Protein 2M0A (pdb70)

Structure (mmCIF, N/CA/C/O backbone):
data_2M0A
#
_entry.id   2M0A
#
loop_
_atom_site.group_PDB
_atom_site.id
_atom_site.type_symbol
_atom_site.label_atom_id
_atom_site.label_alt_id
_atom_site.label_comp_id
_atom_site.label_asym_id
_atom_site.label_entity_id
_atom_site.label_seq_id
_atom_site.pdbx_PDB_ins_code
_atom_site.Cartn_x
_atom_site.Cartn_y
_atom_site.Cartn_z
_atom_site.occupancy
_atom_site.B_iso_or_equiv
_atom_site.auth_seq_id
_atom_site.auth_comp_id
_atom_site.auth_asym_id
_atom_site.auth_atom_id
_atom_site.pdbx_PDB_model_num
ATOM 1 N N . GLY A 1 1 ? -3.528 -22.872 31.396 1.00 999.99 1 GLY A N 1
ATOM 2 C CA . GLY A 1 1 ? -2.188 -22.343 31.016 1.00 999.99 1 GLY A CA 1
ATOM 3 C C . GLY A 1 1 ? -1.903 -22.683 29.560 1.00 999.99 1 GLY A C 1
ATOM 4 O O . GLY A 1 1 ? -2.758 -23.239 28.873 1.00 999.99 1 GLY A O 1
ATOM 7 N N . LYS A 1 2 ? -0.694 -22.342 29.109 1.00 999.99 2 LYS A N 1
ATOM 8 C CA . LYS A 1 2 ? -0.264 -22.600 27.733 1.00 999.99 2 LYS A CA 1
ATOM 9 C C . LYS A 1 2 ? -0.632 -21.433 26.826 1.00 999.99 2 LYS A C 1
ATOM 10 O O . LYS A 1 2 ? 0.238 -20.642 26.476 1.00 999.99 2 LYS A O 1
ATOM 29 N N . LYS A 1 3 ? -1.919 -21.364 26.442 1.00 999.99 3 LYS A N 1
ATOM 30 C CA . LYS A 1 3 ? -2.448 -20.317 25.539 1.00 999.99 3 LYS A CA 1
ATOM 31 C C . LYS A 1 3 ? -3.214 -20.963 24.387 1.00 999.99 3 LYS A C 1
ATOM 32 O O . LYS A 1 3 ? -3.941 -21.925 24.611 1.00 999.99 3 LYS A O 1
ATOM 51 N N . VAL A 1 4 ? -3.017 -20.440 23.159 1.00 999.99 4 VAL A N 1
ATOM 52 C CA . VAL A 1 4 ? -3.678 -20.983 21.965 1.00 999.99 4 VAL A CA 1
ATOM 53 C C . VAL A 1 4 ? -3.400 -20.157 20.725 1.00 999.99 4 VAL A C 1
ATOM 54 O O . VAL A 1 4 ? -4.195 -20.151 19.787 1.00 999.99 4 VAL A O 1
ATOM 67 N N . GLU A 1 5 ? -2.263 -19.479 20.713 1.00 999.99 5 GLU A N 1
ATOM 68 C CA . GLU A 1 5 ? -1.894 -18.672 19.567 1.00 999.99 5 GLU A CA 1
ATOM 69 C C . GLU A 1 5 ? -0.381 -18.553 19.463 1.00 999.99 5 GLU A C 1
ATOM 70 O O . GLU A 1 5 ? 0.147 -17.614 18.864 1.00 999.99 5 GLU A O 1
ATOM 82 N N . PHE A 1 6 ? 0.299 -19.511 20.079 1.00 999.99 6 PHE A N 1
ATOM 83 C CA . PHE A 1 6 ? 1.752 -19.535 20.100 1.00 999.99 6 PHE A CA 1
ATOM 84 C C . PHE A 1 6 ? 2.344 -19.340 18.683 1.00 999.99 6 PHE A C 1
ATOM 85 O O . PHE A 1 6 ? 1.613 -19.369 17.692 1.00 999.99 6 PHE A O 1
ATOM 102 N N . ASN A 1 7 ? 3.676 -19.184 18.592 1.00 999.99 7 ASN A N 1
ATOM 103 C CA . ASN A 1 7 ? 4.367 -19.027 17.304 1.00 999.99 7 ASN A CA 1
ATOM 104 C C . ASN A 1 7 ? 5.272 -20.233 17.123 1.00 999.99 7 ASN A C 1
ATOM 105 O O . ASN A 1 7 ? 5.188 -21.160 17.928 1.00 999.99 7 ASN A O 1
ATOM 116 N N . ASP A 1 8 ? 6.114 -20.295 16.076 1.00 999.99 8 ASP A N 1
ATOM 117 C CA . ASP A 1 8 ? 6.959 -21.477 15.878 1.00 999.99 8 ASP A CA 1
ATOM 118 C C . ASP A 1 8 ? 6.054 -22.613 15.512 1.00 999.99 8 ASP A C 1
ATOM 119 O O . ASP A 1 8 ? 4.867 -22.423 15.623 1.00 999.99 8 ASP A O 1
ATOM 128 N N . LYS A 1 9 ? 6.605 -23.766 15.086 1.00 999.99 9 LYS A N 1
ATOM 129 C CA . LYS A 1 9 ? 5.776 -24.931 14.696 1.00 999.99 9 LYS A CA 1
ATOM 130 C C . LYS A 1 9 ? 4.497 -24.869 15.436 1.00 999.99 9 LYS A C 1
ATOM 131 O O . LYS A 1 9 ? 4.610 -24.445 16.591 1.00 999.99 9 LYS A O 1
ATOM 150 N N . PRO A 1 10 ? 3.329 -25.271 14.741 1.00 999.99 10 PRO A N 1
ATOM 151 C CA . PRO A 1 10 ? 1.328 -25.415 15.242 1.00 999.99 10 PRO A CA 1
ATOM 152 C C . PRO A 1 10 ? 0.686 -26.177 16.397 1.00 999.99 10 PRO A C 1
ATOM 153 O O . PRO A 1 10 ? 1.269 -26.917 17.146 1.00 999.99 10 PRO A O 1
ATOM 164 N N . LYS A 1 11 ? -0.631 -25.982 16.388 1.00 999.99 11 LYS A N 1
ATOM 165 C CA . LYS A 1 11 ? -1.514 -26.572 17.366 1.00 999.99 11 LYS A CA 1
ATOM 166 C C . LYS A 1 11 ? -0.850 -26.431 18.734 1.00 999.99 11 LYS A C 1
ATOM 167 O O . LYS A 1 11 ? -0.712 -25.315 19.244 1.00 999.99 11 LYS A O 1
ATOM 186 N N . VAL A 1 12 ? -0.378 -27.541 19.293 1.00 999.99 12 VAL A N 1
ATOM 187 C CA . VAL A 1 12 ? 0.326 -27.472 20.557 1.00 999.99 12 VAL A CA 1
ATOM 188 C C . VAL A 1 12 ? 1.355 -26.379 20.390 1.00 999.99 12 VAL A C 1
ATOM 189 O O . VAL A 1 12 ? 1.804 -25.753 21.349 1.00 999.99 12 VAL A O 1
ATOM 202 N N . ARG A 1 13 ? 1.705 -26.155 19.123 1.00 999.99 13 ARG A N 1
ATOM 203 C CA . ARG A 1 13 ? 2.642 -25.145 18.720 1.00 999.99 13 ARG A CA 1
ATOM 204 C C . ARG A 1 13 ? 2.718 -25.033 17.186 1.00 999.99 13 ARG A C 1
ATOM 205 O O . ARG A 1 13 ? 3.182 -26.037 16.637 1.00 999.99 13 ARG A O 1
ATOM 226 N N . LYS A 1 14 ? 2.273 -23.824 16.569 1.00 999.99 14 LYS A N 1
ATOM 227 C CA . LYS A 1 14 ? 2.397 -23.358 15.008 1.00 999.99 14 LYS A CA 1
ATOM 228 C C . LYS A 1 14 ? 1.820 -22.018 14.731 1.00 999.99 14 LYS A C 1
ATOM 229 O O . LYS A 1 14 ? 1.266 -21.346 15.598 1.00 999.99 14 LYS A O 1
ATOM 248 N N . ILE A 1 15 ? 1.853 -21.700 13.436 1.00 999.99 15 ILE A N 1
ATOM 249 C CA . ILE A 1 15 ? 1.226 -20.506 12.932 1.00 999.99 15 ILE A CA 1
ATOM 250 C C . ILE A 1 15 ? 0.609 -20.801 11.568 1.00 999.99 15 ILE A C 1
ATOM 251 O O . ILE A 1 15 ? 0.949 -21.804 10.932 1.00 999.99 15 ILE A O 1
ATOM 267 N N . PRO A 1 16 ? -0.278 -19.963 11.107 1.00 999.99 16 PRO A N 1
ATOM 268 C CA . PRO A 1 16 ? -0.938 -20.149 9.790 1.00 999.99 16 PRO A CA 1
ATOM 269 C C . PRO A 1 16 ? 0.040 -20.615 8.710 1.00 999.99 16 PRO A C 1
ATOM 270 O O . PRO A 1 16 ? 1.214 -20.244 8.725 1.00 999.99 16 PRO A O 1
ATOM 281 N N . SER A 1 17 ? -0.459 -21.430 7.775 1.00 999.99 17 SER A N 1
ATOM 282 C CA . SER A 1 17 ? 0.360 -21.957 6.671 1.00 999.99 17 SER A CA 1
ATOM 283 C C . SER A 1 17 ? 0.899 -20.818 5.794 1.00 999.99 17 SER A C 1
ATOM 284 O O . SER A 1 17 ? 1.323 -21.031 4.657 1.00 999.99 17 SER A O 1
ATOM 292 N N . THR A 1 18 ? 0.867 -19.616 6.352 1.00 999.99 18 THR A N 1
ATOM 293 C CA . THR A 1 18 ? 1.341 -18.432 5.658 1.00 999.99 18 THR A CA 1
ATOM 294 C C . THR A 1 18 ? 2.538 -17.830 6.382 1.00 999.99 18 THR A C 1
ATOM 295 O O . THR A 1 18 ? 2.744 -18.072 7.573 1.00 999.99 18 THR A O 1
ATOM 306 N N . ARG A 1 19 ? 3.323 -17.045 5.652 1.00 994.92 19 ARG A N 1
ATOM 307 C CA . ARG A 1 19 ? 4.502 -16.413 6.225 1.00 974.01 19 ARG A CA 1
ATOM 308 C C . ARG A 1 19 ? 4.204 -14.948 6.499 1.00 904.65 19 ARG A C 1
ATOM 309 O O . ARG A 1 19 ? 3.581 -14.269 5.692 1.00 895.56 19 ARG A O 1
ATOM 330 N N . LYS A 1 20 ? 4.651 -14.470 7.646 1.00 900.08 20 LYS A N 1
ATOM 331 C CA . LYS A 1 20 ? 4.414 -13.083 8.012 1.00 857.56 20 LYS A CA 1
ATOM 332 C C . LYS A 1 20 ? 5.602 -12.206 7.641 1.00 815.13 20 LYS A C 1
ATOM 333 O O . LYS A 1 20 ? 6.695 -12.346 8.191 1.00 869.52 20 LYS A O 1
ATOM 352 N N . ILE A 1 21 ? 5.364 -11.296 6.703 1.00 749.93 21 ILE A N 1
ATOM 353 C CA . ILE A 1 21 ? 6.393 -10.375 6.237 1.00 733.33 21 ILE A CA 1
ATOM 354 C C . ILE A 1 21 ? 6.213 -9.009 6.893 1.00 731.44 21 ILE A C 1
ATOM 355 O O . ILE A 1 21 ? 5.082 -8.585 7.171 1.00 731.93 21 ILE A O 1
ATOM 371 N N . LYS A 1 22 ? 7.338 -8.328 7.130 1.00 767.29 22 LYS A N 1
ATOM 372 C CA . LYS A 1 22 ? 7.318 -7.006 7.745 1.00 802.62 22 LYS A CA 1
ATOM 373 C C . LYS A 1 22 ? 8.252 -6.047 7.002 1.00 756.18 22 LYS A C 1
ATOM 374 O O . LYS A 1 22 ? 8.545 -4.954 7.490 1.00 945.87 22 LYS A O 1
ATOM 393 N N . ILE A 1 23 ? 8.721 -6.463 5.825 1.00 650.64 23 ILE A N 1
ATOM 394 C CA . ILE A 1 23 ? 9.626 -5.633 5.034 1.00 662.41 23 ILE A CA 1
ATOM 395 C C . ILE A 1 23 ? 8.852 -4.838 3.987 1.00 600.65 23 ILE A C 1
ATOM 396 O O . ILE A 1 23 ? 8.317 -5.402 3.032 1.00 701.55 23 ILE A O 1
ATOM 412 N N . THR A 1 24 ? 8.805 -3.523 4.179 1.00 619.81 24 THR A N 1
ATOM 413 C CA . THR A 1 24 ? 8.102 -2.641 3.253 1.00 700.63 24 THR A CA 1
ATOM 414 C C . THR A 1 24 ? 9.060 -1.601 2.683 1.00 594.61 24 THR A C 1
ATOM 415 O O . THR A 1 24 ? 9.796 -0.949 3.425 1.00 664.15 24 THR A O 1
ATOM 426 N N . PHE A 1 25 ? 9.048 -1.454 1.360 1.00 559.65 25 PHE A N 1
ATOM 427 C CA . PHE A 1 25 ? 9.929 -0.495 0.706 1.00 513.49 25 PHE A CA 1
ATOM 428 C C . PHE A 1 25 ? 9.375 0.922 0.850 1.00 590.53 25 PHE A C 1
ATOM 429 O O . PHE A 1 25 ? 8.322 1.252 0.303 1.00 619.97 25 PHE A O 1
ATOM 446 N N . ALA A 1 26 ? 10.100 1.745 1.602 1.00 700.26 26 ALA A N 1
ATOM 447 C CA . ALA A 1 26 ? 9.683 3.126 1.828 1.00 843.29 26 ALA A CA 1
ATOM 448 C C . ALA A 1 26 ? 10.344 4.062 0.821 1.00 788.29 26 ALA A C 1
ATOM 449 O O . ALA A 1 26 ? 11.541 4.340 0.902 1.00 836.59 26 ALA A O 1
ATOM 456 N N . LEU A 1 27 ? 9.543 4.553 -0.120 1.00 811.92 27 LEU A N 1
ATOM 457 C CA . LEU A 1 27 ? 10.044 5.473 -1.138 1.00 865.32 27 LEU A CA 1
ATOM 458 C C . LEU A 1 27 ? 10.418 6.804 -0.504 1.00 863.93 27 LEU A C 1
ATOM 459 O O . LEU A 1 27 ? 11.430 7.412 -0.853 1.00 999.99 27 LEU A O 1
ATOM 475 N N . ASP A 1 28 ? 9.588 7.240 0.436 1.00 818.61 28 ASP A N 1
ATOM 476 C CA . ASP A 1 28 ? 9.816 8.495 1.138 1.00 932.56 28 ASP A CA 1
ATOM 477 C C . ASP A 1 28 ? 9.158 8.448 2.510 1.00 978.37 28 ASP A C 1
ATOM 478 O O . ASP A 1 28 ? 8.396 7.527 2.808 1.00 999.99 28 ASP A O 1
ATOM 487 N N . ALA A 1 29 ? 9.453 9.444 3.340 1.00 999.99 29 ALA A N 1
ATOM 488 C CA . ALA A 1 29 ? 8.879 9.500 4.680 1.00 999.99 29 ALA A CA 1
ATOM 489 C C . ALA A 1 29 ? 7.359 9.367 4.606 1.00 999.99 29 ALA A C 1
ATOM 490 O O . ALA A 1 29 ? 6.717 8.842 5.535 1.00 999.99 29 ALA A O 1
ATOM 497 N N . THR A 1 30 ? 6.788 9.839 3.491 1.00 972.42 30 THR A N 1
ATOM 498 C CA . THR A 1 30 ? 5.346 9.771 3.308 1.00 887.22 30 THR A CA 1
ATOM 499 C C . THR A 1 30 ? 4.870 8.329 3.380 1.00 763.10 30 THR A C 1
ATOM 500 O O . THR A 1 30 ? 4.135 7.970 4.310 1.00 761.09 30 THR A O 1
ATOM 511 N N . PHE A 1 31 ? 5.283 7.475 2.435 1.00 710.73 31 PHE A N 1
ATOM 512 C CA . PHE A 1 31 ? 4.872 6.076 2.452 1.00 643.83 31 PHE A CA 1
ATOM 513 C C . PHE A 1 31 ? 5.649 5.320 3.516 1.00 616.39 31 PHE A C 1
ATOM 514 O O . PHE A 1 31 ? 5.639 4.098 3.554 1.00 571.40 31 PHE A O 1
ATOM 531 N N . ASP A 1 32 ? 6.255 6.072 4.418 1.00 700.41 32 ASP A N 1
ATOM 532 C CA . ASP A 1 32 ? 6.988 5.468 5.515 1.00 735.68 32 ASP A CA 1
ATOM 533 C C . ASP A 1 32 ? 6.034 5.236 6.664 1.00 772.55 32 ASP A C 1
ATOM 534 O O . ASP A 1 32 ? 5.731 4.091 7.019 1.00 765.18 32 ASP A O 1
ATOM 543 N N . SER A 1 33 ? 5.534 6.331 7.220 1.00 852.93 33 SER A N 1
ATOM 544 C CA . SER A 1 33 ? 4.582 6.232 8.314 1.00 943.57 33 SER A CA 1
ATOM 545 C C . SER A 1 33 ? 3.232 5.766 7.780 1.00 853.46 33 SER A C 1
ATOM 546 O O . SER A 1 33 ? 2.497 5.054 8.464 1.00 906.08 33 SER A O 1
ATOM 554 N N . VAL A 1 34 ? 2.912 6.180 6.550 1.00 767.50 34 VAL A N 1
ATOM 555 C CA . VAL A 1 34 ? 1.644 5.802 5.937 1.00 736.51 34 VAL A CA 1
ATOM 556 C C . VAL A 1 34 ? 1.623 4.322 5.565 1.00 674.12 34 VAL A C 1
ATOM 557 O O . VAL A 1 34 ? 0.671 3.614 5.898 1.00 718.24 34 VAL A O 1
ATOM 570 N N . LEU A 1 35 ? 2.662 3.850 4.863 1.00 610.93 35 LEU A N 1
ATOM 571 C CA . LEU A 1 35 ? 2.692 2.451 4.463 1.00 588.93 35 LEU A CA 1
ATOM 572 C C . LEU A 1 35 ? 2.754 1.547 5.687 1.00 670.32 35 LEU A C 1
ATOM 573 O O . LEU A 1 35 ? 2.084 0.517 5.739 1.00 715.35 35 LEU A O 1
ATOM 589 N N . SER A 1 36 ? 3.566 1.936 6.669 1.00 740.43 36 SER A N 1
ATOM 590 C CA . SER A 1 36 ? 3.702 1.142 7.887 1.00 887.13 36 SER A CA 1
ATOM 591 C C . SER A 1 36 ? 2.371 1.059 8.637 1.00 992.19 36 SER A C 1
ATOM 592 O O . SER A 1 36 ? 1.966 -0.015 9.077 1.00 999.99 36 SER A O 1
ATOM 600 N N . LYS A 1 37 ? 1.695 2.199 8.777 1.00 995.13 37 LYS A N 1
ATOM 601 C CA . LYS A 1 37 ? 0.410 2.239 9.479 1.00 999.99 37 LYS A CA 1
ATOM 602 C C . LYS A 1 37 ? -0.660 1.426 8.755 1.00 999.99 37 LYS A C 1
ATOM 603 O O . LYS A 1 37 ? -1.472 0.752 9.390 1.00 999.99 37 LYS A O 1
ATOM 622 N N . ALA A 1 38 ? -0.665 1.504 7.430 1.00 923.62 38 ALA A N 1
ATOM 623 C CA . ALA A 1 38 ? -1.654 0.784 6.632 1.00 927.96 38 ALA A CA 1
ATOM 624 C C . ALA A 1 38 ? -1.226 -0.664 6.424 1.00 937.19 38 ALA A C 1
ATOM 625 O O . ALA A 1 38 ? -2.059 -1.551 6.236 1.00 999.99 38 ALA A O 1
ATOM 632 N N . CYS A 1 39 ? 0.083 -0.884 6.453 1.00 767.52 39 CYS A N 1
ATOM 633 C CA . CYS A 1 39 ? 0.620 -2.225 6.258 1.00 808.44 39 CYS A CA 1
ATOM 634 C C . CYS A 1 39 ? 1.906 -2.447 7.052 1.00 897.76 39 CYS A C 1
ATOM 635 O O . CYS A 1 39 ? 3.010 -2.293 6.528 1.00 999.99 39 CYS A O 1
ATOM 643 N N . SER A 1 40 ? 1.749 -2.831 8.316 1.00 870.68 40 SER A N 1
ATOM 644 C CA . SER A 1 40 ? 2.899 -3.105 9.182 1.00 986.32 40 SER A CA 1
ATOM 645 C C . SER A 1 40 ? 3.190 -4.611 9.211 1.00 981.35 40 SER A C 1
ATOM 646 O O . SER A 1 40 ? 4.265 -5.045 9.621 1.00 999.99 40 SER A O 1
ATOM 654 N N . GLU A 1 41 ? 2.203 -5.384 8.766 1.00 959.86 41 GLU A N 1
ATOM 655 C CA . GLU A 1 41 ? 2.323 -6.843 8.730 1.00 964.52 41 GLU A CA 1
ATOM 656 C C . GLU A 1 41 ? 1.468 -7.460 7.633 1.00 883.22 41 GLU A C 1
ATOM 657 O O . GLU A 1 41 ? 0.366 -6.989 7.349 1.00 945.21 41 GLU A O 1
ATOM 669 N N . PHE A 1 42 ? 1.985 -8.531 7.028 1.00 789.04 42 PHE A N 1
ATOM 670 C CA . PHE A 1 42 ? 1.256 -9.228 5.972 1.00 755.91 42 PHE A CA 1
ATOM 671 C C . PHE A 1 42 ? 1.467 -10.737 6.047 1.00 756.01 42 PHE A C 1
ATOM 672 O O . PHE A 1 42 ? 2.566 -11.205 6.335 1.00 740.85 42 PHE A O 1
ATOM 689 N N . GLU A 1 43 ? 0.398 -11.488 5.771 1.00 807.99 43 GLU A N 1
ATOM 690 C CA . GLU A 1 43 ? 0.464 -12.947 5.798 1.00 830.13 43 GLU A CA 1
ATOM 691 C C . GLU A 1 43 ? 0.459 -13.510 4.376 1.00 801.99 43 GLU A C 1
ATOM 692 O O . GLU A 1 43 ? -0.498 -13.332 3.621 1.00 874.50 43 GLU A O 1
ATOM 704 N N . VAL A 1 44 ? 1.565 -14.147 4.012 1.00 770.30 44 VAL A N 1
ATOM 705 C CA . VAL A 1 44 ? 1.700 -14.685 2.657 1.00 801.16 44 VAL A CA 1
ATOM 706 C C . VAL A 1 44 ? 1.910 -16.209 2.643 1.00 832.54 44 VAL A C 1
ATOM 707 O O . VAL A 1 44 ? 2.957 -16.723 3.030 1.00 840.71 44 VAL A O 1
ATOM 720 N N . ASP A 1 45 ? 0.880 -16.897 2.130 1.00 904.35 45 ASP A N 1
ATOM 721 C CA . ASP A 1 45 ? 0.907 -18.368 1.987 1.00 963.77 45 ASP A CA 1
ATOM 722 C C . ASP A 1 45 ? 2.104 -18.725 1.126 1.00 889.48 45 ASP A C 1
ATOM 723 O O . ASP A 1 45 ? 2.719 -17.811 0.571 1.00 825.46 45 ASP A O 1
ATOM 732 N N . LYS A 1 46 ? 2.496 -19.999 0.971 1.00 970.08 46 LYS A N 1
ATOM 733 C CA . LYS A 1 46 ? 3.653 -20.308 0.145 1.00 983.32 46 LYS A CA 1
ATOM 734 C C . LYS A 1 46 ? 3.226 -20.490 -1.307 1.00 999.99 46 LYS A C 1
ATOM 735 O O . LYS A 1 46 ? 3.828 -21.267 -2.048 1.00 999.99 46 LYS A O 1
ATOM 754 N N . ASP A 1 47 ? 2.190 -19.765 -1.707 1.00 999.99 47 ASP A N 1
ATOM 755 C CA . ASP A 1 47 ? 1.694 -19.839 -3.075 1.00 999.99 47 ASP A CA 1
ATOM 756 C C . ASP A 1 47 ? 1.459 -18.434 -3.616 1.00 994.19 47 ASP A C 1
ATOM 757 O O . ASP A 1 47 ? 1.107 -18.256 -4.783 1.00 999.99 47 ASP A O 1
ATOM 766 N N . VAL A 1 48 ? 1.659 -17.438 -2.754 1.00 883.65 48 VAL A N 1
ATOM 767 C CA . VAL A 1 48 ? 1.469 -16.053 -3.143 1.00 739.91 48 VAL A CA 1
ATOM 768 C C . VAL A 1 48 ? 2.680 -15.560 -3.918 1.00 565.75 48 VAL A C 1
ATOM 769 O O . VAL A 1 48 ? 3.814 -15.662 -3.447 1.00 572.42 48 VAL A O 1
ATOM 782 N N . THR A 1 49 ? 2.430 -15.028 -5.106 1.00 478.14 49 THR A N 1
ATOM 783 C CA . THR A 1 49 ? 3.504 -14.522 -5.946 1.00 373.90 49 THR A CA 1
ATOM 784 C C . THR A 1 49 ? 3.544 -13.004 -5.888 1.00 305.60 49 THR A C 1
ATOM 785 O O . THR A 1 49 ? 2.508 -12.361 -5.754 1.00 388.23 49 THR A O 1
ATOM 796 N N . LEU A 1 50 ? 4.753 -12.452 -5.964 1.00 245.55 50 LEU A N 1
ATOM 797 C CA . LEU A 1 50 ? 4.945 -11.002 -5.909 1.00 201.23 50 LEU A CA 1
ATOM 798 C C . LEU A 1 50 ? 3.736 -10.269 -6.495 1.00 193.63 50 LEU A C 1
ATOM 799 O O . LEU A 1 50 ? 3.348 -9.208 -6.006 1.00 177.81 50 LEU A O 1
ATOM 815 N N . ASP A 1 51 ? 3.139 -10.851 -7.537 1.00 229.19 51 ASP A N 1
ATOM 816 C CA . ASP A 1 51 ? 1.971 -10.252 -8.178 1.00 262.86 51 ASP A CA 1
ATOM 817 C C . ASP A 1 51 ? 0.821 -10.113 -7.179 1.00 300.14 51 ASP A C 1
ATOM 818 O O . ASP A 1 51 ? 0.229 -9.041 -7.049 1.00 305.27 51 ASP A O 1
ATOM 827 N N . GLU A 1 52 ? 0.522 -11.198 -6.468 1.00 352.08 52 GLU A N 1
ATOM 828 C CA . GLU A 1 52 ? -0.546 -11.182 -5.475 1.00 432.40 52 GLU A CA 1
ATOM 829 C C . GLU A 1 52 ? -0.180 -10.271 -4.311 1.00 378.71 52 GLU A C 1
ATOM 830 O O . GLU A 1 52 ? -1.031 -9.556 -3.780 1.00 418.76 52 GLU A O 1
ATOM 842 N N . LEU A 1 53 ? 1.092 -10.301 -3.916 1.00 310.08 53 LEU A N 1
ATOM 843 C CA . LEU A 1 53 ? 1.551 -9.470 -2.810 1.00 282.54 53 LEU A CA 1
ATOM 844 C C . LEU A 1 53 ? 1.344 -8.000 -3.152 1.00 227.80 53 LEU A C 1
ATOM 845 O O . LEU A 1 53 ? 0.826 -7.233 -2.346 1.00 247.15 53 LEU A O 1
ATOM 861 N N . LEU A 1 54 ? 1.733 -7.625 -4.367 1.00 185.85 54 LEU A N 1
ATOM 862 C CA . LEU A 1 54 ? 1.569 -6.251 -4.825 1.00 170.67 54 LEU A CA 1
ATOM 863 C C . LEU A 1 54 ? 0.095 -5.885 -4.888 1.00 234.24 54 LEU A C 1
ATOM 864 O O . LEU A 1 54 ? -0.296 -4.777 -4.520 1.00 246.82 54 LEU A O 1
ATOM 880 N N . ASP A 1 55 ? -0.719 -6.822 -5.365 1.00 299.02 55 ASP A N 1
ATOM 881 C CA . ASP A 1 55 ? -2.149 -6.584 -5.475 1.00 404.70 55 ASP A CA 1
ATOM 882 C C . ASP A 1 55 ? -2.763 -6.296 -4.110 1.00 450.19 55 ASP A C 1
ATOM 883 O O . ASP A 1 55 ? -3.473 -5.302 -3.947 1.00 507.43 55 ASP A O 1
ATOM 892 N N . VAL A 1 56 ? -2.504 -7.165 -3.131 1.00 453.57 56 VAL A N 1
ATOM 893 C CA . VAL A 1 56 ? -3.052 -6.991 -1.794 1.00 536.71 56 VAL A CA 1
ATOM 894 C C . VAL A 1 56 ? -2.442 -5.777 -1.115 1.00 466.25 56 VAL A C 1
ATOM 895 O O . VAL A 1 56 ? -3.115 -5.069 -0.370 1.00 541.51 56 VAL A O 1
ATOM 908 N N . VAL A 1 57 ? -1.163 -5.542 -1.380 1.00 347.83 57 VAL A N 1
ATOM 909 C CA . VAL A 1 57 ? -0.472 -4.406 -0.793 1.00 302.42 57 VAL A CA 1
ATOM 910 C C . VAL A 1 57 ? -1.076 -3.098 -1.284 1.00 295.64 57 VAL A C 1
ATOM 911 O O . VAL A 1 57 ? -1.363 -2.197 -0.494 1.00 329.68 57 VAL A O 1
ATOM 924 N N . LEU A 1 58 ? -1.263 -3.001 -2.596 1.00 276.16 58 LEU A N 1
ATOM 925 C CA . LEU A 1 58 ? -1.827 -1.799 -3.186 1.00 305.50 58 LEU A CA 1
ATOM 926 C C . LEU A 1 58 ? -3.267 -1.610 -2.718 1.00 424.01 58 LEU A C 1
ATOM 927 O O . LEU A 1 58 ? -3.679 -0.501 -2.377 1.00 451.35 58 LEU A O 1
ATOM 943 N N . ASP A 1 59 ? -4.024 -2.705 -2.707 1.00 520.48 59 ASP A N 1
ATOM 944 C CA . ASP A 1 59 ? -5.418 -2.658 -2.282 1.00 687.68 59 ASP A CA 1
ATOM 945 C C . ASP A 1 59 ? -5.522 -2.278 -0.808 1.00 713.01 59 ASP A C 1
ATOM 946 O O . ASP A 1 59 ? -6.381 -1.488 -0.428 1.00 813.78 59 ASP A O 1
ATOM 955 N N . ALA A 1 60 ? -4.645 -2.850 0.013 1.00 647.87 60 ALA A N 1
ATOM 956 C CA . ALA A 1 60 ? -4.653 -2.566 1.444 1.00 701.80 60 ALA A CA 1
ATOM 957 C C . ALA A 1 60 ? -4.392 -1.090 1.704 1.00 642.23 60 ALA A C 1
ATOM 958 O O . ALA A 1 60 ? -5.144 -0.440 2.425 1.00 763.22 60 ALA A O 1
ATOM 965 N N . VAL A 1 61 ? -3.327 -0.569 1.102 1.00 487.96 61 VAL A N 1
ATOM 966 C CA . VAL A 1 61 ? -2.964 0.836 1.268 1.00 449.52 61 VAL A CA 1
ATOM 967 C C . VAL A 1 61 ? -4.072 1.741 0.741 1.00 542.59 61 VAL A C 1
ATOM 968 O O . VAL A 1 61 ? -4.393 2.763 1.348 1.00 599.86 61 VAL A O 1
ATOM 981 N N . GLU A 1 62 ? -4.646 1.356 -0.391 1.00 589.33 62 GLU A N 1
ATOM 982 C CA . GLU A 1 62 ? -5.717 2.137 -0.995 1.00 732.80 62 GLU A CA 1
ATOM 983 C C . GLU A 1 62 ? -6.959 2.116 -0.103 1.00 908.55 62 GLU A C 1
ATOM 984 O O . GLU A 1 62 ? -7.674 3.113 0.003 1.00 999.99 62 GLU A O 1
ATOM 996 N N . SER A 1 63 ? -7.211 0.970 0.529 1.00 962.43 63 SER A N 1
ATOM 997 C CA . SER A 1 63 ? -8.369 0.823 1.408 1.00 999.99 63 SER A CA 1
ATOM 998 C C . SER A 1 63 ? -8.204 1.649 2.683 1.00 999.99 63 SER A C 1
ATOM 999 O O . SER A 1 63 ? -9.152 2.285 3.144 1.00 999.99 63 SER A O 1
ATOM 1007 N N . THR A 1 64 ? -6.997 1.633 3.248 1.00 999.99 64 THR A N 1
ATOM 1008 C CA . THR A 1 64 ? -6.729 2.386 4.472 1.00 999.99 64 THR A CA 1
ATOM 1009 C C . THR A 1 64 ? -6.631 3.877 4.181 1.00 999.99 64 THR A C 1
ATOM 1010 O O . THR A 1 64 ? -7.250 4.693 4.866 1.00 999.99 64 THR A O 1
ATOM 1021 N N . LEU A 1 65 ? -5.849 4.225 3.164 1.00 882.66 65 LEU A N 1
ATOM 1022 C CA . LEU A 1 65 ? -5.673 5.624 2.794 1.00 863.36 65 LEU A CA 1
ATOM 1023 C C . LEU A 1 65 ? -6.434 5.935 1.508 1.00 852.65 65 LEU A C 1
ATOM 1024 O O . LEU A 1 65 ? -5.837 6.131 0.449 1.00 797.60 65 LEU A O 1
ATOM 1040 N N . SER A 1 66 ? -7.757 5.983 1.613 1.00 976.72 66 SER A N 1
ATOM 1041 C CA . SER A 1 66 ? -8.600 6.280 0.460 1.00 999.99 66 SER A CA 1
ATOM 1042 C C . SER A 1 66 ? -8.601 7.780 0.164 1.00 999.99 66 SER A C 1
ATOM 1043 O O . SER A 1 66 ? -8.402 8.194 -0.980 1.00 999.99 66 SER A O 1
ATOM 1051 N N . PRO A 1 67 ? -8.827 8.594 1.168 1.00 999.99 67 PRO A N 1
ATOM 1052 C CA . PRO A 1 67 ? -8.862 10.079 1.015 1.00 999.99 67 PRO A CA 1
ATOM 1053 C C . PRO A 1 67 ? -7.463 10.686 0.890 1.00 859.07 67 PRO A C 1
ATOM 1054 O O . PRO A 1 67 ? -7.035 11.471 1.739 1.00 837.52 67 PRO A O 1
ATOM 1065 N N . CYS A 1 68 ? -6.757 10.317 -0.175 1.00 801.96 68 CYS A N 1
ATOM 1066 C CA . CYS A 1 68 ? -5.409 10.830 -0.408 1.00 671.20 68 CYS A CA 1
ATOM 1067 C C . CYS A 1 68 ? -5.457 12.088 -1.273 1.00 694.73 68 CYS A C 1
ATOM 1068 O O . CYS A 1 68 ? -4.622 12.983 -1.131 1.00 678.18 68 CYS A O 1
ATOM 1076 N N . LYS A 1 69 ? -6.444 12.147 -2.162 1.00 786.15 69 LYS A N 1
ATOM 1077 C CA . LYS A 1 69 ? -6.609 13.298 -3.048 1.00 870.47 69 LYS A CA 1
ATOM 1078 C C . LYS A 1 69 ? -6.962 14.552 -2.251 1.00 966.55 69 LYS A C 1
ATOM 1079 O O . LYS A 1 69 ? -6.853 15.671 -2.756 1.00 999.99 69 LYS A O 1
ATOM 1098 N N . GLU A 1 70 ? -7.390 14.361 -1.009 1.00 992.46 70 GLU A N 1
ATOM 1099 C CA . GLU A 1 70 ? -7.768 15.486 -0.162 1.00 999.99 70 GLU A CA 1
ATOM 1100 C C . GLU A 1 70 ? -6.538 16.261 0.296 1.00 999.99 70 GLU A C 1
ATOM 1101 O O . GLU A 1 70 ? -6.555 17.492 0.345 1.00 999.99 70 GLU A O 1
ATOM 1113 N N . HIS A 1 71 ? -5.472 15.540 0.626 1.00 910.00 71 HIS A N 1
ATOM 1114 C CA . HIS A 1 71 ? -4.243 16.181 1.074 1.00 906.67 71 HIS A CA 1
ATOM 1115 C C . HIS A 1 71 ? -3.374 16.548 -0.120 1.00 848.28 71 HIS A C 1
ATOM 1116 O O . HIS A 1 71 ? -2.961 15.678 -0.877 1.00 773.55 71 HIS A O 1
ATOM 1130 N N . ASP A 1 72 ? -3.108 17.840 -0.293 1.00 951.99 72 ASP A N 1
ATOM 1131 C CA . ASP A 1 72 ? -2.288 18.303 -1.409 1.00 966.30 72 ASP A CA 1
ATOM 1132 C C . ASP A 1 72 ? -0.885 17.709 -1.338 1.00 905.95 72 ASP A C 1
ATOM 1133 O O . ASP A 1 72 ? -0.314 17.321 -2.359 1.00 846.19 72 ASP A O 1
ATOM 1142 N N . VAL A 1 73 ? -0.334 17.644 -0.131 1.00 993.31 73 VAL A N 1
ATOM 1143 C CA . VAL A 1 73 ? 1.006 17.100 0.057 1.00 999.99 73 VAL A CA 1
ATOM 1144 C C . VAL A 1 73 ? 1.055 15.644 -0.395 1.00 839.39 73 VAL A C 1
ATOM 1145 O O . VAL A 1 73 ? 1.963 15.241 -1.124 1.00 829.57 73 VAL A O 1
ATOM 1158 N N . ILE A 1 74 ? 0.072 14.863 0.039 1.00 759.17 74 ILE A N 1
ATOM 1159 C CA . ILE A 1 74 ? 0.008 13.455 -0.329 1.00 640.39 74 ILE A CA 1
ATOM 1160 C C . ILE A 1 74 ? -0.644 13.287 -1.695 1.00 513.18 74 ILE A C 1
ATOM 1161 O O . ILE A 1 74 ? -0.332 12.348 -2.409 1.00 448.21 74 ILE A O 1
ATOM 1177 N N . GLY A 1 75 ? -1.549 14.206 -2.044 1.00 579.23 75 GLY A N 1
ATOM 1178 C CA . GLY A 1 75 ? -2.254 14.153 -3.329 1.00 546.28 75 GLY A CA 1
ATOM 1179 C C . GLY A 1 75 ? -1.478 13.324 -4.338 1.00 519.41 75 GLY A C 1
ATOM 1180 O O . GLY A 1 75 ? -1.860 12.198 -4.623 1.00 655.90 75 GLY A O 1
ATOM 1184 N N . THR A 1 76 ? -0.407 13.909 -4.880 1.00 527.93 76 THR A N 1
ATOM 1185 C CA . THR A 1 76 ? 0.440 13.240 -5.880 1.00 539.79 76 THR A CA 1
ATOM 1186 C C . THR A 1 76 ? 0.365 11.714 -5.773 1.00 463.72 76 THR A C 1
ATOM 1187 O O . THR A 1 76 ? 0.405 11.015 -6.787 1.00 473.28 76 THR A O 1
ATOM 1198 N N . LYS A 1 77 ? 0.243 11.202 -4.550 1.00 421.27 77 LYS A N 1
ATOM 1199 C CA . LYS A 1 77 ? 0.148 9.761 -4.338 1.00 387.97 77 LYS A CA 1
ATOM 1200 C C . LYS A 1 77 ? -0.981 9.167 -5.179 1.00 387.45 77 LYS A C 1
ATOM 1201 O O . LYS A 1 77 ? -0.908 8.009 -5.588 1.00 380.59 77 LYS A O 1
ATOM 1220 N N . VAL A 1 78 ? -2.017 9.959 -5.440 1.00 424.27 78 VAL A N 1
ATOM 1221 C CA . VAL A 1 78 ? -3.143 9.498 -6.238 1.00 469.88 78 VAL A CA 1
ATOM 1222 C C . VAL A 1 78 ? -2.719 9.298 -7.690 1.00 494.56 78 VAL A C 1
ATOM 1223 O O . VAL A 1 78 ? -3.028 8.276 -8.301 1.00 520.74 78 VAL A O 1
ATOM 1236 N N . CYS A 1 79 ? -2.011 10.288 -8.232 1.00 517.73 79 CYS A N 1
ATOM 1237 C CA . CYS A 1 79 ? -1.552 10.216 -9.615 1.00 580.42 79 CYS A CA 1
ATOM 1238 C C . CYS A 1 79 ? -0.612 9.031 -9.797 1.00 541.96 79 CYS A C 1
ATOM 1239 O O . CYS A 1 79 ? -0.727 8.277 -10.763 1.00 582.99 79 CYS A O 1
ATOM 1247 N N . ALA A 1 80 ? 0.311 8.869 -8.852 1.00 483.48 80 ALA A N 1
ATOM 1248 C CA . ALA A 1 80 ? 1.260 7.765 -8.909 1.00 468.62 80 ALA A CA 1
ATOM 1249 C C . ALA A 1 80 ? 0.532 6.435 -8.745 1.00 439.92 80 ALA A C 1
ATOM 1250 O O . ALA A 1 80 ? 0.848 5.457 -9.422 1.00 470.01 80 ALA A O 1
ATOM 1257 N N . LEU A 1 81 ? -0.449 6.412 -7.846 1.00 407.97 81 LEU A N 1
ATOM 1258 C CA . LEU A 1 81 ? -1.223 5.201 -7.603 1.00 420.51 81 LEU A CA 1
ATOM 1259 C C . LEU A 1 81 ? -1.980 4.791 -8.860 1.00 498.91 81 LEU A C 1
ATOM 1260 O O . LEU A 1 81 ? -1.987 3.618 -9.240 1.00 527.52 81 LEU A O 1
ATOM 1276 N N . LEU A 1 82 ? -2.612 5.766 -9.506 1.00 555.88 82 LEU A N 1
ATOM 1277 C CA . LEU A 1 82 ? -3.366 5.499 -10.724 1.00 664.13 82 LEU A CA 1
ATOM 1278 C C . LEU A 1 82 ? -2.436 4.995 -11.824 1.00 686.96 82 LEU A C 1
ATOM 1279 O O . LEU A 1 82 ? -2.760 4.047 -12.541 1.00 750.82 82 LEU A O 1
ATOM 1295 N N . ASP A 1 83 ? -1.277 5.638 -11.949 1.00 660.49 83 ASP A N 1
ATOM 1296 C CA . ASP A 1 83 ? -0.303 5.249 -12.960 1.00 713.31 83 ASP A CA 1
ATOM 1297 C C . ASP A 1 83 ? 0.197 3.833 -12.700 1.00 680.53 83 ASP A C 1
ATOM 1298 O O . ASP A 1 83 ? 0.369 3.045 -13.629 1.00 760.39 83 ASP A O 1
ATOM 1307 N N . ARG A 1 84 ? 0.416 3.511 -11.429 1.00 589.92 84 ARG A N 1
ATOM 1308 C CA . ARG A 1 84 ? 0.881 2.179 -11.061 1.00 583.56 84 ARG A CA 1
ATOM 1309 C C . ARG A 1 84 ? -0.173 1.131 -11.387 1.00 630.94 84 ARG A C 1
ATOM 1310 O O . ARG A 1 84 ? 0.147 0.040 -11.860 1.00 692.12 84 ARG A O 1
ATOM 1331 N N . LEU A 1 85 ? -1.430 1.473 -11.133 1.00 627.93 85 LEU A N 1
ATOM 1332 C CA . LEU A 1 85 ? -2.533 0.560 -11.405 1.00 709.13 85 LEU A CA 1
ATOM 1333 C C . LEU A 1 85 ? -2.811 0.493 -12.907 1.00 815.80 85 LEU A C 1
ATOM 1334 O O . LEU A 1 85 ? -3.444 -0.448 -13.388 1.00 910.79 85 LEU A O 1
ATOM 1350 N N . ALA A 1 86 ? -2.342 1.501 -13.641 1.00 838.04 86 ALA A N 1
ATOM 1351 C CA . ALA A 1 86 ? -2.553 1.548 -15.085 1.00 974.10 86 ALA A CA 1
ATOM 1352 C C . ALA A 1 86 ? -1.876 0.368 -15.778 1.00 999.99 86 ALA A C 1
ATOM 1353 O O . ALA A 1 86 ? -2.471 -0.273 -16.646 1.00 999.99 86 ALA A O 1
ATOM 1360 N N . GLY A 1 87 ? -0.633 0.084 -15.393 1.00 996.07 87 GLY A N 1
ATOM 1361 C CA . GLY A 1 87 ? 0.105 -1.023 -15.995 1.00 999.99 87 GLY A CA 1
ATOM 1362 C C . GLY A 1 87 ? 1.468 -1.208 -15.339 1.00 999.99 87 GLY A C 1
ATOM 1363 O O . GLY A 1 87 ? 1.783 -2.289 -14.846 1.00 999.99 87 GLY A O 1
ATOM 1367 N N . ASP A 1 88 ? 2.272 -0.149 -15.336 1.00 899.71 88 ASP A N 1
ATOM 1368 C CA . ASP A 1 88 ? 3.604 -0.212 -14.736 1.00 838.30 88 ASP A CA 1
ATOM 1369 C C . ASP A 1 88 ? 3.521 0.034 -13.238 1.00 520.98 88 ASP A C 1
ATOM 1370 O O . ASP A 1 88 ? 3.196 1.136 -12.807 1.00 619.61 88 ASP A O 1
ATOM 1379 N N . TYR A 1 89 ? 3.819 -0.996 -12.450 1.00 422.59 89 TYR A N 1
ATOM 1380 C CA . TYR A 1 89 ? 3.768 -0.876 -10.995 1.00 364.23 89 TYR A CA 1
ATOM 1381 C C . TYR A 1 89 ? 5.180 -0.882 -10.408 1.00 294.05 89 TYR A C 1
ATOM 1382 O O . TYR A 1 89 ? 5.936 0.071 -10.600 1.00 424.42 89 TYR A O 1
ATOM 1400 N N . VAL A 1 90 ? 5.532 -1.954 -9.707 1.00 235.15 90 VAL A N 1
ATOM 1401 C CA . VAL A 1 90 ? 6.853 -2.083 -9.107 1.00 206.72 90 VAL A CA 1
ATOM 1402 C C . VAL A 1 90 ? 7.224 -3.564 -9.013 1.00 186.74 90 VAL A C 1
ATOM 1403 O O . VAL A 1 90 ? 6.578 -4.326 -8.294 1.00 199.10 90 VAL A O 1
ATOM 1416 N N . TYR A 1 91 ? 8.259 -3.965 -9.745 1.00 188.92 91 TYR A N 1
ATOM 1417 C CA . TYR A 1 91 ? 8.697 -5.364 -9.742 1.00 181.31 91 TYR A CA 1
ATOM 1418 C C . TYR A 1 91 ? 9.403 -5.665 -8.432 1.00 154.51 91 TYR A C 1
ATOM 1419 O O . TYR A 1 91 ? 9.937 -4.750 -7.807 1.00 182.52 91 TYR A O 1
ATOM 1437 N N . LEU A 1 92 ? 9.440 -6.923 -7.995 1.00 133.41 92 LEU A N 1
ATOM 1438 C CA . LEU A 1 92 ? 10.117 -7.259 -6.754 1.00 142.25 92 LEU A CA 1
ATOM 1439 C C . LEU A 1 92 ? 10.816 -8.606 -6.926 1.00 160.87 92 LEU A C 1
ATOM 1440 O O . LEU A 1 92 ? 10.231 -9.545 -7.470 1.00 157.54 92 LEU A O 1
ATOM 1456 N N . PHE A 1 93 ? 12.060 -8.699 -6.473 1.00 199.84 93 PHE A N 1
ATOM 1457 C CA . PHE A 1 93 ? 12.814 -9.951 -6.599 1.00 237.53 93 PHE A CA 1
ATOM 1458 C C . PHE A 1 93 ? 13.717 -10.168 -5.393 1.00 292.50 93 PHE A C 1
ATOM 1459 O O . PHE A 1 93 ? 13.985 -9.242 -4.631 1.00 328.03 93 PHE A O 1
ATOM 1476 N N . ASP A 1 94 ? 14.185 -11.401 -5.232 1.00 326.04 94 ASP A N 1
ATOM 1477 C CA . ASP A 1 94 ? 15.062 -11.740 -4.117 1.00 410.41 94 ASP A CA 1
ATOM 1478 C C . ASP A 1 94 ? 16.492 -11.293 -4.411 1.00 508.21 94 ASP A C 1
ATOM 1479 O O . ASP A 1 94 ? 16.755 -10.659 -5.433 1.00 524.81 94 ASP A O 1
ATOM 1488 N N . GLU A 1 95 ? 17.408 -11.625 -3.505 1.00 622.11 95 GLU A N 1
ATOM 1489 C CA . GLU A 1 95 ? 18.809 -11.252 -3.672 1.00 768.28 95 GLU A CA 1
ATOM 1490 C C . GLU A 1 95 ? 19.481 -12.134 -4.725 1.00 810.89 95 GLU A C 1
ATOM 1491 O O . GLU A 1 95 ? 20.545 -12.707 -4.484 1.00 999.99 95 GLU A O 1
ATOM 1503 N N . GLY A 1 96 ? 18.851 -12.236 -5.891 1.00 684.05 96 GLY A N 1
ATOM 1504 C CA . GLY A 1 96 ? 19.392 -13.046 -6.978 1.00 763.23 96 GLY A CA 1
ATOM 1505 C C . GLY A 1 96 ? 18.899 -12.538 -8.328 1.00 752.54 96 GLY A C 1
ATOM 1506 O O . GLY A 1 96 ? 19.697 -12.227 -9.213 1.00 951.76 96 GLY A O 1
ATOM 1510 N N . GLY A 1 97 ? 17.579 -12.457 -8.478 1.00 633.38 97 GLY A N 1
ATOM 1511 C CA . GLY A 1 97 ? 16.985 -11.985 -9.724 1.00 633.31 97 GLY A CA 1
ATOM 1512 C C . GLY A 1 97 ? 15.703 -12.746 -10.027 1.00 557.09 97 GLY A C 1
ATOM 1513 O O . GLY A 1 97 ? 14.859 -12.282 -10.794 1.00 556.63 97 GLY A O 1
ATOM 1517 N N . ASP A 1 98 ? 15.564 -13.917 -9.415 1.00 537.67 98 ASP A N 1
ATOM 1518 C CA . ASP A 1 98 ? 14.381 -14.741 -9.617 1.00 490.62 98 ASP A CA 1
ATOM 1519 C C . ASP A 1 98 ? 13.175 -14.128 -8.916 1.00 382.67 98 ASP A C 1
ATOM 1520 O O . ASP A 1 98 ? 13.275 -13.668 -7.777 1.00 357.57 98 ASP A O 1
ATOM 1529 N N . GLU A 1 99 ? 12.036 -14.128 -9.603 1.00 363.53 99 GLU A N 1
ATOM 1530 C CA . GLU A 1 99 ? 10.814 -13.570 -9.037 1.00 292.68 99 GLU A CA 1
ATOM 1531 C C . GLU A 1 99 ? 10.245 -14.509 -7.978 1.00 269.70 99 GLU A C 1
ATOM 1532 O O . GLU A 1 99 ? 9.440 -15.390 -8.280 1.00 299.83 99 GLU A O 1
ATOM 1544 N N . VAL A 1 100 ? 10.675 -14.311 -6.735 1.00 253.92 100 VAL A N 1
ATOM 1545 C CA . VAL A 1 100 ? 10.211 -15.141 -5.630 1.00 275.86 100 VAL A CA 1
ATOM 1546 C C . VAL A 1 100 ? 10.178 -14.335 -4.335 1.00 274.32 100 VAL A C 1
ATOM 1547 O O . VAL A 1 100 ? 10.962 -13.403 -4.152 1.00 282.12 100 VAL A O 1
ATOM 1560 N N . ILE A 1 101 ? 9.274 -14.713 -3.436 1.00 312.17 101 ILE A N 1
ATOM 1561 C CA . ILE A 1 101 ? 9.153 -14.033 -2.152 1.00 352.22 101 ILE A CA 1
ATOM 1562 C C . ILE A 1 101 ? 10.047 -14.702 -1.116 1.00 417.99 101 ILE A C 1
ATOM 1563 O O . ILE A 1 101 ? 9.935 -15.903 -0.866 1.00 462.67 101 ILE A O 1
ATOM 1579 N N . ALA A 1 102 ? 10.934 -13.915 -0.518 1.00 448.60 102 ALA A N 1
ATOM 1580 C CA . ALA A 1 102 ? 11.849 -14.433 0.492 1.00 546.52 102 ALA A CA 1
ATOM 1581 C C . ALA A 1 102 ? 12.031 -13.417 1.616 1.00 635.24 102 ALA A C 1
ATOM 1582 O O . ALA A 1 102 ? 11.483 -12.317 1.564 1.00 610.13 102 ALA A O 1
ATOM 1589 N N . PRO A 1 103 ? 12.789 -13.764 2.624 1.00 762.19 103 PRO A N 1
ATOM 1590 C CA . PRO A 1 103 ? 13.051 -12.862 3.784 1.00 894.07 103 PRO A CA 1
ATOM 1591 C C . PRO A 1 103 ? 13.529 -11.481 3.338 1.00 842.24 103 PRO A C 1
ATOM 1592 O O . PRO A 1 103 ? 13.179 -10.469 3.946 1.00 896.95 103 PRO A O 1
ATOM 1603 N N . ARG A 1 104 ? 14.331 -11.451 2.275 1.00 767.27 104 ARG A N 1
ATOM 1604 C CA . ARG A 1 104 ? 14.854 -10.191 1.753 1.00 751.85 104 ARG A CA 1
ATOM 1605 C C . ARG A 1 104 ? 14.474 -10.022 0.286 1.00 586.81 104 ARG A C 1
ATOM 1606 O O . ARG A 1 104 ? 15.130 -10.568 -0.603 1.00 577.48 104 ARG A O 1
ATOM 1627 N N . MET A 1 105 ? 13.410 -9.264 0.043 1.00 524.37 105 MET A N 1
ATOM 1628 C CA . MET A 1 105 ? 12.941 -9.025 -1.320 1.00 431.17 105 MET A CA 1
ATOM 1629 C C . MET A 1 105 ? 13.061 -7.545 -1.672 1.00 407.85 105 MET A C 1
ATOM 1630 O O . MET A 1 105 ? 12.685 -6.677 -0.883 1.00 464.07 105 MET A O 1
ATOM 1644 N N . TYR A 1 106 ? 13.577 -7.268 -2.865 1.00 364.44 106 TYR A N 1
ATOM 1645 C CA . TYR A 1 106 ? 13.736 -5.893 -3.325 1.00 358.43 106 TYR A CA 1
ATOM 1646 C C . TYR A 1 106 ? 12.537 -5.480 -4.168 1.00 265.95 106 TYR A C 1
ATOM 1647 O O . TYR A 1 106 ? 12.399 -5.915 -5.311 1.00 235.16 106 TYR A O 1
ATOM 1665 N N . CYS A 1 107 ? 11.676 -4.640 -3.592 1.00 251.60 107 CYS A N 1
ATOM 1666 C CA . CYS A 1 107 ? 10.484 -4.165 -4.291 1.00 194.42 107 CYS A CA 1
ATOM 1667 C C . CYS A 1 107 ? 10.722 -2.779 -4.880 1.00 222.27 107 CYS A C 1
ATOM 1668 O O . CYS A 1 107 ? 11.020 -1.829 -4.152 1.00 274.03 107 CYS A O 1
ATOM 1676 N N . SER A 1 108 ? 10.584 -2.671 -6.200 1.00 213.91 108 SER A N 1
ATOM 1677 C CA . SER A 1 108 ? 10.779 -1.396 -6.883 1.00 264.92 108 SER A CA 1
ATOM 1678 C C . SER A 1 108 ? 10.498 -1.535 -8.380 1.00 265.15 108 SER A C 1
ATOM 1679 O O . SER A 1 108 ? 10.393 -2.642 -8.909 1.00 243.03 108 SER A O 1
ATOM 1687 N N . PHE A 1 109 ? 10.384 -0.401 -9.061 1.00 316.64 109 PHE A N 1
ATOM 1688 C CA . PHE A 1 109 ? 10.124 -0.407 -10.495 1.00 353.61 109 PHE A CA 1
ATOM 1689 C C . PHE A 1 109 ? 11.438 -0.529 -11.263 1.00 431.44 109 PHE A C 1
ATOM 1690 O O . PHE A 1 109 ? 11.542 -0.095 -12.409 1.00 523.07 109 PHE A O 1
ATOM 1707 N N . SER A 1 110 ? 12.441 -1.126 -10.623 1.00 480.75 110 SER A N 1
ATOM 1708 C CA . SER A 1 110 ? 13.744 -1.300 -11.252 1.00 580.77 110 SER A CA 1
ATOM 1709 C C . SER A 1 110 ? 14.098 -2.779 -11.349 1.00 531.40 110 SER A C 1
ATOM 1710 O O . SER A 1 110 ? 14.174 -3.475 -10.336 1.00 513.47 110 SER A O 1
ATOM 1718 N N . ALA A 1 111 ? 14.319 -3.243 -12.575 1.00 581.09 111 ALA A N 1
ATOM 1719 C CA . ALA A 1 111 ? 14.672 -4.639 -12.814 1.00 562.85 111 ALA A CA 1
ATOM 1720 C C . ALA A 1 111 ? 15.878 -5.037 -11.964 1.00 604.69 111 ALA A C 1
ATOM 1721 O O . ALA A 1 111 ? 16.611 -4.176 -11.475 1.00 699.56 111 ALA A O 1
ATOM 1728 N N . PRO A 1 112 ? 16.089 -6.315 -11.773 1.00 595.19 112 PRO A N 1
ATOM 1729 C CA . PRO A 1 112 ? 17.227 -6.828 -10.953 1.00 699.81 112 PRO A CA 1
ATOM 1730 C C . PRO A 1 112 ? 18.564 -6.214 -11.367 1.00 901.13 112 PRO A C 1
ATOM 1731 O O . PRO A 1 112 ? 19.332 -5.751 -10.523 1.00 999.99 112 PRO A O 1
ATOM 1742 N N . ASP A 1 113 ? 18.826 -6.197 -12.669 1.00 972.97 113 ASP A N 1
ATOM 1743 C CA . ASP A 1 113 ? 20.066 -5.621 -13.190 1.00 999.99 113 ASP A CA 1
ATOM 1744 C C . ASP A 1 113 ? 20.026 -4.096 -13.096 1.00 999.99 113 ASP A C 1
ATOM 1745 O O . ASP A 1 113 ? 21.026 -3.442 -12.799 1.00 999.99 113 ASP A O 1
ATOM 1754 N N . ASP A 1 114 ? 18.845 -3.562 -13.363 1.00 999.99 114 ASP A N 1
ATOM 1755 C CA . ASP A 1 114 ? 18.624 -2.120 -13.323 1.00 999.99 114 ASP A CA 1
ATOM 1756 C C . ASP A 1 114 ? 19.627 -1.410 -14.237 1.00 999.99 114 ASP A C 1
ATOM 1757 O O . ASP A 1 114 ? 19.498 -0.210 -14.420 1.00 999.99 114 ASP A O 1
ATOM 1766 N N . GLY A 1 1 ? -11.761 -19.980 2.737 1.00 0.00 1 GLY A N 2
ATOM 1767 C CA . GLY A 1 1 ? -12.502 -21.273 2.756 1.00 0.00 1 GLY A CA 2
ATOM 1768 C C . GLY A 1 1 ? -13.428 -21.312 3.966 1.00 0.00 1 GLY A C 2
ATOM 1769 O O . GLY A 1 1 ? -14.013 -22.348 4.281 1.00 0.00 1 GLY A O 2
ATOM 1772 N N . LYS A 1 2 ? -13.558 -20.174 4.640 1.00 0.00 2 LYS A N 2
ATOM 1773 C CA . LYS A 1 2 ? -14.417 -20.086 5.814 1.00 0.00 2 LYS A CA 2
ATOM 1774 C C . LYS A 1 2 ? -15.885 -20.017 5.394 1.00 0.00 2 LYS A C 2
ATOM 1775 O O . LYS A 1 2 ? -16.222 -19.404 4.381 1.00 0.00 2 LYS A O 2
ATOM 1794 N N . LYS A 1 3 ? -16.753 -20.642 6.184 1.00 0.00 3 LYS A N 2
ATOM 1795 C CA . LYS A 1 3 ? -18.189 -20.642 5.897 1.00 0.00 3 LYS A CA 2
ATOM 1796 C C . LYS A 1 3 ? -18.984 -20.312 7.154 1.00 0.00 3 LYS A C 2
ATOM 1797 O O . LYS A 1 3 ? -20.208 -20.175 7.108 1.00 0.00 3 LYS A O 2
ATOM 1816 N N . VAL A 1 4 ? -18.288 -20.184 8.277 1.00 0.00 4 VAL A N 2
ATOM 1817 C CA . VAL A 1 4 ? -18.947 -19.871 9.537 1.00 0.00 4 VAL A CA 2
ATOM 1818 C C . VAL A 1 4 ? -19.313 -18.397 9.612 1.00 0.00 4 VAL A C 2
ATOM 1819 O O . VAL A 1 4 ? -20.460 -18.042 9.879 1.00 0.00 4 VAL A O 2
ATOM 1832 N N . GLU A 1 5 ? -18.328 -17.552 9.367 1.00 0.00 5 GLU A N 2
ATOM 1833 C CA . GLU A 1 5 ? -18.524 -16.104 9.405 1.00 0.00 5 GLU A CA 2
ATOM 1834 C C . GLU A 1 5 ? -17.515 -15.398 8.506 1.00 0.00 5 GLU A C 2
ATOM 1835 O O . GLU A 1 5 ? -16.402 -15.885 8.299 1.00 0.00 5 GLU A O 2
ATOM 1847 N N . PHE A 1 6 ? -17.913 -14.243 7.977 1.00 0.00 6 PHE A N 2
ATOM 1848 C CA . PHE A 1 6 ? -17.043 -13.459 7.102 1.00 0.00 6 PHE A CA 2
ATOM 1849 C C . PHE A 1 6 ? -16.445 -12.282 7.864 1.00 0.00 6 PHE A C 2
ATOM 1850 O O . PHE A 1 6 ? -17.168 -11.480 8.455 1.00 0.00 6 PHE A O 2
ATOM 1867 N N . ASN A 1 7 ? -15.120 -12.189 7.841 1.00 0.00 7 ASN A N 2
ATOM 1868 C CA . ASN A 1 7 ? -14.427 -11.110 8.530 1.00 0.00 7 ASN A CA 2
ATOM 1869 C C . ASN A 1 7 ? -12.938 -11.139 8.208 1.00 0.00 7 ASN A C 2
ATOM 1870 O O . ASN A 1 7 ? -12.098 -11.151 9.109 1.00 0.00 7 ASN A O 2
ATOM 1881 N N . ASP A 1 8 ? -12.615 -11.152 6.919 1.00 0.00 8 ASP A N 2
ATOM 1882 C CA . ASP A 1 8 ? -11.220 -11.179 6.488 1.00 0.00 8 ASP A CA 2
ATOM 1883 C C . ASP A 1 8 ? -10.427 -12.181 7.320 1.00 0.00 8 ASP A C 2
ATOM 1884 O O . ASP A 1 8 ? -11.001 -13.002 8.034 1.00 0.00 8 ASP A O 2
ATOM 1893 N N . LYS A 1 9 ? -9.108 -12.114 7.213 1.00 0.00 9 LYS A N 2
ATOM 1894 C CA . LYS A 1 9 ? -8.250 -13.030 7.950 1.00 0.00 9 LYS A CA 2
ATOM 1895 C C . LYS A 1 9 ? -8.702 -13.142 9.407 1.00 0.00 9 LYS A C 2
ATOM 1896 O O . LYS A 1 9 ? -9.366 -12.244 9.931 1.00 0.00 9 LYS A O 2
ATOM 1915 N N . PRO A 1 10 ? -8.351 -14.221 10.061 1.00 0.00 10 PRO A N 2
ATOM 1916 C CA . PRO A 1 10 ? -8.721 -14.444 11.482 1.00 0.00 10 PRO A CA 2
ATOM 1917 C C . PRO A 1 10 ? -7.966 -13.507 12.426 1.00 0.00 10 PRO A C 2
ATOM 1918 O O . PRO A 1 10 ? -6.888 -13.013 12.093 1.00 0.00 10 PRO A O 2
ATOM 1929 N N . LYS A 1 11 ? -8.541 -13.272 13.604 1.00 0.00 11 LYS A N 2
ATOM 1930 C CA . LYS A 1 11 ? -7.924 -12.398 14.602 1.00 0.00 11 LYS A CA 2
ATOM 1931 C C . LYS A 1 11 ? -7.840 -13.107 15.946 1.00 0.00 11 LYS A C 2
ATOM 1932 O O . LYS A 1 11 ? -8.725 -13.879 16.314 1.00 0.00 11 LYS A O 2
ATOM 1951 N N . VAL A 1 12 ? -6.766 -12.836 16.678 1.00 0.00 12 VAL A N 2
ATOM 1952 C CA . VAL A 1 12 ? -6.563 -13.448 17.984 1.00 0.00 12 VAL A CA 2
ATOM 1953 C C . VAL A 1 12 ? -6.561 -14.970 17.868 1.00 0.00 12 VAL A C 2
ATOM 1954 O O . VAL A 1 12 ? -7.227 -15.663 18.637 1.00 0.00 12 VAL A O 2
ATOM 1967 N N . ARG A 1 13 ? -5.809 -15.485 16.899 1.00 0.00 13 ARG A N 2
ATOM 1968 C CA . ARG A 1 13 ? -5.729 -16.928 16.691 1.00 0.00 13 ARG A CA 2
ATOM 1969 C C . ARG A 1 13 ? -4.393 -17.301 16.061 1.00 0.00 13 ARG A C 2
ATOM 1970 O O . ARG A 1 13 ? -3.798 -16.511 15.327 1.00 0.00 13 ARG A O 2
ATOM 1991 N N . LYS A 1 14 ? -3.924 -18.509 16.353 1.00 0.00 14 LYS A N 2
ATOM 1992 C CA . LYS A 1 14 ? -2.654 -18.976 15.812 1.00 0.00 14 LYS A CA 2
ATOM 1993 C C . LYS A 1 14 ? -2.679 -18.938 14.293 1.00 0.00 14 LYS A C 2
ATOM 1994 O O . LYS A 1 14 ? -3.632 -19.400 13.664 1.00 0.00 14 LYS A O 2
ATOM 2013 N N . ILE A 1 15 ? -1.631 -18.374 13.712 1.00 0.00 15 ILE A N 2
ATOM 2014 C CA . ILE A 1 15 ? -1.544 -18.269 12.263 1.00 0.00 15 ILE A CA 2
ATOM 2015 C C . ILE A 1 15 ? -1.406 -19.652 11.625 1.00 0.00 15 ILE A C 2
ATOM 2016 O O . ILE A 1 15 ? -0.908 -20.589 12.253 1.00 0.00 15 ILE A O 2
ATOM 2032 N N . PRO A 1 16 ? -1.824 -19.789 10.392 1.00 0.00 16 PRO A N 2
ATOM 2033 C CA . PRO A 1 16 ? -1.735 -21.080 9.653 1.00 0.00 16 PRO A CA 2
ATOM 2034 C C . PRO A 1 16 ? -0.285 -21.463 9.344 1.00 0.00 16 PRO A C 2
ATOM 2035 O O . PRO A 1 16 ? 0.653 -20.922 9.930 1.00 0.00 16 PRO A O 2
ATOM 2046 N N . SER A 1 17 ? -0.119 -22.404 8.422 1.00 0.00 17 SER A N 2
ATOM 2047 C CA . SER A 1 17 ? 1.208 -22.865 8.034 1.00 0.00 17 SER A CA 2
ATOM 2048 C C . SER A 1 17 ? 1.897 -21.828 7.153 1.00 0.00 17 SER A C 2
ATOM 2049 O O . SER A 1 17 ? 3.017 -22.039 6.692 1.00 0.00 17 SER A O 2
ATOM 2057 N N . THR A 1 18 ? 1.215 -20.708 6.917 1.00 0.00 18 THR A N 2
ATOM 2058 C CA . THR A 1 18 ? 1.768 -19.647 6.082 1.00 0.00 18 THR A CA 2
ATOM 2059 C C . THR A 1 18 ? 2.651 -18.729 6.911 1.00 0.00 18 THR A C 2
ATOM 2060 O O . THR A 1 18 ? 2.672 -18.822 8.138 1.00 0.00 18 THR A O 2
ATOM 2071 N N . ARG A 1 19 ? 3.389 -17.846 6.237 1.00 0.00 19 ARG A N 2
ATOM 2072 C CA . ARG A 1 19 ? 4.286 -16.918 6.928 1.00 0.00 19 ARG A CA 2
ATOM 2073 C C . ARG A 1 19 ? 3.796 -15.488 6.751 1.00 0.00 19 ARG A C 2
ATOM 2074 O O . ARG A 1 19 ? 2.875 -15.231 5.981 1.00 0.00 19 ARG A O 2
ATOM 2095 N N . LYS A 1 20 ? 4.418 -14.563 7.477 1.00 0.00 20 LYS A N 2
ATOM 2096 C CA . LYS A 1 20 ? 4.037 -13.154 7.404 1.00 0.00 20 LYS A CA 2
ATOM 2097 C C . LYS A 1 20 ? 5.149 -12.338 6.769 1.00 0.00 20 LYS A C 2
ATOM 2098 O O . LYS A 1 20 ? 6.331 -12.649 6.924 1.00 0.00 20 LYS A O 2
ATOM 2117 N N . ILE A 1 21 ? 4.763 -11.291 6.047 1.00 0.00 21 ILE A N 2
ATOM 2118 C CA . ILE A 1 21 ? 5.724 -10.420 5.375 1.00 0.00 21 ILE A CA 2
ATOM 2119 C C . ILE A 1 21 ? 5.785 -9.074 6.075 1.00 0.00 21 ILE A C 2
ATOM 2120 O O . ILE A 1 21 ? 4.745 -8.484 6.396 1.00 0.00 21 ILE A O 2
ATOM 2136 N N . LYS A 1 22 ? 7.011 -8.596 6.301 1.00 0.00 22 LYS A N 2
ATOM 2137 C CA . LYS A 1 22 ? 7.226 -7.310 6.963 1.00 0.00 22 LYS A CA 2
ATOM 2138 C C . LYS A 1 22 ? 8.342 -6.531 6.270 1.00 0.00 22 LYS A C 2
ATOM 2139 O O . LYS A 1 22 ? 8.651 -5.401 6.646 1.00 0.00 22 LYS A O 2
ATOM 2158 N N . ILE A 1 23 ? 8.952 -7.133 5.254 1.00 0.00 23 ILE A N 2
ATOM 2159 C CA . ILE A 1 23 ? 10.040 -6.480 4.526 1.00 0.00 23 ILE A CA 2
ATOM 2160 C C . ILE A 1 23 ? 9.538 -5.937 3.197 1.00 0.00 23 ILE A C 2
ATOM 2161 O O . ILE A 1 23 ? 9.013 -6.681 2.369 1.00 0.00 23 ILE A O 2
ATOM 2177 N N . THR A 1 24 ? 9.705 -4.634 3.000 1.00 0.00 24 THR A N 2
ATOM 2178 C CA . THR A 1 24 ? 9.267 -3.991 1.768 1.00 0.00 24 THR A CA 2
ATOM 2179 C C . THR A 1 24 ? 10.193 -2.833 1.413 1.00 0.00 24 THR A C 2
ATOM 2180 O O . THR A 1 24 ? 10.688 -2.133 2.296 1.00 0.00 24 THR A O 2
ATOM 2191 N N . PHE A 1 25 ? 10.421 -2.641 0.119 1.00 0.00 25 PHE A N 2
ATOM 2192 C CA . PHE A 1 25 ? 11.290 -1.565 -0.337 1.00 0.00 25 PHE A CA 2
ATOM 2193 C C . PHE A 1 25 ? 10.526 -0.247 -0.370 1.00 0.00 25 PHE A C 2
ATOM 2194 O O . PHE A 1 25 ? 9.527 -0.117 -1.080 1.00 0.00 25 PHE A O 2
ATOM 2211 N N . ALA A 1 26 ? 10.997 0.727 0.406 1.00 0.00 26 ALA A N 2
ATOM 2212 C CA . ALA A 1 26 ? 10.351 2.039 0.467 1.00 0.00 26 ALA A CA 2
ATOM 2213 C C . ALA A 1 26 ? 11.088 3.040 -0.414 1.00 0.00 26 ALA A C 2
ATOM 2214 O O . ALA A 1 26 ? 12.319 3.069 -0.447 1.00 0.00 26 ALA A O 2
ATOM 2221 N N . LEU A 1 27 ? 10.325 3.855 -1.130 1.00 0.00 27 LEU A N 2
ATOM 2222 C CA . LEU A 1 27 ? 10.909 4.855 -2.015 1.00 0.00 27 LEU A CA 2
ATOM 2223 C C . LEU A 1 27 ? 11.682 5.893 -1.213 1.00 0.00 27 LEU A C 2
ATOM 2224 O O . LEU A 1 27 ? 12.762 6.325 -1.616 1.00 0.00 27 LEU A O 2
ATOM 2240 N N . ASP A 1 28 ? 11.122 6.287 -0.078 1.00 0.00 28 ASP A N 2
ATOM 2241 C CA . ASP A 1 28 ? 11.766 7.282 0.770 1.00 0.00 28 ASP A CA 2
ATOM 2242 C C . ASP A 1 28 ? 11.284 7.141 2.210 1.00 0.00 28 ASP A C 2
ATOM 2243 O O . ASP A 1 28 ? 10.521 6.231 2.535 1.00 0.00 28 ASP A O 2
ATOM 2252 N N . ALA A 1 29 ? 11.734 8.049 3.068 1.00 0.00 29 ALA A N 2
ATOM 2253 C CA . ALA A 1 29 ? 11.343 8.016 4.471 1.00 0.00 29 ALA A CA 2
ATOM 2254 C C . ALA A 1 29 ? 9.833 8.173 4.609 1.00 0.00 29 ALA A C 2
ATOM 2255 O O . ALA A 1 29 ? 9.197 7.470 5.397 1.00 0.00 29 ALA A O 2
ATOM 2262 N N . THR A 1 30 ? 9.261 9.093 3.839 1.00 0.00 30 THR A N 2
ATOM 2263 C CA . THR A 1 30 ? 7.821 9.325 3.888 1.00 0.00 30 THR A CA 2
ATOM 2264 C C . THR A 1 30 ? 7.062 8.079 3.442 1.00 0.00 30 THR A C 2
ATOM 2265 O O . THR A 1 30 ? 6.119 7.647 4.103 1.00 0.00 30 THR A O 2
ATOM 2276 N N . PHE A 1 31 ? 7.486 7.506 2.324 1.00 0.00 31 PHE A N 2
ATOM 2277 C CA . PHE A 1 31 ? 6.844 6.306 1.800 1.00 0.00 31 PHE A CA 2
ATOM 2278 C C . PHE A 1 31 ? 7.045 5.135 2.754 1.00 0.00 31 PHE A C 2
ATOM 2279 O O . PHE A 1 31 ? 6.181 4.269 2.880 1.00 0.00 31 PHE A O 2
ATOM 2296 N N . ASP A 1 32 ? 8.195 5.114 3.421 1.00 0.00 32 ASP A N 2
ATOM 2297 C CA . ASP A 1 32 ? 8.497 4.044 4.364 1.00 0.00 32 ASP A CA 2
ATOM 2298 C C . ASP A 1 32 ? 7.544 4.085 5.554 1.00 0.00 32 ASP A C 2
ATOM 2299 O O . ASP A 1 32 ? 6.931 3.076 5.906 1.00 0.00 32 ASP A O 2
ATOM 2308 N N . SER A 1 33 ? 7.424 5.255 6.172 1.00 0.00 33 SER A N 2
ATOM 2309 C CA . SER A 1 33 ? 6.543 5.416 7.323 1.00 0.00 33 SER A CA 2
ATOM 2310 C C . SER A 1 33 ? 5.090 5.180 6.928 1.00 0.00 33 SER A C 2
ATOM 2311 O O . SER A 1 33 ? 4.349 4.493 7.628 1.00 0.00 33 SER A O 2
ATOM 2319 N N . VAL A 1 34 ? 4.688 5.758 5.800 1.00 0.00 34 VAL A N 2
ATOM 2320 C CA . VAL A 1 34 ? 3.318 5.607 5.326 1.00 0.00 34 VAL A CA 2
ATOM 2321 C C . VAL A 1 34 ? 3.017 4.147 5.021 1.00 0.00 34 VAL A C 2
ATOM 2322 O O . VAL A 1 34 ? 1.983 3.616 5.424 1.00 0.00 34 VAL A O 2
ATOM 2335 N N . LEU A 1 35 ? 3.925 3.504 4.306 1.00 0.00 35 LEU A N 2
ATOM 2336 C CA . LEU A 1 35 ? 3.742 2.107 3.953 1.00 0.00 35 LEU A CA 2
ATOM 2337 C C . LEU A 1 35 ? 3.723 1.235 5.200 1.00 0.00 35 LEU A C 2
ATOM 2338 O O . LEU A 1 35 ? 2.898 0.332 5.325 1.00 0.00 35 LEU A O 2
ATOM 2354 N N . SER A 1 36 ? 4.641 1.509 6.122 1.00 0.00 36 SER A N 2
ATOM 2355 C CA . SER A 1 36 ? 4.720 0.739 7.357 1.00 0.00 36 SER A CA 2
ATOM 2356 C C . SER A 1 36 ? 3.438 0.892 8.167 1.00 0.00 36 SER A C 2
ATOM 2357 O O . SER A 1 36 ? 2.886 -0.089 8.665 1.00 0.00 36 SER A O 2
ATOM 2365 N N . LYS A 1 37 ? 2.969 2.129 8.292 1.00 0.00 37 LYS A N 2
ATOM 2366 C CA . LYS A 1 37 ? 1.749 2.397 9.042 1.00 0.00 37 LYS A CA 2
ATOM 2367 C C . LYS A 1 37 ? 0.544 1.758 8.359 1.00 0.00 37 LYS A C 2
ATOM 2368 O O . LYS A 1 37 ? -0.299 1.145 9.015 1.00 0.00 37 LYS A O 2
ATOM 2387 N N . ALA A 1 38 ? 0.469 1.906 7.041 1.00 0.00 38 ALA A N 2
ATOM 2388 C CA . ALA A 1 38 ? -0.642 1.340 6.283 1.00 0.00 38 ALA A CA 2
ATOM 2389 C C . ALA A 1 38 ? -0.556 -0.182 6.267 1.00 0.00 38 ALA A C 2
ATOM 2390 O O . ALA A 1 38 ? -1.506 -0.867 6.643 1.00 0.00 38 ALA A O 2
ATOM 2397 N N . CYS A 1 39 ? 0.591 -0.704 5.830 1.00 0.00 39 CYS A N 2
ATOM 2398 C CA . CYS A 1 39 ? 0.804 -2.153 5.764 1.00 0.00 39 CYS A CA 2
ATOM 2399 C C . CYS A 1 39 ? 1.961 -2.565 6.664 1.00 0.00 39 CYS A C 2
ATOM 2400 O O . CYS A 1 39 ? 3.076 -2.795 6.196 1.00 0.00 39 CYS A O 2
ATOM 2408 N N . SER A 1 40 ? 1.685 -2.660 7.961 1.00 0.00 40 SER A N 2
ATOM 2409 C CA . SER A 1 40 ? 2.707 -3.052 8.922 1.00 0.00 40 SER A CA 2
ATOM 2410 C C . SER A 1 40 ? 3.167 -4.480 8.658 1.00 0.00 40 SER A C 2
ATOM 2411 O O . SER A 1 40 ? 4.347 -4.794 8.789 1.00 0.00 40 SER A O 2
ATOM 2419 N N . GLU A 1 41 ? 2.228 -5.341 8.285 1.00 0.00 41 GLU A N 2
ATOM 2420 C CA . GLU A 1 41 ? 2.553 -6.733 8.006 1.00 0.00 41 GLU A CA 2
ATOM 2421 C C . GLU A 1 41 ? 1.347 -7.459 7.428 1.00 0.00 41 GLU A C 2
ATOM 2422 O O . GLU A 1 41 ? 0.203 -7.117 7.729 1.00 0.00 41 GLU A O 2
ATOM 2434 N N . PHE A 1 42 ? 1.606 -8.467 6.596 1.00 0.00 42 PHE A N 2
ATOM 2435 C CA . PHE A 1 42 ? 0.522 -9.239 5.974 1.00 0.00 42 PHE A CA 2
ATOM 2436 C C . PHE A 1 42 ? 0.890 -10.717 5.888 1.00 0.00 42 PHE A C 2
ATOM 2437 O O . PHE A 1 42 ? 2.063 -11.080 5.903 1.00 0.00 42 PHE A O 2
ATOM 2454 N N . GLU A 1 43 ? -0.130 -11.567 5.802 1.00 0.00 43 GLU A N 2
ATOM 2455 C CA . GLU A 1 43 ? 0.097 -13.001 5.709 1.00 0.00 43 GLU A CA 2
ATOM 2456 C C . GLU A 1 43 ? 0.319 -13.400 4.255 1.00 0.00 43 GLU A C 2
ATOM 2457 O O . GLU A 1 43 ? -0.513 -13.116 3.390 1.00 0.00 43 GLU A O 2
ATOM 2469 N N . VAL A 1 44 ? 1.448 -14.057 3.988 1.00 0.00 44 VAL A N 2
ATOM 2470 C CA . VAL A 1 44 ? 1.787 -14.495 2.634 1.00 0.00 44 VAL A CA 2
ATOM 2471 C C . VAL A 1 44 ? 2.055 -15.999 2.607 1.00 0.00 44 VAL A C 2
ATOM 2472 O O . VAL A 1 44 ? 2.744 -16.543 3.484 1.00 0.00 44 VAL A O 2
ATOM 2485 N N . ASP A 1 45 ? 1.501 -16.666 1.598 1.00 0.00 45 ASP A N 2
ATOM 2486 C CA . ASP A 1 45 ? 1.677 -18.102 1.452 1.00 0.00 45 ASP A CA 2
ATOM 2487 C C . ASP A 1 45 ? 3.087 -18.411 0.959 1.00 0.00 45 ASP A C 2
ATOM 2488 O O . ASP A 1 45 ? 3.820 -17.512 0.548 1.00 0.00 45 ASP A O 2
ATOM 2497 N N . LYS A 1 46 ? 3.458 -19.686 1.007 1.00 0.00 46 LYS A N 2
ATOM 2498 C CA . LYS A 1 46 ? 4.779 -20.107 0.565 1.00 0.00 46 LYS A CA 2
ATOM 2499 C C . LYS A 1 46 ? 4.865 -20.069 -0.952 1.00 0.00 46 LYS A C 2
ATOM 2500 O O . LYS A 1 46 ? 3.844 -20.055 -1.641 1.00 0.00 46 LYS A O 2
ATOM 2519 N N . ASP A 1 47 ? 6.090 -20.050 -1.464 1.00 0.00 47 ASP A N 2
ATOM 2520 C CA . ASP A 1 47 ? 6.312 -20.015 -2.905 1.00 0.00 47 ASP A CA 2
ATOM 2521 C C . ASP A 1 47 ? 5.619 -18.809 -3.527 1.00 0.00 47 ASP A C 2
ATOM 2522 O O . ASP A 1 47 ? 5.140 -18.869 -4.660 1.00 0.00 47 ASP A O 2
ATOM 2531 N N . VAL A 1 48 ? 5.570 -17.711 -2.779 1.00 0.00 48 VAL A N 2
ATOM 2532 C CA . VAL A 1 48 ? 4.937 -16.493 -3.267 1.00 0.00 48 VAL A CA 2
ATOM 2533 C C . VAL A 1 48 ? 5.835 -15.805 -4.290 1.00 0.00 48 VAL A C 2
ATOM 2534 O O . VAL A 1 48 ? 7.053 -15.757 -4.130 1.00 0.00 48 VAL A O 2
ATOM 2547 N N . THR A 1 49 ? 5.222 -15.269 -5.338 1.00 0.00 49 THR A N 2
ATOM 2548 C CA . THR A 1 49 ? 5.974 -14.579 -6.378 1.00 0.00 49 THR A CA 2
ATOM 2549 C C . THR A 1 49 ? 6.094 -13.097 -6.063 1.00 0.00 49 THR A C 2
ATOM 2550 O O . THR A 1 49 ? 7.175 -12.631 -5.722 1.00 0.00 49 THR A O 2
ATOM 2561 N N . LEU A 1 50 ? 4.978 -12.373 -6.183 1.00 0.00 50 LEU A N 2
ATOM 2562 C CA . LEU A 1 50 ? 4.958 -10.934 -5.915 1.00 0.00 50 LEU A CA 2
ATOM 2563 C C . LEU A 1 50 ? 3.613 -10.326 -6.313 1.00 0.00 50 LEU A C 2
ATOM 2564 O O . LEU A 1 50 ? 3.216 -9.282 -5.795 1.00 0.00 50 LEU A O 2
ATOM 2580 N N . ASP A 1 51 ? 2.920 -10.979 -7.242 1.00 0.00 51 ASP A N 2
ATOM 2581 C CA . ASP A 1 51 ? 1.628 -10.488 -7.705 1.00 0.00 51 ASP A CA 2
ATOM 2582 C C . ASP A 1 51 ? 0.672 -10.312 -6.529 1.00 0.00 51 ASP A C 2
ATOM 2583 O O . ASP A 1 51 ? -0.022 -9.301 -6.424 1.00 0.00 51 ASP A O 2
ATOM 2592 N N . GLU A 1 52 ? 0.646 -11.300 -5.640 1.00 0.00 52 GLU A N 2
ATOM 2593 C CA . GLU A 1 52 ? -0.227 -11.239 -4.474 1.00 0.00 52 GLU A CA 2
ATOM 2594 C C . GLU A 1 52 ? 0.185 -10.091 -3.561 1.00 0.00 52 GLU A C 2
ATOM 2595 O O . GLU A 1 52 ? -0.660 -9.373 -3.031 1.00 0.00 52 GLU A O 2
ATOM 2607 N N . LEU A 1 53 ? 1.490 -9.919 -3.386 1.00 0.00 53 LEU A N 2
ATOM 2608 C CA . LEU A 1 53 ? 1.997 -8.849 -2.539 1.00 0.00 53 LEU A CA 2
ATOM 2609 C C . LEU A 1 53 ? 1.610 -7.491 -3.100 1.00 0.00 53 LEU A C 2
ATOM 2610 O O . LEU A 1 53 ? 1.203 -6.600 -2.364 1.00 0.00 53 LEU A O 2
ATOM 2626 N N . LEU A 1 54 ? 1.749 -7.332 -4.399 1.00 0.00 54 LEU A N 2
ATOM 2627 C CA . LEU A 1 54 ? 1.420 -6.063 -5.023 1.00 0.00 54 LEU A CA 2
ATOM 2628 C C . LEU A 1 54 ? -0.064 -5.754 -4.873 1.00 0.00 54 LEU A C 2
ATOM 2629 O O . LEU A 1 54 ? -0.451 -4.622 -4.578 1.00 0.00 54 LEU A O 2
ATOM 2645 N N . ASP A 1 55 ? -0.892 -6.770 -5.088 1.00 0.00 55 ASP A N 2
ATOM 2646 C CA . ASP A 1 55 ? -2.334 -6.597 -4.985 1.00 0.00 55 ASP A CA 2
ATOM 2647 C C . ASP A 1 55 ? -2.751 -6.331 -3.544 1.00 0.00 55 ASP A C 2
ATOM 2648 O O . ASP A 1 55 ? -3.590 -5.470 -3.281 1.00 0.00 55 ASP A O 2
ATOM 2657 N N . VAL A 1 56 ? -2.167 -7.080 -2.614 1.00 0.00 56 VAL A N 2
ATOM 2658 C CA . VAL A 1 56 ? -2.497 -6.918 -1.203 1.00 0.00 56 VAL A CA 2
ATOM 2659 C C . VAL A 1 56 ? -1.929 -5.614 -0.652 1.00 0.00 56 VAL A C 2
ATOM 2660 O O . VAL A 1 56 ? -2.632 -4.847 -0.004 1.00 0.00 56 VAL A O 2
ATOM 2673 N N . VAL A 1 57 ? -0.646 -5.393 -0.891 1.00 0.00 57 VAL A N 2
ATOM 2674 C CA . VAL A 1 57 ? 0.008 -4.200 -0.383 1.00 0.00 57 VAL A CA 2
ATOM 2675 C C . VAL A 1 57 ? -0.710 -2.961 -0.894 1.00 0.00 57 VAL A C 2
ATOM 2676 O O . VAL A 1 57 ? -1.025 -2.055 -0.123 1.00 0.00 57 VAL A O 2
ATOM 2689 N N . LEU A 1 58 ? -0.976 -2.921 -2.191 1.00 0.00 58 LEU A N 2
ATOM 2690 C CA . LEU A 1 58 ? -1.664 -1.774 -2.758 1.00 0.00 58 LEU A CA 2
ATOM 2691 C C . LEU A 1 58 ? -3.082 -1.670 -2.204 1.00 0.00 58 LEU A C 2
ATOM 2692 O O . LEU A 1 58 ? -3.472 -0.641 -1.659 1.00 0.00 58 LEU A O 2
ATOM 2708 N N . ASP A 1 59 ? -3.849 -2.740 -2.358 1.00 0.00 59 ASP A N 2
ATOM 2709 C CA . ASP A 1 59 ? -5.225 -2.754 -1.885 1.00 0.00 59 ASP A CA 2
ATOM 2710 C C . ASP A 1 59 ? -5.287 -2.319 -0.428 1.00 0.00 59 ASP A C 2
ATOM 2711 O O . ASP A 1 59 ? -6.171 -1.560 -0.030 1.00 0.00 59 ASP A O 2
ATOM 2720 N N . ALA A 1 60 ? -4.341 -2.807 0.363 1.00 0.00 60 ALA A N 2
ATOM 2721 C CA . ALA A 1 60 ? -4.288 -2.465 1.779 1.00 0.00 60 ALA A CA 2
ATOM 2722 C C . ALA A 1 60 ? -4.067 -0.967 1.961 1.00 0.00 60 ALA A C 2
ATOM 2723 O O . ALA A 1 60 ? -4.694 -0.339 2.813 1.00 0.00 60 ALA A O 2
ATOM 2730 N N . VAL A 1 61 ? -3.173 -0.399 1.158 1.00 0.00 61 VAL A N 2
ATOM 2731 C CA . VAL A 1 61 ? -2.884 1.028 1.247 1.00 0.00 61 VAL A CA 2
ATOM 2732 C C . VAL A 1 61 ? -4.118 1.852 0.888 1.00 0.00 61 VAL A C 2
ATOM 2733 O O . VAL A 1 61 ? -4.452 2.820 1.571 1.00 0.00 61 VAL A O 2
ATOM 2746 N N . GLU A 1 62 ? -4.785 1.464 -0.191 1.00 0.00 62 GLU A N 2
ATOM 2747 C CA . GLU A 1 62 ? -5.973 2.180 -0.637 1.00 0.00 62 GLU A CA 2
ATOM 2748 C C . GLU A 1 62 ? -7.110 2.006 0.362 1.00 0.00 62 GLU A C 2
ATOM 2749 O O . GLU A 1 62 ? -7.829 2.957 0.667 1.00 0.00 62 GLU A O 2
ATOM 2761 N N . SER A 1 63 ? -7.273 0.786 0.861 1.00 0.00 63 SER A N 2
ATOM 2762 C CA . SER A 1 63 ? -8.336 0.506 1.816 1.00 0.00 63 SER A CA 2
ATOM 2763 C C . SER A 1 63 ? -8.159 1.337 3.082 1.00 0.00 63 SER A C 2
ATOM 2764 O O . SER A 1 63 ? -9.072 2.050 3.500 1.00 0.00 63 SER A O 2
ATOM 2772 N N . THR A 1 64 ? -6.982 1.239 3.694 1.00 0.00 64 THR A N 2
ATOM 2773 C CA . THR A 1 64 ? -6.710 1.985 4.915 1.00 0.00 64 THR A CA 2
ATOM 2774 C C . THR A 1 64 ? -6.846 3.479 4.658 1.00 0.00 64 THR A C 2
ATOM 2775 O O . THR A 1 64 ? -7.462 4.201 5.444 1.00 0.00 64 THR A O 2
ATOM 2786 N N . LEU A 1 65 ? -6.269 3.940 3.551 1.00 0.00 65 LEU A N 2
ATOM 2787 C CA . LEU A 1 65 ? -6.330 5.357 3.185 1.00 0.00 65 LEU A CA 2
ATOM 2788 C C . LEU A 1 65 ? -7.260 5.563 1.998 1.00 0.00 65 LEU A C 2
ATOM 2789 O O . LEU A 1 65 ? -6.814 5.682 0.858 1.00 0.00 65 LEU A O 2
ATOM 2805 N N . SER A 1 66 ? -8.554 5.616 2.282 1.00 0.00 66 SER A N 2
ATOM 2806 C CA . SER A 1 66 ? -9.552 5.824 1.242 1.00 0.00 66 SER A CA 2
ATOM 2807 C C . SER A 1 66 ? -9.562 7.291 0.799 1.00 0.00 66 SER A C 2
ATOM 2808 O O . SER A 1 66 ? -9.585 7.583 -0.396 1.00 0.00 66 SER A O 2
ATOM 2816 N N . PRO A 1 67 ? -9.563 8.205 1.740 1.00 0.00 67 PRO A N 2
ATOM 2817 C CA . PRO A 1 67 ? -9.596 9.662 1.435 1.00 0.00 67 PRO A CA 2
ATOM 2818 C C . PRO A 1 67 ? -8.212 10.207 1.099 1.00 0.00 67 PRO A C 2
ATOM 2819 O O . PRO A 1 67 ? -7.371 10.375 1.982 1.00 0.00 67 PRO A O 2
ATOM 2830 N N . CYS A 1 68 ? -7.982 10.490 -0.182 1.00 0.00 68 CYS A N 2
ATOM 2831 C CA . CYS A 1 68 ? -6.696 11.027 -0.628 1.00 0.00 68 CYS A CA 2
ATOM 2832 C C . CYS A 1 68 ? -6.916 12.216 -1.563 1.00 0.00 68 CYS A C 2
ATOM 2833 O O . CYS A 1 68 ? -6.222 13.229 -1.471 1.00 0.00 68 CYS A O 2
ATOM 2841 N N . LYS A 1 69 ? -7.888 12.082 -2.458 1.00 0.00 69 LYS A N 2
ATOM 2842 C CA . LYS A 1 69 ? -8.196 13.147 -3.406 1.00 0.00 69 LYS A CA 2
ATOM 2843 C C . LYS A 1 69 ? -8.759 14.368 -2.682 1.00 0.00 69 LYS A C 2
ATOM 2844 O O . LYS A 1 69 ? -8.704 15.487 -3.196 1.00 0.00 69 LYS A O 2
ATOM 2863 N N . GLU A 1 70 ? -9.310 14.144 -1.494 1.00 0.00 70 GLU A N 2
ATOM 2864 C CA . GLU A 1 70 ? -9.892 15.232 -0.717 1.00 0.00 70 GLU A CA 2
ATOM 2865 C C . GLU A 1 70 ? -8.802 16.130 -0.146 1.00 0.00 70 GLU A C 2
ATOM 2866 O O . GLU A 1 70 ? -8.951 17.352 -0.108 1.00 0.00 70 GLU A O 2
ATOM 2878 N N . HIS A 1 71 ? -7.699 15.524 0.291 1.00 0.00 71 HIS A N 2
ATOM 2879 C CA . HIS A 1 71 ? -6.585 16.286 0.852 1.00 0.00 71 HIS A CA 2
ATOM 2880 C C . HIS A 1 71 ? -5.518 16.508 -0.211 1.00 0.00 71 HIS A C 2
ATOM 2881 O O . HIS A 1 71 ? -5.040 15.561 -0.829 1.00 0.00 71 HIS A O 2
ATOM 2895 N N . ASP A 1 72 ? -5.161 17.769 -0.425 1.00 0.00 72 ASP A N 2
ATOM 2896 C CA . ASP A 1 72 ? -4.158 18.114 -1.426 1.00 0.00 72 ASP A CA 2
ATOM 2897 C C . ASP A 1 72 ? -2.819 17.472 -1.069 1.00 0.00 72 ASP A C 2
ATOM 2898 O O . ASP A 1 72 ? -2.059 17.069 -1.950 1.00 0.00 72 ASP A O 2
ATOM 2907 N N . VAL A 1 73 ? -2.537 17.384 0.223 1.00 0.00 73 VAL A N 2
ATOM 2908 C CA . VAL A 1 73 ? -1.284 16.795 0.672 1.00 0.00 73 VAL A CA 2
ATOM 2909 C C . VAL A 1 73 ? -1.187 15.348 0.200 1.00 0.00 73 VAL A C 2
ATOM 2910 O O . VAL A 1 73 ? -0.153 14.921 -0.317 1.00 0.00 73 VAL A O 2
ATOM 2923 N N . ILE A 1 74 ? -2.272 14.597 0.374 1.00 0.00 74 ILE A N 2
ATOM 2924 C CA . ILE A 1 74 ? -2.304 13.196 -0.046 1.00 0.00 74 ILE A CA 2
ATOM 2925 C C . ILE A 1 74 ? -2.761 13.092 -1.488 1.00 0.00 74 ILE A C 2
ATOM 2926 O O . ILE A 1 74 ? -2.490 12.108 -2.152 1.00 0.00 74 ILE A O 2
ATOM 2942 N N . GLY A 1 75 ? -3.466 14.114 -1.962 1.00 0.00 75 GLY A N 2
ATOM 2943 C CA . GLY A 1 75 ? -3.965 14.117 -3.340 1.00 0.00 75 GLY A CA 2
ATOM 2944 C C . GLY A 1 75 ? -2.953 13.491 -4.301 1.00 0.00 75 GLY A C 2
ATOM 2945 O O . GLY A 1 75 ? -3.264 12.539 -5.013 1.00 0.00 75 GLY A O 2
ATOM 2949 N N . THR A 1 76 ? -1.740 14.034 -4.308 1.00 0.00 76 THR A N 2
ATOM 2950 C CA . THR A 1 76 ? -0.688 13.524 -5.184 1.00 0.00 76 THR A CA 2
ATOM 2951 C C . THR A 1 76 ? -0.619 12.000 -5.115 1.00 0.00 76 THR A C 2
ATOM 2952 O O . THR A 1 76 ? -0.083 11.351 -6.014 1.00 0.00 76 THR A O 2
ATOM 2963 N N . LYS A 1 77 ? -1.169 11.439 -4.044 1.00 0.00 77 LYS A N 2
ATOM 2964 C CA . LYS A 1 77 ? -1.169 9.991 -3.862 1.00 0.00 77 LYS A CA 2
ATOM 2965 C C . LYS A 1 77 ? -1.947 9.310 -4.982 1.00 0.00 77 LYS A C 2
ATOM 2966 O O . LYS A 1 77 ? -1.493 8.320 -5.546 1.00 0.00 77 LYS A O 2
ATOM 2985 N N . VAL A 1 78 ? -3.123 9.841 -5.292 1.00 0.00 78 VAL A N 2
ATOM 2986 C CA . VAL A 1 78 ? -3.952 9.265 -6.341 1.00 0.00 78 VAL A CA 2
ATOM 2987 C C . VAL A 1 78 ? -3.239 9.338 -7.689 1.00 0.00 78 VAL A C 2
ATOM 2988 O O . VAL A 1 78 ? -3.233 8.373 -8.451 1.00 0.00 78 VAL A O 2
ATOM 3001 N N . CYS A 1 79 ? -2.641 10.490 -7.977 1.00 0.00 79 CYS A N 2
ATOM 3002 C CA . CYS A 1 79 ? -1.936 10.671 -9.240 1.00 0.00 79 CYS A CA 2
ATOM 3003 C C . CYS A 1 79 ? -0.770 9.693 -9.352 1.00 0.00 79 CYS A C 2
ATOM 3004 O O . CYS A 1 79 ? -0.614 9.009 -10.363 1.00 0.00 79 CYS A O 2
ATOM 3012 N N . ALA A 1 80 ? 0.048 9.633 -8.306 1.00 0.00 80 ALA A N 2
ATOM 3013 C CA . ALA A 1 80 ? 1.196 8.734 -8.303 1.00 0.00 80 ALA A CA 2
ATOM 3014 C C . ALA A 1 80 ? 0.741 7.282 -8.316 1.00 0.00 80 ALA A C 2
ATOM 3015 O O . ALA A 1 80 ? 1.312 6.447 -9.017 1.00 0.00 80 ALA A O 2
ATOM 3022 N N . LEU A 1 81 ? -0.284 6.985 -7.535 1.00 0.00 81 LEU A N 2
ATOM 3023 C CA . LEU A 1 81 ? -0.803 5.631 -7.463 1.00 0.00 81 LEU A CA 2
ATOM 3024 C C . LEU A 1 81 ? -1.355 5.192 -8.810 1.00 0.00 81 LEU A C 2
ATOM 3025 O O . LEU A 1 81 ? -1.104 4.074 -9.258 1.00 0.00 81 LEU A O 2
ATOM 3041 N N . LEU A 1 82 ? -2.110 6.075 -9.448 1.00 0.00 82 LEU A N 2
ATOM 3042 C CA . LEU A 1 82 ? -2.693 5.759 -10.742 1.00 0.00 82 LEU A CA 2
ATOM 3043 C C . LEU A 1 82 ? -1.595 5.516 -11.769 1.00 0.00 82 LEU A C 2
ATOM 3044 O O . LEU A 1 82 ? -1.670 4.576 -12.566 1.00 0.00 82 LEU A O 2
ATOM 3060 N N . ASP A 1 83 ? -0.580 6.371 -11.752 1.00 0.00 83 ASP A N 2
ATOM 3061 C CA . ASP A 1 83 ? 0.524 6.245 -12.691 1.00 0.00 83 ASP A CA 2
ATOM 3062 C C . ASP A 1 83 ? 1.246 4.921 -12.485 1.00 0.00 83 ASP A C 2
ATOM 3063 O O . ASP A 1 83 ? 1.568 4.225 -13.441 1.00 0.00 83 ASP A O 2
ATOM 3072 N N . ARG A 1 84 ? 1.493 4.575 -11.231 1.00 0.00 84 ARG A N 2
ATOM 3073 C CA . ARG A 1 84 ? 2.175 3.327 -10.917 1.00 0.00 84 ARG A CA 2
ATOM 3074 C C . ARG A 1 84 ? 1.312 2.131 -11.289 1.00 0.00 84 ARG A C 2
ATOM 3075 O O . ARG A 1 84 ? 1.811 1.100 -11.735 1.00 0.00 84 ARG A O 2
ATOM 3096 N N . LEU A 1 85 ? 0.010 2.268 -11.084 1.00 0.00 85 LEU A N 2
ATOM 3097 C CA . LEU A 1 85 ? -0.907 1.185 -11.388 1.00 0.00 85 LEU A CA 2
ATOM 3098 C C . LEU A 1 85 ? -0.906 0.857 -12.874 1.00 0.00 85 LEU A C 2
ATOM 3099 O O . LEU A 1 85 ? -0.846 -0.311 -13.259 1.00 0.00 85 LEU A O 2
ATOM 3115 N N . ALA A 1 86 ? -0.980 1.892 -13.715 1.00 0.00 86 ALA A N 2
ATOM 3116 C CA . ALA A 1 86 ? -0.996 1.697 -15.167 1.00 0.00 86 ALA A CA 2
ATOM 3117 C C . ALA A 1 86 ? 0.288 2.205 -15.812 1.00 0.00 86 ALA A C 2
ATOM 3118 O O . ALA A 1 86 ? 0.919 1.503 -16.600 1.00 0.00 86 ALA A O 2
ATOM 3125 N N . GLY A 1 87 ? 0.668 3.432 -15.477 1.00 0.00 87 GLY A N 2
ATOM 3126 C CA . GLY A 1 87 ? 1.873 4.028 -16.034 1.00 0.00 87 GLY A CA 2
ATOM 3127 C C . GLY A 1 87 ? 3.128 3.342 -15.506 1.00 0.00 87 GLY A C 2
ATOM 3128 O O . GLY A 1 87 ? 3.558 2.316 -16.031 1.00 0.00 87 GLY A O 2
ATOM 3132 N N . ASP A 1 88 ? 3.709 3.922 -14.465 1.00 0.00 88 ASP A N 2
ATOM 3133 C CA . ASP A 1 88 ? 4.922 3.369 -13.869 1.00 0.00 88 ASP A CA 2
ATOM 3134 C C . ASP A 1 88 ? 4.619 2.047 -13.170 1.00 0.00 88 ASP A C 2
ATOM 3135 O O . ASP A 1 88 ? 3.516 1.516 -13.287 1.00 0.00 88 ASP A O 2
ATOM 3144 N N . TYR A 1 89 ? 5.605 1.522 -12.449 1.00 0.00 89 TYR A N 2
ATOM 3145 C CA . TYR A 1 89 ? 5.441 0.272 -11.738 1.00 0.00 89 TYR A CA 2
ATOM 3146 C C . TYR A 1 89 ? 6.770 -0.172 -11.133 1.00 0.00 89 TYR A C 2
ATOM 3147 O O . TYR A 1 89 ? 7.808 0.451 -11.353 1.00 0.00 89 TYR A O 2
ATOM 3165 N N . VAL A 1 90 ? 6.725 -1.256 -10.369 1.00 0.00 90 VAL A N 2
ATOM 3166 C CA . VAL A 1 90 ? 7.924 -1.793 -9.724 1.00 0.00 90 VAL A CA 2
ATOM 3167 C C . VAL A 1 90 ? 7.968 -3.311 -9.864 1.00 0.00 90 VAL A C 2
ATOM 3168 O O . VAL A 1 90 ? 6.950 -3.987 -9.714 1.00 0.00 90 VAL A O 2
ATOM 3181 N N . TYR A 1 91 ? 9.156 -3.843 -10.151 1.00 0.00 91 TYR A N 2
ATOM 3182 C CA . TYR A 1 91 ? 9.325 -5.286 -10.307 1.00 0.00 91 TYR A CA 2
ATOM 3183 C C . TYR A 1 91 ? 10.129 -5.842 -9.146 1.00 0.00 91 TYR A C 2
ATOM 3184 O O . TYR A 1 91 ? 10.952 -5.140 -8.556 1.00 0.00 91 TYR A O 2
ATOM 3202 N N . LEU A 1 92 ? 9.886 -7.107 -8.817 1.00 0.00 92 LEU A N 2
ATOM 3203 C CA . LEU A 1 92 ? 10.595 -7.755 -7.715 1.00 0.00 92 LEU A CA 2
ATOM 3204 C C . LEU A 1 92 ? 11.135 -9.107 -8.154 1.00 0.00 92 LEU A C 2
ATOM 3205 O O . LEU A 1 92 ? 10.390 -9.961 -8.632 1.00 0.00 92 LEU A O 2
ATOM 3221 N N . PHE A 1 93 ? 12.442 -9.294 -7.991 1.00 0.00 93 PHE A N 2
ATOM 3222 C CA . PHE A 1 93 ? 13.087 -10.552 -8.375 1.00 0.00 93 PHE A CA 2
ATOM 3223 C C . PHE A 1 93 ? 14.005 -11.049 -7.262 1.00 0.00 93 PHE A C 2
ATOM 3224 O O . PHE A 1 93 ? 14.493 -10.261 -6.453 1.00 0.00 93 PHE A O 2
ATOM 3241 N N . ASP A 1 94 ? 14.234 -12.361 -7.228 1.00 0.00 94 ASP A N 2
ATOM 3242 C CA . ASP A 1 94 ? 15.094 -12.956 -6.210 1.00 0.00 94 ASP A CA 2
ATOM 3243 C C . ASP A 1 94 ? 16.560 -12.840 -6.619 1.00 0.00 94 ASP A C 2
ATOM 3244 O O . ASP A 1 94 ? 16.876 -12.349 -7.703 1.00 0.00 94 ASP A O 2
ATOM 3253 N N . GLU A 1 95 ? 17.447 -13.300 -5.745 1.00 0.00 95 GLU A N 2
ATOM 3254 C CA . GLU A 1 95 ? 18.876 -13.248 -6.029 1.00 0.00 95 GLU A CA 2
ATOM 3255 C C . GLU A 1 95 ? 19.260 -14.341 -7.025 1.00 0.00 95 GLU A C 2
ATOM 3256 O O . GLU A 1 95 ? 20.400 -14.799 -7.053 1.00 0.00 95 GLU A O 2
ATOM 3268 N N . GLY A 1 96 ? 18.302 -14.762 -7.843 1.00 0.00 96 GLY A N 2
ATOM 3269 C CA . GLY A 1 96 ? 18.559 -15.809 -8.834 1.00 0.00 96 GLY A CA 2
ATOM 3270 C C . GLY A 1 96 ? 17.778 -15.549 -10.115 1.00 0.00 96 GLY A C 2
ATOM 3271 O O . GLY A 1 96 ? 17.923 -16.272 -11.098 1.00 0.00 96 GLY A O 2
ATOM 3275 N N . GLY A 1 97 ? 16.946 -14.510 -10.094 1.00 0.00 97 GLY A N 2
ATOM 3276 C CA . GLY A 1 97 ? 16.137 -14.157 -11.258 1.00 0.00 97 GLY A CA 2
ATOM 3277 C C . GLY A 1 97 ? 14.773 -14.838 -11.201 1.00 0.00 97 GLY A C 2
ATOM 3278 O O . GLY A 1 97 ? 13.903 -14.575 -12.031 1.00 0.00 97 GLY A O 2
ATOM 3282 N N . ASP A 1 98 ? 14.589 -15.714 -10.215 1.00 0.00 98 ASP A N 2
ATOM 3283 C CA . ASP A 1 98 ? 13.323 -16.427 -10.059 1.00 0.00 98 ASP A CA 2
ATOM 3284 C C . ASP A 1 98 ? 12.348 -15.605 -9.226 1.00 0.00 98 ASP A C 2
ATOM 3285 O O . ASP A 1 98 ? 12.605 -15.317 -8.057 1.00 0.00 98 ASP A O 2
ATOM 3294 N N . GLU A 1 99 ? 11.228 -15.220 -9.834 1.00 0.00 99 GLU A N 2
ATOM 3295 C CA . GLU A 1 99 ? 10.233 -14.423 -9.129 1.00 0.00 99 GLU A CA 2
ATOM 3296 C C . GLU A 1 99 ? 9.796 -15.124 -7.851 1.00 0.00 99 GLU A C 2
ATOM 3297 O O . GLU A 1 99 ? 8.800 -15.847 -7.840 1.00 0.00 99 GLU A O 2
ATOM 3309 N N . VAL A 1 100 ? 10.543 -14.897 -6.775 1.00 0.00 100 VAL A N 2
ATOM 3310 C CA . VAL A 1 100 ? 10.224 -15.507 -5.486 1.00 0.00 100 VAL A CA 2
ATOM 3311 C C . VAL A 1 100 ? 10.826 -14.689 -4.344 1.00 0.00 100 VAL A C 2
ATOM 3312 O O . VAL A 1 100 ? 11.989 -14.294 -4.392 1.00 0.00 100 VAL A O 2
ATOM 3325 N N . ILE A 1 101 ? 10.035 -14.444 -3.312 1.00 0.00 101 ILE A N 2
ATOM 3326 C CA . ILE A 1 101 ? 10.514 -13.675 -2.172 1.00 0.00 101 ILE A CA 2
ATOM 3327 C C . ILE A 1 101 ? 11.558 -14.474 -1.407 1.00 0.00 101 ILE A C 2
ATOM 3328 O O . ILE A 1 101 ? 11.348 -15.645 -1.090 1.00 0.00 101 ILE A O 2
ATOM 3344 N N . ALA A 1 102 ? 12.683 -13.832 -1.109 1.00 0.00 102 ALA A N 2
ATOM 3345 C CA . ALA A 1 102 ? 13.754 -14.494 -0.373 1.00 0.00 102 ALA A CA 2
ATOM 3346 C C . ALA A 1 102 ? 14.476 -13.498 0.539 1.00 0.00 102 ALA A C 2
ATOM 3347 O O . ALA A 1 102 ? 14.242 -12.288 0.465 1.00 0.00 102 ALA A O 2
ATOM 3354 N N . PRO A 1 103 ? 15.355 -13.984 1.379 1.00 0.00 103 PRO A N 2
ATOM 3355 C CA . PRO A 1 103 ? 16.143 -13.120 2.309 1.00 0.00 103 PRO A CA 2
ATOM 3356 C C . PRO A 1 103 ? 16.830 -11.969 1.571 1.00 0.00 103 PRO A C 2
ATOM 3357 O O . PRO A 1 103 ? 16.949 -10.865 2.103 1.00 0.00 103 PRO A O 2
ATOM 3368 N N . ARG A 1 104 ? 17.281 -12.235 0.343 1.00 0.00 104 ARG A N 2
ATOM 3369 C CA . ARG A 1 104 ? 17.959 -11.215 -0.467 1.00 0.00 104 ARG A CA 2
ATOM 3370 C C . ARG A 1 104 ? 17.179 -10.949 -1.746 1.00 0.00 104 ARG A C 2
ATOM 3371 O O . ARG A 1 104 ? 17.581 -11.367 -2.833 1.00 0.00 104 ARG A O 2
ATOM 3392 N N . MET A 1 105 ? 16.064 -10.246 -1.612 1.00 0.00 105 MET A N 2
ATOM 3393 C CA . MET A 1 105 ? 15.227 -9.917 -2.761 1.00 0.00 105 MET A CA 2
ATOM 3394 C C . MET A 1 105 ? 15.408 -8.456 -3.140 1.00 0.00 105 MET A C 2
ATOM 3395 O O . MET A 1 105 ? 15.664 -7.612 -2.282 1.00 0.00 105 MET A O 2
ATOM 3409 N N . TYR A 1 106 ? 15.273 -8.164 -4.430 1.00 0.00 106 TYR A N 2
ATOM 3410 C CA . TYR A 1 106 ? 15.419 -6.796 -4.927 1.00 0.00 106 TYR A CA 2
ATOM 3411 C C . TYR A 1 106 ? 14.111 -6.311 -5.530 1.00 0.00 106 TYR A C 2
ATOM 3412 O O . TYR A 1 106 ? 13.548 -6.954 -6.421 1.00 0.00 106 TYR A O 2
ATOM 3430 N N . CYS A 1 107 ? 13.623 -5.171 -5.031 1.00 0.00 107 CYS A N 2
ATOM 3431 C CA . CYS A 1 107 ? 12.367 -4.589 -5.512 1.00 0.00 107 CYS A CA 2
ATOM 3432 C C . CYS A 1 107 ? 12.589 -3.161 -6.003 1.00 0.00 107 CYS A C 2
ATOM 3433 O O . CYS A 1 107 ? 12.852 -2.252 -5.212 1.00 0.00 107 CYS A O 2
ATOM 3441 N N . SER A 1 108 ? 12.485 -2.975 -7.310 1.00 0.00 108 SER A N 2
ATOM 3442 C CA . SER A 1 108 ? 12.674 -1.653 -7.896 1.00 0.00 108 SER A CA 2
ATOM 3443 C C . SER A 1 108 ? 12.227 -1.638 -9.356 1.00 0.00 108 SER A C 2
ATOM 3444 O O . SER A 1 108 ? 11.963 -2.688 -9.948 1.00 0.00 108 SER A O 2
ATOM 3452 N N . PHE A 1 109 ? 12.144 -0.442 -9.931 1.00 0.00 109 PHE A N 2
ATOM 3453 C CA . PHE A 1 109 ? 11.738 -0.305 -11.325 1.00 0.00 109 PHE A CA 2
ATOM 3454 C C . PHE A 1 109 ? 12.740 -1.002 -12.242 1.00 0.00 109 PHE A C 2
ATOM 3455 O O . PHE A 1 109 ? 12.359 -1.746 -13.143 1.00 0.00 109 PHE A O 2
ATOM 3472 N N . SER A 1 110 ? 14.026 -0.744 -12.012 1.00 0.00 110 SER A N 2
ATOM 3473 C CA . SER A 1 110 ? 15.074 -1.347 -12.830 1.00 0.00 110 SER A CA 2
ATOM 3474 C C . SER A 1 110 ? 15.003 -2.863 -12.749 1.00 0.00 110 SER A C 2
ATOM 3475 O O . SER A 1 110 ? 14.653 -3.422 -11.710 1.00 0.00 110 SER A O 2
ATOM 3483 N N . ALA A 1 111 ? 15.331 -3.524 -13.855 1.00 0.00 111 ALA A N 2
ATOM 3484 C CA . ALA A 1 111 ? 15.292 -4.981 -13.904 1.00 0.00 111 ALA A CA 2
ATOM 3485 C C . ALA A 1 111 ? 16.555 -5.572 -13.268 1.00 0.00 111 ALA A C 2
ATOM 3486 O O . ALA A 1 111 ? 17.505 -4.848 -12.965 1.00 0.00 111 ALA A O 2
ATOM 3493 N N . PRO A 1 112 ? 16.579 -6.867 -13.072 1.00 0.00 112 PRO A N 2
ATOM 3494 C CA . PRO A 1 112 ? 17.753 -7.566 -12.473 1.00 0.00 112 PRO A CA 2
ATOM 3495 C C . PRO A 1 112 ? 19.058 -7.202 -13.187 1.00 0.00 112 PRO A C 2
ATOM 3496 O O . PRO A 1 112 ? 20.087 -6.979 -12.548 1.00 0.00 112 PRO A O 2
ATOM 3507 N N . ASP A 1 113 ? 19.006 -7.146 -14.513 1.00 0.00 113 ASP A N 2
ATOM 3508 C CA . ASP A 1 113 ? 20.189 -6.817 -15.301 1.00 0.00 113 ASP A CA 2
ATOM 3509 C C . ASP A 1 113 ? 20.657 -5.400 -15.005 1.00 0.00 113 ASP A C 2
ATOM 3510 O O . ASP A 1 113 ? 21.856 -5.138 -14.890 1.00 0.00 113 ASP A O 2
ATOM 3519 N N . ASP A 1 114 ? 19.703 -4.498 -14.884 1.00 0.00 114 ASP A N 2
ATOM 3520 C CA . ASP A 1 114 ? 20.010 -3.100 -14.601 1.00 0.00 114 ASP A CA 2
ATOM 3521 C C . ASP A 1 114 ? 21.155 -2.609 -15.481 1.00 0.00 114 ASP A C 2
ATOM 3522 O O . ASP A 1 114 ? 20.929 -2.419 -16.665 1.00 0.00 114 ASP A O 2
ATOM 3531 N N . GLY A 1 1 ? -0.715 -9.384 16.457 1.00 0.00 1 GLY A N 3
ATOM 3532 C CA . GLY A 1 1 ? -0.675 -9.225 14.976 1.00 0.00 1 GLY A CA 3
ATOM 3533 C C . GLY A 1 1 ? -2.076 -8.921 14.460 1.00 0.00 1 GLY A C 3
ATOM 3534 O O . GLY A 1 1 ? -2.294 -7.924 13.768 1.00 0.00 1 GLY A O 3
ATOM 3537 N N . LYS A 1 2 ? -3.026 -9.788 14.799 1.00 0.00 2 LYS A N 3
ATOM 3538 C CA . LYS A 1 2 ? -4.410 -9.607 14.367 1.00 0.00 2 LYS A CA 3
ATOM 3539 C C . LYS A 1 2 ? -5.141 -8.638 15.296 1.00 0.00 2 LYS A C 3
ATOM 3540 O O . LYS A 1 2 ? -4.722 -8.420 16.433 1.00 0.00 2 LYS A O 3
ATOM 3559 N N . LYS A 1 3 ? -6.234 -8.065 14.804 1.00 0.00 3 LYS A N 3
ATOM 3560 C CA . LYS A 1 3 ? -7.013 -7.123 15.601 1.00 0.00 3 LYS A CA 3
ATOM 3561 C C . LYS A 1 3 ? -7.179 -7.635 17.029 1.00 0.00 3 LYS A C 3
ATOM 3562 O O . LYS A 1 3 ? -7.008 -6.885 17.990 1.00 0.00 3 LYS A O 3
ATOM 3581 N N . VAL A 1 4 ? -7.508 -8.918 17.162 1.00 0.00 4 VAL A N 3
ATOM 3582 C CA . VAL A 1 4 ? -7.690 -9.525 18.481 1.00 0.00 4 VAL A CA 3
ATOM 3583 C C . VAL A 1 4 ? -6.420 -10.254 18.909 1.00 0.00 4 VAL A C 3
ATOM 3584 O O . VAL A 1 4 ? -5.902 -11.097 18.179 1.00 0.00 4 VAL A O 3
ATOM 3597 N N . GLU A 1 5 ? -5.924 -9.919 20.094 1.00 0.00 5 GLU A N 3
ATOM 3598 C CA . GLU A 1 5 ? -4.715 -10.548 20.609 1.00 0.00 5 GLU A CA 3
ATOM 3599 C C . GLU A 1 5 ? -4.864 -12.066 20.611 1.00 0.00 5 GLU A C 3
ATOM 3600 O O . GLU A 1 5 ? -5.906 -12.598 20.224 1.00 0.00 5 GLU A O 3
ATOM 3612 N N . PHE A 1 6 ? -3.818 -12.756 21.047 1.00 0.00 6 PHE A N 3
ATOM 3613 C CA . PHE A 1 6 ? -3.835 -14.217 21.098 1.00 0.00 6 PHE A CA 3
ATOM 3614 C C . PHE A 1 6 ? -2.794 -14.727 22.084 1.00 0.00 6 PHE A C 3
ATOM 3615 O O . PHE A 1 6 ? -1.883 -15.464 21.702 1.00 0.00 6 PHE A O 3
ATOM 3632 N N . ASN A 1 7 ? -2.938 -14.338 23.354 1.00 0.00 7 ASN A N 3
ATOM 3633 C CA . ASN A 1 7 ? -2.008 -14.764 24.401 1.00 0.00 7 ASN A CA 3
ATOM 3634 C C . ASN A 1 7 ? -0.595 -14.931 23.846 1.00 0.00 7 ASN A C 3
ATOM 3635 O O . ASN A 1 7 ? 0.186 -13.979 23.809 1.00 0.00 7 ASN A O 3
ATOM 3646 N N . ASP A 1 8 ? -0.282 -16.147 23.396 1.00 0.00 8 ASP A N 3
ATOM 3647 C CA . ASP A 1 8 ? 1.031 -16.436 22.829 1.00 0.00 8 ASP A CA 3
ATOM 3648 C C . ASP A 1 8 ? 0.915 -17.421 21.677 1.00 0.00 8 ASP A C 3
ATOM 3649 O O . ASP A 1 8 ? -0.186 -17.732 21.220 1.00 0.00 8 ASP A O 3
ATOM 3658 N N . LYS A 1 9 ? 2.059 -17.903 21.205 1.00 0.00 9 LYS A N 3
ATOM 3659 C CA . LYS A 1 9 ? 2.068 -18.848 20.091 1.00 0.00 9 LYS A CA 3
ATOM 3660 C C . LYS A 1 9 ? 1.766 -20.269 20.584 1.00 0.00 9 LYS A C 3
ATOM 3661 O O . LYS A 1 9 ? 2.121 -20.627 21.707 1.00 0.00 9 LYS A O 3
ATOM 3680 N N . PRO A 1 10 ? 1.128 -21.079 19.772 1.00 0.00 10 PRO A N 3
ATOM 3681 C CA . PRO A 1 10 ? 0.785 -22.486 20.147 1.00 0.00 10 PRO A CA 3
ATOM 3682 C C . PRO A 1 10 ? 2.022 -23.384 20.229 1.00 0.00 10 PRO A C 3
ATOM 3683 O O . PRO A 1 10 ? 2.283 -24.183 19.331 1.00 0.00 10 PRO A O 3
ATOM 3694 N N . LYS A 1 11 ? 2.777 -23.247 21.313 1.00 0.00 11 LYS A N 3
ATOM 3695 C CA . LYS A 1 11 ? 3.975 -24.051 21.497 1.00 0.00 11 LYS A CA 3
ATOM 3696 C C . LYS A 1 11 ? 3.617 -25.533 21.539 1.00 0.00 11 LYS A C 3
ATOM 3697 O O . LYS A 1 11 ? 4.336 -26.371 20.997 1.00 0.00 11 LYS A O 3
ATOM 3716 N N . VAL A 1 12 ? 2.502 -25.846 22.189 1.00 0.00 12 VAL A N 3
ATOM 3717 C CA . VAL A 1 12 ? 2.063 -27.231 22.296 1.00 0.00 12 VAL A CA 3
ATOM 3718 C C . VAL A 1 12 ? 1.553 -27.735 20.950 1.00 0.00 12 VAL A C 3
ATOM 3719 O O . VAL A 1 12 ? 2.212 -28.534 20.284 1.00 0.00 12 VAL A O 3
ATOM 3732 N N . ARG A 1 13 ? 0.374 -27.266 20.558 1.00 0.00 13 ARG A N 3
ATOM 3733 C CA . ARG A 1 13 ? -0.223 -27.677 19.294 1.00 0.00 13 ARG A CA 3
ATOM 3734 C C . ARG A 1 13 ? 0.720 -27.382 18.138 1.00 0.00 13 ARG A C 3
ATOM 3735 O O . ARG A 1 13 ? 1.755 -26.736 18.314 1.00 0.00 13 ARG A O 3
ATOM 3756 N N . LYS A 1 14 ? 0.359 -27.869 16.956 1.00 0.00 14 LYS A N 3
ATOM 3757 C CA . LYS A 1 14 ? 1.182 -27.663 15.772 1.00 0.00 14 LYS A CA 3
ATOM 3758 C C . LYS A 1 14 ? 1.358 -26.181 15.500 1.00 0.00 14 LYS A C 3
ATOM 3759 O O . LYS A 1 14 ? 0.425 -25.394 15.650 1.00 0.00 14 LYS A O 3
ATOM 3778 N N . ILE A 1 15 ? 2.566 -25.806 15.111 1.00 0.00 15 ILE A N 3
ATOM 3779 C CA . ILE A 1 15 ? 2.857 -24.408 14.840 1.00 0.00 15 ILE A CA 3
ATOM 3780 C C . ILE A 1 15 ? 2.090 -23.926 13.604 1.00 0.00 15 ILE A C 3
ATOM 3781 O O . ILE A 1 15 ? 1.644 -24.737 12.790 1.00 0.00 15 ILE A O 3
ATOM 3797 N N . PRO A 1 16 ? 1.946 -22.629 13.439 1.00 0.00 16 PRO A N 3
ATOM 3798 C CA . PRO A 1 16 ? 1.241 -22.048 12.258 1.00 0.00 16 PRO A CA 3
ATOM 3799 C C . PRO A 1 16 ? 1.837 -22.535 10.935 1.00 0.00 16 PRO A C 3
ATOM 3800 O O . PRO A 1 16 ? 3.046 -22.736 10.821 1.00 0.00 16 PRO A O 3
ATOM 3811 N N . SER A 1 17 ? 0.974 -22.720 9.937 1.00 0.00 17 SER A N 3
ATOM 3812 C CA . SER A 1 17 ? 1.409 -23.179 8.617 1.00 0.00 17 SER A CA 3
ATOM 3813 C C . SER A 1 17 ? 1.476 -22.009 7.637 1.00 0.00 17 SER A C 3
ATOM 3814 O O . SER A 1 17 ? 1.658 -22.204 6.435 1.00 0.00 17 SER A O 3
ATOM 3822 N N . THR A 1 18 ? 1.325 -20.792 8.161 1.00 0.00 18 THR A N 3
ATOM 3823 C CA . THR A 1 18 ? 1.369 -19.585 7.332 1.00 0.00 18 THR A CA 3
ATOM 3824 C C . THR A 1 18 ? 2.622 -18.775 7.638 1.00 0.00 18 THR A C 3
ATOM 3825 O O . THR A 1 18 ? 3.436 -19.162 8.475 1.00 0.00 18 THR A O 3
ATOM 3836 N N . ARG A 1 19 ? 2.773 -17.649 6.944 1.00 0.00 19 ARG A N 3
ATOM 3837 C CA . ARG A 1 19 ? 3.932 -16.781 7.134 1.00 0.00 19 ARG A CA 3
ATOM 3838 C C . ARG A 1 19 ? 3.507 -15.317 7.115 1.00 0.00 19 ARG A C 3
ATOM 3839 O O . ARG A 1 19 ? 2.384 -14.986 6.722 1.00 0.00 19 ARG A O 3
ATOM 3860 N N . LYS A 1 20 ? 4.416 -14.442 7.538 1.00 0.00 20 LYS A N 3
ATOM 3861 C CA . LYS A 1 20 ? 4.147 -13.005 7.574 1.00 0.00 20 LYS A CA 3
ATOM 3862 C C . LYS A 1 20 ? 5.073 -12.265 6.619 1.00 0.00 20 LYS A C 3
ATOM 3863 O O . LYS A 1 20 ? 6.223 -12.657 6.418 1.00 0.00 20 LYS A O 3
ATOM 3882 N N . ILE A 1 21 ? 4.560 -11.184 6.033 1.00 0.00 21 ILE A N 3
ATOM 3883 C CA . ILE A 1 21 ? 5.335 -10.376 5.094 1.00 0.00 21 ILE A CA 3
ATOM 3884 C C . ILE A 1 21 ? 5.251 -8.900 5.469 1.00 0.00 21 ILE A C 3
ATOM 3885 O O . ILE A 1 21 ? 4.162 -8.329 5.555 1.00 0.00 21 ILE A O 3
ATOM 3901 N N . LYS A 1 22 ? 6.408 -8.287 5.701 1.00 0.00 22 LYS A N 3
ATOM 3902 C CA . LYS A 1 22 ? 6.461 -6.876 6.073 1.00 0.00 22 LYS A CA 3
ATOM 3903 C C . LYS A 1 22 ? 6.797 -6.033 4.857 1.00 0.00 22 LYS A C 3
ATOM 3904 O O . LYS A 1 22 ? 7.832 -6.231 4.221 1.00 0.00 22 LYS A O 3
ATOM 3923 N N . ILE A 1 23 ? 5.909 -5.096 4.524 1.00 0.00 23 ILE A N 3
ATOM 3924 C CA . ILE A 1 23 ? 6.117 -4.234 3.360 1.00 0.00 23 ILE A CA 3
ATOM 3925 C C . ILE A 1 23 ? 6.697 -2.896 3.795 1.00 0.00 23 ILE A C 3
ATOM 3926 O O . ILE A 1 23 ? 6.046 -2.123 4.498 1.00 0.00 23 ILE A O 3
ATOM 3942 N N . THR A 1 24 ? 7.925 -2.625 3.367 1.00 0.00 24 THR A N 3
ATOM 3943 C CA . THR A 1 24 ? 8.589 -1.376 3.713 1.00 0.00 24 THR A CA 3
ATOM 3944 C C . THR A 1 24 ? 9.635 -1.021 2.665 1.00 0.00 24 THR A C 3
ATOM 3945 O O . THR A 1 24 ? 10.601 -1.760 2.463 1.00 0.00 24 THR A O 3
ATOM 3956 N N . PHE A 1 25 ? 9.441 0.115 1.999 1.00 0.00 25 PHE A N 3
ATOM 3957 C CA . PHE A 1 25 ? 10.379 0.570 0.971 1.00 0.00 25 PHE A CA 3
ATOM 3958 C C . PHE A 1 25 ? 10.693 2.051 1.155 1.00 0.00 25 PHE A C 3
ATOM 3959 O O . PHE A 1 25 ? 9.808 2.854 1.446 1.00 0.00 25 PHE A O 3
ATOM 3976 N N . ALA A 1 26 ? 11.964 2.403 0.983 1.00 0.00 26 ALA A N 3
ATOM 3977 C CA . ALA A 1 26 ? 12.389 3.790 1.134 1.00 0.00 26 ALA A CA 3
ATOM 3978 C C . ALA A 1 26 ? 11.710 4.666 0.094 1.00 0.00 26 ALA A C 3
ATOM 3979 O O . ALA A 1 26 ? 11.503 4.246 -1.045 1.00 0.00 26 ALA A O 3
ATOM 3986 N N . LEU A 1 27 ? 11.360 5.886 0.494 1.00 0.00 27 LEU A N 3
ATOM 3987 C CA . LEU A 1 27 ? 10.693 6.828 -0.407 1.00 0.00 27 LEU A CA 3
ATOM 3988 C C . LEU A 1 27 ? 11.237 8.239 -0.209 1.00 0.00 27 LEU A C 3
ATOM 3989 O O . LEU A 1 27 ? 12.068 8.710 -0.986 1.00 0.00 27 LEU A O 3
ATOM 4005 N N . ASP A 1 28 ? 10.761 8.912 0.833 1.00 0.00 28 ASP A N 3
ATOM 4006 C CA . ASP A 1 28 ? 11.207 10.269 1.120 1.00 0.00 28 ASP A CA 3
ATOM 4007 C C . ASP A 1 28 ? 10.991 10.604 2.590 1.00 0.00 28 ASP A C 3
ATOM 4008 O O . ASP A 1 28 ? 11.945 10.872 3.322 1.00 0.00 28 ASP A O 3
ATOM 4017 N N . ALA A 1 29 ? 9.733 10.587 3.019 1.00 0.00 29 ALA A N 3
ATOM 4018 C CA . ALA A 1 29 ? 9.406 10.893 4.406 1.00 0.00 29 ALA A CA 3
ATOM 4019 C C . ALA A 1 29 ? 7.904 10.758 4.647 1.00 0.00 29 ALA A C 3
ATOM 4020 O O . ALA A 1 29 ? 7.454 9.864 5.362 1.00 0.00 29 ALA A O 3
ATOM 4027 N N . THR A 1 30 ? 7.135 11.658 4.047 1.00 0.00 30 THR A N 3
ATOM 4028 C CA . THR A 1 30 ? 5.686 11.637 4.210 1.00 0.00 30 THR A CA 3
ATOM 4029 C C . THR A 1 30 ? 5.104 10.338 3.665 1.00 0.00 30 THR A C 3
ATOM 4030 O O . THR A 1 30 ? 4.345 9.648 4.345 1.00 0.00 30 THR A O 3
ATOM 4041 N N . PHE A 1 31 ? 5.467 10.008 2.432 1.00 0.00 31 PHE A N 3
ATOM 4042 C CA . PHE A 1 31 ? 4.969 8.796 1.805 1.00 0.00 31 PHE A CA 3
ATOM 4043 C C . PHE A 1 31 ? 5.572 7.566 2.475 1.00 0.00 31 PHE A C 3
ATOM 4044 O O . PHE A 1 31 ? 5.033 6.462 2.378 1.00 0.00 31 PHE A O 3
ATOM 4061 N N . ASP A 1 32 ? 6.700 7.764 3.155 1.00 0.00 32 ASP A N 3
ATOM 4062 C CA . ASP A 1 32 ? 7.370 6.667 3.841 1.00 0.00 32 ASP A CA 3
ATOM 4063 C C . ASP A 1 32 ? 6.570 6.225 5.062 1.00 0.00 32 ASP A C 3
ATOM 4064 O O . ASP A 1 32 ? 6.257 5.043 5.217 1.00 0.00 32 ASP A O 3
ATOM 4073 N N . SER A 1 33 ? 6.240 7.181 5.923 1.00 0.00 33 SER A N 3
ATOM 4074 C CA . SER A 1 33 ? 5.472 6.876 7.127 1.00 0.00 33 SER A CA 3
ATOM 4075 C C . SER A 1 33 ? 4.048 6.469 6.767 1.00 0.00 33 SER A C 3
ATOM 4076 O O . SER A 1 33 ? 3.496 5.530 7.340 1.00 0.00 33 SER A O 3
ATOM 4084 N N . VAL A 1 34 ? 3.459 7.177 5.809 1.00 0.00 34 VAL A N 3
ATOM 4085 C CA . VAL A 1 34 ? 2.099 6.875 5.382 1.00 0.00 34 VAL A CA 3
ATOM 4086 C C . VAL A 1 34 ? 2.033 5.478 4.783 1.00 0.00 34 VAL A C 3
ATOM 4087 O O . VAL A 1 34 ? 1.129 4.700 5.089 1.00 0.00 34 VAL A O 3
ATOM 4100 N N . LEU A 1 35 ? 2.993 5.166 3.923 1.00 0.00 35 LEU A N 3
ATOM 4101 C CA . LEU A 1 35 ? 3.029 3.857 3.288 1.00 0.00 35 LEU A CA 3
ATOM 4102 C C . LEU A 1 35 ? 3.210 2.762 4.331 1.00 0.00 35 LEU A C 3
ATOM 4103 O O . LEU A 1 35 ? 2.565 1.716 4.263 1.00 0.00 35 LEU A O 3
ATOM 4119 N N . SER A 1 36 ? 4.095 3.003 5.289 1.00 0.00 36 SER A N 3
ATOM 4120 C CA . SER A 1 36 ? 4.357 2.020 6.332 1.00 0.00 36 SER A CA 3
ATOM 4121 C C . SER A 1 36 ? 3.084 1.722 7.114 1.00 0.00 36 SER A C 3
ATOM 4122 O O . SER A 1 36 ? 2.775 0.565 7.395 1.00 0.00 36 SER A O 3
ATOM 4130 N N . LYS A 1 37 ? 2.347 2.772 7.458 1.00 0.00 37 LYS A N 3
ATOM 4131 C CA . LYS A 1 37 ? 1.102 2.607 8.203 1.00 0.00 37 LYS A CA 3
ATOM 4132 C C . LYS A 1 37 ? 0.073 1.849 7.371 1.00 0.00 37 LYS A C 3
ATOM 4133 O O . LYS A 1 37 ? -0.645 0.990 7.884 1.00 0.00 37 LYS A O 3
ATOM 4152 N N . ALA A 1 38 ? 0.004 2.179 6.086 1.00 0.00 38 ALA A N 3
ATOM 4153 C CA . ALA A 1 38 ? -0.944 1.528 5.189 1.00 0.00 38 ALA A CA 3
ATOM 4154 C C . ALA A 1 38 ? -0.697 0.023 5.146 1.00 0.00 38 ALA A C 3
ATOM 4155 O O . ALA A 1 38 ? -1.600 -0.755 4.836 1.00 0.00 38 ALA A O 3
ATOM 4162 N N . CYS A 1 39 ? 0.530 -0.382 5.461 1.00 0.00 39 CYS A N 3
ATOM 4163 C CA . CYS A 1 39 ? 0.884 -1.798 5.461 1.00 0.00 39 CYS A CA 3
ATOM 4164 C C . CYS A 1 39 ? 2.169 -2.030 6.254 1.00 0.00 39 CYS A C 3
ATOM 4165 O O . CYS A 1 39 ? 3.181 -2.459 5.702 1.00 0.00 39 CYS A O 3
ATOM 4173 N N . SER A 1 40 ? 2.120 -1.742 7.552 1.00 0.00 40 SER A N 3
ATOM 4174 C CA . SER A 1 40 ? 3.290 -1.923 8.403 1.00 0.00 40 SER A CA 3
ATOM 4175 C C . SER A 1 40 ? 3.609 -3.403 8.564 1.00 0.00 40 SER A C 3
ATOM 4176 O O . SER A 1 40 ? 4.720 -3.771 8.943 1.00 0.00 40 SER A O 3
ATOM 4184 N N . GLU A 1 41 ? 2.626 -4.250 8.276 1.00 0.00 41 GLU A N 3
ATOM 4185 C CA . GLU A 1 41 ? 2.810 -5.691 8.390 1.00 0.00 41 GLU A CA 3
ATOM 4186 C C . GLU A 1 41 ? 1.582 -6.429 7.873 1.00 0.00 41 GLU A C 3
ATOM 4187 O O . GLU A 1 41 ? 0.448 -6.016 8.126 1.00 0.00 41 GLU A O 3
ATOM 4199 N N . PHE A 1 42 ? 1.810 -7.523 7.153 1.00 0.00 42 PHE A 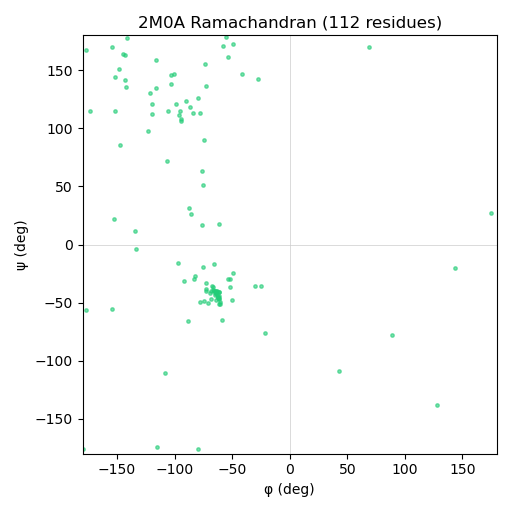N 3
ATOM 4200 C CA . PHE A 1 42 ? 0.713 -8.324 6.601 1.00 0.00 42 PHE A CA 3
ATOM 4201 C C . PHE A 1 42 ? 0.932 -9.802 6.912 1.00 0.00 42 PHE A C 3
ATOM 4202 O O . PHE A 1 42 ? 2.060 -10.246 7.127 1.00 0.00 42 PHE A O 3
ATOM 4219 N N . GLU A 1 43 ? -0.164 -10.557 6.922 1.00 0.00 43 GLU A N 3
ATOM 4220 C CA . GLU A 1 43 ? -0.107 -11.989 7.194 1.00 0.00 43 GLU A CA 3
ATOM 4221 C C . GLU A 1 43 ? -0.643 -12.768 5.998 1.00 0.00 43 GLU A C 3
ATOM 4222 O O . GLU A 1 43 ? -1.828 -12.680 5.668 1.00 0.00 43 GLU A O 3
ATOM 4234 N N . VAL A 1 44 ? 0.239 -13.525 5.344 1.00 0.00 44 VAL A N 3
ATOM 4235 C CA . VAL A 1 44 ? -0.143 -14.315 4.171 1.00 0.00 44 VAL A CA 3
ATOM 4236 C C . VAL A 1 44 ? 0.173 -15.787 4.401 1.00 0.00 44 VAL A C 3
ATOM 4237 O O . VAL A 1 44 ? 1.257 -16.138 4.870 1.00 0.00 44 VAL A O 3
ATOM 4250 N N . ASP A 1 45 ? -0.788 -16.646 4.070 1.00 0.00 45 ASP A N 3
ATOM 4251 C CA . ASP A 1 45 ? -0.617 -18.089 4.240 1.00 0.00 45 ASP A CA 3
ATOM 4252 C C . ASP A 1 45 ? -0.097 -18.716 2.951 1.00 0.00 45 ASP A C 3
ATOM 4253 O O . ASP A 1 45 ? -0.506 -18.333 1.855 1.00 0.00 45 ASP A O 3
ATOM 4262 N N . LYS A 1 46 ? 0.807 -19.683 3.090 1.00 0.00 46 LYS A N 3
ATOM 4263 C CA . LYS A 1 46 ? 1.374 -20.357 1.925 1.00 0.00 46 LYS A CA 3
ATOM 4264 C C . LYS A 1 46 ? 0.264 -20.763 0.970 1.00 0.00 46 LYS A C 3
ATOM 4265 O O . LYS A 1 46 ? -0.408 -21.768 1.195 1.00 0.00 46 LYS A O 3
ATOM 4284 N N . ASP A 1 47 ? 0.088 -19.979 -0.091 1.00 0.00 47 ASP A N 3
ATOM 4285 C CA . ASP A 1 47 ? -0.943 -20.250 -1.099 1.00 0.00 47 ASP A CA 3
ATOM 4286 C C . ASP A 1 47 ? -1.192 -19.002 -1.954 1.00 0.00 47 ASP A C 3
ATOM 4287 O O . ASP A 1 47 ? -2.303 -18.785 -2.439 1.00 0.00 47 ASP A O 3
ATOM 4296 N N . VAL A 1 48 ? -0.161 -18.174 -2.129 1.00 0.00 48 VAL A N 3
ATOM 4297 C CA . VAL A 1 48 ? -0.296 -16.952 -2.917 1.00 0.00 48 VAL A CA 3
ATOM 4298 C C . VAL A 1 48 ? 0.942 -16.732 -3.773 1.00 0.00 48 VAL A C 3
ATOM 4299 O O . VAL A 1 48 ? 2.069 -16.904 -3.310 1.00 0.00 48 VAL A O 3
ATOM 4312 N N . THR A 1 49 ? 0.727 -16.343 -5.027 1.00 0.00 49 THR A N 3
ATOM 4313 C CA . THR A 1 49 ? 1.836 -16.094 -5.940 1.00 0.00 49 THR A CA 3
ATOM 4314 C C . THR A 1 49 ? 2.231 -14.624 -5.893 1.00 0.00 49 THR A C 3
ATOM 4315 O O . THR A 1 49 ? 1.426 -13.764 -5.539 1.00 0.00 49 THR A O 3
ATOM 4326 N N . LEU A 1 50 ? 3.475 -14.340 -6.246 1.00 0.00 50 LEU A N 3
ATOM 4327 C CA . LEU A 1 50 ? 3.970 -12.969 -6.239 1.00 0.00 50 LEU A CA 3
ATOM 4328 C C . LEU A 1 50 ? 2.926 -12.020 -6.825 1.00 0.00 50 LEU A C 3
ATOM 4329 O O . LEU A 1 50 ? 2.752 -10.895 -6.349 1.00 0.00 50 LEU A O 3
ATOM 4345 N N . ASP A 1 51 ? 2.227 -12.478 -7.851 1.00 0.00 51 ASP A N 3
ATOM 4346 C CA . ASP A 1 51 ? 1.209 -11.656 -8.488 1.00 0.00 51 ASP A CA 3
ATOM 4347 C C . ASP A 1 51 ? 0.125 -11.281 -7.478 1.00 0.00 51 ASP A C 3
ATOM 4348 O O . ASP A 1 51 ? -0.316 -10.129 -7.415 1.00 0.00 51 ASP A O 3
ATOM 4357 N N . GLU A 1 52 ? -0.291 -12.259 -6.680 1.00 0.00 52 GLU A N 3
ATOM 4358 C CA . GLU A 1 52 ? -1.315 -12.020 -5.675 1.00 0.00 52 GLU A CA 3
ATOM 4359 C C . GLU A 1 52 ? -0.803 -11.056 -4.613 1.00 0.00 52 GLU A C 3
ATOM 4360 O O . GLU A 1 52 ? -1.559 -10.233 -4.094 1.00 0.00 52 GLU A O 3
ATOM 4372 N N . LEU A 1 53 ? 0.485 -11.154 -4.295 1.00 0.00 53 LEU A N 3
ATOM 4373 C CA . LEU A 1 53 ? 1.075 -10.275 -3.296 1.00 0.00 53 LEU A CA 3
ATOM 4374 C C . LEU A 1 53 ? 0.973 -8.823 -3.739 1.00 0.00 53 LEU A C 3
ATOM 4375 O O . LEU A 1 53 ? 0.562 -7.959 -2.968 1.00 0.00 53 LEU A O 3
ATOM 4391 N N . LEU A 1 54 ? 1.327 -8.557 -4.983 1.00 0.00 54 LEU A N 3
ATOM 4392 C CA . LEU A 1 54 ? 1.250 -7.197 -5.490 1.00 0.00 54 LEU A CA 3
ATOM 4393 C C . LEU A 1 54 ? -0.194 -6.713 -5.498 1.00 0.00 54 LEU A C 3
ATOM 4394 O O . LEU A 1 54 ? -0.481 -5.569 -5.145 1.00 0.00 54 LEU A O 3
ATOM 4410 N N . ASP A 1 55 ? -1.097 -7.588 -5.904 1.00 0.00 55 ASP A N 3
ATOM 4411 C CA . ASP A 1 55 ? -2.503 -7.230 -5.952 1.00 0.00 55 ASP A CA 3
ATOM 4412 C C . ASP A 1 55 ? -3.026 -6.912 -4.555 1.00 0.00 55 ASP A C 3
ATOM 4413 O O . ASP A 1 55 ? -3.763 -5.946 -4.363 1.00 0.00 55 ASP A O 3
ATOM 4422 N N . VAL A 1 56 ? -2.642 -7.735 -3.578 1.00 0.00 56 VAL A N 3
ATOM 4423 C CA . VAL A 1 56 ? -3.079 -7.531 -2.204 1.00 0.00 56 VAL A CA 3
ATOM 4424 C C . VAL A 1 56 ? -2.426 -6.294 -1.603 1.00 0.00 56 VAL A C 3
ATOM 4425 O O . VAL A 1 56 ? -3.082 -5.489 -0.946 1.00 0.00 56 VAL A O 3
ATOM 4438 N N . VAL A 1 57 ? -1.122 -6.166 -1.808 1.00 0.00 57 VAL A N 3
ATOM 4439 C CA . VAL A 1 57 ? -0.392 -5.039 -1.253 1.00 0.00 57 VAL A CA 3
ATOM 4440 C C . VAL A 1 57 ? -0.994 -3.733 -1.756 1.00 0.00 57 VAL A C 3
ATOM 4441 O O . VAL A 1 57 ? -1.274 -2.819 -0.972 1.00 0.00 57 VAL A O 3
ATOM 4454 N N . LEU A 1 58 ? -1.209 -3.650 -3.057 1.00 0.00 58 LEU A N 3
ATOM 4455 C CA . LEU A 1 58 ? -1.789 -2.446 -3.620 1.00 0.00 58 LEU A CA 3
ATOM 4456 C C . LEU A 1 58 ? -3.200 -2.246 -3.080 1.00 0.00 58 LEU A C 3
ATOM 4457 O O . LEU A 1 58 ? -3.529 -1.185 -2.551 1.00 0.00 58 LEU A O 3
ATOM 4473 N N . ASP A 1 59 ? -4.027 -3.271 -3.223 1.00 0.00 59 ASP A N 3
ATOM 4474 C CA . ASP A 1 59 ? -5.404 -3.195 -2.760 1.00 0.00 59 ASP A CA 3
ATOM 4475 C C . ASP A 1 59 ? -5.439 -2.689 -1.323 1.00 0.00 59 ASP A C 3
ATOM 4476 O O . ASP A 1 59 ? -6.263 -1.843 -0.963 1.00 0.00 59 ASP A O 3
ATOM 4485 N N . ALA A 1 60 ? -4.525 -3.204 -0.511 1.00 0.00 60 ALA A N 3
ATOM 4486 C CA . ALA A 1 60 ? -4.439 -2.789 0.880 1.00 0.00 60 ALA A CA 3
ATOM 4487 C C . ALA A 1 60 ? -4.244 -1.280 0.961 1.00 0.00 60 ALA A C 3
ATOM 4488 O O . ALA A 1 60 ? -4.954 -0.583 1.694 1.00 0.00 60 ALA A O 3
ATOM 4495 N N . VAL A 1 61 ? -3.278 -0.772 0.198 1.00 0.00 61 VAL A N 3
ATOM 4496 C CA . VAL A 1 61 ? -3.012 0.661 0.201 1.00 0.00 61 VAL A CA 3
ATOM 4497 C C . VAL A 1 61 ? -4.241 1.428 -0.285 1.00 0.00 61 VAL A C 3
ATOM 4498 O O . VAL A 1 61 ? -4.671 2.398 0.345 1.00 0.00 61 VAL A O 3
ATOM 4511 N N . GLU A 1 62 ? -4.807 0.979 -1.403 1.00 0.00 62 GLU A N 3
ATOM 4512 C CA . GLU A 1 62 ? -5.987 1.632 -1.962 1.00 0.00 62 GLU A CA 3
ATOM 4513 C C . GLU A 1 62 ? -7.003 1.923 -0.865 1.00 0.00 62 GLU A C 3
ATOM 4514 O O . GLU A 1 62 ? -7.449 3.055 -0.689 1.00 0.00 62 GLU A O 3
ATOM 4526 N N . SER A 1 63 ? -7.359 0.897 -0.113 1.00 0.00 63 SER A N 3
ATOM 4527 C CA . SER A 1 63 ? -8.318 1.071 0.966 1.00 0.00 63 SER A CA 3
ATOM 4528 C C . SER A 1 63 ? -7.805 2.078 1.989 1.00 0.00 63 SER A C 3
ATOM 4529 O O . SER A 1 63 ? -8.553 2.935 2.458 1.00 0.00 63 SER A O 3
ATOM 4537 N N . THR A 1 64 ? -6.525 1.967 2.336 1.00 0.00 64 THR A N 3
ATOM 4538 C CA . THR A 1 64 ? -5.930 2.872 3.317 1.00 0.00 64 THR A CA 3
ATOM 4539 C C . THR A 1 64 ? -5.433 4.150 2.654 1.00 0.00 64 THR A C 3
ATOM 4540 O O . THR A 1 64 ? -4.672 4.910 3.253 1.00 0.00 64 THR A O 3
ATOM 4551 N N . LEU A 1 65 ? -5.864 4.376 1.416 1.00 0.00 65 LEU A N 3
ATOM 4552 C CA . LEU A 1 65 ? -5.478 5.575 0.671 1.00 0.00 65 LEU A CA 3
ATOM 4553 C C . LEU A 1 65 ? -6.452 6.722 0.971 1.00 0.00 65 LEU A C 3
ATOM 4554 O O . LEU A 1 65 ? -6.118 7.897 0.813 1.00 0.00 65 LEU A O 3
ATOM 4570 N N . SER A 1 66 ? -7.670 6.363 1.386 1.00 0.00 66 SER A N 3
ATOM 4571 C CA . SER A 1 66 ? -8.697 7.361 1.675 1.00 0.00 66 SER A CA 3
ATOM 4572 C C . SER A 1 66 ? -8.094 8.553 2.417 1.00 0.00 66 SER A C 3
ATOM 4573 O O . SER A 1 66 ? -8.305 9.702 2.032 1.00 0.00 66 SER A O 3
ATOM 4581 N N . PRO A 1 67 ? -7.352 8.299 3.466 1.00 0.00 67 PRO A N 3
ATOM 4582 C CA . PRO A 1 67 ? -6.715 9.382 4.268 1.00 0.00 67 PRO A CA 3
ATOM 4583 C C . PRO A 1 67 ? -5.891 10.337 3.400 1.00 0.00 67 PRO A C 3
ATOM 4584 O O . PRO A 1 67 ? -5.902 11.550 3.614 1.00 0.00 67 PRO A O 3
ATOM 4595 N N . CYS A 1 68 ? -5.179 9.780 2.422 1.00 0.00 68 CYS A N 3
ATOM 4596 C CA . CYS A 1 68 ? -4.350 10.589 1.536 1.00 0.00 68 CYS A CA 3
ATOM 4597 C C . CYS A 1 68 ? -5.218 11.470 0.646 1.00 0.00 68 CYS A C 3
ATOM 4598 O O . CYS A 1 68 ? -4.845 12.596 0.315 1.00 0.00 68 CYS A O 3
ATOM 4606 N N . LYS A 1 69 ? -6.380 10.950 0.266 1.00 0.00 69 LYS A N 3
ATOM 4607 C CA . LYS A 1 69 ? -7.299 11.693 -0.586 1.00 0.00 69 LYS A CA 3
ATOM 4608 C C . LYS A 1 69 ? -7.739 12.982 0.099 1.00 0.00 69 LYS A C 3
ATOM 4609 O O . LYS A 1 69 ? -8.025 13.979 -0.561 1.00 0.00 69 LYS A O 3
ATOM 4628 N N . GLU A 1 70 ? -7.794 12.952 1.427 1.00 0.00 70 GLU A N 3
ATOM 4629 C CA . GLU A 1 70 ? -8.206 14.123 2.189 1.00 0.00 70 GLU A CA 3
ATOM 4630 C C . GLU A 1 70 ? -7.111 15.186 2.168 1.00 0.00 70 GLU A C 3
ATOM 4631 O O . GLU A 1 70 ? -7.398 16.383 2.168 1.00 0.00 70 GLU A O 3
ATOM 4643 N N . HIS A 1 71 ? -5.856 14.742 2.146 1.00 0.00 71 HIS A N 3
ATOM 4644 C CA . HIS A 1 71 ? -4.722 15.666 2.117 1.00 0.00 71 HIS A CA 3
ATOM 4645 C C . HIS A 1 71 ? -4.231 15.853 0.687 1.00 0.00 71 HIS A C 3
ATOM 4646 O O . HIS A 1 71 ? -3.803 14.900 0.040 1.00 0.00 71 HIS A O 3
ATOM 4660 N N . ASP A 1 72 ? -4.300 17.089 0.202 1.00 0.00 72 ASP A N 3
ATOM 4661 C CA . ASP A 1 72 ? -3.858 17.392 -1.154 1.00 0.00 72 ASP A CA 3
ATOM 4662 C C . ASP A 1 72 ? -2.345 17.249 -1.275 1.00 0.00 72 ASP A C 3
ATOM 4663 O O . ASP A 1 72 ? -1.831 16.828 -2.312 1.00 0.00 72 ASP A O 3
ATOM 4672 N N . VAL A 1 73 ? -1.633 17.607 -0.210 1.00 0.00 73 VAL A N 3
ATOM 4673 C CA . VAL A 1 73 ? -0.177 17.519 -0.218 1.00 0.00 73 VAL A CA 3
ATOM 4674 C C . VAL A 1 73 ? 0.273 16.075 -0.417 1.00 0.00 73 VAL A C 3
ATOM 4675 O O . VAL A 1 73 ? 1.142 15.796 -1.243 1.00 0.00 73 VAL A O 3
ATOM 4688 N N . ILE A 1 74 ? -0.320 15.162 0.347 1.00 0.00 74 ILE A N 3
ATOM 4689 C CA . ILE A 1 74 ? 0.031 13.748 0.248 1.00 0.00 74 ILE A CA 3
ATOM 4690 C C . ILE A 1 74 ? -0.822 13.062 -0.813 1.00 0.00 74 ILE A C 3
ATOM 4691 O O . ILE A 1 74 ? -0.366 12.143 -1.489 1.00 0.00 74 ILE A O 3
ATOM 4707 N N . GLY A 1 75 ? -2.068 13.509 -0.942 1.00 0.00 75 GLY A N 3
ATOM 4708 C CA . GLY A 1 75 ? -2.988 12.927 -1.919 1.00 0.00 75 GLY A CA 3
ATOM 4709 C C . GLY A 1 75 ? -2.273 12.617 -3.232 1.00 0.00 75 GLY A C 3
ATOM 4710 O O . GLY A 1 75 ? -2.730 11.787 -4.018 1.00 0.00 75 GLY A O 3
ATOM 4714 N N . THR A 1 76 ? -1.150 13.289 -3.457 1.00 0.00 76 THR A N 3
ATOM 4715 C CA . THR A 1 76 ? -0.373 13.084 -4.677 1.00 0.00 76 THR A CA 3
ATOM 4716 C C . THR A 1 76 ? -0.028 11.607 -4.849 1.00 0.00 76 THR A C 3
ATOM 4717 O O . THR A 1 76 ? 0.111 11.111 -5.971 1.00 0.00 76 THR A O 3
ATOM 4728 N N . LYS A 1 77 ? 0.103 10.907 -3.735 1.00 0.00 77 LYS A N 3
ATOM 4729 C CA . LYS A 1 77 ? 0.424 9.494 -3.774 1.00 0.00 77 LYS A CA 3
ATOM 4730 C C . LYS A 1 77 ? -0.614 8.731 -4.591 1.00 0.00 77 LYS A C 3
ATOM 4731 O O . LYS A 1 77 ? -0.295 7.741 -5.246 1.00 0.00 77 LYS A O 3
ATOM 4750 N N . VAL A 1 78 ? -1.859 9.197 -4.543 1.00 0.00 78 VAL A N 3
ATOM 4751 C CA . VAL A 1 78 ? -2.933 8.548 -5.283 1.00 0.00 78 VAL A CA 3
ATOM 4752 C C . VAL A 1 78 ? -2.653 8.598 -6.781 1.00 0.00 78 VAL A C 3
ATOM 4753 O O . VAL A 1 78 ? -2.787 7.596 -7.484 1.00 0.00 78 VAL A O 3
ATOM 4766 N N . CYS A 1 79 ? -2.257 9.771 -7.259 1.00 0.00 79 CYS A N 3
ATOM 4767 C CA . CYS A 1 79 ? -1.956 9.941 -8.672 1.00 0.00 79 CYS A CA 3
ATOM 4768 C C . CYS A 1 79 ? -0.769 9.071 -9.064 1.00 0.00 79 CYS A C 3
ATOM 4769 O O . CYS A 1 79 ? -0.746 8.482 -10.146 1.00 0.00 79 CYS A O 3
ATOM 4777 N N . ALA A 1 80 ? 0.219 8.990 -8.178 1.00 0.00 80 ALA A N 3
ATOM 4778 C CA . ALA A 1 80 ? 1.402 8.180 -8.449 1.00 0.00 80 ALA A CA 3
ATOM 4779 C C . ALA A 1 80 ? 1.026 6.707 -8.591 1.00 0.00 80 ALA A C 3
ATOM 4780 O O . ALA A 1 80 ? 1.497 6.016 -9.497 1.00 0.00 80 ALA A O 3
ATOM 4787 N N . LEU A 1 81 ? 0.171 6.232 -7.693 1.00 0.00 81 LEU A N 3
ATOM 4788 C CA . LEU A 1 81 ? -0.264 4.842 -7.726 1.00 0.00 81 LEU A CA 3
ATOM 4789 C C . LEU A 1 81 ? -1.019 4.553 -9.015 1.00 0.00 81 LEU A C 3
ATOM 4790 O O . LEU A 1 81 ? -0.835 3.504 -9.631 1.00 0.00 81 LEU A O 3
ATOM 4806 N N . LEU A 1 82 ? -1.865 5.490 -9.419 1.00 0.00 82 LEU A N 3
ATOM 4807 C CA . LEU A 1 82 ? -2.635 5.320 -10.644 1.00 0.00 82 LEU A CA 3
ATOM 4808 C C . LEU A 1 82 ? -1.709 5.225 -11.849 1.00 0.00 82 LEU A C 3
ATOM 4809 O O . LEU A 1 82 ? -1.918 4.402 -12.743 1.00 0.00 82 LEU A O 3
ATOM 4825 N N . ASP A 1 83 ? -0.685 6.067 -11.868 1.00 0.00 83 ASP A N 3
ATOM 4826 C CA . ASP A 1 83 ? 0.263 6.064 -12.972 1.00 0.00 83 ASP A CA 3
ATOM 4827 C C . ASP A 1 83 ? 0.981 4.720 -13.058 1.00 0.00 83 ASP A C 3
ATOM 4828 O O . ASP A 1 83 ? 1.158 4.174 -14.140 1.00 0.00 83 ASP A O 3
ATOM 4837 N N . ARG A 1 84 ? 1.387 4.195 -11.907 1.00 0.00 84 ARG A N 3
ATOM 4838 C CA . ARG A 1 84 ? 2.078 2.910 -11.858 1.00 0.00 84 ARG A CA 3
ATOM 4839 C C . ARG A 1 84 ? 1.125 1.779 -12.208 1.00 0.00 84 ARG A C 3
ATOM 4840 O O . ARG A 1 84 ? 1.505 0.813 -12.872 1.00 0.00 84 ARG A O 3
ATOM 4861 N N . LEU A 1 85 ? -0.113 1.900 -11.757 1.00 0.00 85 LEU A N 3
ATOM 4862 C CA . LEU A 1 85 ? -1.101 0.870 -12.030 1.00 0.00 85 LEU A CA 3
ATOM 4863 C C . LEU A 1 85 ? -1.325 0.731 -13.531 1.00 0.00 85 LEU A C 3
ATOM 4864 O O . LEU A 1 85 ? -1.419 -0.379 -14.052 1.00 0.00 85 LEU A O 3
ATOM 4880 N N . ALA A 1 86 ? -1.420 1.866 -14.221 1.00 0.00 86 ALA A N 3
ATOM 4881 C CA . ALA A 1 86 ? -1.643 1.860 -15.666 1.00 0.00 86 ALA A CA 3
ATOM 4882 C C . ALA A 1 86 ? -0.328 2.034 -16.410 1.00 0.00 86 ALA A C 3
ATOM 4883 O O . ALA A 1 86 ? -0.260 1.841 -17.626 1.00 0.00 86 ALA A O 3
ATOM 4890 N N . GLY A 1 87 ? 0.717 2.406 -15.673 1.00 0.00 87 GLY A N 3
ATOM 4891 C CA . GLY A 1 87 ? 2.041 2.619 -16.258 1.00 0.00 87 GLY A CA 3
ATOM 4892 C C . GLY A 1 87 ? 3.066 1.685 -15.640 1.00 0.00 87 GLY A C 3
ATOM 4893 O O . GLY A 1 87 ? 4.075 2.135 -15.097 1.00 0.00 87 GLY A O 3
ATOM 4897 N N . ASP A 1 88 ? 2.798 0.389 -15.729 1.00 0.00 88 ASP A N 3
ATOM 4898 C CA . ASP A 1 88 ? 3.702 -0.622 -15.188 1.00 0.00 88 ASP A CA 3
ATOM 4899 C C . ASP A 1 88 ? 3.814 -0.483 -13.677 1.00 0.00 88 ASP A C 3
ATOM 4900 O O . ASP A 1 88 ? 4.557 0.358 -13.169 1.00 0.00 88 ASP A O 3
ATOM 4909 N N . TYR A 1 89 ? 3.065 -1.314 -12.967 1.00 0.00 89 TYR A N 3
ATOM 4910 C CA . TYR A 1 89 ? 3.070 -1.288 -11.510 1.00 0.00 89 TYR A CA 3
ATOM 4911 C C . TYR A 1 89 ? 4.496 -1.453 -10.981 1.00 0.00 89 TYR A C 3
ATOM 4912 O O . TYR A 1 89 ? 5.274 -0.499 -10.954 1.00 0.00 89 TYR A O 3
ATOM 4930 N N . VAL A 1 90 ? 4.825 -2.668 -10.563 1.00 0.00 90 VAL A N 3
ATOM 4931 C CA . VAL A 1 90 ? 6.149 -2.965 -10.035 1.00 0.00 90 VAL A CA 3
ATOM 4932 C C . VAL A 1 90 ? 6.515 -4.420 -10.320 1.00 0.00 90 VAL A C 3
ATOM 4933 O O . VAL A 1 90 ? 5.649 -5.244 -10.605 1.00 0.00 90 VAL A O 3
ATOM 4946 N N . TYR A 1 91 ? 7.807 -4.728 -10.231 1.00 0.00 91 TYR A N 3
ATOM 4947 C CA . TYR A 1 91 ? 8.284 -6.088 -10.472 1.00 0.00 91 TYR A CA 3
ATOM 4948 C C . TYR A 1 91 ? 8.895 -6.653 -9.202 1.00 0.00 91 TYR A C 3
ATOM 4949 O O . TYR A 1 91 ? 9.593 -5.949 -8.471 1.00 0.00 91 TYR A O 3
ATOM 4967 N N . LEU A 1 92 ? 8.622 -7.929 -8.946 1.00 0.00 92 LEU A N 3
ATOM 4968 C CA . LEU A 1 92 ? 9.140 -8.600 -7.753 1.00 0.00 92 LEU A CA 3
ATOM 4969 C C . LEU A 1 92 ? 10.087 -9.723 -8.136 1.00 0.00 92 LEU A C 3
ATOM 4970 O O . LEU A 1 92 ? 9.782 -10.541 -9.004 1.00 0.00 92 LEU A O 3
ATOM 4986 N N . PHE A 1 93 ? 11.242 -9.759 -7.476 1.00 0.00 93 PHE A N 3
ATOM 4987 C CA . PHE A 1 93 ? 12.241 -10.793 -7.745 1.00 0.00 93 PHE A CA 3
ATOM 4988 C C . PHE A 1 93 ? 12.900 -11.255 -6.448 1.00 0.00 93 PHE A C 3
ATOM 4989 O O . PHE A 1 93 ? 12.947 -10.515 -5.465 1.00 0.00 93 PHE A O 3
ATOM 5006 N N . ASP A 1 94 ? 13.408 -12.484 -6.457 1.00 0.00 94 ASP A N 3
ATOM 5007 C CA . ASP A 1 94 ? 14.067 -13.042 -5.279 1.00 0.00 94 ASP A CA 3
ATOM 5008 C C . ASP A 1 94 ? 15.532 -12.626 -5.238 1.00 0.00 94 ASP A C 3
ATOM 5009 O O . ASP A 1 94 ? 15.937 -11.680 -5.916 1.00 0.00 94 ASP A O 3
ATOM 5018 N N . GLU A 1 95 ? 16.323 -13.336 -4.441 1.00 0.00 95 GLU A N 3
ATOM 5019 C CA . GLU A 1 95 ? 17.742 -13.029 -4.322 1.00 0.00 95 GLU A CA 3
ATOM 5020 C C . GLU A 1 95 ? 18.490 -13.457 -5.580 1.00 0.00 95 GLU A C 3
ATOM 5021 O O . GLU A 1 95 ? 19.500 -14.157 -5.503 1.00 0.00 95 GLU A O 3
ATOM 5033 N N . GLY A 1 96 ? 17.991 -13.032 -6.737 1.00 0.00 96 GLY A N 3
ATOM 5034 C CA . GLY A 1 96 ? 18.624 -13.376 -8.002 1.00 0.00 96 GLY A CA 3
ATOM 5035 C C . GLY A 1 96 ? 17.900 -12.718 -9.172 1.00 0.00 96 GLY A C 3
ATOM 5036 O O . GLY A 1 96 ? 18.226 -11.600 -9.569 1.00 0.00 96 GLY A O 3
ATOM 5040 N N . GLY A 1 97 ? 16.916 -13.423 -9.715 1.00 0.00 97 GLY A N 3
ATOM 5041 C CA . GLY A 1 97 ? 16.146 -12.904 -10.842 1.00 0.00 97 GLY A CA 3
ATOM 5042 C C . GLY A 1 97 ? 14.832 -13.664 -11.013 1.00 0.00 97 GLY A C 3
ATOM 5043 O O . GLY A 1 97 ? 13.846 -13.111 -11.497 1.00 0.00 97 GLY A O 3
ATOM 5047 N N . ASP A 1 98 ? 14.827 -14.933 -10.615 1.00 0.00 98 ASP A N 3
ATOM 5048 C CA . ASP A 1 98 ? 13.631 -15.755 -10.733 1.00 0.00 98 ASP A CA 3
ATOM 5049 C C . ASP A 1 98 ? 12.505 -15.175 -9.884 1.00 0.00 98 ASP A C 3
ATOM 5050 O O . ASP A 1 98 ? 12.733 -14.707 -8.769 1.00 0.00 98 ASP A O 3
ATOM 5059 N N . GLU A 1 99 ? 11.292 -15.208 -10.424 1.00 0.00 99 GLU A N 3
ATOM 5060 C CA . GLU A 1 99 ? 10.135 -14.682 -9.709 1.00 0.00 99 GLU A CA 3
ATOM 5061 C C . GLU A 1 99 ? 9.620 -15.702 -8.698 1.00 0.00 99 GLU A C 3
ATOM 5062 O O . GLU A 1 99 ? 8.771 -16.534 -9.016 1.00 0.00 99 GLU A O 3
ATOM 5074 N N . VAL A 1 100 ? 10.144 -15.629 -7.475 1.00 0.00 100 VAL A N 3
ATOM 5075 C CA . VAL A 1 100 ? 9.733 -16.550 -6.414 1.00 0.00 100 VAL A CA 3
ATOM 5076 C C . VAL A 1 100 ? 9.768 -15.853 -5.058 1.00 0.00 100 VAL A C 3
ATOM 5077 O O . VAL A 1 100 ? 10.689 -15.092 -4.763 1.00 0.00 100 VAL A O 3
ATOM 5090 N N . ILE A 1 101 ? 8.755 -16.112 -4.236 1.00 0.00 101 ILE A N 3
ATOM 5091 C CA . ILE A 1 101 ? 8.684 -15.502 -2.916 1.00 0.00 101 ILE A CA 3
ATOM 5092 C C . ILE A 1 101 ? 9.731 -16.103 -2.001 1.00 0.00 101 ILE A C 3
ATOM 5093 O O . ILE A 1 101 ? 9.868 -17.322 -1.917 1.00 0.00 101 ILE A O 3
ATOM 5109 N N . ALA A 1 102 ? 10.475 -15.242 -1.314 1.00 0.00 102 ALA A N 3
ATOM 5110 C CA . ALA A 1 102 ? 11.515 -15.710 -0.403 1.00 0.00 102 ALA A CA 3
ATOM 5111 C C . ALA A 1 102 ? 11.632 -14.778 0.807 1.00 0.00 102 ALA A C 3
ATOM 5112 O O . ALA A 1 102 ? 11.012 -13.714 0.844 1.00 0.00 102 ALA A O 3
ATOM 5119 N N . PRO A 1 103 ? 12.422 -15.155 1.783 1.00 0.00 103 PRO A N 3
ATOM 5120 C CA . PRO A 1 103 ? 12.640 -14.326 3.007 1.00 0.00 103 PRO A CA 3
ATOM 5121 C C . PRO A 1 103 ? 13.021 -12.884 2.667 1.00 0.00 103 PRO A C 3
ATOM 5122 O O . PRO A 1 103 ? 12.628 -11.946 3.360 1.00 0.00 103 PRO A O 3
ATOM 5133 N N . ARG A 1 104 ? 13.798 -12.716 1.597 1.00 0.00 104 ARG A N 3
ATOM 5134 C CA . ARG A 1 104 ? 14.239 -11.386 1.169 1.00 0.00 104 ARG A CA 3
ATOM 5135 C C . ARG A 1 104 ? 14.030 -11.215 -0.330 1.00 0.00 104 ARG A C 3
ATOM 5136 O O . ARG A 1 104 ? 14.799 -11.735 -1.140 1.00 0.00 104 ARG A O 3
ATOM 5157 N N . MET A 1 105 ? 12.982 -10.481 -0.691 1.00 0.00 105 MET A N 3
ATOM 5158 C CA . MET A 1 105 ? 12.655 -10.235 -2.094 1.00 0.00 105 MET A CA 3
ATOM 5159 C C . MET A 1 105 ? 12.618 -8.738 -2.371 1.00 0.00 105 MET A C 3
ATOM 5160 O O . MET A 1 105 ? 12.270 -7.944 -1.498 1.00 0.00 105 MET A O 3
ATOM 5174 N N . TYR A 1 106 ? 12.979 -8.357 -3.595 1.00 0.00 106 TYR A N 3
ATOM 5175 C CA . TYR A 1 106 ? 12.983 -6.951 -3.985 1.00 0.00 106 TYR A CA 3
ATOM 5176 C C . TYR A 1 106 ? 11.749 -6.637 -4.819 1.00 0.00 106 TYR A C 3
ATOM 5177 O O . TYR A 1 106 ? 11.542 -7.220 -5.884 1.00 0.00 106 TYR A O 3
ATOM 5195 N N . CYS A 1 107 ? 10.929 -5.706 -4.325 1.00 0.00 107 CYS A N 3
ATOM 5196 C CA . CYS A 1 107 ? 9.704 -5.306 -5.020 1.00 0.00 107 CYS A CA 3
ATOM 5197 C C . CYS A 1 107 ? 9.750 -3.824 -5.371 1.00 0.00 107 CYS A C 3
ATOM 5198 O O . CYS A 1 107 ? 9.719 -2.968 -4.488 1.00 0.00 107 CYS A O 3
ATOM 5206 N N . SER A 1 108 ? 9.814 -3.537 -6.663 1.00 0.00 108 SER A N 3
ATOM 5207 C CA . SER A 1 108 ? 9.857 -2.152 -7.132 1.00 0.00 108 SER A CA 3
ATOM 5208 C C . SER A 1 108 ? 9.862 -2.095 -8.655 1.00 0.00 108 SER A C 3
ATOM 5209 O O . SER A 1 108 ? 10.046 -3.113 -9.324 1.00 0.00 108 SER A O 3
ATOM 5217 N N . PHE A 1 109 ? 9.667 -0.897 -9.196 1.00 0.00 109 PHE A N 3
ATOM 5218 C CA . PHE A 1 109 ? 9.664 -0.713 -10.642 1.00 0.00 109 PHE A CA 3
ATOM 5219 C C . PHE A 1 109 ? 11.019 -1.080 -11.237 1.00 0.00 109 PHE A C 3
ATOM 5220 O O . PHE A 1 109 ? 11.095 -1.770 -12.253 1.00 0.00 109 PHE A O 3
ATOM 5237 N N . SER A 1 110 ? 12.087 -0.608 -10.601 1.00 0.00 110 SER A N 3
ATOM 5238 C CA . SER A 1 110 ? 13.435 -0.889 -11.081 1.00 0.00 110 SER A CA 3
ATOM 5239 C C . SER A 1 110 ? 13.679 -2.388 -11.118 1.00 0.00 110 SER A C 3
ATOM 5240 O O . SER A 1 110 ? 13.152 -3.132 -10.293 1.00 0.00 110 SER A O 3
ATOM 5248 N N . ALA A 1 111 ? 14.480 -2.829 -12.085 1.00 0.00 111 ALA A N 3
ATOM 5249 C CA . ALA A 1 111 ? 14.781 -4.252 -12.228 1.00 0.00 111 ALA A CA 3
ATOM 5250 C C . ALA A 1 111 ? 15.988 -4.634 -11.363 1.00 0.00 111 ALA A C 3
ATOM 5251 O O . ALA A 1 111 ? 16.679 -3.766 -10.829 1.00 0.00 111 ALA A O 3
ATOM 5258 N N . PRO A 1 112 ? 16.256 -5.910 -11.230 1.00 0.00 112 PRO A N 3
ATOM 5259 C CA . PRO A 1 112 ? 17.413 -6.405 -10.428 1.00 0.00 112 PRO A CA 3
ATOM 5260 C C . PRO A 1 112 ? 18.717 -5.696 -10.807 1.00 0.00 112 PRO A C 3
ATOM 5261 O O . PRO A 1 112 ? 19.495 -5.302 -9.940 1.00 0.00 112 PRO A O 3
ATOM 5272 N N . ASP A 1 113 ? 18.946 -5.535 -12.110 1.00 0.00 113 ASP A N 3
ATOM 5273 C CA . ASP A 1 113 ? 20.159 -4.873 -12.593 1.00 0.00 113 ASP A CA 3
ATOM 5274 C C . ASP A 1 113 ? 19.938 -3.376 -12.736 1.00 0.00 113 ASP A C 3
ATOM 5275 O O . ASP A 1 113 ? 20.825 -2.574 -12.444 1.00 0.00 113 ASP A O 3
ATOM 5284 N N . ASP A 1 114 ? 18.748 -3.013 -13.181 1.00 0.00 114 ASP A N 3
ATOM 5285 C CA . ASP A 1 114 ? 18.406 -1.607 -13.360 1.00 0.00 114 ASP A CA 3
ATOM 5286 C C . ASP A 1 114 ? 18.095 -0.957 -12.017 1.00 0.00 114 ASP A C 3
ATOM 5287 O O . ASP A 1 114 ? 18.967 -0.963 -11.161 1.00 0.00 114 ASP A O 3
ATOM 5296 N N . GLY A 1 1 ? 2.165 -9.151 33.101 1.00 0.00 1 GLY A N 4
ATOM 5297 C CA . GLY A 1 1 ? 2.627 -8.428 31.885 1.00 0.00 1 GLY A CA 4
ATOM 5298 C C . GLY A 1 1 ? 3.885 -9.097 31.341 1.00 0.00 1 GLY A C 4
ATOM 5299 O O . GLY A 1 1 ? 4.949 -9.032 31.957 1.00 0.00 1 GLY A O 4
ATOM 5302 N N . LYS A 1 2 ? 3.755 -9.735 30.182 1.00 0.00 2 LYS A N 4
ATOM 5303 C CA . LYS A 1 2 ? 4.890 -10.410 29.563 1.00 0.00 2 LYS A CA 4
ATOM 5304 C C . LYS A 1 2 ? 5.958 -9.400 29.157 1.00 0.00 2 LYS A C 4
ATOM 5305 O O . LYS A 1 2 ? 6.989 -9.272 29.819 1.00 0.00 2 LYS A O 4
ATOM 5324 N N . LYS A 1 3 ? 5.707 -8.694 28.062 1.00 0.00 3 LYS A N 4
ATOM 5325 C CA . LYS A 1 3 ? 6.651 -7.702 27.566 1.00 0.00 3 LYS A CA 4
ATOM 5326 C C . LYS A 1 3 ? 7.941 -8.373 27.103 1.00 0.00 3 LYS A C 4
ATOM 5327 O O . LYS A 1 3 ? 8.814 -7.729 26.521 1.00 0.00 3 LYS A O 4
ATOM 5346 N N . VAL A 1 4 ? 8.059 -9.671 27.368 1.00 0.00 4 VAL A N 4
ATOM 5347 C CA . VAL A 1 4 ? 9.249 -10.419 26.978 1.00 0.00 4 VAL A CA 4
ATOM 5348 C C . VAL A 1 4 ? 9.097 -10.934 25.553 1.00 0.00 4 VAL A C 4
ATOM 5349 O O . VAL A 1 4 ? 8.252 -10.456 24.799 1.00 0.00 4 VAL A O 4
ATOM 5362 N N . GLU A 1 5 ? 9.928 -11.907 25.186 1.00 0.00 5 GLU A N 4
ATOM 5363 C CA . GLU A 1 5 ? 9.891 -12.488 23.845 1.00 0.00 5 GLU A CA 4
ATOM 5364 C C . GLU A 1 5 ? 9.358 -13.915 23.888 1.00 0.00 5 GLU A C 4
ATOM 5365 O O . GLU A 1 5 ? 9.519 -14.623 24.882 1.00 0.00 5 GLU A O 4
ATOM 5377 N N . PHE A 1 6 ? 8.726 -14.332 22.796 1.00 0.00 6 PHE A N 4
ATOM 5378 C CA . PHE A 1 6 ? 8.172 -15.676 22.703 1.00 0.00 6 PHE A CA 4
ATOM 5379 C C . PHE A 1 6 ? 8.039 -16.098 21.246 1.00 0.00 6 PHE A C 4
ATOM 5380 O O . PHE A 1 6 ? 6.959 -16.022 20.662 1.00 0.00 6 PHE A O 4
ATOM 5397 N N . ASN A 1 7 ? 9.148 -16.548 20.665 1.00 0.00 7 ASN A N 4
ATOM 5398 C CA . ASN A 1 7 ? 9.147 -16.986 19.272 1.00 0.00 7 ASN A CA 4
ATOM 5399 C C . ASN A 1 7 ? 10.175 -18.090 19.050 1.00 0.00 7 ASN A C 4
ATOM 5400 O O . ASN A 1 7 ? 11.306 -17.826 18.644 1.00 0.00 7 ASN A O 4
ATOM 5411 N N . ASP A 1 8 ? 9.775 -19.327 19.320 1.00 0.00 8 ASP A N 4
ATOM 5412 C CA . ASP A 1 8 ? 10.670 -20.463 19.143 1.00 0.00 8 ASP A CA 4
ATOM 5413 C C . ASP A 1 8 ? 10.956 -20.677 17.667 1.00 0.00 8 ASP A C 4
ATOM 5414 O O . ASP A 1 8 ? 10.412 -19.975 16.814 1.00 0.00 8 ASP A O 4
ATOM 5423 N N . LYS A 1 9 ? 11.818 -21.649 17.364 1.00 0.00 9 LYS A N 4
ATOM 5424 C CA . LYS A 1 9 ? 12.175 -21.942 15.975 1.00 0.00 9 LYS A CA 4
ATOM 5425 C C . LYS A 1 9 ? 11.478 -23.217 15.499 1.00 0.00 9 LYS A C 4
ATOM 5426 O O . LYS A 1 9 ? 11.164 -24.099 16.301 1.00 0.00 9 LYS A O 4
ATOM 5445 N N . PRO A 1 10 ? 11.247 -23.332 14.216 1.00 0.00 10 PRO A N 4
ATOM 5446 C CA . PRO A 1 10 ? 10.586 -24.527 13.622 1.00 0.00 10 PRO A CA 4
ATOM 5447 C C . PRO A 1 10 ? 11.463 -25.771 13.717 1.00 0.00 10 PRO A C 4
ATOM 5448 O O . PRO A 1 10 ? 11.437 -26.485 14.718 1.00 0.00 10 PRO A O 4
ATOM 5459 N N . LYS A 1 11 ? 12.226 -26.019 12.666 1.00 0.00 11 LYS A N 4
ATOM 5460 C CA . LYS A 1 11 ? 13.107 -27.181 12.613 1.00 0.00 11 LYS A CA 4
ATOM 5461 C C . LYS A 1 11 ? 12.407 -28.415 13.174 1.00 0.00 11 LYS A C 4
ATOM 5462 O O . LYS A 1 11 ? 11.770 -29.170 12.439 1.00 0.00 11 LYS A O 4
ATOM 5481 N N . VAL A 1 12 ? 12.523 -28.609 14.483 1.00 0.00 12 VAL A N 4
ATOM 5482 C CA . VAL A 1 12 ? 11.896 -29.747 15.138 1.00 0.00 12 VAL A CA 4
ATOM 5483 C C . VAL A 1 12 ? 10.379 -29.571 15.182 1.00 0.00 12 VAL A C 4
ATOM 5484 O O . VAL A 1 12 ? 9.700 -30.186 16.002 1.00 0.00 12 VAL A O 4
ATOM 5497 N N . ARG A 1 13 ? 9.853 -28.731 14.294 1.00 0.00 13 ARG A N 4
ATOM 5498 C CA . ARG A 1 13 ? 8.416 -28.487 14.242 1.00 0.00 13 ARG A CA 4
ATOM 5499 C C . ARG A 1 13 ? 8.005 -28.014 12.849 1.00 0.00 13 ARG A C 4
ATOM 5500 O O . ARG A 1 13 ? 8.825 -27.480 12.098 1.00 0.00 13 ARG A O 4
ATOM 5521 N N . LYS A 1 14 ? 6.736 -28.210 12.514 1.00 0.00 14 LYS A N 4
ATOM 5522 C CA . LYS A 1 14 ? 6.223 -27.799 11.213 1.00 0.00 14 LYS A CA 4
ATOM 5523 C C . LYS A 1 14 ? 6.273 -26.288 11.075 1.00 0.00 14 LYS A C 4
ATOM 5524 O O . LYS A 1 14 ? 5.999 -25.552 12.027 1.00 0.00 14 LYS A O 4
ATOM 5543 N N . ILE A 1 15 ? 6.647 -25.831 9.891 1.00 0.00 15 ILE A N 4
ATOM 5544 C CA . ILE A 1 15 ? 6.761 -24.404 9.639 1.00 0.00 15 ILE A CA 4
ATOM 5545 C C . ILE A 1 15 ? 5.375 -23.775 9.494 1.00 0.00 15 ILE A C 4
ATOM 5546 O O . ILE A 1 15 ? 4.395 -24.470 9.216 1.00 0.00 15 ILE A O 4
ATOM 5562 N N . PRO A 1 16 ? 5.285 -22.478 9.656 1.00 0.00 16 PRO A N 4
ATOM 5563 C CA . PRO A 1 16 ? 3.990 -21.749 9.519 1.00 0.00 16 PRO A CA 4
ATOM 5564 C C . PRO A 1 16 ? 3.301 -22.040 8.182 1.00 0.00 16 PRO A C 4
ATOM 5565 O O . PRO A 1 16 ? 3.956 -22.159 7.145 1.00 0.00 16 PRO A O 4
ATOM 5576 N N . SER A 1 17 ? 1.978 -22.143 8.219 1.00 0.00 17 SER A N 4
ATOM 5577 C CA . SER A 1 17 ? 1.203 -22.410 7.014 1.00 0.00 17 SER A CA 4
ATOM 5578 C C . SER A 1 17 ? 1.044 -21.136 6.189 1.00 0.00 17 SER A C 4
ATOM 5579 O O . SER A 1 17 ? 0.350 -21.124 5.173 1.00 0.00 17 SER A O 4
ATOM 5587 N N . THR A 1 18 ? 1.690 -20.064 6.634 1.00 0.00 18 THR A N 4
ATOM 5588 C CA . THR A 1 18 ? 1.620 -18.791 5.928 1.00 0.00 18 THR A CA 4
ATOM 5589 C C . THR A 1 18 ? 2.757 -17.876 6.363 1.00 0.00 18 THR A C 4
ATOM 5590 O O . THR A 1 18 ? 3.266 -17.991 7.475 1.00 0.00 18 THR A O 4
ATOM 5601 N N . ARG A 1 19 ? 3.149 -16.959 5.478 1.00 0.00 19 ARG A N 4
ATOM 5602 C CA . ARG A 1 19 ? 4.230 -16.020 5.780 1.00 0.00 19 ARG A CA 4
ATOM 5603 C C . ARG A 1 19 ? 3.663 -14.636 6.065 1.00 0.00 19 ARG A C 4
ATOM 5604 O O . ARG A 1 19 ? 2.713 -14.196 5.419 1.00 0.00 19 ARG A O 4
ATOM 5625 N N . LYS A 1 20 ? 4.247 -13.955 7.042 1.00 0.00 20 LYS A N 4
ATOM 5626 C CA . LYS A 1 20 ? 3.793 -12.614 7.416 1.00 0.00 20 LYS A CA 4
ATOM 5627 C C . LYS A 1 20 ? 4.775 -11.571 6.914 1.00 0.00 20 LYS A C 4
ATOM 5628 O O . LYS A 1 20 ? 5.973 -11.826 6.826 1.00 0.00 20 LYS A O 4
ATOM 5647 N N . ILE A 1 21 ? 4.255 -10.387 6.587 1.00 0.00 21 ILE A N 4
ATOM 5648 C CA . ILE A 1 21 ? 5.090 -9.295 6.093 1.00 0.00 21 ILE A CA 4
ATOM 5649 C C . ILE A 1 21 ? 4.841 -8.031 6.904 1.00 0.00 21 ILE A C 4
ATOM 5650 O O . ILE A 1 21 ? 3.693 -7.675 7.191 1.00 0.00 21 ILE A O 4
ATOM 5666 N N . LYS A 1 22 ? 5.933 -7.357 7.278 1.00 0.00 22 LYS A N 4
ATOM 5667 C CA . LYS A 1 22 ? 5.832 -6.126 8.063 1.00 0.00 22 LYS A CA 4
ATOM 5668 C C . LYS A 1 22 ? 6.810 -5.071 7.547 1.00 0.00 22 LYS A C 4
ATOM 5669 O O . LYS A 1 22 ? 6.514 -3.880 7.556 1.00 0.00 22 LYS A O 4
ATOM 5688 N N . ILE A 1 23 ? 7.976 -5.521 7.096 1.00 0.00 23 ILE A N 4
ATOM 5689 C CA . ILE A 1 23 ? 9.004 -4.615 6.584 1.00 0.00 23 ILE A CA 4
ATOM 5690 C C . ILE A 1 23 ? 8.783 -4.351 5.101 1.00 0.00 23 ILE A C 4
ATOM 5691 O O . ILE A 1 23 ? 8.426 -5.250 4.344 1.00 0.00 23 ILE A O 4
ATOM 5707 N N . THR A 1 24 ? 9.001 -3.103 4.699 1.00 0.00 24 THR A N 4
ATOM 5708 C CA . THR A 1 24 ? 8.826 -2.719 3.307 1.00 0.00 24 THR A CA 4
ATOM 5709 C C . THR A 1 24 ? 9.678 -1.497 2.983 1.00 0.00 24 THR A C 4
ATOM 5710 O O . THR A 1 24 ? 9.856 -0.611 3.820 1.00 0.00 24 THR A O 4
ATOM 5721 N N . PHE A 1 25 ? 10.200 -1.454 1.763 1.00 0.00 25 PHE A N 4
ATOM 5722 C CA . PHE A 1 25 ? 11.033 -0.337 1.336 1.00 0.00 25 PHE A CA 4
ATOM 5723 C C . PHE A 1 25 ? 10.271 0.978 1.473 1.00 0.00 25 PHE A C 4
ATOM 5724 O O . PHE A 1 25 ? 9.087 1.059 1.138 1.00 0.00 25 PHE A O 4
ATOM 5741 N N . ALA A 1 26 ? 10.955 2.004 1.967 1.00 0.00 26 ALA A N 4
ATOM 5742 C CA . ALA A 1 26 ? 10.333 3.312 2.147 1.00 0.00 26 ALA A CA 4
ATOM 5743 C C . ALA A 1 26 ? 10.377 4.110 0.848 1.00 0.00 26 ALA A C 4
ATOM 5744 O O . ALA A 1 26 ? 11.453 4.445 0.348 1.00 0.00 26 ALA A O 4
ATOM 5751 N N . LEU A 1 27 ? 9.203 4.405 0.301 1.00 0.00 27 LEU A N 4
ATOM 5752 C CA . LEU A 1 27 ? 9.119 5.157 -0.947 1.00 0.00 27 LEU A CA 4
ATOM 5753 C C . LEU A 1 27 ? 9.723 6.545 -0.774 1.00 0.00 27 LEU A C 4
ATOM 5754 O O . LEU A 1 27 ? 10.454 7.024 -1.637 1.00 0.00 27 LEU A O 4
ATOM 5770 N N . ASP A 1 28 ? 9.414 7.183 0.348 1.00 0.00 28 ASP A N 4
ATOM 5771 C CA . ASP A 1 28 ? 9.936 8.517 0.624 1.00 0.00 28 ASP A CA 4
ATOM 5772 C C . ASP A 1 28 ? 9.891 8.811 2.116 1.00 0.00 28 ASP A C 4
ATOM 5773 O O . ASP A 1 28 ? 9.917 9.970 2.526 1.00 0.00 28 ASP A O 4
ATOM 5782 N N . ALA A 1 29 ? 9.826 7.758 2.922 1.00 0.00 29 ALA A N 4
ATOM 5783 C CA . ALA A 1 29 ? 9.777 7.915 4.371 1.00 0.00 29 ALA A CA 4
ATOM 5784 C C . ALA A 1 29 ? 8.403 8.415 4.819 1.00 0.00 29 ALA A C 4
ATOM 5785 O O . ALA A 1 29 ? 7.778 7.834 5.708 1.00 0.00 29 ALA A O 4
ATOM 5792 N N . THR A 1 30 ? 7.944 9.501 4.205 1.00 0.00 30 THR A N 4
ATOM 5793 C CA . THR A 1 30 ? 6.654 10.072 4.569 1.00 0.00 30 THR A CA 4
ATOM 5794 C C . THR A 1 30 ? 5.526 9.067 4.315 1.00 0.00 30 THR A C 4
ATOM 5795 O O . THR A 1 30 ? 4.739 8.739 5.218 1.00 0.00 30 THR A O 4
ATOM 5806 N N . PHE A 1 31 ? 5.469 8.552 3.096 1.00 0.00 31 PHE A N 4
ATOM 5807 C CA . PHE A 1 31 ? 4.448 7.578 2.743 1.00 0.00 31 PHE A CA 4
ATOM 5808 C C . PHE A 1 31 ? 4.738 6.250 3.430 1.00 0.00 31 PHE A C 4
ATOM 5809 O O . PHE A 1 31 ? 3.827 5.473 3.706 1.00 0.00 31 PHE A O 4
ATOM 5826 N N . ASP A 1 32 ? 6.010 5.999 3.711 1.00 0.00 32 ASP A N 4
ATOM 5827 C CA . ASP A 1 32 ? 6.402 4.759 4.366 1.00 0.00 32 ASP A CA 4
ATOM 5828 C C . ASP A 1 32 ? 5.740 4.653 5.734 1.00 0.00 32 ASP A C 4
ATOM 5829 O O . ASP A 1 32 ? 5.218 3.601 6.103 1.00 0.00 32 ASP A O 4
ATOM 5838 N N . SER A 1 33 ? 5.759 5.754 6.481 1.00 0.00 33 SER A N 4
ATOM 5839 C CA . SER A 1 33 ? 5.146 5.771 7.802 1.00 0.00 33 SER A CA 4
ATOM 5840 C C . SER A 1 33 ? 3.627 5.708 7.681 1.00 0.00 33 SER A C 4
ATOM 5841 O O . SER A 1 33 ? 2.965 4.990 8.430 1.00 0.00 33 SER A O 4
ATOM 5849 N N . VAL A 1 34 ? 3.076 6.461 6.727 1.00 0.00 34 VAL A N 4
ATOM 5850 C CA . VAL A 1 34 ? 1.626 6.472 6.539 1.00 0.00 34 VAL A CA 4
ATOM 5851 C C . VAL A 1 34 ? 1.126 5.074 6.168 1.00 0.00 34 VAL A C 4
ATOM 5852 O O . VAL A 1 34 ? 0.171 4.559 6.761 1.00 0.00 34 VAL A O 4
ATOM 5865 N N . LEU A 1 35 ? 1.781 4.457 5.195 1.00 0.00 35 LEU A N 4
ATOM 5866 C CA . LEU A 1 35 ? 1.401 3.118 4.766 1.00 0.00 35 LEU A CA 4
ATOM 5867 C C . LEU A 1 35 ? 1.616 2.118 5.890 1.00 0.00 35 LEU A C 4
ATOM 5868 O O . LEU A 1 35 ? 0.795 1.229 6.102 1.00 0.00 35 LEU A O 4
ATOM 5884 N N . SER A 1 36 ? 2.719 2.271 6.603 1.00 0.00 36 SER A N 4
ATOM 5885 C CA . SER A 1 36 ? 3.027 1.365 7.698 1.00 0.00 36 SER A CA 4
ATOM 5886 C C . SER A 1 36 ? 1.883 1.349 8.703 1.00 0.00 36 SER A C 4
ATOM 5887 O O . SER A 1 36 ? 1.478 0.292 9.177 1.00 0.00 36 SER A O 4
ATOM 5895 N N . LYS A 1 37 ? 1.360 2.529 9.015 1.00 0.00 37 LYS A N 4
ATOM 5896 C CA . LYS A 1 37 ? 0.246 2.634 9.954 1.00 0.00 37 LYS A CA 4
ATOM 5897 C C . LYS A 1 37 ? -1.008 1.989 9.370 1.00 0.00 37 LYS A C 4
ATOM 5898 O O . LYS A 1 37 ? -1.767 1.326 10.079 1.00 0.00 37 LYS A O 4
ATOM 5917 N N . ALA A 1 38 ? -1.225 2.201 8.076 1.00 0.00 38 ALA A N 4
ATOM 5918 C CA . ALA A 1 38 ? -2.398 1.644 7.404 1.00 0.00 38 ALA A CA 4
ATOM 5919 C C . ALA A 1 38 ? -2.194 0.166 7.092 1.00 0.00 38 ALA A C 4
ATOM 5920 O O . ALA A 1 38 ? -3.058 -0.469 6.484 1.00 0.00 38 ALA A O 4
ATOM 5927 N N . CYS A 1 39 ? -1.054 -0.377 7.513 1.00 0.00 39 CYS A N 4
ATOM 5928 C CA . CYS A 1 39 ? -0.748 -1.784 7.273 1.00 0.00 39 CYS A CA 4
ATOM 5929 C C . CYS A 1 39 ? 0.554 -2.172 7.979 1.00 0.00 39 CYS A C 4
ATOM 5930 O O . CYS A 1 39 ? 1.485 -2.684 7.359 1.00 0.00 39 CYS A O 4
ATOM 5938 N N . SER A 1 40 ? 0.615 -1.923 9.283 1.00 0.00 40 SER A N 4
ATOM 5939 C CA . SER A 1 40 ? 1.813 -2.240 10.052 1.00 0.00 40 SER A CA 4
ATOM 5940 C C . SER A 1 40 ? 2.118 -3.727 9.985 1.00 0.00 40 SER A C 4
ATOM 5941 O O . SER A 1 40 ? 3.278 -4.131 9.925 1.00 0.00 40 SER A O 4
ATOM 5949 N N . GLU A 1 41 ? 1.068 -4.543 9.989 1.00 0.00 41 GLU A N 4
ATOM 5950 C CA . GLU A 1 41 ? 1.232 -5.994 9.921 1.00 0.00 41 GLU A CA 4
ATOM 5951 C C . GLU A 1 41 ? 0.230 -6.596 8.954 1.00 0.00 41 GLU A C 4
ATOM 5952 O O . GLU A 1 41 ? -0.974 -6.372 9.080 1.00 0.00 41 GLU A O 4
ATOM 5964 N N . PHE A 1 42 ? 0.731 -7.361 7.981 1.00 0.00 42 PHE A N 4
ATOM 5965 C CA . PHE A 1 42 ? -0.139 -7.993 6.989 1.00 0.00 42 PHE A CA 4
ATOM 5966 C C . PHE A 1 42 ? 0.180 -9.477 6.869 1.00 0.00 42 PHE A C 4
ATOM 5967 O O . PHE A 1 42 ? 1.340 -9.866 6.750 1.00 0.00 42 PHE A O 4
ATOM 5984 N N . GLU A 1 43 ? -0.856 -10.307 6.910 1.00 0.00 43 GLU A N 4
ATOM 5985 C CA . GLU A 1 43 ? -0.674 -11.750 6.804 1.00 0.00 43 GLU A CA 4
ATOM 5986 C C . GLU A 1 43 ? -0.772 -12.185 5.350 1.00 0.00 43 GLU A C 4
ATOM 5987 O O . GLU A 1 43 ? -1.751 -11.875 4.669 1.00 0.00 43 GLU A O 4
ATOM 5999 N N . VAL A 1 44 ? 0.244 -12.905 4.874 1.00 0.00 44 VAL A N 4
ATOM 6000 C CA . VAL A 1 44 ? 0.264 -13.381 3.488 1.00 0.00 44 VAL A CA 4
ATOM 6001 C C . VAL A 1 44 ? 0.393 -14.902 3.457 1.00 0.00 44 VAL A C 4
ATOM 6002 O O . VAL A 1 44 ? 1.303 -15.475 4.054 1.00 0.00 44 VAL A O 4
ATOM 6015 N N . ASP A 1 45 ? -0.529 -15.548 2.755 1.00 0.00 45 ASP A N 4
ATOM 6016 C CA . ASP A 1 45 ? -0.517 -17.003 2.658 1.00 0.00 45 ASP A CA 4
ATOM 6017 C C . ASP A 1 45 ? 0.879 -17.497 2.290 1.00 0.00 45 ASP A C 4
ATOM 6018 O O . ASP A 1 45 ? 1.709 -16.736 1.794 1.00 0.00 45 ASP A O 4
ATOM 6027 N N . LYS A 1 46 ? 1.133 -18.773 2.549 1.00 0.00 46 LYS A N 4
ATOM 6028 C CA . LYS A 1 46 ? 2.434 -19.358 2.249 1.00 0.00 46 LYS A CA 4
ATOM 6029 C C . LYS A 1 46 ? 2.752 -19.252 0.761 1.00 0.00 46 LYS A C 4
ATOM 6030 O O . LYS A 1 46 ? 3.833 -18.806 0.380 1.00 0.00 46 LYS A O 4
ATOM 6049 N N . ASP A 1 47 ? 1.808 -19.671 -0.076 1.00 0.00 47 ASP A N 4
ATOM 6050 C CA . ASP A 1 47 ? 1.996 -19.635 -1.521 1.00 0.00 47 ASP A CA 4
ATOM 6051 C C . ASP A 1 47 ? 1.482 -18.329 -2.098 1.00 0.00 47 ASP A C 4
ATOM 6052 O O . ASP A 1 47 ? 0.313 -18.219 -2.469 1.00 0.00 47 ASP A O 4
ATOM 6061 N N . VAL A 1 48 ? 2.362 -17.343 -2.173 1.00 0.00 48 VAL A N 4
ATOM 6062 C CA . VAL A 1 48 ? 1.995 -16.038 -2.721 1.00 0.00 48 VAL A CA 4
ATOM 6063 C C . VAL A 1 48 ? 3.189 -15.405 -3.420 1.00 0.00 48 VAL A C 4
ATOM 6064 O O . VAL A 1 48 ? 4.268 -15.292 -2.841 1.00 0.00 48 VAL A O 4
ATOM 6077 N N . THR A 1 49 ? 2.988 -14.980 -4.663 1.00 0.00 49 THR A N 4
ATOM 6078 C CA . THR A 1 49 ? 4.059 -14.346 -5.431 1.00 0.00 49 THR A CA 4
ATOM 6079 C C . THR A 1 49 ? 4.040 -12.834 -5.215 1.00 0.00 49 THR A C 4
ATOM 6080 O O . THR A 1 49 ? 2.991 -12.247 -4.944 1.00 0.00 49 THR A O 4
ATOM 6091 N N . LEU A 1 50 ? 5.206 -12.213 -5.334 1.00 0.00 50 LEU A N 4
ATOM 6092 C CA . LEU A 1 50 ? 5.308 -10.773 -5.145 1.00 0.00 50 LEU A CA 4
ATOM 6093 C C . LEU A 1 50 ? 4.231 -10.054 -5.951 1.00 0.00 50 LEU A C 4
ATOM 6094 O O . LEU A 1 50 ? 3.737 -9.011 -5.538 1.00 0.00 50 LEU A O 4
ATOM 6110 N N . ASP A 1 51 ? 3.877 -10.615 -7.102 1.00 0.00 51 ASP A N 4
ATOM 6111 C CA . ASP A 1 51 ? 2.856 -10.000 -7.947 1.00 0.00 51 ASP A CA 4
ATOM 6112 C C . ASP A 1 51 ? 1.531 -9.896 -7.188 1.00 0.00 51 ASP A C 4
ATOM 6113 O O . ASP A 1 51 ? 0.923 -8.820 -7.103 1.00 0.00 51 ASP A O 4
ATOM 6122 N N . GLU A 1 52 ? 1.101 -11.015 -6.614 1.00 0.00 52 GLU A N 4
ATOM 6123 C CA . GLU A 1 52 ? -0.138 -11.032 -5.862 1.00 0.00 52 GLU A CA 4
ATOM 6124 C C . GLU A 1 52 ? -0.000 -10.144 -4.649 1.00 0.00 52 GLU A C 4
ATOM 6125 O O . GLU A 1 52 ? -0.917 -9.406 -4.298 1.00 0.00 52 GLU A O 4
ATOM 6137 N N . LEU A 1 53 ? 1.148 -10.221 -3.997 1.00 0.00 53 LEU A N 4
ATOM 6138 C CA . LEU A 1 53 ? 1.344 -9.420 -2.817 1.00 0.00 53 LEU A CA 4
ATOM 6139 C C . LEU A 1 53 ? 1.260 -7.935 -3.163 1.00 0.00 53 LEU A C 4
ATOM 6140 O O . LEU A 1 53 ? 0.529 -7.181 -2.533 1.00 0.00 53 LEU A O 4
ATOM 6156 N N . LEU A 1 54 ? 2.009 -7.529 -4.176 1.00 0.00 54 LEU A N 4
ATOM 6157 C CA . LEU A 1 54 ? 2.021 -6.135 -4.587 1.00 0.00 54 LEU A CA 4
ATOM 6158 C C . LEU A 1 54 ? 0.590 -5.646 -4.775 1.00 0.00 54 LEU A C 4
ATOM 6159 O O . LEU A 1 54 ? 0.242 -4.523 -4.393 1.00 0.00 54 LEU A O 4
ATOM 6175 N N . ASP A 1 55 ? -0.233 -6.486 -5.377 1.00 0.00 55 ASP A N 4
ATOM 6176 C CA . ASP A 1 55 ? -1.625 -6.124 -5.608 1.00 0.00 55 ASP A CA 4
ATOM 6177 C C . ASP A 1 55 ? -2.407 -6.109 -4.294 1.00 0.00 55 ASP A C 4
ATOM 6178 O O . ASP A 1 55 ? -3.307 -5.290 -4.102 1.00 0.00 55 ASP A O 4
ATOM 6187 N N . VAL A 1 56 ? -2.066 -7.030 -3.399 1.00 0.00 56 VAL A N 4
ATOM 6188 C CA . VAL A 1 56 ? -2.750 -7.120 -2.113 1.00 0.00 56 VAL A CA 4
ATOM 6189 C C . VAL A 1 56 ? -2.408 -5.927 -1.222 1.00 0.00 56 VAL A C 4
ATOM 6190 O O . VAL A 1 56 ? -3.299 -5.264 -0.690 1.00 0.00 56 VAL A O 4
ATOM 6203 N N . VAL A 1 57 ? -1.117 -5.669 -1.056 1.00 0.00 57 VAL A N 4
ATOM 6204 C CA . VAL A 1 57 ? -0.677 -4.569 -0.218 1.00 0.00 57 VAL A CA 4
ATOM 6205 C C . VAL A 1 57 ? -1.198 -3.253 -0.775 1.00 0.00 57 VAL A C 4
ATOM 6206 O O . VAL A 1 57 ? -1.663 -2.393 -0.025 1.00 0.00 57 VAL A O 4
ATOM 6219 N N . LEU A 1 58 ? -1.124 -3.097 -2.096 1.00 0.00 58 LEU A N 4
ATOM 6220 C CA . LEU A 1 58 ? -1.596 -1.868 -2.709 1.00 0.00 58 LEU A CA 4
ATOM 6221 C C . LEU A 1 58 ? -3.082 -1.668 -2.418 1.00 0.00 58 LEU A C 4
ATOM 6222 O O . LEU A 1 58 ? -3.487 -0.627 -1.903 1.00 0.00 58 LEU A O 4
ATOM 6238 N N . ASP A 1 59 ? -3.884 -2.671 -2.754 1.00 0.00 59 ASP A N 4
ATOM 6239 C CA . ASP A 1 59 ? -5.321 -2.587 -2.531 1.00 0.00 59 ASP A CA 4
ATOM 6240 C C . ASP A 1 59 ? -5.600 -2.246 -1.072 1.00 0.00 59 ASP A C 4
ATOM 6241 O O . ASP A 1 59 ? -6.472 -1.433 -0.769 1.00 0.00 59 ASP A O 4
ATOM 6250 N N . ALA A 1 60 ? -4.848 -2.873 -0.175 1.00 0.00 60 ALA A N 4
ATOM 6251 C CA . ALA A 1 60 ? -5.017 -2.628 1.254 1.00 0.00 60 ALA A CA 4
ATOM 6252 C C . ALA A 1 60 ? -4.835 -1.148 1.568 1.00 0.00 60 ALA A C 4
ATOM 6253 O O . ALA A 1 60 ? -5.637 -0.552 2.286 1.00 0.00 60 ALA A O 4
ATOM 6260 N N . VAL A 1 61 ? -3.779 -0.556 1.020 1.00 0.00 61 VAL A N 4
ATOM 6261 C CA . VAL A 1 61 ? -3.506 0.856 1.249 1.00 0.00 61 VAL A CA 4
ATOM 6262 C C . VAL A 1 61 ? -4.625 1.717 0.666 1.00 0.00 61 VAL A C 4
ATOM 6263 O O . VAL A 1 61 ? -5.079 2.671 1.296 1.00 0.00 61 VAL A O 4
ATOM 6276 N N . GLU A 1 62 ? -5.059 1.376 -0.541 1.00 0.00 62 GLU A N 4
ATOM 6277 C CA . GLU A 1 62 ? -6.119 2.130 -1.198 1.00 0.00 62 GLU A CA 4
ATOM 6278 C C . GLU A 1 62 ? -7.411 2.050 -0.393 1.00 0.00 62 GLU A C 4
ATOM 6279 O O . GLU A 1 62 ? -8.106 3.050 -0.211 1.00 0.00 62 GLU A O 4
ATOM 6291 N N . SER A 1 63 ? -7.727 0.853 0.089 1.00 0.00 63 SER A N 4
ATOM 6292 C CA . SER A 1 63 ? -8.935 0.651 0.881 1.00 0.00 63 SER A CA 4
ATOM 6293 C C . SER A 1 63 ? -8.881 1.465 2.169 1.00 0.00 63 SER A C 4
ATOM 6294 O O . SER A 1 63 ? -9.864 2.100 2.555 1.00 0.00 63 SER A O 4
ATOM 6302 N N . THR A 1 64 ? -7.729 1.441 2.830 1.00 0.00 64 THR A N 4
ATOM 6303 C CA . THR A 1 64 ? -7.560 2.178 4.077 1.00 0.00 64 THR A CA 4
ATOM 6304 C C . THR A 1 64 ? -7.576 3.680 3.822 1.00 0.00 64 THR A C 4
ATOM 6305 O O . THR A 1 64 ? -8.475 4.385 4.276 1.00 0.00 64 THR A O 4
ATOM 6316 N N . LEU A 1 65 ? -6.574 4.161 3.088 1.00 0.00 65 LEU A N 4
ATOM 6317 C CA . LEU A 1 65 ? -6.475 5.587 2.769 1.00 0.00 65 LEU A CA 4
ATOM 6318 C C . LEU A 1 65 ? -6.952 5.849 1.349 1.00 0.00 65 LEU A C 4
ATOM 6319 O O . LEU A 1 65 ? -6.151 5.943 0.419 1.00 0.00 65 LEU A O 4
ATOM 6335 N N . SER A 1 66 ? -8.261 5.980 1.194 1.00 0.00 66 SER A N 4
ATOM 6336 C CA . SER A 1 66 ? -8.852 6.252 -0.112 1.00 0.00 66 SER A CA 4
ATOM 6337 C C . SER A 1 66 ? -8.617 7.716 -0.509 1.00 0.00 66 SER A C 4
ATOM 6338 O O . SER A 1 66 ? -8.245 8.009 -1.647 1.00 0.00 66 SER A O 4
ATOM 6346 N N . PRO A 1 67 ? -8.845 8.632 0.406 1.00 0.00 67 PRO A N 4
ATOM 6347 C CA . PRO A 1 67 ? -8.677 10.083 0.144 1.00 0.00 67 PRO A CA 4
ATOM 6348 C C . PRO A 1 67 ? -7.228 10.527 0.301 1.00 0.00 67 PRO A C 4
ATOM 6349 O O . PRO A 1 67 ? -6.677 10.491 1.398 1.00 0.00 67 PRO A O 4
ATOM 6360 N N . CYS A 1 68 ? -6.619 10.948 -0.803 1.00 0.00 68 CYS A N 4
ATOM 6361 C CA . CYS A 1 68 ? -5.225 11.405 -0.787 1.00 0.00 68 CYS A CA 4
ATOM 6362 C C . CYS A 1 68 ? -5.097 12.726 -1.542 1.00 0.00 68 CYS A C 4
ATOM 6363 O O . CYS A 1 68 ? -4.126 13.462 -1.361 1.00 0.00 68 CYS A O 4
ATOM 6371 N N . LYS A 1 69 ? -6.078 13.021 -2.383 1.00 0.00 69 LYS A N 4
ATOM 6372 C CA . LYS A 1 69 ? -6.058 14.256 -3.157 1.00 0.00 69 LYS A CA 4
ATOM 6373 C C . LYS A 1 69 ? -6.232 15.467 -2.247 1.00 0.00 69 LYS A C 4
ATOM 6374 O O . LYS A 1 69 ? -6.076 16.609 -2.681 1.00 0.00 69 LYS A O 4
ATOM 6393 N N . GLU A 1 70 ? -6.569 15.210 -0.988 1.00 0.00 70 GLU A N 4
ATOM 6394 C CA . GLU A 1 70 ? -6.773 16.289 -0.028 1.00 0.00 70 GLU A CA 4
ATOM 6395 C C . GLU A 1 70 ? -5.443 16.906 0.385 1.00 0.00 70 GLU A C 4
ATOM 6396 O O . GLU A 1 70 ? -5.340 18.120 0.553 1.00 0.00 70 GLU A O 4
ATOM 6408 N N . HIS A 1 71 ? -4.426 16.063 0.542 1.00 0.00 71 HIS A N 4
ATOM 6409 C CA . HIS A 1 71 ? -3.097 16.536 0.935 1.00 0.00 71 HIS A CA 4
ATOM 6410 C C . HIS A 1 71 ? -2.167 16.561 -0.271 1.00 0.00 71 HIS A C 4
ATOM 6411 O O . HIS A 1 71 ? -1.989 15.551 -0.952 1.00 0.00 71 HIS A O 4
ATOM 6425 N N . ASP A 1 72 ? -1.580 17.724 -0.533 1.00 0.00 72 ASP A N 4
ATOM 6426 C CA . ASP A 1 72 ? -0.672 17.870 -1.664 1.00 0.00 72 ASP A CA 4
ATOM 6427 C C . ASP A 1 72 ? 0.516 16.930 -1.514 1.00 0.00 72 ASP A C 4
ATOM 6428 O O . ASP A 1 72 ? 1.023 16.395 -2.500 1.00 0.00 72 ASP A O 4
ATOM 6437 N N . VAL A 1 73 ? 0.954 16.722 -0.277 1.00 0.00 73 VAL A N 4
ATOM 6438 C CA . VAL A 1 73 ? 2.084 15.838 -0.022 1.00 0.00 73 VAL A CA 4
ATOM 6439 C C . VAL A 1 73 ? 1.752 14.414 -0.466 1.00 0.00 73 VAL A C 4
ATOM 6440 O O . VAL A 1 73 ? 2.538 13.771 -1.164 1.00 0.00 73 VAL A O 4
ATOM 6453 N N . ILE A 1 74 ? 0.578 13.935 -0.066 1.00 0.00 74 ILE A N 4
ATOM 6454 C CA . ILE A 1 74 ? 0.141 12.592 -0.433 1.00 0.00 74 ILE A CA 4
ATOM 6455 C C . ILE A 1 74 ? -0.462 12.605 -1.822 1.00 0.00 74 ILE A C 4
ATOM 6456 O O . ILE A 1 74 ? -0.504 11.584 -2.483 1.00 0.00 74 ILE A O 4
ATOM 6472 N N . GLY A 1 75 ? -0.937 13.776 -2.258 1.00 0.00 75 GLY A N 4
ATOM 6473 C CA . GLY A 1 75 ? -1.546 13.913 -3.585 1.00 0.00 75 GLY A CA 4
ATOM 6474 C C . GLY A 1 75 ? -0.859 13.010 -4.605 1.00 0.00 75 GLY A C 4
ATOM 6475 O O . GLY A 1 75 ? -1.485 12.124 -5.187 1.00 0.00 75 GLY A O 4
ATOM 6479 N N . THR A 1 76 ? 0.437 13.238 -4.816 1.00 0.00 76 THR A N 4
ATOM 6480 C CA . THR A 1 76 ? 1.209 12.437 -5.765 1.00 0.00 76 THR A CA 4
ATOM 6481 C C . THR A 1 76 ? 0.815 10.963 -5.677 1.00 0.00 76 THR A C 4
ATOM 6482 O O . THR A 1 76 ? 0.979 10.206 -6.633 1.00 0.00 76 THR A O 4
ATOM 6493 N N . LYS A 1 77 ? 0.291 10.568 -4.522 1.00 0.00 77 LYS A N 4
ATOM 6494 C CA . LYS A 1 77 ? -0.131 9.185 -4.312 1.00 0.00 77 LYS A CA 4
ATOM 6495 C C . LYS A 1 77 ? -1.186 8.795 -5.339 1.00 0.00 77 LYS A C 4
ATOM 6496 O O . LYS A 1 77 ? -1.124 7.718 -5.921 1.00 0.00 77 LYS A O 4
ATOM 6515 N N . VAL A 1 78 ? -2.159 9.673 -5.547 1.00 0.00 78 VAL A N 4
ATOM 6516 C CA . VAL A 1 78 ? -3.228 9.394 -6.499 1.00 0.00 78 VAL A CA 4
ATOM 6517 C C . VAL A 1 78 ? -2.641 9.122 -7.881 1.00 0.00 78 VAL A C 4
ATOM 6518 O O . VAL A 1 78 ? -3.052 8.187 -8.567 1.00 0.00 78 VAL A O 4
ATOM 6531 N N . CYS A 1 79 ? -1.676 9.940 -8.285 1.00 0.00 79 CYS A N 4
ATOM 6532 C CA . CYS A 1 79 ? -1.045 9.767 -9.588 1.00 0.00 79 CYS A CA 4
ATOM 6533 C C . CYS A 1 79 ? -0.335 8.413 -9.667 1.00 0.00 79 CYS A C 4
ATOM 6534 O O . CYS A 1 79 ? -0.483 7.671 -10.645 1.00 0.00 79 CYS A O 4
ATOM 6542 N N . ALA A 1 80 ? 0.426 8.090 -8.624 1.00 0.00 80 ALA A N 4
ATOM 6543 C CA . ALA A 1 80 ? 1.149 6.826 -8.586 1.00 0.00 80 ALA A CA 4
ATOM 6544 C C . ALA A 1 80 ? 0.171 5.660 -8.579 1.00 0.00 80 ALA A C 4
ATOM 6545 O O . ALA A 1 80 ? 0.408 4.634 -9.219 1.00 0.00 80 ALA A O 4
ATOM 6552 N N . LEU A 1 81 ? -0.931 5.825 -7.860 1.00 0.00 81 LEU A N 4
ATOM 6553 C CA . LEU A 1 81 ? -1.933 4.782 -7.785 1.00 0.00 81 LEU A CA 4
ATOM 6554 C C . LEU A 1 81 ? -2.513 4.513 -9.161 1.00 0.00 81 LEU A C 4
ATOM 6555 O O . LEU A 1 81 ? -2.732 3.365 -9.540 1.00 0.00 81 LEU A O 4
ATOM 6571 N N . LEU A 1 82 ? -2.784 5.576 -9.899 1.00 0.00 82 LEU A N 4
ATOM 6572 C CA . LEU A 1 82 ? -3.364 5.423 -11.220 1.00 0.00 82 LEU A CA 4
ATOM 6573 C C . LEU A 1 82 ? -2.406 4.652 -12.128 1.00 0.00 82 LEU A C 4
ATOM 6574 O O . LEU A 1 82 ? -2.803 3.731 -12.843 1.00 0.00 82 LEU A O 4
ATOM 6590 N N . ASP A 1 83 ? -1.143 5.036 -12.092 1.00 0.00 83 ASP A N 4
ATOM 6591 C CA . ASP A 1 83 ? -0.150 4.377 -12.927 1.00 0.00 83 ASP A CA 4
ATOM 6592 C C . ASP A 1 83 ? -0.054 2.897 -12.575 1.00 0.00 83 ASP A C 4
ATOM 6593 O O . ASP A 1 83 ? -0.032 2.038 -13.458 1.00 0.00 83 ASP A O 4
ATOM 6602 N N . ARG A 1 84 ? -0.006 2.604 -11.282 1.00 0.00 84 ARG A N 4
ATOM 6603 C CA . ARG A 1 84 ? 0.083 1.224 -10.825 1.00 0.00 84 ARG A CA 4
ATOM 6604 C C . ARG A 1 84 ? -1.186 0.458 -11.172 1.00 0.00 84 ARG A C 4
ATOM 6605 O O . ARG A 1 84 ? -1.138 -0.708 -11.555 1.00 0.00 84 ARG A O 4
ATOM 6626 N N . LEU A 1 85 ? -2.320 1.124 -11.028 1.00 0.00 85 LEU A N 4
ATOM 6627 C CA . LEU A 1 85 ? -3.600 0.508 -11.322 1.00 0.00 85 LEU A CA 4
ATOM 6628 C C . LEU A 1 85 ? -3.724 0.194 -12.807 1.00 0.00 85 LEU A C 4
ATOM 6629 O O . LEU A 1 85 ? -4.422 -0.743 -13.197 1.00 0.00 85 LEU A O 4
ATOM 6645 N N . ALA A 1 86 ? -3.054 0.990 -13.632 1.00 0.00 86 ALA A N 4
ATOM 6646 C CA . ALA A 1 86 ? -3.103 0.796 -15.074 1.00 0.00 86 ALA A CA 4
ATOM 6647 C C . ALA A 1 86 ? -2.608 -0.597 -15.442 1.00 0.00 86 ALA A C 4
ATOM 6648 O O . ALA A 1 86 ? -2.948 -1.127 -16.499 1.00 0.00 86 ALA A O 4
ATOM 6655 N N . GLY A 1 87 ? -1.804 -1.181 -14.562 1.00 0.00 87 GLY A N 4
ATOM 6656 C CA . GLY A 1 87 ? -1.270 -2.515 -14.804 1.00 0.00 87 GLY A CA 4
ATOM 6657 C C . GLY A 1 87 ? -0.170 -2.851 -13.807 1.00 0.00 87 GLY A C 4
ATOM 6658 O O . GLY A 1 87 ? -0.319 -3.755 -12.986 1.00 0.00 87 GLY A O 4
ATOM 6662 N N . ASP A 1 88 ? 0.934 -2.117 -13.884 1.00 0.00 88 ASP A N 4
ATOM 6663 C CA . ASP A 1 88 ? 2.060 -2.349 -12.985 1.00 0.00 88 ASP A CA 4
ATOM 6664 C C . ASP A 1 88 ? 3.127 -1.285 -13.181 1.00 0.00 88 ASP A C 4
ATOM 6665 O O . ASP A 1 88 ? 3.013 -0.432 -14.062 1.00 0.00 88 ASP A O 4
ATOM 6674 N N . TYR A 1 89 ? 4.172 -1.343 -12.355 1.00 0.00 89 TYR A N 4
ATOM 6675 C CA . TYR A 1 89 ? 5.261 -0.377 -12.454 1.00 0.00 89 TYR A CA 4
ATOM 6676 C C . TYR A 1 89 ? 6.383 -0.731 -11.481 1.00 0.00 89 TYR A C 4
ATOM 6677 O O . TYR A 1 89 ? 7.480 -1.111 -11.891 1.00 0.00 89 TYR A O 4
ATOM 6695 N N . VAL A 1 90 ? 6.103 -0.590 -10.189 1.00 0.00 90 VAL A N 4
ATOM 6696 C CA . VAL A 1 90 ? 7.095 -0.883 -9.167 1.00 0.00 90 VAL A CA 4
ATOM 6697 C C . VAL A 1 90 ? 7.424 -2.368 -9.161 1.00 0.00 90 VAL A C 4
ATOM 6698 O O . VAL A 1 90 ? 6.528 -3.209 -9.184 1.00 0.00 90 VAL A O 4
ATOM 6711 N N . TYR A 1 91 ? 8.718 -2.685 -9.128 1.00 0.00 91 TYR A N 4
ATOM 6712 C CA . TYR A 1 91 ? 9.163 -4.077 -9.121 1.00 0.00 91 TYR A CA 4
ATOM 6713 C C . TYR A 1 91 ? 9.900 -4.374 -7.829 1.00 0.00 91 TYR A C 4
ATOM 6714 O O . TYR A 1 91 ? 10.580 -3.503 -7.270 1.00 0.00 91 TYR A O 4
ATOM 6732 N N . LEU A 1 92 ? 9.752 -5.607 -7.343 1.00 0.00 92 LEU A N 4
ATOM 6733 C CA . LEU A 1 92 ? 10.402 -6.027 -6.104 1.00 0.00 92 LEU A CA 4
ATOM 6734 C C . LEU A 1 92 ? 11.386 -7.146 -6.374 1.00 0.00 92 LEU A C 4
ATOM 6735 O O . LEU A 1 92 ? 11.030 -8.171 -6.957 1.00 0.00 92 LEU A O 4
ATOM 6751 N N . PHE A 1 93 ? 12.633 -6.942 -5.944 1.00 0.00 93 PHE A N 4
ATOM 6752 C CA . PHE A 1 93 ? 13.691 -7.943 -6.148 1.00 0.00 93 PHE A CA 4
ATOM 6753 C C . PHE A 1 93 ? 14.360 -8.285 -4.818 1.00 0.00 93 PHE A C 4
ATOM 6754 O O . PHE A 1 93 ? 14.401 -7.462 -3.904 1.00 0.00 93 PHE A O 4
ATOM 6771 N N . ASP A 1 94 ? 14.885 -9.502 -4.726 1.00 0.00 94 ASP A N 4
ATOM 6772 C CA . ASP A 1 94 ? 15.552 -9.942 -3.510 1.00 0.00 94 ASP A CA 4
ATOM 6773 C C . ASP A 1 94 ? 16.922 -9.281 -3.393 1.00 0.00 94 ASP A C 4
ATOM 6774 O O . ASP A 1 94 ? 17.328 -8.502 -4.258 1.00 0.00 94 ASP A O 4
ATOM 6783 N N . GLU A 1 95 ? 17.630 -9.588 -2.311 1.00 0.00 95 GLU A N 4
ATOM 6784 C CA . GLU A 1 95 ? 18.951 -9.016 -2.081 1.00 0.00 95 GLU A CA 4
ATOM 6785 C C . GLU A 1 95 ? 19.939 -9.500 -3.136 1.00 0.00 95 GLU A C 4
ATOM 6786 O O . GLU A 1 95 ? 20.800 -8.747 -3.584 1.00 0.00 95 GLU A O 4
ATOM 6798 N N . GLY A 1 96 ? 19.807 -10.763 -3.528 1.00 0.00 96 GLY A N 4
ATOM 6799 C CA . GLY A 1 96 ? 20.695 -11.338 -4.530 1.00 0.00 96 GLY A CA 4
ATOM 6800 C C . GLY A 1 96 ? 20.286 -10.904 -5.933 1.00 0.00 96 GLY A C 4
ATOM 6801 O O . GLY A 1 96 ? 20.953 -11.237 -6.914 1.00 0.00 96 GLY A O 4
ATOM 6805 N N . GLY A 1 97 ? 19.187 -10.162 -6.023 1.00 0.00 97 GLY A N 4
ATOM 6806 C CA . GLY A 1 97 ? 18.692 -9.685 -7.312 1.00 0.00 97 GLY A CA 4
ATOM 6807 C C . GLY A 1 97 ? 17.732 -10.694 -7.928 1.00 0.00 97 GLY A C 4
ATOM 6808 O O . GLY A 1 97 ? 17.210 -10.479 -9.021 1.00 0.00 97 GLY A O 4
ATOM 6812 N N . ASP A 1 98 ? 17.496 -11.796 -7.220 1.00 0.00 98 ASP A N 4
ATOM 6813 C CA . ASP A 1 98 ? 16.592 -12.835 -7.711 1.00 0.00 98 ASP A CA 4
ATOM 6814 C C . ASP A 1 98 ? 15.164 -12.540 -7.274 1.00 0.00 98 ASP A C 4
ATOM 6815 O O . ASP A 1 98 ? 14.842 -12.620 -6.089 1.00 0.00 98 ASP A O 4
ATOM 6824 N N . GLU A 1 99 ? 14.312 -12.197 -8.238 1.00 0.00 99 GLU A N 4
ATOM 6825 C CA . GLU A 1 99 ? 12.920 -11.887 -7.931 1.00 0.00 99 GLU A CA 4
ATOM 6826 C C . GLU A 1 99 ? 12.307 -12.993 -7.083 1.00 0.00 99 GLU A C 4
ATOM 6827 O O . GLU A 1 99 ? 11.696 -13.923 -7.607 1.00 0.00 99 GLU A O 4
ATOM 6839 N N . VAL A 1 100 ? 12.469 -12.879 -5.767 1.00 0.00 100 VAL A N 4
ATOM 6840 C CA . VAL A 1 100 ? 11.923 -13.873 -4.850 1.00 0.00 100 VAL A CA 4
ATOM 6841 C C . VAL A 1 100 ? 11.637 -13.244 -3.486 1.00 0.00 100 VAL A C 4
ATOM 6842 O O . VAL A 1 100 ? 12.489 -12.561 -2.914 1.00 0.00 100 VAL A O 4
ATOM 6855 N N . ILE A 1 101 ? 10.438 -13.482 -2.975 1.00 0.00 101 ILE A N 4
ATOM 6856 C CA . ILE A 1 101 ? 10.049 -12.932 -1.682 1.00 0.00 101 ILE A CA 4
ATOM 6857 C C . ILE A 1 101 ? 10.966 -13.465 -0.592 1.00 0.00 101 ILE A C 4
ATOM 6858 O O . ILE A 1 101 ? 11.248 -14.661 -0.536 1.00 0.00 101 ILE A O 4
ATOM 6874 N N . ALA A 1 102 ? 11.431 -12.569 0.273 1.00 0.00 102 ALA A N 4
ATOM 6875 C CA . ALA A 1 102 ? 12.321 -12.969 1.358 1.00 0.00 102 ALA A CA 4
ATOM 6876 C C . ALA A 1 102 ? 12.237 -11.972 2.519 1.00 0.00 102 ALA A C 4
ATOM 6877 O O . ALA A 1 102 ? 11.623 -10.911 2.396 1.00 0.00 102 ALA A O 4
ATOM 6884 N N . PRO A 1 103 ? 12.859 -12.294 3.629 1.00 0.00 103 PRO A N 4
ATOM 6885 C CA . PRO A 1 103 ? 12.875 -11.402 4.824 1.00 0.00 103 PRO A CA 4
ATOM 6886 C C . PRO A 1 103 ? 13.299 -9.977 4.469 1.00 0.00 103 PRO A C 4
ATOM 6887 O O . PRO A 1 103 ? 12.769 -9.011 5.013 1.00 0.00 103 PRO A O 4
ATOM 6898 N N . ARG A 1 104 ? 14.261 -9.855 3.555 1.00 0.00 104 ARG A N 4
ATOM 6899 C CA . ARG A 1 104 ? 14.752 -8.542 3.128 1.00 0.00 104 ARG A CA 4
ATOM 6900 C C . ARG A 1 104 ? 14.783 -8.458 1.609 1.00 0.00 104 ARG A C 4
ATOM 6901 O O . ARG A 1 104 ? 15.279 -9.362 0.938 1.00 0.00 104 ARG A O 4
ATOM 6922 N N . MET A 1 105 ? 14.240 -7.371 1.074 1.00 0.00 105 MET A N 4
ATOM 6923 C CA . MET A 1 105 ? 14.196 -7.180 -0.372 1.00 0.00 105 MET A CA 4
ATOM 6924 C C . MET A 1 105 ? 14.160 -5.692 -0.701 1.00 0.00 105 MET A C 4
ATOM 6925 O O . MET A 1 105 ? 14.050 -4.853 0.191 1.00 0.00 105 MET A O 4
ATOM 6939 N N . TYR A 1 106 ? 14.246 -5.378 -1.993 1.00 0.00 106 TYR A N 4
ATOM 6940 C CA . TYR A 1 106 ? 14.211 -3.992 -2.448 1.00 0.00 106 TYR A CA 4
ATOM 6941 C C . TYR A 1 106 ? 13.003 -3.760 -3.347 1.00 0.00 106 TYR A C 4
ATOM 6942 O O . TYR A 1 106 ? 12.949 -4.253 -4.477 1.00 0.00 106 TYR A O 4
ATOM 6960 N N . CYS A 1 107 ? 12.030 -3.003 -2.836 1.00 0.00 107 CYS A N 4
ATOM 6961 C CA . CYS A 1 107 ? 10.817 -2.698 -3.597 1.00 0.00 107 CYS A CA 4
ATOM 6962 C C . CYS A 1 107 ? 10.823 -1.247 -4.051 1.00 0.00 107 CYS A C 4
ATOM 6963 O O . CYS A 1 107 ? 10.794 -0.328 -3.230 1.00 0.00 107 CYS A O 4
ATOM 6971 N N . SER A 1 108 ? 10.864 -1.045 -5.364 1.00 0.00 108 SER A N 4
ATOM 6972 C CA . SER A 1 108 ? 10.874 0.308 -5.913 1.00 0.00 108 SER A CA 4
ATOM 6973 C C . SER A 1 108 ? 10.739 0.270 -7.429 1.00 0.00 108 SER A C 4
ATOM 6974 O O . SER A 1 108 ? 10.695 -0.802 -8.032 1.00 0.00 108 SER A O 4
ATOM 6982 N N . PHE A 1 109 ? 10.680 1.449 -8.045 1.00 0.00 109 PHE A N 4
ATOM 6983 C CA . PHE A 1 109 ? 10.559 1.543 -9.497 1.00 0.00 109 PHE A CA 4
ATOM 6984 C C . PHE A 1 109 ? 11.934 1.580 -10.148 1.00 0.00 109 PHE A C 4
ATOM 6985 O O . PHE A 1 109 ? 12.161 2.329 -11.095 1.00 0.00 109 PHE A O 4
ATOM 7002 N N . SER A 1 110 ? 12.851 0.760 -9.635 1.00 0.00 110 SER A N 4
ATOM 7003 C CA . SER A 1 110 ? 14.213 0.701 -10.177 1.00 0.00 110 SER A CA 4
ATOM 7004 C C . SER A 1 110 ? 14.678 -0.742 -10.289 1.00 0.00 110 SER A C 4
ATOM 7005 O O . SER A 1 110 ? 14.811 -1.444 -9.287 1.00 0.00 110 SER A O 4
ATOM 7013 N N . ALA A 1 111 ? 14.917 -1.177 -11.518 1.00 0.00 111 ALA A N 4
ATOM 7014 C CA . ALA A 1 111 ? 15.354 -2.541 -11.759 1.00 0.00 111 ALA A CA 4
ATOM 7015 C C . ALA A 1 111 ? 16.703 -2.801 -11.081 1.00 0.00 111 ALA A C 4
ATOM 7016 O O . ALA A 1 111 ? 17.356 -1.870 -10.602 1.00 0.00 111 ALA A O 4
ATOM 7023 N N . PRO A 1 112 ? 17.133 -4.039 -11.046 1.00 0.00 112 PRO A N 4
ATOM 7024 C CA . PRO A 1 112 ? 18.440 -4.416 -10.428 1.00 0.00 112 PRO A CA 4
ATOM 7025 C C . PRO A 1 112 ? 19.610 -3.619 -11.013 1.00 0.00 112 PRO A C 4
ATOM 7026 O O . PRO A 1 112 ? 20.490 -3.164 -10.284 1.00 0.00 112 PRO A O 4
ATOM 7037 N N . ASP A 1 113 ? 19.611 -3.464 -12.337 1.00 0.00 113 ASP A N 4
ATOM 7038 C CA . ASP A 1 113 ? 20.676 -2.730 -13.020 1.00 0.00 113 ASP A CA 4
ATOM 7039 C C . ASP A 1 113 ? 20.283 -1.272 -13.212 1.00 0.00 113 ASP A C 4
ATOM 7040 O O . ASP A 1 113 ? 20.927 -0.539 -13.966 1.00 0.00 113 ASP A O 4
ATOM 7049 N N . ASP A 1 114 ? 19.222 -0.855 -12.529 1.00 0.00 114 ASP A N 4
ATOM 7050 C CA . ASP A 1 114 ? 18.751 0.520 -12.633 1.00 0.00 114 ASP A CA 4
ATOM 7051 C C . ASP A 1 114 ? 18.619 0.931 -14.096 1.00 0.00 114 ASP A C 4
ATOM 7052 O O . ASP A 1 114 ? 19.233 1.915 -14.472 1.00 0.00 114 ASP A O 4
ATOM 7061 N N . GLY A 1 1 ? -12.572 -6.364 27.603 1.00 0.00 1 GLY A N 5
ATOM 7062 C CA . GLY A 1 1 ? -11.589 -5.908 26.581 1.00 0.00 1 GLY A CA 5
ATOM 7063 C C . GLY A 1 1 ? -10.205 -6.433 26.940 1.00 0.00 1 GLY A C 5
ATOM 7064 O O . GLY A 1 1 ? -9.581 -5.967 27.891 1.00 0.00 1 GLY A O 5
ATOM 7067 N N . LYS A 1 2 ? -9.734 -7.413 26.175 1.00 0.00 2 LYS A N 5
ATOM 7068 C CA . LYS A 1 2 ? -8.425 -7.999 26.430 1.00 0.00 2 LYS A CA 5
ATOM 7069 C C . LYS A 1 2 ? -7.325 -6.994 26.103 1.00 0.00 2 LYS A C 5
ATOM 7070 O O . LYS A 1 2 ? -7.420 -6.243 25.130 1.00 0.00 2 LYS A O 5
ATOM 7089 N N . LYS A 1 3 ? -6.286 -6.978 26.930 1.00 0.00 3 LYS A N 5
ATOM 7090 C CA . LYS A 1 3 ? -5.164 -6.062 26.735 1.00 0.00 3 LYS A CA 5
ATOM 7091 C C . LYS A 1 3 ? -3.891 -6.831 26.411 1.00 0.00 3 LYS A C 5
ATOM 7092 O O . LYS A 1 3 ? -2.897 -6.246 25.981 1.00 0.00 3 LYS A O 5
ATOM 7111 N N . VAL A 1 4 ? -3.923 -8.147 26.616 1.00 0.00 4 VAL A N 5
ATOM 7112 C CA . VAL A 1 4 ? -2.757 -8.990 26.340 1.00 0.00 4 VAL A CA 5
ATOM 7113 C C . VAL A 1 4 ? -3.050 -9.963 25.206 1.00 0.00 4 VAL A C 5
ATOM 7114 O O . VAL A 1 4 ? -2.135 -10.567 24.649 1.00 0.00 4 VAL A O 5
ATOM 7127 N N . GLU A 1 5 ? -4.325 -10.106 24.871 1.00 0.00 5 GLU A N 5
ATOM 7128 C CA . GLU A 1 5 ? -4.729 -11.008 23.797 1.00 0.00 5 GLU A CA 5
ATOM 7129 C C . GLU A 1 5 ? -3.977 -12.332 23.892 1.00 0.00 5 GLU A C 5
ATOM 7130 O O . GLU A 1 5 ? -2.839 -12.446 23.435 1.00 0.00 5 GLU A O 5
ATOM 7142 N N . PHE A 1 6 ? -4.620 -13.334 24.481 1.00 0.00 6 PHE A N 5
ATOM 7143 C CA . PHE A 1 6 ? -3.999 -14.646 24.625 1.00 0.00 6 PHE A CA 5
ATOM 7144 C C . PHE A 1 6 ? -4.160 -15.453 23.343 1.00 0.00 6 PHE A C 5
ATOM 7145 O O . PHE A 1 6 ? -5.222 -15.452 22.725 1.00 0.00 6 PHE A O 5
ATOM 7162 N N . ASN A 1 7 ? -3.093 -16.148 22.953 1.00 0.00 7 ASN A N 5
ATOM 7163 C CA . ASN A 1 7 ? -3.113 -16.966 21.742 1.00 0.00 7 ASN A CA 5
ATOM 7164 C C . ASN A 1 7 ? -3.438 -18.416 22.087 1.00 0.00 7 ASN A C 5
ATOM 7165 O O . ASN A 1 7 ? -3.258 -19.316 21.267 1.00 0.00 7 ASN A O 5
ATOM 7176 N N . ASP A 1 8 ? -3.919 -18.633 23.309 1.00 0.00 8 ASP A N 5
ATOM 7177 C CA . ASP A 1 8 ? -4.269 -19.978 23.755 1.00 0.00 8 ASP A CA 5
ATOM 7178 C C . ASP A 1 8 ? -3.126 -20.937 23.481 1.00 0.00 8 ASP A C 5
ATOM 7179 O O . ASP A 1 8 ? -2.033 -20.517 23.105 1.00 0.00 8 ASP A O 5
ATOM 7188 N N . LYS A 1 9 ? -3.378 -22.232 23.668 1.00 0.00 9 LYS A N 5
ATOM 7189 C CA . LYS A 1 9 ? -2.349 -23.248 23.428 1.00 0.00 9 LYS A CA 5
ATOM 7190 C C . LYS A 1 9 ? -2.686 -24.074 22.168 1.00 0.00 9 LYS A C 5
ATOM 7191 O O . LYS A 1 9 ? -3.723 -24.739 22.124 1.00 0.00 9 LYS A O 5
ATOM 7210 N N . PRO A 1 10 ? -1.846 -24.053 21.152 1.00 0.00 10 PRO A N 5
ATOM 7211 C CA . PRO A 1 10 ? -2.090 -24.821 19.897 1.00 0.00 10 PRO A CA 5
ATOM 7212 C C . PRO A 1 10 ? -1.781 -26.312 20.063 1.00 0.00 10 PRO A C 5
ATOM 7213 O O . PRO A 1 10 ? -0.863 -26.838 19.438 1.00 0.00 10 PRO A O 5
ATOM 7224 N N . LYS A 1 11 ? -2.555 -26.987 20.912 1.00 0.00 11 LYS A N 5
ATOM 7225 C CA . LYS A 1 11 ? -2.347 -28.416 21.151 1.00 0.00 11 LYS A CA 5
ATOM 7226 C C . LYS A 1 11 ? -3.393 -29.235 20.402 1.00 0.00 11 LYS A C 5
ATOM 7227 O O . LYS A 1 11 ? -4.198 -29.942 21.010 1.00 0.00 11 LYS A O 5
ATOM 7246 N N . VAL A 1 12 ? -3.377 -29.136 19.078 1.00 0.00 12 VAL A N 5
ATOM 7247 C CA . VAL A 1 12 ? -4.327 -29.874 18.254 1.00 0.00 12 VAL A CA 5
ATOM 7248 C C . VAL A 1 12 ? -3.925 -29.821 16.783 1.00 0.00 12 VAL A C 5
ATOM 7249 O O . VAL A 1 12 ? -4.263 -30.711 16.007 1.00 0.00 12 VAL A O 5
ATOM 7262 N N . ARG A 1 13 ? -3.201 -28.768 16.409 1.00 0.00 13 ARG A N 5
ATOM 7263 C CA . ARG A 1 13 ? -2.753 -28.599 15.028 1.00 0.00 13 ARG A CA 5
ATOM 7264 C C . ARG A 1 13 ? -1.398 -27.904 14.986 1.00 0.00 13 ARG A C 5
ATOM 7265 O O . ARG A 1 13 ? -1.052 -27.138 15.885 1.00 0.00 13 ARG A O 5
ATOM 7286 N N . LYS A 1 14 ? -0.632 -28.182 13.937 1.00 0.00 14 LYS A N 5
ATOM 7287 C CA . LYS A 1 14 ? 0.687 -27.588 13.784 1.00 0.00 14 LYS A CA 5
ATOM 7288 C C . LYS A 1 14 ? 0.566 -26.094 13.539 1.00 0.00 14 LYS A C 5
ATOM 7289 O O . LYS A 1 14 ? -0.295 -25.645 12.783 1.00 0.00 14 LYS A O 5
ATOM 7308 N N . ILE A 1 15 ? 1.426 -25.330 14.194 1.00 0.00 15 ILE A N 5
ATOM 7309 C CA . ILE A 1 15 ? 1.406 -23.882 14.053 1.00 0.00 15 ILE A CA 5
ATOM 7310 C C . ILE A 1 15 ? 1.261 -23.488 12.582 1.00 0.00 15 ILE A C 5
ATOM 7311 O O . ILE A 1 15 ? 1.605 -24.262 11.686 1.00 0.00 15 ILE A O 5
ATOM 7327 N N . PRO A 1 16 ? 0.776 -22.298 12.316 1.00 0.00 16 PRO A N 5
ATOM 7328 C CA . PRO A 1 16 ? 0.608 -21.799 10.926 1.00 0.00 16 PRO A CA 5
ATOM 7329 C C . PRO A 1 16 ? 1.810 -22.147 10.041 1.00 0.00 16 PRO A C 5
ATOM 7330 O O . PRO A 1 16 ? 2.957 -21.890 10.403 1.00 0.00 16 PRO A O 5
ATOM 7341 N N . SER A 1 17 ? 1.528 -22.729 8.877 1.00 0.00 17 SER A N 5
ATOM 7342 C CA . SER A 1 17 ? 2.579 -23.104 7.937 1.00 0.00 17 SER A CA 5
ATOM 7343 C C . SER A 1 17 ? 2.899 -21.945 7.001 1.00 0.00 17 SER A C 5
ATOM 7344 O O . SER A 1 17 ? 3.817 -22.030 6.183 1.00 0.00 17 SER A O 5
ATOM 7352 N N . THR A 1 18 ? 2.137 -20.861 7.121 1.00 0.00 18 THR A N 5
ATOM 7353 C CA . THR A 1 18 ? 2.347 -19.692 6.274 1.00 0.00 18 THR A CA 5
ATOM 7354 C C . THR A 1 18 ? 3.408 -18.786 6.890 1.00 0.00 18 THR A C 5
ATOM 7355 O O . THR A 1 18 ? 3.788 -18.955 8.047 1.00 0.00 18 THR A O 5
ATOM 7366 N N . ARG A 1 19 ? 3.889 -17.828 6.102 1.00 0.00 19 ARG A N 5
ATOM 7367 C CA . ARG A 1 19 ? 4.919 -16.896 6.566 1.00 0.00 19 ARG A CA 5
ATOM 7368 C C . ARG A 1 19 ? 4.339 -15.499 6.722 1.00 0.00 19 ARG A C 5
ATOM 7369 O O . ARG A 1 19 ? 3.390 -15.137 6.036 1.00 0.00 19 ARG A O 5
ATOM 7390 N N . LYS A 1 20 ? 4.917 -14.719 7.632 1.00 0.00 20 LYS A N 5
ATOM 7391 C CA . LYS A 1 20 ? 4.453 -13.352 7.876 1.00 0.00 20 LYS A CA 5
ATOM 7392 C C . LYS A 1 20 ? 5.507 -12.357 7.429 1.00 0.00 20 LYS A C 5
ATOM 7393 O O . LYS A 1 20 ? 6.706 -12.612 7.554 1.00 0.00 20 LYS A O 5
ATOM 7412 N N . ILE A 1 21 ? 5.055 -11.217 6.909 1.00 0.00 21 ILE A N 5
ATOM 7413 C CA . ILE A 1 21 ? 5.967 -10.174 6.440 1.00 0.00 21 ILE A CA 5
ATOM 7414 C C . ILE A 1 21 ? 5.742 -8.888 7.223 1.00 0.00 21 ILE A C 5
ATOM 7415 O O . ILE A 1 21 ? 4.603 -8.544 7.564 1.00 0.00 21 ILE A O 5
ATOM 7431 N N . LYS A 1 22 ? 6.832 -8.177 7.505 1.00 0.00 22 LYS A N 5
ATOM 7432 C CA . LYS A 1 22 ? 6.761 -6.924 8.254 1.00 0.00 22 LYS A CA 5
ATOM 7433 C C . LYS A 1 22 ? 7.543 -5.823 7.541 1.00 0.00 22 LYS A C 5
ATOM 7434 O O . LYS A 1 22 ? 7.384 -4.639 7.847 1.00 0.00 22 LYS A O 5
ATOM 7453 N N . ILE A 1 23 ? 8.388 -6.215 6.588 1.00 0.00 23 ILE A N 5
ATOM 7454 C CA . ILE A 1 23 ? 9.198 -5.252 5.838 1.00 0.00 23 ILE A CA 5
ATOM 7455 C C . ILE A 1 23 ? 8.632 -5.051 4.442 1.00 0.00 23 ILE A C 5
ATOM 7456 O O . ILE A 1 23 ? 8.428 -6.009 3.696 1.00 0.00 23 ILE A O 5
ATOM 7472 N N . THR A 1 24 ? 8.378 -3.791 4.099 1.00 0.00 24 THR A N 5
ATOM 7473 C CA . THR A 1 24 ? 7.835 -3.451 2.786 1.00 0.00 24 THR A CA 5
ATOM 7474 C C . THR A 1 24 ? 8.527 -2.213 2.230 1.00 0.00 24 THR A C 5
ATOM 7475 O O . THR A 1 24 ? 8.763 -1.243 2.950 1.00 0.00 24 THR A O 5
ATOM 7486 N N . PHE A 1 25 ? 8.848 -2.252 0.942 1.00 0.00 25 PHE A N 5
ATOM 7487 C CA . PHE A 1 25 ? 9.514 -1.129 0.299 1.00 0.00 25 PHE A CA 5
ATOM 7488 C C . PHE A 1 25 ? 8.651 0.124 0.401 1.00 0.00 25 PHE A C 5
ATOM 7489 O O . PHE A 1 25 ? 7.456 0.090 0.104 1.00 0.00 25 PHE A O 5
ATOM 7506 N N . ALA A 1 26 ? 9.264 1.226 0.828 1.00 0.00 26 ALA A N 5
ATOM 7507 C CA . ALA A 1 26 ? 8.550 2.497 0.976 1.00 0.00 26 ALA A CA 5
ATOM 7508 C C . ALA A 1 26 ? 8.907 3.453 -0.154 1.00 0.00 26 ALA A C 5
ATOM 7509 O O . ALA A 1 26 ? 10.072 3.576 -0.535 1.00 0.00 26 ALA A O 5
ATOM 7516 N N . LEU A 1 27 ? 7.895 4.125 -0.685 1.00 0.00 27 LEU A N 5
ATOM 7517 C CA . LEU A 1 27 ? 8.104 5.069 -1.772 1.00 0.00 27 LEU A CA 5
ATOM 7518 C C . LEU A 1 27 ? 8.974 6.229 -1.306 1.00 0.00 27 LEU A C 5
ATOM 7519 O O . LEU A 1 27 ? 9.862 6.683 -2.025 1.00 0.00 27 LEU A O 5
ATOM 7535 N N . ASP A 1 28 ? 8.712 6.700 -0.096 1.00 0.00 28 ASP A N 5
ATOM 7536 C CA . ASP A 1 28 ? 9.476 7.807 0.462 1.00 0.00 28 ASP A CA 5
ATOM 7537 C C . ASP A 1 28 ? 9.346 7.829 1.978 1.00 0.00 28 ASP A C 5
ATOM 7538 O O . ASP A 1 28 ? 8.653 6.996 2.564 1.00 0.00 28 ASP A O 5
ATOM 7547 N N . ALA A 1 29 ? 10.016 8.786 2.611 1.00 0.00 29 ALA A N 5
ATOM 7548 C CA . ALA A 1 29 ? 9.968 8.903 4.062 1.00 0.00 29 ALA A CA 5
ATOM 7549 C C . ALA A 1 29 ? 8.526 9.088 4.537 1.00 0.00 29 ALA A C 5
ATOM 7550 O O . ALA A 1 29 ? 8.109 8.508 5.544 1.00 0.00 29 ALA A O 5
ATOM 7557 N N . THR A 1 30 ? 7.767 9.895 3.805 1.00 0.00 30 THR A N 5
ATOM 7558 C CA . THR A 1 30 ? 6.376 10.143 4.164 1.00 0.00 30 THR A CA 5
ATOM 7559 C C . THR A 1 30 ? 5.566 8.853 4.087 1.00 0.00 30 THR A C 5
ATOM 7560 O O . THR A 1 30 ? 4.863 8.486 5.035 1.00 0.00 30 THR A O 5
ATOM 7571 N N . PHE A 1 31 ? 5.675 8.159 2.959 1.00 0.00 31 PHE A N 5
ATOM 7572 C CA . PHE A 1 31 ? 4.959 6.906 2.774 1.00 0.00 31 PHE A CA 5
ATOM 7573 C C . PHE A 1 31 ? 5.551 5.822 3.659 1.00 0.00 31 PHE A C 5
ATOM 7574 O O . PHE A 1 31 ? 4.886 4.842 3.982 1.00 0.00 31 PHE A O 5
ATOM 7591 N N . ASP A 1 32 ? 6.805 6.000 4.054 1.00 0.00 32 ASP A N 5
ATOM 7592 C CA . ASP A 1 32 ? 7.464 5.022 4.908 1.00 0.00 32 ASP A CA 5
ATOM 7593 C C . ASP A 1 32 ? 6.792 4.974 6.275 1.00 0.00 32 ASP A C 5
ATOM 7594 O O . ASP A 1 32 ? 6.404 3.907 6.751 1.00 0.00 32 ASP A O 5
ATOM 7603 N N . SER A 1 33 ? 6.656 6.139 6.904 1.00 0.00 33 SER A N 5
ATOM 7604 C CA . SER A 1 33 ? 6.021 6.213 8.216 1.00 0.00 33 SER A CA 5
ATOM 7605 C C . SER A 1 33 ? 4.535 5.884 8.119 1.00 0.00 33 SER A C 5
ATOM 7606 O O . SER A 1 33 ? 3.997 5.139 8.940 1.00 0.00 33 SER A O 5
ATOM 7614 N N . VAL A 1 34 ? 3.873 6.452 7.115 1.00 0.00 34 VAL A N 5
ATOM 7615 C CA . VAL A 1 34 ? 2.446 6.216 6.930 1.00 0.00 34 VAL A CA 5
ATOM 7616 C C . VAL A 1 34 ? 2.170 4.746 6.635 1.00 0.00 34 VAL A C 5
ATOM 7617 O O . VAL A 1 34 ? 1.266 4.143 7.215 1.00 0.00 34 VAL A O 5
ATOM 7630 N N . LEU A 1 35 ? 2.952 4.176 5.727 1.00 0.00 35 LEU A N 5
ATOM 7631 C CA . LEU A 1 35 ? 2.774 2.779 5.356 1.00 0.00 35 LEU A CA 5
ATOM 7632 C C . LEU A 1 35 ? 3.033 1.870 6.551 1.00 0.00 35 LEU A C 5
ATOM 7633 O O . LEU A 1 35 ? 2.291 0.919 6.790 1.00 0.00 35 LEU A O 5
ATOM 7649 N N . SER A 1 36 ? 4.095 2.167 7.293 1.00 0.00 36 SER A N 5
ATOM 7650 C CA . SER A 1 36 ? 4.446 1.360 8.451 1.00 0.00 36 SER A CA 5
ATOM 7651 C C . SER A 1 36 ? 3.316 1.377 9.471 1.00 0.00 36 SER A C 5
ATOM 7652 O O . SER A 1 36 ? 2.971 0.345 10.046 1.00 0.00 36 SER A O 5
ATOM 7660 N N . LYS A 1 37 ? 2.744 2.555 9.690 1.00 0.00 37 LYS A N 5
ATOM 7661 C CA . LYS A 1 37 ? 1.651 2.695 10.645 1.00 0.00 37 LYS A CA 5
ATOM 7662 C C . LYS A 1 37 ? 0.437 1.888 10.192 1.00 0.00 37 LYS A C 5
ATOM 7663 O O . LYS A 1 37 ? -0.194 1.198 10.993 1.00 0.00 37 LYS A O 5
ATOM 7682 N N . ALA A 1 38 ? 0.112 1.983 8.907 1.00 0.00 38 ALA A N 5
ATOM 7683 C CA . ALA A 1 38 ? -1.036 1.261 8.366 1.00 0.00 38 ALA A CA 5
ATOM 7684 C C . ALA A 1 38 ? -0.729 -0.228 8.233 1.00 0.00 38 ALA A C 5
ATOM 7685 O O . ALA A 1 38 ? -1.152 -1.034 9.062 1.00 0.00 38 ALA A O 5
ATOM 7692 N N . CYS A 1 39 ? 0.009 -0.585 7.186 1.00 0.00 39 CYS A N 5
ATOM 7693 C CA . CYS A 1 39 ? 0.365 -1.984 6.952 1.00 0.00 39 CYS A CA 5
ATOM 7694 C C . CYS A 1 39 ? 1.646 -2.343 7.703 1.00 0.00 39 CYS A C 5
ATOM 7695 O O . CYS A 1 39 ? 2.667 -2.665 7.093 1.00 0.00 39 CYS A O 5
ATOM 7703 N N . SER A 1 40 ? 1.579 -2.289 9.028 1.00 0.00 40 SER A N 5
ATOM 7704 C CA . SER A 1 40 ? 2.733 -2.615 9.856 1.00 0.00 40 SER A CA 5
ATOM 7705 C C . SER A 1 40 ? 3.150 -4.066 9.646 1.00 0.00 40 SER A C 5
ATOM 7706 O O . SER A 1 40 ? 4.339 -4.373 9.564 1.00 0.00 40 SER A O 5
ATOM 7714 N N . GLU A 1 41 ? 2.166 -4.952 9.557 1.00 0.00 41 GLU A N 5
ATOM 7715 C CA . GLU A 1 41 ? 2.441 -6.373 9.359 1.00 0.00 41 GLU A CA 5
ATOM 7716 C C . GLU A 1 41 ? 1.264 -7.057 8.679 1.00 0.00 41 GLU A C 5
ATOM 7717 O O . GLU A 1 41 ? 0.112 -6.676 8.880 1.00 0.00 41 GLU A O 5
ATOM 7729 N N . PHE A 1 42 ? 1.559 -8.077 7.875 1.00 0.00 42 PHE A N 5
ATOM 7730 C CA . PHE A 1 42 ? 0.507 -8.809 7.171 1.00 0.00 42 PHE A CA 5
ATOM 7731 C C . PHE A 1 42 ? 0.921 -10.259 6.944 1.00 0.00 42 PHE A C 5
ATOM 7732 O O . PHE A 1 42 ? 2.106 -10.566 6.809 1.00 0.00 42 PHE A O 5
ATOM 7749 N N . GLU A 1 43 ? -0.063 -11.152 6.903 1.00 0.00 43 GLU A N 5
ATOM 7750 C CA . GLU A 1 43 ? 0.213 -12.565 6.687 1.00 0.00 43 GLU A CA 5
ATOM 7751 C C . GLU A 1 43 ? 0.485 -12.830 5.208 1.00 0.00 43 GLU A C 5
ATOM 7752 O O . GLU A 1 43 ? -0.185 -12.278 4.335 1.00 0.00 43 GLU A O 5
ATOM 7764 N N . VAL A 1 44 ? 1.475 -13.679 4.936 1.00 0.00 44 VAL A N 5
ATOM 7765 C CA . VAL A 1 44 ? 1.842 -14.023 3.563 1.00 0.00 44 VAL A CA 5
ATOM 7766 C C . VAL A 1 44 ? 1.876 -15.540 3.383 1.00 0.00 44 VAL A C 5
ATOM 7767 O O . VAL A 1 44 ? 2.449 -16.266 4.199 1.00 0.00 44 VAL A O 5
ATOM 7780 N N . ASP A 1 45 ? 1.262 -16.009 2.304 1.00 0.00 45 ASP A N 5
ATOM 7781 C CA . ASP A 1 45 ? 1.228 -17.434 2.009 1.00 0.00 45 ASP A CA 5
ATOM 7782 C C . ASP A 1 45 ? 2.533 -17.867 1.346 1.00 0.00 45 ASP A C 5
ATOM 7783 O O . ASP A 1 45 ? 3.354 -17.033 0.973 1.00 0.00 45 ASP A O 5
ATOM 7792 N N . LYS A 1 46 ? 2.718 -19.178 1.209 1.00 0.00 46 LYS A N 5
ATOM 7793 C CA . LYS A 1 46 ? 3.925 -19.713 0.589 1.00 0.00 46 LYS A CA 5
ATOM 7794 C C . LYS A 1 46 ? 3.713 -19.880 -0.911 1.00 0.00 46 LYS A C 5
ATOM 7795 O O . LYS A 1 46 ? 2.586 -20.076 -1.367 1.00 0.00 46 LYS A O 5
ATOM 7814 N N . ASP A 1 47 ? 4.797 -19.798 -1.672 1.00 0.00 47 ASP A N 5
ATOM 7815 C CA . ASP A 1 47 ? 4.720 -19.939 -3.122 1.00 0.00 47 ASP A CA 5
ATOM 7816 C C . ASP A 1 47 ? 3.859 -18.834 -3.723 1.00 0.00 47 ASP A C 5
ATOM 7817 O O . ASP A 1 47 ? 3.060 -19.080 -4.628 1.00 0.00 47 ASP A O 5
ATOM 7826 N N . VAL A 1 48 ? 4.030 -17.617 -3.217 1.00 0.00 48 VAL A N 5
ATOM 7827 C CA . VAL A 1 48 ? 3.266 -16.476 -3.714 1.00 0.00 48 VAL A CA 5
ATOM 7828 C C . VAL A 1 48 ? 4.002 -15.819 -4.874 1.00 0.00 48 VAL A C 5
ATOM 7829 O O . VAL A 1 48 ? 5.177 -16.098 -5.114 1.00 0.00 48 VAL A O 5
ATOM 7842 N N . THR A 1 49 ? 3.302 -14.947 -5.590 1.00 0.00 49 THR A N 5
ATOM 7843 C CA . THR A 1 49 ? 3.887 -14.242 -6.728 1.00 0.00 49 THR A CA 5
ATOM 7844 C C . THR A 1 49 ? 3.806 -12.737 -6.514 1.00 0.00 49 THR A C 5
ATOM 7845 O O . THR A 1 49 ? 2.741 -12.200 -6.206 1.00 0.00 49 THR A O 5
ATOM 7856 N N . LEU A 1 50 ? 4.938 -12.064 -6.685 1.00 0.00 50 LEU A N 5
ATOM 7857 C CA . LEU A 1 50 ? 5.006 -10.613 -6.521 1.00 0.00 50 LEU A CA 5
ATOM 7858 C C . LEU A 1 50 ? 3.739 -9.950 -7.054 1.00 0.00 50 LEU A C 5
ATOM 7859 O O . LEU A 1 50 ? 3.348 -8.878 -6.596 1.00 0.00 50 LEU A O 5
ATOM 7875 N N . ASP A 1 51 ? 3.108 -10.598 -8.026 1.00 0.00 51 ASP A N 5
ATOM 7876 C CA . ASP A 1 51 ? 1.886 -10.066 -8.615 1.00 0.00 51 ASP A CA 5
ATOM 7877 C C . ASP A 1 51 ? 0.809 -9.921 -7.544 1.00 0.00 51 ASP A C 5
ATOM 7878 O O . ASP A 1 51 ? 0.149 -8.884 -7.447 1.00 0.00 51 ASP A O 5
ATOM 7887 N N . GLU A 1 52 ? 0.638 -10.964 -6.737 1.00 0.00 52 GLU A N 5
ATOM 7888 C CA . GLU A 1 52 ? -0.359 -10.937 -5.675 1.00 0.00 52 GLU A CA 5
ATOM 7889 C C . GLU A 1 52 ? -0.002 -9.884 -4.642 1.00 0.00 52 GLU A C 5
ATOM 7890 O O . GLU A 1 52 ? -0.866 -9.150 -4.169 1.00 0.00 52 GLU A O 5
ATOM 7902 N N . LEU A 1 53 ? 1.274 -9.808 -4.302 1.00 0.00 53 LEU A N 5
ATOM 7903 C CA . LEU A 1 53 ? 1.719 -8.832 -3.325 1.00 0.00 53 LEU A CA 5
ATOM 7904 C C . LEU A 1 53 ? 1.461 -7.425 -3.834 1.00 0.00 53 LEU A C 5
ATOM 7905 O O . LEU A 1 53 ? 1.052 -6.553 -3.079 1.00 0.00 53 LEU A O 5
ATOM 7921 N N . LEU A 1 54 ? 1.726 -7.211 -5.114 1.00 0.00 54 LEU A N 5
ATOM 7922 C CA . LEU A 1 54 ? 1.538 -5.891 -5.705 1.00 0.00 54 LEU A CA 5
ATOM 7923 C C . LEU A 1 54 ? 0.063 -5.484 -5.642 1.00 0.00 54 LEU A C 5
ATOM 7924 O O . LEU A 1 54 ? -0.284 -4.349 -5.301 1.00 0.00 54 LEU A O 5
ATOM 7940 N N . ASP A 1 55 ? -0.805 -6.413 -5.984 1.00 0.00 55 ASP A N 5
ATOM 7941 C CA . ASP A 1 55 ? -2.229 -6.127 -5.974 1.00 0.00 55 ASP A CA 5
ATOM 7942 C C . ASP A 1 55 ? -2.741 -6.002 -4.539 1.00 0.00 55 ASP A C 5
ATOM 7943 O O . ASP A 1 55 ? -3.541 -5.118 -4.227 1.00 0.00 55 ASP A O 5
ATOM 7952 N N . VAL A 1 56 ? -2.284 -6.902 -3.678 1.00 0.00 56 VAL A N 5
ATOM 7953 C CA . VAL A 1 56 ? -2.717 -6.897 -2.286 1.00 0.00 56 VAL A CA 5
ATOM 7954 C C . VAL A 1 56 ? -2.215 -5.653 -1.560 1.00 0.00 56 VAL A C 5
ATOM 7955 O O . VAL A 1 56 ? -2.988 -4.959 -0.905 1.00 0.00 56 VAL A O 5
ATOM 7968 N N . VAL A 1 57 ? -0.920 -5.393 -1.661 1.00 0.00 57 VAL A N 5
ATOM 7969 C CA . VAL A 1 57 ? -0.338 -4.244 -0.988 1.00 0.00 57 VAL A CA 5
ATOM 7970 C C . VAL A 1 57 ? -1.022 -2.971 -1.455 1.00 0.00 57 VAL A C 5
ATOM 7971 O O . VAL A 1 57 ? -1.350 -2.105 -0.646 1.00 0.00 57 VAL A O 5
ATOM 7984 N N . LEU A 1 58 ? -1.239 -2.861 -2.764 1.00 0.00 58 LEU A N 5
ATOM 7985 C CA . LEU A 1 58 ? -1.885 -1.673 -3.306 1.00 0.00 58 LEU A CA 5
ATOM 7986 C C . LEU A 1 58 ? -3.278 -1.509 -2.706 1.00 0.00 58 LEU A C 5
ATOM 7987 O O . LEU A 1 58 ? -3.631 -0.443 -2.202 1.00 0.00 58 LEU A O 5
ATOM 8003 N N . ASP A 1 59 ? -4.068 -2.565 -2.782 1.00 0.00 59 ASP A N 5
ATOM 8004 C CA . ASP A 1 59 ? -5.420 -2.525 -2.250 1.00 0.00 59 ASP A CA 5
ATOM 8005 C C . ASP A 1 59 ? -5.381 -2.270 -0.751 1.00 0.00 59 ASP A C 5
ATOM 8006 O O . ASP A 1 59 ? -6.290 -1.664 -0.190 1.00 0.00 59 ASP A O 5
ATOM 8015 N N . ALA A 1 60 ? -4.328 -2.754 -0.101 1.00 0.00 60 ALA A N 5
ATOM 8016 C CA . ALA A 1 60 ? -4.184 -2.582 1.340 1.00 0.00 60 ALA A CA 5
ATOM 8017 C C . ALA A 1 60 ? -4.091 -1.103 1.712 1.00 0.00 60 ALA A C 5
ATOM 8018 O O . ALA A 1 60 ? -4.862 -0.607 2.538 1.00 0.00 60 ALA A O 5
ATOM 8025 N N . VAL A 1 61 ? -3.147 -0.399 1.093 1.00 0.00 61 VAL A N 5
ATOM 8026 C CA . VAL A 1 61 ? -2.965 1.022 1.371 1.00 0.00 61 VAL A CA 5
ATOM 8027 C C . VAL A 1 61 ? -4.153 1.829 0.857 1.00 0.00 61 VAL A C 5
ATOM 8028 O O . VAL A 1 61 ? -4.588 2.786 1.494 1.00 0.00 61 VAL A O 5
ATOM 8041 N N . GLU A 1 62 ? -4.666 1.438 -0.305 1.00 0.00 62 GLU A N 5
ATOM 8042 C CA . GLU A 1 62 ? -5.799 2.136 -0.899 1.00 0.00 62 GLU A CA 5
ATOM 8043 C C . GLU A 1 62 ? -7.049 1.957 -0.049 1.00 0.00 62 GLU A C 5
ATOM 8044 O O . GLU A 1 62 ? -7.785 2.915 0.205 1.00 0.00 62 GLU A O 5
ATOM 8056 N N . SER A 1 63 ? -7.289 0.728 0.392 1.00 0.00 63 SER A N 5
ATOM 8057 C CA . SER A 1 63 ? -8.453 0.432 1.215 1.00 0.00 63 SER A CA 5
ATOM 8058 C C . SER A 1 63 ? -8.389 1.206 2.524 1.00 0.00 63 SER A C 5
ATOM 8059 O O . SER A 1 63 ? -9.382 1.783 2.962 1.00 0.00 63 SER A O 5
ATOM 8067 N N . THR A 1 64 ? -7.213 1.211 3.148 1.00 0.00 64 THR A N 5
ATOM 8068 C CA . THR A 1 64 ? -7.043 1.922 4.409 1.00 0.00 64 THR A CA 5
ATOM 8069 C C . THR A 1 64 ? -7.312 3.409 4.224 1.00 0.00 64 THR A C 5
ATOM 8070 O O . THR A 1 64 ? -8.067 4.012 4.986 1.00 0.00 64 THR A O 5
ATOM 8081 N N . LEU A 1 65 ? -6.691 3.997 3.202 1.00 0.00 65 LEU A N 5
ATOM 8082 C CA . LEU A 1 65 ? -6.868 5.422 2.918 1.00 0.00 65 LEU A CA 5
ATOM 8083 C C . LEU A 1 65 ? -7.846 5.613 1.760 1.00 0.00 65 LEU A C 5
ATOM 8084 O O . LEU A 1 65 ? -7.526 5.321 0.607 1.00 0.00 65 LEU A O 5
ATOM 8100 N N . SER A 1 66 ? -9.031 6.120 2.081 1.00 0.00 66 SER A N 5
ATOM 8101 C CA . SER A 1 66 ? -10.048 6.371 1.074 1.00 0.00 66 SER A CA 5
ATOM 8102 C C . SER A 1 66 ? -9.707 7.634 0.287 1.00 0.00 66 SER A C 5
ATOM 8103 O O . SER A 1 66 ? -9.755 7.641 -0.946 1.00 0.00 66 SER A O 5
ATOM 8111 N N . PRO A 1 67 ? -9.375 8.706 0.970 1.00 0.00 67 PRO A N 5
ATOM 8112 C CA . PRO A 1 67 ? -9.040 9.997 0.320 1.00 0.00 67 PRO A CA 5
ATOM 8113 C C . PRO A 1 67 ? -7.606 10.019 -0.193 1.00 0.00 67 PRO A C 5
ATOM 8114 O O . PRO A 1 67 ? -6.688 9.554 0.483 1.00 0.00 67 PRO A O 5
ATOM 8125 N N . CYS A 1 68 ? -7.419 10.566 -1.393 1.00 0.00 68 CYS A N 5
ATOM 8126 C CA . CYS A 1 68 ? -6.090 10.654 -1.992 1.00 0.00 68 CYS A CA 5
ATOM 8127 C C . CYS A 1 68 ? -5.825 12.067 -2.505 1.00 0.00 68 CYS A C 5
ATOM 8128 O O . CYS A 1 68 ? -5.118 12.845 -1.868 1.00 0.00 68 CYS A O 5
ATOM 8136 N N . LYS A 1 69 ? -6.398 12.391 -3.658 1.00 0.00 69 LYS A N 5
ATOM 8137 C CA . LYS A 1 69 ? -6.211 13.714 -4.243 1.00 0.00 69 LYS A CA 5
ATOM 8138 C C . LYS A 1 69 ? -6.838 14.783 -3.355 1.00 0.00 69 LYS A C 5
ATOM 8139 O O . LYS A 1 69 ? -6.699 15.981 -3.602 1.00 0.00 69 LYS A O 5
ATOM 8158 N N . GLU A 1 70 ? -7.523 14.348 -2.312 1.00 0.00 70 GLU A N 5
ATOM 8159 C CA . GLU A 1 70 ? -8.164 15.288 -1.407 1.00 0.00 70 GLU A CA 5
ATOM 8160 C C . GLU A 1 70 ? -7.119 16.001 -0.556 1.00 0.00 70 GLU A C 5
ATOM 8161 O O . GLU A 1 70 ? -7.455 16.836 0.284 1.00 0.00 70 GLU A O 5
ATOM 8173 N N . HIS A 1 71 ? -5.847 15.673 -0.788 1.00 0.00 71 HIS A N 5
ATOM 8174 C CA . HIS A 1 71 ? -4.748 16.293 -0.047 1.00 0.00 71 HIS A CA 5
ATOM 8175 C C . HIS A 1 71 ? -3.679 16.795 -1.010 1.00 0.00 71 HIS A C 5
ATOM 8176 O O . HIS A 1 71 ? -2.884 16.015 -1.539 1.00 0.00 71 HIS A O 5
ATOM 8190 N N . ASP A 1 72 ? -3.667 18.106 -1.232 1.00 0.00 72 ASP A N 5
ATOM 8191 C CA . ASP A 1 72 ? -2.693 18.711 -2.131 1.00 0.00 72 ASP A CA 5
ATOM 8192 C C . ASP A 1 72 ? -1.285 18.576 -1.565 1.00 0.00 72 ASP A C 5
ATOM 8193 O O . ASP A 1 72 ? -0.332 18.327 -2.303 1.00 0.00 72 ASP A O 5
ATOM 8202 N N . VAL A 1 73 ? -1.159 18.749 -0.253 1.00 0.00 73 VAL A N 5
ATOM 8203 C CA . VAL A 1 73 ? 0.143 18.649 0.394 1.00 0.00 73 VAL A CA 5
ATOM 8204 C C . VAL A 1 73 ? 0.714 17.244 0.243 1.00 0.00 73 VAL A C 5
ATOM 8205 O O . VAL A 1 73 ? 1.877 17.075 -0.120 1.00 0.00 73 VAL A O 5
ATOM 8218 N N . ILE A 1 74 ? -0.109 16.239 0.523 1.00 0.00 74 ILE A N 5
ATOM 8219 C CA . ILE A 1 74 ? 0.339 14.859 0.414 1.00 0.00 74 ILE A CA 5
ATOM 8220 C C . ILE A 1 74 ? 0.607 14.489 -1.034 1.00 0.00 74 ILE A C 5
ATOM 8221 O O . ILE A 1 74 ? 1.711 14.063 -1.368 1.00 0.00 74 ILE A O 5
ATOM 8237 N N . GLY A 1 75 ? -0.413 14.665 -1.891 1.00 0.00 75 GLY A N 5
ATOM 8238 C CA . GLY A 1 75 ? -0.292 14.340 -3.317 1.00 0.00 75 GLY A CA 5
ATOM 8239 C C . GLY A 1 75 ? 0.661 13.160 -3.531 1.00 0.00 75 GLY A C 5
ATOM 8240 O O . GLY A 1 75 ? 0.875 12.354 -2.629 1.00 0.00 75 GLY A O 5
ATOM 8244 N N . THR A 1 76 ? 1.238 13.073 -4.718 1.00 0.00 76 THR A N 5
ATOM 8245 C CA . THR A 1 76 ? 2.178 12.001 -5.029 1.00 0.00 76 THR A CA 5
ATOM 8246 C C . THR A 1 76 ? 1.442 10.676 -5.174 1.00 0.00 76 THR A C 5
ATOM 8247 O O . THR A 1 76 ? 1.611 9.958 -6.161 1.00 0.00 76 THR A O 5
ATOM 8258 N N . LYS A 1 77 ? 0.621 10.360 -4.184 1.00 0.00 77 LYS A N 5
ATOM 8259 C CA . LYS A 1 77 ? -0.136 9.124 -4.207 1.00 0.00 77 LYS A CA 5
ATOM 8260 C C . LYS A 1 77 ? -1.109 9.122 -5.375 1.00 0.00 77 LYS A C 5
ATOM 8261 O O . LYS A 1 77 ? -1.498 8.063 -5.864 1.00 0.00 77 LYS A O 5
ATOM 8280 N N . VAL A 1 78 ? -1.497 10.309 -5.820 1.00 0.00 78 VAL A N 5
ATOM 8281 C CA . VAL A 1 78 ? -2.424 10.418 -6.938 1.00 0.00 78 VAL A CA 5
ATOM 8282 C C . VAL A 1 78 ? -1.804 9.834 -8.205 1.00 0.00 78 VAL A C 5
ATOM 8283 O O . VAL A 1 78 ? -2.409 9.008 -8.887 1.00 0.00 78 VAL A O 5
ATOM 8296 N N . CYS A 1 79 ? -0.585 10.264 -8.511 1.00 0.00 79 CYS A N 5
ATOM 8297 C CA . CYS A 1 79 ? 0.104 9.772 -9.698 1.00 0.00 79 CYS A CA 5
ATOM 8298 C C . CYS A 1 79 ? 0.490 8.311 -9.521 1.00 0.00 79 CYS A C 5
ATOM 8299 O O . CYS A 1 79 ? 0.436 7.528 -10.466 1.00 0.00 79 CYS A O 5
ATOM 8307 N N . ALA A 1 80 ? 0.890 7.954 -8.305 1.00 0.00 80 ALA A N 5
ATOM 8308 C CA . ALA A 1 80 ? 1.289 6.580 -8.021 1.00 0.00 80 ALA A CA 5
ATOM 8309 C C . ALA A 1 80 ? 0.106 5.630 -8.157 1.00 0.00 80 ALA A C 5
ATOM 8310 O O . ALA A 1 80 ? 0.202 4.598 -8.815 1.00 0.00 80 ALA A O 5
ATOM 8317 N N . LEU A 1 81 ? -1.005 5.975 -7.523 1.00 0.00 81 LEU A N 5
ATOM 8318 C CA . LEU A 1 81 ? -2.183 5.122 -7.579 1.00 0.00 81 LEU A CA 5
ATOM 8319 C C . LEU A 1 81 ? -2.688 4.987 -9.010 1.00 0.00 81 LEU A C 5
ATOM 8320 O O . LEU A 1 81 ? -2.962 3.883 -9.478 1.00 0.00 81 LEU A O 5
ATOM 8336 N N . LEU A 1 82 ? -2.797 6.113 -9.703 1.00 0.00 82 LEU A N 5
ATOM 8337 C CA . LEU A 1 82 ? -3.265 6.096 -11.080 1.00 0.00 82 LEU A CA 5
ATOM 8338 C C . LEU A 1 82 ? -2.288 5.334 -11.964 1.00 0.00 82 LEU A C 5
ATOM 8339 O O . LEU A 1 82 ? -2.688 4.576 -12.849 1.00 0.00 82 LEU A O 5
ATOM 8355 N N . ASP A 1 83 ? -1.007 5.538 -11.719 1.00 0.00 83 ASP A N 5
ATOM 8356 C CA . ASP A 1 83 ? 0.012 4.870 -12.498 1.00 0.00 83 ASP A CA 5
ATOM 8357 C C . ASP A 1 83 ? -0.109 3.359 -12.332 1.00 0.00 83 ASP A C 5
ATOM 8358 O O . ASP A 1 83 ? -0.074 2.611 -13.310 1.00 0.00 83 ASP A O 5
ATOM 8367 N N . ARG A 1 84 ? -0.262 2.917 -11.087 1.00 0.00 84 ARG A N 5
ATOM 8368 C CA . ARG A 1 84 ? -0.384 1.494 -10.809 1.00 0.00 84 ARG A CA 5
ATOM 8369 C C . ARG A 1 84 ? -1.683 0.943 -11.381 1.00 0.00 84 ARG A C 5
ATOM 8370 O O . ARG A 1 84 ? -1.724 -0.176 -11.891 1.00 0.00 84 ARG A O 5
ATOM 8391 N N . LEU A 1 85 ? -2.744 1.735 -11.288 1.00 0.00 85 LEU A N 5
ATOM 8392 C CA . LEU A 1 85 ? -4.041 1.309 -11.790 1.00 0.00 85 LEU A CA 5
ATOM 8393 C C . LEU A 1 85 ? -3.963 1.034 -13.287 1.00 0.00 85 LEU A C 5
ATOM 8394 O O . LEU A 1 85 ? -4.509 0.043 -13.774 1.00 0.00 85 LEU A O 5
ATOM 8410 N N . ALA A 1 86 ? -3.289 1.916 -14.011 1.00 0.00 86 ALA A N 5
ATOM 8411 C CA . ALA A 1 86 ? -3.155 1.759 -15.453 1.00 0.00 86 ALA A CA 5
ATOM 8412 C C . ALA A 1 86 ? -2.447 0.450 -15.784 1.00 0.00 86 ALA A C 5
ATOM 8413 O O . ALA A 1 86 ? -2.609 -0.095 -16.876 1.00 0.00 86 ALA A O 5
ATOM 8420 N N . GLY A 1 87 ? -1.657 -0.047 -14.833 1.00 0.00 87 GLY A N 5
ATOM 8421 C CA . GLY A 1 87 ? -0.915 -1.297 -15.022 1.00 0.00 87 GLY A CA 5
ATOM 8422 C C . GLY A 1 87 ? 0.582 -1.029 -15.090 1.00 0.00 87 GLY A C 5
ATOM 8423 O O . GLY A 1 87 ? 1.316 -1.722 -15.795 1.00 0.00 87 GLY A O 5
ATOM 8427 N N . ASP A 1 88 ? 1.032 -0.019 -14.354 1.00 0.00 88 ASP A N 5
ATOM 8428 C CA . ASP A 1 88 ? 2.447 0.325 -14.340 1.00 0.00 88 ASP A CA 5
ATOM 8429 C C . ASP A 1 88 ? 3.227 -0.625 -13.442 1.00 0.00 88 ASP A C 5
ATOM 8430 O O . ASP A 1 88 ? 4.209 -1.229 -13.876 1.00 0.00 88 ASP A O 5
ATOM 8439 N N . TYR A 1 89 ? 2.775 -0.755 -12.192 1.00 0.00 89 TYR A N 5
ATOM 8440 C CA . TYR A 1 89 ? 3.428 -1.629 -11.226 1.00 0.00 89 TYR A CA 5
ATOM 8441 C C . TYR A 1 89 ? 4.946 -1.490 -11.314 1.00 0.00 89 TYR A C 5
ATOM 8442 O O . TYR A 1 89 ? 5.463 -0.654 -12.051 1.00 0.00 89 TYR A O 5
ATOM 8460 N N . VAL A 1 90 ? 5.658 -2.301 -10.541 1.00 0.00 90 VAL A N 5
ATOM 8461 C CA . VAL A 1 90 ? 7.120 -2.253 -10.538 1.00 0.00 90 VAL A CA 5
ATOM 8462 C C . VAL A 1 90 ? 7.690 -3.657 -10.416 1.00 0.00 90 VAL A C 5
ATOM 8463 O O . VAL A 1 90 ? 6.964 -4.606 -10.121 1.00 0.00 90 VAL A O 5
ATOM 8476 N N . TYR A 1 91 ? 8.996 -3.788 -10.645 1.00 0.00 91 TYR A N 5
ATOM 8477 C CA . TYR A 1 91 ? 9.652 -5.089 -10.561 1.00 0.00 91 TYR A CA 5
ATOM 8478 C C . TYR A 1 91 ? 10.371 -5.224 -9.232 1.00 0.00 91 TYR A C 5
ATOM 8479 O O . TYR A 1 91 ? 11.014 -4.284 -8.768 1.00 0.00 91 TYR A O 5
ATOM 8497 N N . LEU A 1 92 ? 10.254 -6.400 -8.623 1.00 0.00 92 LEU A N 5
ATOM 8498 C CA . LEU A 1 92 ? 10.895 -6.655 -7.337 1.00 0.00 92 LEU A CA 5
ATOM 8499 C C . LEU A 1 92 ? 11.590 -8.006 -7.344 1.00 0.00 92 LEU A C 5
ATOM 8500 O O . LEU A 1 92 ? 11.066 -8.983 -7.880 1.00 0.00 92 LEU A O 5
ATOM 8516 N N . PHE A 1 93 ? 12.773 -8.057 -6.739 1.00 0.00 93 PHE A N 5
ATOM 8517 C CA . PHE A 1 93 ? 13.535 -9.303 -6.676 1.00 0.00 93 PHE A CA 5
ATOM 8518 C C . PHE A 1 93 ? 14.427 -9.331 -5.439 1.00 0.00 93 PHE A C 5
ATOM 8519 O O . PHE A 1 93 ? 14.669 -8.300 -4.812 1.00 0.00 93 PHE A O 5
ATOM 8536 N N . ASP A 1 94 ? 14.911 -10.519 -5.097 1.00 0.00 94 ASP A N 5
ATOM 8537 C CA . ASP A 1 94 ? 15.773 -10.674 -3.932 1.00 0.00 94 ASP A CA 5
ATOM 8538 C C . ASP A 1 94 ? 17.179 -10.179 -4.246 1.00 0.00 94 ASP A C 5
ATOM 8539 O O . ASP A 1 94 ? 17.463 -9.760 -5.369 1.00 0.00 94 ASP A O 5
ATOM 8548 N N . GLU A 1 95 ? 18.055 -10.228 -3.249 1.00 0.00 95 GLU A N 5
ATOM 8549 C CA . GLU A 1 95 ? 19.431 -9.780 -3.432 1.00 0.00 95 GLU A CA 5
ATOM 8550 C C . GLU A 1 95 ? 20.211 -10.757 -4.309 1.00 0.00 95 GLU A C 5
ATOM 8551 O O . GLU A 1 95 ? 21.433 -10.856 -4.205 1.00 0.00 95 GLU A O 5
ATOM 8563 N N . GLY A 1 96 ? 19.494 -11.480 -5.172 1.00 0.00 96 GLY A N 5
ATOM 8564 C CA . GLY A 1 96 ? 20.118 -12.455 -6.071 1.00 0.00 96 GLY A CA 5
ATOM 8565 C C . GLY A 1 96 ? 19.875 -12.073 -7.527 1.00 0.00 96 GLY A C 5
ATOM 8566 O O . GLY A 1 96 ? 20.800 -11.674 -8.236 1.00 0.00 96 GLY A O 5
ATOM 8570 N N . GLY A 1 97 ? 18.627 -12.202 -7.971 1.00 0.00 97 GLY A N 5
ATOM 8571 C CA . GLY A 1 97 ? 18.282 -11.869 -9.345 1.00 0.00 97 GLY A CA 5
ATOM 8572 C C . GLY A 1 97 ? 16.954 -12.501 -9.742 1.00 0.00 97 GLY A C 5
ATOM 8573 O O . GLY A 1 97 ? 16.265 -12.013 -10.637 1.00 0.00 97 GLY A O 5
ATOM 8577 N N . ASP A 1 98 ? 16.602 -13.591 -9.067 1.00 0.00 98 ASP A N 5
ATOM 8578 C CA . ASP A 1 98 ? 15.354 -14.285 -9.356 1.00 0.00 98 ASP A CA 5
ATOM 8579 C C . ASP A 1 98 ? 14.184 -13.584 -8.671 1.00 0.00 98 ASP A C 5
ATOM 8580 O O . ASP A 1 98 ? 14.180 -13.404 -7.452 1.00 0.00 98 ASP A O 5
ATOM 8589 N N . GLU A 1 99 ? 13.196 -13.189 -9.466 1.00 0.00 99 GLU A N 5
ATOM 8590 C CA . GLU A 1 99 ? 12.024 -12.506 -8.929 1.00 0.00 99 GLU A CA 5
ATOM 8591 C C . GLU A 1 99 ? 11.235 -13.438 -8.017 1.00 0.00 99 GLU A C 5
ATOM 8592 O O . GLU A 1 99 ? 10.364 -14.178 -8.475 1.00 0.00 99 GLU A O 5
ATOM 8604 N N . VAL A 1 100 ? 11.545 -13.396 -6.723 1.00 0.00 100 VAL A N 5
ATOM 8605 C CA . VAL A 1 100 ? 10.860 -14.239 -5.744 1.00 0.00 100 VAL A CA 5
ATOM 8606 C C . VAL A 1 100 ? 10.638 -13.478 -4.440 1.00 0.00 100 VAL A C 5
ATOM 8607 O O . VAL A 1 100 ? 11.532 -12.790 -3.949 1.00 0.00 100 VAL A O 5
ATOM 8620 N N . ILE A 1 101 ? 9.437 -13.604 -3.889 1.00 0.00 101 ILE A N 5
ATOM 8621 C CA . ILE A 1 101 ? 9.106 -12.920 -2.647 1.00 0.00 101 ILE A CA 5
ATOM 8622 C C . ILE A 1 101 ? 9.893 -13.515 -1.490 1.00 0.00 101 ILE A C 5
ATOM 8623 O O . ILE A 1 101 ? 9.957 -14.734 -1.334 1.00 0.00 101 ILE A O 5
ATOM 8639 N N . ALA A 1 102 ? 10.489 -12.651 -0.680 1.00 0.00 102 ALA A N 5
ATOM 8640 C CA . ALA A 1 102 ? 11.270 -13.116 0.463 1.00 0.00 102 ALA A CA 5
ATOM 8641 C C . ALA A 1 102 ? 11.460 -11.989 1.482 1.00 0.00 102 ALA A C 5
ATOM 8642 O O . ALA A 1 102 ? 11.125 -10.833 1.212 1.00 0.00 102 ALA A O 5
ATOM 8649 N N . PRO A 1 103 ? 12.003 -12.299 2.634 1.00 0.00 103 PRO A N 5
ATOM 8650 C CA . PRO A 1 103 ? 12.258 -11.286 3.702 1.00 0.00 103 PRO A CA 5
ATOM 8651 C C . PRO A 1 103 ? 13.043 -10.081 3.168 1.00 0.00 103 PRO A C 5
ATOM 8652 O O . PRO A 1 103 ? 12.727 -8.934 3.482 1.00 0.00 103 PRO A O 5
ATOM 8663 N N . ARG A 1 104 ? 14.065 -10.351 2.353 1.00 0.00 104 ARG A N 5
ATOM 8664 C CA . ARG A 1 104 ? 14.883 -9.285 1.778 1.00 0.00 104 ARG A CA 5
ATOM 8665 C C . ARG A 1 104 ? 14.544 -9.104 0.308 1.00 0.00 104 ARG A C 5
ATOM 8666 O O . ARG A 1 104 ? 15.271 -9.564 -0.573 1.00 0.00 104 ARG A O 5
ATOM 8687 N N . MET A 1 105 ? 13.428 -8.429 0.050 1.00 0.00 105 MET A N 5
ATOM 8688 C CA . MET A 1 105 ? 12.981 -8.186 -1.318 1.00 0.00 105 MET A CA 5
ATOM 8689 C C . MET A 1 105 ? 13.217 -6.733 -1.703 1.00 0.00 105 MET A C 5
ATOM 8690 O O . MET A 1 105 ? 12.909 -5.816 -0.942 1.00 0.00 105 MET A O 5
ATOM 8704 N N . TYR A 1 106 ? 13.762 -6.529 -2.899 1.00 0.00 106 TYR A N 5
ATOM 8705 C CA . TYR A 1 106 ? 14.030 -5.183 -3.395 1.00 0.00 106 TYR A CA 5
ATOM 8706 C C . TYR A 1 106 ? 12.993 -4.804 -4.441 1.00 0.00 106 TYR A C 5
ATOM 8707 O O . TYR A 1 106 ? 13.123 -5.175 -5.608 1.00 0.00 106 TYR A O 5
ATOM 8725 N N . CYS A 1 107 ? 11.966 -4.063 -4.012 1.00 0.00 107 CYS A N 5
ATOM 8726 C CA . CYS A 1 107 ? 10.901 -3.623 -4.915 1.00 0.00 107 CYS A CA 5
ATOM 8727 C C . CYS A 1 107 ? 11.182 -2.223 -5.430 1.00 0.00 107 CYS A C 5
ATOM 8728 O O . CYS A 1 107 ? 11.371 -1.287 -4.651 1.00 0.00 107 CYS A O 5
ATOM 8736 N N . SER A 1 108 ? 11.209 -2.097 -6.748 1.00 0.00 108 SER A N 5
ATOM 8737 C CA . SER A 1 108 ? 11.468 -0.801 -7.374 1.00 0.00 108 SER A CA 5
ATOM 8738 C C . SER A 1 108 ? 11.183 -0.845 -8.874 1.00 0.00 108 SER A C 5
ATOM 8739 O O . SER A 1 108 ? 10.961 -1.916 -9.449 1.00 0.00 108 SER A O 5
ATOM 8747 N N . PHE A 1 109 ? 11.191 0.328 -9.504 1.00 0.00 109 PHE A N 5
ATOM 8748 C CA . PHE A 1 109 ? 10.933 0.413 -10.939 1.00 0.00 109 PHE A CA 5
ATOM 8749 C C . PHE A 1 109 ? 12.223 0.159 -11.717 1.00 0.00 109 PHE A C 5
ATOM 8750 O O . PHE A 1 109 ? 12.576 0.913 -12.622 1.00 0.00 109 PHE A O 5
ATOM 8767 N N . SER A 1 110 ? 12.929 -0.908 -11.359 1.00 0.00 110 SER A N 5
ATOM 8768 C CA . SER A 1 110 ? 14.177 -1.241 -12.032 1.00 0.00 110 SER A CA 5
ATOM 8769 C C . SER A 1 110 ? 14.284 -2.740 -12.219 1.00 0.00 110 SER A C 5
ATOM 8770 O O . SER A 1 110 ? 13.502 -3.501 -11.655 1.00 0.00 110 SER A O 5
ATOM 8778 N N . ALA A 1 111 ? 15.254 -3.163 -13.023 1.00 0.00 111 ALA A N 5
ATOM 8779 C CA . ALA A 1 111 ? 15.451 -4.586 -13.296 1.00 0.00 111 ALA A CA 5
ATOM 8780 C C . ALA A 1 111 ? 16.610 -5.139 -12.456 1.00 0.00 111 ALA A C 5
ATOM 8781 O O . ALA A 1 111 ? 17.349 -4.381 -11.828 1.00 0.00 111 ALA A O 5
ATOM 8788 N N . PRO A 1 112 ? 16.779 -6.437 -12.449 1.00 0.00 112 PRO A N 5
ATOM 8789 C CA . PRO A 1 112 ? 17.878 -7.101 -11.686 1.00 0.00 112 PRO A CA 5
ATOM 8790 C C . PRO A 1 112 ? 19.245 -6.486 -12.004 1.00 0.00 112 PRO A C 5
ATOM 8791 O O . PRO A 1 112 ? 20.083 -6.320 -11.118 1.00 0.00 112 PRO A O 5
ATOM 8802 N N . ASP A 1 113 ? 19.461 -6.154 -13.275 1.00 0.00 113 ASP A N 5
ATOM 8803 C CA . ASP A 1 113 ? 20.728 -5.565 -13.697 1.00 0.00 113 ASP A CA 5
ATOM 8804 C C . ASP A 1 113 ? 20.745 -4.071 -13.403 1.00 0.00 113 ASP A C 5
ATOM 8805 O O . ASP A 1 113 ? 21.228 -3.277 -14.210 1.00 0.00 113 ASP A O 5
ATOM 8814 N N . ASP A 1 114 ? 20.210 -3.695 -12.243 1.00 0.00 114 ASP A N 5
ATOM 8815 C CA . ASP A 1 114 ? 20.163 -2.289 -11.847 1.00 0.00 114 ASP A CA 5
ATOM 8816 C C . ASP A 1 114 ? 21.449 -1.565 -12.245 1.00 0.00 114 ASP A C 5
ATOM 8817 O O . ASP A 1 114 ? 21.350 -0.522 -12.870 1.00 0.00 114 ASP A O 5
ATOM 8826 N N . GLY A 1 1 ? 20.723 -42.971 1.930 1.00 0.00 1 GLY A N 6
ATOM 8827 C CA . GLY A 1 1 ? 19.639 -43.513 1.062 1.00 0.00 1 GLY A CA 6
ATOM 8828 C C . GLY A 1 1 ? 18.563 -44.148 1.933 1.00 0.00 1 GLY A C 6
ATOM 8829 O O . GLY A 1 1 ? 18.600 -45.347 2.204 1.00 0.00 1 GLY A O 6
ATOM 8832 N N . LYS A 1 2 ? 17.609 -43.335 2.369 1.00 0.00 2 LYS A N 6
ATOM 8833 C CA . LYS A 1 2 ? 16.531 -43.830 3.214 1.00 0.00 2 LYS A CA 6
ATOM 8834 C C . LYS A 1 2 ? 15.508 -44.596 2.376 1.00 0.00 2 LYS A C 6
ATOM 8835 O O . LYS A 1 2 ? 15.505 -44.502 1.147 1.00 0.00 2 LYS A O 6
ATOM 8854 N N . LYS A 1 3 ? 14.637 -45.348 3.047 1.00 0.00 3 LYS A N 6
ATOM 8855 C CA . LYS A 1 3 ? 13.604 -46.125 2.361 1.00 0.00 3 LYS A CA 6
ATOM 8856 C C . LYS A 1 3 ? 12.248 -45.930 3.035 1.00 0.00 3 LYS A C 6
ATOM 8857 O O . LYS A 1 3 ? 11.209 -45.946 2.374 1.00 0.00 3 LYS A O 6
ATOM 8876 N N . VAL A 1 4 ? 12.265 -45.743 4.350 1.00 0.00 4 VAL A N 6
ATOM 8877 C CA . VAL A 1 4 ? 11.027 -45.546 5.097 1.00 0.00 4 VAL A CA 6
ATOM 8878 C C . VAL A 1 4 ? 10.382 -44.220 4.707 1.00 0.00 4 VAL A C 6
ATOM 8879 O O . VAL A 1 4 ? 10.819 -43.558 3.769 1.00 0.00 4 VAL A O 6
ATOM 8892 N N . GLU A 1 5 ? 9.334 -43.846 5.436 1.00 0.00 5 GLU A N 6
ATOM 8893 C CA . GLU A 1 5 ? 8.609 -42.600 5.173 1.00 0.00 5 GLU A CA 6
ATOM 8894 C C . GLU A 1 5 ? 8.732 -41.656 6.364 1.00 0.00 5 GLU A C 6
ATOM 8895 O O . GLU A 1 5 ? 8.618 -42.071 7.516 1.00 0.00 5 GLU A O 6
ATOM 8907 N N . PHE A 1 6 ? 8.966 -40.381 6.073 1.00 0.00 6 PHE A N 6
ATOM 8908 C CA . PHE A 1 6 ? 9.099 -39.367 7.117 1.00 0.00 6 PHE A CA 6
ATOM 8909 C C . PHE A 1 6 ? 7.833 -38.523 7.191 1.00 0.00 6 PHE A C 6
ATOM 8910 O O . PHE A 1 6 ? 6.842 -38.808 6.519 1.00 0.00 6 PHE A O 6
ATOM 8927 N N . ASN A 1 7 ? 7.879 -37.480 8.015 1.00 0.00 7 ASN A N 6
ATOM 8928 C CA . ASN A 1 7 ? 6.736 -36.584 8.185 1.00 0.00 7 ASN A CA 6
ATOM 8929 C C . ASN A 1 7 ? 7.183 -35.134 8.049 1.00 0.00 7 ASN A C 6
ATOM 8930 O O . ASN A 1 7 ? 8.149 -34.707 8.684 1.00 0.00 7 ASN A O 6
ATOM 8941 N N . ASP A 1 8 ? 6.471 -34.381 7.218 1.00 0.00 8 ASP A N 6
ATOM 8942 C CA . ASP A 1 8 ? 6.802 -32.980 7.004 1.00 0.00 8 ASP A CA 6
ATOM 8943 C C . ASP A 1 8 ? 6.234 -32.134 8.124 1.00 0.00 8 ASP A C 6
ATOM 8944 O O . ASP A 1 8 ? 5.156 -31.555 7.989 1.00 0.00 8 ASP A O 6
ATOM 8953 N N . LYS A 1 9 ? 6.968 -32.053 9.234 1.00 0.00 9 LYS A N 6
ATOM 8954 C CA . LYS A 1 9 ? 6.526 -31.253 10.371 1.00 0.00 9 LYS A CA 6
ATOM 8955 C C . LYS A 1 9 ? 7.684 -30.414 10.932 1.00 0.00 9 LYS A C 6
ATOM 8956 O O . LYS A 1 9 ? 8.832 -30.860 10.931 1.00 0.00 9 LYS A O 6
ATOM 8975 N N . PRO A 1 10 ? 7.409 -29.231 11.435 1.00 0.00 10 PRO A N 6
ATOM 8976 C CA . PRO A 1 10 ? 8.461 -28.355 12.028 1.00 0.00 10 PRO A CA 6
ATOM 8977 C C . PRO A 1 10 ? 9.383 -29.124 12.983 1.00 0.00 10 PRO A C 6
ATOM 8978 O O . PRO A 1 10 ? 8.917 -29.828 13.879 1.00 0.00 10 PRO A O 6
ATOM 8989 N N . LYS A 1 11 ? 10.685 -28.976 12.781 1.00 0.00 11 LYS A N 6
ATOM 8990 C CA . LYS A 1 11 ? 11.663 -29.656 13.623 1.00 0.00 11 LYS A CA 6
ATOM 8991 C C . LYS A 1 11 ? 11.520 -29.212 15.074 1.00 0.00 11 LYS A C 6
ATOM 8992 O O . LYS A 1 11 ? 11.240 -30.023 15.956 1.00 0.00 11 LYS A O 6
ATOM 9011 N N . VAL A 1 12 ? 11.716 -27.920 15.316 1.00 0.00 12 VAL A N 6
ATOM 9012 C CA . VAL A 1 12 ? 11.608 -27.380 16.668 1.00 0.00 12 VAL A CA 6
ATOM 9013 C C . VAL A 1 12 ? 10.145 -27.097 17.012 1.00 0.00 12 VAL A C 6
ATOM 9014 O O . VAL A 1 12 ? 9.281 -27.953 16.825 1.00 0.00 12 VAL A O 6
ATOM 9027 N N . ARG A 1 13 ? 9.877 -25.889 17.503 1.00 0.00 13 ARG A N 6
ATOM 9028 C CA . ARG A 1 13 ? 8.524 -25.491 17.858 1.00 0.00 13 ARG A CA 6
ATOM 9029 C C . ARG A 1 13 ? 7.578 -25.748 16.696 1.00 0.00 13 ARG A C 6
ATOM 9030 O O . ARG A 1 13 ? 7.963 -26.349 15.697 1.00 0.00 13 ARG A O 6
ATOM 9051 N N . LYS A 1 14 ? 6.343 -25.278 16.828 1.00 0.00 14 LYS A N 6
ATOM 9052 C CA . LYS A 1 14 ? 5.343 -25.456 15.777 1.00 0.00 14 LYS A CA 6
ATOM 9053 C C . LYS A 1 14 ? 4.991 -24.121 15.162 1.00 0.00 14 LYS A C 6
ATOM 9054 O O . LYS A 1 14 ? 4.609 -23.186 15.867 1.00 0.00 14 LYS A O 6
ATOM 9073 N N . ILE A 1 15 ? 5.121 -24.033 13.835 1.00 0.00 15 ILE A N 6
ATOM 9074 C CA . ILE A 1 15 ? 4.812 -22.791 13.129 1.00 0.00 15 ILE A CA 6
ATOM 9075 C C . ILE A 1 15 ? 3.535 -22.938 12.301 1.00 0.00 15 ILE A C 6
ATOM 9076 O O . ILE A 1 15 ? 3.162 -24.049 11.920 1.00 0.00 15 ILE A O 6
ATOM 9092 N N . PRO A 1 16 ? 2.876 -21.843 11.996 1.00 0.00 16 PRO A N 6
ATOM 9093 C CA . PRO A 1 16 ? 1.629 -21.859 11.176 1.00 0.00 16 PRO A CA 6
ATOM 9094 C C . PRO A 1 16 ? 1.864 -22.425 9.772 1.00 0.00 16 PRO A C 6
ATOM 9095 O O . PRO A 1 16 ? 2.967 -22.338 9.231 1.00 0.00 16 PRO A O 6
ATOM 9106 N N . SER A 1 17 ? 0.816 -23.002 9.191 1.00 0.00 17 SER A N 6
ATOM 9107 C CA . SER A 1 17 ? 0.915 -23.571 7.850 1.00 0.00 17 SER A CA 6
ATOM 9108 C C . SER A 1 17 ? 1.013 -22.459 6.809 1.00 0.00 17 SER A C 6
ATOM 9109 O O . SER A 1 17 ? 1.411 -22.697 5.669 1.00 0.00 17 SER A O 6
ATOM 9117 N N . THR A 1 18 ? 0.649 -21.242 7.208 1.00 0.00 18 THR A N 6
ATOM 9118 C CA . THR A 1 18 ? 0.702 -20.095 6.303 1.00 0.00 18 THR A CA 6
ATOM 9119 C C . THR A 1 18 ? 2.063 -19.418 6.386 1.00 0.00 18 THR A C 6
ATOM 9120 O O . THR A 1 18 ? 2.967 -19.905 7.065 1.00 0.00 18 THR A O 6
ATOM 9131 N N . ARG A 1 19 ? 2.202 -18.289 5.692 1.00 0.00 19 ARG A N 6
ATOM 9132 C CA . ARG A 1 19 ? 3.460 -17.540 5.690 1.00 0.00 19 ARG A CA 6
ATOM 9133 C C . ARG A 1 19 ? 3.205 -16.082 6.045 1.00 0.00 19 ARG A C 6
ATOM 9134 O O . ARG A 1 19 ? 2.142 -15.534 5.746 1.00 0.00 19 ARG A O 6
ATOM 9155 N N . LYS A 1 20 ? 4.189 -15.454 6.684 1.00 0.00 20 LYS A N 6
ATOM 9156 C CA . LYS A 1 20 ? 4.076 -14.050 7.081 1.00 0.00 20 LYS A CA 6
ATOM 9157 C C . LYS A 1 20 ? 5.325 -13.283 6.676 1.00 0.00 20 LYS A C 6
ATOM 9158 O O . LYS A 1 20 ? 6.447 -13.755 6.868 1.00 0.00 20 LYS A O 6
ATOM 9177 N N . ILE A 1 21 ? 5.123 -12.095 6.115 1.00 0.00 21 ILE A N 6
ATOM 9178 C CA . ILE A 1 21 ? 6.235 -11.256 5.676 1.00 0.00 21 ILE A CA 6
ATOM 9179 C C . ILE A 1 21 ? 5.966 -9.789 5.998 1.00 0.00 21 ILE A C 6
ATOM 9180 O O . ILE A 1 21 ? 4.846 -9.295 5.828 1.00 0.00 21 ILE A O 6
ATOM 9196 N N . LYS A 1 22 ? 7.000 -9.098 6.467 1.00 0.00 22 LYS A N 6
ATOM 9197 C CA . LYS A 1 22 ? 6.873 -7.685 6.806 1.00 0.00 22 LYS A CA 6
ATOM 9198 C C . LYS A 1 22 ? 7.323 -6.830 5.628 1.00 0.00 22 LYS A C 6
ATOM 9199 O O . LYS A 1 22 ? 8.494 -6.850 5.248 1.00 0.00 22 LYS A O 6
ATOM 9218 N N . ILE A 1 23 ? 6.389 -6.074 5.055 1.00 0.00 23 ILE A N 6
ATOM 9219 C CA . ILE A 1 23 ? 6.706 -5.212 3.919 1.00 0.00 23 ILE A CA 6
ATOM 9220 C C . ILE A 1 23 ? 7.025 -3.802 4.394 1.00 0.00 23 ILE A C 6
ATOM 9221 O O . ILE A 1 23 ? 6.137 -3.067 4.827 1.00 0.00 23 ILE A O 6
ATOM 9237 N N . THR A 1 24 ? 8.298 -3.430 4.309 1.00 0.00 24 THR A N 6
ATOM 9238 C CA . THR A 1 24 ? 8.735 -2.099 4.730 1.00 0.00 24 THR A CA 6
ATOM 9239 C C . THR A 1 24 ? 9.719 -1.517 3.723 1.00 0.00 24 THR A C 6
ATOM 9240 O O . THR A 1 24 ? 10.896 -1.879 3.713 1.00 0.00 24 THR A O 6
ATOM 9251 N N . PHE A 1 25 ? 9.233 -0.612 2.885 1.00 0.00 25 PHE A N 6
ATOM 9252 C CA . PHE A 1 25 ? 10.081 0.019 1.884 1.00 0.00 25 PHE A CA 6
ATOM 9253 C C . PHE A 1 25 ? 9.441 1.308 1.385 1.00 0.00 25 PHE A C 6
ATOM 9254 O O . PHE A 1 25 ? 8.462 1.278 0.638 1.00 0.00 25 PHE A O 6
ATOM 9271 N N . ALA A 1 26 ? 10.003 2.441 1.798 1.00 0.00 26 ALA A N 6
ATOM 9272 C CA . ALA A 1 26 ? 9.484 3.748 1.388 1.00 0.00 26 ALA A CA 6
ATOM 9273 C C . ALA A 1 26 ? 10.633 4.673 1.005 1.00 0.00 26 ALA A C 6
ATOM 9274 O O . ALA A 1 26 ? 11.745 4.544 1.517 1.00 0.00 26 ALA A O 6
ATOM 9281 N N . LEU A 1 27 ? 10.354 5.607 0.095 1.00 0.00 27 LEU A N 6
ATOM 9282 C CA . LEU A 1 27 ? 11.365 6.560 -0.365 1.00 0.00 27 LEU A CA 6
ATOM 9283 C C . LEU A 1 27 ? 10.950 7.983 -0.027 1.00 0.00 27 LEU A C 6
ATOM 9284 O O . LEU A 1 27 ? 11.329 8.931 -0.718 1.00 0.00 27 LEU A O 6
ATOM 9300 N N . ASP A 1 28 ? 10.168 8.136 1.039 1.00 0.00 28 ASP A N 6
ATOM 9301 C CA . ASP A 1 28 ? 9.708 9.459 1.455 1.00 0.00 28 ASP A CA 6
ATOM 9302 C C . ASP A 1 28 ? 9.599 9.528 2.977 1.00 0.00 28 ASP A C 6
ATOM 9303 O O . ASP A 1 28 ? 10.416 8.950 3.693 1.00 0.00 28 ASP A O 6
ATOM 9312 N N . ALA A 1 29 ? 8.583 10.239 3.464 1.00 0.00 29 ALA A N 6
ATOM 9313 C CA . ALA A 1 29 ? 8.365 10.384 4.905 1.00 0.00 29 ALA A CA 6
ATOM 9314 C C . ALA A 1 29 ? 6.909 10.098 5.257 1.00 0.00 29 ALA A C 6
ATOM 9315 O O . ALA A 1 29 ? 6.611 9.134 5.964 1.00 0.00 29 ALA A O 6
ATOM 9322 N N . THR A 1 30 ? 6.005 10.935 4.763 1.00 0.00 30 THR A N 6
ATOM 9323 C CA . THR A 1 30 ? 4.583 10.757 5.034 1.00 0.00 30 THR A CA 6
ATOM 9324 C C . THR A 1 30 ? 4.118 9.382 4.557 1.00 0.00 30 THR A C 6
ATOM 9325 O O . THR A 1 30 ? 3.369 8.676 5.251 1.00 0.00 30 THR A O 6
ATOM 9336 N N . PHE A 1 31 ? 4.579 8.996 3.372 1.00 0.00 31 PHE A N 6
ATOM 9337 C CA . PHE A 1 31 ? 4.219 7.705 2.812 1.00 0.00 31 PHE A CA 6
ATOM 9338 C C . PHE A 1 31 ? 4.846 6.576 3.625 1.00 0.00 31 PHE A C 6
ATOM 9339 O O . PHE A 1 31 ? 4.358 5.450 3.619 1.00 0.00 31 PHE A O 6
ATOM 9356 N N . ASP A 1 32 ? 5.920 6.890 4.334 1.00 0.00 32 ASP A N 6
ATOM 9357 C CA . ASP A 1 32 ? 6.599 5.896 5.156 1.00 0.00 32 ASP A CA 6
ATOM 9358 C C . ASP A 1 32 ? 5.824 5.624 6.444 1.00 0.00 32 ASP A C 6
ATOM 9359 O O . ASP A 1 32 ? 5.660 4.474 6.855 1.00 0.00 32 ASP A O 6
ATOM 9368 N N . SER A 1 33 ? 5.362 6.695 7.079 1.00 0.00 33 SER A N 6
ATOM 9369 C CA . SER A 1 33 ? 4.615 6.569 8.327 1.00 0.00 33 SER A CA 6
ATOM 9370 C C . SER A 1 33 ? 3.316 5.808 8.106 1.00 0.00 33 SER A C 6
ATOM 9371 O O . SER A 1 33 ? 2.972 4.917 8.879 1.00 0.00 33 SER A O 6
ATOM 9379 N N . VAL A 1 34 ? 2.596 6.165 7.048 1.00 0.00 34 VAL A N 6
ATOM 9380 C CA . VAL A 1 34 ? 1.336 5.497 6.753 1.00 0.00 34 VAL A CA 6
ATOM 9381 C C . VAL A 1 34 ? 1.579 4.039 6.403 1.00 0.00 34 VAL A C 6
ATOM 9382 O O . VAL A 1 34 ? 0.811 3.172 6.796 1.00 0.00 34 VAL A O 6
ATOM 9395 N N . LEU A 1 35 ? 2.637 3.770 5.645 1.00 0.00 35 LEU A N 6
ATOM 9396 C CA . LEU A 1 35 ? 2.915 2.394 5.255 1.00 0.00 35 LEU A CA 6
ATOM 9397 C C . LEU A 1 35 ? 3.174 1.522 6.484 1.00 0.00 35 LEU A C 6
ATOM 9398 O O . LEU A 1 35 ? 2.587 0.454 6.646 1.00 0.00 35 LEU A O 6
ATOM 9414 N N . SER A 1 36 ? 4.069 1.979 7.344 1.00 0.00 36 SER A N 6
ATOM 9415 C CA . SER A 1 36 ? 4.412 1.215 8.533 1.00 0.00 36 SER A CA 6
ATOM 9416 C C . SER A 1 36 ? 3.203 1.048 9.443 1.00 0.00 36 SER A C 6
ATOM 9417 O O . SER A 1 36 ? 2.939 -0.042 9.945 1.00 0.00 36 SER A O 6
ATOM 9425 N N . LYS A 1 37 ? 2.476 2.137 9.653 1.00 0.00 37 LYS A N 6
ATOM 9426 C CA . LYS A 1 37 ? 1.298 2.106 10.511 1.00 0.00 37 LYS A CA 6
ATOM 9427 C C . LYS A 1 37 ? 0.200 1.235 9.907 1.00 0.00 37 LYS A C 6
ATOM 9428 O O . LYS A 1 37 ? -0.428 0.439 10.605 1.00 0.00 37 LYS A O 6
ATOM 9447 N N . ALA A 1 38 ? -0.029 1.400 8.612 1.00 0.00 38 ALA A N 6
ATOM 9448 C CA . ALA A 1 38 ? -1.057 0.635 7.923 1.00 0.00 38 ALA A CA 6
ATOM 9449 C C . ALA A 1 38 ? -0.685 -0.842 7.859 1.00 0.00 38 ALA A C 6
ATOM 9450 O O . ALA A 1 38 ? -1.096 -1.631 8.709 1.00 0.00 38 ALA A O 6
ATOM 9457 N N . CYS A 1 39 ? 0.092 -1.208 6.845 1.00 0.00 39 CYS A N 6
ATOM 9458 C CA . CYS A 1 39 ? 0.512 -2.598 6.676 1.00 0.00 39 CYS A CA 6
ATOM 9459 C C . CYS A 1 39 ? 1.816 -2.855 7.426 1.00 0.00 39 CYS A C 6
ATOM 9460 O O . CYS A 1 39 ? 2.893 -2.876 6.830 1.00 0.00 39 CYS A O 6
ATOM 9468 N N . SER A 1 40 ? 1.710 -3.052 8.735 1.00 0.00 40 SER A N 6
ATOM 9469 C CA . SER A 1 40 ? 2.888 -3.309 9.556 1.00 0.00 40 SER A CA 6
ATOM 9470 C C . SER A 1 40 ? 3.279 -4.780 9.475 1.00 0.00 40 SER A C 6
ATOM 9471 O O . SER A 1 40 ? 4.335 -5.174 9.959 1.00 0.00 40 SER A O 6
ATOM 9479 N N . GLU A 1 41 ? 2.420 -5.584 8.862 1.00 0.00 41 GLU A N 6
ATOM 9480 C CA . GLU A 1 41 ? 2.693 -7.009 8.722 1.00 0.00 41 GLU A CA 6
ATOM 9481 C C . GLU A 1 41 ? 1.646 -7.657 7.833 1.00 0.00 41 GLU A C 6
ATOM 9482 O O . GLU A 1 41 ? 0.445 -7.496 8.061 1.00 0.00 41 GLU A O 6
ATOM 9494 N N . PHE A 1 42 ? 2.098 -8.385 6.811 1.00 0.00 42 PHE A N 6
ATOM 9495 C CA . PHE A 1 42 ? 1.177 -9.046 5.882 1.00 0.00 42 PHE A CA 6
ATOM 9496 C C . PHE A 1 42 ? 1.229 -10.557 6.070 1.00 0.00 42 PHE A C 6
ATOM 9497 O O . PHE A 1 42 ? 2.301 -11.133 6.264 1.00 0.00 42 PHE A O 6
ATOM 9514 N N . GLU A 1 43 ? 0.063 -11.196 6.008 1.00 0.00 43 GLU A N 6
ATOM 9515 C CA . GLU A 1 43 ? -0.027 -12.644 6.161 1.00 0.00 43 GLU A CA 6
ATOM 9516 C C . GLU A 1 43 ? -0.616 -13.271 4.906 1.00 0.00 43 GLU A C 6
ATOM 9517 O O . GLU A 1 43 ? -1.773 -13.027 4.562 1.00 0.00 43 GLU A O 6
ATOM 9529 N N . VAL A 1 44 ? 0.185 -14.089 4.230 1.00 0.00 44 VAL A N 6
ATOM 9530 C CA . VAL A 1 44 ? -0.263 -14.762 3.008 1.00 0.00 44 VAL A CA 6
ATOM 9531 C C . VAL A 1 44 ? 0.234 -16.202 2.971 1.00 0.00 44 VAL A C 6
ATOM 9532 O O . VAL A 1 44 ? 1.229 -16.545 3.610 1.00 0.00 44 VAL A O 6
ATOM 9545 N N . ASP A 1 45 ? -0.471 -17.043 2.218 1.00 0.00 45 ASP A N 6
ATOM 9546 C CA . ASP A 1 45 ? -0.104 -18.450 2.086 1.00 0.00 45 ASP A CA 6
ATOM 9547 C C . ASP A 1 45 ? 0.897 -18.629 0.949 1.00 0.00 45 ASP A C 6
ATOM 9548 O O . ASP A 1 45 ? 1.165 -17.695 0.198 1.00 0.00 45 ASP A O 6
ATOM 9557 N N . LYS A 1 46 ? 1.446 -19.833 0.828 1.00 0.00 46 LYS A N 6
ATOM 9558 C CA . LYS A 1 46 ? 2.419 -20.111 -0.225 1.00 0.00 46 LYS A CA 6
ATOM 9559 C C . LYS A 1 46 ? 1.796 -19.903 -1.600 1.00 0.00 46 LYS A C 6
ATOM 9560 O O . LYS A 1 46 ? 2.279 -19.087 -2.385 1.00 0.00 46 LYS A O 6
ATOM 9579 N N . ASP A 1 47 ? 0.727 -20.656 -1.889 1.00 0.00 47 ASP A N 6
ATOM 9580 C CA . ASP A 1 47 ? 0.041 -20.563 -3.184 1.00 0.00 47 ASP A CA 6
ATOM 9581 C C . ASP A 1 47 ? 0.076 -19.133 -3.713 1.00 0.00 47 ASP A C 6
ATOM 9582 O O . ASP A 1 47 ? 0.176 -18.907 -4.918 1.00 0.00 47 ASP A O 6
ATOM 9591 N N . VAL A 1 48 ? 0.003 -18.174 -2.797 1.00 0.00 48 VAL A N 6
ATOM 9592 C CA . VAL A 1 48 ? 0.037 -16.769 -3.177 1.00 0.00 48 VAL A CA 6
ATOM 9593 C C . VAL A 1 48 ? 1.335 -16.462 -3.909 1.00 0.00 48 VAL A C 6
ATOM 9594 O O . VAL A 1 48 ? 2.417 -16.853 -3.468 1.00 0.00 48 VAL A O 6
ATOM 9607 N N . THR A 1 49 ? 1.221 -15.762 -5.033 1.00 0.00 49 THR A N 6
ATOM 9608 C CA . THR A 1 49 ? 2.392 -15.404 -5.830 1.00 0.00 49 THR A CA 6
ATOM 9609 C C . THR A 1 49 ? 2.700 -13.920 -5.677 1.00 0.00 49 THR A C 6
ATOM 9610 O O . THR A 1 49 ? 1.796 -13.103 -5.501 1.00 0.00 49 THR A O 6
ATOM 9621 N N . LEU A 1 50 ? 3.984 -13.585 -5.740 1.00 0.00 50 LEU A N 6
ATOM 9622 C CA . LEU A 1 50 ? 4.419 -12.196 -5.603 1.00 0.00 50 LEU A CA 6
ATOM 9623 C C . LEU A 1 50 ? 3.447 -11.257 -6.315 1.00 0.00 50 LEU A C 6
ATOM 9624 O O . LEU A 1 50 ? 3.202 -10.141 -5.860 1.00 0.00 50 LEU A O 6
ATOM 9640 N N . ASP A 1 51 ? 2.899 -11.720 -7.434 1.00 0.00 51 ASP A N 6
ATOM 9641 C CA . ASP A 1 51 ? 1.955 -10.917 -8.198 1.00 0.00 51 ASP A CA 6
ATOM 9642 C C . ASP A 1 51 ? 0.737 -10.577 -7.339 1.00 0.00 51 ASP A C 6
ATOM 9643 O O . ASP A 1 51 ? 0.354 -9.408 -7.207 1.00 0.00 51 ASP A O 6
ATOM 9652 N N . GLU A 1 52 ? 0.141 -11.603 -6.743 1.00 0.00 52 GLU A N 6
ATOM 9653 C CA . GLU A 1 52 ? -1.024 -11.399 -5.896 1.00 0.00 52 GLU A CA 6
ATOM 9654 C C . GLU A 1 52 ? -0.649 -10.558 -4.689 1.00 0.00 52 GLU A C 6
ATOM 9655 O O . GLU A 1 52 ? -1.448 -9.754 -4.220 1.00 0.00 52 GLU A O 6
ATOM 9667 N N . LEU A 1 53 ? 0.573 -10.751 -4.199 1.00 0.00 53 LEU A N 6
ATOM 9668 C CA . LEU A 1 53 ? 1.047 -10.003 -3.040 1.00 0.00 53 LEU A CA 6
ATOM 9669 C C . LEU A 1 53 ? 1.096 -8.514 -3.352 1.00 0.00 53 LEU A C 6
ATOM 9670 O O . LEU A 1 53 ? 0.769 -7.679 -2.512 1.00 0.00 53 LEU A O 6
ATOM 9686 N N . LEU A 1 54 ? 1.530 -8.188 -4.559 1.00 0.00 54 LEU A N 6
ATOM 9687 C CA . LEU A 1 54 ? 1.628 -6.797 -4.969 1.00 0.00 54 LEU A CA 6
ATOM 9688 C C . LEU A 1 54 ? 0.244 -6.173 -5.129 1.00 0.00 54 LEU A C 6
ATOM 9689 O O . LEU A 1 54 ? 0.025 -5.004 -4.794 1.00 0.00 54 LEU A O 6
ATOM 9705 N N . ASP A 1 55 ? -0.683 -6.954 -5.663 1.00 0.00 55 ASP A N 6
ATOM 9706 C CA . ASP A 1 55 ? -2.040 -6.463 -5.883 1.00 0.00 55 ASP A CA 6
ATOM 9707 C C . ASP A 1 55 ? -2.784 -6.246 -4.562 1.00 0.00 55 ASP A C 6
ATOM 9708 O O . ASP A 1 55 ? -3.432 -5.217 -4.360 1.00 0.00 55 ASP A O 6
ATOM 9717 N N . VAL A 1 56 ? -2.697 -7.231 -3.676 1.00 0.00 56 VAL A N 6
ATOM 9718 C CA . VAL A 1 56 ? -3.378 -7.149 -2.386 1.00 0.00 56 VAL A CA 6
ATOM 9719 C C . VAL A 1 56 ? -2.734 -6.101 -1.481 1.00 0.00 56 VAL A C 6
ATOM 9720 O O . VAL A 1 56 ? -3.425 -5.263 -0.906 1.00 0.00 56 VAL A O 6
ATOM 9733 N N . VAL A 1 57 ? -1.415 -6.165 -1.345 1.00 0.00 57 VAL A N 6
ATOM 9734 C CA . VAL A 1 57 ? -0.711 -5.230 -0.487 1.00 0.00 57 VAL A CA 6
ATOM 9735 C C . VAL A 1 57 ? -0.997 -3.803 -0.933 1.00 0.00 57 VAL A C 6
ATOM 9736 O O . VAL A 1 57 ? -1.279 -2.933 -0.108 1.00 0.00 57 VAL A O 6
ATOM 9749 N N . LEU A 1 58 ? -0.923 -3.561 -2.239 1.00 0.00 58 LEU A N 6
ATOM 9750 C CA . LEU A 1 58 ? -1.176 -2.224 -2.744 1.00 0.00 58 LEU A CA 6
ATOM 9751 C C . LEU A 1 58 ? -2.596 -1.793 -2.398 1.00 0.00 58 LEU A C 6
ATOM 9752 O O . LEU A 1 58 ? -2.810 -0.730 -1.811 1.00 0.00 58 LEU A O 6
ATOM 9768 N N . ASP A 1 59 ? -3.561 -2.621 -2.771 1.00 0.00 59 ASP A N 6
ATOM 9769 C CA . ASP A 1 59 ? -4.958 -2.310 -2.511 1.00 0.00 59 ASP A CA 6
ATOM 9770 C C . ASP A 1 59 ? -5.144 -2.011 -1.028 1.00 0.00 59 ASP A C 6
ATOM 9771 O O . ASP A 1 59 ? -5.883 -1.099 -0.653 1.00 0.00 59 ASP A O 6
ATOM 9780 N N . ALA A 1 60 ? -4.461 -2.780 -0.189 1.00 0.00 60 ALA A N 6
ATOM 9781 C CA . ALA A 1 60 ? -4.557 -2.586 1.253 1.00 0.00 60 ALA A CA 6
ATOM 9782 C C . ALA A 1 60 ? -4.134 -1.169 1.631 1.00 0.00 60 ALA A C 6
ATOM 9783 O O . ALA A 1 60 ? -4.858 -0.458 2.331 1.00 0.00 60 ALA A O 6
ATOM 9790 N N . VAL A 1 61 ? -2.955 -0.766 1.168 1.00 0.00 61 VAL A N 6
ATOM 9791 C CA . VAL A 1 61 ? -2.447 0.566 1.472 1.00 0.00 61 VAL A CA 6
ATOM 9792 C C . VAL A 1 61 ? -3.341 1.637 0.858 1.00 0.00 61 VAL A C 6
ATOM 9793 O O . VAL A 1 61 ? -3.715 2.607 1.524 1.00 0.00 61 VAL A O 6
ATOM 9806 N N . GLU A 1 62 ? -3.683 1.455 -0.416 1.00 0.00 62 GLU A N 6
ATOM 9807 C CA . GLU A 1 62 ? -4.531 2.413 -1.116 1.00 0.00 62 GLU A CA 6
ATOM 9808 C C . GLU A 1 62 ? -5.836 2.617 -0.359 1.00 0.00 62 GLU A C 6
ATOM 9809 O O . GLU A 1 62 ? -6.290 3.747 -0.178 1.00 0.00 62 GLU A O 6
ATOM 9821 N N . SER A 1 63 ? -6.440 1.519 0.079 1.00 0.00 63 SER A N 6
ATOM 9822 C CA . SER A 1 63 ? -7.697 1.597 0.811 1.00 0.00 63 SER A CA 6
ATOM 9823 C C . SER A 1 63 ? -7.515 2.365 2.114 1.00 0.00 63 SER A C 6
ATOM 9824 O O . SER A 1 63 ? -8.331 3.220 2.461 1.00 0.00 63 SER A O 6
ATOM 9832 N N . THR A 1 64 ? -6.449 2.047 2.842 1.00 0.00 64 THR A N 6
ATOM 9833 C CA . THR A 1 64 ? -6.194 2.707 4.119 1.00 0.00 64 THR A CA 6
ATOM 9834 C C . THR A 1 64 ? -6.199 4.220 3.950 1.00 0.00 64 THR A C 6
ATOM 9835 O O . THR A 1 64 ? -6.897 4.932 4.674 1.00 0.00 64 THR A O 6
ATOM 9846 N N . LEU A 1 65 ? -5.417 4.707 2.992 1.00 0.00 65 LEU A N 6
ATOM 9847 C CA . LEU A 1 65 ? -5.325 6.147 2.727 1.00 0.00 65 LEU A CA 6
ATOM 9848 C C . LEU A 1 65 ? -6.025 6.492 1.411 1.00 0.00 65 LEU A C 6
ATOM 9849 O O . LEU A 1 65 ? -5.381 6.872 0.434 1.00 0.00 65 LEU A O 6
ATOM 9865 N N . SER A 1 66 ? -7.340 6.364 1.400 1.00 0.00 66 SER A N 6
ATOM 9866 C CA . SER A 1 66 ? -8.113 6.673 0.206 1.00 0.00 66 SER A CA 6
ATOM 9867 C C . SER A 1 66 ? -8.256 8.190 0.040 1.00 0.00 66 SER A C 6
ATOM 9868 O O . SER A 1 66 ? -8.071 8.722 -1.054 1.00 0.00 66 SER A O 6
ATOM 9876 N N . PRO A 1 67 ? -8.608 8.881 1.099 1.00 0.00 67 PRO A N 6
ATOM 9877 C CA . PRO A 1 67 ? -8.810 10.353 1.063 1.00 0.00 67 PRO A CA 6
ATOM 9878 C C . PRO A 1 67 ? -7.497 11.120 1.157 1.00 0.00 67 PRO A C 6
ATOM 9879 O O . PRO A 1 67 ? -7.086 11.536 2.241 1.00 0.00 67 PRO A O 6
ATOM 9890 N N . CYS A 1 68 ? -6.845 11.311 0.013 1.00 0.00 68 CYS A N 6
ATOM 9891 C CA . CYS A 1 68 ? -5.578 12.040 -0.031 1.00 0.00 68 CYS A CA 6
ATOM 9892 C C . CYS A 1 68 ? -5.585 13.057 -1.162 1.00 0.00 68 CYS A C 6
ATOM 9893 O O . CYS A 1 68 ? -4.694 13.895 -1.252 1.00 0.00 68 CYS A O 6
ATOM 9901 N N . LYS A 1 69 ? -6.600 12.976 -2.019 1.00 0.00 69 LYS A N 6
ATOM 9902 C CA . LYS A 1 69 ? -6.715 13.892 -3.149 1.00 0.00 69 LYS A CA 6
ATOM 9903 C C . LYS A 1 69 ? -6.835 15.335 -2.670 1.00 0.00 69 LYS A C 6
ATOM 9904 O O . LYS A 1 69 ? -6.463 16.268 -3.384 1.00 0.00 69 LYS A O 6
ATOM 9923 N N . GLU A 1 70 ? -7.363 15.514 -1.467 1.00 0.00 70 GLU A N 6
ATOM 9924 C CA . GLU A 1 70 ? -7.537 16.852 -0.912 1.00 0.00 70 GLU A CA 6
ATOM 9925 C C . GLU A 1 70 ? -6.186 17.450 -0.517 1.00 0.00 70 GLU A C 6
ATOM 9926 O O . GLU A 1 70 ? -5.960 18.649 -0.675 1.00 0.00 70 GLU A O 6
ATOM 9938 N N . HIS A 1 71 ? -5.294 16.608 -0.008 1.00 0.00 71 HIS A N 6
ATOM 9939 C CA . HIS A 1 71 ? -3.968 17.069 0.399 1.00 0.00 71 HIS A CA 6
ATOM 9940 C C . HIS A 1 71 ? -3.078 17.286 -0.807 1.00 0.00 71 HIS A C 6
ATOM 9941 O O . HIS A 1 71 ? -2.913 16.399 -1.629 1.00 0.00 71 HIS A O 6
ATOM 9955 N N . ASP A 1 72 ? -2.508 18.483 -0.910 1.00 0.00 72 ASP A N 6
ATOM 9956 C CA . ASP A 1 72 ? -1.630 18.804 -2.029 1.00 0.00 72 ASP A CA 6
ATOM 9957 C C . ASP A 1 72 ? -0.380 17.928 -1.990 1.00 0.00 72 ASP A C 6
ATOM 9958 O O . ASP A 1 72 ? 0.051 17.399 -3.014 1.00 0.00 72 ASP A O 6
ATOM 9967 N N . VAL A 1 73 ? 0.191 17.778 -0.799 1.00 0.00 73 VAL A N 6
ATOM 9968 C CA . VAL A 1 73 ? 1.389 16.962 -0.639 1.00 0.00 73 VAL A CA 6
ATOM 9969 C C . VAL A 1 73 ? 1.087 15.513 -0.984 1.00 0.00 73 VAL A C 6
ATOM 9970 O O . VAL A 1 73 ? 1.861 14.855 -1.680 1.00 0.00 73 VAL A O 6
ATOM 9983 N N . ILE A 1 74 ? -0.045 15.013 -0.486 1.00 0.00 74 ILE A N 6
ATOM 9984 C CA . ILE A 1 74 ? -0.450 13.629 -0.744 1.00 0.00 74 ILE A CA 6
ATOM 9985 C C . ILE A 1 74 ? -1.550 13.584 -1.802 1.00 0.00 74 ILE A C 6
ATOM 9986 O O . ILE A 1 74 ? -2.251 12.586 -1.945 1.00 0.00 74 ILE A O 6
ATOM 10002 N N . GLY A 1 75 ? -1.690 14.672 -2.547 1.00 0.00 75 GLY A N 6
ATOM 10003 C CA . GLY A 1 75 ? -2.698 14.736 -3.602 1.00 0.00 75 GLY A CA 6
ATOM 10004 C C . GLY A 1 75 ? -2.277 13.909 -4.811 1.00 0.00 75 GLY A C 6
ATOM 10005 O O . GLY A 1 75 ? -2.947 12.945 -5.183 1.00 0.00 75 GLY A O 6
ATOM 10009 N N . THR A 1 76 ? -1.165 14.294 -5.419 1.00 0.00 76 THR A N 6
ATOM 10010 C CA . THR A 1 76 ? -0.660 13.589 -6.591 1.00 0.00 76 THR A CA 6
ATOM 10011 C C . THR A 1 76 ? -0.438 12.119 -6.261 1.00 0.00 76 THR A C 6
ATOM 10012 O O . THR A 1 76 ? -0.173 11.304 -7.146 1.00 0.00 76 THR A O 6
ATOM 10023 N N . LYS A 1 77 ? -0.542 11.782 -4.980 1.00 0.00 77 LYS A N 6
ATOM 10024 C CA . LYS A 1 77 ? -0.336 10.407 -4.561 1.00 0.00 77 LYS A CA 6
ATOM 10025 C C . LYS A 1 77 ? -1.334 9.482 -5.246 1.00 0.00 77 LYS A C 6
ATOM 10026 O O . LYS A 1 77 ? -0.954 8.473 -5.839 1.00 0.00 77 LYS A O 6
ATOM 10045 N N . VAL A 1 78 ? -2.614 9.826 -5.157 1.00 0.00 78 VAL A N 6
ATOM 10046 C CA . VAL A 1 78 ? -3.650 8.997 -5.754 1.00 0.00 78 VAL A CA 6
ATOM 10047 C C . VAL A 1 78 ? -3.391 8.832 -7.246 1.00 0.00 78 VAL A C 6
ATOM 10048 O O . VAL A 1 78 ? -3.406 7.719 -7.776 1.00 0.00 78 VAL A O 6
ATOM 10061 N N . CYS A 1 79 ? -3.133 9.943 -7.921 1.00 0.00 79 CYS A N 6
ATOM 10062 C CA . CYS A 1 79 ? -2.862 9.902 -9.351 1.00 0.00 79 CYS A CA 6
ATOM 10063 C C . CYS A 1 79 ? -1.681 8.982 -9.634 1.00 0.00 79 CYS A C 6
ATOM 10064 O O . CYS A 1 79 ? -1.640 8.301 -10.659 1.00 0.00 79 CYS A O 6
ATOM 10072 N N . ALA A 1 80 ? -0.718 8.965 -8.715 1.00 0.00 80 ALA A N 6
ATOM 10073 C CA . ALA A 1 80 ? 0.458 8.120 -8.876 1.00 0.00 80 ALA A CA 6
ATOM 10074 C C . ALA A 1 80 ? 0.066 6.645 -8.835 1.00 0.00 80 ALA A C 6
ATOM 10075 O O . ALA A 1 80 ? 0.562 5.842 -9.619 1.00 0.00 80 ALA A O 6
ATOM 10082 N N . LEU A 1 81 ? -0.829 6.297 -7.918 1.00 0.00 81 LEU A N 6
ATOM 10083 C CA . LEU A 1 81 ? -1.263 4.910 -7.798 1.00 0.00 81 LEU A CA 6
ATOM 10084 C C . LEU A 1 81 ? -1.945 4.449 -9.080 1.00 0.00 81 LEU A C 6
ATOM 10085 O O . LEU A 1 81 ? -1.676 3.358 -9.572 1.00 0.00 81 LEU A O 6
ATOM 10101 N N . LEU A 1 82 ? -2.819 5.281 -9.616 1.00 0.00 82 LEU A N 6
ATOM 10102 C CA . LEU A 1 82 ? -3.517 4.926 -10.845 1.00 0.00 82 LEU A CA 6
ATOM 10103 C C . LEU A 1 82 ? -2.533 4.784 -12.000 1.00 0.00 82 LEU A C 6
ATOM 10104 O O . LEU A 1 82 ? -2.599 3.831 -12.782 1.00 0.00 82 LEU A O 6
ATOM 10120 N N . ASP A 1 83 ? -1.617 5.730 -12.097 1.00 0.00 83 ASP A N 6
ATOM 10121 C CA . ASP A 1 83 ? -0.631 5.698 -13.159 1.00 0.00 83 ASP A CA 6
ATOM 10122 C C . ASP A 1 83 ? 0.236 4.456 -13.040 1.00 0.00 83 ASP A C 6
ATOM 10123 O O . ASP A 1 83 ? 0.519 3.787 -14.035 1.00 0.00 83 ASP A O 6
ATOM 10132 N N . ARG A 1 84 ? 0.658 4.152 -11.817 1.00 0.00 84 ARG A N 6
ATOM 10133 C CA . ARG A 1 84 ? 1.494 2.984 -11.584 1.00 0.00 84 ARG A CA 6
ATOM 10134 C C . ARG A 1 84 ? 0.709 1.699 -11.831 1.00 0.00 84 ARG A C 6
ATOM 10135 O O . ARG A 1 84 ? 1.218 0.746 -12.420 1.00 0.00 84 ARG A O 6
ATOM 10156 N N . LEU A 1 85 ? -0.535 1.682 -11.371 1.00 0.00 85 LEU A N 6
ATOM 10157 C CA . LEU A 1 85 ? -1.383 0.512 -11.539 1.00 0.00 85 LEU A CA 6
ATOM 10158 C C . LEU A 1 85 ? -1.704 0.295 -13.013 1.00 0.00 85 LEU A C 6
ATOM 10159 O O . LEU A 1 85 ? -2.080 -0.802 -13.427 1.00 0.00 85 LEU A O 6
ATOM 10175 N N . ALA A 1 86 ? -1.565 1.351 -13.805 1.00 0.00 86 ALA A N 6
ATOM 10176 C CA . ALA A 1 86 ? -1.866 1.259 -15.227 1.00 0.00 86 ALA A CA 6
ATOM 10177 C C . ALA A 1 86 ? -1.026 0.173 -15.886 1.00 0.00 86 ALA A C 6
ATOM 10178 O O . ALA A 1 86 ? -1.490 -0.516 -16.793 1.00 0.00 86 ALA A O 6
ATOM 10185 N N . GLY A 1 87 ? 0.207 0.024 -15.422 1.00 0.00 87 GLY A N 6
ATOM 10186 C CA . GLY A 1 87 ? 1.095 -0.991 -15.976 1.00 0.00 87 GLY A CA 6
ATOM 10187 C C . GLY A 1 87 ? 2.355 -1.140 -15.132 1.00 0.00 87 GLY A C 6
ATOM 10188 O O . GLY A 1 87 ? 2.605 -2.198 -14.556 1.00 0.00 87 GLY A O 6
ATOM 10192 N N . ASP A 1 88 ? 3.143 -0.073 -15.068 1.00 0.00 88 ASP A N 6
ATOM 10193 C CA . ASP A 1 88 ? 4.384 -0.097 -14.295 1.00 0.00 88 ASP A CA 6
ATOM 10194 C C . ASP A 1 88 ? 4.090 0.086 -12.812 1.00 0.00 88 ASP A C 6
ATOM 10195 O O . ASP A 1 88 ? 3.534 1.099 -12.406 1.00 0.00 88 ASP A O 6
ATOM 10204 N N . TYR A 1 89 ? 4.462 -0.906 -12.010 1.00 0.00 89 TYR A N 6
ATOM 10205 C CA . TYR A 1 89 ? 4.227 -0.863 -10.560 1.00 0.00 89 TYR A CA 6
ATOM 10206 C C . TYR A 1 89 ? 5.548 -0.957 -9.794 1.00 0.00 89 TYR A C 6
ATOM 10207 O O . TYR A 1 89 ? 6.264 0.034 -9.656 1.00 0.00 89 TYR A O 6
ATOM 10225 N N . VAL A 1 90 ? 5.858 -2.148 -9.296 1.00 0.00 90 VAL A N 6
ATOM 10226 C CA . VAL A 1 90 ? 7.080 -2.372 -8.542 1.00 0.00 90 VAL A CA 6
ATOM 10227 C C . VAL A 1 90 ? 7.640 -3.759 -8.833 1.00 0.00 90 VAL A C 6
ATOM 10228 O O . VAL A 1 90 ? 6.891 -4.726 -8.978 1.00 0.00 90 VAL A O 6
ATOM 10241 N N . TYR A 1 91 ? 8.961 -3.850 -8.914 1.00 0.00 91 TYR A N 6
ATOM 10242 C CA . TYR A 1 91 ? 9.625 -5.124 -9.182 1.00 0.00 91 TYR A CA 6
ATOM 10243 C C . TYR A 1 91 ? 10.007 -5.795 -7.874 1.00 0.00 91 TYR A C 6
ATOM 10244 O O . TYR A 1 91 ? 10.573 -5.158 -6.983 1.00 0.00 91 TYR A O 6
ATOM 10262 N N . LEU A 1 92 ? 9.695 -7.085 -7.762 1.00 0.00 92 LEU A N 6
ATOM 10263 C CA . LEU A 1 92 ? 10.012 -7.840 -6.549 1.00 0.00 92 LEU A CA 6
ATOM 10264 C C . LEU A 1 92 ? 10.917 -9.014 -6.878 1.00 0.00 92 LEU A C 6
ATOM 10265 O O . LEU A 1 92 ? 10.569 -9.877 -7.685 1.00 0.00 92 LEU A O 6
ATOM 10281 N N . PHE A 1 93 ? 12.088 -9.041 -6.245 1.00 0.00 93 PHE A N 6
ATOM 10282 C CA . PHE A 1 93 ? 13.043 -10.124 -6.476 1.00 0.00 93 PHE A CA 6
ATOM 10283 C C . PHE A 1 93 ? 13.957 -10.301 -5.271 1.00 0.00 93 PHE A C 6
ATOM 10284 O O . PHE A 1 93 ? 14.253 -9.346 -4.559 1.00 0.00 93 PHE A O 6
ATOM 10301 N N . ASP A 1 94 ? 14.405 -11.537 -5.048 1.00 0.00 94 ASP A N 6
ATOM 10302 C CA . ASP A 1 94 ? 15.293 -11.834 -3.922 1.00 0.00 94 ASP A CA 6
ATOM 10303 C C . ASP A 1 94 ? 16.752 -11.768 -4.360 1.00 0.00 94 ASP A C 6
ATOM 10304 O O . ASP A 1 94 ? 17.049 -11.433 -5.504 1.00 0.00 94 ASP A O 6
ATOM 10313 N N . GLU A 1 95 ? 17.652 -12.089 -3.440 1.00 0.00 95 GLU A N 6
ATOM 10314 C CA . GLU A 1 95 ? 19.078 -12.061 -3.743 1.00 0.00 95 GLU A CA 6
ATOM 10315 C C . GLU A 1 95 ? 19.454 -13.212 -4.670 1.00 0.00 95 GLU A C 6
ATOM 10316 O O . GLU A 1 95 ? 20.478 -13.868 -4.475 1.00 0.00 95 GLU A O 6
ATOM 10328 N N . GLY A 1 96 ? 18.618 -13.458 -5.676 1.00 0.00 96 GLY A N 6
ATOM 10329 C CA . GLY A 1 96 ? 18.866 -14.538 -6.634 1.00 0.00 96 GLY A CA 6
ATOM 10330 C C . GLY A 1 96 ? 18.510 -14.102 -8.051 1.00 0.00 96 GLY A C 6
ATOM 10331 O O . GLY A 1 96 ? 18.919 -14.733 -9.026 1.00 0.00 96 GLY A O 6
ATOM 10335 N N . GLY A 1 97 ? 17.749 -13.017 -8.156 1.00 0.00 97 GLY A N 6
ATOM 10336 C CA . GLY A 1 97 ? 17.340 -12.500 -9.460 1.00 0.00 97 GLY A CA 6
ATOM 10337 C C . GLY A 1 97 ? 16.066 -13.180 -9.941 1.00 0.00 97 GLY A C 6
ATOM 10338 O O . GLY A 1 97 ? 15.482 -12.783 -10.950 1.00 0.00 97 GLY A O 6
ATOM 10342 N N . ASP A 1 98 ? 15.635 -14.209 -9.213 1.00 0.00 98 ASP A N 6
ATOM 10343 C CA . ASP A 1 98 ? 14.423 -14.944 -9.574 1.00 0.00 98 ASP A CA 6
ATOM 10344 C C . ASP A 1 98 ? 13.228 -14.430 -8.776 1.00 0.00 98 ASP A C 6
ATOM 10345 O O . ASP A 1 98 ? 13.145 -14.627 -7.565 1.00 0.00 98 ASP A O 6
ATOM 10354 N N . GLU A 1 99 ? 12.302 -13.771 -9.467 1.00 0.00 99 GLU A N 6
ATOM 10355 C CA . GLU A 1 99 ? 11.117 -13.235 -8.812 1.00 0.00 99 GLU A CA 6
ATOM 10356 C C . GLU A 1 99 ? 10.406 -14.332 -8.030 1.00 0.00 99 GLU A C 6
ATOM 10357 O O . GLU A 1 99 ? 9.520 -15.008 -8.553 1.00 0.00 99 GLU A O 6
ATOM 10369 N N . VAL A 1 100 ? 10.805 -14.506 -6.771 1.00 0.00 100 VAL A N 6
ATOM 10370 C CA . VAL A 1 100 ? 10.207 -15.530 -5.915 1.00 0.00 100 VAL A CA 6
ATOM 10371 C C . VAL A 1 100 ? 10.166 -15.066 -4.464 1.00 0.00 100 VAL A C 6
ATOM 10372 O O . VAL A 1 100 ? 10.985 -14.251 -4.039 1.00 0.00 100 VAL A O 6
ATOM 10385 N N . ILE A 1 101 ? 9.216 -15.596 -3.703 1.00 0.00 101 ILE A N 6
ATOM 10386 C CA . ILE A 1 101 ? 9.088 -15.231 -2.300 1.00 0.00 101 ILE A CA 6
ATOM 10387 C C . ILE A 1 101 ? 10.142 -15.946 -1.470 1.00 0.00 101 ILE A C 6
ATOM 10388 O O . ILE A 1 101 ? 10.303 -17.162 -1.563 1.00 0.00 101 ILE A O 6
ATOM 10404 N N . ALA A 1 102 ? 10.857 -15.179 -0.655 1.00 0.00 102 ALA A N 6
ATOM 10405 C CA . ALA A 1 102 ? 11.897 -15.758 0.193 1.00 0.00 102 ALA A CA 6
ATOM 10406 C C . ALA A 1 102 ? 12.097 -14.916 1.458 1.00 0.00 102 ALA A C 6
ATOM 10407 O O . ALA A 1 102 ? 11.529 -13.832 1.589 1.00 0.00 102 ALA A O 6
ATOM 10414 N N . PRO A 1 103 ? 12.911 -15.387 2.376 1.00 0.00 103 PRO A N 6
ATOM 10415 C CA . PRO A 1 103 ? 13.203 -14.651 3.640 1.00 0.00 103 PRO A CA 6
ATOM 10416 C C . PRO A 1 103 ? 13.606 -13.197 3.372 1.00 0.00 103 PRO A C 6
ATOM 10417 O O . PRO A 1 103 ? 13.226 -12.292 4.113 1.00 0.00 103 PRO A O 6
ATOM 10428 N N . ARG A 1 104 ? 14.371 -12.981 2.302 1.00 0.00 104 ARG A N 6
ATOM 10429 C CA . ARG A 1 104 ? 14.811 -11.635 1.940 1.00 0.00 104 ARG A CA 6
ATOM 10430 C C . ARG A 1 104 ? 13.985 -11.118 0.781 1.00 0.00 104 ARG A C 6
ATOM 10431 O O . ARG A 1 104 ? 14.192 -11.507 -0.369 1.00 0.00 104 ARG A O 6
ATOM 10452 N N . MET A 1 105 ? 13.033 -10.244 1.089 1.00 0.00 105 MET A N 6
ATOM 10453 C CA . MET A 1 105 ? 12.158 -9.681 0.064 1.00 0.00 105 MET A CA 6
ATOM 10454 C C . MET A 1 105 ? 12.580 -8.259 -0.274 1.00 0.00 105 MET A C 6
ATOM 10455 O O . MET A 1 105 ? 12.898 -7.467 0.611 1.00 0.00 105 MET A O 6
ATOM 10469 N N . TYR A 1 106 ? 12.577 -7.943 -1.565 1.00 0.00 106 TYR A N 6
ATOM 10470 C CA . TYR A 1 106 ? 12.956 -6.609 -2.029 1.00 0.00 106 TYR A CA 6
ATOM 10471 C C . TYR A 1 106 ? 12.008 -6.154 -3.126 1.00 0.00 106 TYR A C 6
ATOM 10472 O O . TYR A 1 106 ? 12.107 -6.607 -4.274 1.00 0.00 106 TYR A O 6
ATOM 10490 N N . CYS A 1 107 ? 11.093 -5.250 -2.766 1.00 0.00 107 CYS A N 6
ATOM 10491 C CA . CYS A 1 107 ? 10.116 -4.713 -3.717 1.00 0.00 107 CYS A CA 6
ATOM 10492 C C . CYS A 1 107 ? 10.398 -3.244 -3.997 1.00 0.00 107 CYS A C 6
ATOM 10493 O O . CYS A 1 107 ? 10.221 -2.386 -3.130 1.00 0.00 107 CYS A O 6
ATOM 10501 N N . SER A 1 108 ? 10.843 -2.966 -5.214 1.00 0.00 108 SER A N 6
ATOM 10502 C CA . SER A 1 108 ? 11.157 -1.595 -5.611 1.00 0.00 108 SER A CA 6
ATOM 10503 C C . SER A 1 108 ? 11.139 -1.452 -7.131 1.00 0.00 108 SER A C 6
ATOM 10504 O O . SER A 1 108 ? 11.149 -2.444 -7.856 1.00 0.00 108 SER A O 6
ATOM 10512 N N . PHE A 1 109 ? 11.115 -0.211 -7.604 1.00 0.00 109 PHE A N 6
ATOM 10513 C CA . PHE A 1 109 ? 11.099 0.055 -9.036 1.00 0.00 109 PHE A CA 6
ATOM 10514 C C . PHE A 1 109 ? 12.353 -0.506 -9.697 1.00 0.00 109 PHE A C 6
ATOM 10515 O O . PHE A 1 109 ? 12.331 -0.893 -10.866 1.00 0.00 109 PHE A O 6
ATOM 10532 N N . SER A 1 110 ? 13.445 -0.541 -8.940 1.00 0.00 110 SER A N 6
ATOM 10533 C CA . SER A 1 110 ? 14.706 -1.054 -9.464 1.00 0.00 110 SER A CA 6
ATOM 10534 C C . SER A 1 110 ? 14.570 -2.525 -9.815 1.00 0.00 110 SER A C 6
ATOM 10535 O O . SER A 1 110 ? 13.752 -3.239 -9.235 1.00 0.00 110 SER A O 6
ATOM 10543 N N . ALA A 1 111 ? 15.379 -2.976 -10.779 1.00 0.00 111 ALA A N 6
ATOM 10544 C CA . ALA A 1 111 ? 15.343 -4.373 -11.216 1.00 0.00 111 ALA A CA 6
ATOM 10545 C C . ALA A 1 111 ? 16.596 -5.115 -10.741 1.00 0.00 111 ALA A C 6
ATOM 10546 O O . ALA A 1 111 ? 17.544 -4.499 -10.249 1.00 0.00 111 ALA A O 6
ATOM 10553 N N . PRO A 1 112 ? 16.617 -6.414 -10.893 1.00 0.00 112 PRO A N 6
ATOM 10554 C CA . PRO A 1 112 ? 17.780 -7.253 -10.483 1.00 0.00 112 PRO A CA 6
ATOM 10555 C C . PRO A 1 112 ? 19.096 -6.731 -11.062 1.00 0.00 112 PRO A C 6
ATOM 10556 O O . PRO A 1 112 ? 20.122 -6.716 -10.383 1.00 0.00 112 PRO A O 6
ATOM 10567 N N . ASP A 1 113 ? 19.058 -6.305 -12.326 1.00 0.00 113 ASP A N 6
ATOM 10568 C CA . ASP A 1 113 ? 20.254 -5.786 -12.990 1.00 0.00 113 ASP A CA 6
ATOM 10569 C C . ASP A 1 113 ? 20.281 -4.264 -12.923 1.00 0.00 113 ASP A C 6
ATOM 10570 O O . ASP A 1 113 ? 20.552 -3.594 -13.920 1.00 0.00 113 ASP A O 6
ATOM 10579 N N . ASP A 1 114 ? 19.999 -3.726 -11.744 1.00 0.00 114 ASP A N 6
ATOM 10580 C CA . ASP A 1 114 ? 19.993 -2.280 -11.556 1.00 0.00 114 ASP A CA 6
ATOM 10581 C C . ASP A 1 114 ? 21.365 -1.693 -11.885 1.00 0.00 114 ASP A C 6
ATOM 10582 O O . ASP A 1 114 ? 22.267 -2.468 -12.161 1.00 0.00 114 ASP A O 6
ATOM 10591 N N . GLY A 1 1 ? 23.074 -13.266 13.901 1.00 0.00 1 GLY A N 7
ATOM 10592 C CA . GLY A 1 1 ? 22.618 -12.591 12.654 1.00 0.00 1 GLY A CA 7
ATOM 10593 C C . GLY A 1 1 ? 21.567 -13.452 11.963 1.00 0.00 1 GLY A C 7
ATOM 10594 O O . GLY A 1 1 ? 21.458 -13.455 10.737 1.00 0.00 1 GLY A O 7
ATOM 10597 N N . LYS A 1 2 ? 20.792 -14.183 12.758 1.00 0.00 2 LYS A N 7
ATOM 10598 C CA . LYS A 1 2 ? 19.752 -15.047 12.214 1.00 0.00 2 LYS A CA 7
ATOM 10599 C C . LYS A 1 2 ? 18.473 -14.270 11.985 1.00 0.00 2 LYS A C 7
ATOM 10600 O O . LYS A 1 2 ? 17.520 -14.805 11.424 1.00 0.00 2 LYS A O 7
ATOM 10619 N N . LYS A 1 3 ? 18.457 -13.017 12.432 1.00 0.00 3 LYS A N 7
ATOM 10620 C CA . LYS A 1 3 ? 17.284 -12.166 12.274 1.00 0.00 3 LYS A CA 7
ATOM 10621 C C . LYS A 1 3 ? 16.121 -12.704 13.091 1.00 0.00 3 LYS A C 7
ATOM 10622 O O . LYS A 1 3 ? 15.320 -11.941 13.632 1.00 0.00 3 LYS A O 7
ATOM 10641 N N . VAL A 1 4 ? 16.018 -14.030 13.175 1.00 0.00 4 VAL A N 7
ATOM 10642 C CA . VAL A 1 4 ? 14.943 -14.662 13.926 1.00 0.00 4 VAL A CA 7
ATOM 10643 C C . VAL A 1 4 ? 15.457 -15.181 15.264 1.00 0.00 4 VAL A C 7
ATOM 10644 O O . VAL A 1 4 ? 14.781 -15.946 15.949 1.00 0.00 4 VAL A O 7
ATOM 10657 N N . GLU A 1 5 ? 16.657 -14.756 15.633 1.00 0.00 5 GLU A N 7
ATOM 10658 C CA . GLU A 1 5 ? 17.254 -15.184 16.893 1.00 0.00 5 GLU A CA 7
ATOM 10659 C C . GLU A 1 5 ? 17.184 -16.703 17.025 1.00 0.00 5 GLU A C 7
ATOM 10660 O O . GLU A 1 5 ? 17.856 -17.430 16.291 1.00 0.00 5 GLU A O 7
ATOM 10672 N N . PHE A 1 6 ? 16.372 -17.176 17.963 1.00 0.00 6 PHE A N 7
ATOM 10673 C CA . PHE A 1 6 ? 16.223 -18.611 18.181 1.00 0.00 6 PHE A CA 7
ATOM 10674 C C . PHE A 1 6 ? 14.907 -18.912 18.893 1.00 0.00 6 PHE A C 7
ATOM 10675 O O . PHE A 1 6 ? 13.843 -18.905 18.279 1.00 0.00 6 PHE A O 7
ATOM 10692 N N . ASN A 1 7 ? 14.991 -19.174 20.193 1.00 0.00 7 ASN A N 7
ATOM 10693 C CA . ASN A 1 7 ? 13.804 -19.475 20.983 1.00 0.00 7 ASN A CA 7
ATOM 10694 C C . ASN A 1 7 ? 12.965 -20.541 20.297 1.00 0.00 7 ASN A C 7
ATOM 10695 O O . ASN A 1 7 ? 11.741 -20.561 20.433 1.00 0.00 7 ASN A O 7
ATOM 10706 N N . ASP A 1 8 ? 13.627 -21.428 19.553 1.00 0.00 8 ASP A N 7
ATOM 10707 C CA . ASP A 1 8 ? 12.930 -22.499 18.841 1.00 0.00 8 ASP A CA 7
ATOM 10708 C C . ASP A 1 8 ? 11.594 -22.000 18.297 1.00 0.00 8 ASP A C 7
ATOM 10709 O O . ASP A 1 8 ? 11.548 -21.236 17.336 1.00 0.00 8 ASP A O 7
ATOM 10718 N N . LYS A 1 9 ? 10.506 -22.430 18.934 1.00 0.00 9 LYS A N 7
ATOM 10719 C CA . LYS A 1 9 ? 9.181 -22.017 18.510 1.00 0.00 9 LYS A CA 7
ATOM 10720 C C . LYS A 1 9 ? 8.722 -20.790 19.297 1.00 0.00 9 LYS A C 7
ATOM 10721 O O . LYS A 1 9 ? 9.136 -20.586 20.439 1.00 0.00 9 LYS A O 7
ATOM 10740 N N . PRO A 1 10 ? 7.867 -19.987 18.717 1.00 0.00 10 PRO A N 7
ATOM 10741 C CA . PRO A 1 10 ? 7.325 -18.776 19.379 1.00 0.00 10 PRO A CA 7
ATOM 10742 C C . PRO A 1 10 ? 7.023 -19.004 20.852 1.00 0.00 10 PRO A C 7
ATOM 10743 O O . PRO A 1 10 ? 6.897 -18.053 21.619 1.00 0.00 10 PRO A O 7
ATOM 10754 N N . LYS A 1 11 ? 6.901 -20.266 21.230 1.00 0.00 11 LYS A N 7
ATOM 10755 C CA . LYS A 1 11 ? 6.606 -20.622 22.615 1.00 0.00 11 LYS A CA 7
ATOM 10756 C C . LYS A 1 11 ? 5.170 -20.261 22.973 1.00 0.00 11 LYS A C 7
ATOM 10757 O O . LYS A 1 11 ? 4.431 -21.082 23.516 1.00 0.00 11 LYS A O 7
ATOM 10776 N N . VAL A 1 12 ? 4.782 -19.022 22.676 1.00 0.00 12 VAL A N 7
ATOM 10777 C CA . VAL A 1 12 ? 3.433 -18.564 22.974 1.00 0.00 12 VAL A CA 7
ATOM 10778 C C . VAL A 1 12 ? 2.409 -19.354 22.173 1.00 0.00 12 VAL A C 7
ATOM 10779 O O . VAL A 1 12 ? 1.397 -19.803 22.709 1.00 0.00 12 VAL A O 7
ATOM 10792 N N . ARG A 1 13 ? 2.675 -19.521 20.879 1.00 0.00 13 ARG A N 7
ATOM 10793 C CA . ARG A 1 13 ? 1.765 -20.255 20.005 1.00 0.00 13 ARG A CA 7
ATOM 10794 C C . ARG A 1 13 ? 2.546 -21.045 18.961 1.00 0.00 13 ARG A C 7
ATOM 10795 O O . ARG A 1 13 ? 3.675 -20.694 18.620 1.00 0.00 13 ARG A O 7
ATOM 10816 N N . LYS A 1 14 ? 1.941 -22.112 18.459 1.00 0.00 14 LYS A N 7
ATOM 10817 C CA . LYS A 1 14 ? 2.591 -22.946 17.452 1.00 0.00 14 LYS A CA 7
ATOM 10818 C C . LYS A 1 14 ? 2.928 -22.125 16.217 1.00 0.00 14 LYS A C 7
ATOM 10819 O O . LYS A 1 14 ? 2.196 -21.204 15.853 1.00 0.00 14 LYS A O 7
ATOM 10838 N N . ILE A 1 15 ? 4.044 -22.459 15.580 1.00 0.00 15 ILE A N 7
ATOM 10839 C CA . ILE A 1 15 ? 4.475 -21.742 14.392 1.00 0.00 15 ILE A CA 7
ATOM 10840 C C . ILE A 1 15 ? 3.298 -21.514 13.441 1.00 0.00 15 ILE A C 7
ATOM 10841 O O . ILE A 1 15 ? 2.369 -22.322 13.390 1.00 0.00 15 ILE A O 7
ATOM 10857 N N . PRO A 1 16 ? 3.335 -20.446 12.687 1.00 0.00 16 PRO A N 7
ATOM 10858 C CA . PRO A 1 16 ? 2.263 -20.114 11.712 1.00 0.00 16 PRO A CA 7
ATOM 10859 C C . PRO A 1 16 ? 2.239 -21.076 10.526 1.00 0.00 16 PRO A C 7
ATOM 10860 O O . PRO A 1 16 ? 3.286 -21.546 10.079 1.00 0.00 16 PRO A O 7
ATOM 10871 N N . SER A 1 17 ? 1.044 -21.352 10.017 1.00 0.00 17 SER A N 7
ATOM 10872 C CA . SER A 1 17 ? 0.901 -22.247 8.877 1.00 0.00 17 SER A CA 7
ATOM 10873 C C . SER A 1 17 ? 1.470 -21.610 7.618 1.00 0.00 17 SER A C 7
ATOM 10874 O O . SER A 1 17 ? 2.103 -22.276 6.801 1.00 0.00 17 SER A O 7
ATOM 10882 N N . THR A 1 18 ? 1.238 -20.307 7.461 1.00 0.00 18 THR A N 7
ATOM 10883 C CA . THR A 1 18 ? 1.728 -19.581 6.290 1.00 0.00 18 THR A CA 7
ATOM 10884 C C . THR A 1 18 ? 2.912 -18.704 6.670 1.00 0.00 18 THR A C 7
ATOM 10885 O O . THR A 1 18 ? 3.379 -18.731 7.808 1.00 0.00 18 THR A O 7
ATOM 10896 N N . ARG A 1 19 ? 3.397 -17.919 5.705 1.00 0.00 19 ARG A N 7
ATOM 10897 C CA . ARG A 1 19 ? 4.533 -17.033 5.948 1.00 0.00 19 ARG A CA 7
ATOM 10898 C C . ARG A 1 19 ? 4.061 -15.589 6.047 1.00 0.00 19 ARG A C 7
ATOM 10899 O O . ARG A 1 19 ? 3.145 -15.172 5.337 1.00 0.00 19 ARG A O 7
ATOM 10920 N N . LYS A 1 20 ? 4.692 -14.824 6.934 1.00 0.00 20 LYS A N 7
ATOM 10921 C CA . LYS A 1 20 ? 4.329 -13.420 7.122 1.00 0.00 20 LYS A CA 7
ATOM 10922 C C . LYS A 1 20 ? 5.397 -12.508 6.551 1.00 0.00 20 LYS A C 7
ATOM 10923 O O . LYS A 1 20 ? 6.585 -12.827 6.588 1.00 0.00 20 LYS A O 7
ATOM 10942 N N . ILE A 1 21 ? 4.972 -11.363 6.029 1.00 0.00 21 ILE A N 7
ATOM 10943 C CA . ILE A 1 21 ? 5.898 -10.395 5.463 1.00 0.00 21 ILE A CA 7
ATOM 10944 C C . ILE A 1 21 ? 5.844 -9.085 6.237 1.00 0.00 21 ILE A C 7
ATOM 10945 O O . ILE A 1 21 ? 4.767 -8.598 6.578 1.00 0.00 21 ILE A O 7
ATOM 10961 N N . LYS A 1 22 ? 7.020 -8.503 6.477 1.00 0.00 22 LYS A N 7
ATOM 10962 C CA . LYS A 1 22 ? 7.098 -7.233 7.185 1.00 0.00 22 LYS A CA 7
ATOM 10963 C C . LYS A 1 22 ? 8.106 -6.305 6.525 1.00 0.00 22 LYS A C 7
ATOM 10964 O O . LYS A 1 22 ? 8.280 -5.159 6.941 1.00 0.00 22 LYS A O 7
ATOM 10983 N N . ILE A 1 23 ? 8.777 -6.802 5.490 1.00 0.00 23 ILE A N 7
ATOM 10984 C CA . ILE A 1 23 ? 9.774 -6.008 4.773 1.00 0.00 23 ILE A CA 7
ATOM 10985 C C . ILE A 1 23 ? 9.259 -5.617 3.402 1.00 0.00 23 ILE A C 7
ATOM 10986 O O . ILE A 1 23 ? 8.839 -6.467 2.626 1.00 0.00 23 ILE A O 7
ATOM 11002 N N . THR A 1 24 ? 9.297 -4.320 3.110 1.00 0.00 24 THR A N 7
ATOM 11003 C CA . THR A 1 24 ? 8.829 -3.823 1.819 1.00 0.00 24 THR A CA 7
ATOM 11004 C C . THR A 1 24 ? 9.604 -2.576 1.410 1.00 0.00 24 THR A C 7
ATOM 11005 O O . THR A 1 24 ? 9.998 -1.773 2.259 1.00 0.00 24 THR A O 7
ATOM 11016 N N . PHE A 1 25 ? 9.822 -2.416 0.108 1.00 0.00 25 PHE A N 7
ATOM 11017 C CA . PHE A 1 25 ? 10.555 -1.259 -0.396 1.00 0.00 25 PHE A CA 7
ATOM 11018 C C . PHE A 1 25 ? 9.808 0.027 -0.054 1.00 0.00 25 PHE A C 7
ATOM 11019 O O . PHE A 1 25 ? 8.688 0.252 -0.515 1.00 0.00 25 PHE A O 7
ATOM 11036 N N . ALA A 1 26 ? 10.436 0.870 0.759 1.00 0.00 26 ALA A N 7
ATOM 11037 C CA . ALA A 1 26 ? 9.822 2.129 1.161 1.00 0.00 26 ALA A CA 7
ATOM 11038 C C . ALA A 1 26 ? 9.941 3.176 0.059 1.00 0.00 26 ALA A C 7
ATOM 11039 O O . ALA A 1 26 ? 11.039 3.628 -0.262 1.00 0.00 26 ALA A O 7
ATOM 11046 N N . LEU A 1 27 ? 8.805 3.545 -0.523 1.00 0.00 27 LEU A N 7
ATOM 11047 C CA . LEU A 1 27 ? 8.795 4.540 -1.588 1.00 0.00 27 LEU A CA 7
ATOM 11048 C C . LEU A 1 27 ? 9.196 5.907 -1.046 1.00 0.00 27 LEU A C 7
ATOM 11049 O O . LEU A 1 27 ? 9.962 6.635 -1.674 1.00 0.00 27 LEU A O 7
ATOM 11065 N N . ASP A 1 28 ? 8.669 6.250 0.127 1.00 0.00 28 ASP A N 7
ATOM 11066 C CA . ASP A 1 28 ? 8.971 7.537 0.747 1.00 0.00 28 ASP A CA 7
ATOM 11067 C C . ASP A 1 28 ? 8.867 7.437 2.263 1.00 0.00 28 ASP A C 7
ATOM 11068 O O . ASP A 1 28 ? 8.102 6.630 2.789 1.00 0.00 28 ASP A O 7
ATOM 11077 N N . ALA A 1 29 ? 9.641 8.262 2.961 1.00 0.00 29 ALA A N 7
ATOM 11078 C CA . ALA A 1 29 ? 9.626 8.254 4.421 1.00 0.00 29 ALA A CA 7
ATOM 11079 C C . ALA A 1 29 ? 8.208 8.456 4.945 1.00 0.00 29 ALA A C 7
ATOM 11080 O O . ALA A 1 29 ? 7.723 7.677 5.772 1.00 0.00 29 ALA A O 7
ATOM 11087 N N . THR A 1 30 ? 7.543 9.496 4.454 1.00 0.00 30 THR A N 7
ATOM 11088 C CA . THR A 1 30 ? 6.178 9.781 4.881 1.00 0.00 30 THR A CA 7
ATOM 11089 C C . THR A 1 30 ? 5.246 8.626 4.519 1.00 0.00 30 THR A C 7
ATOM 11090 O O . THR A 1 30 ? 4.481 8.141 5.358 1.00 0.00 30 THR A O 7
ATOM 11101 N N . PHE A 1 31 ? 5.322 8.180 3.266 1.00 0.00 31 PHE A N 7
ATOM 11102 C CA . PHE A 1 31 ? 4.486 7.081 2.807 1.00 0.00 31 PHE A CA 7
ATOM 11103 C C . PHE A 1 31 ? 4.843 5.795 3.543 1.00 0.00 31 PHE A C 7
ATOM 11104 O O . PHE A 1 31 ? 3.993 4.932 3.746 1.00 0.00 31 PHE A O 7
ATOM 11121 N N . ASP A 1 32 ? 6.107 5.668 3.929 1.00 0.00 32 ASP A N 7
ATOM 11122 C CA . ASP A 1 32 ? 6.565 4.479 4.636 1.00 0.00 32 ASP A CA 7
ATOM 11123 C C . ASP A 1 32 ? 5.877 4.365 5.992 1.00 0.00 32 ASP A C 7
ATOM 11124 O O . ASP A 1 32 ? 5.332 3.316 6.337 1.00 0.00 32 ASP A O 7
ATOM 11133 N N . SER A 1 33 ? 5.902 5.452 6.759 1.00 0.00 33 SER A N 7
ATOM 11134 C CA . SER A 1 33 ? 5.275 5.461 8.076 1.00 0.00 33 SER A CA 7
ATOM 11135 C C . SER A 1 33 ? 3.772 5.228 7.955 1.00 0.00 33 SER A C 7
ATOM 11136 O O . SER A 1 33 ? 3.193 4.446 8.711 1.00 0.00 33 SER A O 7
ATOM 11144 N N . VAL A 1 34 ? 3.149 5.910 7.001 1.00 0.00 34 VAL A N 7
ATOM 11145 C CA . VAL A 1 34 ? 1.713 5.766 6.793 1.00 0.00 34 VAL A CA 7
ATOM 11146 C C . VAL A 1 34 ? 1.376 4.351 6.330 1.00 0.00 34 VAL A C 7
ATOM 11147 O O . VAL A 1 34 ? 0.425 3.739 6.814 1.00 0.00 34 VAL A O 7
ATOM 11160 N N . LEU A 1 35 ? 2.156 3.843 5.383 1.00 0.00 35 LEU A N 7
ATOM 11161 C CA . LEU A 1 35 ? 1.924 2.509 4.858 1.00 0.00 35 LEU A CA 7
ATOM 11162 C C . LEU A 1 35 ? 2.089 1.462 5.954 1.00 0.00 35 LEU A C 7
ATOM 11163 O O . LEU A 1 35 ? 1.276 0.545 6.077 1.00 0.00 35 LEU A O 7
ATOM 11179 N N . SER A 1 36 ? 3.150 1.599 6.738 1.00 0.00 36 SER A N 7
ATOM 11180 C CA . SER A 1 36 ? 3.415 0.655 7.814 1.00 0.00 36 SER A CA 7
ATOM 11181 C C . SER A 1 36 ? 2.283 0.671 8.833 1.00 0.00 36 SER A C 7
ATOM 11182 O O . SER A 1 36 ? 1.821 -0.379 9.275 1.00 0.00 36 SER A O 7
ATOM 11190 N N . LYS A 1 37 ? 1.838 1.866 9.194 1.00 0.00 37 LYS A N 7
ATOM 11191 C CA . LYS A 1 37 ? 0.754 2.009 10.158 1.00 0.00 37 LYS A CA 7
ATOM 11192 C C . LYS A 1 37 ? -0.546 1.445 9.594 1.00 0.00 37 LYS A C 7
ATOM 11193 O O . LYS A 1 37 ? -1.361 0.885 10.326 1.00 0.00 37 LYS A O 7
ATOM 11212 N N . ALA A 1 38 ? -0.738 1.612 8.292 1.00 0.00 38 ALA A N 7
ATOM 11213 C CA . ALA A 1 38 ? -1.949 1.128 7.642 1.00 0.00 38 ALA A CA 7
ATOM 11214 C C . ALA A 1 38 ? -2.073 -0.375 7.787 1.00 0.00 38 ALA A C 7
ATOM 11215 O O . ALA A 1 38 ? -3.169 -0.903 7.992 1.00 0.00 38 ALA A O 7
ATOM 11222 N N . CYS A 1 39 ? -0.944 -1.077 7.680 1.00 0.00 39 CYS A N 7
ATOM 11223 C CA . CYS A 1 39 ? -0.938 -2.535 7.804 1.00 0.00 39 CYS A CA 7
ATOM 11224 C C . CYS A 1 39 ? 0.022 -2.982 8.897 1.00 0.00 39 CYS A C 7
ATOM 11225 O O . CYS A 1 39 ? -0.391 -3.574 9.893 1.00 0.00 39 CYS A O 7
ATOM 11233 N N . SER A 1 40 ? 1.307 -2.696 8.703 1.00 0.00 40 SER A N 7
ATOM 11234 C CA . SER A 1 40 ? 2.321 -3.079 9.677 1.00 0.00 40 SER A CA 7
ATOM 11235 C C . SER A 1 40 ? 2.564 -4.587 9.631 1.00 0.00 40 SER A C 7
ATOM 11236 O O . SER A 1 40 ? 3.364 -5.120 10.400 1.00 0.00 40 SER A O 7
ATOM 11244 N N . GLU A 1 41 ? 1.868 -5.265 8.726 1.00 0.00 41 GLU A N 7
ATOM 11245 C CA . GLU A 1 41 ? 2.021 -6.708 8.588 1.00 0.00 41 GLU A CA 7
ATOM 11246 C C . GLU A 1 41 ? 1.299 -7.204 7.346 1.00 0.00 41 GLU A C 7
ATOM 11247 O O . GLU A 1 41 ? 0.254 -6.669 6.964 1.00 0.00 41 GLU A O 7
ATOM 11259 N N . PHE A 1 42 ? 1.853 -8.234 6.713 1.00 0.00 42 PHE A N 7
ATOM 11260 C CA . PHE A 1 42 ? 1.246 -8.795 5.510 1.00 0.00 42 PHE A CA 7
ATOM 11261 C C . PHE A 1 42 ? 1.334 -10.318 5.513 1.00 0.00 42 PHE A C 7
ATOM 11262 O O . PHE A 1 42 ? 2.373 -10.890 5.184 1.00 0.00 42 PHE A O 7
ATOM 11279 N N . GLU A 1 43 ? 0.234 -10.967 5.880 1.00 0.00 43 GLU A N 7
ATOM 11280 C CA . GLU A 1 43 ? 0.196 -12.428 5.915 1.00 0.00 43 GLU A CA 7
ATOM 11281 C C . GLU A 1 43 ? 0.048 -12.964 4.500 1.00 0.00 43 GLU A C 7
ATOM 11282 O O . GLU A 1 43 ? -0.953 -12.704 3.823 1.00 0.00 43 GLU A O 7
ATOM 11294 N N . VAL A 1 44 ? 1.046 -13.724 4.047 1.00 0.00 44 VAL A N 7
ATOM 11295 C CA . VAL A 1 44 ? 1.013 -14.292 2.704 1.00 0.00 44 VAL A CA 7
ATOM 11296 C C . VAL A 1 44 ? 1.247 -15.804 2.742 1.00 0.00 44 VAL A C 7
ATOM 11297 O O . VAL A 1 44 ? 2.178 -16.282 3.390 1.00 0.00 44 VAL A O 7
ATOM 11310 N N . ASP A 1 45 ? 0.400 -16.536 2.031 1.00 0.00 45 ASP A N 7
ATOM 11311 C CA . ASP A 1 45 ? 0.523 -17.984 1.968 1.00 0.00 45 ASP A CA 7
ATOM 11312 C C . ASP A 1 45 ? 1.893 -18.375 1.419 1.00 0.00 45 ASP A C 7
ATOM 11313 O O . ASP A 1 45 ? 2.664 -17.529 0.979 1.00 0.00 45 ASP A O 7
ATOM 11322 N N . LYS A 1 46 ? 2.196 -19.667 1.458 1.00 0.00 46 LYS A N 7
ATOM 11323 C CA . LYS A 1 46 ? 3.479 -20.161 0.962 1.00 0.00 46 LYS A CA 7
ATOM 11324 C C . LYS A 1 46 ? 3.385 -20.500 -0.521 1.00 0.00 46 LYS A C 7
ATOM 11325 O O . LYS A 1 46 ? 4.202 -21.254 -1.051 1.00 0.00 46 LYS A O 7
ATOM 11344 N N . ASP A 1 47 ? 2.384 -19.941 -1.192 1.00 0.00 47 ASP A N 7
ATOM 11345 C CA . ASP A 1 47 ? 2.193 -20.195 -2.622 1.00 0.00 47 ASP A CA 7
ATOM 11346 C C . ASP A 1 47 ? 1.593 -18.975 -3.302 1.00 0.00 47 ASP A C 7
ATOM 11347 O O . ASP A 1 47 ? 0.550 -19.065 -3.953 1.00 0.00 47 ASP A O 7
ATOM 11356 N N . VAL A 1 48 ? 2.248 -17.828 -3.143 1.00 0.00 48 VAL A N 7
ATOM 11357 C CA . VAL A 1 48 ? 1.764 -16.583 -3.742 1.00 0.00 48 VAL A CA 7
ATOM 11358 C C . VAL A 1 48 ? 2.884 -15.881 -4.490 1.00 0.00 48 VAL A C 7
ATOM 11359 O O . VAL A 1 48 ? 4.043 -15.912 -4.070 1.00 0.00 48 VAL A O 7
ATOM 11372 N N . THR A 1 49 ? 2.537 -15.246 -5.607 1.00 0.00 49 THR A N 7
ATOM 11373 C CA . THR A 1 49 ? 3.534 -14.537 -6.405 1.00 0.00 49 THR A CA 7
ATOM 11374 C C . THR A 1 49 ? 3.548 -13.055 -6.059 1.00 0.00 49 THR A C 7
ATOM 11375 O O . THR A 1 49 ? 2.514 -12.470 -5.738 1.00 0.00 49 THR A O 7
ATOM 11386 N N . LEU A 1 50 ? 4.726 -12.449 -6.129 1.00 0.00 50 LEU A N 7
ATOM 11387 C CA . LEU A 1 50 ? 4.865 -11.030 -5.813 1.00 0.00 50 LEU A CA 7
ATOM 11388 C C . LEU A 1 50 ? 3.722 -10.232 -6.434 1.00 0.00 50 LEU A C 7
ATOM 11389 O O . LEU A 1 50 ? 3.266 -9.245 -5.872 1.00 0.00 50 LEU A O 7
ATOM 11405 N N . ASP A 1 51 ? 3.268 -10.667 -7.605 1.00 0.00 51 ASP A N 7
ATOM 11406 C CA . ASP A 1 51 ? 2.187 -9.973 -8.294 1.00 0.00 51 ASP A CA 7
ATOM 11407 C C . ASP A 1 51 ? 1.026 -9.701 -7.343 1.00 0.00 51 ASP A C 7
ATOM 11408 O O . ASP A 1 51 ? 0.502 -8.576 -7.280 1.00 0.00 51 ASP A O 7
ATOM 11417 N N . GLU A 1 52 ? 0.629 -10.723 -6.597 1.00 0.00 52 GLU A N 7
ATOM 11418 C CA . GLU A 1 52 ? -0.470 -10.578 -5.651 1.00 0.00 52 GLU A CA 7
ATOM 11419 C C . GLU A 1 52 ? -0.105 -9.582 -4.555 1.00 0.00 52 GLU A C 7
ATOM 11420 O O . GLU A 1 52 ? -0.952 -8.835 -4.086 1.00 0.00 52 GLU A O 7
ATOM 11432 N N . LEU A 1 53 ? 1.161 -9.587 -4.150 1.00 0.00 53 LEU A N 7
ATOM 11433 C CA . LEU A 1 53 ? 1.617 -8.684 -3.103 1.00 0.00 53 LEU A CA 7
ATOM 11434 C C . LEU A 1 53 ? 1.420 -7.235 -3.531 1.00 0.00 53 LEU A C 7
ATOM 11435 O O . LEU A 1 53 ? 0.959 -6.409 -2.755 1.00 0.00 53 LEU A O 7
ATOM 11451 N N . LEU A 1 54 ? 1.772 -6.934 -4.777 1.00 0.00 54 LEU A N 7
ATOM 11452 C CA . LEU A 1 54 ? 1.613 -5.576 -5.291 1.00 0.00 54 LEU A CA 7
ATOM 11453 C C . LEU A 1 54 ? 0.143 -5.176 -5.293 1.00 0.00 54 LEU A C 7
ATOM 11454 O O . LEU A 1 54 ? -0.207 -4.057 -4.893 1.00 0.00 54 LEU A O 7
ATOM 11470 N N . ASP A 1 55 ? -0.711 -6.091 -5.741 1.00 0.00 55 ASP A N 7
ATOM 11471 C CA . ASP A 1 55 ? -2.142 -5.819 -5.779 1.00 0.00 55 ASP A CA 7
ATOM 11472 C C . ASP A 1 55 ? -2.710 -5.730 -4.361 1.00 0.00 55 ASP A C 7
ATOM 11473 O O . ASP A 1 55 ? -3.630 -4.952 -4.093 1.00 0.00 55 ASP A O 7
ATOM 11482 N N . VAL A 1 56 ? -2.156 -6.535 -3.456 1.00 0.00 56 VAL A N 7
ATOM 11483 C CA . VAL A 1 56 ? -2.619 -6.545 -2.076 1.00 0.00 56 VAL A CA 7
ATOM 11484 C C . VAL A 1 56 ? -2.164 -5.286 -1.348 1.00 0.00 56 VAL A C 7
ATOM 11485 O O . VAL A 1 56 ? -2.966 -4.604 -0.734 1.00 0.00 56 VAL A O 7
ATOM 11498 N N . VAL A 1 57 ? -0.873 -4.998 -1.423 1.00 0.00 57 VAL A N 7
ATOM 11499 C CA . VAL A 1 57 ? -0.325 -3.830 -0.748 1.00 0.00 57 VAL A CA 7
ATOM 11500 C C . VAL A 1 57 ? -1.071 -2.580 -1.195 1.00 0.00 57 VAL A C 7
ATOM 11501 O O . VAL A 1 57 ? -1.452 -1.751 -0.363 1.00 0.00 57 VAL A O 7
ATOM 11514 N N . LEU A 1 58 ? -1.280 -2.447 -2.508 1.00 0.00 58 LEU A N 7
ATOM 11515 C CA . LEU A 1 58 ? -1.991 -1.283 -3.030 1.00 0.00 58 LEU A CA 7
ATOM 11516 C C . LEU A 1 58 ? -3.417 -1.239 -2.475 1.00 0.00 58 LEU A C 7
ATOM 11517 O O . LEU A 1 58 ? -3.840 -0.251 -1.887 1.00 0.00 58 LEU A O 7
ATOM 11533 N N . ASP A 1 59 ? -4.157 -2.325 -2.668 1.00 0.00 59 ASP A N 7
ATOM 11534 C CA . ASP A 1 59 ? -5.525 -2.394 -2.182 1.00 0.00 59 ASP A CA 7
ATOM 11535 C C . ASP A 1 59 ? -5.548 -2.159 -0.676 1.00 0.00 59 ASP A C 7
ATOM 11536 O O . ASP A 1 59 ? -6.527 -1.646 -0.129 1.00 0.00 59 ASP A O 7
ATOM 11545 N N . ALA A 1 60 ? -4.479 -2.559 -0.001 1.00 0.00 60 ALA A N 7
ATOM 11546 C CA . ALA A 1 60 ? -4.402 -2.404 1.450 1.00 0.00 60 ALA A CA 7
ATOM 11547 C C . ALA A 1 60 ? -4.405 -0.933 1.852 1.00 0.00 60 ALA A C 7
ATOM 11548 O O . ALA A 1 60 ? -5.252 -0.495 2.633 1.00 0.00 60 ALA A O 7
ATOM 11555 N N . VAL A 1 61 ? -3.461 -0.175 1.298 1.00 0.00 61 VAL A N 7
ATOM 11556 C CA . VAL A 1 61 ? -3.373 1.248 1.599 1.00 0.00 61 VAL A CA 7
ATOM 11557 C C . VAL A 1 61 ? -4.611 1.985 1.102 1.00 0.00 61 VAL A C 7
ATOM 11558 O O . VAL A 1 61 ? -5.117 2.879 1.774 1.00 0.00 61 VAL A O 7
ATOM 11571 N N . GLU A 1 62 ? -5.078 1.612 -0.080 1.00 0.00 62 GLU A N 7
ATOM 11572 C CA . GLU A 1 62 ? -6.246 2.250 -0.664 1.00 0.00 62 GLU A CA 7
ATOM 11573 C C . GLU A 1 62 ? -7.463 2.015 0.220 1.00 0.00 62 GLU A C 7
ATOM 11574 O O . GLU A 1 62 ? -8.268 2.920 0.441 1.00 0.00 62 GLU A O 7
ATOM 11586 N N . SER A 1 63 ? -7.601 0.789 0.723 1.00 0.00 63 SER A N 7
ATOM 11587 C CA . SER A 1 63 ? -8.733 0.450 1.581 1.00 0.00 63 SER A CA 7
ATOM 11588 C C . SER A 1 63 ? -8.703 1.283 2.858 1.00 0.00 63 SER A C 7
ATOM 11589 O O . SER A 1 63 ? -9.712 1.873 3.248 1.00 0.00 63 SER A O 7
ATOM 11597 N N . THR A 1 64 ? -7.539 1.333 3.503 1.00 0.00 64 THR A N 7
ATOM 11598 C CA . THR A 1 64 ? -7.393 2.104 4.733 1.00 0.00 64 THR A CA 7
ATOM 11599 C C . THR A 1 64 ? -7.524 3.590 4.449 1.00 0.00 64 THR A C 7
ATOM 11600 O O . THR A 1 64 ? -8.526 4.218 4.797 1.00 0.00 64 THR A O 7
ATOM 11611 N N . LEU A 1 65 ? -6.507 4.161 3.806 1.00 0.00 65 LEU A N 7
ATOM 11612 C CA . LEU A 1 65 ? -6.523 5.584 3.472 1.00 0.00 65 LEU A CA 7
ATOM 11613 C C . LEU A 1 65 ? -6.894 5.767 2.002 1.00 0.00 65 LEU A C 7
ATOM 11614 O O . LEU A 1 65 ? -6.024 5.939 1.150 1.00 0.00 65 LEU A O 7
ATOM 11630 N N . SER A 1 66 ? -8.188 5.752 1.717 1.00 0.00 66 SER A N 7
ATOM 11631 C CA . SER A 1 66 ? -8.658 5.935 0.352 1.00 0.00 66 SER A CA 7
ATOM 11632 C C . SER A 1 66 ? -8.494 7.392 -0.091 1.00 0.00 66 SER A C 7
ATOM 11633 O O . SER A 1 66 ? -8.043 7.659 -1.204 1.00 0.00 66 SER A O 7
ATOM 11641 N N . PRO A 1 67 ? -8.884 8.318 0.743 1.00 0.00 67 PRO A N 7
ATOM 11642 C CA . PRO A 1 67 ? -8.810 9.762 0.424 1.00 0.00 67 PRO A CA 7
ATOM 11643 C C . PRO A 1 67 ? -7.415 10.325 0.661 1.00 0.00 67 PRO A C 7
ATOM 11644 O O . PRO A 1 67 ? -7.015 10.566 1.801 1.00 0.00 67 PRO A O 7
ATOM 11655 N N . CYS A 1 68 ? -6.683 10.551 -0.425 1.00 0.00 68 CYS A N 7
ATOM 11656 C CA . CYS A 1 68 ? -5.333 11.105 -0.330 1.00 0.00 68 CYS A CA 7
ATOM 11657 C C . CYS A 1 68 ? -5.143 12.235 -1.339 1.00 0.00 68 CYS A C 7
ATOM 11658 O O . CYS A 1 68 ? -4.282 13.093 -1.166 1.00 0.00 68 CYS A O 7
ATOM 11666 N N . LYS A 1 69 ? -5.948 12.217 -2.393 1.00 0.00 69 LYS A N 7
ATOM 11667 C CA . LYS A 1 69 ? -5.858 13.236 -3.431 1.00 0.00 69 LYS A CA 7
ATOM 11668 C C . LYS A 1 69 ? -6.228 14.603 -2.867 1.00 0.00 69 LYS A C 7
ATOM 11669 O O . LYS A 1 69 ? -5.736 15.632 -3.332 1.00 0.00 69 LYS A O 7
ATOM 11688 N N . GLU A 1 70 ? -7.114 14.608 -1.875 1.00 0.00 70 GLU A N 7
ATOM 11689 C CA . GLU A 1 70 ? -7.557 15.859 -1.270 1.00 0.00 70 GLU A CA 7
ATOM 11690 C C . GLU A 1 70 ? -6.447 16.463 -0.420 1.00 0.00 70 GLU A C 7
ATOM 11691 O O . GLU A 1 70 ? -6.276 17.683 -0.386 1.00 0.00 70 GLU A O 7
ATOM 11703 N N . HIS A 1 71 ? -5.693 15.607 0.260 1.00 0.00 71 HIS A N 7
ATOM 11704 C CA . HIS A 1 71 ? -4.598 16.074 1.101 1.00 0.00 71 HIS A CA 7
ATOM 11705 C C . HIS A 1 71 ? -3.380 16.417 0.250 1.00 0.00 71 HIS A C 7
ATOM 11706 O O . HIS A 1 71 ? -2.797 15.550 -0.383 1.00 0.00 71 HIS A O 7
ATOM 11720 N N . ASP A 1 72 ? -3.004 17.690 0.249 1.00 0.00 72 ASP A N 7
ATOM 11721 C CA . ASP A 1 72 ? -1.853 18.138 -0.528 1.00 0.00 72 ASP A CA 7
ATOM 11722 C C . ASP A 1 72 ? -0.588 17.423 -0.067 1.00 0.00 72 ASP A C 7
ATOM 11723 O O . ASP A 1 72 ? 0.334 17.205 -0.853 1.00 0.00 72 ASP A O 7
ATOM 11732 N N . VAL A 1 73 ? -0.551 17.062 1.209 1.00 0.00 73 VAL A N 7
ATOM 11733 C CA . VAL A 1 73 ? 0.610 16.377 1.763 1.00 0.00 73 VAL A CA 7
ATOM 11734 C C . VAL A 1 73 ? 0.830 15.053 1.049 1.00 0.00 73 VAL A C 7
ATOM 11735 O O . VAL A 1 73 ? 1.960 14.711 0.689 1.00 0.00 73 VAL A O 7
ATOM 11748 N N . ILE A 1 74 ? -0.246 14.297 0.855 1.00 0.00 74 ILE A N 7
ATOM 11749 C CA . ILE A 1 74 ? -0.152 12.999 0.188 1.00 0.00 74 ILE A CA 7
ATOM 11750 C C . ILE A 1 74 ? -0.736 13.082 -1.218 1.00 0.00 74 ILE A C 7
ATOM 11751 O O . ILE A 1 74 ? -0.734 12.108 -1.965 1.00 0.00 74 ILE A O 7
ATOM 11767 N N . GLY A 1 75 ? -1.244 14.257 -1.575 1.00 0.00 75 GLY A N 7
ATOM 11768 C CA . GLY A 1 75 ? -1.836 14.457 -2.894 1.00 0.00 75 GLY A CA 7
ATOM 11769 C C . GLY A 1 75 ? -0.883 14.006 -3.989 1.00 0.00 75 GLY A C 7
ATOM 11770 O O . GLY A 1 75 ? 0.278 13.705 -3.720 1.00 0.00 75 GLY A O 7
ATOM 11774 N N . THR A 1 76 ? -1.386 13.943 -5.218 1.00 0.00 76 THR A N 7
ATOM 11775 C CA . THR A 1 76 ? -0.570 13.512 -6.348 1.00 0.00 76 THR A CA 7
ATOM 11776 C C . THR A 1 76 ? -0.281 12.016 -6.258 1.00 0.00 76 THR A C 7
ATOM 11777 O O . THR A 1 76 ? 0.014 11.367 -7.264 1.00 0.00 76 THR A O 7
ATOM 11788 N N . LYS A 1 77 ? -0.371 11.472 -5.046 1.00 0.00 77 LYS A N 7
ATOM 11789 C CA . LYS A 1 77 ? -0.122 10.058 -4.839 1.00 0.00 77 LYS A CA 7
ATOM 11790 C C . LYS A 1 77 ? -1.156 9.220 -5.585 1.00 0.00 77 LYS A C 7
ATOM 11791 O O . LYS A 1 77 ? -0.815 8.243 -6.251 1.00 0.00 77 LYS A O 7
ATOM 11810 N N . VAL A 1 78 ? -2.419 9.602 -5.462 1.00 0.00 78 VAL A N 7
ATOM 11811 C CA . VAL A 1 78 ? -3.495 8.865 -6.115 1.00 0.00 78 VAL A CA 7
ATOM 11812 C C . VAL A 1 78 ? -3.249 8.799 -7.617 1.00 0.00 78 VAL A C 7
ATOM 11813 O O . VAL A 1 78 ? -3.387 7.742 -8.227 1.00 0.00 78 VAL A O 7
ATOM 11826 N N . CYS A 1 79 ? -2.873 9.928 -8.205 1.00 0.00 79 CYS A N 7
ATOM 11827 C CA . CYS A 1 79 ? -2.602 9.974 -9.638 1.00 0.00 79 CYS A CA 7
ATOM 11828 C C . CYS A 1 79 ? -1.419 9.078 -9.993 1.00 0.00 79 CYS A C 7
ATOM 11829 O O . CYS A 1 79 ? -1.443 8.373 -11.003 1.00 0.00 79 CYS A O 7
ATOM 11837 N N . ALA A 1 80 ? -0.389 9.106 -9.155 1.00 0.00 80 ALA A N 7
ATOM 11838 C CA . ALA A 1 80 ? 0.797 8.290 -9.392 1.00 0.00 80 ALA A CA 7
ATOM 11839 C C . ALA A 1 80 ? 0.451 6.805 -9.305 1.00 0.00 80 ALA A C 7
ATOM 11840 O O . ALA A 1 80 ? 0.921 6.001 -10.107 1.00 0.00 80 ALA A O 7
ATOM 11847 N N . LEU A 1 81 ? -0.373 6.452 -8.324 1.00 0.00 81 LEU A N 7
ATOM 11848 C CA . LEU A 1 81 ? -0.774 5.064 -8.143 1.00 0.00 81 LEU A CA 7
ATOM 11849 C C . LEU A 1 81 ? -1.580 4.573 -9.339 1.00 0.00 81 LEU A C 7
ATOM 11850 O O . LEU A 1 81 ? -1.392 3.457 -9.808 1.00 0.00 81 LEU A O 7
ATOM 11866 N N . LEU A 1 82 ? -2.480 5.420 -9.821 1.00 0.00 82 LEU A N 7
ATOM 11867 C CA . LEU A 1 82 ? -3.311 5.064 -10.965 1.00 0.00 82 LEU A CA 7
ATOM 11868 C C . LEU A 1 82 ? -2.456 4.852 -12.207 1.00 0.00 82 LEU A C 7
ATOM 11869 O O . LEU A 1 82 ? -2.668 3.903 -12.966 1.00 0.00 82 LEU A O 7
ATOM 11885 N N . ASP A 1 83 ? -1.488 5.739 -12.409 1.00 0.00 83 ASP A N 7
ATOM 11886 C CA . ASP A 1 83 ? -0.604 5.637 -13.562 1.00 0.00 83 ASP A CA 7
ATOM 11887 C C . ASP A 1 83 ? 0.231 4.361 -13.492 1.00 0.00 83 ASP A C 7
ATOM 11888 O O . ASP A 1 83 ? 0.406 3.667 -14.494 1.00 0.00 83 ASP A O 7
ATOM 11897 N N . ARG A 1 84 ? 0.741 4.061 -12.304 1.00 0.00 84 ARG A N 7
ATOM 11898 C CA . ARG A 1 84 ? 1.555 2.868 -12.114 1.00 0.00 84 ARG A CA 7
ATOM 11899 C C . ARG A 1 84 ? 0.697 1.611 -12.212 1.00 0.00 84 ARG A C 7
ATOM 11900 O O . ARG A 1 84 ? 1.120 0.594 -12.757 1.00 0.00 84 ARG A O 7
ATOM 11921 N N . LEU A 1 85 ? -0.510 1.684 -11.668 1.00 0.00 85 LEU A N 7
ATOM 11922 C CA . LEU A 1 85 ? -1.411 0.544 -11.688 1.00 0.00 85 LEU A CA 7
ATOM 11923 C C . LEU A 1 85 ? -1.753 0.155 -13.118 1.00 0.00 85 LEU A C 7
ATOM 11924 O O . LEU A 1 85 ? -1.758 -1.027 -13.468 1.00 0.00 85 LEU A O 7
ATOM 11940 N N . ALA A 1 86 ? -2.049 1.152 -13.942 1.00 0.00 86 ALA A N 7
ATOM 11941 C CA . ALA A 1 86 ? -2.398 0.902 -15.336 1.00 0.00 86 ALA A CA 7
ATOM 11942 C C . ALA A 1 86 ? -1.146 0.872 -16.205 1.00 0.00 86 ALA A C 7
ATOM 11943 O O . ALA A 1 86 ? -0.985 -0.011 -17.049 1.00 0.00 86 ALA A O 7
ATOM 11950 N N . GLY A 1 87 ? -0.265 1.843 -15.997 1.00 0.00 87 GLY A N 7
ATOM 11951 C CA . GLY A 1 87 ? 0.966 1.920 -16.774 1.00 0.00 87 GLY A CA 7
ATOM 11952 C C . GLY A 1 87 ? 1.885 0.746 -16.469 1.00 0.00 87 GLY A C 7
ATOM 11953 O O . GLY A 1 87 ? 2.021 -0.173 -17.275 1.00 0.00 87 GLY A O 7
ATOM 11957 N N . ASP A 1 88 ? 2.514 0.786 -15.301 1.00 0.00 88 ASP A N 7
ATOM 11958 C CA . ASP A 1 88 ? 3.424 -0.283 -14.900 1.00 0.00 88 ASP A CA 7
ATOM 11959 C C . ASP A 1 88 ? 3.708 -0.209 -13.409 1.00 0.00 88 ASP A C 7
ATOM 11960 O O . ASP A 1 88 ? 3.437 0.800 -12.760 1.00 0.00 88 ASP A O 7
ATOM 11969 N N . TYR A 1 89 ? 4.269 -1.285 -12.858 1.00 0.00 89 TYR A N 7
ATOM 11970 C CA . TYR A 1 89 ? 4.592 -1.326 -11.432 1.00 0.00 89 TYR A CA 7
ATOM 11971 C C . TYR A 1 89 ? 6.008 -1.849 -11.220 1.00 0.00 89 TYR A C 7
ATOM 11972 O O . TYR A 1 89 ? 6.483 -2.706 -11.964 1.00 0.00 89 TYR A O 7
ATOM 11990 N N . VAL A 1 90 ? 6.672 -1.337 -10.194 1.00 0.00 90 VAL A N 7
ATOM 11991 C CA . VAL A 1 90 ? 8.034 -1.754 -9.889 1.00 0.00 90 VAL A CA 7
ATOM 11992 C C . VAL A 1 90 ? 8.114 -3.270 -9.760 1.00 0.00 90 VAL A C 7
ATOM 11993 O O . VAL A 1 90 ? 7.302 -3.891 -9.076 1.00 0.00 90 VAL A O 7
ATOM 12006 N N . TYR A 1 91 ? 9.101 -3.865 -10.422 1.00 0.00 91 TYR A N 7
ATOM 12007 C CA . TYR A 1 91 ? 9.275 -5.313 -10.379 1.00 0.00 91 TYR A CA 7
ATOM 12008 C C . TYR A 1 91 ? 10.104 -5.704 -9.167 1.00 0.00 91 TYR A C 7
ATOM 12009 O O . TYR A 1 91 ? 11.027 -4.988 -8.771 1.00 0.00 91 TYR A O 7
ATOM 12027 N N . LEU A 1 92 ? 9.775 -6.848 -8.571 1.00 0.00 92 LEU A N 7
ATOM 12028 C CA . LEU A 1 92 ? 10.492 -7.329 -7.404 1.00 0.00 92 LEU A CA 7
ATOM 12029 C C . LEU A 1 92 ? 11.173 -8.660 -7.703 1.00 0.00 92 LEU A C 7
ATOM 12030 O O . LEU A 1 92 ? 10.573 -9.558 -8.289 1.00 0.00 92 LEU A O 7
ATOM 12046 N N . PHE A 1 93 ? 12.424 -8.786 -7.257 1.00 0.00 93 PHE A N 7
ATOM 12047 C CA . PHE A 1 93 ? 13.174 -10.029 -7.463 1.00 0.00 93 PHE A CA 7
ATOM 12048 C C . PHE A 1 93 ? 14.259 -10.186 -6.407 1.00 0.00 93 PHE A C 7
ATOM 12049 O O . PHE A 1 93 ? 14.576 -9.240 -5.686 1.00 0.00 93 PHE A O 7
ATOM 12066 N N . ASP A 1 94 ? 14.818 -11.387 -6.314 1.00 0.00 94 ASP A N 7
ATOM 12067 C CA . ASP A 1 94 ? 15.862 -11.654 -5.330 1.00 0.00 94 ASP A CA 7
ATOM 12068 C C . ASP A 1 94 ? 17.172 -10.989 -5.736 1.00 0.00 94 ASP A C 7
ATOM 12069 O O . ASP A 1 94 ? 17.176 -10.017 -6.485 1.00 0.00 94 ASP A O 7
ATOM 12078 N N . GLU A 1 95 ? 18.280 -11.517 -5.230 1.00 0.00 95 GLU A N 7
ATOM 12079 C CA . GLU A 1 95 ? 19.589 -10.959 -5.548 1.00 0.00 95 GLU A CA 7
ATOM 12080 C C . GLU A 1 95 ? 19.917 -11.167 -7.022 1.00 0.00 95 GLU A C 7
ATOM 12081 O O . GLU A 1 95 ? 20.250 -10.217 -7.732 1.00 0.00 95 GLU A O 7
ATOM 12093 N N . GLY A 1 96 ? 19.820 -12.413 -7.476 1.00 0.00 96 GLY A N 7
ATOM 12094 C CA . GLY A 1 96 ? 20.109 -12.731 -8.870 1.00 0.00 96 GLY A CA 7
ATOM 12095 C C . GLY A 1 96 ? 19.122 -12.043 -9.803 1.00 0.00 96 GLY A C 7
ATOM 12096 O O . GLY A 1 96 ? 19.280 -10.866 -10.130 1.00 0.00 96 GLY A O 7
ATOM 12100 N N . GLY A 1 97 ? 18.105 -12.784 -10.230 1.00 0.00 97 GLY A N 7
ATOM 12101 C CA . GLY A 1 97 ? 17.099 -12.232 -11.127 1.00 0.00 97 GLY A CA 7
ATOM 12102 C C . GLY A 1 97 ? 15.851 -13.104 -11.147 1.00 0.00 97 GLY A C 7
ATOM 12103 O O . GLY A 1 97 ? 15.074 -13.076 -12.104 1.00 0.00 97 GLY A O 7
ATOM 12107 N N . ASP A 1 98 ? 15.663 -13.886 -10.089 1.00 0.00 98 ASP A N 7
ATOM 12108 C CA . ASP A 1 98 ? 14.506 -14.771 -9.998 1.00 0.00 98 ASP A CA 7
ATOM 12109 C C . ASP A 1 98 ? 13.329 -14.051 -9.346 1.00 0.00 98 ASP A C 7
ATOM 12110 O O . ASP A 1 98 ? 13.378 -13.703 -8.166 1.00 0.00 98 ASP A O 7
ATOM 12119 N N . GLU A 1 99 ? 12.274 -13.831 -10.122 1.00 0.00 99 GLU A N 7
ATOM 12120 C CA . GLU A 1 99 ? 11.092 -13.149 -9.607 1.00 0.00 99 GLU A CA 7
ATOM 12121 C C . GLU A 1 99 ? 10.311 -14.068 -8.674 1.00 0.00 99 GLU A C 7
ATOM 12122 O O . GLU A 1 99 ? 9.417 -14.795 -9.106 1.00 0.00 99 GLU A O 7
ATOM 12134 N N . VAL A 1 100 ? 10.655 -14.027 -7.392 1.00 0.00 100 VAL A N 7
ATOM 12135 C CA . VAL A 1 100 ? 9.982 -14.856 -6.402 1.00 0.00 100 VAL A CA 7
ATOM 12136 C C . VAL A 1 100 ? 10.278 -14.370 -4.983 1.00 0.00 100 VAL A C 7
ATOM 12137 O O . VAL A 1 100 ? 11.391 -13.925 -4.697 1.00 0.00 100 VAL A O 7
ATOM 12150 N N . ILE A 1 101 ? 9.280 -14.442 -4.117 1.00 0.00 101 ILE A N 7
ATOM 12151 C CA . ILE A 1 101 ? 9.449 -13.997 -2.735 1.00 0.00 101 ILE A CA 7
ATOM 12152 C C . ILE A 1 101 ? 10.564 -14.786 -2.067 1.00 0.00 101 ILE A C 7
ATOM 12153 O O . ILE A 1 101 ? 10.607 -16.013 -2.145 1.00 0.00 101 ILE A O 7
ATOM 12169 N N . ALA A 1 102 ? 11.468 -14.068 -1.406 1.00 0.00 102 ALA A N 7
ATOM 12170 C CA . ALA A 1 102 ? 12.584 -14.707 -0.724 1.00 0.00 102 ALA A CA 7
ATOM 12171 C C . ALA A 1 102 ? 13.092 -13.831 0.419 1.00 0.00 102 ALA A C 7
ATOM 12172 O O . ALA A 1 102 ? 12.664 -12.691 0.579 1.00 0.00 102 ALA A O 7
ATOM 12179 N N . PRO A 1 103 ? 14.015 -14.345 1.195 1.00 0.00 103 PRO A N 7
ATOM 12180 C CA . PRO A 1 103 ? 14.603 -13.600 2.344 1.00 0.00 103 PRO A CA 7
ATOM 12181 C C . PRO A 1 103 ? 15.052 -12.198 1.951 1.00 0.00 103 PRO A C 7
ATOM 12182 O O . PRO A 1 103 ? 14.908 -11.254 2.724 1.00 0.00 103 PRO A O 7
ATOM 12193 N N . ARG A 1 104 ? 15.599 -12.070 0.748 1.00 0.00 104 ARG A N 7
ATOM 12194 C CA . ARG A 1 104 ? 16.067 -10.775 0.260 1.00 0.00 104 ARG A CA 7
ATOM 12195 C C . ARG A 1 104 ? 14.967 -10.084 -0.518 1.00 0.00 104 ARG A C 7
ATOM 12196 O O . ARG A 1 104 ? 14.459 -10.612 -1.505 1.00 0.00 104 ARG A O 7
ATOM 12217 N N . MET A 1 105 ? 14.594 -8.889 -0.067 1.00 0.00 105 MET A N 7
ATOM 12218 C CA . MET A 1 105 ? 13.538 -8.121 -0.728 1.00 0.00 105 MET A CA 7
ATOM 12219 C C . MET A 1 105 ? 14.126 -6.984 -1.548 1.00 0.00 105 MET A C 7
ATOM 12220 O O . MET A 1 105 ? 15.067 -6.320 -1.119 1.00 0.00 105 MET A O 7
ATOM 12234 N N . TYR A 1 106 ? 13.562 -6.763 -2.730 1.00 0.00 106 TYR A N 7
ATOM 12235 C CA . TYR A 1 106 ? 14.038 -5.697 -3.601 1.00 0.00 106 TYR A CA 7
ATOM 12236 C C . TYR A 1 106 ? 12.987 -5.354 -4.641 1.00 0.00 106 TYR A C 7
ATOM 12237 O O . TYR A 1 106 ? 12.890 -6.024 -5.682 1.00 0.00 106 TYR A O 7
ATOM 12255 N N . CYS A 1 107 ? 12.198 -4.312 -4.364 1.00 0.00 107 CYS A N 7
ATOM 12256 C CA . CYS A 1 107 ? 11.151 -3.880 -5.288 1.00 0.00 107 CYS A CA 7
ATOM 12257 C C . CYS A 1 107 ? 11.503 -2.527 -5.902 1.00 0.00 107 CYS A C 7
ATOM 12258 O O . CYS A 1 107 ? 11.643 -1.534 -5.191 1.00 0.00 107 CYS A O 7
ATOM 12266 N N . SER A 1 108 ? 11.640 -2.501 -7.220 1.00 0.00 108 SER A N 7
ATOM 12267 C CA . SER A 1 108 ? 11.971 -1.264 -7.919 1.00 0.00 108 SER A CA 7
ATOM 12268 C C . SER A 1 108 ? 11.710 -1.404 -9.416 1.00 0.00 108 SER A C 7
ATOM 12269 O O . SER A 1 108 ? 11.428 -2.500 -9.908 1.00 0.00 108 SER A O 7
ATOM 12277 N N . PHE A 1 109 ? 11.806 -0.289 -10.136 1.00 0.00 109 PHE A N 7
ATOM 12278 C CA . PHE A 1 109 ? 11.583 -0.300 -11.579 1.00 0.00 109 PHE A CA 7
ATOM 12279 C C . PHE A 1 109 ? 12.599 -1.203 -12.263 1.00 0.00 109 PHE A C 7
ATOM 12280 O O . PHE A 1 109 ? 12.248 -1.993 -13.141 1.00 0.00 109 PHE A O 7
ATOM 12297 N N . SER A 1 110 ? 13.866 -1.081 -11.860 1.00 0.00 110 SER A N 7
ATOM 12298 C CA . SER A 1 110 ? 14.934 -1.894 -12.437 1.00 0.00 110 SER A CA 7
ATOM 12299 C C . SER A 1 110 ? 14.437 -3.309 -12.711 1.00 0.00 110 SER A C 7
ATOM 12300 O O . SER A 1 110 ? 13.438 -3.748 -12.136 1.00 0.00 110 SER A O 7
ATOM 12308 N N . ALA A 1 111 ? 15.126 -4.014 -13.594 1.00 0.00 111 ALA A N 7
ATOM 12309 C CA . ALA A 1 111 ? 14.737 -5.376 -13.947 1.00 0.00 111 ALA A CA 7
ATOM 12310 C C . ALA A 1 111 ? 15.733 -6.384 -13.382 1.00 0.00 111 ALA A C 7
ATOM 12311 O O . ALA A 1 111 ? 16.800 -6.011 -12.900 1.00 0.00 111 ALA A O 7
ATOM 12318 N N . PRO A 1 112 ? 15.404 -7.649 -13.454 1.00 0.00 112 PRO A N 7
ATOM 12319 C CA . PRO A 1 112 ? 16.287 -8.736 -12.951 1.00 0.00 112 PRO A CA 7
ATOM 12320 C C . PRO A 1 112 ? 17.721 -8.586 -13.444 1.00 0.00 112 PRO A C 7
ATOM 12321 O O . PRO A 1 112 ? 18.671 -8.767 -12.684 1.00 0.00 112 PRO A O 7
ATOM 12332 N N . ASP A 1 113 ? 17.872 -8.248 -14.723 1.00 0.00 113 ASP A N 7
ATOM 12333 C CA . ASP A 1 113 ? 19.200 -8.061 -15.305 1.00 0.00 113 ASP A CA 7
ATOM 12334 C C . ASP A 1 113 ? 19.579 -6.580 -15.307 1.00 0.00 113 ASP A C 7
ATOM 12335 O O . ASP A 1 113 ? 20.751 -6.232 -15.180 1.00 0.00 113 ASP A O 7
ATOM 12344 N N . ASP A 1 114 ? 18.579 -5.726 -15.459 1.00 0.00 114 ASP A N 7
ATOM 12345 C CA . ASP A 1 114 ? 18.811 -4.282 -15.482 1.00 0.00 114 ASP A CA 7
ATOM 12346 C C . ASP A 1 114 ? 19.888 -3.935 -16.506 1.00 0.00 114 ASP A C 7
ATOM 12347 O O . ASP A 1 114 ? 19.567 -3.253 -17.465 1.00 0.00 114 ASP A O 7
ATOM 12356 N N . GLY A 1 1 ? 29.087 -31.467 29.908 1.00 0.00 1 GLY A N 8
ATOM 12357 C CA . GLY A 1 1 ? 27.624 -31.744 29.827 1.00 0.00 1 GLY A CA 8
ATOM 12358 C C . GLY A 1 1 ? 27.221 -31.921 28.370 1.00 0.00 1 GLY A C 8
ATOM 12359 O O . GLY A 1 1 ? 27.937 -31.503 27.461 1.00 0.00 1 GLY A O 8
ATOM 12362 N N . LYS A 1 2 ? 26.069 -32.546 28.151 1.00 0.00 2 LYS A N 8
ATOM 12363 C CA . LYS A 1 2 ? 25.593 -32.774 26.795 1.00 0.00 2 LYS A CA 8
ATOM 12364 C C . LYS A 1 2 ? 25.171 -31.452 26.160 1.00 0.00 2 LYS A C 8
ATOM 12365 O O . LYS A 1 2 ? 24.267 -30.779 26.654 1.00 0.00 2 LYS A O 8
ATOM 12384 N N . LYS A 1 3 ? 25.824 -31.097 25.058 1.00 0.00 3 LYS A N 8
ATOM 12385 C CA . LYS A 1 3 ? 25.505 -29.862 24.354 1.00 0.00 3 LYS A CA 8
ATOM 12386 C C . LYS A 1 3 ? 24.000 -29.681 24.255 1.00 0.00 3 LYS A C 8
ATOM 12387 O O . LYS A 1 3 ? 23.244 -30.604 24.548 1.00 0.00 3 LYS A O 8
ATOM 12406 N N . VAL A 1 4 ? 23.574 -28.489 23.835 1.00 0.00 4 VAL A N 8
ATOM 12407 C CA . VAL A 1 4 ? 22.150 -28.192 23.693 1.00 0.00 4 VAL A CA 8
ATOM 12408 C C . VAL A 1 4 ? 21.348 -28.877 24.799 1.00 0.00 4 VAL A C 8
ATOM 12409 O O . VAL A 1 4 ? 21.865 -29.123 25.884 1.00 0.00 4 VAL A O 8
ATOM 12422 N N . GLU A 1 5 ? 20.086 -29.191 24.508 1.00 0.00 5 GLU A N 8
ATOM 12423 C CA . GLU A 1 5 ? 19.229 -29.860 25.481 1.00 0.00 5 GLU A CA 8
ATOM 12424 C C . GLU A 1 5 ? 18.364 -30.912 24.797 1.00 0.00 5 GLU A C 8
ATOM 12425 O O . GLU A 1 5 ? 17.853 -30.694 23.699 1.00 0.00 5 GLU A O 8
ATOM 12437 N N . PHE A 1 6 ? 18.208 -32.054 25.457 1.00 0.00 6 PHE A N 8
ATOM 12438 C CA . PHE A 1 6 ? 17.403 -33.137 24.905 1.00 0.00 6 PHE A CA 8
ATOM 12439 C C . PHE A 1 6 ? 16.029 -32.619 24.497 1.00 0.00 6 PHE A C 8
ATOM 12440 O O . PHE A 1 6 ? 15.442 -31.788 25.188 1.00 0.00 6 PHE A O 8
ATOM 12457 N N . ASN A 1 7 ? 15.528 -33.112 23.369 1.00 0.00 7 ASN A N 8
ATOM 12458 C CA . ASN A 1 7 ? 14.222 -32.691 22.874 1.00 0.00 7 ASN A CA 8
ATOM 12459 C C . ASN A 1 7 ? 14.210 -31.194 22.600 1.00 0.00 7 ASN A C 8
ATOM 12460 O O . ASN A 1 7 ? 13.768 -30.408 23.433 1.00 0.00 7 ASN A O 8
ATOM 12471 N N . ASP A 1 8 ? 14.697 -30.809 21.425 1.00 0.00 8 ASP A N 8
ATOM 12472 C CA . ASP A 1 8 ? 14.741 -29.396 21.038 1.00 0.00 8 ASP A CA 8
ATOM 12473 C C . ASP A 1 8 ? 13.884 -29.155 19.813 1.00 0.00 8 ASP A C 8
ATOM 12474 O O . ASP A 1 8 ? 14.226 -28.331 18.962 1.00 0.00 8 ASP A O 8
ATOM 12483 N N . LYS A 1 9 ? 12.761 -29.873 19.725 1.00 0.00 9 LYS A N 8
ATOM 12484 C CA . LYS A 1 9 ? 11.856 -29.716 18.593 1.00 0.00 9 LYS A CA 8
ATOM 12485 C C . LYS A 1 9 ? 10.410 -29.576 19.060 1.00 0.00 9 LYS A C 8
ATOM 12486 O O . LYS A 1 9 ? 10.065 -29.985 20.167 1.00 0.00 9 LYS A O 8
ATOM 12505 N N . PRO A 1 10 ? 9.568 -29.016 18.223 1.00 0.00 10 PRO A N 8
ATOM 12506 C CA . PRO A 1 10 ? 8.129 -28.830 18.542 1.00 0.00 10 PRO A CA 8
ATOM 12507 C C . PRO A 1 10 ? 7.344 -30.135 18.475 1.00 0.00 10 PRO A C 8
ATOM 12508 O O . PRO A 1 10 ? 7.160 -30.813 19.485 1.00 0.00 10 PRO A O 8
ATOM 12519 N N . LYS A 1 11 ? 6.887 -30.468 17.281 1.00 0.00 11 LYS A N 8
ATOM 12520 C CA . LYS A 1 11 ? 6.118 -31.689 17.070 1.00 0.00 11 LYS A CA 8
ATOM 12521 C C . LYS A 1 11 ? 4.794 -31.619 17.827 1.00 0.00 11 LYS A C 8
ATOM 12522 O O . LYS A 1 11 ? 3.727 -31.498 17.224 1.00 0.00 11 LYS A O 8
ATOM 12541 N N . VAL A 1 12 ? 4.870 -31.701 19.150 1.00 0.00 12 VAL A N 8
ATOM 12542 C CA . VAL A 1 12 ? 3.674 -31.644 19.980 1.00 0.00 12 VAL A CA 8
ATOM 12543 C C . VAL A 1 12 ? 2.998 -30.282 19.842 1.00 0.00 12 VAL A C 8
ATOM 12544 O O . VAL A 1 12 ? 1.770 -30.180 19.862 1.00 0.00 12 VAL A O 8
ATOM 12557 N N . ARG A 1 13 ? 3.809 -29.239 19.698 1.00 0.00 13 ARG A N 8
ATOM 12558 C CA . ARG A 1 13 ? 3.284 -27.887 19.549 1.00 0.00 13 ARG A CA 8
ATOM 12559 C C . ARG A 1 13 ? 2.746 -27.674 18.138 1.00 0.00 13 ARG A C 8
ATOM 12560 O O . ARG A 1 13 ? 3.056 -28.441 17.226 1.00 0.00 13 ARG A O 8
ATOM 12581 N N . LYS A 1 14 ? 1.940 -26.632 17.967 1.00 0.00 14 LYS A N 8
ATOM 12582 C CA . LYS A 1 14 ? 1.363 -26.333 16.661 1.00 0.00 14 LYS A CA 8
ATOM 12583 C C . LYS A 1 14 ? 2.464 -26.169 15.625 1.00 0.00 14 LYS A C 8
ATOM 12584 O O . LYS A 1 14 ? 3.512 -25.603 15.919 1.00 0.00 14 LYS A O 8
ATOM 12603 N N . ILE A 1 15 ? 2.214 -26.671 14.412 1.00 0.00 15 ILE A N 8
ATOM 12604 C CA . ILE A 1 15 ? 3.191 -26.579 13.320 1.00 0.00 15 ILE A CA 8
ATOM 12605 C C . ILE A 1 15 ? 2.619 -25.758 12.168 1.00 0.00 15 ILE A C 8
ATOM 12606 O O . ILE A 1 15 ? 2.045 -26.309 11.228 1.00 0.00 15 ILE A O 8
ATOM 12622 N N . PRO A 1 16 ? 2.770 -24.457 12.223 1.00 0.00 16 PRO A N 8
ATOM 12623 C CA . PRO A 1 16 ? 2.262 -23.541 11.162 1.00 0.00 16 PRO A CA 8
ATOM 12624 C C . PRO A 1 16 ? 2.819 -23.901 9.791 1.00 0.00 16 PRO A C 8
ATOM 12625 O O . PRO A 1 16 ? 3.967 -24.319 9.666 1.00 0.00 16 PRO A O 8
ATOM 12636 N N . SER A 1 17 ? 1.997 -23.727 8.763 1.00 0.00 17 SER A N 8
ATOM 12637 C CA . SER A 1 17 ? 2.402 -24.026 7.389 1.00 0.00 17 SER A CA 8
ATOM 12638 C C . SER A 1 17 ? 2.443 -22.754 6.557 1.00 0.00 17 SER A C 8
ATOM 12639 O O . SER A 1 17 ? 2.451 -22.812 5.330 1.00 0.00 17 SER A O 8
ATOM 12647 N N . THR A 1 18 ? 2.456 -21.605 7.228 1.00 0.00 18 THR A N 8
ATOM 12648 C CA . THR A 1 18 ? 2.480 -20.316 6.531 1.00 0.00 18 THR A CA 8
ATOM 12649 C C . THR A 1 18 ? 3.590 -19.436 7.083 1.00 0.00 18 THR A C 8
ATOM 12650 O O . THR A 1 18 ? 4.165 -19.726 8.131 1.00 0.00 18 THR A O 8
ATOM 12661 N N . ARG A 1 19 ? 3.890 -18.355 6.369 1.00 0.00 19 ARG A N 8
ATOM 12662 C CA . ARG A 1 19 ? 4.939 -17.423 6.791 1.00 0.00 19 ARG A CA 8
ATOM 12663 C C . ARG A 1 19 ? 4.428 -15.994 6.729 1.00 0.00 19 ARG A C 8
ATOM 12664 O O . ARG A 1 19 ? 3.396 -15.726 6.123 1.00 0.00 19 ARG A O 8
ATOM 12685 N N . LYS A 1 20 ? 5.152 -15.079 7.364 1.00 0.00 20 LYS A N 8
ATOM 12686 C CA . LYS A 1 20 ? 4.762 -13.669 7.379 1.00 0.00 20 LYS A CA 8
ATOM 12687 C C . LYS A 1 20 ? 5.959 -12.790 7.057 1.00 0.00 20 LYS A C 8
ATOM 12688 O O . LYS A 1 20 ? 7.084 -13.097 7.444 1.00 0.00 20 LYS A O 8
ATOM 12707 N N . ILE A 1 21 ? 5.709 -11.694 6.345 1.00 0.00 21 ILE A N 8
ATOM 12708 C CA . ILE A 1 21 ? 6.780 -10.769 5.975 1.00 0.00 21 ILE A CA 8
ATOM 12709 C C . ILE A 1 21 ? 6.470 -9.375 6.504 1.00 0.00 21 ILE A C 8
ATOM 12710 O O . ILE A 1 21 ? 5.324 -8.925 6.478 1.00 0.00 21 ILE A O 8
ATOM 12726 N N . LYS A 1 22 ? 7.506 -8.691 6.985 1.00 0.00 22 LYS A N 8
ATOM 12727 C CA . LYS A 1 22 ? 7.345 -7.340 7.520 1.00 0.00 22 LYS A CA 8
ATOM 12728 C C . LYS A 1 22 ? 8.457 -6.429 7.017 1.00 0.00 22 LYS A C 8
ATOM 12729 O O . LYS A 1 22 ? 8.820 -5.454 7.674 1.00 0.00 22 LYS A O 8
ATOM 12748 N N . ILE A 1 23 ? 9.004 -6.750 5.850 1.00 0.00 23 ILE A N 8
ATOM 12749 C CA . ILE A 1 23 ? 10.082 -5.947 5.274 1.00 0.00 23 ILE A CA 8
ATOM 12750 C C . ILE A 1 23 ? 9.528 -4.977 4.244 1.00 0.00 23 ILE A C 8
ATOM 12751 O O . ILE A 1 23 ? 8.949 -5.385 3.243 1.00 0.00 23 ILE A O 8
ATOM 12767 N N . THR A 1 24 ? 9.707 -3.686 4.501 1.00 0.00 24 THR A N 8
ATOM 12768 C CA . THR A 1 24 ? 9.221 -2.655 3.584 1.00 0.00 24 THR A CA 8
ATOM 12769 C C . THR A 1 24 ? 10.218 -1.508 3.501 1.00 0.00 24 THR A C 8
ATOM 12770 O O . THR A 1 24 ? 10.882 -1.177 4.481 1.00 0.00 24 THR A O 8
ATOM 12781 N N . PHE A 1 25 ? 10.316 -0.904 2.320 1.00 0.00 25 PHE A N 8
ATOM 12782 C CA . PHE A 1 25 ? 11.236 0.214 2.118 1.00 0.00 25 PHE A CA 8
ATOM 12783 C C . PHE A 1 25 ? 10.532 1.535 2.391 1.00 0.00 25 PHE A C 8
ATOM 12784 O O . PHE A 1 25 ? 9.450 1.789 1.863 1.00 0.00 25 PHE A O 8
ATOM 12801 N N . ALA A 1 26 ? 11.151 2.369 3.219 1.00 0.00 26 ALA A N 8
ATOM 12802 C CA . ALA A 1 26 ? 10.581 3.674 3.562 1.00 0.00 26 ALA A CA 8
ATOM 12803 C C . ALA A 1 26 ? 11.426 4.793 2.966 1.00 0.00 26 ALA A C 8
ATOM 12804 O O . ALA A 1 26 ? 12.572 4.998 3.360 1.00 0.00 26 ALA A O 8
ATOM 12811 N N . LEU A 1 27 ? 10.846 5.517 2.014 1.00 0.00 27 LEU A N 8
ATOM 12812 C CA . LEU A 1 27 ? 11.554 6.620 1.371 1.00 0.00 27 LEU A CA 8
ATOM 12813 C C . LEU A 1 27 ? 10.578 7.703 0.943 1.00 0.00 27 LEU A C 8
ATOM 12814 O O . LEU A 1 27 ? 10.096 7.696 -0.185 1.00 0.00 27 LEU A O 8
ATOM 12830 N N . ASP A 1 28 ? 10.299 8.634 1.850 1.00 0.00 28 ASP A N 8
ATOM 12831 C CA . ASP A 1 28 ? 9.379 9.730 1.560 1.00 0.00 28 ASP A CA 8
ATOM 12832 C C . ASP A 1 28 ? 8.957 10.430 2.846 1.00 0.00 28 ASP A C 8
ATOM 12833 O O . ASP A 1 28 ? 8.503 11.574 2.817 1.00 0.00 28 ASP A O 8
ATOM 12842 N N . ALA A 1 29 ? 9.100 9.736 3.968 1.00 0.00 29 ALA A N 8
ATOM 12843 C CA . ALA A 1 29 ? 8.722 10.302 5.258 1.00 0.00 29 ALA A CA 8
ATOM 12844 C C . ALA A 1 29 ? 7.206 10.266 5.435 1.00 0.00 29 ALA A C 8
ATOM 12845 O O . ALA A 1 29 ? 6.683 9.491 6.239 1.00 0.00 29 ALA A O 8
ATOM 12852 N N . THR A 1 30 ? 6.509 11.111 4.686 1.00 0.00 30 THR A N 8
ATOM 12853 C CA . THR A 1 30 ? 5.056 11.170 4.776 1.00 0.00 30 THR A CA 8
ATOM 12854 C C . THR A 1 30 ? 4.444 9.827 4.383 1.00 0.00 30 THR A C 8
ATOM 12855 O O . THR A 1 30 ? 3.606 9.274 5.102 1.00 0.00 30 THR A O 8
ATOM 12866 N N . PHE A 1 31 ? 4.868 9.304 3.238 1.00 0.00 31 PHE A N 8
ATOM 12867 C CA . PHE A 1 31 ? 4.356 8.028 2.759 1.00 0.00 31 PHE A CA 8
ATOM 12868 C C . PHE A 1 31 ? 4.916 6.885 3.594 1.00 0.00 31 PHE A C 8
ATOM 12869 O O . PHE A 1 31 ? 4.329 5.808 3.658 1.00 0.00 31 PHE A O 8
ATOM 12886 N N . ASP A 1 32 ? 6.059 7.126 4.229 1.00 0.00 32 ASP A N 8
ATOM 12887 C CA . ASP A 1 32 ? 6.685 6.104 5.059 1.00 0.00 32 ASP A CA 8
ATOM 12888 C C . ASP A 1 32 ? 5.833 5.829 6.297 1.00 0.00 32 ASP A C 8
ATOM 12889 O O . ASP A 1 32 ? 5.500 4.682 6.589 1.00 0.00 32 ASP A O 8
ATOM 12898 N N . SER A 1 33 ? 5.471 6.894 7.005 1.00 0.00 33 SER A N 8
ATOM 12899 C CA . SER A 1 33 ? 4.643 6.758 8.200 1.00 0.00 33 SER A CA 8
ATOM 12900 C C . SER A 1 33 ? 3.256 6.234 7.830 1.00 0.00 33 SER A C 8
ATOM 12901 O O . SER A 1 33 ? 2.724 5.328 8.485 1.00 0.00 33 SER A O 8
ATOM 12909 N N . VAL A 1 34 ? 2.678 6.810 6.777 1.00 0.00 34 VAL A N 8
ATOM 12910 C CA . VAL A 1 34 ? 1.353 6.394 6.332 1.00 0.00 34 VAL A CA 8
ATOM 12911 C C . VAL A 1 34 ? 1.371 4.931 5.909 1.00 0.00 34 VAL A C 8
ATOM 12912 O O . VAL A 1 34 ? 0.486 4.158 6.274 1.00 0.00 34 VAL A O 8
ATOM 12925 N N . LEU A 1 35 ? 2.383 4.557 5.140 1.00 0.00 35 LEU A N 8
ATOM 12926 C CA . LEU A 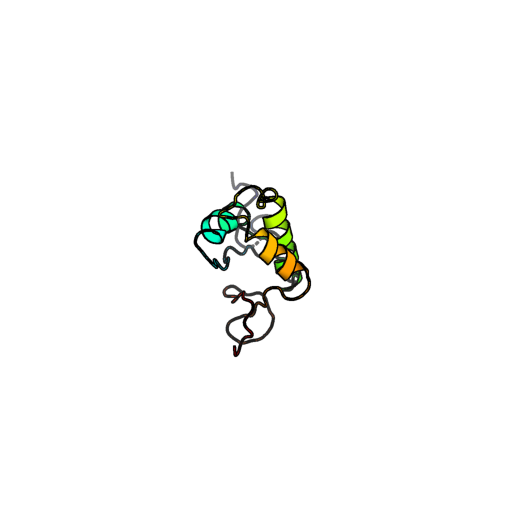1 35 ? 2.505 3.183 4.676 1.00 0.00 35 LEU A CA 8
ATOM 12927 C C . LEU A 1 35 ? 2.674 2.238 5.862 1.00 0.00 35 LEU A C 8
ATOM 12928 O O . LEU A 1 35 ? 2.103 1.146 5.883 1.00 0.00 35 LEU A O 8
ATOM 12944 N N . SER A 1 36 ? 3.471 2.657 6.838 1.00 0.00 36 SER A N 8
ATOM 12945 C CA . SER A 1 36 ? 3.720 1.835 8.012 1.00 0.00 36 SER A CA 8
ATOM 12946 C C . SER A 1 36 ? 2.405 1.518 8.720 1.00 0.00 36 SER A C 8
ATOM 12947 O O . SER A 1 36 ? 2.177 0.388 9.156 1.00 0.00 36 SER A O 8
ATOM 12955 N N . LYS A 1 37 ? 1.545 2.521 8.832 1.00 0.00 37 LYS A N 8
ATOM 12956 C CA . LYS A 1 37 ? 0.255 2.326 9.487 1.00 0.00 37 LYS A CA 8
ATOM 12957 C C . LYS A 1 37 ? -0.738 1.662 8.538 1.00 0.00 37 LYS A C 8
ATOM 12958 O O . LYS A 1 37 ? -1.729 1.074 8.973 1.00 0.00 37 LYS A O 8
ATOM 12977 N N . ALA A 1 38 ? -0.470 1.767 7.241 1.00 0.00 38 ALA A N 8
ATOM 12978 C CA . ALA A 1 38 ? -1.349 1.177 6.237 1.00 0.00 38 ALA A CA 8
ATOM 12979 C C . ALA A 1 38 ? -1.214 -0.341 6.220 1.00 0.00 38 ALA A C 8
ATOM 12980 O O . ALA A 1 38 ? -2.192 -1.063 6.025 1.00 0.00 38 ALA A O 8
ATOM 12987 N N . CYS A 1 39 ? 0.008 -0.818 6.416 1.00 0.00 39 CYS A N 8
ATOM 12988 C CA . CYS A 1 39 ? 0.269 -2.255 6.410 1.00 0.00 39 CYS A CA 8
ATOM 12989 C C . CYS A 1 39 ? 1.619 -2.562 7.047 1.00 0.00 39 CYS A C 8
ATOM 12990 O O . CYS A 1 39 ? 1.701 -2.887 8.231 1.00 0.00 39 CYS A O 8
ATOM 12998 N N . SER A 1 40 ? 2.678 -2.463 6.248 1.00 0.00 40 SER A N 8
ATOM 12999 C CA . SER A 1 40 ? 4.028 -2.741 6.734 1.00 0.00 40 SER A CA 8
ATOM 13000 C C . SER A 1 40 ? 4.178 -4.223 7.057 1.00 0.00 40 SER A C 8
ATOM 13001 O O . SER A 1 40 ? 5.281 -4.695 7.327 1.00 0.00 40 SER A O 8
ATOM 13009 N N . GLU A 1 41 ? 3.066 -4.949 7.032 1.00 0.00 41 GLU A N 8
ATOM 13010 C CA . GLU A 1 41 ? 3.088 -6.377 7.330 1.00 0.00 41 GLU A CA 8
ATOM 13011 C C . GLU A 1 41 ? 2.034 -7.107 6.513 1.00 0.00 41 GLU A C 8
ATOM 13012 O O . GLU A 1 41 ? 0.896 -6.656 6.409 1.00 0.00 41 GLU A O 8
ATOM 13024 N N . PHE A 1 42 ? 2.419 -8.245 5.942 1.00 0.00 42 PHE A N 8
ATOM 13025 C CA . PHE A 1 42 ? 1.492 -9.036 5.134 1.00 0.00 42 PHE A CA 8
ATOM 13026 C C . PHE A 1 42 ? 1.719 -10.524 5.365 1.00 0.00 42 PHE A C 8
ATOM 13027 O O . PHE A 1 42 ? 2.846 -10.966 5.600 1.00 0.00 42 PHE A O 8
ATOM 13044 N N . GLU A 1 43 ? 0.637 -11.295 5.295 1.00 0.00 43 GLU A N 8
ATOM 13045 C CA . GLU A 1 43 ? 0.722 -12.738 5.495 1.00 0.00 43 GLU A CA 8
ATOM 13046 C C . GLU A 1 43 ? 1.058 -13.434 4.187 1.00 0.00 43 GLU A C 8
ATOM 13047 O O . GLU A 1 43 ? 0.722 -12.946 3.115 1.00 0.00 43 GLU A O 8
ATOM 13059 N N . VAL A 1 44 ? 1.732 -14.577 4.286 1.00 0.00 44 VAL A N 8
ATOM 13060 C CA . VAL A 1 44 ? 2.117 -15.338 3.096 1.00 0.00 44 VAL A CA 8
ATOM 13061 C C . VAL A 1 44 ? 1.681 -16.792 3.226 1.00 0.00 44 VAL A C 8
ATOM 13062 O O . VAL A 1 44 ? 2.032 -17.476 4.186 1.00 0.00 44 VAL A O 8
ATOM 13075 N N . ASP A 1 45 ? 0.918 -17.257 2.244 1.00 0.00 45 ASP A N 8
ATOM 13076 C CA . ASP A 1 45 ? 0.439 -18.639 2.240 1.00 0.00 45 ASP A CA 8
ATOM 13077 C C . ASP A 1 45 ? 0.452 -19.203 0.824 1.00 0.00 45 ASP A C 8
ATOM 13078 O O . ASP A 1 45 ? 0.102 -18.512 -0.131 1.00 0.00 45 ASP A O 8
ATOM 13087 N N . LYS A 1 46 ? 0.860 -20.460 0.698 1.00 0.00 46 LYS A N 8
ATOM 13088 C CA . LYS A 1 46 ? 0.917 -21.107 -0.608 1.00 0.00 46 LYS A CA 8
ATOM 13089 C C . LYS A 1 46 ? -0.402 -20.941 -1.339 1.00 0.00 46 LYS A C 8
ATOM 13090 O O . LYS A 1 46 ? -1.267 -21.811 -1.274 1.00 0.00 46 LYS A O 8
ATOM 13109 N N . ASP A 1 47 ? -0.544 -19.818 -2.040 1.00 0.00 47 ASP A N 8
ATOM 13110 C CA . ASP A 1 47 ? -1.763 -19.538 -2.791 1.00 0.00 47 ASP A CA 8
ATOM 13111 C C . ASP A 1 47 ? -1.718 -18.129 -3.370 1.00 0.00 47 ASP A C 8
ATOM 13112 O O . ASP A 1 47 ? -2.290 -17.872 -4.427 1.00 0.00 47 ASP A O 8
ATOM 13121 N N . VAL A 1 48 ? -1.051 -17.220 -2.666 1.00 0.00 48 VAL A N 8
ATOM 13122 C CA . VAL A 1 48 ? -0.950 -15.832 -3.121 1.00 0.00 48 VAL A CA 8
ATOM 13123 C C . VAL A 1 48 ? 0.448 -15.550 -3.652 1.00 0.00 48 VAL A C 8
ATOM 13124 O O . VAL A 1 48 ? 1.419 -15.522 -2.897 1.00 0.00 48 VAL A O 8
ATOM 13137 N N . THR A 1 49 ? 0.544 -15.337 -4.956 1.00 0.00 49 THR A N 8
ATOM 13138 C CA . THR A 1 49 ? 1.830 -15.053 -5.584 1.00 0.00 49 THR A CA 8
ATOM 13139 C C . THR A 1 49 ? 2.131 -13.560 -5.517 1.00 0.00 49 THR A C 8
ATOM 13140 O O . THR A 1 49 ? 1.256 -12.753 -5.203 1.00 0.00 49 THR A O 8
ATOM 13151 N N . LEU A 1 50 ? 3.377 -13.197 -5.814 1.00 0.00 50 LEU A N 8
ATOM 13152 C CA . LEU A 1 50 ? 3.784 -11.795 -5.784 1.00 0.00 50 LEU A CA 8
ATOM 13153 C C . LEU A 1 50 ? 2.693 -10.907 -6.383 1.00 0.00 50 LEU A C 8
ATOM 13154 O O . LEU A 1 50 ? 2.477 -9.779 -5.930 1.00 0.00 50 LEU A O 8
ATOM 13170 N N . ASP A 1 51 ? 2.005 -11.424 -7.399 1.00 0.00 51 ASP A N 8
ATOM 13171 C CA . ASP A 1 51 ? 0.937 -10.665 -8.045 1.00 0.00 51 ASP A CA 8
ATOM 13172 C C . ASP A 1 51 ? -0.148 -10.304 -7.032 1.00 0.00 51 ASP A C 8
ATOM 13173 O O . ASP A 1 51 ? -0.564 -9.146 -6.929 1.00 0.00 51 ASP A O 8
ATOM 13182 N N . GLU A 1 52 ? -0.585 -11.295 -6.269 1.00 0.00 52 GLU A N 8
ATOM 13183 C CA . GLU A 1 52 ? -1.606 -11.071 -5.257 1.00 0.00 52 GLU A CA 8
ATOM 13184 C C . GLU A 1 52 ? -1.078 -10.150 -4.175 1.00 0.00 52 GLU A C 8
ATOM 13185 O O . GLU A 1 52 ? -1.823 -9.354 -3.621 1.00 0.00 52 GLU A O 8
ATOM 13197 N N . LEU A 1 53 ? 0.210 -10.264 -3.879 1.00 0.00 53 LEU A N 8
ATOM 13198 C CA . LEU A 1 53 ? 0.823 -9.431 -2.852 1.00 0.00 53 LEU A CA 8
ATOM 13199 C C . LEU A 1 53 ? 0.703 -7.953 -3.231 1.00 0.00 53 LEU A C 8
ATOM 13200 O O . LEU A 1 53 ? 0.442 -7.096 -2.388 1.00 0.00 53 LEU A O 8
ATOM 13216 N N . LEU A 1 54 ? 0.908 -7.665 -4.505 1.00 0.00 54 LEU A N 8
ATOM 13217 C CA . LEU A 1 54 ? 0.819 -6.289 -4.989 1.00 0.00 54 LEU A CA 8
ATOM 13218 C C . LEU A 1 54 ? -0.631 -5.815 -4.991 1.00 0.00 54 LEU A C 8
ATOM 13219 O O . LEU A 1 54 ? -0.920 -4.641 -4.743 1.00 0.00 54 LEU A O 8
ATOM 13235 N N . ASP A 1 55 ? -1.538 -6.736 -5.306 1.00 0.00 55 ASP A N 8
ATOM 13236 C CA . ASP A 1 55 ? -2.954 -6.399 -5.362 1.00 0.00 55 ASP A CA 8
ATOM 13237 C C . ASP A 1 55 ? -3.532 -6.165 -3.969 1.00 0.00 55 ASP A C 8
ATOM 13238 O O . ASP A 1 55 ? -4.264 -5.204 -3.741 1.00 0.00 55 ASP A O 8
ATOM 13247 N N . VAL A 1 56 ? -3.212 -7.067 -3.051 1.00 0.00 56 VAL A N 8
ATOM 13248 C CA . VAL A 1 56 ? -3.724 -6.966 -1.686 1.00 0.00 56 VAL A CA 8
ATOM 13249 C C . VAL A 1 56 ? -3.118 -5.775 -0.958 1.00 0.00 56 VAL A C 8
ATOM 13250 O O . VAL A 1 56 ? -3.833 -4.979 -0.353 1.00 0.00 56 VAL A O 8
ATOM 13263 N N . VAL A 1 57 ? -1.796 -5.658 -1.015 1.00 0.00 57 VAL A N 8
ATOM 13264 C CA . VAL A 1 57 ? -1.113 -4.562 -0.341 1.00 0.00 57 VAL A CA 8
ATOM 13265 C C . VAL A 1 57 ? -1.606 -3.224 -0.879 1.00 0.00 57 VAL A C 8
ATOM 13266 O O . VAL A 1 57 ? -1.908 -2.307 -0.107 1.00 0.00 57 VAL A O 8
ATOM 13279 N N . LEU A 1 58 ? -1.684 -3.112 -2.208 1.00 0.00 58 LEU A N 8
ATOM 13280 C CA . LEU A 1 58 ? -2.136 -1.871 -2.810 1.00 0.00 58 LEU A CA 8
ATOM 13281 C C . LEU A 1 58 ? -3.580 -1.582 -2.410 1.00 0.00 58 LEU A C 8
ATOM 13282 O O . LEU A 1 58 ? -3.878 -0.529 -1.844 1.00 0.00 58 LEU A O 8
ATOM 13298 N N . ASP A 1 59 ? -4.468 -2.521 -2.710 1.00 0.00 59 ASP A N 8
ATOM 13299 C CA . ASP A 1 59 ? -5.878 -2.355 -2.379 1.00 0.00 59 ASP A CA 8
ATOM 13300 C C . ASP A 1 59 ? -6.020 -1.986 -0.907 1.00 0.00 59 ASP A C 8
ATOM 13301 O O . ASP A 1 59 ? -6.858 -1.165 -0.545 1.00 0.00 59 ASP A O 8
ATOM 13310 N N . ALA A 1 60 ? -5.191 -2.593 -0.066 1.00 0.00 60 ALA A N 8
ATOM 13311 C CA . ALA A 1 60 ? -5.229 -2.312 1.364 1.00 0.00 60 ALA A CA 8
ATOM 13312 C C . ALA A 1 60 ? -4.960 -0.834 1.628 1.00 0.00 60 ALA A C 8
ATOM 13313 O O . ALA A 1 60 ? -5.698 -0.178 2.366 1.00 0.00 60 ALA A O 8
ATOM 13320 N N . VAL A 1 61 ? -3.897 -0.313 1.017 1.00 0.00 61 VAL A N 8
ATOM 13321 C CA . VAL A 1 61 ? -3.542 1.091 1.200 1.00 0.00 61 VAL A CA 8
ATOM 13322 C C . VAL A 1 61 ? -4.663 1.997 0.696 1.00 0.00 61 VAL A C 8
ATOM 13323 O O . VAL A 1 61 ? -5.054 2.956 1.369 1.00 0.00 61 VAL A O 8
ATOM 13336 N N . GLU A 1 62 ? -5.174 1.693 -0.493 1.00 0.00 62 GLU A N 8
ATOM 13337 C CA . GLU A 1 62 ? -6.241 2.491 -1.082 1.00 0.00 62 GLU A CA 8
ATOM 13338 C C . GLU A 1 62 ? -7.489 2.434 -0.207 1.00 0.00 62 GLU A C 8
ATOM 13339 O O . GLU A 1 62 ? -8.177 3.439 -0.024 1.00 0.00 62 GLU A O 8
ATOM 13351 N N . SER A 1 63 ? -7.781 1.252 0.330 1.00 0.00 63 SER A N 8
ATOM 13352 C CA . SER A 1 63 ? -8.953 1.082 1.180 1.00 0.00 63 SER A CA 8
ATOM 13353 C C . SER A 1 63 ? -8.868 1.994 2.396 1.00 0.00 63 SER A C 8
ATOM 13354 O O . SER A 1 63 ? -9.812 2.723 2.703 1.00 0.00 63 SER A O 8
ATOM 13362 N N . THR A 1 64 ? -7.731 1.953 3.087 1.00 0.00 64 THR A N 8
ATOM 13363 C CA . THR A 1 64 ? -7.541 2.787 4.270 1.00 0.00 64 THR A CA 8
ATOM 13364 C C . THR A 1 64 ? -7.685 4.258 3.909 1.00 0.00 64 THR A C 8
ATOM 13365 O O . THR A 1 64 ? -8.621 4.924 4.354 1.00 0.00 64 THR A O 8
ATOM 13376 N N . LEU A 1 65 ? -6.759 4.762 3.092 1.00 0.00 65 LEU A N 8
ATOM 13377 C CA . LEU A 1 65 ? -6.795 6.161 2.668 1.00 0.00 65 LEU A CA 8
ATOM 13378 C C . LEU A 1 65 ? -7.201 6.262 1.207 1.00 0.00 65 LEU A C 8
ATOM 13379 O O . LEU A 1 65 ? -6.358 6.431 0.329 1.00 0.00 65 LEU A O 8
ATOM 13395 N N . SER A 1 66 ? -8.500 6.176 0.956 1.00 0.00 66 SER A N 8
ATOM 13396 C CA . SER A 1 66 ? -9.014 6.276 -0.407 1.00 0.00 66 SER A CA 8
ATOM 13397 C C . SER A 1 66 ? -8.898 7.716 -0.918 1.00 0.00 66 SER A C 8
ATOM 13398 O O . SER A 1 66 ? -8.471 7.948 -2.051 1.00 0.00 66 SER A O 8
ATOM 13406 N N . PRO A 1 67 ? -9.286 8.668 -0.112 1.00 0.00 67 PRO A N 8
ATOM 13407 C CA . PRO A 1 67 ? -9.247 10.107 -0.488 1.00 0.00 67 PRO A CA 8
ATOM 13408 C C . PRO A 1 67 ? -7.871 10.717 -0.256 1.00 0.00 67 PRO A C 8
ATOM 13409 O O . PRO A 1 67 ? -7.626 11.319 0.785 1.00 0.00 67 PRO A O 8
ATOM 13420 N N . CYS A 1 68 ? -6.984 10.560 -1.230 1.00 0.00 68 CYS A N 8
ATOM 13421 C CA . CYS A 1 68 ? -5.634 11.107 -1.122 1.00 0.00 68 CYS A CA 8
ATOM 13422 C C . CYS A 1 68 ? -5.598 12.551 -1.616 1.00 0.00 68 CYS A C 8
ATOM 13423 O O . CYS A 1 68 ? -4.664 13.295 -1.319 1.00 0.00 68 CYS A O 8
ATOM 13431 N N . LYS A 1 69 ? -6.620 12.936 -2.370 1.00 0.00 69 LYS A N 8
ATOM 13432 C CA . LYS A 1 69 ? -6.696 14.291 -2.907 1.00 0.00 69 LYS A CA 8
ATOM 13433 C C . LYS A 1 69 ? -6.907 15.302 -1.785 1.00 0.00 69 LYS A C 8
ATOM 13434 O O . LYS A 1 69 ? -6.908 16.511 -2.018 1.00 0.00 69 LYS A O 8
ATOM 13453 N N . GLU A 1 70 ? -7.096 14.800 -0.569 1.00 0.00 70 GLU A N 8
ATOM 13454 C CA . GLU A 1 70 ? -7.321 15.672 0.578 1.00 0.00 70 GLU A CA 8
ATOM 13455 C C . GLU A 1 70 ? -6.031 16.382 0.966 1.00 0.00 70 GLU A C 8
ATOM 13456 O O . GLU A 1 70 ? -6.049 17.556 1.332 1.00 0.00 70 GLU A O 8
ATOM 13468 N N . HIS A 1 71 ? -4.910 15.667 0.882 1.00 0.00 71 HIS A N 8
ATOM 13469 C CA . HIS A 1 71 ? -3.610 16.244 1.226 1.00 0.00 71 HIS A CA 8
ATOM 13470 C C . HIS A 1 71 ? -2.766 16.423 -0.024 1.00 0.00 71 HIS A C 8
ATOM 13471 O O . HIS A 1 71 ? -2.561 15.481 -0.789 1.00 0.00 71 HIS A O 8
ATOM 13485 N N . ASP A 1 72 ? -2.273 17.640 -0.230 1.00 0.00 72 ASP A N 8
ATOM 13486 C CA . ASP A 1 72 ? -1.443 17.932 -1.389 1.00 0.00 72 ASP A CA 8
ATOM 13487 C C . ASP A 1 72 ? -0.162 17.107 -1.352 1.00 0.00 72 ASP A C 8
ATOM 13488 O O . ASP A 1 72 ? 0.314 16.639 -2.385 1.00 0.00 72 ASP A O 8
ATOM 13497 N N . VAL A 1 73 ? 0.399 16.945 -0.157 1.00 0.00 73 VAL A N 8
ATOM 13498 C CA . VAL A 1 73 ? 1.635 16.182 -0.007 1.00 0.00 73 VAL A CA 8
ATOM 13499 C C . VAL A 1 73 ? 1.436 14.752 -0.494 1.00 0.00 73 VAL A C 8
ATOM 13500 O O . VAL A 1 73 ? 2.240 14.234 -1.271 1.00 0.00 73 VAL A O 8
ATOM 13513 N N . ILE A 1 74 ? 0.356 14.121 -0.049 1.00 0.00 74 ILE A N 8
ATOM 13514 C CA . ILE A 1 74 ? 0.052 12.755 -0.458 1.00 0.00 74 ILE A CA 8
ATOM 13515 C C . ILE A 1 74 ? -0.600 12.752 -1.831 1.00 0.00 74 ILE A C 8
ATOM 13516 O O . ILE A 1 74 ? -0.443 11.802 -2.582 1.00 0.00 74 ILE A O 8
ATOM 13532 N N . GLY A 1 75 ? -1.342 13.815 -2.136 1.00 0.00 75 GLY A N 8
ATOM 13533 C CA . GLY A 1 75 ? -2.023 13.929 -3.426 1.00 0.00 75 GLY A CA 8
ATOM 13534 C C . GLY A 1 75 ? -1.197 13.297 -4.539 1.00 0.00 75 GLY A C 8
ATOM 13535 O O . GLY A 1 75 ? -1.663 12.391 -5.221 1.00 0.00 75 GLY A O 8
ATOM 13539 N N . THR A 1 76 ? 0.032 13.776 -4.709 1.00 0.00 76 THR A N 8
ATOM 13540 C CA . THR A 1 76 ? 0.919 13.242 -5.741 1.00 0.00 76 THR A CA 8
ATOM 13541 C C . THR A 1 76 ? 0.784 11.721 -5.845 1.00 0.00 76 THR A C 8
ATOM 13542 O O . THR A 1 76 ? 1.000 11.124 -6.910 1.00 0.00 76 THR A O 8
ATOM 13553 N N . LYS A 1 77 ? 0.426 11.097 -4.731 1.00 0.00 77 LYS A N 8
ATOM 13554 C CA . LYS A 1 77 ? 0.266 9.658 -4.696 1.00 0.00 77 LYS A CA 8
ATOM 13555 C C . LYS A 1 77 ? -0.820 9.222 -5.669 1.00 0.00 77 LYS A C 8
ATOM 13556 O O . LYS A 1 77 ? -0.684 8.204 -6.344 1.00 0.00 77 LYS A O 8
ATOM 13575 N N . VAL A 1 78 ? -1.897 9.984 -5.732 1.00 0.00 78 VAL A N 8
ATOM 13576 C CA . VAL A 1 78 ? -2.997 9.653 -6.624 1.00 0.00 78 VAL A CA 8
ATOM 13577 C C . VAL A 1 78 ? -2.494 9.527 -8.064 1.00 0.00 78 VAL A C 8
ATOM 13578 O O . VAL A 1 78 ? -2.931 8.649 -8.810 1.00 0.00 78 VAL A O 8
ATOM 13591 N N . CYS A 1 79 ? -1.583 10.414 -8.442 1.00 0.00 79 CYS A N 8
ATOM 13592 C CA . CYS A 1 79 ? -1.033 10.399 -9.790 1.00 0.00 79 CYS A CA 8
ATOM 13593 C C . CYS A 1 79 ? -0.213 9.132 -10.011 1.00 0.00 79 CYS A C 8
ATOM 13594 O O . CYS A 1 79 ? -0.384 8.429 -11.012 1.00 0.00 79 CYS A O 8
ATOM 13602 N N . ALA A 1 80 ? 0.672 8.845 -9.060 1.00 0.00 80 ALA A N 8
ATOM 13603 C CA . ALA A 1 80 ? 1.511 7.657 -9.155 1.00 0.00 80 ALA A CA 8
ATOM 13604 C C . ALA A 1 80 ? 0.651 6.398 -9.117 1.00 0.00 80 ALA A C 8
ATOM 13605 O O . ALA A 1 80 ? 0.934 5.417 -9.804 1.00 0.00 80 ALA A O 8
ATOM 13612 N N . LEU A 1 81 ? -0.400 6.432 -8.306 1.00 0.00 81 LEU A N 8
ATOM 13613 C CA . LEU A 1 81 ? -1.289 5.291 -8.183 1.00 0.00 81 LEU A CA 8
ATOM 13614 C C . LEU A 1 81 ? -1.949 4.986 -9.521 1.00 0.00 81 LEU A C 8
ATOM 13615 O O . LEU A 1 81 ? -2.027 3.830 -9.937 1.00 0.00 81 LEU A O 8
ATOM 13631 N N . LEU A 1 82 ? -2.433 6.027 -10.187 1.00 0.00 82 LEU A N 8
ATOM 13632 C CA . LEU A 1 82 ? -3.092 5.853 -11.478 1.00 0.00 82 LEU A CA 8
ATOM 13633 C C . LEU A 1 82 ? -2.116 5.280 -12.497 1.00 0.00 82 LEU A C 8
ATOM 13634 O O . LEU A 1 82 ? -2.462 4.378 -13.262 1.00 0.00 82 LEU A O 8
ATOM 13650 N N . ASP A 1 83 ? -0.897 5.806 -12.497 1.00 0.00 83 ASP A N 8
ATOM 13651 C CA . ASP A 1 83 ? 0.120 5.332 -13.426 1.00 0.00 83 ASP A CA 8
ATOM 13652 C C . ASP A 1 83 ? 0.422 3.856 -13.178 1.00 0.00 83 ASP A C 8
ATOM 13653 O O . ASP A 1 83 ? 0.551 3.074 -14.120 1.00 0.00 83 ASP A O 8
ATOM 13662 N N . ARG A 1 84 ? 0.537 3.486 -11.906 1.00 0.00 84 ARG A N 8
ATOM 13663 C CA . ARG A 1 84 ? 0.826 2.104 -11.549 1.00 0.00 84 ARG A CA 8
ATOM 13664 C C . ARG A 1 84 ? -0.358 1.202 -11.882 1.00 0.00 84 ARG A C 8
ATOM 13665 O O . ARG A 1 84 ? -0.190 0.102 -12.410 1.00 0.00 84 ARG A O 8
ATOM 13686 N N . LEU A 1 85 ? -1.557 1.679 -11.571 1.00 0.00 85 LEU A N 8
ATOM 13687 C CA . LEU A 1 85 ? -2.761 0.910 -11.839 1.00 0.00 85 LEU A CA 8
ATOM 13688 C C . LEU A 1 85 ? -3.001 0.801 -13.344 1.00 0.00 85 LEU A C 8
ATOM 13689 O O . LEU A 1 85 ? -3.736 -0.073 -13.805 1.00 0.00 85 LEU A O 8
ATOM 13705 N N . ALA A 1 86 ? -2.396 1.706 -14.105 1.00 0.00 86 ALA A N 8
ATOM 13706 C CA . ALA A 1 86 ? -2.580 1.713 -15.549 1.00 0.00 86 ALA A CA 8
ATOM 13707 C C . ALA A 1 86 ? -2.176 0.372 -16.146 1.00 0.00 86 ALA A C 8
ATOM 13708 O O . ALA A 1 86 ? -2.901 -0.196 -16.963 1.00 0.00 86 ALA A O 8
ATOM 13715 N N . GLY A 1 87 ? -1.023 -0.134 -15.731 1.00 0.00 87 GLY A N 8
ATOM 13716 C CA . GLY A 1 87 ? -0.540 -1.416 -16.231 1.00 0.00 87 GLY A CA 8
ATOM 13717 C C . GLY A 1 87 ? 0.808 -1.770 -15.618 1.00 0.00 87 GLY A C 8
ATOM 13718 O O . GLY A 1 87 ? 0.976 -2.843 -15.039 1.00 0.00 87 GLY A O 8
ATOM 13722 N N . ASP A 1 88 ? 1.767 -0.859 -15.745 1.00 0.00 88 ASP A N 8
ATOM 13723 C CA . ASP A 1 88 ? 3.101 -1.089 -15.201 1.00 0.00 88 ASP A CA 8
ATOM 13724 C C . ASP A 1 88 ? 3.068 -1.046 -13.682 1.00 0.00 88 ASP A C 8
ATOM 13725 O O . ASP A 1 88 ? 2.735 -0.027 -13.096 1.00 0.00 88 ASP A O 8
ATOM 13734 N N . TYR A 1 89 ? 3.417 -2.167 -13.051 1.00 0.00 89 TYR A N 8
ATOM 13735 C CA . TYR A 1 89 ? 3.421 -2.249 -11.587 1.00 0.00 89 TYR A CA 8
ATOM 13736 C C . TYR A 1 89 ? 4.796 -2.666 -11.078 1.00 0.00 89 TYR A C 8
ATOM 13737 O O . TYR A 1 89 ? 5.476 -3.487 -11.691 1.00 0.00 89 TYR A O 8
ATOM 13755 N N . VAL A 1 90 ? 5.204 -2.078 -9.961 1.00 0.00 90 VAL A N 8
ATOM 13756 C CA . VAL A 1 90 ? 6.509 -2.379 -9.380 1.00 0.00 90 VAL A CA 8
ATOM 13757 C C . VAL A 1 90 ? 6.689 -3.884 -9.245 1.00 0.00 90 VAL A C 8
ATOM 13758 O O . VAL A 1 90 ? 5.865 -4.565 -8.637 1.00 0.00 90 VAL A O 8
ATOM 13771 N N . TYR A 1 91 ? 7.774 -4.397 -9.819 1.00 0.00 91 TYR A N 8
ATOM 13772 C CA . TYR A 1 91 ? 8.048 -5.830 -9.768 1.00 0.00 91 TYR A CA 8
ATOM 13773 C C . TYR A 1 91 ? 8.712 -6.192 -8.453 1.00 0.00 91 TYR A C 8
ATOM 13774 O O . TYR A 1 91 ? 9.373 -5.360 -7.838 1.00 0.00 91 TYR A O 8
ATOM 13792 N N . LEU A 1 92 ? 8.538 -7.439 -8.034 1.00 0.00 92 LEU A N 8
ATOM 13793 C CA . LEU A 1 92 ? 9.132 -7.915 -6.790 1.00 0.00 92 LEU A CA 8
ATOM 13794 C C . LEU A 1 92 ? 9.906 -9.201 -7.026 1.00 0.00 92 LEU A C 8
ATOM 13795 O O . LEU A 1 92 ? 9.392 -10.137 -7.633 1.00 0.00 92 LEU A O 8
ATOM 13811 N N . PHE A 1 93 ? 11.147 -9.241 -6.541 1.00 0.00 93 PHE A N 8
ATOM 13812 C CA . PHE A 1 93 ? 11.994 -10.425 -6.704 1.00 0.00 93 PHE A CA 8
ATOM 13813 C C . PHE A 1 93 ? 12.538 -10.886 -5.356 1.00 0.00 93 PHE A C 8
ATOM 13814 O O . PHE A 1 93 ? 12.642 -10.102 -4.415 1.00 0.00 93 PHE A O 8
ATOM 13831 N N . ASP A 1 94 ? 12.882 -12.167 -5.272 1.00 0.00 94 ASP A N 8
ATOM 13832 C CA . ASP A 1 94 ? 13.409 -12.728 -4.034 1.00 0.00 94 ASP A CA 8
ATOM 13833 C C . ASP A 1 94 ? 14.837 -12.247 -3.799 1.00 0.00 94 ASP A C 8
ATOM 13834 O O . ASP A 1 94 ? 15.375 -11.459 -4.580 1.00 0.00 94 ASP A O 8
ATOM 13843 N N . GLU A 1 95 ? 15.442 -12.713 -2.712 1.00 0.00 95 GLU A N 8
ATOM 13844 C CA . GLU A 1 95 ? 16.803 -12.312 -2.379 1.00 0.00 95 GLU A CA 8
ATOM 13845 C C . GLU A 1 95 ? 17.805 -13.010 -3.295 1.00 0.00 95 GLU A C 8
ATOM 13846 O O . GLU A 1 95 ? 18.883 -13.415 -2.862 1.00 0.00 95 GLU A O 8
ATOM 13858 N N . GLY A 1 96 ? 17.442 -13.150 -4.562 1.00 0.00 96 GLY A N 8
ATOM 13859 C CA . GLY A 1 96 ? 18.319 -13.802 -5.529 1.00 0.00 96 GLY A CA 8
ATOM 13860 C C . GLY A 1 96 ? 17.992 -13.353 -6.947 1.00 0.00 96 GLY A C 8
ATOM 13861 O O . GLY A 1 96 ? 18.845 -12.806 -7.647 1.00 0.00 96 GLY A O 8
ATOM 13865 N N . GLY A 1 97 ? 16.752 -13.586 -7.368 1.00 0.00 97 GLY A N 8
ATOM 13866 C CA . GLY A 1 97 ? 16.326 -13.199 -8.708 1.00 0.00 97 GLY A CA 8
ATOM 13867 C C . GLY A 1 97 ? 15.032 -13.907 -9.092 1.00 0.00 97 GLY A C 8
ATOM 13868 O O . GLY A 1 97 ? 14.230 -13.379 -9.861 1.00 0.00 97 GLY A O 8
ATOM 13872 N N . ASP A 1 98 ? 14.834 -15.103 -8.548 1.00 0.00 98 ASP A N 8
ATOM 13873 C CA . ASP A 1 98 ? 13.630 -15.873 -8.840 1.00 0.00 98 ASP A CA 8
ATOM 13874 C C . ASP A 1 98 ? 12.395 -15.167 -8.292 1.00 0.00 98 ASP A C 8
ATOM 13875 O O . ASP A 1 98 ? 12.428 -14.596 -7.203 1.00 0.00 98 ASP A O 8
ATOM 13884 N N . GLU A 1 99 ? 11.307 -15.206 -9.058 1.00 0.00 99 GLU A N 8
ATOM 13885 C CA . GLU A 1 99 ? 10.073 -14.557 -8.634 1.00 0.00 99 GLU A CA 8
ATOM 13886 C C . GLU A 1 99 ? 9.353 -15.405 -7.595 1.00 0.00 99 GLU A C 8
ATOM 13887 O O . GLU A 1 99 ? 8.502 -16.228 -7.931 1.00 0.00 99 GLU A O 8
ATOM 13899 N N . VAL A 1 100 ? 9.693 -15.193 -6.326 1.00 0.00 100 VAL A N 8
ATOM 13900 C CA . VAL A 1 100 ? 9.069 -15.936 -5.237 1.00 0.00 100 VAL A CA 8
ATOM 13901 C C . VAL A 1 100 ? 9.027 -15.097 -3.966 1.00 0.00 100 VAL A C 8
ATOM 13902 O O . VAL A 1 100 ? 10.020 -14.469 -3.595 1.00 0.00 100 VAL A O 8
ATOM 13915 N N . ILE A 1 101 ? 7.877 -15.089 -3.301 1.00 0.00 101 ILE A N 8
ATOM 13916 C CA . ILE A 1 101 ? 7.723 -14.322 -2.072 1.00 0.00 101 ILE A CA 8
ATOM 13917 C C . ILE A 1 101 ? 8.522 -14.964 -0.944 1.00 0.00 101 ILE A C 8
ATOM 13918 O O . ILE A 1 101 ? 8.461 -16.176 -0.737 1.00 0.00 101 ILE A O 8
ATOM 13934 N N . ALA A 1 102 ? 9.277 -14.141 -0.222 1.00 0.00 102 ALA A N 8
ATOM 13935 C CA . ALA A 1 102 ? 10.087 -14.642 0.882 1.00 0.00 102 ALA A CA 8
ATOM 13936 C C . ALA A 1 102 ? 10.305 -13.548 1.929 1.00 0.00 102 ALA A C 8
ATOM 13937 O O . ALA A 1 102 ? 9.991 -12.378 1.698 1.00 0.00 102 ALA A O 8
ATOM 13944 N N . PRO A 1 103 ? 10.857 -13.910 3.060 1.00 0.00 103 PRO A N 8
ATOM 13945 C CA . PRO A 1 103 ? 11.143 -12.941 4.155 1.00 0.00 103 PRO A CA 8
ATOM 13946 C C . PRO A 1 103 ? 11.880 -11.704 3.655 1.00 0.00 103 PRO A C 8
ATOM 13947 O O . PRO A 1 103 ? 11.613 -10.593 4.108 1.00 0.00 103 PRO A O 8
ATOM 13958 N N . ARG A 1 104 ? 12.813 -11.905 2.725 1.00 0.00 104 ARG A N 8
ATOM 13959 C CA . ARG A 1 104 ? 13.591 -10.791 2.174 1.00 0.00 104 ARG A CA 8
ATOM 13960 C C . ARG A 1 104 ? 13.478 -10.768 0.654 1.00 0.00 104 ARG A C 8
ATOM 13961 O O . ARG A 1 104 ? 13.733 -11.770 -0.013 1.00 0.00 104 ARG A O 8
ATOM 13982 N N . MET A 1 105 ? 13.088 -9.620 0.114 1.00 0.00 105 MET A N 8
ATOM 13983 C CA . MET A 1 105 ? 12.939 -9.472 -1.332 1.00 0.00 105 MET A CA 8
ATOM 13984 C C . MET A 1 105 ? 13.198 -8.031 -1.742 1.00 0.00 105 MET A C 8
ATOM 13985 O O . MET A 1 105 ? 13.228 -7.132 -0.901 1.00 0.00 105 MET A O 8
ATOM 13999 N N . TYR A 1 106 ? 13.377 -7.814 -3.043 1.00 0.00 106 TYR A N 8
ATOM 14000 C CA . TYR A 1 106 ? 13.625 -6.474 -3.567 1.00 0.00 106 TYR A CA 8
ATOM 14001 C C . TYR A 1 106 ? 12.453 -6.013 -4.425 1.00 0.00 106 TYR A C 8
ATOM 14002 O O . TYR A 1 106 ? 12.139 -6.624 -5.444 1.00 0.00 106 TYR A O 8
ATOM 14020 N N . CYS A 1 107 ? 11.813 -4.923 -4.003 1.00 0.00 107 CYS A N 8
ATOM 14021 C CA . CYS A 1 107 ? 10.676 -4.369 -4.734 1.00 0.00 107 CYS A CA 8
ATOM 14022 C C . CYS A 1 107 ? 11.082 -3.106 -5.486 1.00 0.00 107 CYS A C 8
ATOM 14023 O O . CYS A 1 107 ? 11.569 -2.145 -4.891 1.00 0.00 107 CYS A O 8
ATOM 14031 N N . SER A 1 108 ? 10.879 -3.118 -6.796 1.00 0.00 108 SER A N 8
ATOM 14032 C CA . SER A 1 108 ? 11.221 -1.962 -7.618 1.00 0.00 108 SER A CA 8
ATOM 14033 C C . SER A 1 108 ? 10.713 -2.147 -9.047 1.00 0.00 108 SER A C 8
ATOM 14034 O O . SER A 1 108 ? 10.323 -3.248 -9.442 1.00 0.00 108 SER A O 8
ATOM 14042 N N . PHE A 1 109 ? 10.720 -1.065 -9.816 1.00 0.00 109 PHE A N 8
ATOM 14043 C CA . PHE A 1 109 ? 10.259 -1.122 -11.198 1.00 0.00 109 PHE A CA 8
ATOM 14044 C C . PHE A 1 109 ? 11.280 -1.840 -12.073 1.00 0.00 109 PHE A C 8
ATOM 14045 O O . PHE A 1 109 ? 10.932 -2.413 -13.103 1.00 0.00 109 PHE A O 8
ATOM 14062 N N . SER A 1 110 ? 12.540 -1.803 -11.655 1.00 0.00 110 SER A N 8
ATOM 14063 C CA . SER A 1 110 ? 13.613 -2.456 -12.405 1.00 0.00 110 SER A CA 8
ATOM 14064 C C . SER A 1 110 ? 13.880 -3.846 -11.850 1.00 0.00 110 SER A C 8
ATOM 14065 O O . SER A 1 110 ? 13.378 -4.211 -10.788 1.00 0.00 110 SER A O 8
ATOM 14073 N N . ALA A 1 111 ? 14.683 -4.622 -12.571 1.00 0.00 111 ALA A N 8
ATOM 14074 C CA . ALA A 1 111 ? 15.017 -5.976 -12.138 1.00 0.00 111 ALA A CA 8
ATOM 14075 C C . ALA A 1 111 ? 16.388 -5.991 -11.451 1.00 0.00 111 ALA A C 8
ATOM 14076 O O . ALA A 1 111 ? 17.187 -5.066 -11.610 1.00 0.00 111 ALA A O 8
ATOM 14083 N N . PRO A 1 112 ? 16.663 -7.028 -10.707 1.00 0.00 112 PRO A N 8
ATOM 14084 C CA . PRO A 1 112 ? 17.964 -7.185 -9.991 1.00 0.00 112 PRO A CA 8
ATOM 14085 C C . PRO A 1 112 ? 19.127 -7.388 -10.955 1.00 0.00 112 PRO A C 8
ATOM 14086 O O . PRO A 1 112 ? 20.281 -7.153 -10.606 1.00 0.00 112 PRO A O 8
ATOM 14097 N N . ASP A 1 113 ? 18.816 -7.835 -12.170 1.00 0.00 113 ASP A N 8
ATOM 14098 C CA . ASP A 1 113 ? 19.845 -8.070 -13.177 1.00 0.00 113 ASP A CA 8
ATOM 14099 C C . ASP A 1 113 ? 19.287 -7.831 -14.572 1.00 0.00 113 ASP A C 8
ATOM 14100 O O . ASP A 1 113 ? 19.182 -8.758 -15.376 1.00 0.00 113 ASP A O 8
ATOM 14109 N N . ASP A 1 114 ? 18.928 -6.583 -14.853 1.00 0.00 114 ASP A N 8
ATOM 14110 C CA . ASP A 1 114 ? 18.380 -6.229 -16.161 1.00 0.00 114 ASP A CA 8
ATOM 14111 C C . ASP A 1 114 ? 19.136 -6.946 -17.280 1.00 0.00 114 ASP A C 8
ATOM 14112 O O . ASP A 1 114 ? 19.907 -6.294 -17.968 1.00 0.00 114 ASP A O 8
ATOM 14121 N N . GLY A 1 1 ? -7.144 -20.989 27.171 1.00 0.00 1 GLY A N 9
ATOM 14122 C CA . GLY A 1 1 ? -7.555 -20.233 28.387 1.00 0.00 1 GLY A CA 9
ATOM 14123 C C . GLY A 1 1 ? -7.517 -18.738 28.091 1.00 0.00 1 GLY A C 9
ATOM 14124 O O . GLY A 1 1 ? -8.521 -18.042 28.240 1.00 0.00 1 GLY A O 9
ATOM 14127 N N . LYS A 1 2 ? -6.358 -18.251 27.673 1.00 0.00 2 LYS A N 9
ATOM 14128 C CA . LYS A 1 2 ? -6.206 -16.835 27.358 1.00 0.00 2 LYS A CA 9
ATOM 14129 C C . LYS A 1 2 ? -6.974 -16.476 26.097 1.00 0.00 2 LYS A C 9
ATOM 14130 O O . LYS A 1 2 ? -6.913 -17.185 25.096 1.00 0.00 2 LYS A O 9
ATOM 14149 N N . LYS A 1 3 ? -7.697 -15.362 26.155 1.00 0.00 3 LYS A N 9
ATOM 14150 C CA . LYS A 1 3 ? -8.473 -14.896 25.009 1.00 0.00 3 LYS A CA 9
ATOM 14151 C C . LYS A 1 3 ? -7.761 -13.738 24.317 1.00 0.00 3 LYS A C 9
ATOM 14152 O O . LYS A 1 3 ? -7.920 -13.531 23.114 1.00 0.00 3 LYS A O 9
ATOM 14171 N N . VAL A 1 4 ? -6.981 -12.983 25.087 1.00 0.00 4 VAL A N 9
ATOM 14172 C CA . VAL A 1 4 ? -6.259 -11.843 24.545 1.00 0.00 4 VAL A CA 9
ATOM 14173 C C . VAL A 1 4 ? -5.318 -12.287 23.442 1.00 0.00 4 VAL A C 9
ATOM 14174 O O . VAL A 1 4 ? -5.205 -11.626 22.410 1.00 0.00 4 VAL A O 9
ATOM 14187 N N . GLU A 1 5 ? -4.644 -13.400 23.676 1.00 0.00 5 GLU A N 9
ATOM 14188 C CA . GLU A 1 5 ? -3.704 -13.944 22.701 1.00 0.00 5 GLU A CA 9
ATOM 14189 C C . GLU A 1 5 ? -2.626 -12.935 22.396 1.00 0.00 5 GLU A C 9
ATOM 14190 O O . GLU A 1 5 ? -2.582 -12.420 21.281 1.00 0.00 5 GLU A O 9
ATOM 14202 N N . PHE A 1 6 ? -1.767 -12.653 23.396 1.00 0.00 6 PHE A N 9
ATOM 14203 C CA . PHE A 1 6 ? -0.669 -11.685 23.240 1.00 0.00 6 PHE A CA 9
ATOM 14204 C C . PHE A 1 6 ? -0.368 -11.445 21.766 1.00 0.00 6 PHE A C 9
ATOM 14205 O O . PHE A 1 6 ? 0.142 -12.334 21.085 1.00 0.00 6 PHE A O 9
ATOM 14222 N N . ASN A 1 7 ? -0.710 -10.250 21.278 1.00 0.00 7 ASN A N 9
ATOM 14223 C CA . ASN A 1 7 ? -0.501 -9.921 19.875 1.00 0.00 7 ASN A CA 9
ATOM 14224 C C . ASN A 1 7 ? 0.818 -10.507 19.379 1.00 0.00 7 ASN A C 9
ATOM 14225 O O . ASN A 1 7 ? 0.858 -11.181 18.351 1.00 0.00 7 ASN A O 9
ATOM 14236 N N . ASP A 1 8 ? 1.887 -10.251 20.125 1.00 0.00 8 ASP A N 9
ATOM 14237 C CA . ASP A 1 8 ? 3.200 -10.762 19.754 1.00 0.00 8 ASP A CA 9
ATOM 14238 C C . ASP A 1 8 ? 3.150 -12.276 19.601 1.00 0.00 8 ASP A C 9
ATOM 14239 O O . ASP A 1 8 ? 2.849 -12.998 20.558 1.00 0.00 8 ASP A O 9
ATOM 14248 N N . LYS A 1 9 ? 3.440 -12.751 18.395 1.00 0.00 9 LYS A N 9
ATOM 14249 C CA . LYS A 1 9 ? 3.413 -14.178 18.131 1.00 0.00 9 LYS A CA 9
ATOM 14250 C C . LYS A 1 9 ? 4.503 -14.903 18.925 1.00 0.00 9 LYS A C 9
ATOM 14251 O O . LYS A 1 9 ? 5.599 -14.371 19.112 1.00 0.00 9 LYS A O 9
ATOM 14270 N N . PRO A 1 10 ? 4.236 -16.101 19.388 1.00 0.00 10 PRO A N 9
ATOM 14271 C CA . PRO A 1 10 ? 5.225 -16.903 20.168 1.00 0.00 10 PRO A CA 9
ATOM 14272 C C . PRO A 1 10 ? 6.368 -17.418 19.298 1.00 0.00 10 PRO A C 9
ATOM 14273 O O . PRO A 1 10 ? 6.166 -17.760 18.134 1.00 0.00 10 PRO A O 9
ATOM 14284 N N . LYS A 1 11 ? 7.565 -17.484 19.875 1.00 0.00 11 LYS A N 9
ATOM 14285 C CA . LYS A 1 11 ? 8.733 -17.977 19.149 1.00 0.00 11 LYS A CA 9
ATOM 14286 C C . LYS A 1 11 ? 8.928 -19.464 19.412 1.00 0.00 11 LYS A C 9
ATOM 14287 O O . LYS A 1 11 ? 9.067 -20.254 18.479 1.00 0.00 11 LYS A O 9
ATOM 14306 N N . VAL A 1 12 ? 8.932 -19.842 20.685 1.00 0.00 12 VAL A N 9
ATOM 14307 C CA . VAL A 1 12 ? 9.106 -21.242 21.054 1.00 0.00 12 VAL A CA 9
ATOM 14308 C C . VAL A 1 12 ? 7.846 -22.041 20.740 1.00 0.00 12 VAL A C 9
ATOM 14309 O O . VAL A 1 12 ? 7.401 -22.861 21.538 1.00 0.00 12 VAL A O 9
ATOM 14322 N N . ARG A 1 13 ? 7.272 -21.799 19.571 1.00 0.00 13 ARG A N 9
ATOM 14323 C CA . ARG A 1 13 ? 6.061 -22.507 19.171 1.00 0.00 13 ARG A CA 9
ATOM 14324 C C . ARG A 1 13 ? 5.913 -22.493 17.656 1.00 0.00 13 ARG A C 9
ATOM 14325 O O . ARG A 1 13 ? 6.481 -21.639 16.976 1.00 0.00 13 ARG A O 9
ATOM 14346 N N . LYS A 1 14 ? 5.145 -23.443 17.131 1.00 0.00 14 LYS A N 9
ATOM 14347 C CA . LYS A 1 14 ? 4.928 -23.525 15.692 1.00 0.00 14 LYS A CA 9
ATOM 14348 C C . LYS A 1 14 ? 4.039 -22.389 15.220 1.00 0.00 14 LYS A C 9
ATOM 14349 O O . LYS A 1 14 ? 3.014 -22.086 15.836 1.00 0.00 14 LYS A O 9
ATOM 14368 N N . ILE A 1 15 ? 4.441 -21.752 14.127 1.00 0.00 15 ILE A N 9
ATOM 14369 C CA . ILE A 1 15 ? 3.676 -20.637 13.587 1.00 0.00 15 ILE A CA 9
ATOM 14370 C C . ILE A 1 15 ? 2.516 -21.144 12.730 1.00 0.00 15 ILE A C 9
ATOM 14371 O O . ILE A 1 15 ? 2.563 -22.256 12.199 1.00 0.00 15 ILE A O 9
ATOM 14387 N N . PRO A 1 16 ? 1.487 -20.344 12.568 1.00 0.00 16 PRO A N 9
ATOM 14388 C CA . PRO A 1 16 ? 0.308 -20.718 11.742 1.00 0.00 16 PRO A CA 9
ATOM 14389 C C . PRO A 1 16 ? 0.710 -21.362 10.414 1.00 0.00 16 PRO A C 9
ATOM 14390 O O . PRO A 1 16 ? 1.856 -21.243 9.973 1.00 0.00 16 PRO A O 9
ATOM 14401 N N . SER A 1 17 ? -0.239 -22.044 9.786 1.00 0.00 17 SER A N 9
ATOM 14402 C CA . SER A 1 17 ? 0.020 -22.704 8.513 1.00 0.00 17 SER A CA 9
ATOM 14403 C C . SER A 1 17 ? 0.376 -21.682 7.440 1.00 0.00 17 SER A C 9
ATOM 14404 O O . SER A 1 17 ? 0.773 -22.045 6.336 1.00 0.00 17 SER A O 9
ATOM 14412 N N . THR A 1 18 ? 0.235 -20.402 7.777 1.00 0.00 18 THR A N 9
ATOM 14413 C CA . THR A 1 18 ? 0.549 -19.322 6.837 1.00 0.00 18 THR A CA 9
ATOM 14414 C C . THR A 1 18 ? 1.841 -18.625 7.244 1.00 0.00 18 THR A C 9
ATOM 14415 O O . THR A 1 18 ? 2.350 -18.836 8.341 1.00 0.00 18 THR A O 9
ATOM 14426 N N . ARG A 1 19 ? 2.362 -17.790 6.350 1.00 0.00 19 ARG A N 9
ATOM 14427 C CA . ARG A 1 19 ? 3.595 -17.054 6.616 1.00 0.00 19 ARG A CA 9
ATOM 14428 C C . ARG A 1 19 ? 3.280 -15.597 6.916 1.00 0.00 19 ARG A C 9
ATOM 14429 O O . ARG A 1 19 ? 2.176 -15.121 6.648 1.00 0.00 19 ARG A O 9
ATOM 14450 N N . LYS A 1 20 ? 4.264 -14.890 7.470 1.00 0.00 20 LYS A N 9
ATOM 14451 C CA . LYS A 1 20 ? 4.095 -13.477 7.810 1.00 0.00 20 LYS A CA 9
ATOM 14452 C C . LYS A 1 20 ? 5.262 -12.664 7.276 1.00 0.00 20 LYS A C 9
ATOM 14453 O O . LYS A 1 20 ? 6.415 -13.062 7.408 1.00 0.00 20 LYS A O 9
ATOM 14472 N N . ILE A 1 21 ? 4.949 -11.523 6.673 1.00 0.00 21 ILE A N 9
ATOM 14473 C CA . ILE A 1 21 ? 5.972 -10.644 6.115 1.00 0.00 21 ILE A CA 9
ATOM 14474 C C . ILE A 1 21 ? 5.797 -9.226 6.642 1.00 0.00 21 ILE A C 9
ATOM 14475 O O . ILE A 1 21 ? 4.686 -8.689 6.660 1.00 0.00 21 ILE A O 9
ATOM 14491 N N . LYS A 1 22 ? 6.905 -8.627 7.080 1.00 0.00 22 LYS A N 9
ATOM 14492 C CA . LYS A 1 22 ? 6.886 -7.266 7.612 1.00 0.00 22 LYS A CA 9
ATOM 14493 C C . LYS A 1 22 ? 7.784 -6.358 6.776 1.00 0.00 22 LYS A C 9
ATOM 14494 O O . LYS A 1 22 ? 8.245 -5.320 7.249 1.00 0.00 22 LYS A O 9
ATOM 14513 N N . ILE A 1 23 ? 8.038 -6.761 5.537 1.00 0.00 23 ILE A N 9
ATOM 14514 C CA . ILE A 1 23 ? 8.888 -5.979 4.645 1.00 0.00 23 ILE A CA 9
ATOM 14515 C C . ILE A 1 23 ? 8.076 -4.900 3.947 1.00 0.00 23 ILE A C 9
ATOM 14516 O O . ILE A 1 23 ? 6.964 -5.146 3.487 1.00 0.00 23 ILE A O 9
ATOM 14532 N N . THR A 1 24 ? 8.643 -3.700 3.869 1.00 0.00 24 THR A N 9
ATOM 14533 C CA . THR A 1 24 ? 7.968 -2.579 3.213 1.00 0.00 24 THR A CA 9
ATOM 14534 C C . THR A 1 24 ? 8.943 -1.823 2.320 1.00 0.00 24 THR A C 9
ATOM 14535 O O . THR A 1 24 ? 10.053 -1.499 2.739 1.00 0.00 24 THR A O 9
ATOM 14546 N N . PHE A 1 25 ? 8.520 -1.544 1.090 1.00 0.00 25 PHE A N 9
ATOM 14547 C CA . PHE A 1 25 ? 9.362 -0.816 0.138 1.00 0.00 25 PHE A CA 9
ATOM 14548 C C . PHE A 1 25 ? 8.804 0.579 -0.097 1.00 0.00 25 PHE A C 9
ATOM 14549 O O . PHE A 1 25 ? 7.713 0.739 -0.641 1.00 0.00 25 PHE A O 9
ATOM 14566 N N . ALA A 1 26 ? 9.563 1.591 0.316 1.00 0.00 26 ALA A N 9
ATOM 14567 C CA . ALA A 1 26 ? 9.144 2.984 0.147 1.00 0.00 26 ALA A CA 9
ATOM 14568 C C . ALA A 1 26 ? 10.302 3.830 -0.355 1.00 0.00 26 ALA A C 9
ATOM 14569 O O . ALA A 1 26 ? 11.461 3.570 -0.033 1.00 0.00 26 ALA A O 9
ATOM 14576 N N . LEU A 1 27 ? 9.983 4.848 -1.150 1.00 0.00 27 LEU A N 9
ATOM 14577 C CA . LEU A 1 27 ? 11.008 5.737 -1.699 1.00 0.00 27 LEU A CA 9
ATOM 14578 C C . LEU A 1 27 ? 11.116 7.006 -0.864 1.00 0.00 27 LEU A C 9
ATOM 14579 O O . LEU A 1 27 ? 12.156 7.280 -0.269 1.00 0.00 27 LEU A O 9
ATOM 14595 N N . ASP A 1 28 ? 10.035 7.780 -0.829 1.00 0.00 28 ASP A N 9
ATOM 14596 C CA . ASP A 1 28 ? 10.021 9.023 -0.065 1.00 0.00 28 ASP A CA 9
ATOM 14597 C C . ASP A 1 28 ? 9.672 8.755 1.396 1.00 0.00 28 ASP A C 9
ATOM 14598 O O . ASP A 1 28 ? 9.332 7.632 1.768 1.00 0.00 28 ASP A O 9
ATOM 14607 N N . ALA A 1 29 ? 9.756 9.796 2.216 1.00 0.00 29 ALA A N 9
ATOM 14608 C CA . ALA A 1 29 ? 9.443 9.663 3.634 1.00 0.00 29 ALA A CA 9
ATOM 14609 C C . ALA A 1 29 ? 7.965 9.337 3.830 1.00 0.00 29 ALA A C 9
ATOM 14610 O O . ALA A 1 29 ? 7.597 8.581 4.730 1.00 0.00 29 ALA A O 9
ATOM 14617 N N . THR A 1 30 ? 7.119 9.922 2.993 1.00 0.00 30 THR A N 9
ATOM 14618 C CA . THR A 1 30 ? 5.683 9.690 3.095 1.00 0.00 30 THR A CA 9
ATOM 14619 C C . THR A 1 30 ? 5.358 8.219 2.867 1.00 0.00 30 THR A C 9
ATOM 14620 O O . THR A 1 30 ? 4.714 7.578 3.695 1.00 0.00 30 THR A O 9
ATOM 14631 N N . PHE A 1 31 ? 5.812 7.688 1.741 1.00 0.00 31 PHE A N 9
ATOM 14632 C CA . PHE A 1 31 ? 5.558 6.291 1.420 1.00 0.00 31 PHE A CA 9
ATOM 14633 C C . PHE A 1 31 ? 6.158 5.379 2.486 1.00 0.00 31 PHE A C 9
ATOM 14634 O O . PHE A 1 31 ? 5.759 4.225 2.630 1.00 0.00 31 PHE A O 9
ATOM 14651 N N . ASP A 1 32 ? 7.111 5.909 3.242 1.00 0.00 32 ASP A N 9
ATOM 14652 C CA . ASP A 1 32 ? 7.754 5.132 4.295 1.00 0.00 32 ASP A CA 9
ATOM 14653 C C . ASP A 1 32 ? 6.848 5.013 5.518 1.00 0.00 32 ASP A C 9
ATOM 14654 O O . ASP A 1 32 ? 6.636 3.920 6.045 1.00 0.00 32 ASP A O 9
ATOM 14663 N N . SER A 1 33 ? 6.311 6.147 5.960 1.00 0.00 33 SER A N 9
ATOM 14664 C CA . SER A 1 33 ? 5.424 6.158 7.116 1.00 0.00 33 SER A CA 9
ATOM 14665 C C . SER A 1 33 ? 4.064 5.572 6.756 1.00 0.00 33 SER A C 9
ATOM 14666 O O . SER A 1 33 ? 3.422 4.919 7.578 1.00 0.00 33 SER A O 9
ATOM 14674 N N . VAL A 1 34 ? 3.623 5.821 5.528 1.00 0.00 34 VAL A N 9
ATOM 14675 C CA . VAL A 1 34 ? 2.331 5.319 5.082 1.00 0.00 34 VAL A CA 9
ATOM 14676 C C . VAL A 1 34 ? 2.331 3.798 5.048 1.00 0.00 34 VAL A C 9
ATOM 14677 O O . VAL A 1 34 ? 1.450 3.158 5.623 1.00 0.00 34 VAL A O 9
ATOM 14690 N N . LEU A 1 35 ? 3.328 3.216 4.382 1.00 0.00 35 LEU A N 9
ATOM 14691 C CA . LEU A 1 35 ? 3.420 1.759 4.303 1.00 0.00 35 LEU A CA 9
ATOM 14692 C C . LEU A 1 35 ? 3.727 1.163 5.670 1.00 0.00 35 LEU A C 9
ATOM 14693 O O . LEU A 1 35 ? 3.165 0.136 6.049 1.00 0.00 35 LEU A O 9
ATOM 14709 N N . SER A 1 36 ? 4.632 1.805 6.396 1.00 0.00 36 SER A N 9
ATOM 14710 C CA . SER A 1 36 ? 5.018 1.317 7.712 1.00 0.00 36 SER A CA 9
ATOM 14711 C C . SER A 1 36 ? 3.824 1.304 8.657 1.00 0.00 36 SER A C 9
ATOM 14712 O O . SER A 1 36 ? 3.604 0.333 9.375 1.00 0.00 36 SER A O 9
ATOM 14720 N N . LYS A 1 37 ? 3.062 2.390 8.648 1.00 0.00 37 LYS A N 9
ATOM 14721 C CA . LYS A 1 37 ? 1.887 2.496 9.509 1.00 0.00 37 LYS A CA 9
ATOM 14722 C C . LYS A 1 37 ? 0.757 1.605 9.003 1.00 0.00 37 LYS A C 9
ATOM 14723 O O . LYS A 1 37 ? 0.118 0.897 9.779 1.00 0.00 37 LYS A O 9
ATOM 14742 N N . ALA A 1 38 ? 0.510 1.658 7.699 1.00 0.00 38 ALA A N 9
ATOM 14743 C CA . ALA A 1 38 ? -0.553 0.862 7.100 1.00 0.00 38 ALA A CA 9
ATOM 14744 C C . ALA A 1 38 ? -0.156 -0.608 7.028 1.00 0.00 38 ALA A C 9
ATOM 14745 O O . ALA A 1 38 ? -0.437 -1.382 7.942 1.00 0.00 38 ALA A O 9
ATOM 14752 N N . CYS A 1 39 ? 0.496 -0.985 5.934 1.00 0.00 39 CYS A N 9
ATOM 14753 C CA . CYS A 1 39 ? 0.923 -2.366 5.750 1.00 0.00 39 CYS A CA 9
ATOM 14754 C C . CYS A 1 39 ? 2.076 -2.701 6.691 1.00 0.00 39 CYS A C 9
ATOM 14755 O O . CYS A 1 39 ? 3.069 -3.308 6.286 1.00 0.00 39 CYS A O 9
ATOM 14763 N N . SER A 1 40 ? 1.941 -2.299 7.950 1.00 0.00 40 SER A N 9
ATOM 14764 C CA . SER A 1 40 ? 2.980 -2.557 8.939 1.00 0.00 40 SER A CA 9
ATOM 14765 C C . SER A 1 40 ? 3.226 -4.053 9.071 1.00 0.00 40 SER A C 9
ATOM 14766 O O . SER A 1 40 ? 4.328 -4.479 9.406 1.00 0.00 40 SER A O 9
ATOM 14774 N N . GLU A 1 41 ? 2.192 -4.845 8.808 1.00 0.00 41 GLU A N 9
ATOM 14775 C CA . GLU A 1 41 ? 2.309 -6.299 8.901 1.00 0.00 41 GLU A CA 9
ATOM 14776 C C . GLU A 1 41 ? 1.319 -6.976 7.969 1.00 0.00 41 GLU A C 9
ATOM 14777 O O . GLU A 1 41 ? 0.177 -6.535 7.840 1.00 0.00 41 GLU A O 9
ATOM 14789 N N . PHE A 1 42 ? 1.762 -8.056 7.323 1.00 0.00 42 PHE A N 9
ATOM 14790 C CA . PHE A 1 42 ? 0.897 -8.797 6.403 1.00 0.00 42 PHE A CA 9
ATOM 14791 C C . PHE A 1 42 ? 1.045 -10.293 6.625 1.00 0.00 42 PHE A C 9
ATOM 14792 O O . PHE A 1 42 ? 2.152 -10.793 6.807 1.00 0.00 42 PHE A O 9
ATOM 14809 N N . GLU A 1 43 ? -0.083 -11.000 6.610 1.00 0.00 43 GLU A N 9
ATOM 14810 C CA . GLU A 1 43 ? -0.085 -12.452 6.807 1.00 0.00 43 GLU A CA 9
ATOM 14811 C C . GLU A 1 43 ? -0.778 -13.142 5.639 1.00 0.00 43 GLU A C 9
ATOM 14812 O O . GLU A 1 43 ? -1.953 -12.900 5.368 1.00 0.00 43 GLU A O 9
ATOM 14824 N N . VAL A 1 44 ? -0.042 -14.004 4.953 1.00 0.00 44 VAL A N 9
ATOM 14825 C CA . VAL A 1 44 ? -0.601 -14.735 3.816 1.00 0.00 44 VAL A CA 9
ATOM 14826 C C . VAL A 1 44 ? -0.026 -16.143 3.757 1.00 0.00 44 VAL A C 9
ATOM 14827 O O . VAL A 1 44 ? 1.001 -16.425 4.368 1.00 0.00 44 VAL A O 9
ATOM 14840 N N . ASP A 1 45 ? -0.693 -17.021 3.017 1.00 0.00 45 ASP A N 9
ATOM 14841 C CA . ASP A 1 45 ? -0.239 -18.403 2.873 1.00 0.00 45 ASP A CA 9
ATOM 14842 C C . ASP A 1 45 ? 0.706 -18.537 1.683 1.00 0.00 45 ASP A C 9
ATOM 14843 O O . ASP A 1 45 ? 0.860 -17.607 0.890 1.00 0.00 45 ASP A O 9
ATOM 14852 N N . LYS A 1 46 ? 1.340 -19.698 1.565 1.00 0.00 46 LYS A N 9
ATOM 14853 C CA . LYS A 1 46 ? 2.267 -19.942 0.469 1.00 0.00 46 LYS A CA 9
ATOM 14854 C C . LYS A 1 46 ? 1.507 -20.268 -0.811 1.00 0.00 46 LYS A C 9
ATOM 14855 O O . LYS A 1 46 ? 1.924 -21.130 -1.580 1.00 0.00 46 LYS A O 9
ATOM 14874 N N . ASP A 1 47 ? 0.395 -19.569 -1.031 1.00 0.00 47 ASP A N 9
ATOM 14875 C CA . ASP A 1 47 ? -0.426 -19.785 -2.227 1.00 0.00 47 ASP A CA 9
ATOM 14876 C C . ASP A 1 47 ? -0.486 -18.516 -3.071 1.00 0.00 47 ASP A C 9
ATOM 14877 O O . ASP A 1 47 ? -0.689 -18.572 -4.283 1.00 0.00 47 ASP A O 9
ATOM 14886 N N . VAL A 1 48 ? -0.308 -17.369 -2.426 1.00 0.00 48 VAL A N 9
ATOM 14887 C CA . VAL A 1 48 ? -0.348 -16.094 -3.136 1.00 0.00 48 VAL A CA 9
ATOM 14888 C C . VAL A 1 48 ? 0.969 -15.839 -3.861 1.00 0.00 48 VAL A C 9
ATOM 14889 O O . VAL A 1 48 ? 2.046 -15.918 -3.272 1.00 0.00 48 VAL A O 9
ATOM 14902 N N . THR A 1 49 ? 0.877 -15.526 -5.148 1.00 0.00 49 THR A N 9
ATOM 14903 C CA . THR A 1 49 ? 2.069 -15.253 -5.938 1.00 0.00 49 THR A CA 9
ATOM 14904 C C . THR A 1 49 ? 2.486 -13.793 -5.784 1.00 0.00 49 THR A C 9
ATOM 14905 O O . THR A 1 49 ? 1.678 -12.941 -5.419 1.00 0.00 49 THR A O 9
ATOM 14916 N N . LEU A 1 50 ? 3.750 -13.513 -6.064 1.00 0.00 50 LEU A N 9
ATOM 14917 C CA . LEU A 1 50 ? 4.266 -12.155 -5.949 1.00 0.00 50 LEU A CA 9
ATOM 14918 C C . LEU A 1 50 ? 3.311 -11.169 -6.616 1.00 0.00 50 LEU A C 9
ATOM 14919 O O . LEU A 1 50 ? 3.099 -10.065 -6.114 1.00 0.00 50 LEU A O 9
ATOM 14935 N N . ASP A 1 51 ? 2.734 -11.571 -7.744 1.00 0.00 51 ASP A N 9
ATOM 14936 C CA . ASP A 1 51 ? 1.802 -10.707 -8.459 1.00 0.00 51 ASP A CA 9
ATOM 14937 C C . ASP A 1 51 ? 0.595 -10.385 -7.578 1.00 0.00 51 ASP A C 9
ATOM 14938 O O . ASP A 1 51 ? 0.185 -9.228 -7.460 1.00 0.00 51 ASP A O 9
ATOM 14947 N N . GLU A 1 52 ? 0.042 -11.420 -6.949 1.00 0.00 52 GLU A N 9
ATOM 14948 C CA . GLU A 1 52 ? -1.103 -11.238 -6.072 1.00 0.00 52 GLU A CA 9
ATOM 14949 C C . GLU A 1 52 ? -0.697 -10.467 -4.828 1.00 0.00 52 GLU A C 9
ATOM 14950 O O . GLU A 1 52 ? -1.470 -9.672 -4.300 1.00 0.00 52 GLU A O 9
ATOM 14962 N N . LEU A 1 53 ? 0.522 -10.705 -4.361 1.00 0.00 53 LEU A N 9
ATOM 14963 C CA . LEU A 1 53 ? 1.011 -10.020 -3.174 1.00 0.00 53 LEU A CA 9
ATOM 14964 C C . LEU A 1 53 ? 1.100 -8.519 -3.422 1.00 0.00 53 LEU A C 9
ATOM 14965 O O . LEU A 1 53 ? 0.713 -7.717 -2.575 1.00 0.00 53 LEU A O 9
ATOM 14981 N N . LEU A 1 54 ? 1.620 -8.150 -4.586 1.00 0.00 54 LEU A N 9
ATOM 14982 C CA . LEU A 1 54 ? 1.764 -6.742 -4.943 1.00 0.00 54 LEU A CA 9
ATOM 14983 C C . LEU A 1 54 ? 0.395 -6.093 -5.121 1.00 0.00 54 LEU A C 9
ATOM 14984 O O . LEU A 1 54 ? 0.179 -4.941 -4.737 1.00 0.00 54 LEU A O 9
ATOM 15000 N N . ASP A 1 55 ? -0.521 -6.839 -5.720 1.00 0.00 55 ASP A N 9
ATOM 15001 C CA . ASP A 1 55 ? -1.863 -6.322 -5.948 1.00 0.00 55 ASP A CA 9
ATOM 15002 C C . ASP A 1 55 ? -2.635 -6.222 -4.635 1.00 0.00 55 ASP A C 9
ATOM 15003 O O . ASP A 1 55 ? -3.327 -5.236 -4.382 1.00 0.00 55 ASP A O 9
ATOM 15012 N N . VAL A 1 56 ? -2.523 -7.255 -3.810 1.00 0.00 56 VAL A N 9
ATOM 15013 C CA . VAL A 1 56 ? -3.226 -7.279 -2.532 1.00 0.00 56 VAL A CA 9
ATOM 15014 C C . VAL A 1 56 ? -2.677 -6.221 -1.586 1.00 0.00 56 VAL A C 9
ATOM 15015 O O . VAL A 1 56 ? -3.432 -5.437 -1.018 1.00 0.00 56 VAL A O 9
ATOM 15028 N N . VAL A 1 57 ? -1.360 -6.211 -1.407 1.00 0.00 57 VAL A N 9
ATOM 15029 C CA . VAL A 1 57 ? -0.736 -5.254 -0.504 1.00 0.00 57 VAL A CA 9
ATOM 15030 C C . VAL A 1 57 ? -1.063 -3.834 -0.942 1.00 0.00 57 VAL A C 9
ATOM 15031 O O . VAL A 1 57 ? -1.407 -2.981 -0.117 1.00 0.00 57 VAL A O 9
ATOM 15044 N N . LEU A 1 58 ? -0.957 -3.578 -2.246 1.00 0.00 58 LEU A N 9
ATOM 15045 C CA . LEU A 1 58 ? -1.244 -2.250 -2.754 1.00 0.00 58 LEU A CA 9
ATOM 15046 C C . LEU A 1 58 ? -2.695 -1.874 -2.463 1.00 0.00 58 LEU A C 9
ATOM 15047 O O . LEU A 1 58 ? -2.971 -0.841 -1.851 1.00 0.00 58 LEU A O 9
ATOM 15063 N N . ASP A 1 59 ? -3.615 -2.716 -2.915 1.00 0.00 59 ASP A N 9
ATOM 15064 C CA . ASP A 1 59 ? -5.033 -2.460 -2.705 1.00 0.00 59 ASP A CA 9
ATOM 15065 C C . ASP A 1 59 ? -5.315 -2.300 -1.218 1.00 0.00 59 ASP A C 9
ATOM 15066 O O . ASP A 1 59 ? -6.186 -1.531 -0.823 1.00 0.00 59 ASP A O 9
ATOM 15075 N N . ALA A 1 60 ? -4.572 -3.035 -0.399 1.00 0.00 60 ALA A N 9
ATOM 15076 C CA . ALA A 1 60 ? -4.746 -2.966 1.046 1.00 0.00 60 ALA A CA 9
ATOM 15077 C C . ALA A 1 60 ? -4.471 -1.554 1.554 1.00 0.00 60 ALA A C 9
ATOM 15078 O O . ALA A 1 60 ? -5.283 -0.977 2.279 1.00 0.00 60 ALA A O 9
ATOM 15085 N N . VAL A 1 61 ? -3.325 -1.007 1.167 1.00 0.00 61 VAL A N 9
ATOM 15086 C CA . VAL A 1 61 ? -2.954 0.340 1.592 1.00 0.00 61 VAL A CA 9
ATOM 15087 C C . VAL A 1 61 ? -3.906 1.374 1.002 1.00 0.00 61 VAL A C 9
ATOM 15088 O O . VAL A 1 61 ? -4.340 2.300 1.689 1.00 0.00 61 VAL A O 9
ATOM 15101 N N . GLU A 1 62 ? -4.228 1.209 -0.273 1.00 0.00 62 GLU A N 9
ATOM 15102 C CA . GLU A 1 62 ? -5.127 2.138 -0.948 1.00 0.00 62 GLU A CA 9
ATOM 15103 C C . GLU A 1 62 ? -6.508 2.114 -0.302 1.00 0.00 62 GLU A C 9
ATOM 15104 O O . GLU A 1 62 ? -7.093 3.164 -0.034 1.00 0.00 62 GLU A O 9
ATOM 15116 N N . SER A 1 63 ? -7.028 0.918 -0.064 1.00 0.00 63 SER A N 9
ATOM 15117 C CA . SER A 1 63 ? -8.345 0.778 0.542 1.00 0.00 63 SER A CA 9
ATOM 15118 C C . SER A 1 63 ? -8.374 1.431 1.919 1.00 0.00 63 SER A C 9
ATOM 15119 O O . SER A 1 63 ? -9.279 2.208 2.227 1.00 0.00 63 SER A O 9
ATOM 15127 N N . THR A 1 64 ? -7.385 1.108 2.744 1.00 0.00 64 THR A N 9
ATOM 15128 C CA . THR A 1 64 ? -7.314 1.665 4.088 1.00 0.00 64 THR A CA 9
ATOM 15129 C C . THR A 1 64 ? -7.250 3.186 4.024 1.00 0.00 64 THR A C 9
ATOM 15130 O O . THR A 1 64 ? -7.955 3.874 4.757 1.00 0.00 64 THR A O 9
ATOM 15141 N N . LEU A 1 65 ? -6.400 3.704 3.137 1.00 0.00 65 LEU A N 9
ATOM 15142 C CA . LEU A 1 65 ? -6.252 5.152 2.975 1.00 0.00 65 LEU A CA 9
ATOM 15143 C C . LEU A 1 65 ? -6.907 5.610 1.684 1.00 0.00 65 LEU A C 9
ATOM 15144 O O . LEU A 1 65 ? -6.231 5.898 0.699 1.00 0.00 65 LEU A O 9
ATOM 15160 N N . SER A 1 66 ? -8.231 5.687 1.702 1.00 0.00 66 SER A N 9
ATOM 15161 C CA . SER A 1 66 ? -8.982 6.129 0.526 1.00 0.00 66 SER A CA 9
ATOM 15162 C C . SER A 1 66 ? -8.782 7.632 0.308 1.00 0.00 66 SER A C 9
ATOM 15163 O O . SER A 1 66 ? -8.582 8.082 -0.822 1.00 0.00 66 SER A O 9
ATOM 15171 N N . PRO A 1 67 ? -8.842 8.403 1.365 1.00 0.00 67 PRO A N 9
ATOM 15172 C CA . PRO A 1 67 ? -8.670 9.882 1.286 1.00 0.00 67 PRO A CA 9
ATOM 15173 C C . PRO A 1 67 ? -7.305 10.265 0.725 1.00 0.00 67 PRO A C 9
ATOM 15174 O O . PRO A 1 67 ? -6.286 10.077 1.381 1.00 0.00 67 PRO A O 9
ATOM 15185 N N . CYS A 1 68 ? -7.299 10.804 -0.488 1.00 0.00 68 CYS A N 9
ATOM 15186 C CA . CYS A 1 68 ? -6.051 11.216 -1.131 1.00 0.00 68 CYS A CA 9
ATOM 15187 C C . CYS A 1 68 ? -6.198 12.604 -1.745 1.00 0.00 68 CYS A C 9
ATOM 15188 O O . CYS A 1 68 ? -5.461 13.531 -1.399 1.00 0.00 68 CYS A O 9
ATOM 15196 N N . LYS A 1 69 ? -7.149 12.738 -2.659 1.00 0.00 69 LYS A N 9
ATOM 15197 C CA . LYS A 1 69 ? -7.389 14.012 -3.322 1.00 0.00 69 LYS A CA 9
ATOM 15198 C C . LYS A 1 69 ? -7.958 15.031 -2.337 1.00 0.00 69 LYS A C 9
ATOM 15199 O O . LYS A 1 69 ? -8.085 16.214 -2.659 1.00 0.00 69 LYS A O 9
ATOM 15218 N N . GLU A 1 70 ? -8.314 14.560 -1.147 1.00 0.00 70 GLU A N 9
ATOM 15219 C CA . GLU A 1 70 ? -8.884 15.437 -0.132 1.00 0.00 70 GLU A CA 9
ATOM 15220 C C . GLU A 1 70 ? -7.812 16.334 0.469 1.00 0.00 70 GLU A C 9
ATOM 15221 O O . GLU A 1 70 ? -8.034 17.529 0.673 1.00 0.00 70 GLU A O 9
ATOM 15233 N N . HIS A 1 71 ? -6.646 15.756 0.750 1.00 0.00 71 HIS A N 9
ATOM 15234 C CA . HIS A 1 71 ? -5.537 16.513 1.328 1.00 0.00 71 HIS A CA 9
ATOM 15235 C C . HIS A 1 71 ? -4.456 16.755 0.282 1.00 0.00 71 HIS A C 9
ATOM 15236 O O . HIS A 1 71 ? -4.080 15.845 -0.454 1.00 0.00 71 HIS A O 9
ATOM 15250 N N . ASP A 1 72 ? -3.965 17.986 0.223 1.00 0.00 72 ASP A N 9
ATOM 15251 C CA . ASP A 1 72 ? -2.928 18.336 -0.740 1.00 0.00 72 ASP A CA 9
ATOM 15252 C C . ASP A 1 72 ? -1.667 17.518 -0.489 1.00 0.00 72 ASP A C 9
ATOM 15253 O O . ASP A 1 72 ? -0.965 17.139 -1.426 1.00 0.00 72 ASP A O 9
ATOM 15262 N N . VAL A 1 73 ? -1.379 17.247 0.782 1.00 0.00 73 VAL A N 9
ATOM 15263 C CA . VAL A 1 73 ? -0.194 16.475 1.130 1.00 0.00 73 VAL A CA 9
ATOM 15264 C C . VAL A 1 73 ? -0.256 15.088 0.496 1.00 0.00 73 VAL A C 9
ATOM 15265 O O . VAL A 1 73 ? 0.707 14.635 -0.125 1.00 0.00 73 VAL A O 9
ATOM 15278 N N . ILE A 1 74 ? -1.399 14.425 0.645 1.00 0.00 74 ILE A N 9
ATOM 15279 C CA . ILE A 1 74 ? -1.580 13.097 0.075 1.00 0.00 74 ILE A CA 9
ATOM 15280 C C . ILE A 1 74 ? -1.963 13.210 -1.386 1.00 0.00 74 ILE A C 9
ATOM 15281 O O . ILE A 1 74 ? -1.706 12.302 -2.151 1.00 0.00 74 ILE A O 9
ATOM 15297 N N . GLY A 1 75 ? -2.595 14.327 -1.753 1.00 0.00 75 GLY A N 9
ATOM 15298 C CA . GLY A 1 75 ? -3.021 14.547 -3.138 1.00 0.00 75 GLY A CA 9
ATOM 15299 C C . GLY A 1 75 ? -2.032 13.922 -4.126 1.00 0.00 75 GLY A C 9
ATOM 15300 O O . GLY A 1 75 ? -2.399 13.057 -4.918 1.00 0.00 75 GLY A O 9
ATOM 15304 N N . THR A 1 76 ? -0.780 14.359 -4.062 1.00 0.00 76 THR A N 9
ATOM 15305 C CA . THR A 1 76 ? 0.257 13.833 -4.949 1.00 0.00 76 THR A CA 9
ATOM 15306 C C . THR A 1 76 ? 0.146 12.310 -5.079 1.00 0.00 76 THR A C 9
ATOM 15307 O O . THR A 1 76 ? 0.598 11.715 -6.064 1.00 0.00 76 THR A O 9
ATOM 15318 N N . LYS A 1 77 ? -0.460 11.690 -4.079 1.00 0.00 77 LYS A N 9
ATOM 15319 C CA . LYS A 1 77 ? -0.636 10.243 -4.075 1.00 0.00 77 LYS A CA 9
ATOM 15320 C C . LYS A 1 77 ? -1.433 9.810 -5.295 1.00 0.00 77 LYS A C 9
ATOM 15321 O O . LYS A 1 77 ? -1.107 8.816 -5.929 1.00 0.00 77 LYS A O 9
ATOM 15340 N N . VAL A 1 78 ? -2.485 10.553 -5.616 1.00 0.00 78 VAL A N 9
ATOM 15341 C CA . VAL A 1 78 ? -3.317 10.211 -6.765 1.00 0.00 78 VAL A CA 9
ATOM 15342 C C . VAL A 1 78 ? -2.463 10.094 -8.026 1.00 0.00 78 VAL A C 9
ATOM 15343 O O . VAL A 1 78 ? -2.711 9.241 -8.879 1.00 0.00 78 VAL A O 9
ATOM 15356 N N . CYS A 1 79 ? -1.468 10.964 -8.142 1.00 0.00 79 CYS A N 9
ATOM 15357 C CA . CYS A 1 79 ? -0.590 10.952 -9.306 1.00 0.00 79 CYS A CA 9
ATOM 15358 C C . CYS A 1 79 ? 0.305 9.719 -9.292 1.00 0.00 79 CYS A C 9
ATOM 15359 O O . CYS A 1 79 ? 0.403 8.995 -10.286 1.00 0.00 79 CYS A O 9
ATOM 15367 N N . ALA A 1 80 ? 0.959 9.485 -8.157 1.00 0.00 80 ALA A N 9
ATOM 15368 C CA . ALA A 1 80 ? 1.849 8.331 -8.029 1.00 0.00 80 ALA A CA 9
ATOM 15369 C C . ALA A 1 80 ? 1.069 7.028 -8.145 1.00 0.00 80 ALA A C 9
ATOM 15370 O O . ALA A 1 80 ? 1.473 6.106 -8.859 1.00 0.00 80 ALA A O 9
ATOM 15377 N N . LEU A 1 81 ? -0.050 6.953 -7.439 1.00 0.00 81 LEU A N 9
ATOM 15378 C CA . LEU A 1 81 ? -0.880 5.763 -7.465 1.00 0.00 81 LEU A CA 9
ATOM 15379 C C . LEU A 1 81 ? -1.398 5.511 -8.870 1.00 0.00 81 LEU A C 9
ATOM 15380 O O . LEU A 1 81 ? -1.427 4.376 -9.335 1.00 0.00 81 LEU A O 9
ATOM 15396 N N . LEU A 1 82 ? -1.821 6.574 -9.536 1.00 0.00 82 LEU A N 9
ATOM 15397 C CA . LEU A 1 82 ? -2.350 6.441 -10.882 1.00 0.00 82 LEU A CA 9
ATOM 15398 C C . LEU A 1 82 ? -1.297 5.860 -11.818 1.00 0.00 82 LEU A C 9
ATOM 15399 O O . LEU A 1 82 ? -1.584 4.961 -12.609 1.00 0.00 82 LEU A O 9
ATOM 15415 N N . ASP A 1 83 ? -0.077 6.374 -11.717 1.00 0.00 83 ASP A N 9
ATOM 15416 C CA . ASP A 1 83 ? 1.010 5.890 -12.559 1.00 0.00 83 ASP A CA 9
ATOM 15417 C C . ASP A 1 83 ? 1.287 4.417 -12.278 1.00 0.00 83 ASP A C 9
ATOM 15418 O O . ASP A 1 83 ? 1.474 3.624 -13.200 1.00 0.00 83 ASP A O 9
ATOM 15427 N N . ARG A 1 84 ? 1.312 4.058 -10.998 1.00 0.00 84 ARG A N 9
ATOM 15428 C CA . ARG A 1 84 ? 1.567 2.677 -10.610 1.00 0.00 84 ARG A CA 9
ATOM 15429 C C . ARG A 1 84 ? 0.435 1.771 -11.075 1.00 0.00 84 ARG A C 9
ATOM 15430 O O . ARG A 1 84 ? 0.668 0.668 -11.568 1.00 0.00 84 ARG A O 9
ATOM 15451 N N . LEU A 1 85 ? -0.797 2.238 -10.905 1.00 0.00 85 LEU A N 9
ATOM 15452 C CA . LEU A 1 85 ? -1.959 1.456 -11.302 1.00 0.00 85 LEU A CA 9
ATOM 15453 C C . LEU A 1 85 ? -2.145 1.503 -12.817 1.00 0.00 85 LEU A C 9
ATOM 15454 O O . LEU A 1 85 ? -2.939 0.751 -13.381 1.00 0.00 85 LEU A O 9
ATOM 15470 N N . ALA A 1 86 ? -1.419 2.403 -13.464 1.00 0.00 86 ALA A N 9
ATOM 15471 C CA . ALA A 1 86 ? -1.523 2.550 -14.907 1.00 0.00 86 ALA A CA 9
ATOM 15472 C C . ALA A 1 86 ? -1.158 1.243 -15.602 1.00 0.00 86 ALA A C 9
ATOM 15473 O O . ALA A 1 86 ? -1.762 0.875 -16.610 1.00 0.00 86 ALA A O 9
ATOM 15480 N N . GLY A 1 87 ? -0.170 0.542 -15.056 1.00 0.00 87 GLY A N 9
ATOM 15481 C CA . GLY A 1 87 ? 0.263 -0.727 -15.630 1.00 0.00 87 GLY A CA 9
ATOM 15482 C C . GLY A 1 87 ? 1.695 -1.048 -15.222 1.00 0.00 87 GLY A C 9
ATOM 15483 O O . GLY A 1 87 ? 2.047 -2.211 -15.024 1.00 0.00 87 GLY A O 9
ATOM 15487 N N . ASP A 1 88 ? 2.517 -0.012 -15.095 1.00 0.00 88 ASP A N 9
ATOM 15488 C CA . ASP A 1 88 ? 3.912 -0.194 -14.704 1.00 0.00 88 ASP A CA 9
ATOM 15489 C C . ASP A 1 88 ? 4.041 -0.209 -13.187 1.00 0.00 88 ASP A C 9
ATOM 15490 O O . ASP A 1 88 ? 3.772 0.788 -12.523 1.00 0.00 88 ASP A O 9
ATOM 15499 N N . TYR A 1 89 ? 4.456 -1.354 -12.645 1.00 0.00 89 TYR A N 9
ATOM 15500 C CA . TYR A 1 89 ? 4.620 -1.496 -11.195 1.00 0.00 89 TYR A CA 9
ATOM 15501 C C . TYR A 1 89 ? 5.960 -2.146 -10.873 1.00 0.00 89 TYR A C 9
ATOM 15502 O O . TYR A 1 89 ? 6.455 -2.986 -11.627 1.00 0.00 89 TYR A O 9
ATOM 15520 N N . VAL A 1 90 ? 6.547 -1.743 -9.756 1.00 0.00 90 VAL A N 9
ATOM 15521 C CA . VAL A 1 90 ? 7.839 -2.274 -9.346 1.00 0.00 90 VAL A CA 9
ATOM 15522 C C . VAL A 1 90 ? 7.814 -3.793 -9.383 1.00 0.00 90 VAL A C 9
ATOM 15523 O O . VAL A 1 90 ? 6.776 -4.411 -9.159 1.00 0.00 90 VAL A O 9
ATOM 15536 N N . TYR A 1 91 ? 8.964 -4.394 -9.674 1.00 0.00 91 TYR A N 9
ATOM 15537 C CA . TYR A 1 91 ? 9.067 -5.851 -9.748 1.00 0.00 91 TYR A CA 9
ATOM 15538 C C . TYR A 1 91 ? 9.595 -6.409 -8.439 1.00 0.00 91 TYR A C 9
ATOM 15539 O O . TYR A 1 91 ? 10.133 -5.670 -7.615 1.00 0.00 91 TYR A O 9
ATOM 15557 N N . LEU A 1 92 ? 9.434 -7.714 -8.251 1.00 0.00 92 LEU A N 9
ATOM 15558 C CA . LEU A 1 92 ? 9.897 -8.371 -7.033 1.00 0.00 92 LEU A CA 9
ATOM 15559 C C . LEU A 1 92 ? 10.695 -9.623 -7.361 1.00 0.00 92 LEU A C 9
ATOM 15560 O O . LEU A 1 92 ? 10.238 -10.477 -8.118 1.00 0.00 92 LEU A O 9
ATOM 15576 N N . PHE A 1 93 ? 11.892 -9.726 -6.784 1.00 0.00 93 PHE A N 9
ATOM 15577 C CA . PHE A 1 93 ? 12.749 -10.888 -7.020 1.00 0.00 93 PHE A CA 9
ATOM 15578 C C . PHE A 1 93 ? 13.495 -11.269 -5.744 1.00 0.00 93 PHE A C 9
ATOM 15579 O O . PHE A 1 93 ? 13.771 -10.419 -4.896 1.00 0.00 93 PHE A O 9
ATOM 15596 N N . ASP A 1 94 ? 13.822 -12.551 -5.617 1.00 0.00 94 ASP A N 9
ATOM 15597 C CA . ASP A 1 94 ? 14.538 -13.036 -4.446 1.00 0.00 94 ASP A CA 9
ATOM 15598 C C . ASP A 1 94 ? 16.019 -12.681 -4.546 1.00 0.00 94 ASP A C 9
ATOM 15599 O O . ASP A 1 94 ? 16.400 -11.777 -5.288 1.00 0.00 94 ASP A O 9
ATOM 15608 N N . GLU A 1 95 ? 16.848 -13.402 -3.797 1.00 0.00 95 GLU A N 9
ATOM 15609 C CA . GLU A 1 95 ? 18.284 -13.158 -3.812 1.00 0.00 95 GLU A CA 9
ATOM 15610 C C . GLU A 1 95 ? 18.895 -13.636 -5.125 1.00 0.00 95 GLU A C 9
ATOM 15611 O O . GLU A 1 95 ? 19.869 -14.390 -5.129 1.00 0.00 95 GLU A O 9
ATOM 15623 N N . GLY A 1 96 ? 18.319 -13.193 -6.236 1.00 0.00 96 GLY A N 9
ATOM 15624 C CA . GLY A 1 96 ? 18.815 -13.583 -7.550 1.00 0.00 96 GLY A CA 9
ATOM 15625 C C . GLY A 1 96 ? 17.920 -13.026 -8.651 1.00 0.00 96 GLY A C 9
ATOM 15626 O O . GLY A 1 96 ? 17.773 -11.815 -8.788 1.00 0.00 96 GLY A O 9
ATOM 15630 N N . GLY A 1 97 ? 17.324 -13.922 -9.432 1.00 0.00 97 GLY A N 9
ATOM 15631 C CA . GLY A 1 97 ? 16.439 -13.514 -10.526 1.00 0.00 97 GLY A CA 9
ATOM 15632 C C . GLY A 1 97 ? 15.242 -14.449 -10.635 1.00 0.00 97 GLY A C 9
ATOM 15633 O O . GLY A 1 97 ? 14.428 -14.321 -11.548 1.00 0.00 97 GLY A O 9
ATOM 15637 N N . ASP A 1 98 ? 15.140 -15.392 -9.699 1.00 0.00 98 ASP A N 9
ATOM 15638 C CA . ASP A 1 98 ? 14.032 -16.346 -9.701 1.00 0.00 98 ASP A CA 9
ATOM 15639 C C . ASP A 1 98 ? 12.862 -15.803 -8.888 1.00 0.00 98 ASP A C 9
ATOM 15640 O O . ASP A 1 98 ? 12.975 -15.603 -7.679 1.00 0.00 98 ASP A O 9
ATOM 15649 N N . GLU A 1 99 ? 11.740 -15.572 -9.560 1.00 0.00 99 GLU A N 9
ATOM 15650 C CA . GLU A 1 99 ? 10.556 -15.054 -8.886 1.00 0.00 99 GLU A CA 9
ATOM 15651 C C . GLU A 1 99 ? 10.051 -16.046 -7.846 1.00 0.00 99 GLU A C 9
ATOM 15652 O O . GLU A 1 99 ? 9.218 -16.900 -8.146 1.00 0.00 99 GLU A O 9
ATOM 15664 N N . VAL A 1 100 ? 10.559 -15.924 -6.621 1.00 0.00 100 VAL A N 9
ATOM 15665 C CA . VAL A 1 100 ? 10.146 -16.815 -5.535 1.00 0.00 100 VAL A CA 9
ATOM 15666 C C . VAL A 1 100 ? 9.894 -16.018 -4.258 1.00 0.00 100 VAL A C 9
ATOM 15667 O O . VAL A 1 100 ? 10.703 -15.170 -3.877 1.00 0.00 100 VAL A O 9
ATOM 15680 N N . ILE A 1 101 ? 8.774 -16.296 -3.602 1.00 0.00 101 ILE A N 9
ATOM 15681 C CA . ILE A 1 101 ? 8.433 -15.593 -2.375 1.00 0.00 101 ILE A CA 9
ATOM 15682 C C . ILE A 1 101 ? 9.346 -16.044 -1.251 1.00 0.00 101 ILE A C 9
ATOM 15683 O O . ILE A 1 101 ? 9.482 -17.239 -0.984 1.00 0.00 101 ILE A O 9
ATOM 15699 N N . ALA A 1 102 ? 9.964 -15.078 -0.579 1.00 0.00 102 ALA A N 9
ATOM 15700 C CA . ALA A 1 102 ? 10.850 -15.397 0.523 1.00 0.00 102 ALA A CA 9
ATOM 15701 C C . ALA A 1 102 ? 11.056 -14.172 1.423 1.00 0.00 102 ALA A C 9
ATOM 15702 O O . ALA A 1 102 ? 10.982 -13.031 0.959 1.00 0.00 102 ALA A O 9
ATOM 15709 N N . PRO A 1 103 ? 11.336 -14.381 2.687 1.00 0.00 103 PRO A N 9
ATOM 15710 C CA . PRO A 1 103 ? 11.577 -13.265 3.650 1.00 0.00 103 PRO A CA 9
ATOM 15711 C C . PRO A 1 103 ? 12.541 -12.215 3.093 1.00 0.00 103 PRO A C 9
ATOM 15712 O O . PRO A 1 103 ? 12.346 -11.018 3.289 1.00 0.00 103 PRO A O 9
ATOM 15723 N N . ARG A 1 104 ? 13.580 -12.672 2.401 1.00 0.00 104 ARG A N 9
ATOM 15724 C CA . ARG A 1 104 ? 14.568 -11.760 1.822 1.00 0.00 104 ARG A CA 9
ATOM 15725 C C . ARG A 1 104 ? 14.232 -11.474 0.366 1.00 0.00 104 ARG A C 9
ATOM 15726 O O . ARG A 1 104 ? 14.983 -11.841 -0.533 1.00 0.00 104 ARG A O 9
ATOM 15747 N N . MET A 1 105 ? 13.099 -10.817 0.141 1.00 0.00 105 MET A N 9
ATOM 15748 C CA . MET A 1 105 ? 12.668 -10.482 -1.214 1.00 0.00 105 MET A CA 9
ATOM 15749 C C . MET A 1 105 ? 12.923 -9.008 -1.497 1.00 0.00 105 MET A C 9
ATOM 15750 O O . MET A 1 105 ? 12.644 -8.150 -0.664 1.00 0.00 105 MET A O 9
ATOM 15764 N N . TYR A 1 106 ? 13.455 -8.722 -2.682 1.00 0.00 106 TYR A N 9
ATOM 15765 C CA . TYR A 1 106 ? 13.744 -7.343 -3.072 1.00 0.00 106 TYR A CA 9
ATOM 15766 C C . TYR A 1 106 ? 12.643 -6.814 -3.979 1.00 0.00 106 TYR A C 9
ATOM 15767 O O . TYR A 1 106 ? 12.404 -7.359 -5.054 1.00 0.00 106 TYR A O 9
ATOM 15785 N N . CYS A 1 107 ? 11.976 -5.749 -3.535 1.00 0.00 107 CYS A N 9
ATOM 15786 C CA . CYS A 1 107 ? 10.890 -5.143 -4.311 1.00 0.00 107 CYS A CA 9
ATOM 15787 C C . CYS A 1 107 ? 11.283 -3.748 -4.782 1.00 0.00 107 CYS A C 9
ATOM 15788 O O . CYS A 1 107 ? 11.480 -2.842 -3.976 1.00 0.00 107 CYS A O 9
ATOM 15796 N N . SER A 1 108 ? 11.389 -3.585 -6.096 1.00 0.00 108 SER A N 9
ATOM 15797 C CA . SER A 1 108 ? 11.754 -2.292 -6.667 1.00 0.00 108 SER A CA 9
ATOM 15798 C C . SER A 1 108 ? 11.651 -2.330 -8.191 1.00 0.00 108 SER A C 9
ATOM 15799 O O . SER A 1 108 ? 11.497 -3.397 -8.785 1.00 0.00 108 SER A O 9
ATOM 15807 N N . PHE A 1 109 ? 11.747 -1.161 -8.813 1.00 0.00 109 PHE A N 9
ATOM 15808 C CA . PHE A 1 109 ? 11.674 -1.072 -10.267 1.00 0.00 109 PHE A CA 9
ATOM 15809 C C . PHE A 1 109 ? 12.923 -1.672 -10.903 1.00 0.00 109 PHE A C 9
ATOM 15810 O O . PHE A 1 109 ? 12.896 -2.110 -12.054 1.00 0.00 109 PHE A O 9
ATOM 15827 N N . SER A 1 110 ? 14.014 -1.693 -10.147 1.00 0.00 110 SER A N 9
ATOM 15828 C CA . SER A 1 110 ? 15.271 -2.241 -10.648 1.00 0.00 110 SER A CA 9
ATOM 15829 C C . SER A 1 110 ? 15.147 -3.741 -10.861 1.00 0.00 110 SER A C 9
ATOM 15830 O O . SER A 1 110 ? 14.484 -4.435 -10.089 1.00 0.00 110 SER A O 9
ATOM 15838 N N . ALA A 1 111 ? 15.789 -4.238 -11.917 1.00 0.00 111 ALA A N 9
ATOM 15839 C CA . ALA A 1 111 ? 15.740 -5.665 -12.231 1.00 0.00 111 ALA A CA 9
ATOM 15840 C C . ALA A 1 111 ? 17.020 -6.360 -11.753 1.00 0.00 111 ALA A C 9
ATOM 15841 O O . ALA A 1 111 ? 17.990 -5.705 -11.368 1.00 0.00 111 ALA A O 9
ATOM 15848 N N . PRO A 1 112 ? 17.036 -7.668 -11.794 1.00 0.00 112 PRO A N 9
ATOM 15849 C CA . PRO A 1 112 ? 18.222 -8.471 -11.376 1.00 0.00 112 PRO A CA 9
ATOM 15850 C C . PRO A 1 112 ? 19.501 -8.003 -12.073 1.00 0.00 112 PRO A C 9
ATOM 15851 O O . PRO A 1 112 ? 20.564 -7.934 -11.457 1.00 0.00 112 PRO A O 9
ATOM 15862 N N . ASP A 1 113 ? 19.389 -7.679 -13.359 1.00 0.00 113 ASP A N 9
ATOM 15863 C CA . ASP A 1 113 ? 20.541 -7.219 -14.126 1.00 0.00 113 ASP A CA 9
ATOM 15864 C C . ASP A 1 113 ? 20.769 -5.732 -13.891 1.00 0.00 113 ASP A C 9
ATOM 15865 O O . ASP A 1 113 ? 21.004 -4.975 -14.831 1.00 0.00 113 ASP A O 9
ATOM 15874 N N . ASP A 1 114 ? 20.702 -5.326 -12.629 1.00 0.00 114 ASP A N 9
ATOM 15875 C CA . ASP A 1 114 ? 20.905 -3.921 -12.274 1.00 0.00 114 ASP A CA 9
ATOM 15876 C C . ASP A 1 114 ? 22.077 -3.330 -13.057 1.00 0.00 114 ASP A C 9
ATOM 15877 O O . ASP A 1 114 ? 22.942 -2.733 -12.433 1.00 0.00 114 ASP A O 9
ATOM 15886 N N . GLY A 1 1 ? 21.037 -20.612 18.287 1.00 0.00 1 GLY A N 10
ATOM 15887 C CA . GLY A 1 1 ? 21.421 -22.029 18.546 1.00 0.00 1 GLY A CA 10
ATOM 15888 C C . GLY A 1 1 ? 22.243 -22.104 19.826 1.00 0.00 1 GLY A C 10
ATOM 15889 O O . GLY A 1 1 ? 23.284 -22.760 19.870 1.00 0.00 1 GLY A O 10
ATOM 15892 N N . LYS A 1 2 ? 21.770 -21.429 20.869 1.00 0.00 2 LYS A N 10
ATOM 15893 C CA . LYS A 1 2 ? 22.473 -21.429 22.144 1.00 0.00 2 LYS A CA 10
ATOM 15894 C C . LYS A 1 2 ? 22.143 -22.679 22.916 1.00 0.00 2 LYS A C 10
ATOM 15895 O O . LYS A 1 2 ? 20.976 -22.908 23.200 1.00 0.00 2 LYS A O 10
ATOM 15914 N N . LYS A 1 3 ? 23.175 -23.478 23.244 1.00 0.00 3 LYS A N 10
ATOM 15915 C CA . LYS A 1 3 ? 22.996 -24.734 23.995 1.00 0.00 3 LYS A CA 10
ATOM 15916 C C . LYS A 1 3 ? 21.563 -24.874 24.505 1.00 0.00 3 LYS A C 10
ATOM 15917 O O . LYS A 1 3 ? 20.744 -25.546 23.876 1.00 0.00 3 LYS A O 10
ATOM 15936 N N . VAL A 1 4 ? 21.271 -24.226 25.633 1.00 0.00 4 VAL A N 10
ATOM 15937 C CA . VAL A 1 4 ? 19.930 -24.263 26.204 1.00 0.00 4 VAL A CA 10
ATOM 15938 C C . VAL A 1 4 ? 18.867 -24.225 25.105 1.00 0.00 4 VAL A C 10
ATOM 15939 O O . VAL A 1 4 ? 18.941 -23.424 24.173 1.00 0.00 4 VAL A O 10
ATOM 15952 N N . GLU A 1 5 ? 17.879 -25.091 25.225 1.00 0.00 5 GLU A N 10
ATOM 15953 C CA . GLU A 1 5 ? 16.808 -25.153 24.237 1.00 0.00 5 GLU A CA 10
ATOM 15954 C C . GLU A 1 5 ? 15.780 -24.059 24.481 1.00 0.00 5 GLU A C 10
ATOM 15955 O O . GLU A 1 5 ? 14.943 -23.778 23.624 1.00 0.00 5 GLU A O 10
ATOM 15967 N N . PHE A 1 6 ? 15.850 -23.446 25.653 1.00 0.00 6 PHE A N 10
ATOM 15968 C CA . PHE A 1 6 ? 14.917 -22.384 26.008 1.00 0.00 6 PHE A CA 10
ATOM 15969 C C . PHE A 1 6 ? 13.501 -22.938 26.158 1.00 0.00 6 PHE A C 10
ATOM 15970 O O . PHE A 1 6 ? 12.623 -22.263 26.691 1.00 0.00 6 PHE A O 10
ATOM 15987 N N . ASN A 1 7 ? 13.292 -24.155 25.678 1.00 0.00 7 ASN A N 10
ATOM 15988 C CA . ASN A 1 7 ? 11.984 -24.787 25.754 1.00 0.00 7 ASN A CA 10
ATOM 15989 C C . ASN A 1 7 ? 10.958 -24.001 24.945 1.00 0.00 7 ASN A C 10
ATOM 15990 O O . ASN A 1 7 ? 9.824 -23.813 25.379 1.00 0.00 7 ASN A O 10
ATOM 16001 N N . ASP A 1 8 ? 11.363 -23.549 23.759 1.00 0.00 8 ASP A N 10
ATOM 16002 C CA . ASP A 1 8 ? 10.464 -22.789 22.892 1.00 0.00 8 ASP A CA 10
ATOM 16003 C C . ASP A 1 8 ? 9.645 -23.728 22.029 1.00 0.00 8 ASP A C 10
ATOM 16004 O O . ASP A 1 8 ? 8.810 -23.282 21.238 1.00 0.00 8 ASP A O 10
ATOM 16013 N N . LYS A 1 9 ? 9.902 -25.030 22.174 1.00 0.00 9 LYS A N 10
ATOM 16014 C CA . LYS A 1 9 ? 9.202 -26.029 21.390 1.00 0.00 9 LYS A CA 10
ATOM 16015 C C . LYS A 1 9 ? 7.728 -25.633 21.193 1.00 0.00 9 LYS A C 10
ATOM 16016 O O . LYS A 1 9 ? 7.035 -25.328 22.165 1.00 0.00 9 LYS A O 10
ATOM 16035 N N . PRO A 1 10 ? 7.238 -25.629 19.973 1.00 0.00 10 PRO A N 10
ATOM 16036 C CA . PRO A 1 10 ? 5.817 -25.266 19.677 1.00 0.00 10 PRO A CA 10
ATOM 16037 C C . PRO A 1 10 ? 4.835 -25.971 20.614 1.00 0.00 10 PRO A C 10
ATOM 16038 O O . PRO A 1 10 ? 5.238 -26.632 21.569 1.00 0.00 10 PRO A O 10
ATOM 16049 N N . LYS A 1 11 ? 3.546 -25.833 20.326 1.00 0.00 11 LYS A N 10
ATOM 16050 C CA . LYS A 1 11 ? 2.506 -26.463 21.141 1.00 0.00 11 LYS A CA 10
ATOM 16051 C C . LYS A 1 11 ? 1.755 -27.514 20.329 1.00 0.00 11 LYS A C 10
ATOM 16052 O O . LYS A 1 11 ? 2.366 -28.381 19.703 1.00 0.00 11 LYS A O 10
ATOM 16071 N N . VAL A 1 12 ? 0.429 -27.428 20.341 1.00 0.00 12 VAL A N 10
ATOM 16072 C CA . VAL A 1 12 ? -0.395 -28.373 19.602 1.00 0.00 12 VAL A CA 10
ATOM 16073 C C . VAL A 1 12 ? -0.231 -28.173 18.101 1.00 0.00 12 VAL A C 10
ATOM 16074 O O . VAL A 1 12 ? -0.140 -29.138 17.342 1.00 0.00 12 VAL A O 10
ATOM 16087 N N . ARG A 1 13 ? -0.193 -26.910 17.679 1.00 0.00 13 ARG A N 10
ATOM 16088 C CA . ARG A 1 13 ? -0.042 -26.589 16.263 1.00 0.00 13 ARG A CA 10
ATOM 16089 C C . ARG A 1 13 ? 1.429 -26.615 15.868 1.00 0.00 13 ARG A C 10
ATOM 16090 O O . ARG A 1 13 ? 2.298 -26.252 16.660 1.00 0.00 13 ARG A O 10
ATOM 16111 N N . LYS A 1 14 ? 1.702 -27.043 14.638 1.00 0.00 14 LYS A N 10
ATOM 16112 C CA . LYS A 1 14 ? 3.077 -27.115 14.146 1.00 0.00 14 LYS A CA 10
ATOM 16113 C C . LYS A 1 14 ? 3.428 -25.858 13.363 1.00 0.00 14 LYS A C 10
ATOM 16114 O O . LYS A 1 14 ? 2.554 -25.235 12.754 1.00 0.00 14 LYS A O 10
ATOM 16133 N N . ILE A 1 15 ? 4.712 -25.489 13.393 1.00 0.00 15 ILE A N 10
ATOM 16134 C CA . ILE A 1 15 ? 5.170 -24.297 12.695 1.00 0.00 15 ILE A CA 10
ATOM 16135 C C . ILE A 1 15 ? 4.528 -24.210 11.301 1.00 0.00 15 ILE A C 10
ATOM 16136 O O . ILE A 1 15 ? 4.897 -24.960 10.394 1.00 0.00 15 ILE A O 10
ATOM 16152 N N . PRO A 1 16 ? 3.584 -23.318 11.112 1.00 0.00 16 PRO A N 10
ATOM 16153 C CA . PRO A 1 16 ? 2.893 -23.144 9.796 1.00 0.00 16 PRO A CA 10
ATOM 16154 C C . PRO A 1 16 ? 3.884 -22.927 8.652 1.00 0.00 16 PRO A C 10
ATOM 16155 O O . PRO A 1 16 ? 4.946 -22.331 8.839 1.00 0.00 16 PRO A O 10
ATOM 16166 N N . SER A 1 17 ? 3.526 -23.415 7.470 1.00 0.00 17 SER A N 10
ATOM 16167 C CA . SER A 1 17 ? 4.384 -23.268 6.301 1.00 0.00 17 SER A CA 10
ATOM 16168 C C . SER A 1 17 ? 4.251 -21.869 5.712 1.00 0.00 17 SER A C 10
ATOM 16169 O O . SER A 1 17 ? 4.996 -21.494 4.807 1.00 0.00 17 SER A O 10
ATOM 16177 N N . THR A 1 18 ? 3.296 -21.099 6.227 1.00 0.00 18 THR A N 10
ATOM 16178 C CA . THR A 1 18 ? 3.074 -19.741 5.737 1.00 0.00 18 THR A CA 10
ATOM 16179 C C . THR A 1 18 ? 4.001 -18.772 6.455 1.00 0.00 18 THR A C 10
ATOM 16180 O O . THR A 1 18 ? 4.584 -19.109 7.482 1.00 0.00 18 THR A O 10
ATOM 16191 N N . ARG A 1 19 ? 4.140 -17.572 5.899 1.00 0.00 19 ARG A N 10
ATOM 16192 C CA . ARG A 1 19 ? 5.014 -16.548 6.483 1.00 0.00 19 ARG A CA 10
ATOM 16193 C C . ARG A 1 19 ? 4.243 -15.262 6.707 1.00 0.00 19 ARG A C 10
ATOM 16194 O O . ARG A 1 19 ? 3.068 -15.166 6.368 1.00 0.00 19 ARG A O 10
ATOM 16215 N N . LYS A 1 20 ? 4.911 -14.275 7.291 1.00 0.00 20 LYS A N 10
ATOM 16216 C CA . LYS A 1 20 ? 4.277 -12.985 7.568 1.00 0.00 20 LYS A CA 10
ATOM 16217 C C . LYS A 1 20 ? 5.209 -11.849 7.186 1.00 0.00 20 LYS A C 10
ATOM 16218 O O . LYS A 1 20 ? 6.412 -11.917 7.420 1.00 0.00 20 LYS A O 10
ATOM 16237 N N . ILE A 1 21 ? 4.639 -10.801 6.595 1.00 0.00 21 ILE A N 10
ATOM 16238 C CA . ILE A 1 21 ? 5.420 -9.637 6.182 1.00 0.00 21 ILE A CA 10
ATOM 16239 C C . ILE A 1 21 ? 5.072 -8.434 7.043 1.00 0.00 21 ILE A C 10
ATOM 16240 O O . ILE A 1 21 ? 3.901 -8.161 7.305 1.00 0.00 21 ILE A O 10
ATOM 16256 N N . LYS A 1 22 ? 6.108 -7.707 7.460 1.00 0.00 22 LYS A N 10
ATOM 16257 C CA . LYS A 1 22 ? 5.918 -6.509 8.274 1.00 0.00 22 LYS A CA 10
ATOM 16258 C C . LYS A 1 22 ? 6.628 -5.313 7.642 1.00 0.00 22 LYS A C 10
ATOM 16259 O O . LYS A 1 22 ? 6.472 -4.186 8.102 1.00 0.00 22 LYS A O 10
ATOM 16278 N N . ILE A 1 23 ? 7.404 -5.566 6.585 1.00 0.00 23 ILE A N 10
ATOM 16279 C CA . ILE A 1 23 ? 8.138 -4.499 5.897 1.00 0.00 23 ILE A CA 10
ATOM 16280 C C . ILE A 1 23 ? 7.680 -4.384 4.457 1.00 0.00 23 ILE A C 10
ATOM 16281 O O . ILE A 1 23 ? 7.651 -5.370 3.725 1.00 0.00 23 ILE A O 10
ATOM 16297 N N . THR A 1 24 ? 7.321 -3.169 4.054 1.00 0.00 24 THR A N 10
ATOM 16298 C CA . THR A 1 24 ? 6.861 -2.921 2.688 1.00 0.00 24 THR A CA 10
ATOM 16299 C C . THR A 1 24 ? 7.564 -1.704 2.100 1.00 0.00 24 THR A C 10
ATOM 16300 O O . THR A 1 24 ? 7.886 -0.752 2.812 1.00 0.00 24 THR A O 10
ATOM 16311 N N . PHE A 1 25 ? 7.803 -1.745 0.794 1.00 0.00 25 PHE A N 10
ATOM 16312 C CA . PHE A 1 25 ? 8.473 -0.642 0.114 1.00 0.00 25 PHE A CA 10
ATOM 16313 C C . PHE A 1 25 ? 7.651 0.632 0.245 1.00 0.00 25 PHE A C 10
ATOM 16314 O O . PHE A 1 25 ? 6.441 0.622 0.032 1.00 0.00 25 PHE A O 10
ATOM 16331 N N . ALA A 1 26 ? 8.319 1.728 0.606 1.00 0.00 26 ALA A N 10
ATOM 16332 C CA . ALA A 1 26 ? 7.645 3.017 0.770 1.00 0.00 26 ALA A CA 10
ATOM 16333 C C . ALA A 1 26 ? 8.153 4.026 -0.252 1.00 0.00 26 ALA A C 10
ATOM 16334 O O . ALA A 1 26 ? 9.342 4.065 -0.568 1.00 0.00 26 ALA A O 10
ATOM 16341 N N . LEU A 1 27 ? 7.238 4.839 -0.771 1.00 0.00 27 LEU A N 10
ATOM 16342 C CA . LEU A 1 27 ? 7.598 5.848 -1.758 1.00 0.00 27 LEU A CA 10
ATOM 16343 C C . LEU A 1 27 ? 8.532 6.883 -1.142 1.00 0.00 27 LEU A C 10
ATOM 16344 O O . LEU A 1 27 ? 9.492 7.321 -1.776 1.00 0.00 27 LEU A O 10
ATOM 16360 N N . ASP A 1 28 ? 8.238 7.276 0.096 1.00 0.00 28 ASP A N 10
ATOM 16361 C CA . ASP A 1 28 ? 9.054 8.270 0.789 1.00 0.00 28 ASP A CA 10
ATOM 16362 C C . ASP A 1 28 ? 9.049 8.016 2.291 1.00 0.00 28 ASP A C 10
ATOM 16363 O O . ASP A 1 28 ? 8.266 7.209 2.791 1.00 0.00 28 ASP A O 10
ATOM 16372 N N . ALA A 1 29 ? 9.932 8.706 3.005 1.00 0.00 29 ALA A N 10
ATOM 16373 C CA . ALA A 1 29 ? 10.023 8.543 4.454 1.00 0.00 29 ALA A CA 10
ATOM 16374 C C . ALA A 1 29 ? 8.682 8.861 5.111 1.00 0.00 29 ALA A C 10
ATOM 16375 O O . ALA A 1 29 ? 8.191 8.095 5.944 1.00 0.00 29 ALA A O 10
ATOM 16382 N N . THR A 1 30 ? 8.094 9.988 4.729 1.00 0.00 30 THR A N 10
ATOM 16383 C CA . THR A 1 30 ? 6.808 10.388 5.292 1.00 0.00 30 THR A CA 10
ATOM 16384 C C . THR A 1 30 ? 5.744 9.327 5.007 1.00 0.00 30 THR A C 10
ATOM 16385 O O . THR A 1 30 ? 4.991 8.919 5.903 1.00 0.00 30 THR A O 10
ATOM 16396 N N . PHE A 1 31 ? 5.693 8.874 3.760 1.00 0.00 31 PHE A N 10
ATOM 16397 C CA . PHE A 1 31 ? 4.729 7.859 3.372 1.00 0.00 31 PHE A CA 10
ATOM 16398 C C . PHE A 1 31 ? 5.053 6.532 4.044 1.00 0.00 31 PHE A C 10
ATOM 16399 O O . PHE A 1 31 ? 4.165 5.723 4.296 1.00 0.00 31 PHE A O 10
ATOM 16416 N N . ASP A 1 32 ? 6.331 6.314 4.333 1.00 0.00 32 ASP A N 10
ATOM 16417 C CA . ASP A 1 32 ? 6.757 5.080 4.982 1.00 0.00 32 ASP A CA 10
ATOM 16418 C C . ASP A 1 32 ? 6.171 4.987 6.386 1.00 0.00 32 ASP A C 10
ATOM 16419 O O . ASP A 1 32 ? 5.609 3.961 6.768 1.00 0.00 32 ASP A O 10
ATOM 16428 N N . SER A 1 33 ? 6.302 6.071 7.148 1.00 0.00 33 SER A N 10
ATOM 16429 C CA . SER A 1 33 ? 5.773 6.101 8.506 1.00 0.00 33 SER A CA 10
ATOM 16430 C C . SER A 1 33 ? 4.258 5.939 8.492 1.00 0.00 33 SER A C 10
ATOM 16431 O O . SER A 1 33 ? 3.696 5.176 9.282 1.00 0.00 33 SER A O 10
ATOM 16439 N N . VAL A 1 34 ? 3.601 6.663 7.587 1.00 0.00 34 VAL A N 10
ATOM 16440 C CA . VAL A 1 34 ? 2.146 6.586 7.486 1.00 0.00 34 VAL A CA 10
ATOM 16441 C C . VAL A 1 34 ? 1.710 5.196 7.031 1.00 0.00 34 VAL A C 10
ATOM 16442 O O . VAL A 1 34 ? 0.779 4.609 7.585 1.00 0.00 34 VAL A O 10
ATOM 16455 N N . LEU A 1 35 ? 2.382 4.679 6.009 1.00 0.00 35 LEU A N 10
ATOM 16456 C CA . LEU A 1 35 ? 2.051 3.366 5.483 1.00 0.00 35 LEU A CA 10
ATOM 16457 C C . LEU A 1 35 ? 2.280 2.291 6.540 1.00 0.00 35 LEU A C 10
ATOM 16458 O O . LEU A 1 35 ? 1.458 1.392 6.713 1.00 0.00 35 LEU A O 10
ATOM 16474 N N . SER A 1 36 ? 3.411 2.380 7.230 1.00 0.00 36 SER A N 10
ATOM 16475 C CA . SER A 1 36 ? 3.745 1.402 8.256 1.00 0.00 36 SER A CA 10
ATOM 16476 C C . SER A 1 36 ? 2.684 1.397 9.347 1.00 0.00 36 SER A C 10
ATOM 16477 O O . SER A 1 36 ? 2.239 0.340 9.786 1.00 0.00 36 SER A O 10
ATOM 16485 N N . LYS A 1 37 ? 2.276 2.586 9.777 1.00 0.00 37 LYS A N 10
ATOM 16486 C CA . LYS A 1 37 ? 1.260 2.706 10.814 1.00 0.00 37 LYS A CA 10
ATOM 16487 C C . LYS A 1 37 ? -0.076 2.162 10.319 1.00 0.00 37 LYS A C 10
ATOM 16488 O O . LYS A 1 37 ? -0.842 1.576 11.087 1.00 0.00 37 LYS A O 10
ATOM 16507 N N . ALA A 1 38 ? -0.357 2.372 9.037 1.00 0.00 38 ALA A N 10
ATOM 16508 C CA . ALA A 1 38 ? -1.612 1.907 8.455 1.00 0.00 38 ALA A CA 10
ATOM 16509 C C . ALA A 1 38 ? -1.608 0.390 8.289 1.00 0.00 38 ALA A C 10
ATOM 16510 O O . ALA A 1 38 ? -2.251 -0.331 9.051 1.00 0.00 38 ALA A O 10
ATOM 16517 N N . CYS A 1 39 ? -0.888 -0.084 7.278 1.00 0.00 39 CYS A N 10
ATOM 16518 C CA . CYS A 1 39 ? -0.819 -1.517 7.012 1.00 0.00 39 CYS A CA 10
ATOM 16519 C C . CYS A 1 39 ? -0.416 -2.280 8.265 1.00 0.00 39 CYS A C 10
ATOM 16520 O O . CYS A 1 39 ? -0.998 -3.315 8.583 1.00 0.00 39 CYS A O 10
ATOM 16528 N N . SER A 1 40 ? 0.578 -1.761 8.977 1.00 0.00 40 SER A N 10
ATOM 16529 C CA . SER A 1 40 ? 1.053 -2.402 10.200 1.00 0.00 40 SER A CA 10
ATOM 16530 C C . SER A 1 40 ? 1.731 -3.730 9.880 1.00 0.00 40 SER A C 10
ATOM 16531 O O . SER A 1 40 ? 2.929 -3.899 10.115 1.00 0.00 40 SER A O 10
ATOM 16539 N N . GLU A 1 41 ? 0.960 -4.663 9.343 1.00 0.00 41 GLU A N 10
ATOM 16540 C CA . GLU A 1 41 ? 1.494 -5.975 8.994 1.00 0.00 41 GLU A CA 10
ATOM 16541 C C . GLU A 1 41 ? 0.448 -6.803 8.259 1.00 0.00 41 GLU A C 10
ATOM 16542 O O . GLU A 1 41 ? -0.752 -6.589 8.422 1.00 0.00 41 GLU A O 10
ATOM 16554 N N . PHE A 1 42 ? 0.912 -7.752 7.447 1.00 0.00 42 PHE A N 10
ATOM 16555 C CA . PHE A 1 42 ? 0.004 -8.614 6.690 1.00 0.00 42 PHE A CA 10
ATOM 16556 C C . PHE A 1 42 ? 0.570 -10.025 6.586 1.00 0.00 42 PHE A C 10
ATOM 16557 O O . PHE A 1 42 ? 1.787 -10.220 6.551 1.00 0.00 42 PHE A O 10
ATOM 16574 N N . GLU A 1 43 ? -0.323 -11.007 6.533 1.00 0.00 43 GLU A N 10
ATOM 16575 C CA . GLU A 1 43 ? 0.092 -12.396 6.424 1.00 0.00 43 GLU A CA 10
ATOM 16576 C C . GLU A 1 43 ? 0.527 -12.711 5.000 1.00 0.00 43 GLU A C 10
ATOM 16577 O O . GLU A 1 43 ? 0.212 -11.971 4.068 1.00 0.00 43 GLU A O 10
ATOM 16589 N N . VAL A 1 44 ? 1.261 -13.806 4.836 1.00 0.00 44 VAL A N 10
ATOM 16590 C CA . VAL A 1 44 ? 1.745 -14.215 3.515 1.00 0.00 44 VAL A CA 10
ATOM 16591 C C . VAL A 1 44 ? 1.592 -15.719 3.330 1.00 0.00 44 VAL A C 10
ATOM 16592 O O . VAL A 1 44 ? 1.922 -16.502 4.221 1.00 0.00 44 VAL A O 10
ATOM 16605 N N . ASP A 1 45 ? 1.096 -16.116 2.164 1.00 0.00 45 ASP A N 10
ATOM 16606 C CA . ASP A 1 45 ? 0.907 -17.534 1.860 1.00 0.00 45 ASP A CA 10
ATOM 16607 C C . ASP A 1 45 ? 2.202 -18.151 1.342 1.00 0.00 45 ASP A C 10
ATOM 16608 O O . ASP A 1 45 ? 3.144 -17.439 0.993 1.00 0.00 45 ASP A O 10
ATOM 16617 N N . LYS A 1 46 ? 2.245 -19.480 1.299 1.00 0.00 46 LYS A N 10
ATOM 16618 C CA . LYS A 1 46 ? 3.434 -20.179 0.825 1.00 0.00 46 LYS A CA 10
ATOM 16619 C C . LYS A 1 46 ? 3.648 -19.928 -0.663 1.00 0.00 46 LYS A C 10
ATOM 16620 O O . LYS A 1 46 ? 4.666 -19.364 -1.065 1.00 0.00 46 LYS A O 10
ATOM 16639 N N . ASP A 1 47 ? 2.682 -20.342 -1.479 1.00 0.00 47 ASP A N 10
ATOM 16640 C CA . ASP A 1 47 ? 2.780 -20.154 -2.924 1.00 0.00 47 ASP A CA 10
ATOM 16641 C C . ASP A 1 47 ? 2.195 -18.807 -3.324 1.00 0.00 47 ASP A C 10
ATOM 16642 O O . ASP A 1 47 ? 1.032 -18.714 -3.715 1.00 0.00 47 ASP A O 10
ATOM 16651 N N . VAL A 1 48 ? 3.011 -17.761 -3.225 1.00 0.00 48 VAL A N 10
ATOM 16652 C CA . VAL A 1 48 ? 2.572 -16.417 -3.582 1.00 0.00 48 VAL A CA 10
ATOM 16653 C C . VAL A 1 48 ? 3.739 -15.607 -4.123 1.00 0.00 48 VAL A C 10
ATOM 16654 O O . VAL A 1 48 ? 4.834 -15.633 -3.569 1.00 0.00 48 VAL A O 10
ATOM 16667 N N . THR A 1 49 ? 3.497 -14.874 -5.200 1.00 0.00 49 THR A N 10
ATOM 16668 C CA . THR A 1 49 ? 4.530 -14.042 -5.796 1.00 0.00 49 THR A CA 10
ATOM 16669 C C . THR A 1 49 ? 4.225 -12.572 -5.528 1.00 0.00 49 THR A C 10
ATOM 16670 O O . THR A 1 49 ? 3.078 -12.181 -5.343 1.00 0.00 49 THR A O 10
ATOM 16681 N N . LEU A 1 50 ? 5.270 -11.767 -5.524 1.00 0.00 50 LEU A N 10
ATOM 16682 C CA . LEU A 1 50 ? 5.153 -10.327 -5.306 1.00 0.00 50 LEU A CA 10
ATOM 16683 C C . LEU A 1 50 ? 3.981 -9.760 -6.119 1.00 0.00 50 LEU A C 10
ATOM 16684 O O . LEU A 1 50 ? 3.578 -8.609 -5.923 1.00 0.00 50 LEU A O 10
ATOM 16700 N N . ASP A 1 51 ? 3.457 -10.557 -7.052 1.00 0.00 51 ASP A N 10
ATOM 16701 C CA . ASP A 1 51 ? 2.359 -10.113 -7.892 1.00 0.00 51 ASP A CA 10
ATOM 16702 C C . ASP A 1 51 ? 1.084 -9.948 -7.059 1.00 0.00 51 ASP A C 10
ATOM 16703 O O . ASP A 1 51 ? 0.451 -8.881 -7.055 1.00 0.00 51 ASP A O 10
ATOM 16712 N N . GLU A 1 52 ? 0.726 -11.008 -6.338 1.00 0.00 52 GLU A N 10
ATOM 16713 C CA . GLU A 1 52 ? -0.463 -10.971 -5.502 1.00 0.00 52 GLU A CA 10
ATOM 16714 C C . GLU A 1 52 ? -0.289 -9.961 -4.382 1.00 0.00 52 GLU A C 10
ATOM 16715 O O . GLU A 1 52 ? -1.219 -9.236 -4.036 1.00 0.00 52 GLU A O 10
ATOM 16727 N N . LEU A 1 53 ? 0.914 -9.902 -3.827 1.00 0.00 53 LEU A N 10
ATOM 16728 C CA . LEU A 1 53 ? 1.201 -8.962 -2.753 1.00 0.00 53 LEU A CA 10
ATOM 16729 C C . LEU A 1 53 ? 1.014 -7.542 -3.243 1.00 0.00 53 LEU A C 10
ATOM 16730 O O . LEU A 1 53 ? 0.510 -6.696 -2.517 1.00 0.00 53 LEU A O 10
ATOM 16746 N N . LEU A 1 54 ? 1.439 -7.283 -4.469 1.00 0.00 54 LEU A N 10
ATOM 16747 C CA . LEU A 1 54 ? 1.319 -5.946 -5.021 1.00 0.00 54 LEU A CA 10
ATOM 16748 C C . LEU A 1 54 ? -0.153 -5.532 -5.085 1.00 0.00 54 LEU A C 10
ATOM 16749 O O . LEU A 1 54 ? -0.514 -4.410 -4.718 1.00 0.00 54 LEU A O 10
ATOM 16765 N N . ASP A 1 55 ? -0.997 -6.437 -5.557 1.00 0.00 55 ASP A N 10
ATOM 16766 C CA . ASP A 1 55 ? -2.428 -6.140 -5.656 1.00 0.00 55 ASP A CA 10
ATOM 16767 C C . ASP A 1 55 ? -3.070 -6.096 -4.267 1.00 0.00 55 ASP A C 10
ATOM 16768 O O . ASP A 1 55 ? -4.002 -5.327 -4.019 1.00 0.00 55 ASP A O 10
ATOM 16777 N N . VAL A 1 56 ? -2.570 -6.942 -3.371 1.00 0.00 56 VAL A N 10
ATOM 16778 C CA . VAL A 1 56 ? -3.113 -7.006 -2.017 1.00 0.00 56 VAL A CA 10
ATOM 16779 C C . VAL A 1 56 ? -2.714 -5.772 -1.208 1.00 0.00 56 VAL A C 10
ATOM 16780 O O . VAL A 1 56 ? -3.563 -5.095 -0.634 1.00 0.00 56 VAL A O 10
ATOM 16793 N N . VAL A 1 57 ? -1.419 -5.498 -1.162 1.00 0.00 57 VAL A N 10
ATOM 16794 C CA . VAL A 1 57 ? -0.921 -4.360 -0.411 1.00 0.00 57 VAL A CA 10
ATOM 16795 C C . VAL A 1 57 ? -1.517 -3.076 -0.966 1.00 0.00 57 VAL A C 10
ATOM 16796 O O . VAL A 1 57 ? -1.938 -2.200 -0.209 1.00 0.00 57 VAL A O 10
ATOM 16809 N N . LEU A 1 58 ? -1.548 -2.962 -2.294 1.00 0.00 58 LEU A N 10
ATOM 16810 C CA . LEU A 1 58 ? -2.088 -1.764 -2.913 1.00 0.00 58 LEU A CA 10
ATOM 16811 C C . LEU A 1 58 ? -3.545 -1.578 -2.512 1.00 0.00 58 LEU A C 10
ATOM 16812 O O . LEU A 1 58 ? -3.923 -0.535 -1.971 1.00 0.00 58 LEU A O 10
ATOM 16828 N N . ASP A 1 59 ? -4.364 -2.588 -2.781 1.00 0.00 59 ASP A N 10
ATOM 16829 C CA . ASP A 1 59 ? -5.779 -2.515 -2.443 1.00 0.00 59 ASP A CA 10
ATOM 16830 C C . ASP A 1 59 ? -5.940 -2.131 -0.975 1.00 0.00 59 ASP A C 10
ATOM 16831 O O . ASP A 1 59 ? -6.801 -1.327 -0.625 1.00 0.00 59 ASP A O 10
ATOM 16840 N N . ALA A 1 60 ? -5.098 -2.711 -0.125 1.00 0.00 60 ALA A N 10
ATOM 16841 C CA . ALA A 1 60 ? -5.151 -2.420 1.302 1.00 0.00 60 ALA A CA 10
ATOM 16842 C C . ALA A 1 60 ? -4.967 -0.926 1.550 1.00 0.00 60 ALA A C 10
ATOM 16843 O O . ALA A 1 60 ? -5.723 -0.312 2.306 1.00 0.00 60 ALA A O 10
ATOM 16850 N N . VAL A 1 61 ? -3.957 -0.343 0.908 1.00 0.00 61 VAL A N 10
ATOM 16851 C CA . VAL A 1 61 ? -3.688 1.081 1.070 1.00 0.00 61 VAL A CA 10
ATOM 16852 C C . VAL A 1 61 ? -4.857 1.909 0.549 1.00 0.00 61 VAL A C 10
ATOM 16853 O O . VAL A 1 61 ? -5.298 2.857 1.199 1.00 0.00 61 VAL A O 10
ATOM 16866 N N . GLU A 1 62 ? -5.351 1.553 -0.631 1.00 0.00 62 GLU A N 10
ATOM 16867 C CA . GLU A 1 62 ? -6.463 2.280 -1.232 1.00 0.00 62 GLU A CA 10
ATOM 16868 C C . GLU A 1 62 ? -7.678 2.245 -0.313 1.00 0.00 62 GLU A C 10
ATOM 16869 O O . GLU A 1 62 ? -8.345 3.261 -0.112 1.00 0.00 62 GLU A O 10
ATOM 16881 N N . SER A 1 63 ? -7.962 1.071 0.241 1.00 0.00 63 SER A N 10
ATOM 16882 C CA . SER A 1 63 ? -9.098 0.919 1.140 1.00 0.00 63 SER A CA 10
ATOM 16883 C C . SER A 1 63 ? -8.934 1.800 2.371 1.00 0.00 63 SER A C 10
ATOM 16884 O O . SER A 1 63 ? -9.883 2.443 2.819 1.00 0.00 63 SER A O 10
ATOM 16892 N N . THR A 1 64 ? -7.720 1.825 2.916 1.00 0.00 64 THR A N 10
ATOM 16893 C CA . THR A 1 64 ? -7.444 2.635 4.097 1.00 0.00 64 THR A CA 10
ATOM 16894 C C . THR A 1 64 ? -7.525 4.117 3.763 1.00 0.00 64 THR A C 10
ATOM 16895 O O . THR A 1 64 ? -8.456 4.807 4.176 1.00 0.00 64 THR A O 10
ATOM 16906 N N . LEU A 1 65 ? -6.541 4.603 3.009 1.00 0.00 65 LEU A N 10
ATOM 16907 C CA . LEU A 1 65 ? -6.512 6.009 2.622 1.00 0.00 65 LEU A CA 10
ATOM 16908 C C . LEU A 1 65 ? -7.042 6.180 1.205 1.00 0.00 65 LEU A C 10
ATOM 16909 O O . LEU A 1 65 ? -6.278 6.177 0.241 1.00 0.00 65 LEU A O 10
ATOM 16925 N N . SER A 1 66 ? -8.353 6.350 1.085 1.00 0.00 66 SER A N 10
ATOM 16926 C CA . SER A 1 66 ? -8.977 6.545 -0.219 1.00 0.00 66 SER A CA 10
ATOM 16927 C C . SER A 1 66 ? -8.763 7.980 -0.709 1.00 0.00 66 SER A C 10
ATOM 16928 O O . SER A 1 66 ? -8.382 8.199 -1.861 1.00 0.00 66 SER A O 10
ATOM 16936 N N . PRO A 1 67 ? -9.014 8.953 0.137 1.00 0.00 67 PRO A N 10
ATOM 16937 C CA . PRO A 1 67 ? -8.862 10.389 -0.222 1.00 0.00 67 PRO A CA 10
ATOM 16938 C C . PRO A 1 67 ? -7.408 10.851 -0.144 1.00 0.00 67 PRO A C 10
ATOM 16939 O O . PRO A 1 67 ? -7.043 11.645 0.720 1.00 0.00 67 PRO A O 10
ATOM 16950 N N . CYS A 1 68 ? -6.584 10.347 -1.052 1.00 0.00 68 CYS A N 10
ATOM 16951 C CA . CYS A 1 68 ? -5.173 10.716 -1.075 1.00 0.00 68 CYS A CA 10
ATOM 16952 C C . CYS A 1 68 ? -4.992 12.089 -1.718 1.00 0.00 68 CYS A C 10
ATOM 16953 O O . CYS A 1 68 ? -4.087 12.840 -1.357 1.00 0.00 68 CYS A O 10
ATOM 16961 N N . LYS A 1 69 ? -5.857 12.406 -2.674 1.00 0.00 69 LYS A N 10
ATOM 16962 C CA . LYS A 1 69 ? -5.788 13.688 -3.365 1.00 0.00 69 LYS A CA 10
ATOM 16963 C C . LYS A 1 69 ? -6.129 14.831 -2.416 1.00 0.00 69 LYS A C 10
ATOM 16964 O O . LYS A 1 69 ? -6.040 16.003 -2.784 1.00 0.00 69 LYS A O 10
ATOM 16983 N N . GLU A 1 70 ? -6.536 14.482 -1.201 1.00 0.00 70 GLU A N 10
ATOM 16984 C CA . GLU A 1 70 ? -6.903 15.489 -0.214 1.00 0.00 70 GLU A CA 10
ATOM 16985 C C . GLU A 1 70 ? -5.665 16.209 0.303 1.00 0.00 70 GLU A C 10
ATOM 16986 O O . GLU A 1 70 ? -5.691 17.419 0.519 1.00 0.00 70 GLU A O 10
ATOM 16998 N N . HIS A 1 71 ? -4.581 15.462 0.491 1.00 0.00 71 HIS A N 10
ATOM 16999 C CA . HIS A 1 71 ? -3.331 16.045 0.981 1.00 0.00 71 HIS A CA 10
ATOM 17000 C C . HIS A 1 71 ? -2.338 16.197 -0.162 1.00 0.00 71 HIS A C 10
ATOM 17001 O O . HIS A 1 71 ? -1.971 15.222 -0.807 1.00 0.00 71 HIS A O 10
ATOM 17015 N N . ASP A 1 72 ? -1.909 17.433 -0.406 1.00 0.00 72 ASP A N 10
ATOM 17016 C CA . ASP A 1 72 ? -0.959 17.707 -1.478 1.00 0.00 72 ASP A CA 10
ATOM 17017 C C . ASP A 1 72 ? 0.327 16.913 -1.275 1.00 0.00 72 ASP A C 10
ATOM 17018 O O . ASP A 1 72 ? 0.875 16.345 -2.221 1.00 0.00 72 ASP A O 10
ATOM 17027 N N . VAL A 1 73 ? 0.800 16.862 -0.034 1.00 0.00 73 VAL A N 10
ATOM 17028 C CA . VAL A 1 73 ? 2.019 16.124 0.277 1.00 0.00 73 VAL A CA 10
ATOM 17029 C C . VAL A 1 73 ? 1.900 14.677 -0.194 1.00 0.00 73 VAL A C 10
ATOM 17030 O O . VAL A 1 73 ? 2.898 14.051 -0.543 1.00 0.00 73 VAL A O 10
ATOM 17043 N N . ILE A 1 74 ? 0.673 14.160 -0.220 1.00 0.00 74 ILE A N 10
ATOM 17044 C CA . ILE A 1 74 ? 0.426 12.788 -0.674 1.00 0.00 74 ILE A CA 10
ATOM 17045 C C . ILE A 1 74 ? -0.263 12.811 -2.019 1.00 0.00 74 ILE A C 10
ATOM 17046 O O . ILE A 1 74 ? -0.341 11.796 -2.687 1.00 0.00 74 ILE A O 10
ATOM 17062 N N . GLY A 1 75 ? -0.750 13.980 -2.422 1.00 0.00 75 GLY A N 10
ATOM 17063 C CA . GLY A 1 75 ? -1.426 14.109 -3.710 1.00 0.00 75 GLY A CA 10
ATOM 17064 C C . GLY A 1 75 ? -0.748 13.264 -4.779 1.00 0.00 75 GLY A C 10
ATOM 17065 O O . GLY A 1 75 ? -1.359 12.347 -5.318 1.00 0.00 75 GLY A O 10
ATOM 17069 N N . THR A 1 76 ? 0.511 13.581 -5.082 1.00 0.00 76 THR A N 10
ATOM 17070 C CA . THR A 1 76 ? 1.269 12.840 -6.091 1.00 0.00 76 THR A CA 10
ATOM 17071 C C . THR A 1 76 ? 0.935 11.350 -6.042 1.00 0.00 76 THR A C 10
ATOM 17072 O O . THR A 1 76 ? 1.072 10.631 -7.039 1.00 0.00 76 THR A O 10
ATOM 17083 N N . LYS A 1 77 ? 0.489 10.888 -4.877 1.00 0.00 77 LYS A N 10
ATOM 17084 C CA . LYS A 1 77 ? 0.133 9.485 -4.704 1.00 0.00 77 LYS A CA 10
ATOM 17085 C C . LYS A 1 77 ? -0.951 9.091 -5.703 1.00 0.00 77 LYS A C 10
ATOM 17086 O O . LYS A 1 77 ? -0.893 8.021 -6.304 1.00 0.00 77 LYS A O 10
ATOM 17105 N N . VAL A 1 78 ? -1.941 9.962 -5.878 1.00 0.00 78 VAL A N 10
ATOM 17106 C CA . VAL A 1 78 ? -3.028 9.684 -6.807 1.00 0.00 78 VAL A CA 10
ATOM 17107 C C . VAL A 1 78 ? -2.474 9.411 -8.206 1.00 0.00 78 VAL A C 10
ATOM 17108 O O . VAL A 1 78 ? -2.922 8.496 -8.900 1.00 0.00 78 VAL A O 10
ATOM 17121 N N . CYS A 1 79 ? -1.494 10.216 -8.613 1.00 0.00 79 CYS A N 10
ATOM 17122 C CA . CYS A 1 79 ? -0.889 10.054 -9.930 1.00 0.00 79 CYS A CA 10
ATOM 17123 C C . CYS A 1 79 ? -0.205 8.693 -10.031 1.00 0.00 79 CYS A C 10
ATOM 17124 O O . CYS A 1 79 ? -0.416 7.944 -10.994 1.00 0.00 79 CYS A O 10
ATOM 17132 N N . ALA A 1 80 ? 0.598 8.367 -9.023 1.00 0.00 80 ALA A N 10
ATOM 17133 C CA . ALA A 1 80 ? 1.293 7.089 -9.004 1.00 0.00 80 ALA A CA 10
ATOM 17134 C C . ALA A 1 80 ? 0.282 5.948 -9.020 1.00 0.00 80 ALA A C 10
ATOM 17135 O O . ALA A 1 80 ? 0.398 5.015 -9.805 1.00 0.00 80 ALA A O 10
ATOM 17142 N N . LEU A 1 81 ? -0.714 6.031 -8.157 1.00 0.00 81 LEU A N 10
ATOM 17143 C CA . LEU A 1 81 ? -1.732 5.001 -8.086 1.00 0.00 81 LEU A CA 10
ATOM 17144 C C . LEU A 1 81 ? -2.330 4.765 -9.466 1.00 0.00 81 LEU A C 10
ATOM 17145 O O . LEU A 1 81 ? -2.565 3.625 -9.863 1.00 0.00 81 LEU A O 10
ATOM 17161 N N . LEU A 1 82 ? -2.587 5.841 -10.193 1.00 0.00 82 LEU A N 10
ATOM 17162 C CA . LEU A 1 82 ? -3.170 5.715 -11.518 1.00 0.00 82 LEU A CA 10
ATOM 17163 C C . LEU A 1 82 ? -2.239 4.907 -12.427 1.00 0.00 82 LEU A C 10
ATOM 17164 O O . LEU A 1 82 ? -2.673 3.988 -13.126 1.00 0.00 82 LEU A O 10
ATOM 17180 N N . ASP A 1 83 ? -0.957 5.244 -12.399 1.00 0.00 83 ASP A N 10
ATOM 17181 C CA . ASP A 1 83 ? 0.015 4.535 -13.222 1.00 0.00 83 ASP A CA 10
ATOM 17182 C C . ASP A 1 83 ? 0.072 3.059 -12.832 1.00 0.00 83 ASP A C 10
ATOM 17183 O O . ASP A 1 83 ? 0.152 2.183 -13.691 1.00 0.00 83 ASP A O 10
ATOM 17192 N N . ARG A 1 84 ? 0.036 2.795 -11.532 1.00 0.00 84 ARG A N 10
ATOM 17193 C CA . ARG A 1 84 ? 0.084 1.418 -11.042 1.00 0.00 84 ARG A CA 10
ATOM 17194 C C . ARG A 1 84 ? -1.134 0.642 -11.506 1.00 0.00 84 ARG A C 10
ATOM 17195 O O . ARG A 1 84 ? -1.019 -0.493 -11.971 1.00 0.00 84 ARG A O 10
ATOM 17216 N N . LEU A 1 85 ? -2.295 1.254 -11.379 1.00 0.00 85 LEU A N 10
ATOM 17217 C CA . LEU A 1 85 ? -3.531 0.612 -11.796 1.00 0.00 85 LEU A CA 10
ATOM 17218 C C . LEU A 1 85 ? -3.570 0.448 -13.303 1.00 0.00 85 LEU A C 10
ATOM 17219 O O . LEU A 1 85 ? -4.257 -0.429 -13.822 1.00 0.00 85 LEU A O 10
ATOM 17235 N N . ALA A 1 86 ? -2.844 1.307 -13.998 1.00 0.00 86 ALA A N 10
ATOM 17236 C CA . ALA A 1 86 ? -2.821 1.258 -15.448 1.00 0.00 86 ALA A CA 10
ATOM 17237 C C . ALA A 1 86 ? -2.330 -0.104 -15.925 1.00 0.00 86 ALA A C 10
ATOM 17238 O O . ALA A 1 86 ? -2.906 -0.693 -16.839 1.00 0.00 86 ALA A O 10
ATOM 17245 N N . GLY A 1 87 ? -1.271 -0.603 -15.297 1.00 0.00 87 GLY A N 10
ATOM 17246 C CA . GLY A 1 87 ? -0.719 -1.903 -15.663 1.00 0.00 87 GLY A CA 10
ATOM 17247 C C . GLY A 1 87 ? 0.759 -1.988 -15.306 1.00 0.00 87 GLY A C 10
ATOM 17248 O O . GLY A 1 87 ? 1.232 -3.027 -14.852 1.00 0.00 87 GLY A O 10
ATOM 17252 N N . ASP A 1 88 ? 1.481 -0.889 -15.516 1.00 0.00 88 ASP A N 10
ATOM 17253 C CA . ASP A 1 88 ? 2.910 -0.854 -15.219 1.00 0.00 88 ASP A CA 10
ATOM 17254 C C . ASP A 1 88 ? 3.135 -0.549 -13.743 1.00 0.00 88 ASP A C 10
ATOM 17255 O O . ASP A 1 88 ? 2.601 0.422 -13.213 1.00 0.00 88 ASP A O 10
ATOM 17264 N N . TYR A 1 89 ? 3.916 -1.397 -13.082 1.00 0.00 89 TYR A N 10
ATOM 17265 C CA . TYR A 1 89 ? 4.201 -1.233 -11.657 1.00 0.00 89 TYR A CA 10
ATOM 17266 C C . TYR A 1 89 ? 5.696 -1.356 -11.391 1.00 0.00 89 TYR A C 10
ATOM 17267 O O . TYR A 1 89 ? 6.499 -0.680 -12.027 1.00 0.00 89 TYR A O 10
ATOM 17285 N N . VAL A 1 90 ? 6.063 -2.221 -10.448 1.00 0.00 90 VAL A N 10
ATOM 17286 C CA . VAL A 1 90 ? 7.466 -2.423 -10.094 1.00 0.00 90 VAL A CA 10
ATOM 17287 C C . VAL A 1 90 ? 7.793 -3.906 -9.981 1.00 0.00 90 VAL A C 10
ATOM 17288 O O . VAL A 1 90 ? 6.906 -4.744 -9.900 1.00 0.00 90 VAL A O 10
ATOM 17301 N N . TYR A 1 91 ? 9.077 -4.224 -9.970 1.00 0.00 91 TYR A N 10
ATOM 17302 C CA . TYR A 1 91 ? 9.509 -5.619 -9.864 1.00 0.00 91 TYR A CA 10
ATOM 17303 C C . TYR A 1 91 ? 10.228 -5.834 -8.550 1.00 0.00 91 TYR A C 10
ATOM 17304 O O . TYR A 1 91 ? 10.925 -4.942 -8.053 1.00 0.00 91 TYR A O 10
ATOM 17322 N N . LEU A 1 92 ? 10.041 -7.019 -7.979 1.00 0.00 92 LEU A N 10
ATOM 17323 C CA . LEU A 1 92 ? 10.669 -7.360 -6.712 1.00 0.00 92 LEU A CA 10
ATOM 17324 C C . LEU A 1 92 ? 11.352 -8.719 -6.790 1.00 0.00 92 LEU A C 10
ATOM 17325 O O . LEU A 1 92 ? 10.847 -9.645 -7.422 1.00 0.00 92 LEU A O 10
ATOM 17341 N N . PHE A 1 93 ? 12.497 -8.832 -6.122 1.00 0.00 93 PHE A N 10
ATOM 17342 C CA . PHE A 1 93 ? 13.239 -10.095 -6.107 1.00 0.00 93 PHE A CA 10
ATOM 17343 C C . PHE A 1 93 ? 14.024 -10.244 -4.804 1.00 0.00 93 PHE A C 10
ATOM 17344 O O . PHE A 1 93 ? 14.236 -9.269 -4.080 1.00 0.00 93 PHE A O 10
ATOM 17361 N N . ASP A 1 94 ? 14.453 -11.469 -4.514 1.00 0.00 94 ASP A N 10
ATOM 17362 C CA . ASP A 1 94 ? 15.214 -11.733 -3.300 1.00 0.00 94 ASP A CA 10
ATOM 17363 C C . ASP A 1 94 ? 16.640 -11.212 -3.439 1.00 0.00 94 ASP A C 10
ATOM 17364 O O . ASP A 1 94 ? 17.031 -10.718 -4.497 1.00 0.00 94 ASP A O 10
ATOM 17373 N N . GLU A 1 95 ? 17.409 -11.319 -2.363 1.00 0.00 95 GLU A N 10
ATOM 17374 C CA . GLU A 1 95 ? 18.789 -10.849 -2.372 1.00 0.00 95 GLU A CA 10
ATOM 17375 C C . GLU A 1 95 ? 19.675 -11.783 -3.189 1.00 0.00 95 GLU A C 10
ATOM 17376 O O . GLU A 1 95 ? 20.876 -11.874 -2.948 1.00 0.00 95 GLU A O 10
ATOM 17388 N N . GLY A 1 96 ? 19.073 -12.476 -4.153 1.00 0.00 96 GLY A N 10
ATOM 17389 C CA . GLY A 1 96 ? 19.814 -13.407 -5.005 1.00 0.00 96 GLY A CA 10
ATOM 17390 C C . GLY A 1 96 ? 19.449 -13.204 -6.471 1.00 0.00 96 GLY A C 10
ATOM 17391 O O . GLY A 1 96 ? 20.256 -12.702 -7.253 1.00 0.00 96 GLY A O 10
ATOM 17395 N N . GLY A 1 97 ? 18.229 -13.595 -6.834 1.00 0.00 97 GLY A N 10
ATOM 17396 C CA . GLY A 1 97 ? 17.770 -13.447 -8.209 1.00 0.00 97 GLY A CA 10
ATOM 17397 C C . GLY A 1 97 ? 16.387 -14.055 -8.389 1.00 0.00 97 GLY A C 10
ATOM 17398 O O . GLY A 1 97 ? 15.561 -13.530 -9.138 1.00 0.00 97 GLY A O 10
ATOM 17402 N N . ASP A 1 98 ? 16.135 -15.157 -7.693 1.00 0.00 98 ASP A N 10
ATOM 17403 C CA . ASP A 1 98 ? 14.843 -15.824 -7.780 1.00 0.00 98 ASP A CA 10
ATOM 17404 C C . ASP A 1 98 ? 13.751 -14.946 -7.183 1.00 0.00 98 ASP A C 10
ATOM 17405 O O . ASP A 1 98 ? 13.958 -14.290 -6.164 1.00 0.00 98 ASP A O 10
ATOM 17414 N N . GLU A 1 99 ? 12.586 -14.938 -7.825 1.00 0.00 99 GLU A N 10
ATOM 17415 C CA . GLU A 1 99 ? 11.469 -14.130 -7.343 1.00 0.00 99 GLU A CA 10
ATOM 17416 C C . GLU A 1 99 ? 10.664 -14.899 -6.310 1.00 0.00 99 GLU A C 10
ATOM 17417 O O . GLU A 1 99 ? 9.690 -15.571 -6.640 1.00 0.00 99 GLU A O 10
ATOM 17429 N N . VAL A 1 100 ? 11.068 -14.781 -5.045 1.00 0.00 100 VAL A N 10
ATOM 17430 C CA . VAL A 1 100 ? 10.366 -15.458 -3.958 1.00 0.00 100 VAL A CA 10
ATOM 17431 C C . VAL A 1 100 ? 10.291 -14.558 -2.729 1.00 0.00 100 VAL A C 10
ATOM 17432 O O . VAL A 1 100 ? 11.296 -13.993 -2.296 1.00 0.00 100 VAL A O 10
ATOM 17445 N N . ILE A 1 101 ? 9.097 -14.429 -2.171 1.00 0.00 101 ILE A N 10
ATOM 17446 C CA . ILE A 1 101 ? 8.901 -13.589 -0.997 1.00 0.00 101 ILE A CA 10
ATOM 17447 C C . ILE A 1 101 ? 9.724 -14.116 0.164 1.00 0.00 101 ILE A C 10
ATOM 17448 O O . ILE A 1 101 ? 9.705 -15.314 0.460 1.00 0.00 101 ILE A O 10
ATOM 17464 N N . ALA A 1 102 ? 10.454 -13.217 0.819 1.00 0.00 102 ALA A N 10
ATOM 17465 C CA . ALA A 1 102 ? 11.286 -13.608 1.950 1.00 0.00 102 ALA A CA 10
ATOM 17466 C C . ALA A 1 102 ? 11.403 -12.461 2.955 1.00 0.00 102 ALA A C 10
ATOM 17467 O O . ALA A 1 102 ? 11.002 -11.329 2.673 1.00 0.00 102 ALA A O 10
ATOM 17474 N N . PRO A 1 103 ? 11.962 -12.733 4.107 1.00 0.00 103 PRO A N 10
ATOM 17475 C CA . PRO A 1 103 ? 12.152 -11.704 5.168 1.00 0.00 103 PRO A CA 10
ATOM 17476 C C . PRO A 1 103 ? 12.837 -10.446 4.635 1.00 0.00 103 PRO A C 10
ATOM 17477 O O . PRO A 1 103 ? 12.473 -9.334 5.004 1.00 0.00 103 PRO A O 10
ATOM 17488 N N . ARG A 1 104 ? 13.832 -10.635 3.766 1.00 0.00 104 ARG A N 10
ATOM 17489 C CA . ARG A 1 104 ? 14.568 -9.508 3.185 1.00 0.00 104 ARG A CA 10
ATOM 17490 C C . ARG A 1 104 ? 14.374 -9.472 1.681 1.00 0.00 104 ARG A C 10
ATOM 17491 O O . ARG A 1 104 ? 15.056 -10.183 0.947 1.00 0.00 104 ARG A O 10
ATOM 17512 N N . MET A 1 105 ? 13.440 -8.645 1.232 1.00 0.00 105 MET A N 10
ATOM 17513 C CA . MET A 1 105 ? 13.151 -8.515 -0.196 1.00 0.00 105 MET A CA 10
ATOM 17514 C C . MET A 1 105 ? 13.399 -7.084 -0.653 1.00 0.00 105 MET A C 10
ATOM 17515 O O . MET A 1 105 ? 13.622 -6.189 0.161 1.00 0.00 105 MET A O 10
ATOM 17529 N N . TYR A 1 106 ? 13.358 -6.880 -1.962 1.00 0.00 106 TYR A N 10
ATOM 17530 C CA . TYR A 1 106 ? 13.577 -5.556 -2.536 1.00 0.00 106 TYR A CA 10
ATOM 17531 C C . TYR A 1 106 ? 12.612 -5.319 -3.682 1.00 0.00 106 TYR A C 10
ATOM 17532 O O . TYR A 1 106 ? 12.598 -6.081 -4.648 1.00 0.00 106 TYR A O 10
ATOM 17550 N N . CYS A 1 107 ? 11.815 -4.248 -3.567 1.00 0.00 107 CYS A N 10
ATOM 17551 C CA . CYS A 1 107 ? 10.842 -3.888 -4.603 1.00 0.00 107 CYS A CA 10
ATOM 17552 C C . CYS A 1 107 ? 11.095 -2.472 -5.103 1.00 0.00 107 CYS A C 10
ATOM 17553 O O . CYS A 1 107 ? 11.179 -1.527 -4.318 1.00 0.00 107 CYS A O 10
ATOM 17561 N N . SER A 1 108 ? 11.213 -2.337 -6.418 1.00 0.00 108 SER A N 10
ATOM 17562 C CA . SER A 1 108 ? 11.457 -1.026 -7.021 1.00 0.00 108 SER A CA 10
ATOM 17563 C C . SER A 1 108 ? 11.375 -1.110 -8.541 1.00 0.00 108 SER A C 10
ATOM 17564 O O . SER A 1 108 ? 11.044 -2.159 -9.098 1.00 0.00 108 SER A O 10
ATOM 17572 N N . PHE A 1 109 ? 11.684 0.001 -9.210 1.00 0.00 109 PHE A N 10
ATOM 17573 C CA . PHE A 1 10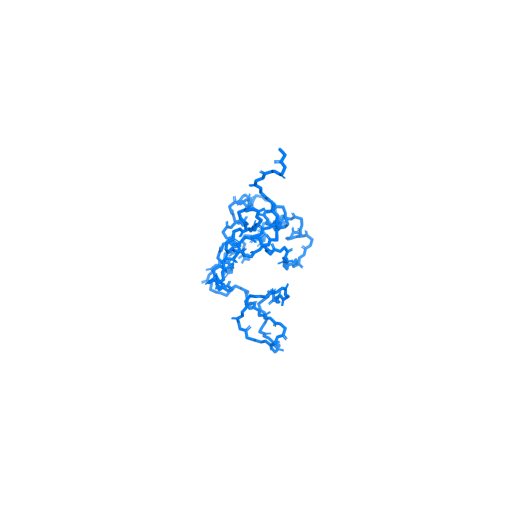9 ? 11.647 0.040 -10.670 1.00 0.00 109 PHE A CA 10
ATOM 17574 C C . PHE A 1 109 ? 12.985 -0.414 -11.241 1.00 0.00 109 PHE A C 10
ATOM 17575 O O . PHE A 1 109 ? 13.598 0.289 -12.042 1.00 0.00 109 PHE A O 10
ATOM 17592 N N . SER A 1 110 ? 13.433 -1.595 -10.824 1.00 0.00 110 SER A N 10
ATOM 17593 C CA . SER A 1 110 ? 14.705 -2.135 -11.300 1.00 0.00 110 SER A CA 10
ATOM 17594 C C . SER A 1 110 ? 14.633 -3.649 -11.386 1.00 0.00 110 SER A C 10
ATOM 17595 O O . SER A 1 110 ? 13.656 -4.258 -10.950 1.00 0.00 110 SER A O 10
ATOM 17603 N N . ALA A 1 111 ? 15.673 -4.253 -11.961 1.00 0.00 111 ALA A N 10
ATOM 17604 C CA . ALA A 1 111 ? 15.722 -5.707 -12.116 1.00 0.00 111 ALA A CA 10
ATOM 17605 C C . ALA A 1 111 ? 16.743 -6.311 -11.154 1.00 0.00 111 ALA A C 10
ATOM 17606 O O . ALA A 1 111 ? 17.528 -5.592 -10.534 1.00 0.00 111 ALA A O 10
ATOM 17613 N N . PRO A 1 112 ? 16.752 -7.614 -11.037 1.00 0.00 112 PRO A N 10
ATOM 17614 C CA . PRO A 1 112 ? 17.703 -8.330 -10.139 1.00 0.00 112 PRO A CA 10
ATOM 17615 C C . PRO A 1 112 ? 19.147 -7.866 -10.344 1.00 0.00 112 PRO A C 10
ATOM 17616 O O . PRO A 1 112 ? 19.913 -7.749 -9.387 1.00 0.00 112 PRO A O 10
ATOM 17627 N N . ASP A 1 113 ? 19.510 -7.609 -11.594 1.00 0.00 113 ASP A N 10
ATOM 17628 C CA . ASP A 1 113 ? 20.861 -7.163 -11.909 1.00 0.00 113 ASP A CA 10
ATOM 17629 C C . ASP A 1 113 ? 21.130 -5.790 -11.311 1.00 0.00 113 ASP A C 10
ATOM 17630 O O . ASP A 1 113 ? 22.263 -5.463 -10.960 1.00 0.00 113 ASP A O 10
ATOM 17639 N N . ASP A 1 114 ? 20.083 -4.992 -11.202 1.00 0.00 114 ASP A N 10
ATOM 17640 C CA . ASP A 1 114 ? 20.207 -3.649 -10.648 1.00 0.00 114 ASP A CA 10
ATOM 17641 C C . ASP A 1 114 ? 21.307 -2.874 -11.369 1.00 0.00 114 ASP A C 10
ATOM 17642 O O . ASP A 1 114 ? 21.004 -1.830 -11.921 1.00 0.00 114 ASP A O 10
ATOM 17651 N N . GLY A 1 1 ? -19.093 -15.765 26.327 1.00 0.00 1 GLY A N 11
ATOM 17652 C CA . GLY A 1 1 ? -19.537 -15.152 25.043 1.00 0.00 1 GLY A CA 11
ATOM 17653 C C . GLY A 1 1 ? -19.618 -16.228 23.961 1.00 0.00 1 GLY A C 11
ATOM 17654 O O . GLY A 1 1 ? -20.468 -17.117 24.019 1.00 0.00 1 GLY A O 11
ATOM 17657 N N . LYS A 1 2 ? -18.720 -16.143 22.979 1.00 0.00 2 LYS A N 11
ATOM 17658 C CA . LYS A 1 2 ? -18.685 -17.117 21.885 1.00 0.00 2 LYS A CA 11
ATOM 17659 C C . LYS A 1 2 ? -18.264 -18.486 22.403 1.00 0.00 2 LYS A C 11
ATOM 17660 O O . LYS A 1 2 ? -19.076 -19.224 22.957 1.00 0.00 2 LYS A O 11
ATOM 17679 N N . LYS A 1 3 ? -16.993 -18.821 22.222 1.00 0.00 3 LYS A N 11
ATOM 17680 C CA . LYS A 1 3 ? -16.483 -20.104 22.680 1.00 0.00 3 LYS A CA 11
ATOM 17681 C C . LYS A 1 3 ? -14.976 -20.148 22.482 1.00 0.00 3 LYS A C 11
ATOM 17682 O O . LYS A 1 3 ? -14.389 -19.185 21.981 1.00 0.00 3 LYS A O 11
ATOM 17701 N N . VAL A 1 4 ? -14.365 -21.279 22.865 1.00 0.00 4 VAL A N 11
ATOM 17702 C CA . VAL A 1 4 ? -12.918 -21.473 22.726 1.00 0.00 4 VAL A CA 11
ATOM 17703 C C . VAL A 1 4 ? -12.188 -20.133 22.824 1.00 0.00 4 VAL A C 11
ATOM 17704 O O . VAL A 1 4 ? -12.558 -19.280 23.631 1.00 0.00 4 VAL A O 11
ATOM 17717 N N . GLU A 1 5 ? -11.169 -19.947 21.992 1.00 0.00 5 GLU A N 11
ATOM 17718 C CA . GLU A 1 5 ? -10.412 -18.697 21.985 1.00 0.00 5 GLU A CA 11
ATOM 17719 C C . GLU A 1 5 ? -10.116 -18.257 20.553 1.00 0.00 5 GLU A C 11
ATOM 17720 O O . GLU A 1 5 ? -9.712 -17.119 20.313 1.00 0.00 5 GLU A O 11
ATOM 17732 N N . PHE A 1 6 ? -10.323 -19.165 19.609 1.00 0.00 6 PHE A N 11
ATOM 17733 C CA . PHE A 1 6 ? -10.078 -18.862 18.208 1.00 0.00 6 PHE A CA 11
ATOM 17734 C C . PHE A 1 6 ? -8.576 -18.774 17.933 1.00 0.00 6 PHE A C 11
ATOM 17735 O O . PHE A 1 6 ? -8.071 -17.730 17.523 1.00 0.00 6 PHE A O 11
ATOM 17752 N N . ASN A 1 7 ? -7.868 -19.873 18.156 1.00 0.00 7 ASN A N 11
ATOM 17753 C CA . ASN A 1 7 ? -6.430 -19.895 17.922 1.00 0.00 7 ASN A CA 11
ATOM 17754 C C . ASN A 1 7 ? -5.715 -18.944 18.876 1.00 0.00 7 ASN A C 11
ATOM 17755 O O . ASN A 1 7 ? -5.700 -17.731 18.663 1.00 0.00 7 ASN A O 11
ATOM 17766 N N . ASP A 1 8 ? -5.127 -19.503 19.928 1.00 0.00 8 ASP A N 11
ATOM 17767 C CA . ASP A 1 8 ? -4.412 -18.699 20.915 1.00 0.00 8 ASP A CA 11
ATOM 17768 C C . ASP A 1 8 ? -3.095 -18.200 20.348 1.00 0.00 8 ASP A C 11
ATOM 17769 O O . ASP A 1 8 ? -2.442 -18.889 19.564 1.00 0.00 8 ASP A O 11
ATOM 17778 N N . LYS A 1 9 ? -2.715 -16.988 20.738 1.00 0.00 9 LYS A N 11
ATOM 17779 C CA . LYS A 1 9 ? -1.479 -16.402 20.241 1.00 0.00 9 LYS A CA 11
ATOM 17780 C C . LYS A 1 9 ? -0.347 -17.451 20.221 1.00 0.00 9 LYS A C 11
ATOM 17781 O O . LYS A 1 9 ? 0.022 -17.968 21.275 1.00 0.00 9 LYS A O 11
ATOM 17800 N N . PRO A 1 10 ? 0.201 -17.768 19.071 1.00 0.00 10 PRO A N 11
ATOM 17801 C CA . PRO A 1 10 ? 1.306 -18.769 18.960 1.00 0.00 10 PRO A CA 11
ATOM 17802 C C . PRO A 1 10 ? 2.393 -18.566 20.021 1.00 0.00 10 PRO A C 11
ATOM 17803 O O . PRO A 1 10 ? 2.315 -17.657 20.845 1.00 0.00 10 PRO A O 11
ATOM 17814 N N . LYS A 1 11 ? 3.409 -19.418 19.980 1.00 0.00 11 LYS A N 11
ATOM 17815 C CA . LYS A 1 11 ? 4.507 -19.319 20.929 1.00 0.00 11 LYS A CA 11
ATOM 17816 C C . LYS A 1 11 ? 5.644 -20.252 20.521 1.00 0.00 11 LYS A C 11
ATOM 17817 O O . LYS A 1 11 ? 6.569 -19.845 19.814 1.00 0.00 11 LYS A O 11
ATOM 17836 N N . VAL A 1 12 ? 5.570 -21.508 20.965 1.00 0.00 12 VAL A N 11
ATOM 17837 C CA . VAL A 1 12 ? 6.594 -22.507 20.648 1.00 0.00 12 VAL A CA 11
ATOM 17838 C C . VAL A 1 12 ? 5.980 -23.663 19.864 1.00 0.00 12 VAL A C 11
ATOM 17839 O O . VAL A 1 12 ? 6.259 -24.833 20.138 1.00 0.00 12 VAL A O 11
ATOM 17852 N N . ARG A 1 13 ? 5.142 -23.330 18.886 1.00 0.00 13 ARG A N 11
ATOM 17853 C CA . ARG A 1 13 ? 4.486 -24.342 18.057 1.00 0.00 13 ARG A CA 11
ATOM 17854 C C . ARG A 1 13 ? 4.712 -24.047 16.580 1.00 0.00 13 ARG A C 11
ATOM 17855 O O . ARG A 1 13 ? 5.141 -22.952 16.216 1.00 0.00 13 ARG A O 11
ATOM 17876 N N . LYS A 1 14 ? 4.427 -25.035 15.737 1.00 0.00 14 LYS A N 11
ATOM 17877 C CA . LYS A 1 14 ? 4.608 -24.875 14.299 1.00 0.00 14 LYS A CA 11
ATOM 17878 C C . LYS A 1 14 ? 3.702 -23.776 13.776 1.00 0.00 14 LYS A C 11
ATOM 17879 O O . LYS A 1 14 ? 2.510 -23.736 14.077 1.00 0.00 14 LYS A O 11
ATOM 17898 N N . ILE A 1 15 ? 4.284 -22.871 12.999 1.00 0.00 15 ILE A N 11
ATOM 17899 C CA . ILE A 1 15 ? 3.531 -21.756 12.448 1.00 0.00 15 ILE A CA 11
ATOM 17900 C C . ILE A 1 15 ? 2.655 -22.226 11.283 1.00 0.00 15 ILE A C 11
ATOM 17901 O O . ILE A 1 15 ? 2.942 -23.249 10.656 1.00 0.00 15 ILE A O 11
ATOM 17917 N N . PRO A 1 16 ? 1.619 -21.490 10.973 1.00 0.00 16 PRO A N 11
ATOM 17918 C CA . PRO A 1 16 ? 0.712 -21.831 9.845 1.00 0.00 16 PRO A CA 11
ATOM 17919 C C . PRO A 1 16 ? 1.476 -22.258 8.590 1.00 0.00 16 PRO A C 11
ATOM 17920 O O . PRO A 1 16 ? 2.635 -21.890 8.399 1.00 0.00 16 PRO A O 11
ATOM 17931 N N . SER A 1 17 ? 0.812 -23.038 7.745 1.00 0.00 17 SER A N 11
ATOM 17932 C CA . SER A 1 17 ? 1.429 -23.513 6.512 1.00 0.00 17 SER A CA 11
ATOM 17933 C C . SER A 1 17 ? 1.736 -22.343 5.585 1.00 0.00 17 SER A C 11
ATOM 17934 O O . SER A 1 17 ? 2.532 -22.470 4.656 1.00 0.00 17 SER A O 11
ATOM 17942 N N . THR A 1 18 ? 1.101 -21.203 5.843 1.00 0.00 18 THR A N 11
ATOM 17943 C CA . THR A 1 18 ? 1.315 -20.016 5.019 1.00 0.00 18 THR A CA 11
ATOM 17944 C C . THR A 1 18 ? 2.509 -19.227 5.540 1.00 0.00 18 THR A C 11
ATOM 17945 O O . THR A 1 18 ? 2.981 -19.461 6.653 1.00 0.00 18 THR A O 11
ATOM 17956 N N . ARG A 1 19 ? 2.999 -18.292 4.727 1.00 0.00 19 ARG A N 11
ATOM 17957 C CA . ARG A 1 19 ? 4.151 -17.472 5.108 1.00 0.00 19 ARG A CA 11
ATOM 17958 C C . ARG A 1 19 ? 3.708 -16.052 5.417 1.00 0.00 19 ARG A C 11
ATOM 17959 O O . ARG A 1 19 ? 2.785 -15.532 4.794 1.00 0.00 19 ARG A O 11
ATOM 17980 N N . LYS A 1 20 ? 4.372 -15.424 6.385 1.00 0.00 20 LYS A N 11
ATOM 17981 C CA . LYS A 1 20 ? 4.041 -14.055 6.772 1.00 0.00 20 LYS A CA 11
ATOM 17982 C C . LYS A 1 20 ? 5.021 -13.078 6.146 1.00 0.00 20 LYS A C 11
ATOM 17983 O O . LYS A 1 20 ? 6.226 -13.323 6.121 1.00 0.00 20 LYS A O 11
ATOM 18002 N N . ILE A 1 21 ? 4.496 -11.965 5.635 1.00 0.00 21 ILE A N 11
ATOM 18003 C CA . ILE A 1 21 ? 5.336 -10.948 5.002 1.00 0.00 21 ILE A CA 11
ATOM 18004 C C . ILE A 1 21 ? 5.534 -9.772 5.938 1.00 0.00 21 ILE A C 11
ATOM 18005 O O . ILE A 1 21 ? 4.614 -9.387 6.661 1.00 0.00 21 ILE A O 11
ATOM 18021 N N . LYS A 1 22 ? 6.739 -9.202 5.914 1.00 0.00 22 LYS A N 11
ATOM 18022 C CA . LYS A 1 22 ? 7.057 -8.055 6.760 1.00 0.00 22 LYS A CA 11
ATOM 18023 C C . LYS A 1 22 ? 7.881 -7.035 5.984 1.00 0.00 22 LYS A C 11
ATOM 18024 O O . LYS A 1 22 ? 9.038 -7.285 5.644 1.00 0.00 22 LYS A O 11
ATOM 18043 N N . ILE A 1 23 ? 7.280 -5.877 5.703 1.00 0.00 23 ILE A N 11
ATOM 18044 C CA . ILE A 1 23 ? 7.969 -4.824 4.960 1.00 0.00 23 ILE A CA 11
ATOM 18045 C C . ILE A 1 23 ? 8.498 -3.763 5.912 1.00 0.00 23 ILE A C 11
ATOM 18046 O O . ILE A 1 23 ? 7.747 -3.199 6.708 1.00 0.00 23 ILE A O 11
ATOM 18062 N N . THR A 1 24 ? 9.792 -3.493 5.824 1.00 0.00 24 THR A N 11
ATOM 18063 C CA . THR A 1 24 ? 10.412 -2.494 6.682 1.00 0.00 24 THR A CA 11
ATOM 18064 C C . THR A 1 24 ? 11.814 -2.165 6.192 1.00 0.00 24 THR A C 11
ATOM 18065 O O . THR A 1 24 ? 12.774 -2.871 6.508 1.00 0.00 24 THR A O 11
ATOM 18076 N N . PHE A 1 25 ? 11.932 -1.088 5.420 1.00 0.00 25 PHE A N 11
ATOM 18077 C CA . PHE A 1 25 ? 13.230 -0.676 4.895 1.00 0.00 25 PHE A CA 11
ATOM 18078 C C . PHE A 1 25 ? 13.259 0.835 4.688 1.00 0.00 25 PHE A C 11
ATOM 18079 O O . PHE A 1 25 ? 12.320 1.414 4.144 1.00 0.00 25 PHE A O 11
ATOM 18096 N N . ALA A 1 26 ? 14.339 1.466 5.133 1.00 0.00 26 ALA A N 11
ATOM 18097 C CA . ALA A 1 26 ? 14.473 2.911 4.997 1.00 0.00 26 ALA A CA 11
ATOM 18098 C C . ALA A 1 26 ? 14.412 3.322 3.536 1.00 0.00 26 ALA A C 11
ATOM 18099 O O . ALA A 1 26 ? 15.334 3.049 2.764 1.00 0.00 26 ALA A O 11
ATOM 18106 N N . LEU A 1 27 ? 13.317 3.984 3.157 1.00 0.00 27 LEU A N 11
ATOM 18107 C CA . LEU A 1 27 ? 13.132 4.436 1.775 1.00 0.00 27 LEU A CA 11
ATOM 18108 C C . LEU A 1 27 ? 12.787 5.920 1.744 1.00 0.00 27 LEU A C 11
ATOM 18109 O O . LEU A 1 27 ? 13.570 6.738 1.266 1.00 0.00 27 LEU A O 11
ATOM 18125 N N . ASP A 1 28 ? 11.612 6.256 2.254 1.00 0.00 28 ASP A N 11
ATOM 18126 C CA . ASP A 1 28 ? 11.165 7.642 2.274 1.00 0.00 28 ASP A CA 11
ATOM 18127 C C . ASP A 1 28 ? 10.237 7.883 3.453 1.00 0.00 28 ASP A C 11
ATOM 18128 O O . ASP A 1 28 ? 9.726 6.943 4.060 1.00 0.00 28 ASP A O 11
ATOM 18137 N N . ALA A 1 29 ? 10.031 9.153 3.781 1.00 0.00 29 ALA A N 11
ATOM 18138 C CA . ALA A 1 29 ? 9.168 9.509 4.899 1.00 0.00 29 ALA A CA 11
ATOM 18139 C C . ALA A 1 29 ? 7.759 8.959 4.697 1.00 0.00 29 ALA A C 11
ATOM 18140 O O . ALA A 1 29 ? 7.281 8.135 5.482 1.00 0.00 29 ALA A O 11
ATOM 18147 N N . THR A 1 30 ? 7.095 9.419 3.641 1.00 0.00 30 THR A N 11
ATOM 18148 C CA . THR A 1 30 ? 5.739 8.964 3.360 1.00 0.00 30 THR A CA 11
ATOM 18149 C C . THR A 1 30 ? 5.714 7.459 3.132 1.00 0.00 30 THR A C 11
ATOM 18150 O O . THR A 1 30 ? 5.013 6.733 3.826 1.00 0.00 30 THR A O 11
ATOM 18161 N N . PHE A 1 31 ? 6.472 6.996 2.142 1.00 0.00 31 PHE A N 11
ATOM 18162 C CA . PHE A 1 31 ? 6.503 5.573 1.825 1.00 0.00 31 PHE A CA 11
ATOM 18163 C C . PHE A 1 31 ? 6.567 4.745 3.104 1.00 0.00 31 PHE A C 11
ATOM 18164 O O . PHE A 1 31 ? 5.848 3.754 3.251 1.00 0.00 31 PHE A O 11
ATOM 18181 N N . ASP A 1 32 ? 7.419 5.161 4.033 1.00 0.00 32 ASP A N 11
ATOM 18182 C CA . ASP A 1 32 ? 7.559 4.456 5.299 1.00 0.00 32 ASP A CA 11
ATOM 18183 C C . ASP A 1 32 ? 6.237 4.483 6.066 1.00 0.00 32 ASP A C 11
ATOM 18184 O O . ASP A 1 32 ? 5.768 3.452 6.555 1.00 0.00 32 ASP A O 11
ATOM 18193 N N . SER A 1 33 ? 5.638 5.668 6.163 1.00 0.00 33 SER A N 11
ATOM 18194 C CA . SER A 1 33 ? 4.371 5.817 6.870 1.00 0.00 33 SER A CA 11
ATOM 18195 C C . SER A 1 33 ? 3.282 4.982 6.204 1.00 0.00 33 SER A C 11
ATOM 18196 O O . SER A 1 33 ? 2.454 4.367 6.877 1.00 0.00 33 SER A O 11
ATOM 18204 N N . VAL A 1 34 ? 3.291 4.965 4.876 1.00 0.00 34 VAL A N 11
ATOM 18205 C CA . VAL A 1 34 ? 2.300 4.207 4.122 1.00 0.00 34 VAL A CA 11
ATOM 18206 C C . VAL A 1 34 ? 2.393 2.729 4.471 1.00 0.00 34 VAL A C 11
ATOM 18207 O O . VAL A 1 34 ? 1.380 2.078 4.689 1.00 0.00 34 VAL A O 11
ATOM 18220 N N . LEU A 1 35 ? 3.613 2.206 4.519 1.00 0.00 35 LEU A N 11
ATOM 18221 C CA . LEU A 1 35 ? 3.816 0.798 4.847 1.00 0.00 35 LEU A CA 11
ATOM 18222 C C . LEU A 1 35 ? 3.334 0.497 6.256 1.00 0.00 35 LEU A C 11
ATOM 18223 O O . LEU A 1 35 ? 2.692 -0.522 6.499 1.00 0.00 35 LEU A O 11
ATOM 18239 N N . SER A 1 36 ? 3.652 1.389 7.183 1.00 0.00 36 SER A N 11
ATOM 18240 C CA . SER A 1 36 ? 3.242 1.206 8.570 1.00 0.00 36 SER A CA 11
ATOM 18241 C C . SER A 1 36 ? 1.722 1.183 8.688 1.00 0.00 36 SER A C 11
ATOM 18242 O O . SER A 1 36 ? 1.161 0.397 9.451 1.00 0.00 36 SER A O 11
ATOM 18250 N N . LYS A 1 37 ? 1.061 2.056 7.938 1.00 0.00 37 LYS A N 11
ATOM 18251 C CA . LYS A 1 37 ? -0.397 2.135 7.970 1.00 0.00 37 LYS A CA 11
ATOM 18252 C C . LYS A 1 37 ? -1.020 1.122 7.021 1.00 0.00 37 LYS A C 11
ATOM 18253 O O . LYS A 1 37 ? -2.211 0.830 7.108 1.00 0.00 37 LYS A O 11
ATOM 18272 N N . ALA A 1 38 ? -0.211 0.594 6.108 1.00 0.00 38 ALA A N 11
ATOM 18273 C CA . ALA A 1 38 ? -0.694 -0.384 5.133 1.00 0.00 38 ALA A CA 11
ATOM 18274 C C . ALA A 1 38 ? -0.465 -1.798 5.636 1.00 0.00 38 ALA A C 11
ATOM 18275 O O . ALA A 1 38 ? -0.389 -2.739 4.847 1.00 0.00 38 ALA A O 11
ATOM 18282 N N . CYS A 1 39 ? -0.360 -1.938 6.949 1.00 0.00 39 CYS A N 11
ATOM 18283 C CA . CYS A 1 39 ? -0.151 -3.247 7.561 1.00 0.00 39 CYS A CA 11
ATOM 18284 C C . CYS A 1 39 ? 1.289 -3.709 7.372 1.00 0.00 39 CYS A C 11
ATOM 18285 O O . CYS A 1 39 ? 1.663 -4.188 6.301 1.00 0.00 39 CYS A O 11
ATOM 18293 N N . SER A 1 40 ? 2.095 -3.565 8.418 1.00 0.00 40 SER A N 11
ATOM 18294 C CA . SER A 1 40 ? 3.492 -3.976 8.350 1.00 0.00 40 SER A CA 11
ATOM 18295 C C . SER A 1 40 ? 3.599 -5.479 8.156 1.00 0.00 40 SER A C 11
ATOM 18296 O O . SER A 1 40 ? 4.508 -5.959 7.479 1.00 0.00 40 SER A O 11
ATOM 18304 N N . GLU A 1 41 ? 2.669 -6.223 8.758 1.00 0.00 41 GLU A N 11
ATOM 18305 C CA . GLU A 1 41 ? 2.672 -7.684 8.650 1.00 0.00 41 GLU A CA 11
ATOM 18306 C C . GLU A 1 41 ? 1.387 -8.177 8.009 1.00 0.00 41 GLU A C 11
ATOM 18307 O O . GLU A 1 41 ? 0.292 -7.776 8.407 1.00 0.00 41 GLU A O 11
ATOM 18319 N N . PHE A 1 42 ? 1.522 -9.053 7.009 1.00 0.00 42 PHE A N 11
ATOM 18320 C CA . PHE A 1 42 ? 0.338 -9.588 6.326 1.00 0.00 42 PHE A CA 11
ATOM 18321 C C . PHE A 1 42 ? 0.560 -11.047 5.908 1.00 0.00 42 PHE A C 11
ATOM 18322 O O . PHE A 1 42 ? 1.517 -11.376 5.207 1.00 0.00 42 PHE A O 11
ATOM 18339 N N . GLU A 1 43 ? -0.333 -11.920 6.339 1.00 0.00 43 GLU A N 11
ATOM 18340 C CA . GLU A 1 43 ? -0.219 -13.328 5.992 1.00 0.00 43 GLU A CA 11
ATOM 18341 C C . GLU A 1 43 ? -0.357 -13.520 4.483 1.00 0.00 43 GLU A C 11
ATOM 18342 O O . GLU A 1 43 ? -1.240 -12.945 3.850 1.00 0.00 43 GLU A O 11
ATOM 18354 N N . VAL A 1 44 ? 0.509 -14.348 3.912 1.00 0.00 44 VAL A N 11
ATOM 18355 C CA . VAL A 1 44 ? 0.462 -14.618 2.475 1.00 0.00 44 VAL A CA 11
ATOM 18356 C C . VAL A 1 44 ? 0.779 -16.084 2.194 1.00 0.00 44 VAL A C 11
ATOM 18357 O O . VAL A 1 44 ? 1.724 -16.644 2.750 1.00 0.00 44 VAL A O 11
ATOM 18370 N N . ASP A 1 45 ? -0.023 -16.699 1.331 1.00 0.00 45 ASP A N 11
ATOM 18371 C CA . ASP A 1 45 ? 0.181 -18.098 0.984 1.00 0.00 45 ASP A CA 11
ATOM 18372 C C . ASP A 1 45 ? 1.555 -18.291 0.349 1.00 0.00 45 ASP A C 11
ATOM 18373 O O . ASP A 1 45 ? 2.197 -17.328 -0.066 1.00 0.00 45 ASP A O 11
ATOM 18382 N N . LYS A 1 46 ? 1.992 -19.540 0.271 1.00 0.00 46 LYS A N 11
ATOM 18383 C CA . LYS A 1 46 ? 3.289 -19.862 -0.334 1.00 0.00 46 LYS A CA 11
ATOM 18384 C C . LYS A 1 46 ? 3.134 -20.221 -1.807 1.00 0.00 46 LYS A C 11
ATOM 18385 O O . LYS A 1 46 ? 4.121 -20.325 -2.536 1.00 0.00 46 LYS A O 11
ATOM 18404 N N . ASP A 1 47 ? 1.892 -20.420 -2.244 1.00 0.00 47 ASP A N 11
ATOM 18405 C CA . ASP A 1 47 ? 1.624 -20.786 -3.633 1.00 0.00 47 ASP A CA 11
ATOM 18406 C C . ASP A 1 47 ? 1.431 -19.547 -4.494 1.00 0.00 47 ASP A C 11
ATOM 18407 O O . ASP A 1 47 ? 0.985 -19.639 -5.639 1.00 0.00 47 ASP A O 11
ATOM 18416 N N . VAL A 1 48 ? 1.768 -18.384 -3.942 1.00 0.00 48 VAL A N 11
ATOM 18417 C CA . VAL A 1 48 ? 1.628 -17.125 -4.672 1.00 0.00 48 VAL A CA 11
ATOM 18418 C C . VAL A 1 48 ? 2.932 -16.340 -4.617 1.00 0.00 48 VAL A C 11
ATOM 18419 O O . VAL A 1 48 ? 3.715 -16.483 -3.677 1.00 0.00 48 VAL A O 11
ATOM 18432 N N . THR A 1 49 ? 3.158 -15.508 -5.629 1.00 0.00 49 THR A N 11
ATOM 18433 C CA . THR A 1 49 ? 4.371 -14.697 -5.697 1.00 0.00 49 THR A CA 11
ATOM 18434 C C . THR A 1 49 ? 4.082 -13.280 -5.215 1.00 0.00 49 THR A C 11
ATOM 18435 O O . THR A 1 49 ? 3.092 -13.037 -4.526 1.00 0.00 49 THR A O 11
ATOM 18446 N N . LEU A 1 50 ? 4.946 -12.353 -5.594 1.00 0.00 50 LEU A N 11
ATOM 18447 C CA . LEU A 1 50 ? 4.779 -10.959 -5.209 1.00 0.00 50 LEU A CA 11
ATOM 18448 C C . LEU A 1 50 ? 3.491 -10.390 -5.800 1.00 0.00 50 LEU A C 11
ATOM 18449 O O . LEU A 1 50 ? 3.023 -9.333 -5.384 1.00 0.00 50 LEU A O 11
ATOM 18465 N N . ASP A 1 51 ? 2.932 -11.088 -6.784 1.00 0.00 51 ASP A N 11
ATOM 18466 C CA . ASP A 1 51 ? 1.708 -10.624 -7.433 1.00 0.00 51 ASP A CA 11
ATOM 18467 C C . ASP A 1 51 ? 0.573 -10.505 -6.417 1.00 0.00 51 ASP A C 11
ATOM 18468 O O . ASP A 1 51 ? -0.073 -9.453 -6.291 1.00 0.00 51 ASP A O 11
ATOM 18477 N N . GLU A 1 52 ? 0.342 -11.585 -5.687 1.00 0.00 52 GLU A N 11
ATOM 18478 C CA . GLU A 1 52 ? -0.709 -11.591 -4.685 1.00 0.00 52 GLU A CA 11
ATOM 18479 C C . GLU A 1 52 ? -0.392 -10.587 -3.591 1.00 0.00 52 GLU A C 11
ATOM 18480 O O . GLU A 1 52 ? -1.278 -9.884 -3.108 1.00 0.00 52 GLU A O 11
ATOM 18492 N N . LEU A 1 53 ? 0.874 -10.521 -3.209 1.00 0.00 53 LEU A N 11
ATOM 18493 C CA . LEU A 1 53 ? 1.278 -9.593 -2.168 1.00 0.00 53 LEU A CA 11
ATOM 18494 C C . LEU A 1 53 ? 0.994 -8.163 -2.603 1.00 0.00 53 LEU A C 11
ATOM 18495 O O . LEU A 1 53 ? 0.475 -7.361 -1.836 1.00 0.00 53 LEU A O 11
ATOM 18511 N N . LEU A 1 54 ? 1.359 -7.845 -3.832 1.00 0.00 54 LEU A N 11
ATOM 18512 C CA . LEU A 1 54 ? 1.164 -6.495 -4.336 1.00 0.00 54 LEU A CA 11
ATOM 18513 C C . LEU A 1 54 ? -0.307 -6.123 -4.214 1.00 0.00 54 LEU A C 11
ATOM 18514 O O . LEU A 1 54 ? -0.652 -5.020 -3.790 1.00 0.00 54 LEU A O 11
ATOM 18530 N N . ASP A 1 55 ? -1.177 -7.053 -4.580 1.00 0.00 55 ASP A N 11
ATOM 18531 C CA . ASP A 1 55 ? -2.608 -6.791 -4.495 1.00 0.00 55 ASP A CA 11
ATOM 18532 C C . ASP A 1 55 ? -3.027 -6.514 -3.051 1.00 0.00 55 ASP A C 11
ATOM 18533 O O . ASP A 1 55 ? -3.732 -5.542 -2.776 1.00 0.00 55 ASP A O 11
ATOM 18542 N N . VAL A 1 56 ? -2.602 -7.381 -2.139 1.00 0.00 56 VAL A N 11
ATOM 18543 C CA . VAL A 1 56 ? -2.954 -7.234 -0.732 1.00 0.00 56 VAL A CA 11
ATOM 18544 C C . VAL A 1 56 ? -2.393 -5.930 -0.178 1.00 0.00 56 VAL A C 11
ATOM 18545 O O . VAL A 1 56 ? -3.076 -5.202 0.547 1.00 0.00 56 VAL A O 11
ATOM 18558 N N . VAL A 1 57 ? -1.151 -5.639 -0.528 1.00 0.00 57 VAL A N 11
ATOM 18559 C CA . VAL A 1 57 ? -0.512 -4.417 -0.064 1.00 0.00 57 VAL A CA 11
ATOM 18560 C C . VAL A 1 57 ? -1.238 -3.194 -0.611 1.00 0.00 57 VAL A C 11
ATOM 18561 O O . VAL A 1 57 ? -1.534 -2.254 0.126 1.00 0.00 57 VAL A O 11
ATOM 18574 N N . LEU A 1 58 ? -1.525 -3.212 -1.903 1.00 0.00 58 LEU A N 11
ATOM 18575 C CA . LEU A 1 58 ? -2.210 -2.094 -2.532 1.00 0.00 58 LEU A CA 11
ATOM 18576 C C . LEU A 1 58 ? -3.602 -1.922 -1.936 1.00 0.00 58 LEU A C 11
ATOM 18577 O O . LEU A 1 58 ? -4.053 -0.800 -1.692 1.00 0.00 58 LEU A O 11
ATOM 18593 N N . ASP A 1 59 ? -4.276 -3.041 -1.710 1.00 0.00 59 ASP A N 11
ATOM 18594 C CA . ASP A 1 59 ? -5.620 -3.008 -1.151 1.00 0.00 59 ASP A CA 11
ATOM 18595 C C . ASP A 1 59 ? -5.607 -2.335 0.216 1.00 0.00 59 ASP A C 11
ATOM 18596 O O . ASP A 1 59 ? -6.465 -1.505 0.517 1.00 0.00 59 ASP A O 11
ATOM 18605 N N . ALA A 1 60 ? -4.625 -2.695 1.037 1.00 0.00 60 ALA A N 11
ATOM 18606 C CA . ALA A 1 60 ? -4.505 -2.110 2.370 1.00 0.00 60 ALA A CA 11
ATOM 18607 C C . ALA A 1 60 ? -4.219 -0.618 2.273 1.00 0.00 60 ALA A C 11
ATOM 18608 O O . ALA A 1 60 ? -4.714 0.171 3.072 1.00 0.00 60 ALA A O 11
ATOM 18615 N N . VAL A 1 61 ? -3.418 -0.235 1.283 1.00 0.00 61 VAL A N 11
ATOM 18616 C CA . VAL A 1 61 ? -3.076 1.173 1.095 1.00 0.00 61 VAL A CA 11
ATOM 18617 C C . VAL A 1 61 ? -4.322 1.993 0.768 1.00 0.00 61 VAL A C 11
ATOM 18618 O O . VAL A 1 61 ? -4.518 3.074 1.312 1.00 0.00 61 VAL A O 11
ATOM 18631 N N . GLU A 1 62 ? -5.151 1.475 -0.125 1.00 0.00 62 GLU A N 11
ATOM 18632 C CA . GLU A 1 62 ? -6.368 2.178 -0.519 1.00 0.00 62 GLU A CA 11
ATOM 18633 C C . GLU A 1 62 ? -7.409 2.121 0.594 1.00 0.00 62 GLU A C 11
ATOM 18634 O O . GLU A 1 62 ? -8.057 3.120 0.905 1.00 0.00 62 GLU A O 11
ATOM 18646 N N . SER A 1 63 ? -7.572 0.943 1.180 1.00 0.00 63 SER A N 11
ATOM 18647 C CA . SER A 1 63 ? -8.544 0.754 2.249 1.00 0.00 63 SER A CA 11
ATOM 18648 C C . SER A 1 63 ? -8.206 1.629 3.451 1.00 0.00 63 SER A C 11
ATOM 18649 O O . SER A 1 63 ? -9.096 2.101 4.157 1.00 0.00 63 SER A O 11
ATOM 18657 N N . THR A 1 64 ? -6.914 1.838 3.678 1.00 0.00 64 THR A N 11
ATOM 18658 C CA . THR A 1 64 ? -6.463 2.658 4.798 1.00 0.00 64 THR A CA 11
ATOM 18659 C C . THR A 1 64 ? -6.413 4.127 4.404 1.00 0.00 64 THR A C 11
ATOM 18660 O O . THR A 1 64 ? -6.978 4.982 5.085 1.00 0.00 64 THR A O 11
ATOM 18671 N N . LEU A 1 65 ? -5.732 4.415 3.299 1.00 0.00 65 LEU A N 11
ATOM 18672 C CA . LEU A 1 65 ? -5.612 5.791 2.823 1.00 0.00 65 LEU A CA 11
ATOM 18673 C C . LEU A 1 65 ? -6.682 6.089 1.781 1.00 0.00 65 LEU A C 11
ATOM 18674 O O . LEU A 1 65 ? -6.413 6.093 0.583 1.00 0.00 65 LEU A O 11
ATOM 18690 N N . SER A 1 66 ? -7.894 6.351 2.252 1.00 0.00 66 SER A N 11
ATOM 18691 C CA . SER A 1 66 ? -9.005 6.670 1.365 1.00 0.00 66 SER A CA 11
ATOM 18692 C C . SER A 1 66 ? -8.909 8.123 0.878 1.00 0.00 66 SER A C 11
ATOM 18693 O O . SER A 1 66 ? -9.091 8.399 -0.306 1.00 0.00 66 SER A O 11
ATOM 18701 N N . PRO A 1 67 ? -8.659 9.046 1.776 1.00 0.00 67 PRO A N 11
ATOM 18702 C CA . PRO A 1 67 ? -8.576 10.492 1.432 1.00 0.00 67 PRO A CA 11
ATOM 18703 C C . PRO A 1 67 ? -7.224 10.869 0.841 1.00 0.00 67 PRO A C 11
ATOM 18704 O O . PRO A 1 67 ? -6.211 10.885 1.541 1.00 0.00 67 PRO A O 11
ATOM 18715 N N . CYS A 1 68 ? -7.215 11.178 -0.453 1.00 0.00 68 CYS A N 11
ATOM 18716 C CA . CYS A 1 68 ? -5.980 11.564 -1.140 1.00 0.00 68 CYS A CA 11
ATOM 18717 C C . CYS A 1 68 ? -6.220 12.789 -2.021 1.00 0.00 68 CYS A C 11
ATOM 18718 O O . CYS A 1 68 ? -5.434 13.736 -2.011 1.00 0.00 68 CYS A O 11
ATOM 18726 N N . LYS A 1 69 ? -7.308 12.756 -2.782 1.00 0.00 69 LYS A N 11
ATOM 18727 C CA . LYS A 1 69 ? -7.644 13.860 -3.674 1.00 0.00 69 LYS A CA 11
ATOM 18728 C C . LYS A 1 69 ? -8.024 15.103 -2.875 1.00 0.00 69 LYS A C 11
ATOM 18729 O O . LYS A 1 69 ? -8.231 16.175 -3.440 1.00 0.00 69 LYS A O 11
ATOM 18748 N N . GLU A 1 70 ? -8.118 14.946 -1.559 1.00 0.00 70 GLU A N 11
ATOM 18749 C CA . GLU A 1 70 ? -8.482 16.061 -0.694 1.00 0.00 70 GLU A CA 11
ATOM 18750 C C . GLU A 1 70 ? -7.328 17.045 -0.576 1.00 0.00 70 GLU A C 11
ATOM 18751 O O . GLU A 1 70 ? -7.526 18.215 -0.245 1.00 0.00 70 GLU A O 11
ATOM 18763 N N . HIS A 1 71 ? -6.115 16.572 -0.855 1.00 0.00 71 HIS A N 11
ATOM 18764 C CA . HIS A 1 71 ? -4.927 17.425 -0.781 1.00 0.00 71 HIS A CA 11
ATOM 18765 C C . HIS A 1 71 ? -4.476 17.839 -2.171 1.00 0.00 71 HIS A C 11
ATOM 18766 O O . HIS A 1 71 ? -3.791 17.087 -2.861 1.00 0.00 71 HIS A O 11
ATOM 18780 N N . ASP A 1 72 ? -4.864 19.046 -2.582 1.00 0.00 72 ASP A N 11
ATOM 18781 C CA . ASP A 1 72 ? -4.488 19.549 -3.895 1.00 0.00 72 ASP A CA 11
ATOM 18782 C C . ASP A 1 72 ? -2.975 19.683 -3.999 1.00 0.00 72 ASP A C 11
ATOM 18783 O O . ASP A 1 72 ? -2.373 19.290 -4.997 1.00 0.00 72 ASP A O 11
ATOM 18792 N N . VAL A 1 73 ? -2.363 20.235 -2.955 1.00 0.00 73 VAL A N 11
ATOM 18793 C CA . VAL A 1 73 ? -0.916 20.410 -2.938 1.00 0.00 73 VAL A CA 11
ATOM 18794 C C . VAL A 1 73 ? -0.220 19.054 -2.956 1.00 0.00 73 VAL A C 11
ATOM 18795 O O . VAL A 1 73 ? 0.740 18.847 -3.699 1.00 0.00 73 VAL A O 11
ATOM 18808 N N . ILE A 1 74 ? -0.712 18.130 -2.133 1.00 0.00 74 ILE A N 11
ATOM 18809 C CA . ILE A 1 74 ? -0.131 16.790 -2.055 1.00 0.00 74 ILE A CA 11
ATOM 18810 C C . ILE A 1 74 ? -0.871 15.845 -2.995 1.00 0.00 74 ILE A C 11
ATOM 18811 O O . ILE A 1 74 ? -0.662 14.633 -2.968 1.00 0.00 74 ILE A O 11
ATOM 18827 N N . GLY A 1 75 ? -1.734 16.407 -3.831 1.00 0.00 75 GLY A N 11
ATOM 18828 C CA . GLY A 1 75 ? -2.489 15.597 -4.779 1.00 0.00 75 GLY A CA 11
ATOM 18829 C C . GLY A 1 75 ? -1.554 14.759 -5.652 1.00 0.00 75 GLY A C 11
ATOM 18830 O O . GLY A 1 75 ? -2.007 13.986 -6.496 1.00 0.00 75 GLY A O 11
ATOM 18834 N N . THR A 1 76 ? -0.247 14.910 -5.442 1.00 0.00 76 THR A N 11
ATOM 18835 C CA . THR A 1 76 ? 0.738 14.156 -6.209 1.00 0.00 76 THR A CA 11
ATOM 18836 C C . THR A 1 76 ? 0.632 12.663 -5.896 1.00 0.00 76 THR A C 11
ATOM 18837 O O . THR A 1 76 ? 0.887 11.809 -6.754 1.00 0.00 76 THR A O 11
ATOM 18848 N N . LYS A 1 77 ? 0.250 12.354 -4.665 1.00 0.00 77 LYS A N 11
ATOM 18849 C CA . LYS A 1 77 ? 0.110 10.966 -4.246 1.00 0.00 77 LYS A CA 11
ATOM 18850 C C . LYS A 1 77 ? -0.899 10.248 -5.133 1.00 0.00 77 LYS A C 11
ATOM 18851 O O . LYS A 1 77 ? -0.723 9.080 -5.472 1.00 0.00 77 LYS A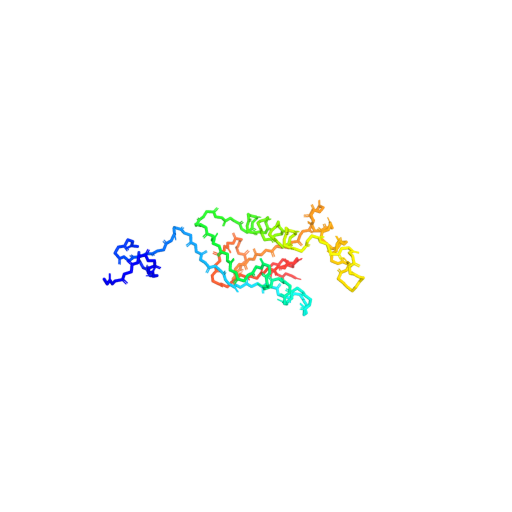 O 11
ATOM 18870 N N . VAL A 1 78 ? -1.954 10.956 -5.512 1.00 0.00 78 VAL A N 11
ATOM 18871 C CA . VAL A 1 78 ? -2.981 10.370 -6.360 1.00 0.00 78 VAL A CA 11
ATOM 18872 C C . VAL A 1 78 ? -2.376 9.912 -7.683 1.00 0.00 78 VAL A C 11
ATOM 18873 O O . VAL A 1 78 ? -2.668 8.816 -8.166 1.00 0.00 78 VAL A O 11
ATOM 18886 N N . CYS A 1 79 ? -1.527 10.755 -8.265 1.00 0.00 79 CYS A N 11
ATOM 18887 C CA . CYS A 1 79 ? -0.882 10.425 -9.529 1.00 0.00 79 CYS A CA 11
ATOM 18888 C C . CYS A 1 79 ? 0.014 9.204 -9.361 1.00 0.00 79 CYS A C 11
ATOM 18889 O O . CYS A 1 79 ? 0.080 8.350 -10.245 1.00 0.00 79 CYS A O 11
ATOM 18897 N N . ALA A 1 80 ? 0.702 9.121 -8.226 1.00 0.00 80 ALA A N 11
ATOM 18898 C CA . ALA A 1 80 ? 1.587 7.987 -7.971 1.00 0.00 80 ALA A CA 11
ATOM 18899 C C . ALA A 1 80 ? 0.805 6.673 -8.005 1.00 0.00 80 ALA A C 11
ATOM 18900 O O . ALA A 1 80 ? 1.147 5.747 -8.747 1.00 0.00 80 ALA A O 11
ATOM 18907 N N . LEU A 1 81 ? -0.254 6.605 -7.208 1.00 0.00 81 LEU A N 11
ATOM 18908 C CA . LEU A 1 81 ? -1.084 5.406 -7.157 1.00 0.00 81 LEU A CA 11
ATOM 18909 C C . LEU A 1 81 ? -1.737 5.159 -8.506 1.00 0.00 81 LEU A C 11
ATOM 18910 O O . LEU A 1 81 ? -1.837 4.021 -8.962 1.00 0.00 81 LEU A O 11
ATOM 18926 N N . LEU A 1 82 ? -2.184 6.227 -9.140 1.00 0.00 82 LEU A N 11
ATOM 18927 C CA . LEU A 1 82 ? -2.831 6.099 -10.429 1.00 0.00 82 LEU A CA 11
ATOM 18928 C C . LEU A 1 82 ? -1.865 5.508 -11.447 1.00 0.00 82 LEU A C 11
ATOM 18929 O O . LEU A 1 82 ? -2.237 4.636 -12.239 1.00 0.00 82 LEU A O 11
ATOM 18945 N N . ASP A 1 83 ? -0.626 5.984 -11.426 1.00 0.00 83 ASP A N 11
ATOM 18946 C CA . ASP A 1 83 ? 0.382 5.502 -12.358 1.00 0.00 83 ASP A CA 11
ATOM 18947 C C . ASP A 1 83 ? 0.625 4.013 -12.147 1.00 0.00 83 ASP A C 11
ATOM 18948 O O . ASP A 1 83 ? 0.722 3.248 -13.104 1.00 0.00 83 ASP A O 11
ATOM 18957 N N . ARG A 1 84 ? 0.716 3.610 -10.883 1.00 0.00 84 ARG A N 11
ATOM 18958 C CA . ARG A 1 84 ? 0.945 2.204 -10.560 1.00 0.00 84 ARG A CA 11
ATOM 18959 C C . ARG A 1 84 ? -0.231 1.351 -11.026 1.00 0.00 84 ARG A C 11
ATOM 18960 O O . ARG A 1 84 ? -0.048 0.249 -11.539 1.00 0.00 84 ARG A O 11
ATOM 18981 N N . LEU A 1 85 ? -1.435 1.875 -10.845 1.00 0.00 85 LEU A N 11
ATOM 18982 C CA . LEU A 1 85 ? -2.645 1.164 -11.249 1.00 0.00 85 LEU A CA 11
ATOM 18983 C C . LEU A 1 85 ? -2.672 0.972 -12.760 1.00 0.00 85 LEU A C 11
ATOM 18984 O O . LEU A 1 85 ? -3.113 -0.062 -13.257 1.00 0.00 85 LEU A O 11
ATOM 19000 N N . ALA A 1 86 ? -2.207 1.980 -13.484 1.00 0.00 86 ALA A N 11
ATOM 19001 C CA . ALA A 1 86 ? -2.199 1.914 -14.938 1.00 0.00 86 ALA A CA 11
ATOM 19002 C C . ALA A 1 86 ? -1.389 0.713 -15.411 1.00 0.00 86 ALA A C 11
ATOM 19003 O O . ALA A 1 86 ? -1.771 0.035 -16.367 1.00 0.00 86 ALA A O 11
ATOM 19010 N N . GLY A 1 87 ? -0.274 0.447 -14.737 1.00 0.00 87 GLY A N 11
ATOM 19011 C CA . GLY A 1 87 ? 0.576 -0.684 -15.099 1.00 0.00 87 GLY A CA 11
ATOM 19012 C C . GLY A 1 87 ? 2.014 -0.446 -14.658 1.00 0.00 87 GLY A C 11
ATOM 19013 O O . GLY A 1 87 ? 2.805 -1.384 -14.559 1.00 0.00 87 GLY A O 11
ATOM 19017 N N . ASP A 1 88 ? 2.347 0.812 -14.397 1.00 0.00 88 ASP A N 11
ATOM 19018 C CA . ASP A 1 88 ? 3.696 1.160 -13.966 1.00 0.00 88 ASP A CA 11
ATOM 19019 C C . ASP A 1 88 ? 3.884 0.831 -12.490 1.00 0.00 88 ASP A C 11
ATOM 19020 O O . ASP A 1 88 ? 4.232 1.700 -11.690 1.00 0.00 88 ASP A O 11
ATOM 19029 N N . TYR A 1 89 ? 3.655 -0.427 -12.135 1.00 0.00 89 TYR A N 11
ATOM 19030 C CA . TYR A 1 89 ? 3.806 -0.860 -10.752 1.00 0.00 89 TYR A CA 11
ATOM 19031 C C . TYR A 1 89 ? 5.275 -0.829 -10.346 1.00 0.00 89 TYR A C 11
ATOM 19032 O O . TYR A 1 89 ? 6.113 -0.277 -11.061 1.00 0.00 89 TYR A O 11
ATOM 19050 N N . VAL A 1 90 ? 5.579 -1.420 -9.191 1.00 0.00 90 VAL A N 11
ATOM 19051 C CA . VAL A 1 90 ? 6.954 -1.459 -8.682 1.00 0.00 90 VAL A CA 11
ATOM 19052 C C . VAL A 1 90 ? 7.473 -2.891 -8.656 1.00 0.00 90 VAL A C 11
ATOM 19053 O O . VAL A 1 90 ? 6.796 -3.801 -8.171 1.00 0.00 90 VAL A O 11
ATOM 19066 N N . TYR A 1 91 ? 8.677 -3.084 -9.179 1.00 0.00 91 TYR A N 11
ATOM 19067 C CA . TYR A 1 91 ? 9.281 -4.407 -9.218 1.00 0.00 91 TYR A CA 11
ATOM 19068 C C . TYR A 1 91 ? 9.772 -4.800 -7.838 1.00 0.00 91 TYR A C 11
ATOM 19069 O O . TYR A 1 91 ? 10.096 -3.942 -7.017 1.00 0.00 91 TYR A O 11
ATOM 19087 N N . LEU A 1 92 ? 9.829 -6.103 -7.582 1.00 0.00 92 LEU A N 11
ATOM 19088 C CA . LEU A 1 92 ? 10.289 -6.597 -6.287 1.00 0.00 92 LEU A CA 11
ATOM 19089 C C . LEU A 1 92 ? 11.113 -7.864 -6.463 1.00 0.00 92 LEU A C 11
ATOM 19090 O O . LEU A 1 92 ? 10.639 -8.855 -7.017 1.00 0.00 92 LEU A O 11
ATOM 19106 N N . PHE A 1 93 ? 12.355 -7.830 -5.980 1.00 0.00 93 PHE A N 11
ATOM 19107 C CA . PHE A 1 93 ? 13.243 -8.990 -6.079 1.00 0.00 93 PHE A CA 11
ATOM 19108 C C . PHE A 1 93 ? 14.159 -9.074 -4.863 1.00 0.00 93 PHE A C 11
ATOM 19109 O O . PHE A 1 93 ? 14.495 -8.057 -4.257 1.00 0.00 93 PHE A O 11
ATOM 19126 N N . ASP A 1 94 ? 14.558 -10.293 -4.512 1.00 0.00 94 ASP A N 11
ATOM 19127 C CA . ASP A 1 94 ? 15.432 -10.504 -3.364 1.00 0.00 94 ASP A CA 11
ATOM 19128 C C . ASP A 1 94 ? 16.881 -10.232 -3.740 1.00 0.00 94 ASP A C 11
ATOM 19129 O O . ASP A 1 94 ? 17.183 -9.967 -4.898 1.00 0.00 94 ASP A O 11
ATOM 19138 N N . GLU A 1 95 ? 17.766 -10.293 -2.750 1.00 0.00 95 GLU A N 11
ATOM 19139 C CA . GLU A 1 95 ? 19.184 -10.047 -2.987 1.00 0.00 95 GLU A CA 11
ATOM 19140 C C . GLU A 1 95 ? 19.752 -11.085 -3.950 1.00 0.00 95 GLU A C 11
ATOM 19141 O O . GLU A 1 95 ? 20.562 -11.925 -3.568 1.00 0.00 95 GLU A O 11
ATOM 19153 N N . GLY A 1 96 ? 19.316 -11.017 -5.204 1.00 0.00 96 GLY A N 11
ATOM 19154 C CA . GLY A 1 96 ? 19.781 -11.955 -6.219 1.00 0.00 96 GLY A CA 11
ATOM 19155 C C . GLY A 1 96 ? 19.437 -11.455 -7.616 1.00 0.00 96 GLY A C 11
ATOM 19156 O O . GLY A 1 96 ? 20.285 -10.901 -8.314 1.00 0.00 96 GLY A O 11
ATOM 19160 N N . GLY A 1 97 ? 18.185 -11.652 -8.021 1.00 0.00 97 GLY A N 11
ATOM 19161 C CA . GLY A 1 97 ? 17.736 -11.216 -9.343 1.00 0.00 97 GLY A CA 11
ATOM 19162 C C . GLY A 1 97 ? 16.633 -12.126 -9.872 1.00 0.00 97 GLY A C 11
ATOM 19163 O O . GLY A 1 97 ? 16.613 -12.466 -11.055 1.00 0.00 97 GLY A O 11
ATOM 19167 N N . ASP A 1 98 ? 15.718 -12.519 -8.989 1.00 0.00 98 ASP A N 11
ATOM 19168 C CA . ASP A 1 98 ? 14.612 -13.397 -9.371 1.00 0.00 98 ASP A CA 11
ATOM 19169 C C . ASP A 1 98 ? 13.364 -13.069 -8.559 1.00 0.00 98 ASP A C 11
ATOM 19170 O O . ASP A 1 98 ? 13.419 -12.305 -7.594 1.00 0.00 98 ASP A O 11
ATOM 19179 N N . GLU A 1 99 ? 12.238 -13.650 -8.961 1.00 0.00 99 GLU A N 11
ATOM 19180 C CA . GLU A 1 99 ? 10.977 -13.412 -8.271 1.00 0.00 99 GLU A CA 11
ATOM 19181 C C . GLU A 1 99 ? 10.888 -14.282 -7.026 1.00 0.00 99 GLU A C 11
ATOM 19182 O O . GLU A 1 99 ? 10.423 -15.420 -7.084 1.00 0.00 99 GLU A O 11
ATOM 19194 N N . VAL A 1 100 ? 11.338 -13.737 -5.901 1.00 0.00 100 VAL A N 11
ATOM 19195 C CA . VAL A 1 100 ? 11.312 -14.463 -4.632 1.00 0.00 100 VAL A CA 11
ATOM 19196 C C . VAL A 1 100 ? 10.959 -13.522 -3.488 1.00 0.00 100 VAL A C 11
ATOM 19197 O O . VAL A 1 100 ? 11.048 -12.301 -3.627 1.00 0.00 100 VAL A O 11
ATOM 19210 N N . ILE A 1 101 ? 10.557 -14.096 -2.355 1.00 0.00 101 ILE A N 11
ATOM 19211 C CA . ILE A 1 101 ? 10.187 -13.308 -1.180 1.00 0.00 101 ILE A CA 11
ATOM 19212 C C . ILE A 1 101 ? 11.008 -13.729 0.023 1.00 0.00 101 ILE A C 11
ATOM 19213 O O . ILE A 1 101 ? 11.103 -14.915 0.343 1.00 0.00 101 ILE A O 11
ATOM 19229 N N . ALA A 1 102 ? 11.606 -12.748 0.688 1.00 0.00 102 ALA A N 11
ATOM 19230 C CA . ALA A 1 102 ? 12.425 -13.031 1.863 1.00 0.00 102 ALA A CA 11
ATOM 19231 C C . ALA A 1 102 ? 12.459 -11.817 2.797 1.00 0.00 102 ALA A C 11
ATOM 19232 O O . ALA A 1 102 ? 12.046 -10.720 2.420 1.00 0.00 102 ALA A O 11
ATOM 19239 N N . PRO A 1 103 ? 12.967 -11.995 3.991 1.00 0.00 103 PRO A N 11
ATOM 19240 C CA . PRO A 1 103 ? 13.083 -10.891 4.984 1.00 0.00 103 PRO A CA 11
ATOM 19241 C C . PRO A 1 103 ? 13.664 -9.617 4.367 1.00 0.00 103 PRO A C 11
ATOM 19242 O O . PRO A 1 103 ? 13.216 -8.511 4.669 1.00 0.00 103 PRO A O 11
ATOM 19253 N N . ARG A 1 104 ? 14.664 -9.781 3.502 1.00 0.00 104 ARG A N 11
ATOM 19254 C CA . ARG A 1 104 ? 15.307 -8.640 2.844 1.00 0.00 104 ARG A CA 11
ATOM 19255 C C . ARG A 1 104 ? 15.018 -8.658 1.351 1.00 0.00 104 ARG A C 11
ATOM 19256 O O . ARG A 1 104 ? 15.560 -9.485 0.616 1.00 0.00 104 ARG A O 11
ATOM 19277 N N . MET A 1 105 ? 14.159 -7.744 0.906 1.00 0.00 105 MET A N 11
ATOM 19278 C CA . MET A 1 105 ? 13.800 -7.662 -0.508 1.00 0.00 105 MET A CA 11
ATOM 19279 C C . MET A 1 105 ? 13.716 -6.209 -0.945 1.00 0.00 105 MET A C 11
ATOM 19280 O O . MET A 1 105 ? 13.268 -5.346 -0.189 1.00 0.00 105 MET A O 11
ATOM 19294 N N . TYR A 1 106 ? 14.150 -5.939 -2.175 1.00 0.00 106 TYR A N 11
ATOM 19295 C CA . TYR A 1 106 ? 14.119 -4.585 -2.710 1.00 0.00 106 TYR A CA 11
ATOM 19296 C C . TYR A 1 106 ? 12.875 -4.389 -3.560 1.00 0.00 106 TYR A C 11
ATOM 19297 O O . TYR A 1 106 ? 12.688 -5.079 -4.567 1.00 0.00 106 TYR A O 11
ATOM 19315 N N . CYS A 1 107 ? 12.026 -3.444 -3.147 1.00 0.00 107 CYS A N 11
ATOM 19316 C CA . CYS A 1 107 ? 10.784 -3.139 -3.864 1.00 0.00 107 CYS A CA 11
ATOM 19317 C C . CYS A 1 107 ? 10.765 -1.679 -4.297 1.00 0.00 107 CYS A C 11
ATOM 19318 O O . CYS A 1 107 ? 10.766 -0.772 -3.465 1.00 0.00 107 CYS A O 11
ATOM 19326 N N . SER A 1 108 ? 10.744 -1.464 -5.606 1.00 0.00 108 SER A N 11
ATOM 19327 C CA . SER A 1 108 ? 10.724 -0.108 -6.152 1.00 0.00 108 SER A CA 11
ATOM 19328 C C . SER A 1 108 ? 10.532 -0.139 -7.665 1.00 0.00 108 SER A C 11
ATOM 19329 O O . SER A 1 108 ? 10.456 -1.206 -8.274 1.00 0.00 108 SER A O 11
ATOM 19337 N N . PHE A 1 109 ? 10.458 1.044 -8.269 1.00 0.00 109 PHE A N 11
ATOM 19338 C CA . PHE A 1 109 ? 10.280 1.143 -9.715 1.00 0.00 109 PHE A CA 11
ATOM 19339 C C . PHE A 1 109 ? 11.442 0.477 -10.443 1.00 0.00 109 PHE A C 11
ATOM 19340 O O . PHE A 1 109 ? 11.239 -0.260 -11.408 1.00 0.00 109 PHE A O 11
ATOM 19357 N N . SER A 1 110 ? 12.659 0.747 -9.981 1.00 0.00 110 SER A N 11
ATOM 19358 C CA . SER A 1 110 ? 13.846 0.173 -10.603 1.00 0.00 110 SER A CA 11
ATOM 19359 C C . SER A 1 110 ? 13.738 -1.341 -10.631 1.00 0.00 110 SER A C 11
ATOM 19360 O O . SER A 1 110 ? 13.167 -1.950 -9.727 1.00 0.00 110 SER A O 11
ATOM 19368 N N . ALA A 1 111 ? 14.287 -1.947 -11.685 1.00 0.00 111 ALA A N 11
ATOM 19369 C CA . ALA A 1 111 ? 14.246 -3.404 -11.843 1.00 0.00 111 ALA A CA 11
ATOM 19370 C C . ALA A 1 111 ? 15.615 -4.019 -11.536 1.00 0.00 111 ALA A C 11
ATOM 19371 O O . ALA A 1 111 ? 16.611 -3.310 -11.393 1.00 0.00 111 ALA A O 11
ATOM 19378 N N . PRO A 1 112 ? 15.678 -5.322 -11.448 1.00 0.00 112 PRO A N 11
ATOM 19379 C CA . PRO A 1 112 ? 16.955 -6.042 -11.170 1.00 0.00 112 PRO A CA 11
ATOM 19380 C C . PRO A 1 112 ? 18.076 -5.611 -12.120 1.00 0.00 112 PRO A C 11
ATOM 19381 O O . PRO A 1 112 ? 19.222 -5.441 -11.704 1.00 0.00 112 PRO A O 11
ATOM 19392 N N . ASP A 1 113 ? 17.738 -5.442 -13.397 1.00 0.00 113 ASP A N 11
ATOM 19393 C CA . ASP A 1 113 ? 18.727 -5.042 -14.392 1.00 0.00 113 ASP A CA 11
ATOM 19394 C C . ASP A 1 113 ? 18.879 -3.524 -14.416 1.00 0.00 113 ASP A C 11
ATOM 19395 O O . ASP A 1 113 ? 19.786 -2.990 -15.056 1.00 0.00 113 ASP A O 11
ATOM 19404 N N . ASP A 1 114 ? 17.983 -2.836 -13.720 1.00 0.00 114 ASP A N 11
ATOM 19405 C CA . ASP A 1 114 ? 18.024 -1.379 -13.670 1.00 0.00 114 ASP A CA 11
ATOM 19406 C C . ASP A 1 114 ? 19.116 -0.906 -12.716 1.00 0.00 114 ASP A C 11
ATOM 19407 O O . ASP A 1 114 ? 18.885 -0.938 -11.518 1.00 0.00 114 ASP A O 11
ATOM 19416 N N . GLY A 1 1 ? 17.907 -4.728 14.841 1.00 0.00 1 GLY A N 12
ATOM 19417 C CA . GLY A 1 1 ? 18.572 -5.849 14.116 1.00 0.00 1 GLY A CA 12
ATOM 19418 C C . GLY A 1 1 ? 19.042 -6.899 15.117 1.00 0.00 1 GLY A C 12
ATOM 19419 O O . GLY A 1 1 ? 20.188 -6.874 15.565 1.00 0.00 1 GLY A O 12
ATOM 19422 N N . LYS A 1 2 ? 18.151 -7.821 15.462 1.00 0.00 2 LYS A N 12
ATOM 19423 C CA . LYS A 1 2 ? 18.492 -8.872 16.411 1.00 0.00 2 LYS A CA 12
ATOM 19424 C C . LYS A 1 2 ? 19.538 -9.806 15.826 1.00 0.00 2 LYS A C 12
ATOM 19425 O O . LYS A 1 2 ? 20.715 -9.730 16.181 1.00 0.00 2 LYS A O 12
ATOM 19444 N N . LYS A 1 3 ? 19.102 -10.689 14.937 1.00 0.00 3 LYS A N 12
ATOM 19445 C CA . LYS A 1 3 ? 20.007 -11.642 14.310 1.00 0.00 3 LYS A CA 12
ATOM 19446 C C . LYS A 1 3 ? 20.561 -12.621 15.340 1.00 0.00 3 LYS A C 12
ATOM 19447 O O . LYS A 1 3 ? 21.241 -13.585 14.991 1.00 0.00 3 LYS A O 12
ATOM 19466 N N . VAL A 1 4 ? 20.262 -12.370 16.608 1.00 0.00 4 VAL A N 12
ATOM 19467 C CA . VAL A 1 4 ? 20.735 -13.233 17.686 1.00 0.00 4 VAL A CA 12
ATOM 19468 C C . VAL A 1 4 ? 19.799 -14.424 17.863 1.00 0.00 4 VAL A C 12
ATOM 19469 O O . VAL A 1 4 ? 18.608 -14.340 17.561 1.00 0.00 4 VAL A O 12
ATOM 19482 N N . GLU A 1 5 ? 20.348 -15.528 18.354 1.00 0.00 5 GLU A N 12
ATOM 19483 C CA . GLU A 1 5 ? 19.555 -16.731 18.565 1.00 0.00 5 GLU A CA 12
ATOM 19484 C C . GLU A 1 5 ? 18.695 -16.593 19.813 1.00 0.00 5 GLU A C 12
ATOM 19485 O O . GLU A 1 5 ? 19.209 -16.462 20.922 1.00 0.00 5 GLU A O 12
ATOM 19497 N N . PHE A 1 6 ? 17.378 -16.625 19.623 1.00 0.00 6 PHE A N 12
ATOM 19498 C CA . PHE A 1 6 ? 16.435 -16.507 20.742 1.00 0.00 6 PHE A CA 12
ATOM 19499 C C . PHE A 1 6 ? 15.330 -17.550 20.622 1.00 0.00 6 PHE A C 12
ATOM 19500 O O . PHE A 1 6 ? 15.017 -18.019 19.527 1.00 0.00 6 PHE A O 12
ATOM 19517 N N . ASN A 1 7 ? 14.746 -17.903 21.761 1.00 0.00 7 ASN A N 12
ATOM 19518 C CA . ASN A 1 7 ? 13.677 -18.886 21.783 1.00 0.00 7 ASN A CA 12
ATOM 19519 C C . ASN A 1 7 ? 12.543 -18.456 20.867 1.00 0.00 7 ASN A C 12
ATOM 19520 O O . ASN A 1 7 ? 11.803 -17.523 21.175 1.00 0.00 7 ASN A O 12
ATOM 19531 N N . ASP A 1 8 ? 12.416 -19.140 19.734 1.00 0.00 8 ASP A N 12
ATOM 19532 C CA . ASP A 1 8 ? 11.364 -18.832 18.761 1.00 0.00 8 ASP A CA 12
ATOM 19533 C C . ASP A 1 8 ? 10.435 -20.026 18.585 1.00 0.00 8 ASP A C 12
ATOM 19534 O O . ASP A 1 8 ? 9.262 -19.867 18.240 1.00 0.00 8 ASP A O 12
ATOM 19543 N N . LYS A 1 9 ? 10.965 -21.223 18.821 1.00 0.00 9 LYS A N 12
ATOM 19544 C CA . LYS A 1 9 ? 10.169 -22.432 18.675 1.00 0.00 9 LYS A CA 12
ATOM 19545 C C . LYS A 1 9 ? 9.219 -22.597 19.869 1.00 0.00 9 LYS A C 12
ATOM 19546 O O . LYS A 1 9 ? 9.509 -22.133 20.972 1.00 0.00 9 LYS A O 12
ATOM 19565 N N . PRO A 1 10 ? 8.106 -23.258 19.665 1.00 0.00 10 PRO A N 12
ATOM 19566 C CA . PRO A 1 10 ? 7.104 -23.499 20.744 1.00 0.00 10 PRO A CA 12
ATOM 19567 C C . PRO A 1 10 ? 7.643 -24.424 21.833 1.00 0.00 10 PRO A C 12
ATOM 19568 O O . PRO A 1 10 ? 8.501 -25.271 21.578 1.00 0.00 10 PRO A O 12
ATOM 19579 N N . LYS A 1 11 ? 7.135 -24.251 23.047 1.00 0.00 11 LYS A N 12
ATOM 19580 C CA . LYS A 1 11 ? 7.584 -25.072 24.161 1.00 0.00 11 LYS A CA 12
ATOM 19581 C C . LYS A 1 11 ? 7.457 -26.552 23.814 1.00 0.00 11 LYS A C 12
ATOM 19582 O O . LYS A 1 11 ? 8.420 -27.308 23.946 1.00 0.00 11 LYS A O 12
ATOM 19601 N N . VAL A 1 12 ? 6.275 -26.957 23.366 1.00 0.00 12 VAL A N 12
ATOM 19602 C CA . VAL A 1 12 ? 6.047 -28.350 22.998 1.00 0.00 12 VAL A CA 12
ATOM 19603 C C . VAL A 1 12 ? 4.821 -28.468 22.097 1.00 0.00 12 VAL A C 12
ATOM 19604 O O . VAL A 1 12 ? 3.782 -28.980 22.505 1.00 0.00 12 VAL A O 12
ATOM 19617 N N . ARG A 1 13 ? 4.944 -27.985 20.871 1.00 0.00 13 ARG A N 12
ATOM 19618 C CA . ARG A 1 13 ? 3.835 -28.042 19.926 1.00 0.00 13 ARG A CA 12
ATOM 19619 C C . ARG A 1 13 ? 4.356 -28.034 18.495 1.00 0.00 13 ARG A C 12
ATOM 19620 O O . ARG A 1 13 ? 5.458 -27.555 18.229 1.00 0.00 13 ARG A O 12
ATOM 19641 N N . LYS A 1 14 ? 3.556 -28.569 17.577 1.00 0.00 14 LYS A N 12
ATOM 19642 C CA . LYS A 1 14 ? 3.945 -28.618 16.172 1.00 0.00 14 LYS A CA 12
ATOM 19643 C C . LYS A 1 14 ? 3.713 -27.271 15.508 1.00 0.00 14 LYS A C 12
ATOM 19644 O O . LYS A 1 14 ? 2.718 -26.596 15.777 1.00 0.00 14 LYS A O 12
ATOM 19663 N N . ILE A 1 15 ? 4.642 -26.876 14.643 1.00 0.00 15 ILE A N 12
ATOM 19664 C CA . ILE A 1 15 ? 4.527 -25.598 13.954 1.00 0.00 15 ILE A CA 12
ATOM 19665 C C . ILE A 1 15 ? 3.631 -25.731 12.720 1.00 0.00 15 ILE A C 12
ATOM 19666 O O . ILE A 1 15 ? 3.540 -26.802 12.117 1.00 0.00 15 ILE A O 12
ATOM 19682 N N . PRO A 1 16 ? 2.982 -24.661 12.329 1.00 0.00 16 PRO A N 12
ATOM 19683 C CA . PRO A 1 16 ? 2.091 -24.651 11.137 1.00 0.00 16 PRO A CA 12
ATOM 19684 C C . PRO A 1 16 ? 2.873 -24.776 9.829 1.00 0.00 16 PRO A C 12
ATOM 19685 O O . PRO A 1 16 ? 4.059 -24.447 9.768 1.00 0.00 16 PRO A O 12
ATOM 19696 N N . SER A 1 17 ? 2.195 -25.240 8.786 1.00 0.00 17 SER A N 12
ATOM 19697 C CA . SER A 1 17 ? 2.826 -25.397 7.482 1.00 0.00 17 SER A CA 12
ATOM 19698 C C . SER A 1 17 ? 2.996 -24.039 6.807 1.00 0.00 17 SER A C 12
ATOM 19699 O O . SER A 1 17 ? 3.265 -23.964 5.611 1.00 0.00 17 SER A O 12
ATOM 19707 N N . THR A 1 18 ? 2.831 -22.971 7.582 1.00 0.00 18 THR A N 12
ATOM 19708 C CA . THR A 1 18 ? 2.966 -21.610 7.053 1.00 0.00 18 THR A CA 12
ATOM 19709 C C . THR A 1 18 ? 3.877 -20.777 7.939 1.00 0.00 18 THR A C 12
ATOM 19710 O O . THR A 1 18 ? 4.135 -21.133 9.089 1.00 0.00 18 THR A O 12
ATOM 19721 N N . ARG A 1 19 ? 4.369 -19.663 7.397 1.00 0.00 19 ARG A N 12
ATOM 19722 C CA . ARG A 1 19 ? 5.258 -18.782 8.151 1.00 0.00 19 ARG A CA 12
ATOM 19723 C C . ARG A 1 19 ? 4.892 -17.329 7.899 1.00 0.00 19 ARG A C 12
ATOM 19724 O O . ARG A 1 19 ? 4.294 -17.003 6.877 1.00 0.00 19 ARG A O 12
ATOM 19745 N N . LYS A 1 20 ? 5.249 -16.462 8.841 1.00 0.00 20 LYS A N 12
ATOM 19746 C CA . LYS A 1 20 ? 4.955 -15.033 8.716 1.00 0.00 20 LYS A CA 12
ATOM 19747 C C . LYS A 1 20 ? 6.234 -14.256 8.434 1.00 0.00 20 LYS A C 12
ATOM 19748 O O . LYS A 1 20 ? 7.299 -14.588 8.951 1.00 0.00 20 LYS A O 12
ATOM 19767 N N . ILE A 1 21 ? 6.120 -13.220 7.608 1.00 0.00 21 ILE A N 12
ATOM 19768 C CA . ILE A 1 21 ? 7.268 -12.388 7.252 1.00 0.00 21 ILE A CA 12
ATOM 19769 C C . ILE A 1 21 ? 6.904 -10.913 7.364 1.00 0.00 21 ILE A C 12
ATOM 19770 O O . ILE A 1 21 ? 5.792 -10.504 7.007 1.00 0.00 21 ILE A O 12
ATOM 19786 N N . LYS A 1 22 ? 7.845 -10.116 7.868 1.00 0.00 22 LYS A N 12
ATOM 19787 C CA . LYS A 1 22 ? 7.624 -8.679 8.029 1.00 0.00 22 LYS A CA 12
ATOM 19788 C C . LYS A 1 22 ? 8.735 -7.892 7.346 1.00 0.00 22 LYS A C 12
ATOM 19789 O O . LYS A 1 22 ? 8.860 -6.686 7.545 1.00 0.00 22 LYS A O 12
ATOM 19808 N N . ILE A 1 23 ? 9.542 -8.582 6.543 1.00 0.00 23 ILE A N 12
ATOM 19809 C CA . ILE A 1 23 ? 10.642 -7.929 5.838 1.00 0.00 23 ILE A CA 12
ATOM 19810 C C . ILE A 1 23 ? 10.173 -7.383 4.497 1.00 0.00 23 ILE A C 12
ATOM 19811 O O . ILE A 1 23 ? 10.036 -8.122 3.528 1.00 0.00 23 ILE A O 12
ATOM 19827 N N . THR A 1 24 ? 9.935 -6.078 4.450 1.00 0.00 24 THR A N 12
ATOM 19828 C CA . THR A 1 24 ? 9.492 -5.430 3.217 1.00 0.00 24 THR A CA 12
ATOM 19829 C C . THR A 1 24 ? 10.156 -4.068 3.065 1.00 0.00 24 THR A C 12
ATOM 19830 O O . THR A 1 24 ? 10.404 -3.375 4.050 1.00 0.00 24 THR A O 12
ATOM 19841 N N . PHE A 1 25 ? 10.437 -3.689 1.823 1.00 0.00 25 PHE A N 12
ATOM 19842 C CA . PHE A 1 25 ? 11.070 -2.402 1.547 1.00 0.00 25 PHE A CA 12
ATOM 19843 C C . PHE A 1 25 ? 10.012 -1.349 1.249 1.00 0.00 25 PHE A C 12
ATOM 19844 O O . PHE A 1 25 ? 9.039 -1.620 0.550 1.00 0.00 25 PHE A O 12
ATOM 19861 N N . ALA A 1 26 ? 10.215 -0.147 1.780 1.00 0.00 26 ALA A N 12
ATOM 19862 C CA . ALA A 1 26 ? 9.272 0.954 1.568 1.00 0.00 26 ALA A CA 12
ATOM 19863 C C . ALA A 1 26 ? 9.836 1.952 0.562 1.00 0.00 26 ALA A C 12
ATOM 19864 O O . ALA A 1 26 ? 11.022 2.282 0.598 1.00 0.00 26 ALA A O 12
ATOM 19871 N N . LEU A 1 27 ? 8.978 2.423 -0.335 1.00 0.00 27 LEU A N 12
ATOM 19872 C CA . LEU A 1 27 ? 9.401 3.380 -1.351 1.00 0.00 27 LEU A CA 12
ATOM 19873 C C . LEU A 1 27 ? 9.861 4.677 -0.699 1.00 0.00 27 LEU A C 12
ATOM 19874 O O . LEU A 1 27 ? 10.844 5.279 -1.125 1.00 0.00 27 LEU A O 12
ATOM 19890 N N . ASP A 1 28 ? 9.143 5.100 0.337 1.00 0.00 28 ASP A N 12
ATOM 19891 C CA . ASP A 1 28 ? 9.488 6.331 1.045 1.00 0.00 28 ASP A CA 12
ATOM 19892 C C . ASP A 1 28 ? 9.033 6.256 2.499 1.00 0.00 28 ASP A C 12
ATOM 19893 O O . ASP A 1 28 ? 8.413 5.278 2.916 1.00 0.00 28 ASP A O 12
ATOM 19902 N N . ALA A 1 29 ? 9.347 7.295 3.263 1.00 0.00 29 ALA A N 12
ATOM 19903 C CA . ALA A 1 29 ? 8.968 7.339 4.671 1.00 0.00 29 ALA A CA 12
ATOM 19904 C C . ALA A 1 29 ? 7.450 7.340 4.816 1.00 0.00 29 ALA A C 12
ATOM 19905 O O . ALA A 1 29 ? 6.906 6.756 5.751 1.00 0.00 29 ALA A O 12
ATOM 19912 N N . THR A 1 30 ? 6.772 8.005 3.884 1.00 0.00 30 THR A N 12
ATOM 19913 C CA . THR A 1 30 ? 5.314 8.076 3.922 1.00 0.00 30 THR A CA 12
ATOM 19914 C C . THR A 1 30 ? 4.706 6.681 3.813 1.00 0.00 30 THR A C 12
ATOM 19915 O O . THR A 1 30 ? 3.825 6.313 4.590 1.00 0.00 30 THR A O 12
ATOM 19926 N N . PHE A 1 31 ? 5.189 5.906 2.850 1.00 0.00 31 PHE A N 12
ATOM 19927 C CA . PHE A 1 31 ? 4.690 4.550 2.652 1.00 0.00 31 PHE A CA 12
ATOM 19928 C C . PHE A 1 31 ? 5.105 3.652 3.813 1.00 0.00 31 PHE A C 12
ATOM 19929 O O . PHE A 1 31 ? 4.438 2.662 4.115 1.00 0.00 31 PHE A O 12
ATOM 19946 N N . ASP A 1 32 ? 6.209 4.004 4.460 1.00 0.00 32 ASP A N 12
ATOM 19947 C CA . ASP A 1 32 ? 6.703 3.221 5.589 1.00 0.00 32 ASP A CA 12
ATOM 19948 C C . ASP A 1 32 ? 5.785 3.376 6.799 1.00 0.00 32 ASP A C 12
ATOM 19949 O O . ASP A 1 32 ? 5.395 2.390 7.425 1.00 0.00 32 ASP A O 12
ATOM 19958 N N . SER A 1 33 ? 5.448 4.619 7.123 1.00 0.00 33 SER A N 12
ATOM 19959 C CA . SER A 1 33 ? 4.576 4.893 8.256 1.00 0.00 33 SER A CA 12
ATOM 19960 C C . SER A 1 33 ? 3.169 4.371 7.989 1.00 0.00 33 SER A C 12
ATOM 19961 O O . SER A 1 33 ? 2.527 3.801 8.873 1.00 0.00 33 SER A O 12
ATOM 19969 N N . VAL A 1 34 ? 2.689 4.576 6.766 1.00 0.00 34 VAL A N 12
ATOM 19970 C CA . VAL A 1 34 ? 1.350 4.126 6.400 1.00 0.00 34 VAL A CA 12
ATOM 19971 C C . VAL A 1 34 ? 1.250 2.610 6.504 1.00 0.00 34 VAL A C 12
ATOM 19972 O O . VAL A 1 34 ? 0.302 2.080 7.081 1.00 0.00 34 VAL A O 12
ATOM 19985 N N . LEU A 1 35 ? 2.235 1.917 5.947 1.00 0.00 35 LEU A N 12
ATOM 19986 C CA . LEU A 1 35 ? 2.245 0.461 5.991 1.00 0.00 35 LEU A CA 12
ATOM 19987 C C . LEU A 1 35 ? 2.348 -0.036 7.424 1.00 0.00 35 LEU A C 12
ATOM 19988 O O . LEU A 1 35 ? 1.670 -0.987 7.806 1.00 0.00 35 LEU A O 12
ATOM 20004 N N . SER A 1 36 ? 3.202 0.610 8.205 1.00 0.00 36 SER A N 12
ATOM 20005 C CA . SER A 1 36 ? 3.392 0.222 9.596 1.00 0.00 36 SER A CA 12
ATOM 20006 C C . SER A 1 36 ? 2.097 0.398 10.385 1.00 0.00 36 SER A C 12
ATOM 20007 O O . SER A 1 36 ? 1.794 -0.382 11.288 1.00 0.00 36 SER A O 12
ATOM 20015 N N . LYS A 1 37 ? 1.340 1.432 10.041 1.00 0.00 37 LYS A N 12
ATOM 20016 C CA . LYS A 1 37 ? 0.077 1.704 10.717 1.00 0.00 37 LYS A CA 12
ATOM 20017 C C . LYS A 1 37 ? -1.024 0.784 10.204 1.00 0.00 37 LYS A C 12
ATOM 20018 O O . LYS A 1 37 ? -1.917 0.391 10.952 1.00 0.00 37 LYS A O 12
ATOM 20037 N N . ALA A 1 38 ? -0.964 0.459 8.916 1.00 0.00 38 ALA A N 12
ATOM 20038 C CA . ALA A 1 38 ? -1.969 -0.402 8.301 1.00 0.00 38 ALA A CA 12
ATOM 20039 C C . ALA A 1 38 ? -1.547 -1.862 8.376 1.00 0.00 38 ALA A C 12
ATOM 20040 O O . ALA A 1 38 ? -1.818 -2.547 9.363 1.00 0.00 38 ALA A O 12
ATOM 20047 N N . CYS A 1 39 ? -0.884 -2.334 7.326 1.00 0.00 39 CYS A N 12
ATOM 20048 C CA . CYS A 1 39 ? -0.434 -3.722 7.283 1.00 0.00 39 CYS A CA 12
ATOM 20049 C C . CYS A 1 39 ? 0.620 -3.980 8.352 1.00 0.00 39 CYS A C 12
ATOM 20050 O O . CYS A 1 39 ? 0.295 -4.234 9.512 1.00 0.00 39 CYS A O 12
ATOM 20058 N N . SER A 1 40 ? 1.885 -3.914 7.951 1.00 0.00 40 SER A N 12
ATOM 20059 C CA . SER A 1 40 ? 2.988 -4.144 8.878 1.00 0.00 40 SER A CA 12
ATOM 20060 C C . SER A 1 40 ? 3.171 -5.636 9.135 1.00 0.00 40 SER A C 12
ATOM 20061 O O . SER A 1 40 ? 4.088 -6.043 9.844 1.00 0.00 40 SER A O 12
ATOM 20069 N N . GLU A 1 41 ? 2.286 -6.447 8.564 1.00 0.00 41 GLU A N 12
ATOM 20070 C CA . GLU A 1 41 ? 2.358 -7.894 8.749 1.00 0.00 41 GLU A CA 12
ATOM 20071 C C . GLU A 1 41 ? 2.026 -8.607 7.447 1.00 0.00 41 GLU A C 12
ATOM 20072 O O . GLU A 1 41 ? 0.904 -8.508 6.951 1.00 0.00 41 GLU A O 12
ATOM 20084 N N . PHE A 1 42 ? 3.008 -9.325 6.897 1.00 0.00 42 PHE A N 12
ATOM 20085 C CA . PHE A 1 42 ? 2.808 -10.059 5.646 1.00 0.00 42 PHE A CA 12
ATOM 20086 C C . PHE A 1 42 ? 2.994 -11.549 5.877 1.00 0.00 42 PHE A C 12
ATOM 20087 O O . PHE A 1 42 ? 3.992 -11.974 6.450 1.00 0.00 42 PHE A O 12
ATOM 20104 N N . GLU A 1 43 ? 2.022 -12.337 5.432 1.00 0.00 43 GLU A N 12
ATOM 20105 C CA . GLU A 1 43 ? 2.083 -13.787 5.593 1.00 0.00 43 GLU A CA 12
ATOM 20106 C C . GLU A 1 43 ? 2.734 -14.428 4.380 1.00 0.00 43 GLU A C 12
ATOM 20107 O O . GLU A 1 43 ? 2.521 -13.994 3.248 1.00 0.00 43 GLU A O 12
ATOM 20119 N N . VAL A 1 44 ? 3.531 -15.464 4.622 1.00 0.00 44 VAL A N 12
ATOM 20120 C CA . VAL A 1 44 ? 4.218 -16.177 3.542 1.00 0.00 44 VAL A CA 12
ATOM 20121 C C . VAL A 1 44 ? 3.935 -17.680 3.626 1.00 0.00 44 VAL A C 12
ATOM 20122 O O . VAL A 1 44 ? 4.233 -18.336 4.628 1.00 0.00 44 VAL A O 12
ATOM 20135 N N . ASP A 1 45 ? 3.362 -18.212 2.556 1.00 0.00 45 ASP A N 12
ATOM 20136 C CA . ASP A 1 45 ? 3.042 -19.632 2.498 1.00 0.00 45 ASP A CA 12
ATOM 20137 C C . ASP A 1 45 ? 2.962 -20.110 1.053 1.00 0.00 45 ASP A C 12
ATOM 20138 O O . ASP A 1 45 ? 3.001 -19.312 0.119 1.00 0.00 45 ASP A O 12
ATOM 20147 N N . LYS A 1 46 ? 2.854 -21.421 0.878 1.00 0.00 46 LYS A N 12
ATOM 20148 C CA . LYS A 1 46 ? 2.769 -21.994 -0.459 1.00 0.00 46 LYS A CA 12
ATOM 20149 C C . LYS A 1 46 ? 1.393 -21.742 -1.063 1.00 0.00 46 LYS A C 12
ATOM 20150 O O . LYS A 1 46 ? 1.042 -22.323 -2.088 1.00 0.00 46 LYS A O 12
ATOM 20169 N N . ASP A 1 47 ? 0.619 -20.869 -0.421 1.00 0.00 47 ASP A N 12
ATOM 20170 C CA . ASP A 1 47 ? -0.725 -20.537 -0.902 1.00 0.00 47 ASP A CA 12
ATOM 20171 C C . ASP A 1 47 ? -0.751 -19.137 -1.501 1.00 0.00 47 ASP A C 12
ATOM 20172 O O . ASP A 1 47 ? -1.791 -18.667 -1.956 1.00 0.00 47 ASP A O 12
ATOM 20181 N N . VAL A 1 48 ? 0.401 -18.469 -1.496 1.00 0.00 48 VAL A N 12
ATOM 20182 C CA . VAL A 1 48 ? 0.498 -17.115 -2.041 1.00 0.00 48 VAL A CA 12
ATOM 20183 C C . VAL A 1 48 ? 1.813 -16.933 -2.784 1.00 0.00 48 VAL A C 12
ATOM 20184 O O . VAL A 1 48 ? 2.760 -17.688 -2.576 1.00 0.00 48 VAL A O 12
ATOM 20197 N N . THR A 1 49 ? 1.863 -15.926 -3.650 1.00 0.00 49 THR A N 12
ATOM 20198 C CA . THR A 1 49 ? 3.073 -15.640 -4.427 1.00 0.00 49 THR A CA 12
ATOM 20199 C C . THR A 1 49 ? 3.445 -14.163 -4.320 1.00 0.00 49 THR A C 12
ATOM 20200 O O . THR A 1 49 ? 4.443 -13.801 -3.703 1.00 0.00 49 THR A O 12
ATOM 20211 N N . LEU A 1 50 ? 2.641 -13.313 -4.935 1.00 0.00 50 LEU A N 12
ATOM 20212 C CA . LEU A 1 50 ? 2.897 -11.880 -4.901 1.00 0.00 50 LEU A CA 12
ATOM 20213 C C . LEU A 1 50 ? 1.646 -11.102 -5.307 1.00 0.00 50 LEU A C 12
ATOM 20214 O O . LEU A 1 50 ? 1.400 -10.003 -4.812 1.00 0.00 50 LEU A O 12
ATOM 20230 N N . ASP A 1 51 ? 0.859 -11.679 -6.212 1.00 0.00 51 ASP A N 12
ATOM 20231 C CA . ASP A 1 51 ? -0.355 -11.021 -6.680 1.00 0.00 51 ASP A CA 12
ATOM 20232 C C . ASP A 1 51 ? -1.195 -10.553 -5.495 1.00 0.00 51 ASP A C 12
ATOM 20233 O O . ASP A 1 51 ? -1.710 -9.433 -5.491 1.00 0.00 51 ASP A O 12
ATOM 20242 N N . GLU A 1 52 ? -1.327 -11.413 -4.494 1.00 0.00 52 GLU A N 12
ATOM 20243 C CA . GLU A 1 52 ? -2.107 -11.073 -3.311 1.00 0.00 52 GLU A CA 12
ATOM 20244 C C . GLU A 1 52 ? -1.416 -9.978 -2.509 1.00 0.00 52 GLU A C 12
ATOM 20245 O O . GLU A 1 52 ? -2.068 -9.068 -2.003 1.00 0.00 52 GLU A O 12
ATOM 20257 N N . LEU A 1 53 ? -0.096 -10.077 -2.392 1.00 0.00 53 LEU A N 12
ATOM 20258 C CA . LEU A 1 53 ? 0.668 -9.084 -1.641 1.00 0.00 53 LEU A CA 12
ATOM 20259 C C . LEU A 1 53 ? 0.528 -7.711 -2.275 1.00 0.00 53 LEU A C 12
ATOM 20260 O O . LEU A 1 53 ? 0.295 -6.722 -1.593 1.00 0.00 53 LEU A O 12
ATOM 20276 N N . LEU A 1 54 ? 0.671 -7.651 -3.580 1.00 0.00 54 LEU A N 12
ATOM 20277 C CA . LEU A 1 54 ? 0.557 -6.383 -4.281 1.00 0.00 54 LEU A CA 12
ATOM 20278 C C . LEU A 1 54 ? -0.870 -5.855 -4.198 1.00 0.00 54 LEU A C 12
ATOM 20279 O O . LEU A 1 54 ? -1.093 -4.644 -4.131 1.00 0.00 54 LEU A O 12
ATOM 20295 N N . ASP A 1 55 ? -1.832 -6.766 -4.249 1.00 0.00 55 ASP A N 12
ATOM 20296 C CA . ASP A 1 55 ? -3.233 -6.374 -4.210 1.00 0.00 55 ASP A CA 12
ATOM 20297 C C . ASP A 1 55 ? -3.576 -5.684 -2.893 1.00 0.00 55 ASP A C 12
ATOM 20298 O O . ASP A 1 55 ? -4.129 -4.583 -2.887 1.00 0.00 55 ASP A O 12
ATOM 20307 N N . VAL A 1 56 ? -3.242 -6.333 -1.782 1.00 0.00 56 VAL A N 12
ATOM 20308 C CA . VAL A 1 56 ? -3.527 -5.776 -0.470 1.00 0.00 56 VAL A CA 12
ATOM 20309 C C . VAL A 1 56 ? -2.649 -4.565 -0.203 1.00 0.00 56 VAL A C 12
ATOM 20310 O O . VAL A 1 56 ? -3.092 -3.599 0.393 1.00 0.00 56 VAL A O 12
ATOM 20323 N N . VAL A 1 57 ? -1.396 -4.632 -0.632 1.00 0.00 57 VAL A N 12
ATOM 20324 C CA . VAL A 1 57 ? -0.475 -3.526 -0.403 1.00 0.00 57 VAL A CA 12
ATOM 20325 C C . VAL A 1 57 ? -1.009 -2.252 -1.047 1.00 0.00 57 VAL A C 12
ATOM 20326 O O . VAL A 1 57 ? -1.086 -1.204 -0.400 1.00 0.00 57 VAL A O 12
ATOM 20339 N N . LEU A 1 58 ? -1.378 -2.349 -2.320 1.00 0.00 58 LEU A N 12
ATOM 20340 C CA . LEU A 1 58 ? -1.897 -1.196 -3.031 1.00 0.00 58 LEU A CA 12
ATOM 20341 C C . LEU A 1 58 ? -3.277 -0.815 -2.501 1.00 0.00 58 LEU A C 12
ATOM 20342 O O . LEU A 1 58 ? -3.538 0.339 -2.183 1.00 0.00 58 LEU A O 12
ATOM 20358 N N . ASP A 1 59 ? -4.157 -1.798 -2.422 1.00 0.00 59 ASP A N 12
ATOM 20359 C CA . ASP A 1 59 ? -5.511 -1.554 -1.942 1.00 0.00 59 ASP A CA 12
ATOM 20360 C C . ASP A 1 59 ? -5.471 -0.993 -0.524 1.00 0.00 59 ASP A C 12
ATOM 20361 O O . ASP A 1 59 ? -6.342 -0.218 -0.131 1.00 0.00 59 ASP A O 12
ATOM 20370 N N . ALA A 1 60 ? -4.474 -1.407 0.242 1.00 0.00 60 ALA A N 12
ATOM 20371 C CA . ALA A 1 60 ? -4.346 -0.954 1.621 1.00 0.00 60 ALA A CA 12
ATOM 20372 C C . ALA A 1 60 ? -3.964 0.521 1.685 1.00 0.00 60 ALA A C 12
ATOM 20373 O O . ALA A 1 60 ? -4.667 1.328 2.302 1.00 0.00 60 ALA A O 12
ATOM 20380 N N . VAL A 1 61 ? -2.853 0.871 1.042 1.00 0.00 61 VAL A N 12
ATOM 20381 C CA . VAL A 1 61 ? -2.397 2.259 1.042 1.00 0.00 61 VAL A CA 12
ATOM 20382 C C . VAL A 1 61 ? -3.358 3.146 0.263 1.00 0.00 61 VAL A C 12
ATOM 20383 O O . VAL A 1 61 ? -3.700 4.241 0.702 1.00 0.00 61 VAL A O 12
ATOM 20396 N N . GLU A 1 62 ? -3.788 2.668 -0.896 1.00 0.00 62 GLU A N 12
ATOM 20397 C CA . GLU A 1 62 ? -4.701 3.431 -1.730 1.00 0.00 62 GLU A CA 12
ATOM 20398 C C . GLU A 1 62 ? -5.990 3.727 -0.977 1.00 0.00 62 GLU A C 12
ATOM 20399 O O . GLU A 1 62 ? -6.484 4.856 -0.998 1.00 0.00 62 GLU A O 12
ATOM 20411 N N . SER A 1 63 ? -6.540 2.707 -0.327 1.00 0.00 63 SER A N 12
ATOM 20412 C CA . SER A 1 63 ? -7.782 2.877 0.417 1.00 0.00 63 SER A CA 12
ATOM 20413 C C . SER A 1 63 ? -7.604 3.890 1.541 1.00 0.00 63 SER A C 12
ATOM 20414 O O . SER A 1 63 ? -8.384 4.836 1.665 1.00 0.00 63 SER A O 12
ATOM 20422 N N . THR A 1 64 ? -6.577 3.688 2.357 1.00 0.00 64 THR A N 12
ATOM 20423 C CA . THR A 1 64 ? -6.317 4.592 3.471 1.00 0.00 64 THR A CA 12
ATOM 20424 C C . THR A 1 64 ? -6.061 6.005 2.962 1.00 0.00 64 THR A C 12
ATOM 20425 O O . THR A 1 64 ? -6.612 6.970 3.490 1.00 0.00 64 THR A O 12
ATOM 20436 N N . LEU A 1 65 ? -5.221 6.122 1.939 1.00 0.00 65 LEU A N 12
ATOM 20437 C CA . LEU A 1 65 ? -4.895 7.428 1.368 1.00 0.00 65 LEU A CA 12
ATOM 20438 C C . LEU A 1 65 ? -5.800 7.729 0.180 1.00 0.00 65 LEU A C 12
ATOM 20439 O O . LEU A 1 65 ? -5.324 7.971 -0.929 1.00 0.00 65 LEU A O 12
ATOM 20455 N N . SER A 1 66 ? -7.104 7.724 0.421 1.00 0.00 66 SER A N 12
ATOM 20456 C CA . SER A 1 66 ? -8.070 8.013 -0.636 1.00 0.00 66 SER A CA 12
ATOM 20457 C C . SER A 1 66 ? -8.126 9.519 -0.904 1.00 0.00 66 SER A C 12
ATOM 20458 O O . SER A 1 66 ? -8.154 9.953 -2.058 1.00 0.00 66 SER A O 12
ATOM 20466 N N . PRO A 1 67 ? -8.153 10.308 0.142 1.00 0.00 67 PRO A N 12
ATOM 20467 C CA . PRO A 1 67 ? -8.216 11.792 0.024 1.00 0.00 67 PRO A CA 12
ATOM 20468 C C . PRO A 1 67 ? -6.968 12.362 -0.640 1.00 0.00 67 PRO A C 12
ATOM 20469 O O . PRO A 1 67 ? -5.900 12.398 -0.036 1.00 0.00 67 PRO A O 12
ATOM 20480 N N . CYS A 1 68 ? -7.115 12.813 -1.882 1.00 0.00 68 CYS A N 12
ATOM 20481 C CA . CYS A 1 68 ? -5.992 13.391 -2.618 1.00 0.00 68 CYS A CA 12
ATOM 20482 C C . CYS A 1 68 ? -6.400 14.687 -3.301 1.00 0.00 68 CYS A C 12
ATOM 20483 O O . CYS A 1 68 ? -6.124 15.776 -2.797 1.00 0.00 68 CYS A O 12
ATOM 20491 N N . LYS A 1 69 ? -7.052 14.563 -4.450 1.00 0.00 69 LYS A N 12
ATOM 20492 C CA . LYS A 1 69 ? -7.488 15.732 -5.201 1.00 0.00 69 LYS A CA 12
ATOM 20493 C C . LYS A 1 69 ? -8.207 16.719 -4.283 1.00 0.00 69 LYS A C 12
ATOM 20494 O O . LYS A 1 69 ? -8.475 17.860 -4.663 1.00 0.00 69 LYS A O 12
ATOM 20513 N N . GLU A 1 70 ? -8.519 16.274 -3.070 1.00 0.00 70 GLU A N 12
ATOM 20514 C CA . GLU A 1 70 ? -9.211 17.124 -2.112 1.00 0.00 70 GLU A CA 12
ATOM 20515 C C . GLU A 1 70 ? -8.264 18.179 -1.548 1.00 0.00 70 GLU A C 12
ATOM 20516 O O . GLU A 1 70 ? -8.663 19.313 -1.304 1.00 0.00 70 GLU A O 12
ATOM 20528 N N . HIS A 1 71 ? -7.004 17.791 -1.339 1.00 0.00 71 HIS A N 12
ATOM 20529 C CA . HIS A 1 71 ? -6.001 18.707 -0.795 1.00 0.00 71 HIS A CA 12
ATOM 20530 C C . HIS A 1 71 ? -4.715 18.648 -1.604 1.00 0.00 71 HIS A C 12
ATOM 20531 O O . HIS A 1 71 ? -4.275 17.574 -2.010 1.00 0.00 71 HIS A O 12
ATOM 20545 N N . ASP A 1 72 ? -4.119 19.812 -1.839 1.00 0.00 72 ASP A N 12
ATOM 20546 C CA . ASP A 1 72 ? -2.881 19.885 -2.605 1.00 0.00 72 ASP A CA 12
ATOM 20547 C C . ASP A 1 72 ? -1.764 19.137 -1.883 1.00 0.00 72 ASP A C 12
ATOM 20548 O O . ASP A 1 72 ? -1.011 18.384 -2.500 1.00 0.00 72 ASP A O 12
ATOM 20557 N N . VAL A 1 73 ? -1.669 19.336 -0.571 1.00 0.00 73 VAL A N 12
ATOM 20558 C CA . VAL A 1 73 ? -0.640 18.666 0.216 1.00 0.00 73 VAL A CA 12
ATOM 20559 C C . VAL A 1 73 ? -0.564 17.189 -0.159 1.00 0.00 73 VAL A C 12
ATOM 20560 O O . VAL A 1 73 ? 0.509 16.592 -0.137 1.00 0.00 73 VAL A O 12
ATOM 20573 N N . ILE A 1 74 ? -1.707 16.616 -0.534 1.00 0.00 74 ILE A N 12
ATOM 20574 C CA . ILE A 1 74 ? -1.763 15.208 -0.946 1.00 0.00 74 ILE A CA 12
ATOM 20575 C C . ILE A 1 74 ? -1.988 15.126 -2.443 1.00 0.00 74 ILE A C 12
ATOM 20576 O O . ILE A 1 74 ? -1.784 14.072 -3.040 1.00 0.00 74 ILE A O 12
ATOM 20592 N N . GLY A 1 75 ? -2.398 16.245 -3.041 1.00 0.00 75 GLY A N 12
ATOM 20593 C CA . GLY A 1 75 ? -2.630 16.284 -4.482 1.00 0.00 75 GLY A CA 12
ATOM 20594 C C . GLY A 1 75 ? -1.474 15.639 -5.239 1.00 0.00 75 GLY A C 12
ATOM 20595 O O . GLY A 1 75 ? -0.529 15.139 -4.633 1.00 0.00 75 GLY A O 12
ATOM 20599 N N . THR A 1 76 ? -1.552 15.652 -6.567 1.00 0.00 76 THR A N 12
ATOM 20600 C CA . THR A 1 76 ? -0.504 15.059 -7.394 1.00 0.00 76 THR A CA 12
ATOM 20601 C C . THR A 1 76 ? -0.467 13.547 -7.206 1.00 0.00 76 THR A C 12
ATOM 20602 O O . THR A 1 76 ? -0.129 12.804 -8.128 1.00 0.00 76 THR A O 12
ATOM 20613 N N . LYS A 1 77 ? -0.813 13.093 -6.005 1.00 0.00 77 LYS A N 12
ATOM 20614 C CA . LYS A 1 77 ? -0.816 11.676 -5.711 1.00 0.00 77 LYS A CA 12
ATOM 20615 C C . LYS A 1 77 ? -1.833 10.950 -6.578 1.00 0.00 77 LYS A C 12
ATOM 20616 O O . LYS A 1 77 ? -1.589 9.839 -7.043 1.00 0.00 77 LYS A O 12
ATOM 20635 N N . VAL A 1 78 ? -2.981 11.581 -6.785 1.00 0.00 78 VAL A N 12
ATOM 20636 C CA . VAL A 1 78 ? -4.034 10.980 -7.594 1.00 0.00 78 VAL A CA 12
ATOM 20637 C C . VAL A 1 78 ? -3.526 10.714 -9.008 1.00 0.00 78 VAL A C 12
ATOM 20638 O O . VAL A 1 78 ? -3.745 9.634 -9.568 1.00 0.00 78 VAL A O 12
ATOM 20651 N N . CYS A 1 79 ? -2.838 11.699 -9.579 1.00 0.00 79 CYS A N 12
ATOM 20652 C CA . CYS A 1 79 ? -2.302 11.556 -10.927 1.00 0.00 79 CYS A CA 12
ATOM 20653 C C . CYS A 1 79 ? -1.249 10.451 -10.965 1.00 0.00 79 CYS A C 12
ATOM 20654 O O . CYS A 1 79 ? -1.279 9.579 -11.838 1.00 0.00 79 CYS A O 12
ATOM 20662 N N . ALA A 1 80 ? -0.325 10.487 -10.008 1.00 0.00 80 ALA A N 12
ATOM 20663 C CA . ALA A 1 80 ? 0.726 9.481 -9.946 1.00 0.00 80 ALA A CA 12
ATOM 20664 C C . ALA A 1 80 ? 0.120 8.094 -9.773 1.00 0.00 80 ALA A C 12
ATOM 20665 O O . ALA A 1 80 ? 0.407 7.180 -10.538 1.00 0.00 80 ALA A O 12
ATOM 20672 N N . LEU A 1 81 ? -0.735 7.949 -8.772 1.00 0.00 81 LEU A N 12
ATOM 20673 C CA . LEU A 1 81 ? -1.371 6.668 -8.514 1.00 0.00 81 LEU A CA 12
ATOM 20674 C C . LEU A 1 81 ? -2.002 6.130 -9.789 1.00 0.00 81 LEU A C 12
ATOM 20675 O O . LEU A 1 81 ? -1.926 4.935 -10.071 1.00 0.00 81 LEU A O 12
ATOM 20691 N N . LEU A 1 82 ? -2.628 7.014 -10.553 1.00 0.00 82 LEU A N 12
ATOM 20692 C CA . LEU A 1 82 ? -3.267 6.595 -11.790 1.00 0.00 82 LEU A CA 12
ATOM 20693 C C . LEU A 1 82 ? -2.227 6.025 -12.755 1.00 0.00 82 LEU A C 12
ATOM 20694 O O . LEU A 1 82 ? -2.412 4.947 -13.327 1.00 0.00 82 LEU A O 12
ATOM 20710 N N . ASP A 1 83 ? -1.128 6.752 -12.927 1.00 0.00 83 ASP A N 12
ATOM 20711 C CA . ASP A 1 83 ? -0.064 6.306 -13.817 1.00 0.00 83 ASP A CA 12
ATOM 20712 C C . ASP A 1 83 ? 0.558 5.016 -13.295 1.00 0.00 83 ASP A C 12
ATOM 20713 O O . ASP A 1 83 ? 0.856 4.104 -14.061 1.00 0.00 83 ASP A O 12
ATOM 20722 N N . ARG A 1 84 ? 0.749 4.950 -11.985 1.00 0.00 84 ARG A N 12
ATOM 20723 C CA . ARG A 1 84 ? 1.339 3.768 -11.369 1.00 0.00 84 ARG A CA 12
ATOM 20724 C C . ARG A 1 84 ? 0.440 2.561 -11.581 1.00 0.00 84 ARG A C 12
ATOM 20725 O O . ARG A 1 84 ? 0.917 1.460 -11.847 1.00 0.00 84 ARG A O 12
ATOM 20746 N N . LEU A 1 85 ? -0.858 2.775 -11.454 1.00 0.00 85 LEU A N 12
ATOM 20747 C CA . LEU A 1 85 ? -1.812 1.699 -11.632 1.00 0.00 85 LEU A CA 12
ATOM 20748 C C . LEU A 1 85 ? -1.987 1.377 -13.111 1.00 0.00 85 LEU A C 12
ATOM 20749 O O . LEU A 1 85 ? -2.459 0.298 -13.469 1.00 0.00 85 LEU A O 12
ATOM 20765 N N . ALA A 1 86 ? -1.618 2.323 -13.966 1.00 0.00 86 ALA A N 12
ATOM 20766 C CA . ALA A 1 86 ? -1.750 2.135 -15.404 1.00 0.00 86 ALA A CA 12
ATOM 20767 C C . ALA A 1 86 ? -0.946 0.923 -15.862 1.00 0.00 86 ALA A C 12
ATOM 20768 O O . ALA A 1 86 ? -1.368 0.186 -16.753 1.00 0.00 86 ALA A O 12
ATOM 20775 N N . GLY A 1 87 ? 0.211 0.719 -15.245 1.00 0.00 87 GLY A N 12
ATOM 20776 C CA . GLY A 1 87 ? 1.063 -0.411 -15.596 1.00 0.00 87 GLY A CA 12
ATOM 20777 C C . GLY A 1 87 ? 2.497 -0.179 -15.133 1.00 0.00 87 GLY A C 12
ATOM 20778 O O . GLY A 1 87 ? 3.442 -0.614 -15.787 1.00 0.00 87 GLY A O 12
ATOM 20782 N N . ASP A 1 88 ? 2.649 0.508 -14.002 1.00 0.00 88 ASP A N 12
ATOM 20783 C CA . ASP A 1 88 ? 3.973 0.795 -13.458 1.00 0.00 88 ASP A CA 12
ATOM 20784 C C . ASP A 1 88 ? 3.921 0.869 -11.939 1.00 0.00 88 ASP A C 12
ATOM 20785 O O . ASP A 1 88 ? 3.924 1.953 -11.362 1.00 0.00 88 ASP A O 12
ATOM 20794 N N . TYR A 1 89 ? 3.880 -0.295 -11.295 1.00 0.00 89 TYR A N 12
ATOM 20795 C CA . TYR A 1 89 ? 3.832 -0.360 -9.829 1.00 0.00 89 TYR A CA 12
ATOM 20796 C C . TYR A 1 89 ? 5.151 -0.901 -9.285 1.00 0.00 89 TYR A C 12
ATOM 20797 O O . TYR A 1 89 ? 6.188 -0.252 -9.403 1.00 0.00 89 TYR A O 12
ATOM 20815 N N . VAL A 1 90 ? 5.102 -2.087 -8.694 1.00 0.00 90 VAL A N 12
ATOM 20816 C CA . VAL A 1 90 ? 6.290 -2.719 -8.129 1.00 0.00 90 VAL A CA 12
ATOM 20817 C C . VAL A 1 90 ? 6.400 -4.157 -8.607 1.00 0.00 90 VAL A C 12
ATOM 20818 O O . VAL A 1 90 ? 5.414 -4.758 -9.030 1.00 0.00 90 VAL A O 12
ATOM 20831 N N . TYR A 1 91 ? 7.611 -4.702 -8.542 1.00 0.00 91 TYR A N 12
ATOM 20832 C CA . TYR A 1 91 ? 7.857 -6.077 -8.979 1.00 0.00 91 TYR A CA 12
ATOM 20833 C C . TYR A 1 91 ? 8.543 -6.862 -7.879 1.00 0.00 91 TYR A C 12
ATOM 20834 O O . TYR A 1 91 ? 9.184 -6.287 -6.999 1.00 0.00 91 TYR A O 12
ATOM 20852 N N . LEU A 1 92 ? 8.404 -8.182 -7.935 1.00 0.00 92 LEU A N 12
ATOM 20853 C CA . LEU A 1 92 ? 9.020 -9.047 -6.939 1.00 0.00 92 LEU A CA 12
ATOM 20854 C C . LEU A 1 92 ? 9.671 -10.251 -7.598 1.00 0.00 92 LEU A C 12
ATOM 20855 O O . LEU A 1 92 ? 9.021 -10.989 -8.335 1.00 0.00 92 LEU A O 12
ATOM 20871 N N . PHE A 1 93 ? 10.959 -10.449 -7.323 1.00 0.00 93 PHE A N 12
ATOM 20872 C CA . PHE A 1 93 ? 11.692 -11.581 -7.896 1.00 0.00 93 PHE A CA 12
ATOM 20873 C C . PHE A 1 93 ? 12.532 -12.271 -6.829 1.00 0.00 93 PHE A C 12
ATOM 20874 O O . PHE A 1 93 ? 12.940 -11.652 -5.847 1.00 0.00 93 PHE A O 12
ATOM 20891 N N . ASP A 1 94 ? 12.791 -13.560 -7.032 1.00 0.00 94 ASP A N 12
ATOM 20892 C CA . ASP A 1 94 ? 13.588 -14.336 -6.083 1.00 0.00 94 ASP A CA 12
ATOM 20893 C C . ASP A 1 94 ? 15.069 -14.247 -6.434 1.00 0.00 94 ASP A C 12
ATOM 20894 O O . ASP A 1 94 ? 15.476 -13.421 -7.250 1.00 0.00 94 ASP A O 12
ATOM 20903 N N . GLU A 1 95 ? 15.871 -15.094 -5.801 1.00 0.00 95 GLU A N 12
ATOM 20904 C CA . GLU A 1 95 ? 17.309 -15.098 -6.045 1.00 0.00 95 GLU A CA 12
ATOM 20905 C C . GLU A 1 95 ? 17.620 -15.698 -7.410 1.00 0.00 95 GLU A C 12
ATOM 20906 O O . GLU A 1 95 ? 18.215 -16.770 -7.507 1.00 0.00 95 GLU A O 12
ATOM 20918 N N . GLY A 1 96 ? 17.214 -14.997 -8.462 1.00 0.00 96 GLY A N 12
ATOM 20919 C CA . GLY A 1 96 ? 17.457 -15.470 -9.821 1.00 0.00 96 GLY A CA 12
ATOM 20920 C C . GLY A 1 96 ? 16.657 -14.657 -10.832 1.00 0.00 96 GLY A C 12
ATOM 20921 O O . GLY A 1 96 ? 17.225 -14.037 -11.731 1.00 0.00 96 GLY A O 12
ATOM 20925 N N . GLY A 1 97 ? 15.336 -14.666 -10.681 1.00 0.00 97 GLY A N 12
ATOM 20926 C CA . GLY A 1 97 ? 14.468 -13.927 -11.590 1.00 0.00 97 GLY A CA 12
ATOM 20927 C C . GLY A 1 97 ? 13.051 -14.491 -11.567 1.00 0.00 97 GLY A C 12
ATOM 20928 O O . GLY A 1 97 ? 12.102 -13.825 -11.978 1.00 0.00 97 GLY A O 12
ATOM 20932 N N . ASP A 1 98 ? 12.918 -15.722 -11.082 1.00 0.00 98 ASP A N 12
ATOM 20933 C CA . ASP A 1 98 ? 11.611 -16.363 -11.006 1.00 0.00 98 ASP A CA 12
ATOM 20934 C C . ASP A 1 98 ? 10.741 -15.677 -9.960 1.00 0.00 98 ASP A C 12
ATOM 20935 O O . ASP A 1 98 ? 11.221 -15.307 -8.889 1.00 0.00 98 ASP A O 12
ATOM 20944 N N . GLU A 1 99 ? 9.462 -15.509 -10.275 1.00 0.00 99 GLU A N 12
ATOM 20945 C CA . GLU A 1 99 ? 8.536 -14.861 -9.352 1.00 0.00 99 GLU A CA 12
ATOM 20946 C C . GLU A 1 99 ? 8.038 -15.853 -8.307 1.00 0.00 99 GLU A C 12
ATOM 20947 O O . GLU A 1 99 ? 7.028 -16.526 -8.507 1.00 0.00 99 GLU A O 12
ATOM 20959 N N . VAL A 1 100 ? 8.753 -15.933 -7.186 1.00 0.00 100 VAL A N 12
ATOM 20960 C CA . VAL A 1 100 ? 8.371 -16.842 -6.110 1.00 0.00 100 VAL A CA 12
ATOM 20961 C C . VAL A 1 100 ? 8.910 -16.348 -4.774 1.00 0.00 100 VAL A C 12
ATOM 20962 O O . VAL A 1 100 ? 10.066 -15.932 -4.676 1.00 0.00 100 VAL A O 12
ATOM 20975 N N . ILE A 1 101 ? 8.070 -16.398 -3.747 1.00 0.00 101 ILE A N 12
ATOM 20976 C CA . ILE A 1 101 ? 8.475 -15.947 -2.422 1.00 0.00 101 ILE A CA 12
ATOM 20977 C C . ILE A 1 101 ? 9.560 -16.854 -1.866 1.00 0.00 101 ILE A C 12
ATOM 20978 O O . ILE A 1 101 ? 9.443 -18.078 -1.911 1.00 0.00 101 ILE A O 12
ATOM 20994 N N . ALA A 1 102 ? 10.625 -16.245 -1.345 1.00 0.00 102 ALA A N 12
ATOM 20995 C CA . ALA A 1 102 ? 11.730 -17.015 -0.789 1.00 0.00 102 ALA A CA 12
ATOM 20996 C C . ALA A 1 102 ? 12.401 -16.248 0.355 1.00 0.00 102 ALA A C 12
ATOM 20997 O O . ALA A 1 102 ? 12.080 -15.083 0.608 1.00 0.00 102 ALA A O 12
ATOM 21004 N N . PRO A 1 103 ? 13.331 -16.877 1.035 1.00 0.00 103 PRO A N 12
ATOM 21005 C CA . PRO A 1 103 ? 14.067 -16.240 2.162 1.00 0.00 103 PRO A CA 12
ATOM 21006 C C . PRO A 1 103 ? 14.636 -14.876 1.771 1.00 0.00 103 PRO A C 12
ATOM 21007 O O . PRO A 1 103 ? 14.583 -13.931 2.556 1.00 0.00 103 PRO A O 12
ATOM 21018 N N . ARG A 1 104 ? 15.167 -14.777 0.552 1.00 0.00 104 ARG A N 12
ATOM 21019 C CA . ARG A 1 104 ? 15.734 -13.517 0.062 1.00 0.00 104 ARG A CA 12
ATOM 21020 C C . ARG A 1 104 ? 14.968 -13.048 -1.160 1.00 0.00 104 ARG A C 12
ATOM 21021 O O . ARG A 1 104 ? 15.309 -13.397 -2.287 1.00 0.00 104 ARG A O 12
ATOM 21042 N N . MET A 1 105 ? 13.928 -12.256 -0.926 1.00 0.00 105 MET A N 12
ATOM 21043 C CA . MET A 1 105 ? 13.106 -11.740 -2.018 1.00 0.00 105 MET A CA 12
ATOM 21044 C C . MET A 1 105 ? 13.451 -10.284 -2.291 1.00 0.00 105 MET A C 12
ATOM 21045 O O . MET A 1 105 ? 13.766 -9.530 -1.373 1.00 0.00 105 MET A O 12
ATOM 21059 N N . TYR A 1 106 ? 13.387 -9.895 -3.562 1.00 0.00 106 TYR A N 12
ATOM 21060 C CA . TYR A 1 106 ? 13.690 -8.520 -3.958 1.00 0.00 106 TYR A CA 12
ATOM 21061 C C . TYR A 1 106 ? 12.433 -7.834 -4.473 1.00 0.00 106 TYR A C 12
ATOM 21062 O O . TYR A 1 106 ? 11.931 -8.168 -5.548 1.00 0.00 106 TYR A O 12
ATOM 21080 N N . CYS A 1 107 ? 11.932 -6.872 -3.696 1.00 0.00 107 CYS A N 12
ATOM 21081 C CA . CYS A 1 107 ? 10.727 -6.129 -4.071 1.00 0.00 107 CYS A CA 12
ATOM 21082 C C . CYS A 1 107 ? 11.076 -4.684 -4.408 1.00 0.00 107 CYS A C 12
ATOM 21083 O O . CYS A 1 107 ? 11.491 -3.912 -3.541 1.00 0.00 107 CYS A O 12
ATOM 21091 N N . SER A 1 108 ? 10.910 -4.328 -5.673 1.00 0.00 108 SER A N 12
ATOM 21092 C CA . SER A 1 108 ? 11.212 -2.971 -6.121 1.00 0.00 108 SER A CA 12
ATOM 21093 C C . SER A 1 108 ? 10.661 -2.729 -7.525 1.00 0.00 108 SER A C 12
ATOM 21094 O O . SER A 1 108 ? 10.313 -3.673 -8.234 1.00 0.00 108 SER A O 12
ATOM 21102 N N . PHE A 1 109 ? 10.594 -1.463 -7.918 1.00 0.00 109 PHE A N 12
ATOM 21103 C CA . PHE A 1 109 ? 10.094 -1.108 -9.242 1.00 0.00 109 PHE A CA 12
ATOM 21104 C C . PHE A 1 109 ? 11.109 -1.481 -10.318 1.00 0.00 109 PHE A C 12
ATOM 21105 O O . PHE A 1 109 ? 10.745 -1.729 -11.467 1.00 0.00 109 PHE A O 12
ATOM 21122 N N . SER A 1 110 ? 12.381 -1.511 -9.937 1.00 0.00 110 SER A N 12
ATOM 21123 C CA . SER A 1 110 ? 13.439 -1.851 -10.882 1.00 0.00 110 SER A CA 12
ATOM 21124 C C . SER A 1 110 ? 13.415 -3.338 -11.196 1.00 0.00 110 SER A C 12
ATOM 21125 O O . SER A 1 110 ? 12.937 -4.143 -10.398 1.00 0.00 110 SER A O 12
ATOM 21133 N N . ALA A 1 111 ? 13.928 -3.699 -12.370 1.00 0.00 111 ALA A N 12
ATOM 21134 C CA . ALA A 1 111 ? 13.950 -5.096 -12.784 1.00 0.00 111 ALA A CA 12
ATOM 21135 C C . ALA A 1 111 ? 15.246 -5.773 -12.332 1.00 0.00 111 ALA A C 12
ATOM 21136 O O . ALA A 1 111 ? 16.181 -5.110 -11.888 1.00 0.00 111 ALA A O 12
ATOM 21143 N N . PRO A 1 112 ? 15.318 -7.071 -12.459 1.00 0.00 112 PRO A N 12
ATOM 21144 C CA . PRO A 1 112 ? 16.535 -7.848 -12.075 1.00 0.00 112 PRO A CA 12
ATOM 21145 C C . PRO A 1 112 ? 17.806 -7.277 -12.706 1.00 0.00 112 PRO A C 12
ATOM 21146 O O . PRO A 1 112 ? 18.878 -7.305 -12.103 1.00 0.00 112 PRO A O 12
ATOM 21157 N N . ASP A 1 113 ? 17.677 -6.769 -13.928 1.00 0.00 113 ASP A N 12
ATOM 21158 C CA . ASP A 1 113 ? 18.822 -6.204 -14.635 1.00 0.00 113 ASP A CA 12
ATOM 21159 C C . ASP A 1 113 ? 19.118 -4.799 -14.132 1.00 0.00 113 ASP A C 12
ATOM 21160 O O . ASP A 1 113 ? 19.852 -4.044 -14.769 1.00 0.00 113 ASP A O 12
ATOM 21169 N N . ASP A 1 114 ? 18.538 -4.449 -12.987 1.00 0.00 114 ASP A N 12
ATOM 21170 C CA . ASP A 1 114 ? 18.743 -3.125 -12.403 1.00 0.00 114 ASP A CA 12
ATOM 21171 C C . ASP A 1 114 ? 20.199 -2.684 -12.556 1.00 0.00 114 ASP A C 12
ATOM 21172 O O . ASP A 1 114 ? 20.726 -2.108 -11.615 1.00 0.00 114 ASP A O 12
ATOM 21181 N N . GLY A 1 1 ? 13.833 -11.319 26.852 1.00 0.00 1 GLY A N 13
ATOM 21182 C CA . GLY A 1 1 ? 13.326 -10.199 26.009 1.00 0.00 1 GLY A CA 13
ATOM 21183 C C . GLY A 1 1 ? 14.089 -10.167 24.689 1.00 0.00 1 GLY A C 13
ATOM 21184 O O . GLY A 1 1 ? 14.592 -9.123 24.277 1.00 0.00 1 GLY A O 13
ATOM 21187 N N . LYS A 1 2 ? 14.164 -11.321 24.024 1.00 0.00 2 LYS A N 13
ATOM 21188 C CA . LYS A 1 2 ? 14.858 -11.428 22.738 1.00 0.00 2 LYS A CA 13
ATOM 21189 C C . LYS A 1 2 ? 13.860 -11.627 21.600 1.00 0.00 2 LYS A C 13
ATOM 21190 O O . LYS A 1 2 ? 13.097 -12.594 21.590 1.00 0.00 2 LYS A O 13
ATOM 21209 N N . LYS A 1 3 ? 13.879 -10.711 20.636 1.00 0.00 3 LYS A N 13
ATOM 21210 C CA . LYS A 1 3 ? 12.984 -10.790 19.480 1.00 0.00 3 LYS A CA 13
ATOM 21211 C C . LYS A 1 3 ? 13.771 -11.140 18.223 1.00 0.00 3 LYS A C 13
ATOM 21212 O O . LYS A 1 3 ? 13.218 -11.173 17.123 1.00 0.00 3 LYS A O 13
ATOM 21231 N N . VAL A 1 4 ? 15.065 -11.394 18.391 1.00 0.00 4 VAL A N 13
ATOM 21232 C CA . VAL A 1 4 ? 15.926 -11.736 17.261 1.00 0.00 4 VAL A CA 13
ATOM 21233 C C . VAL A 1 4 ? 15.856 -13.230 16.966 1.00 0.00 4 VAL A C 13
ATOM 21234 O O . VAL A 1 4 ? 16.707 -13.771 16.260 1.00 0.00 4 VAL A O 13
ATOM 21247 N N . GLU A 1 5 ? 14.838 -13.885 17.512 1.00 0.00 5 GLU A N 13
ATOM 21248 C CA . GLU A 1 5 ? 14.657 -15.317 17.305 1.00 0.00 5 GLU A CA 13
ATOM 21249 C C . GLU A 1 5 ? 15.884 -16.098 17.767 1.00 0.00 5 GLU A C 13
ATOM 21250 O O . GLU A 1 5 ? 16.169 -16.174 18.962 1.00 0.00 5 GLU A O 13
ATOM 21262 N N . PHE A 1 6 ? 16.599 -16.682 16.815 1.00 0.00 6 PHE A N 13
ATOM 21263 C CA . PHE A 1 6 ? 17.787 -17.466 17.132 1.00 0.00 6 PHE A CA 13
ATOM 21264 C C . PHE A 1 6 ? 17.477 -18.512 18.198 1.00 0.00 6 PHE A C 13
ATOM 21265 O O . PHE A 1 6 ? 16.671 -19.417 17.976 1.00 0.00 6 PHE A O 13
ATOM 21282 N N . ASN A 1 7 ? 18.131 -18.398 19.348 1.00 0.00 7 ASN A N 13
ATOM 21283 C CA . ASN A 1 7 ? 17.930 -19.354 20.425 1.00 0.00 7 ASN A CA 13
ATOM 21284 C C . ASN A 1 7 ? 16.463 -19.390 20.829 1.00 0.00 7 ASN A C 13
ATOM 21285 O O . ASN A 1 7 ? 15.904 -20.460 21.074 1.00 0.00 7 ASN A O 13
ATOM 21296 N N . ASP A 1 8 ? 15.837 -18.221 20.888 1.00 0.00 8 ASP A N 13
ATOM 21297 C CA . ASP A 1 8 ? 14.429 -18.137 21.257 1.00 0.00 8 ASP A CA 13
ATOM 21298 C C . ASP A 1 8 ? 13.547 -18.409 20.048 1.00 0.00 8 ASP A C 13
ATOM 21299 O O . ASP A 1 8 ? 13.525 -17.631 19.096 1.00 0.00 8 ASP A O 13
ATOM 21308 N N . LYS A 1 9 ? 12.830 -19.520 20.085 1.00 0.00 9 LYS A N 13
ATOM 21309 C CA . LYS A 1 9 ? 11.964 -19.884 18.978 1.00 0.00 9 LYS A CA 13
ATOM 21310 C C . LYS A 1 9 ? 10.802 -18.902 18.846 1.00 0.00 9 LYS A C 13
ATOM 21311 O O . LYS A 1 9 ? 10.467 -18.194 19.798 1.00 0.00 9 LYS A O 13
ATOM 21330 N N . PRO A 1 10 ? 10.174 -18.852 17.693 1.00 0.00 10 PRO A N 13
ATOM 21331 C CA . PRO A 1 10 ? 9.025 -17.941 17.463 1.00 0.00 10 PRO A CA 13
ATOM 21332 C C . PRO A 1 10 ? 8.014 -17.989 18.612 1.00 0.00 10 PRO A C 13
ATOM 21333 O O . PRO A 1 10 ? 7.593 -19.064 19.039 1.00 0.00 10 PRO A O 13
ATOM 21344 N N . LYS A 1 11 ? 7.628 -16.813 19.103 1.00 0.00 11 LYS A N 13
ATOM 21345 C CA . LYS A 1 11 ? 6.664 -16.717 20.201 1.00 0.00 11 LYS A CA 13
ATOM 21346 C C . LYS A 1 11 ? 5.260 -16.467 19.664 1.00 0.00 11 LYS A C 13
ATOM 21347 O O . LYS A 1 11 ? 4.470 -15.753 20.280 1.00 0.00 11 LYS A O 13
ATOM 21366 N N . VAL A 1 12 ? 4.955 -17.063 18.512 1.00 0.00 12 VAL A N 13
ATOM 21367 C CA . VAL A 1 12 ? 3.639 -16.909 17.888 1.00 0.00 12 VAL A CA 13
ATOM 21368 C C . VAL A 1 12 ? 2.892 -18.244 17.892 1.00 0.00 12 VAL A C 13
ATOM 21369 O O . VAL A 1 12 ? 2.799 -18.909 18.924 1.00 0.00 12 VAL A O 13
ATOM 21382 N N . ARG A 1 13 ? 2.364 -18.631 16.731 1.00 0.00 13 ARG A N 13
ATOM 21383 C CA . ARG A 1 13 ? 1.629 -19.885 16.603 1.00 0.00 13 ARG A CA 13
ATOM 21384 C C . ARG A 1 13 ? 2.575 -21.024 16.247 1.00 0.00 13 ARG A C 13
ATOM 21385 O O . ARG A 1 13 ? 3.795 -20.853 16.229 1.00 0.00 13 ARG A O 13
ATOM 21406 N N . LYS A 1 14 ? 2.003 -22.188 15.957 1.00 0.00 14 LYS A N 13
ATOM 21407 C CA . LYS A 1 14 ? 2.802 -23.351 15.599 1.00 0.00 14 LYS A CA 13
ATOM 21408 C C . LYS A 1 14 ? 3.490 -23.132 14.260 1.00 0.00 14 LYS A C 13
ATOM 21409 O O . LYS A 1 14 ? 2.897 -22.577 13.338 1.00 0.00 14 LYS A O 13
ATOM 21428 N N . ILE A 1 15 ? 4.746 -23.570 14.166 1.00 0.00 15 ILE A N 13
ATOM 21429 C CA . ILE A 1 15 ? 5.522 -23.401 12.941 1.00 0.00 15 ILE A CA 13
ATOM 21430 C C . ILE A 1 15 ? 4.655 -23.683 11.706 1.00 0.00 15 ILE A C 13
ATOM 21431 O O . ILE A 1 15 ? 4.388 -24.842 11.383 1.00 0.00 15 ILE A O 13
ATOM 21447 N N . PRO A 1 16 ? 4.193 -22.651 11.020 1.00 0.00 16 PRO A N 13
ATOM 21448 C CA . PRO A 1 16 ? 3.330 -22.813 9.819 1.00 0.00 16 PRO A CA 13
ATOM 21449 C C . PRO A 1 16 ? 4.136 -23.152 8.569 1.00 0.00 16 PRO A C 13
ATOM 21450 O O . PRO A 1 16 ? 5.331 -22.863 8.490 1.00 0.00 16 PRO A O 13
ATOM 21461 N N . SER A 1 17 ? 3.472 -23.762 7.593 1.00 0.00 17 SER A N 13
ATOM 21462 C CA . SER A 1 17 ? 4.134 -24.129 6.349 1.00 0.00 17 SER A CA 13
ATOM 21463 C C . SER A 1 17 ? 4.652 -22.887 5.633 1.00 0.00 17 SER A C 13
ATOM 21464 O O . SER A 1 17 ? 5.744 -22.895 5.070 1.00 0.00 17 SER A O 13
ATOM 21472 N N . THR A 1 18 ? 3.852 -21.822 5.652 1.00 0.00 18 THR A N 13
ATOM 21473 C CA . THR A 1 18 ? 4.228 -20.571 4.997 1.00 0.00 18 THR A CA 13
ATOM 21474 C C . THR A 1 18 ? 5.021 -19.693 5.955 1.00 0.00 18 THR A C 13
ATOM 21475 O O . THR A 1 18 ? 5.411 -20.135 7.037 1.00 0.00 18 THR A O 13
ATOM 21486 N N . ARG A 1 19 ? 5.254 -18.443 5.558 1.00 0.00 19 ARG A N 13
ATOM 21487 C CA . ARG A 1 19 ? 6.004 -17.504 6.396 1.00 0.00 19 ARG A CA 13
ATOM 21488 C C . ARG A 1 19 ? 5.310 -16.150 6.430 1.00 0.00 19 ARG A C 13
ATOM 21489 O O . ARG A 1 19 ? 4.349 -15.916 5.694 1.00 0.00 19 ARG A O 13
ATOM 21510 N N . LYS A 1 20 ? 5.797 -15.259 7.291 1.00 0.00 20 LYS A N 13
ATOM 21511 C CA . LYS A 1 20 ? 5.220 -13.919 7.422 1.00 0.00 20 LYS A CA 13
ATOM 21512 C C . LYS A 1 20 ? 6.293 -12.856 7.261 1.00 0.00 20 LYS A C 13
ATOM 21513 O O . LYS A 1 20 ? 7.444 -13.059 7.645 1.00 0.00 20 LYS A O 13
ATOM 21532 N N . ILE A 1 21 ? 5.907 -11.717 6.691 1.00 0.00 21 ILE A N 13
ATOM 21533 C CA . ILE A 1 21 ? 6.840 -10.609 6.480 1.00 0.00 21 ILE A CA 13
ATOM 21534 C C . ILE A 1 21 ? 6.219 -9.299 6.962 1.00 0.00 21 ILE A C 13
ATOM 21535 O O . ILE A 1 21 ? 5.015 -9.056 6.793 1.00 0.00 21 ILE A O 13
ATOM 21551 N N . LYS A 1 22 ? 7.051 -8.460 7.580 1.00 0.00 22 LYS A N 13
ATOM 21552 C CA . LYS A 1 22 ? 6.588 -7.176 8.101 1.00 0.00 22 LYS A CA 13
ATOM 21553 C C . LYS A 1 22 ? 7.608 -6.082 7.804 1.00 0.00 22 LYS A C 13
ATOM 21554 O O . LYS A 1 22 ? 7.620 -5.044 8.465 1.00 0.00 22 LYS A O 13
ATOM 21573 N N . ILE A 1 23 ? 8.480 -6.327 6.824 1.00 0.00 23 ILE A N 13
ATOM 21574 C CA . ILE A 1 23 ? 9.518 -5.356 6.461 1.00 0.00 23 ILE A CA 13
ATOM 21575 C C . ILE A 1 23 ? 9.286 -4.815 5.060 1.00 0.00 23 ILE A C 13
ATOM 21576 O O . ILE A 1 23 ? 9.671 -5.436 4.073 1.00 0.00 23 ILE A O 13
ATOM 21592 N N . THR A 1 24 ? 8.658 -3.644 4.990 1.00 0.00 24 THR A N 13
ATOM 21593 C CA . THR A 1 24 ? 8.372 -2.999 3.707 1.00 0.00 24 THR A CA 13
ATOM 21594 C C . THR A 1 24 ? 9.122 -1.682 3.605 1.00 0.00 24 THR A C 13
ATOM 21595 O O . THR A 1 24 ? 9.289 -0.968 4.593 1.00 0.00 24 THR A O 13
ATOM 21606 N N . PHE A 1 25 ? 9.584 -1.369 2.401 1.00 0.00 25 PHE A N 13
ATOM 21607 C CA . PHE A 1 25 ? 10.327 -0.138 2.183 1.00 0.00 25 PHE A CA 13
ATOM 21608 C C . PHE A 1 25 ? 9.399 1.069 2.281 1.00 0.00 25 PHE A C 13
ATOM 21609 O O . PHE A 1 25 ? 8.459 1.206 1.500 1.00 0.00 25 PHE A O 13
ATOM 21626 N N . ALA A 1 26 ? 9.673 1.945 3.246 1.00 0.00 26 ALA A N 13
ATOM 21627 C CA . ALA A 1 26 ? 8.860 3.145 3.443 1.00 0.00 26 ALA A CA 13
ATOM 21628 C C . ALA A 1 26 ? 9.545 4.355 2.817 1.00 0.00 26 ALA A C 13
ATOM 21629 O O . ALA A 1 26 ? 10.653 4.723 3.206 1.00 0.00 26 ALA A O 13
ATOM 21636 N N . LEU A 1 27 ? 8.880 4.964 1.842 1.00 0.00 27 LEU A N 13
ATOM 21637 C CA . LEU A 1 27 ? 9.431 6.127 1.162 1.00 0.00 27 LEU A CA 13
ATOM 21638 C C . LEU A 1 27 ? 9.614 7.283 2.139 1.00 0.00 27 LEU A C 13
ATOM 21639 O O . LEU A 1 27 ? 10.617 7.995 2.091 1.00 0.00 27 LEU A O 13
ATOM 21655 N N . ASP A 1 28 ? 8.638 7.465 3.020 1.00 0.00 28 ASP A N 13
ATOM 21656 C CA . ASP A 1 28 ? 8.697 8.543 4.003 1.00 0.00 28 ASP A CA 13
ATOM 21657 C C . ASP A 1 28 ? 7.881 8.185 5.241 1.00 0.00 28 ASP A C 13
ATOM 21658 O O . ASP A 1 28 ? 7.305 7.099 5.324 1.00 0.00 28 ASP A O 13
ATOM 21667 N N . ALA A 1 29 ? 7.840 9.100 6.201 1.00 0.00 29 ALA A N 13
ATOM 21668 C CA . ALA A 1 29 ? 7.092 8.872 7.433 1.00 0.00 29 ALA A CA 13
ATOM 21669 C C . ALA A 1 29 ? 5.604 8.712 7.139 1.00 0.00 29 ALA A C 13
ATOM 21670 O O . ALA A 1 29 ? 4.917 7.908 7.771 1.00 0.00 29 ALA A O 13
ATOM 21677 N N . THR A 1 30 ? 5.110 9.482 6.184 1.00 0.00 30 THR A N 13
ATOM 21678 C CA . THR A 1 30 ? 3.699 9.417 5.826 1.00 0.00 30 THR A CA 13
ATOM 21679 C C . THR A 1 30 ? 3.336 8.010 5.375 1.00 0.00 30 THR A C 13
ATOM 21680 O O . THR A 1 30 ? 2.349 7.433 5.834 1.00 0.00 30 THR A O 13
ATOM 21691 N N . PHE A 1 31 ? 4.151 7.454 4.489 1.00 0.00 31 PHE A N 13
ATOM 21692 C CA . PHE A 1 31 ? 3.909 6.108 3.994 1.00 0.00 31 PHE A CA 13
ATOM 21693 C C . PHE A 1 31 ? 4.311 5.075 5.043 1.00 0.00 31 PHE A C 13
ATOM 21694 O O . PHE A 1 31 ? 4.075 3.881 4.872 1.00 0.00 31 PHE A O 13
ATOM 21711 N N . ASP A 1 32 ? 4.872 5.546 6.149 1.00 0.00 32 ASP A N 13
ATOM 21712 C CA . ASP A 1 32 ? 5.281 4.648 7.227 1.00 0.00 32 ASP A CA 13
ATOM 21713 C C . ASP A 1 32 ? 4.105 4.360 8.150 1.00 0.00 32 ASP A C 13
ATOM 21714 O O . ASP A 1 32 ? 3.700 3.207 8.314 1.00 0.00 32 ASP A O 13
ATOM 21723 N N . SER A 1 33 ? 3.547 5.411 8.737 1.00 0.00 33 SER A N 13
ATOM 21724 C CA . SER A 1 33 ? 2.405 5.249 9.626 1.00 0.00 33 SER A CA 13
ATOM 21725 C C . SER A 1 33 ? 1.184 4.814 8.828 1.00 0.00 33 SER A C 13
ATOM 21726 O O . SER A 1 33 ? 0.383 3.999 9.292 1.00 0.00 33 SER A O 13
ATOM 21734 N N . VAL A 1 34 ? 1.051 5.355 7.617 1.00 0.00 34 VAL A N 13
ATOM 21735 C CA . VAL A 1 34 ? -0.075 5.002 6.763 1.00 0.00 34 VAL A CA 13
ATOM 21736 C C . VAL A 1 34 ? 0.005 3.534 6.366 1.00 0.00 34 VAL A C 13
ATOM 21737 O O . VAL A 1 34 ? -0.984 2.804 6.462 1.00 0.00 34 VAL A O 13
ATOM 21750 N N . LEU A 1 35 ? 1.185 3.096 5.927 1.00 0.00 35 LEU A N 13
ATOM 21751 C CA . LEU A 1 35 ? 1.346 1.706 5.531 1.00 0.00 35 LEU A CA 13
ATOM 21752 C C . LEU A 1 35 ? 1.117 0.783 6.719 1.00 0.00 35 LEU A C 13
ATOM 21753 O O . LEU A 1 35 ? 0.489 -0.267 6.590 1.00 0.00 35 LEU A O 13
ATOM 21769 N N . SER A 1 36 ? 1.647 1.171 7.874 1.00 0.00 36 SER A N 13
ATOM 21770 C CA . SER A 1 36 ? 1.506 0.355 9.073 1.00 0.00 36 SER A CA 13
ATOM 21771 C C . SER A 1 36 ? 0.037 0.136 9.413 1.00 0.00 36 SER A C 13
ATOM 21772 O O . SER A 1 36 ? -0.399 -0.995 9.616 1.00 0.00 36 SER A O 13
ATOM 21780 N N . LYS A 1 37 ? -0.723 1.219 9.454 1.00 0.00 37 LYS A N 13
ATOM 21781 C CA . LYS A 1 37 ? -2.144 1.127 9.755 1.00 0.00 37 LYS A CA 13
ATOM 21782 C C . LYS A 1 37 ? -2.877 0.352 8.665 1.00 0.00 37 LYS A C 13
ATOM 21783 O O . LYS A 1 37 ? -3.843 -0.360 8.939 1.00 0.00 37 LYS A O 13
ATOM 21802 N N . ALA A 1 38 ? -2.413 0.504 7.432 1.00 0.00 38 ALA A N 13
ATOM 21803 C CA . ALA A 1 38 ? -3.031 -0.180 6.302 1.00 0.00 38 ALA A CA 13
ATOM 21804 C C . ALA A 1 38 ? -3.027 -1.688 6.508 1.00 0.00 38 ALA A C 13
ATOM 21805 O O . ALA A 1 38 ? -3.869 -2.399 5.960 1.00 0.00 38 ALA A O 13
ATOM 21812 N N . CYS A 1 39 ? -2.081 -2.167 7.305 1.00 0.00 39 CYS A N 13
ATOM 21813 C CA . CYS A 1 39 ? -1.981 -3.596 7.578 1.00 0.00 39 CYS A CA 13
ATOM 21814 C C . CYS A 1 39 ? -0.913 -3.864 8.634 1.00 0.00 39 CYS A C 13
ATOM 21815 O O . CYS A 1 39 ? -1.144 -4.600 9.592 1.00 0.00 39 CYS A O 13
ATOM 21823 N N . SER A 1 40 ? 0.261 -3.264 8.447 1.00 0.00 40 SER A N 13
ATOM 21824 C CA . SER A 1 40 ? 1.369 -3.448 9.383 1.00 0.00 40 SER A CA 13
ATOM 21825 C C . SER A 1 40 ? 1.753 -4.920 9.479 1.00 0.00 40 SER A C 13
ATOM 21826 O O . SER A 1 40 ? 2.710 -5.273 10.167 1.00 0.00 40 SER A O 13
ATOM 21834 N N . GLU A 1 41 ? 1.003 -5.781 8.794 1.00 0.00 41 GLU A N 13
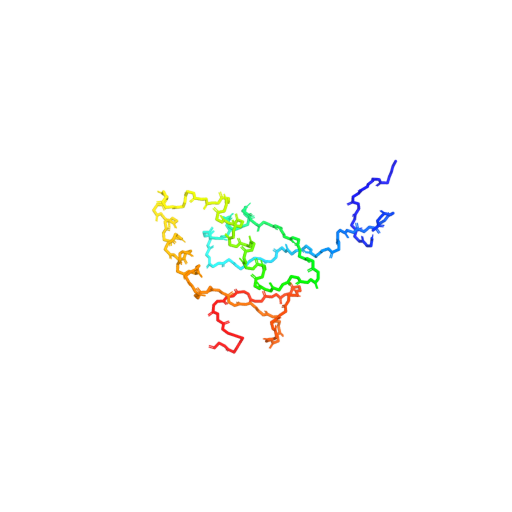ATOM 21835 C CA . GLU A 1 41 ? 1.275 -7.213 8.818 1.00 0.00 41 GLU A CA 13
ATOM 21836 C C . GLU A 1 41 ? 0.980 -7.825 7.458 1.00 0.00 41 GLU A C 13
ATOM 21837 O O . GLU A 1 41 ? -0.167 -7.827 7.009 1.00 0.00 41 GLU A O 13
ATOM 21849 N N . PHE A 1 42 ? 2.019 -8.346 6.797 1.00 0.00 42 PHE A N 13
ATOM 21850 C CA . PHE A 1 42 ? 1.848 -8.956 5.480 1.00 0.00 42 PHE A CA 13
ATOM 21851 C C . PHE A 1 42 ? 2.319 -10.401 5.510 1.00 0.00 42 PHE A C 13
ATOM 21852 O O . PHE A 1 42 ? 3.386 -10.703 6.041 1.00 0.00 42 PHE A O 13
ATOM 21869 N N . GLU A 1 43 ? 1.510 -11.297 4.948 1.00 0.00 43 GLU A N 13
ATOM 21870 C CA . GLU A 1 43 ? 1.855 -12.716 4.918 1.00 0.00 43 GLU A CA 13
ATOM 21871 C C . GLU A 1 43 ? 2.522 -13.062 3.591 1.00 0.00 43 GLU A C 13
ATOM 21872 O O . GLU A 1 43 ? 2.326 -12.372 2.589 1.00 0.00 43 GLU A O 13
ATOM 21884 N N . VAL A 1 44 ? 3.303 -14.140 3.591 1.00 0.00 44 VAL A N 13
ATOM 21885 C CA . VAL A 1 44 ? 3.993 -14.585 2.380 1.00 0.00 44 VAL A CA 13
ATOM 21886 C C . VAL A 1 44 ? 3.852 -16.096 2.200 1.00 0.00 44 VAL A C 13
ATOM 21887 O O . VAL A 1 44 ? 4.313 -16.894 3.025 1.00 0.00 44 VAL A O 13
ATOM 21900 N N . ASP A 1 45 ? 3.193 -16.484 1.113 1.00 0.00 45 ASP A N 13
ATOM 21901 C CA . ASP A 1 45 ? 2.981 -17.899 0.825 1.00 0.00 45 ASP A CA 13
ATOM 21902 C C . ASP A 1 45 ? 2.954 -18.133 -0.675 1.00 0.00 45 ASP A C 13
ATOM 21903 O O . ASP A 1 45 ? 2.717 -17.209 -1.454 1.00 0.00 45 ASP A O 13
ATOM 21912 N N . LYS A 1 46 ? 3.185 -19.376 -1.078 1.00 0.00 46 LYS A N 13
ATOM 21913 C CA . LYS A 1 46 ? 3.175 -19.719 -2.497 1.00 0.00 46 LYS A CA 13
ATOM 21914 C C . LYS A 1 46 ? 1.802 -19.433 -3.114 1.00 0.00 46 LYS A C 13
ATOM 21915 O O . LYS A 1 46 ? 1.513 -19.858 -4.233 1.00 0.00 46 LYS A O 13
ATOM 21934 N N . ASP A 1 47 ? 0.959 -18.701 -2.387 1.00 0.00 47 ASP A N 13
ATOM 21935 C CA . ASP A 1 47 ? -0.375 -18.356 -2.873 1.00 0.00 47 ASP A CA 13
ATOM 21936 C C . ASP A 1 47 ? -0.422 -16.893 -3.300 1.00 0.00 47 ASP A C 13
ATOM 21937 O O . ASP A 1 47 ? -1.080 -16.545 -4.281 1.00 0.00 47 ASP A O 13
ATOM 21946 N N . VAL A 1 48 ? 0.283 -16.037 -2.559 1.00 0.00 48 VAL A N 13
ATOM 21947 C CA . VAL A 1 48 ? 0.312 -14.606 -2.871 1.00 0.00 48 VAL A CA 13
ATOM 21948 C C . VAL A 1 48 ? 1.578 -14.258 -3.642 1.00 0.00 48 VAL A C 13
ATOM 21949 O O . VAL A 1 48 ? 2.679 -14.266 -3.090 1.00 0.00 48 VAL A O 13
ATOM 21962 N N . THR A 1 49 ? 1.410 -13.953 -4.925 1.00 0.00 49 THR A N 13
ATOM 21963 C CA . THR A 1 49 ? 2.544 -13.597 -5.772 1.00 0.00 49 THR A CA 13
ATOM 21964 C C . THR A 1 49 ? 2.840 -12.104 -5.662 1.00 0.00 49 THR A C 13
ATOM 21965 O O . THR A 1 49 ? 2.033 -11.334 -5.143 1.00 0.00 49 THR A O 13
ATOM 21976 N N . LEU A 1 50 ? 4.005 -11.709 -6.148 1.00 0.00 50 LEU A N 13
ATOM 21977 C CA . LEU A 1 50 ? 4.413 -10.308 -6.098 1.00 0.00 50 LEU A CA 13
ATOM 21978 C C . LEU A 1 50 ? 3.285 -9.409 -6.604 1.00 0.00 50 LEU A C 13
ATOM 21979 O O . LEU A 1 50 ? 2.990 -8.376 -6.002 1.00 0.00 50 LEU A O 13
ATOM 21995 N N . ASP A 1 51 ? 2.662 -9.804 -7.707 1.00 0.00 51 ASP A N 13
ATOM 21996 C CA . ASP A 1 51 ? 1.576 -9.018 -8.282 1.00 0.00 51 ASP A CA 13
ATOM 21997 C C . ASP A 1 51 ? 0.469 -8.812 -7.255 1.00 0.00 51 ASP A C 13
ATOM 21998 O O . ASP A 1 51 ? -0.058 -7.710 -7.100 1.00 0.00 51 ASP A O 13
ATOM 22007 N N . GLU A 1 52 ? 0.124 -9.877 -6.551 1.00 0.00 52 GLU A N 13
ATOM 22008 C CA . GLU A 1 52 ? -0.912 -9.789 -5.538 1.00 0.00 52 GLU A CA 13
ATOM 22009 C C . GLU A 1 52 ? -0.395 -9.036 -4.317 1.00 0.00 52 GLU A C 13
ATOM 22010 O O . GLU A 1 52 ? -1.165 -8.416 -3.590 1.00 0.00 52 GLU A O 13
ATOM 22022 N N . LEU A 1 53 ? 0.910 -9.109 -4.082 1.00 0.00 53 LEU A N 13
ATOM 22023 C CA . LEU A 1 53 ? 1.491 -8.438 -2.928 1.00 0.00 53 LEU A CA 13
ATOM 22024 C C . LEU A 1 53 ? 1.361 -6.924 -3.047 1.00 0.00 53 LEU A C 13
ATOM 22025 O O . LEU A 1 53 ? 0.833 -6.265 -2.158 1.00 0.00 53 LEU A O 13
ATOM 22041 N N . LEU A 1 54 ? 1.842 -6.378 -4.150 1.00 0.00 54 LEU A N 13
ATOM 22042 C CA . LEU A 1 54 ? 1.771 -4.940 -4.364 1.00 0.00 54 LEU A CA 13
ATOM 22043 C C . LEU A 1 54 ? 0.325 -4.505 -4.549 1.00 0.00 54 LEU A C 13
ATOM 22044 O O . LEU A 1 54 ? -0.087 -3.452 -4.058 1.00 0.00 54 LEU A O 13
ATOM 22060 N N . ASP A 1 55 ? -0.442 -5.315 -5.274 1.00 0.00 55 ASP A N 13
ATOM 22061 C CA . ASP A 1 55 ? -1.840 -4.995 -5.528 1.00 0.00 55 ASP A CA 13
ATOM 22062 C C . ASP A 1 55 ? -2.633 -4.965 -4.225 1.00 0.00 55 ASP A C 13
ATOM 22063 O O . ASP A 1 55 ? -3.432 -4.060 -3.993 1.00 0.00 55 ASP A O 13
ATOM 22072 N N . VAL A 1 56 ? -2.398 -5.963 -3.376 1.00 0.00 56 VAL A N 13
ATOM 22073 C CA . VAL A 1 56 ? -3.089 -6.046 -2.098 1.00 0.00 56 VAL A CA 13
ATOM 22074 C C . VAL A 1 56 ? -2.620 -4.943 -1.160 1.00 0.00 56 VAL A C 13
ATOM 22075 O O . VAL A 1 56 ? -3.422 -4.314 -0.471 1.00 0.00 56 VAL A O 13
ATOM 22088 N N . VAL A 1 57 ? -1.312 -4.718 -1.129 1.00 0.00 57 VAL A N 13
ATOM 22089 C CA . VAL A 1 57 ? -0.750 -3.695 -0.261 1.00 0.00 57 VAL A CA 13
ATOM 22090 C C . VAL A 1 57 ? -1.283 -2.322 -0.643 1.00 0.00 57 VAL A C 13
ATOM 22091 O O . VAL A 1 57 ? -1.719 -1.553 0.215 1.00 0.00 57 VAL A O 13
ATOM 22104 N N . LEU A 1 58 ? -1.251 -2.017 -1.934 1.00 0.00 58 LEU A N 13
ATOM 22105 C CA . LEU A 1 58 ? -1.737 -0.729 -2.399 1.00 0.00 58 LEU A CA 13
ATOM 22106 C C . LEU A 1 58 ? -3.231 -0.603 -2.124 1.00 0.00 58 LEU A C 13
ATOM 22107 O O . LEU A 1 58 ? -3.681 0.366 -1.511 1.00 0.00 58 LEU A O 13
ATOM 22123 N N . ASP A 1 59 ? -3.992 -1.586 -2.584 1.00 0.00 59 ASP A N 13
ATOM 22124 C CA . ASP A 1 59 ? -5.437 -1.572 -2.392 1.00 0.00 59 ASP A CA 13
ATOM 22125 C C . ASP A 1 59 ? -5.758 -1.357 -0.920 1.00 0.00 59 ASP A C 13
ATOM 22126 O O . ASP A 1 59 ? -6.696 -0.641 -0.576 1.00 0.00 59 ASP A O 13
ATOM 22135 N N . ALA A 1 60 ? -4.966 -1.980 -0.052 1.00 0.00 60 ALA A N 13
ATOM 22136 C CA . ALA A 1 60 ? -5.170 -1.841 1.385 1.00 0.00 60 ALA A CA 13
ATOM 22137 C C . ALA A 1 60 ? -4.954 -0.392 1.822 1.00 0.00 60 ALA A C 13
ATOM 22138 O O . ALA A 1 60 ? -5.780 0.182 2.538 1.00 0.00 60 ALA A O 13
ATOM 22145 N N . VAL A 1 61 ? -3.839 0.195 1.387 1.00 0.00 61 VAL A N 13
ATOM 22146 C CA . VAL A 1 61 ? -3.531 1.575 1.749 1.00 0.00 61 VAL A CA 13
ATOM 22147 C C . VAL A 1 61 ? -4.594 2.524 1.207 1.00 0.00 61 VAL A C 13
ATOM 22148 O O . VAL A 1 61 ? -5.107 3.376 1.932 1.00 0.00 61 VAL A O 13
ATOM 22161 N N . GLU A 1 62 ? -4.916 2.379 -0.073 1.00 0.00 62 GLU A N 13
ATOM 22162 C CA . GLU A 1 62 ? -5.910 3.241 -0.697 1.00 0.00 62 GLU A CA 13
ATOM 22163 C C . GLU A 1 62 ? -7.262 3.069 -0.021 1.00 0.00 62 GLU A C 13
ATOM 22164 O O . GLU A 1 62 ? -8.006 4.035 0.154 1.00 0.00 62 GLU A O 13
ATOM 22176 N N . SER A 1 63 ? -7.573 1.836 0.356 1.00 0.00 63 SER A N 13
ATOM 22177 C CA . SER A 1 63 ? -8.839 1.548 1.013 1.00 0.00 63 SER A CA 13
ATOM 22178 C C . SER A 1 63 ? -8.950 2.323 2.320 1.00 0.00 63 SER A C 13
ATOM 22179 O O . SER A 1 63 ? -9.988 2.918 2.612 1.00 0.00 63 SER A O 13
ATOM 22187 N N . THR A 1 64 ? -7.875 2.317 3.103 1.00 0.00 64 THR A N 13
ATOM 22188 C CA . THR A 1 64 ? -7.876 3.033 4.373 1.00 0.00 64 THR A CA 13
ATOM 22189 C C . THR A 1 64 ? -7.806 4.534 4.145 1.00 0.00 64 THR A C 13
ATOM 22190 O O . THR A 1 64 ? -8.483 5.304 4.825 1.00 0.00 64 THR A O 13
ATOM 22201 N N . LEU A 1 65 ? -6.984 4.947 3.179 1.00 0.00 65 LEU A N 13
ATOM 22202 C CA . LEU A 1 65 ? -6.834 6.370 2.866 1.00 0.00 65 LEU A CA 13
ATOM 22203 C C . LEU A 1 65 ? -7.495 6.695 1.533 1.00 0.00 65 LEU A C 13
ATOM 22204 O O . LEU A 1 65 ? -6.971 6.360 0.470 1.00 0.00 65 LEU A O 13
ATOM 22220 N N . SER A 1 66 ? -8.635 7.371 1.599 1.00 0.00 66 SER A N 13
ATOM 22221 C CA . SER A 1 66 ? -9.358 7.766 0.395 1.00 0.00 66 SER A CA 13
ATOM 22222 C C . SER A 1 66 ? -8.715 9.005 -0.231 1.00 0.00 66 SER A C 13
ATOM 22223 O O . SER A 1 66 ? -8.258 8.960 -1.376 1.00 0.00 66 SER A O 13
ATOM 22231 N N . PRO A 1 67 ? -8.671 10.106 0.487 1.00 0.00 67 PRO A N 13
ATOM 22232 C CA . PRO A 1 67 ? -8.065 11.374 -0.028 1.00 0.00 67 PRO A CA 13
ATOM 22233 C C . PRO A 1 67 ? -6.574 11.228 -0.315 1.00 0.00 67 PRO A C 13
ATOM 22234 O O . PRO A 1 67 ? -5.824 10.687 0.498 1.00 0.00 67 PRO A O 13
ATOM 22245 N N . CYS A 1 68 ? -6.144 11.731 -1.471 1.00 0.00 68 CYS A N 13
ATOM 22246 C CA . CYS A 1 68 ? -4.733 11.671 -1.855 1.00 0.00 68 CYS A CA 13
ATOM 22247 C C . CYS A 1 68 ? -4.274 13.016 -2.414 1.00 0.00 68 CYS A C 13
ATOM 22248 O O . CYS A 1 68 ? -3.142 13.442 -2.183 1.00 0.00 68 CYS A O 13
ATOM 22256 N N . LYS A 1 69 ? -5.158 13.674 -3.159 1.00 0.00 69 LYS A N 13
ATOM 22257 C CA . LYS A 1 69 ? -4.833 14.966 -3.756 1.00 0.00 69 LYS A CA 13
ATOM 22258 C C . LYS A 1 69 ? -4.679 16.034 -2.681 1.00 0.00 69 LYS A C 13
ATOM 22259 O O . LYS A 1 69 ? -4.275 17.163 -2.966 1.00 0.00 69 LYS A O 13
ATOM 22278 N N . GLU A 1 70 ? -5.016 15.678 -1.447 1.00 0.00 70 GLU A N 13
ATOM 22279 C CA . GLU A 1 70 ? -4.923 16.619 -0.340 1.00 0.00 70 GLU A CA 13
ATOM 22280 C C . GLU A 1 70 ? -3.466 16.848 0.053 1.00 0.00 70 GLU A C 13
ATOM 22281 O O . GLU A 1 70 ? -3.102 17.926 0.521 1.00 0.00 70 GLU A O 13
ATOM 22293 N N . HIS A 1 71 ? -2.635 15.825 -0.141 1.00 0.00 71 HIS A N 13
ATOM 22294 C CA . HIS A 1 71 ? -1.213 15.916 0.197 1.00 0.00 71 HIS A CA 13
ATOM 22295 C C . HIS A 1 71 ? -0.401 16.375 -1.000 1.00 0.00 71 HIS A C 13
ATOM 22296 O O . HIS A 1 71 ? -0.216 15.628 -1.955 1.00 0.00 71 HIS A O 13
ATOM 22310 N N . ASP A 1 72 ? 0.091 17.609 -0.933 1.00 0.00 72 ASP A N 13
ATOM 22311 C CA . ASP A 1 72 ? 0.895 18.157 -2.017 1.00 0.00 72 ASP A CA 13
ATOM 22312 C C . ASP A 1 72 ? 2.212 17.398 -2.136 1.00 0.00 72 ASP A C 13
ATOM 22313 O O . ASP A 1 72 ? 2.595 16.971 -3.224 1.00 0.00 72 ASP A O 13
ATOM 22322 N N . VAL A 1 73 ? 2.893 17.226 -1.008 1.00 0.00 73 VAL A N 13
ATOM 22323 C CA . VAL A 1 73 ? 4.159 16.506 -0.999 1.00 0.00 73 VAL A CA 13
ATOM 22324 C C . VAL A 1 73 ? 3.937 15.037 -1.334 1.00 0.00 73 VAL A C 13
ATOM 22325 O O . VAL A 1 73 ? 4.670 14.454 -2.134 1.00 0.00 73 VAL A O 13
ATOM 22338 N N . ILE A 1 74 ? 2.915 14.440 -0.712 1.00 0.00 74 ILE A N 13
ATOM 22339 C CA . ILE A 1 74 ? 2.595 13.029 -0.942 1.00 0.00 74 ILE A CA 13
ATOM 22340 C C . ILE A 1 74 ? 1.513 12.904 -2.015 1.00 0.00 74 ILE A C 13
ATOM 22341 O O . ILE A 1 74 ? 0.871 11.863 -2.144 1.00 0.00 74 ILE A O 13
ATOM 22357 N N . GLY A 1 75 ? 1.343 13.964 -2.796 1.00 0.00 75 GLY A N 13
ATOM 22358 C CA . GLY A 1 75 ? 0.359 13.956 -3.878 1.00 0.00 75 GLY A CA 13
ATOM 22359 C C . GLY A 1 75 ? 0.923 13.253 -5.112 1.00 0.00 75 GLY A C 13
ATOM 22360 O O . GLY A 1 75 ? 1.988 12.638 -5.060 1.00 0.00 75 GLY A O 13
ATOM 22364 N N . THR A 1 76 ? 0.194 13.353 -6.223 1.00 0.00 76 THR A N 13
ATOM 22365 C CA . THR A 1 76 ? 0.614 12.729 -7.478 1.00 0.00 76 THR A CA 13
ATOM 22366 C C . THR A 1 76 ? 0.314 11.232 -7.459 1.00 0.00 76 THR A C 13
ATOM 22367 O O . THR A 1 76 ? 0.116 10.603 -8.507 1.00 0.00 76 THR A O 13
ATOM 22378 N N . LYS A 1 77 ? 0.274 10.667 -6.262 1.00 0.00 77 LYS A N 13
ATOM 22379 C CA . LYS A 1 77 ? -0.007 9.252 -6.114 1.00 0.00 77 LYS A CA 13
ATOM 22380 C C . LYS A 1 77 ? -1.408 8.942 -6.610 1.00 0.00 77 LYS A C 13
ATOM 22381 O O . LYS A 1 77 ? -1.778 7.786 -6.764 1.00 0.00 77 LYS A O 13
ATOM 22400 N N . VAL A 1 78 ? -2.186 9.986 -6.860 1.00 0.00 78 VAL A N 13
ATOM 22401 C CA . VAL A 1 78 ? -3.548 9.802 -7.335 1.00 0.00 78 VAL A CA 13
ATOM 22402 C C . VAL A 1 78 ? -3.543 9.302 -8.783 1.00 0.00 78 VAL A C 13
ATOM 22403 O O . VAL A 1 78 ? -4.126 8.256 -9.104 1.00 0.00 78 VAL A O 13
ATOM 22416 N N . CYS A 1 79 ? -2.859 10.045 -9.650 1.00 0.00 79 CYS A N 13
ATOM 22417 C CA . CYS A 1 79 ? -2.763 9.673 -11.051 1.00 0.00 79 CYS A CA 13
ATOM 22418 C C . CYS A 1 79 ? -1.908 8.424 -11.204 1.00 0.00 79 CYS A C 13
ATOM 22419 O O . CYS A 1 79 ? -2.245 7.513 -11.966 1.00 0.00 79 CYS A O 13
ATOM 22427 N N . ALA A 1 80 ? -0.800 8.383 -10.469 1.00 0.00 80 ALA A N 13
ATOM 22428 C CA . ALA A 1 80 ? 0.090 7.233 -10.532 1.00 0.00 80 ALA A CA 13
ATOM 22429 C C . ALA A 1 80 ? -0.644 5.979 -10.086 1.00 0.00 80 ALA A C 13
ATOM 22430 O O . ALA A 1 80 ? -0.634 4.968 -10.773 1.00 0.00 80 ALA A O 13
ATOM 22437 N N . LEU A 1 81 ? -1.297 6.057 -8.942 1.00 0.00 81 LEU A N 13
ATOM 22438 C CA . LEU A 1 81 ? -2.035 4.917 -8.425 1.00 0.00 81 LEU A CA 13
ATOM 22439 C C . LEU A 1 81 ? -3.023 4.421 -9.461 1.00 0.00 81 LEU A C 13
ATOM 22440 O O . LEU A 1 81 ? -3.172 3.218 -9.652 1.00 0.00 81 LEU A O 13
ATOM 22456 N N . LEU A 1 82 ? -3.701 5.343 -10.131 1.00 0.00 82 LEU A N 13
ATOM 22457 C CA . LEU A 1 82 ? -4.669 4.937 -11.142 1.00 0.00 82 LEU A CA 13
ATOM 22458 C C . LEU A 1 82 ? -3.980 4.128 -12.239 1.00 0.00 82 LEU A C 13
ATOM 22459 O O . LEU A 1 82 ? -4.444 3.048 -12.620 1.00 0.00 82 LEU A O 13
ATOM 22475 N N . ASP A 1 83 ? -2.865 4.656 -12.742 1.00 0.00 83 ASP A N 13
ATOM 22476 C CA . ASP A 1 83 ? -2.124 3.973 -13.797 1.00 0.00 83 ASP A CA 13
ATOM 22477 C C . ASP A 1 83 ? -1.546 2.658 -13.288 1.00 0.00 83 ASP A C 13
ATOM 22478 O O . ASP A 1 83 ? -1.597 1.641 -13.971 1.00 0.00 83 ASP A O 13
ATOM 22487 N N . ARG A 1 84 ? -0.991 2.695 -12.085 1.00 0.00 84 ARG A N 13
ATOM 22488 C CA . ARG A 1 84 ? -0.399 1.509 -11.483 1.00 0.00 84 ARG A CA 13
ATOM 22489 C C . ARG A 1 84 ? -1.464 0.436 -11.288 1.00 0.00 84 ARG A C 13
ATOM 22490 O O . ARG A 1 84 ? -1.236 -0.736 -11.570 1.00 0.00 84 ARG A O 13
ATOM 22511 N N . LEU A 1 85 ? -2.625 0.843 -10.803 1.00 0.00 85 LEU A N 13
ATOM 22512 C CA . LEU A 1 85 ? -3.698 -0.103 -10.575 1.00 0.00 85 LEU A CA 13
ATOM 22513 C C . LEU A 1 85 ? -4.092 -0.771 -11.883 1.00 0.00 85 LEU A C 13
ATOM 22514 O O . LEU A 1 85 ? -4.312 -1.979 -11.931 1.00 0.00 85 LEU A O 13
ATOM 22530 N N . ALA A 1 86 ? -4.182 0.024 -12.944 1.00 0.00 86 ALA A N 13
ATOM 22531 C CA . ALA A 1 86 ? -4.552 -0.506 -14.254 1.00 0.00 86 ALA A CA 13
ATOM 22532 C C . ALA A 1 86 ? -3.319 -0.969 -15.012 1.00 0.00 86 ALA A C 13
ATOM 22533 O O . ALA A 1 86 ? -3.424 -1.602 -16.061 1.00 0.00 86 ALA A O 13
ATOM 22540 N N . GLY A 1 87 ? -2.149 -0.643 -14.478 1.00 0.00 87 GLY A N 13
ATOM 22541 C CA . GLY A 1 87 ? -0.893 -1.023 -15.115 1.00 0.00 87 GLY A CA 13
ATOM 22542 C C . GLY A 1 87 ? 0.230 -1.120 -14.094 1.00 0.00 87 GLY A C 13
ATOM 22543 O O . GLY A 1 87 ? 1.211 -0.381 -14.168 1.00 0.00 87 GLY A O 13
ATOM 22547 N N . ASP A 1 88 ? 0.077 -2.041 -13.143 1.00 0.00 88 ASP A N 13
ATOM 22548 C CA . ASP A 1 88 ? 1.090 -2.244 -12.098 1.00 0.00 88 ASP A CA 13
ATOM 22549 C C . ASP A 1 88 ? 2.495 -2.066 -12.667 1.00 0.00 88 ASP A C 13
ATOM 22550 O O . ASP A 1 88 ? 3.039 -2.968 -13.302 1.00 0.00 88 ASP A O 13
ATOM 22559 N N . TYR A 1 89 ? 3.069 -0.887 -12.440 1.00 0.00 89 TYR A N 13
ATOM 22560 C CA . TYR A 1 89 ? 4.409 -0.580 -12.937 1.00 0.00 89 TYR A CA 13
ATOM 22561 C C . TYR A 1 89 ? 5.469 -1.040 -11.945 1.00 0.00 89 TYR A C 13
ATOM 22562 O O . TYR A 1 89 ? 6.509 -1.568 -12.333 1.00 0.00 89 TYR A O 13
ATOM 22580 N N . VAL A 1 90 ? 5.198 -0.829 -10.662 1.00 0.00 90 VAL A N 13
ATOM 22581 C CA . VAL A 1 90 ? 6.143 -1.221 -9.623 1.00 0.00 90 VAL A CA 13
ATOM 22582 C C . VAL A 1 90 ? 6.546 -2.678 -9.813 1.00 0.00 90 VAL A C 13
ATOM 22583 O O . VAL A 1 90 ? 5.695 -3.550 -9.993 1.00 0.00 90 VAL A O 13
ATOM 22596 N N . TYR A 1 91 ? 7.852 -2.934 -9.772 1.00 0.00 91 TYR A N 13
ATOM 22597 C CA . TYR A 1 91 ? 8.375 -4.291 -9.946 1.00 0.00 91 TYR A CA 13
ATOM 22598 C C . TYR A 1 91 ? 8.920 -4.809 -8.627 1.00 0.00 91 TYR A C 13
ATOM 22599 O O . TYR A 1 91 ? 9.353 -4.032 -7.775 1.00 0.00 91 TYR A O 13
ATOM 22617 N N . LEU A 1 92 ? 8.894 -6.129 -8.460 1.00 0.00 92 LEU A N 13
ATOM 22618 C CA . LEU A 1 92 ? 9.392 -6.748 -7.234 1.00 0.00 92 LEU A CA 13
ATOM 22619 C C . LEU A 1 92 ? 10.313 -7.912 -7.567 1.00 0.00 92 LEU A C 13
ATOM 22620 O O . LEU A 1 92 ? 9.917 -8.854 -8.251 1.00 0.00 92 LEU A O 13
ATOM 22636 N N . PHE A 1 93 ? 11.545 -7.846 -7.066 1.00 0.00 93 PHE A N 13
ATOM 22637 C CA . PHE A 1 93 ? 12.522 -8.909 -7.303 1.00 0.00 93 PHE A CA 13
ATOM 22638 C C . PHE A 1 93 ? 13.380 -9.133 -6.062 1.00 0.00 93 PHE A C 13
ATOM 22639 O O . PHE A 1 93 ? 13.655 -8.202 -5.307 1.00 0.00 93 PHE A O 13
ATOM 22656 N N . ASP A 1 94 ? 13.797 -10.382 -5.857 1.00 0.00 94 ASP A N 13
ATOM 22657 C CA . ASP A 1 94 ? 14.622 -10.728 -4.704 1.00 0.00 94 ASP A CA 13
ATOM 22658 C C . ASP A 1 94 ? 16.091 -10.443 -4.996 1.00 0.00 94 ASP A C 13
ATOM 22659 O O . ASP A 1 94 ? 16.448 -10.030 -6.097 1.00 0.00 94 ASP A O 13
ATOM 22668 N N . GLU A 1 95 ? 16.941 -10.669 -4.000 1.00 0.00 95 GLU A N 13
ATOM 22669 C CA . GLU A 1 95 ? 18.371 -10.433 -4.160 1.00 0.00 95 GLU A CA 13
ATOM 22670 C C . GLU A 1 95 ? 18.983 -11.478 -5.089 1.00 0.00 95 GLU A C 13
ATOM 22671 O O . GLU A 1 95 ? 20.099 -11.944 -4.863 1.00 0.00 95 GLU A O 13
ATOM 22683 N N . GLY A 1 96 ? 18.245 -11.845 -6.137 1.00 0.00 96 GLY A N 13
ATOM 22684 C CA . GLY A 1 96 ? 18.723 -12.838 -7.097 1.00 0.00 96 GLY A CA 13
ATOM 22685 C C . GLY A 1 96 ? 18.215 -12.524 -8.499 1.00 0.00 96 GLY A C 13
ATOM 22686 O O . GLY A 1 96 ? 18.590 -13.186 -9.469 1.00 0.00 96 GLY A O 13
ATOM 22690 N N . GLY A 1 97 ? 17.358 -11.515 -8.602 1.00 0.00 97 GLY A N 13
ATOM 22691 C CA . GLY A 1 97 ? 16.805 -11.122 -9.892 1.00 0.00 97 GLY A CA 13
ATOM 22692 C C . GLY A 1 97 ? 15.660 -12.045 -10.298 1.00 0.00 97 GLY A C 13
ATOM 22693 O O . GLY A 1 97 ? 15.032 -11.846 -11.336 1.00 0.00 97 GLY A O 13
ATOM 22697 N N . ASP A 1 98 ? 15.395 -13.056 -9.471 1.00 0.00 98 ASP A N 13
ATOM 22698 C CA . ASP A 1 98 ? 14.320 -14.008 -9.755 1.00 0.00 98 ASP A CA 13
ATOM 22699 C C . ASP A 1 98 ? 13.033 -13.579 -9.065 1.00 0.00 98 ASP A C 13
ATOM 22700 O O . ASP A 1 98 ? 12.944 -13.588 -7.837 1.00 0.00 98 ASP A O 13
ATOM 22709 N N . GLU A 1 99 ? 12.035 -13.200 -9.857 1.00 0.00 99 GLU A N 13
ATOM 22710 C CA . GLU A 1 99 ? 10.763 -12.772 -9.293 1.00 0.00 99 GLU A CA 13
ATOM 22711 C C . GLU A 1 99 ? 10.226 -13.838 -8.341 1.00 0.00 99 GLU A C 13
ATOM 22712 O O . GLU A 1 99 ? 9.437 -14.698 -8.732 1.00 0.00 99 GLU A O 13
ATOM 22724 N N . VAL A 1 100 ? 10.651 -13.769 -7.084 1.00 0.00 100 VAL A N 13
ATOM 22725 C CA . VAL A 1 100 ? 10.202 -14.727 -6.077 1.00 0.00 100 VAL A CA 13
ATOM 22726 C C . VAL A 1 100 ? 10.077 -14.047 -4.721 1.00 0.00 100 VAL A C 13
ATOM 22727 O O . VAL A 1 100 ? 10.946 -13.273 -4.321 1.00 0.00 100 VAL A O 13
ATOM 22740 N N . ILE A 1 101 ? 8.989 -14.336 -4.013 1.00 0.00 101 ILE A N 13
ATOM 22741 C CA . ILE A 1 101 ? 8.771 -13.737 -2.707 1.00 0.00 101 ILE A CA 13
ATOM 22742 C C . ILE A 1 101 ? 9.657 -14.407 -1.670 1.00 0.00 101 ILE A C 13
ATOM 22743 O O . ILE A 1 101 ? 9.696 -15.634 -1.572 1.00 0.00 101 ILE A O 13
ATOM 22759 N N . ALA A 1 102 ? 10.374 -13.599 -0.894 1.00 0.00 102 ALA A N 13
ATOM 22760 C CA . ALA A 1 102 ? 11.258 -14.141 0.135 1.00 0.00 102 ALA A CA 13
ATOM 22761 C C . ALA A 1 102 ? 11.376 -13.163 1.309 1.00 0.00 102 ALA A C 13
ATOM 22762 O O . ALA A 1 102 ? 10.907 -12.029 1.233 1.00 0.00 102 ALA A O 13
ATOM 22769 N N . PRO A 1 103 ? 12.008 -13.581 2.381 1.00 0.00 103 PRO A N 13
ATOM 22770 C CA . PRO A 1 103 ? 12.201 -12.715 3.585 1.00 0.00 103 PRO A CA 13
ATOM 22771 C C . PRO A 1 103 ? 12.813 -11.359 3.221 1.00 0.00 103 PRO A C 13
ATOM 22772 O O . PRO A 1 103 ? 12.400 -10.326 3.741 1.00 0.00 103 PRO A O 13
ATOM 22783 N N . ARG A 1 104 ? 13.796 -11.371 2.318 1.00 0.00 104 ARG A N 13
ATOM 22784 C CA . ARG A 1 104 ? 14.455 -10.135 1.884 1.00 0.00 104 ARG A CA 13
ATOM 22785 C C . ARG A 1 104 ? 14.086 -9.822 0.446 1.00 0.00 104 ARG A C 13
ATOM 22786 O O . ARG A 1 104 ? 14.825 -10.149 -0.481 1.00 0.00 104 ARG A O 13
ATOM 22807 N N . MET A 1 105 ? 12.935 -9.185 0.267 1.00 0.00 105 MET A N 13
ATOM 22808 C CA . MET A 1 105 ? 12.457 -8.822 -1.064 1.00 0.00 105 MET A CA 13
ATOM 22809 C C . MET A 1 105 ? 12.635 -7.328 -1.294 1.00 0.00 105 MET A C 13
ATOM 22810 O O . MET A 1 105 ? 12.851 -6.564 -0.353 1.00 0.00 105 MET A O 13
ATOM 22824 N N . TYR A 1 106 ? 12.532 -6.919 -2.553 1.00 0.00 106 TYR A N 13
ATOM 22825 C CA . TYR A 1 106 ? 12.669 -5.510 -2.917 1.00 0.00 106 TYR A CA 13
ATOM 22826 C C . TYR A 1 106 ? 11.560 -5.112 -3.879 1.00 0.00 106 TYR A C 13
ATOM 22827 O O . TYR A 1 106 ? 11.519 -5.578 -5.020 1.00 0.00 106 TYR A O 13
ATOM 22845 N N . CYS A 1 107 ? 10.659 -4.246 -3.404 1.00 0.00 107 CYS A N 13
ATOM 22846 C CA . CYS A 1 107 ? 9.535 -3.771 -4.218 1.00 0.00 107 CYS A CA 13
ATOM 22847 C C . CYS A 1 107 ? 9.649 -2.271 -4.468 1.00 0.00 107 CYS A C 13
ATOM 22848 O O . CYS A 1 107 ? 9.608 -1.467 -3.537 1.00 0.00 107 CYS A O 13
ATOM 22856 N N . SER A 1 108 ? 9.792 -1.900 -5.735 1.00 0.00 108 SER A N 13
ATOM 22857 C CA . SER A 1 108 ? 9.904 -0.491 -6.100 1.00 0.00 108 SER A CA 13
ATOM 22858 C C . SER A 1 108 ? 9.853 -0.321 -7.615 1.00 0.00 108 SER A C 13
ATOM 22859 O O . SER A 1 108 ? 9.816 -1.300 -8.359 1.00 0.00 108 SER A O 13
ATOM 22867 N N . PHE A 1 109 ? 9.851 0.930 -8.062 1.00 0.00 109 PHE A N 13
ATOM 22868 C CA . PHE A 1 109 ? 9.806 1.221 -9.490 1.00 0.00 109 PHE A CA 13
ATOM 22869 C C . PHE A 1 109 ? 11.090 0.752 -10.168 1.00 0.00 109 PHE A C 13
ATOM 22870 O O . PHE A 1 109 ? 11.096 0.437 -11.358 1.00 0.00 109 PHE A O 13
ATOM 22887 N N . SER A 1 110 ? 12.178 0.715 -9.403 1.00 0.00 110 SER A N 13
ATOM 22888 C CA . SER A 1 110 ? 13.464 0.287 -9.939 1.00 0.00 110 SER A CA 13
ATOM 22889 C C . SER A 1 110 ? 13.387 -1.156 -10.420 1.00 0.00 110 SER A C 13
ATOM 22890 O O . SER A 1 110 ? 12.663 -1.973 -9.852 1.00 0.00 110 SER A O 13
ATOM 22898 N N . ALA A 1 111 ? 14.134 -1.461 -11.478 1.00 0.00 111 ALA A N 13
ATOM 22899 C CA . ALA A 1 111 ? 14.138 -2.810 -12.037 1.00 0.00 111 ALA A CA 13
ATOM 22900 C C . ALA A 1 111 ? 15.148 -3.695 -11.302 1.00 0.00 111 ALA A C 13
ATOM 22901 O O . ALA A 1 111 ? 15.953 -3.208 -10.508 1.00 0.00 111 ALA A O 13
ATOM 22908 N N . PRO A 1 112 ? 15.128 -4.980 -11.562 1.00 0.00 112 PRO A N 13
ATOM 22909 C CA . PRO A 1 112 ? 16.073 -5.945 -10.921 1.00 0.00 112 PRO A CA 13
ATOM 22910 C C . PRO A 1 112 ? 17.529 -5.487 -11.039 1.00 0.00 112 PRO A C 13
ATOM 22911 O O . PRO A 1 112 ? 18.309 -5.611 -10.096 1.00 0.00 112 PRO A O 13
ATOM 22922 N N . ASP A 1 113 ? 17.888 -4.966 -12.209 1.00 0.00 113 ASP A N 13
ATOM 22923 C CA . ASP A 1 113 ? 19.254 -4.502 -12.437 1.00 0.00 113 ASP A CA 13
ATOM 22924 C C . ASP A 1 113 ? 19.617 -3.392 -11.466 1.00 0.00 113 ASP A C 13
ATOM 22925 O O . ASP A 1 113 ? 20.677 -3.415 -10.842 1.00 0.00 113 ASP A O 13
ATOM 22934 N N . ASP A 1 114 ? 18.733 -2.423 -11.354 1.00 0.00 114 ASP A N 13
ATOM 22935 C CA . ASP A 1 114 ? 18.955 -1.293 -10.459 1.00 0.00 114 ASP A CA 13
ATOM 22936 C C . ASP A 1 114 ? 20.267 -0.592 -10.797 1.00 0.00 114 ASP A C 13
ATOM 22937 O O . ASP A 1 114 ? 20.293 0.139 -11.774 1.00 0.00 114 ASP A O 13
ATOM 22946 N N . GLY A 1 1 ? -10.001 -22.352 2.267 1.00 0.00 1 GLY A N 14
ATOM 22947 C CA . GLY A 1 1 ? -9.354 -23.609 2.743 1.00 0.00 1 GLY A CA 14
ATOM 22948 C C . GLY A 1 1 ? -9.910 -23.979 4.113 1.00 0.00 1 GLY A C 14
ATOM 22949 O O . GLY A 1 1 ? -11.121 -23.954 4.331 1.00 0.00 1 GLY A O 14
ATOM 22952 N N . LYS A 1 2 ? -9.015 -24.325 5.034 1.00 0.00 2 LYS A N 14
ATOM 22953 C CA . LYS A 1 2 ? -9.425 -24.702 6.384 1.00 0.00 2 LYS A CA 14
ATOM 22954 C C . LYS A 1 2 ? -9.650 -23.464 7.243 1.00 0.00 2 LYS A C 14
ATOM 22955 O O . LYS A 1 2 ? -8.699 -22.819 7.686 1.00 0.00 2 LYS A O 14
ATOM 22974 N N . LYS A 1 3 ? -10.919 -23.143 7.481 1.00 0.00 3 LYS A N 14
ATOM 22975 C CA . LYS A 1 3 ? -11.269 -21.985 8.295 1.00 0.00 3 LYS A CA 14
ATOM 22976 C C . LYS A 1 3 ? -11.437 -22.398 9.752 1.00 0.00 3 LYS A C 14
ATOM 22977 O O . LYS A 1 3 ? -11.563 -21.553 10.637 1.00 0.00 3 LYS A O 14
ATOM 22996 N N . VAL A 1 4 ? -11.437 -23.708 9.995 1.00 0.00 4 VAL A N 14
ATOM 22997 C CA . VAL A 1 4 ? -11.588 -24.223 11.350 1.00 0.00 4 VAL A CA 14
ATOM 22998 C C . VAL A 1 4 ? -10.393 -23.832 12.201 1.00 0.00 4 VAL A C 14
ATOM 22999 O O . VAL A 1 4 ? -10.451 -23.877 13.429 1.00 0.00 4 VAL A O 14
ATOM 23012 N N . GLU A 1 5 ? -9.307 -23.460 11.535 1.00 0.00 5 GLU A N 14
ATOM 23013 C CA . GLU A 1 5 ? -8.092 -23.066 12.231 1.00 0.00 5 GLU A CA 14
ATOM 23014 C C . GLU A 1 5 ? -7.626 -24.169 13.157 1.00 0.00 5 GLU A C 14
ATOM 23015 O O . GLU A 1 5 ? -7.677 -23.996 14.360 1.00 0.00 5 GLU A O 14
ATOM 23027 N N . PHE A 1 6 ? -7.198 -25.300 12.585 1.00 0.00 6 PHE A N 14
ATOM 23028 C CA . PHE A 1 6 ? -6.728 -26.463 13.368 1.00 0.00 6 PHE A CA 14
ATOM 23029 C C . PHE A 1 6 ? -6.587 -26.148 14.858 1.00 0.00 6 PHE A C 14
ATOM 23030 O O . PHE A 1 6 ? -5.606 -25.539 15.283 1.00 0.00 6 PHE A O 14
ATOM 23047 N N . ASN A 1 7 ? -7.588 -26.544 15.639 1.00 0.00 7 ASN A N 14
ATOM 23048 C CA . ASN A 1 7 ? -7.577 -26.289 17.068 1.00 0.00 7 ASN A CA 14
ATOM 23049 C C . ASN A 1 7 ? -7.362 -24.807 17.350 1.00 0.00 7 ASN A C 14
ATOM 23050 O O . ASN A 1 7 ? -6.999 -24.040 16.472 1.00 0.00 7 ASN A O 14
ATOM 23061 N N . ASP A 1 8 ? -7.573 -24.419 18.589 1.00 0.00 8 ASP A N 14
ATOM 23062 C CA . ASP A 1 8 ? -7.393 -23.021 18.982 1.00 0.00 8 ASP A CA 14
ATOM 23063 C C . ASP A 1 8 ? -6.100 -22.465 18.399 1.00 0.00 8 ASP A C 14
ATOM 23064 O O . ASP A 1 8 ? -5.130 -23.199 18.206 1.00 0.00 8 ASP A O 14
ATOM 23073 N N . LYS A 1 9 ? -6.098 -21.162 18.105 1.00 0.00 9 LYS A N 14
ATOM 23074 C CA . LYS A 1 9 ? -4.920 -20.512 17.530 1.00 0.00 9 LYS A CA 14
ATOM 23075 C C . LYS A 1 9 ? -3.630 -21.071 18.147 1.00 0.00 9 LYS A C 14
ATOM 23076 O O . LYS A 1 9 ? -3.633 -21.538 19.287 1.00 0.00 9 LYS A O 14
ATOM 23095 N N . PRO A 1 10 ? -2.544 -21.036 17.418 1.00 0.00 10 PRO A N 14
ATOM 23096 C CA . PRO A 1 10 ? -1.231 -21.553 17.909 1.00 0.00 10 PRO A CA 14
ATOM 23097 C C . PRO A 1 10 ? -0.686 -20.732 19.072 1.00 0.00 10 PRO A C 14
ATOM 23098 O O . PRO A 1 10 ? -0.813 -21.110 20.236 1.00 0.00 10 PRO A O 14
ATOM 23109 N N . LYS A 1 11 ? -0.076 -19.614 18.736 1.00 0.00 11 LYS A N 14
ATOM 23110 C CA . LYS A 1 11 ? 0.504 -18.732 19.742 1.00 0.00 11 LYS A CA 14
ATOM 23111 C C . LYS A 1 11 ? 1.545 -19.490 20.561 1.00 0.00 11 LYS A C 14
ATOM 23112 O O . LYS A 1 11 ? 1.194 -20.379 21.334 1.00 0.00 11 LYS A O 14
ATOM 23131 N N . VAL A 1 12 ? 2.812 -19.130 20.383 1.00 0.00 12 VAL A N 14
ATOM 23132 C CA . VAL A 1 12 ? 3.903 -19.784 21.109 1.00 0.00 12 VAL A CA 14
ATOM 23133 C C . VAL A 1 12 ? 4.045 -21.237 20.657 1.00 0.00 12 VAL A C 14
ATOM 23134 O O . VAL A 1 12 ? 5.153 -21.714 20.410 1.00 0.00 12 VAL A O 14
ATOM 23147 N N . ARG A 1 13 ? 2.917 -21.928 20.548 1.00 0.00 13 ARG A N 14
ATOM 23148 C CA . ARG A 1 13 ? 2.916 -23.322 20.119 1.00 0.00 13 ARG A CA 14
ATOM 23149 C C . ARG A 1 13 ? 3.573 -23.461 18.751 1.00 0.00 13 ARG A C 14
ATOM 23150 O O . ARG A 1 13 ? 4.142 -22.505 18.225 1.00 0.00 13 ARG A O 14
ATOM 23171 N N . LYS A 1 14 ? 3.490 -24.658 18.183 1.00 0.00 14 LYS A N 14
ATOM 23172 C CA . LYS A 1 14 ? 4.083 -24.913 16.876 1.00 0.00 14 LYS A CA 14
ATOM 23173 C C . LYS A 1 14 ? 3.501 -23.966 15.835 1.00 0.00 14 LYS A C 14
ATOM 23174 O O . LYS A 1 14 ? 2.293 -23.730 15.800 1.00 0.00 14 LYS A O 14
ATOM 23193 N N . ILE A 1 15 ? 4.370 -23.421 14.993 1.00 0.00 15 ILE A N 14
ATOM 23194 C CA . ILE A 1 15 ? 3.931 -22.492 13.961 1.00 0.00 15 ILE A CA 14
ATOM 23195 C C . ILE A 1 15 ? 3.237 -23.239 12.819 1.00 0.00 15 ILE A C 14
ATOM 23196 O O . ILE A 1 15 ? 3.526 -24.409 12.567 1.00 0.00 15 ILE A O 14
ATOM 23212 N N . PRO A 1 16 ? 2.344 -22.582 12.119 1.00 0.00 16 PRO A N 14
ATOM 23213 C CA . PRO A 1 16 ? 1.614 -23.192 10.973 1.00 0.00 16 PRO A CA 14
ATOM 23214 C C . PRO A 1 16 ? 2.527 -23.439 9.772 1.00 0.00 16 PRO A C 14
ATOM 23215 O O . PRO A 1 16 ? 3.609 -22.862 9.671 1.00 0.00 16 PRO A O 14
ATOM 23226 N N . SER A 1 17 ? 2.074 -24.296 8.862 1.00 0.00 17 SER A N 14
ATOM 23227 C CA . SER A 1 17 ? 2.845 -24.614 7.664 1.00 0.00 17 SER A CA 14
ATOM 23228 C C . SER A 1 17 ? 2.968 -23.387 6.765 1.00 0.00 17 SER A C 14
ATOM 23229 O O . SER A 1 17 ? 3.441 -23.481 5.631 1.00 0.00 17 SER A O 14
ATOM 23237 N N . THR A 1 18 ? 2.543 -22.232 7.278 1.00 0.00 18 THR A N 14
ATOM 23238 C CA . THR A 1 18 ? 2.608 -20.980 6.520 1.00 0.00 18 THR A CA 14
ATOM 23239 C C . THR A 1 18 ? 3.678 -20.066 7.101 1.00 0.00 18 THR A C 14
ATOM 23240 O O . THR A 1 18 ? 4.199 -20.320 8.190 1.00 0.00 18 THR A O 14
ATOM 23251 N N . ARG A 1 19 ? 4.005 -19.004 6.370 1.00 0.00 19 ARG A N 14
ATOM 23252 C CA . ARG A 1 19 ? 5.023 -18.047 6.812 1.00 0.00 19 ARG A CA 14
ATOM 23253 C C . ARG A 1 19 ? 4.452 -16.638 6.820 1.00 0.00 19 ARG A C 14
ATOM 23254 O O . ARG A 1 19 ? 3.325 -16.413 6.374 1.00 0.00 19 ARG A O 14
ATOM 23275 N N . LYS A 1 20 ? 5.232 -15.685 7.330 1.00 0.00 20 LYS A N 14
ATOM 23276 C CA . LYS A 1 20 ? 4.788 -14.293 7.388 1.00 0.00 20 LYS A CA 14
ATOM 23277 C C . LYS A 1 20 ? 5.972 -13.356 7.162 1.00 0.00 20 LYS A C 14
ATOM 23278 O O . LYS A 1 20 ? 7.089 -13.635 7.600 1.00 0.00 20 LYS A O 14
ATOM 23297 N N . ILE A 1 21 ? 5.717 -12.240 6.479 1.00 0.00 21 ILE A N 14
ATOM 23298 C CA . ILE A 1 21 ? 6.763 -11.252 6.192 1.00 0.00 21 ILE A CA 14
ATOM 23299 C C . ILE A 1 21 ? 6.252 -9.840 6.435 1.00 0.00 21 ILE A C 14
ATOM 23300 O O . ILE A 1 21 ? 5.076 -9.547 6.214 1.00 0.00 21 ILE A O 14
ATOM 23316 N N . LYS A 1 22 ? 7.146 -8.964 6.880 1.00 0.00 22 LYS A N 14
ATOM 23317 C CA . LYS A 1 22 ? 6.789 -7.571 7.140 1.00 0.00 22 LYS A CA 14
ATOM 23318 C C . LYS A 1 22 ? 7.369 -6.679 6.058 1.00 0.00 22 LYS A C 14
ATOM 23319 O O . LYS A 1 22 ? 8.580 -6.662 5.828 1.00 0.00 22 LYS A O 14
ATOM 23338 N N . ILE A 1 23 ? 6.495 -5.953 5.363 1.00 0.00 23 ILE A N 14
ATOM 23339 C CA . ILE A 1 23 ? 6.937 -5.082 4.279 1.00 0.00 23 ILE A CA 14
ATOM 23340 C C . ILE A 1 23 ? 7.150 -3.666 4.797 1.00 0.00 23 ILE A C 14
ATOM 23341 O O . ILE A 1 23 ? 6.206 -3.007 5.236 1.00 0.00 23 ILE A O 14
ATOM 23357 N N . THR A 1 24 ? 8.395 -3.209 4.744 1.00 0.00 24 THR A N 14
ATOM 23358 C CA . THR A 1 24 ? 8.739 -1.866 5.208 1.00 0.00 24 THR A CA 14
ATOM 23359 C C . THR A 1 24 ? 9.509 -1.114 4.134 1.00 0.00 24 THR A C 14
ATOM 23360 O O . THR A 1 24 ? 10.713 -1.312 3.966 1.00 0.00 24 THR A O 14
ATOM 23371 N N . PHE A 1 25 ? 8.809 -0.244 3.416 1.00 0.00 25 PHE A N 14
ATOM 23372 C CA . PHE A 1 25 ? 9.440 0.546 2.366 1.00 0.00 25 PHE A CA 14
ATOM 23373 C C . PHE A 1 25 ? 8.596 1.778 2.056 1.00 0.00 25 PHE A C 14
ATOM 23374 O O . PHE A 1 25 ? 7.526 1.673 1.457 1.00 0.00 25 PHE A O 14
ATOM 23391 N N . ALA A 1 26 ? 9.082 2.946 2.473 1.00 0.00 26 ALA A N 14
ATOM 23392 C CA . ALA A 1 26 ? 8.362 4.202 2.240 1.00 0.00 26 ALA A CA 14
ATOM 23393 C C . ALA A 1 26 ? 9.309 5.280 1.729 1.00 0.00 26 ALA A C 14
ATOM 23394 O O . ALA A 1 26 ? 10.447 5.390 2.185 1.00 0.00 26 ALA A O 14
ATOM 23401 N N . LEU A 1 27 ? 8.824 6.076 0.785 1.00 0.00 27 LEU A N 14
ATOM 23402 C CA . LEU A 1 27 ? 9.626 7.154 0.219 1.00 0.00 27 LEU A CA 14
ATOM 23403 C C . LEU A 1 27 ? 9.762 8.311 1.207 1.00 0.00 27 LEU A C 14
ATOM 23404 O O . LEU A 1 27 ? 10.833 8.903 1.340 1.00 0.00 27 LEU A O 14
ATOM 23420 N N . ASP A 1 28 ? 8.662 8.634 1.889 1.00 0.00 28 ASP A N 14
ATOM 23421 C CA . ASP A 1 28 ? 8.651 9.734 2.856 1.00 0.00 28 ASP A CA 14
ATOM 23422 C C . ASP A 1 28 ? 8.117 9.261 4.200 1.00 0.00 28 ASP A C 14
ATOM 23423 O O . ASP A 1 28 ? 7.822 8.078 4.384 1.00 0.00 28 ASP A O 14
ATOM 23432 N N . ALA A 1 29 ? 7.998 10.191 5.140 1.00 0.00 29 ALA A N 14
ATOM 23433 C CA . ALA A 1 29 ? 7.500 9.865 6.471 1.00 0.00 29 ALA A CA 14
ATOM 23434 C C . ALA A 1 29 ? 6.028 9.464 6.419 1.00 0.00 29 ALA A C 14
ATOM 23435 O O . ALA A 1 29 ? 5.584 8.583 7.153 1.00 0.00 29 ALA A O 14
ATOM 23442 N N . THR A 1 30 ? 5.270 10.130 5.555 1.00 0.00 30 THR A N 14
ATOM 23443 C CA . THR A 1 30 ? 3.845 9.840 5.431 1.00 0.00 30 THR A CA 14
ATOM 23444 C C . THR A 1 30 ? 3.631 8.381 5.054 1.00 0.00 30 THR A C 14
ATOM 23445 O O . THR A 1 30 ? 2.886 7.658 5.712 1.00 0.00 30 THR A O 14
ATOM 23456 N N . PHE A 1 31 ? 4.296 7.952 3.991 1.00 0.00 31 PHE A N 14
ATOM 23457 C CA . PHE A 1 31 ? 4.168 6.578 3.542 1.00 0.00 31 PHE A CA 14
ATOM 23458 C C . PHE A 1 31 ? 4.827 5.628 4.538 1.00 0.00 31 PHE A C 14
ATOM 23459 O O . PHE A 1 31 ? 4.637 4.419 4.480 1.00 0.00 31 PHE A O 14
ATOM 23476 N N . ASP A 1 32 ? 5.583 6.192 5.468 1.00 0.00 32 ASP A N 14
ATOM 23477 C CA . ASP A 1 32 ? 6.258 5.380 6.479 1.00 0.00 32 ASP A CA 14
ATOM 23478 C C . ASP A 1 32 ? 5.276 4.946 7.563 1.00 0.00 32 ASP A C 14
ATOM 23479 O O . ASP A 1 32 ? 5.126 3.754 7.843 1.00 0.00 32 ASP A O 14
ATOM 23488 N N . SER A 1 33 ? 4.602 5.920 8.164 1.00 0.00 33 SER A N 14
ATOM 23489 C CA . SER A 1 33 ? 3.634 5.625 9.210 1.00 0.00 33 SER A CA 14
ATOM 23490 C C . SER A 1 33 ? 2.404 4.939 8.634 1.00 0.00 33 SER A C 14
ATOM 23491 O O . SER A 1 33 ? 1.804 4.078 9.277 1.00 0.00 33 SER A O 14
ATOM 23499 N N . VAL A 1 34 ? 2.025 5.333 7.421 1.00 0.00 34 VAL A N 14
ATOM 23500 C CA . VAL A 1 34 ? 0.855 4.745 6.782 1.00 0.00 34 VAL A CA 14
ATOM 23501 C C . VAL A 1 34 ? 1.073 3.261 6.512 1.00 0.00 34 VAL A C 14
ATOM 23502 O O . VAL A 1 34 ? 0.226 2.434 6.848 1.00 0.00 34 VAL A O 14
ATOM 23515 N N . LEU A 1 35 ? 2.204 2.924 5.897 1.00 0.00 35 LEU A N 14
ATOM 23516 C CA . LEU A 1 35 ? 2.489 1.529 5.596 1.00 0.00 35 LEU A CA 14
ATOM 23517 C C . LEU A 1 35 ? 2.672 0.724 6.878 1.00 0.00 35 LEU A C 14
ATOM 23518 O O . LEU A 1 35 ? 2.188 -0.403 6.990 1.00 0.00 35 LEU A O 14
ATOM 23534 N N . SER A 1 36 ? 3.379 1.301 7.836 1.00 0.00 36 SER A N 14
ATOM 23535 C CA . SER A 1 36 ? 3.616 0.611 9.092 1.00 0.00 36 SER A CA 14
ATOM 23536 C C . SER A 1 36 ? 2.300 0.366 9.825 1.00 0.00 36 SER A C 14
ATOM 23537 O O . SER A 1 36 ? 2.053 -0.730 10.323 1.00 0.00 36 SER A O 14
ATOM 23545 N N . LYS A 1 37 ? 1.461 1.397 9.883 1.00 0.00 37 LYS A N 14
ATOM 23546 C CA . LYS A 1 37 ? 0.175 1.281 10.558 1.00 0.00 37 LYS A CA 14
ATOM 23547 C C . LYS A 1 37 ? -0.760 0.345 9.797 1.00 0.00 37 LYS A C 14
ATOM 23548 O O . LYS A 1 37 ? -1.397 -0.527 10.388 1.00 0.00 37 LYS A O 14
ATOM 23567 N N . ALA A 1 38 ? -0.844 0.543 8.485 1.00 0.00 38 ALA A N 14
ATOM 23568 C CA . ALA A 1 38 ? -1.712 -0.280 7.654 1.00 0.00 38 ALA A CA 14
ATOM 23569 C C . ALA A 1 38 ? -1.088 -1.650 7.413 1.00 0.00 38 ALA A C 14
ATOM 23570 O O . ALA A 1 38 ? -1.496 -2.639 8.019 1.00 0.00 38 ALA A O 14
ATOM 23577 N N . CYS A 1 39 ? -0.097 -1.697 6.529 1.00 0.00 39 CYS A N 14
ATOM 23578 C CA . CYS A 1 39 ? 0.576 -2.955 6.221 1.00 0.00 39 CYS A CA 14
ATOM 23579 C C . CYS A 1 39 ? 1.658 -3.249 7.257 1.00 0.00 39 CYS A C 14
ATOM 23580 O O . CYS A 1 39 ? 2.851 -3.155 6.970 1.00 0.00 39 CYS A O 14
ATOM 23588 N N . SER A 1 40 ? 1.229 -3.614 8.459 1.00 0.00 40 SER A N 14
ATOM 23589 C CA . SER A 1 40 ? 2.168 -3.934 9.526 1.00 0.00 40 SER A CA 14
ATOM 23590 C C . SER A 1 40 ? 2.786 -5.309 9.303 1.00 0.00 40 SER A C 14
ATOM 23591 O O . SER A 1 40 ? 3.903 -5.578 9.747 1.00 0.00 40 SER A O 14
ATOM 23599 N N . GLU A 1 41 ? 2.050 -6.175 8.610 1.00 0.00 41 GLU A N 14
ATOM 23600 C CA . GLU A 1 41 ? 2.539 -7.521 8.332 1.00 0.00 41 GLU A CA 14
ATOM 23601 C C . GLU A 1 41 ? 1.589 -8.243 7.379 1.00 0.00 41 GLU A C 14
ATOM 23602 O O . GLU A 1 41 ? 0.381 -8.003 7.392 1.00 0.00 41 GLU A O 14
ATOM 23614 N N . PHE A 1 42 ? 2.142 -9.138 6.560 1.00 0.00 42 PHE A N 14
ATOM 23615 C CA . PHE A 1 42 ? 1.336 -9.906 5.605 1.00 0.00 42 PHE A CA 14
ATOM 23616 C C . PHE A 1 42 ? 1.668 -11.391 5.698 1.00 0.00 42 PHE A C 14
ATOM 23617 O O . PHE A 1 42 ? 2.805 -11.775 5.971 1.00 0.00 42 PHE A O 14
ATOM 23634 N N . GLU A 1 43 ? 0.655 -12.218 5.463 1.00 0.00 43 GLU A N 14
ATOM 23635 C CA . GLU A 1 43 ? 0.828 -13.660 5.514 1.00 0.00 43 GLU A CA 14
ATOM 23636 C C . GLU A 1 43 ? 1.535 -14.154 4.259 1.00 0.00 43 GLU A C 14
ATOM 23637 O O . GLU A 1 43 ? 1.699 -13.410 3.293 1.00 0.00 43 GLU A O 14
ATOM 23649 N N . VAL A 1 44 ? 1.945 -15.419 4.283 1.00 0.00 44 VAL A N 14
ATOM 23650 C CA . VAL A 1 44 ? 2.630 -16.019 3.139 1.00 0.00 44 VAL A CA 14
ATOM 23651 C C . VAL A 1 44 ? 2.285 -17.496 3.013 1.00 0.00 44 VAL A C 14
ATOM 23652 O O . VAL A 1 44 ? 2.339 -18.243 3.990 1.00 0.00 44 VAL A O 14
ATOM 23665 N N . ASP A 1 45 ? 1.938 -17.914 1.797 1.00 0.00 45 ASP A N 14
ATOM 23666 C CA . ASP A 1 45 ? 1.590 -19.311 1.539 1.00 0.00 45 ASP A CA 14
ATOM 23667 C C . ASP A 1 45 ? 2.050 -19.730 0.148 1.00 0.00 45 ASP A C 14
ATOM 23668 O O . ASP A 1 45 ? 2.089 -18.916 -0.774 1.00 0.00 45 ASP A O 14
ATOM 23677 N N . LYS A 1 46 ? 2.398 -21.000 0.004 1.00 0.00 46 LYS A N 14
ATOM 23678 C CA . LYS A 1 46 ? 2.857 -21.519 -1.279 1.00 0.00 46 LYS A CA 14
ATOM 23679 C C . LYS A 1 46 ? 1.690 -21.665 -2.250 1.00 0.00 46 LYS A C 14
ATOM 23680 O O . LYS A 1 46 ? 1.768 -22.425 -3.216 1.00 0.00 46 LYS A O 14
ATOM 23699 N N . ASP A 1 47 ? 0.604 -20.938 -1.984 1.00 0.00 47 ASP A N 14
ATOM 23700 C CA . ASP A 1 47 ? -0.587 -20.993 -2.838 1.00 0.00 47 ASP A CA 14
ATOM 23701 C C . ASP A 1 47 ? -0.931 -19.609 -3.372 1.00 0.00 47 ASP A C 14
ATOM 23702 O O . ASP A 1 47 ? -2.043 -19.378 -3.851 1.00 0.00 47 ASP A O 14
ATOM 23711 N N . VAL A 1 48 ? 0.025 -18.691 -3.290 1.00 0.00 48 VAL A N 14
ATOM 23712 C CA . VAL A 1 48 ? -0.180 -17.326 -3.770 1.00 0.00 48 VAL A CA 14
ATOM 23713 C C . VAL A 1 48 ? 1.014 -16.882 -4.592 1.00 0.00 48 VAL A C 14
ATOM 23714 O O . VAL A 1 48 ? 2.100 -17.455 -4.493 1.00 0.00 48 VAL A O 14
ATOM 23727 N N . THR A 1 49 ? 0.807 -15.848 -5.394 1.00 0.00 49 THR A N 14
ATOM 23728 C CA . THR A 1 49 ? 1.870 -15.307 -6.230 1.00 0.00 49 THR A CA 14
ATOM 23729 C C . THR A 1 49 ? 2.119 -13.853 -5.881 1.00 0.00 49 THR A C 14
ATOM 23730 O O . THR A 1 49 ? 1.180 -13.068 -5.743 1.00 0.00 49 THR A O 14
ATOM 23741 N N . LEU A 1 50 ? 3.395 -13.502 -5.757 1.00 0.00 50 LEU A N 14
ATOM 23742 C CA . LEU A 1 50 ? 3.802 -12.137 -5.450 1.00 0.00 50 LEU A CA 14
ATOM 23743 C C . LEU A 1 50 ? 2.936 -11.128 -6.205 1.00 0.00 50 LEU A C 14
ATOM 23744 O O . LEU A 1 50 ? 2.895 -9.948 -5.856 1.00 0.00 50 LEU A O 14
ATOM 23760 N N . ASP A 1 51 ? 2.255 -11.604 -7.246 1.00 0.00 51 ASP A N 14
ATOM 23761 C CA . ASP A 1 51 ? 1.395 -10.752 -8.054 1.00 0.00 51 ASP A CA 14
ATOM 23762 C C . ASP A 1 51 ? 0.192 -10.300 -7.239 1.00 0.00 51 ASP A C 14
ATOM 23763 O O . ASP A 1 51 ? -0.119 -9.105 -7.158 1.00 0.00 51 ASP A O 14
ATOM 23772 N N . GLU A 1 52 ? -0.474 -11.265 -6.617 1.00 0.00 52 GLU A N 14
ATOM 23773 C CA . GLU A 1 52 ? -1.632 -10.965 -5.792 1.00 0.00 52 GLU A CA 14
ATOM 23774 C C . GLU A 1 52 ? -1.200 -10.187 -4.561 1.00 0.00 52 GLU A C 14
ATOM 23775 O O . GLU A 1 52 ? -1.915 -9.309 -4.090 1.00 0.00 52 GLU A O 14
ATOM 23787 N N . LEU A 1 53 ? -0.021 -10.514 -4.045 1.00 0.00 53 LEU A N 14
ATOM 23788 C CA . LEU A 1 53 ? 0.487 -9.826 -2.868 1.00 0.00 53 LEU A CA 14
ATOM 23789 C C . LEU A 1 53 ? 0.660 -8.345 -3.172 1.00 0.00 53 LEU A C 14
ATOM 23790 O O . LEU A 1 53 ? 0.273 -7.492 -2.381 1.00 0.00 53 LEU A O 14
ATOM 23806 N N . LEU A 1 54 ? 1.247 -8.044 -4.323 1.00 0.00 54 LEU A N 14
ATOM 23807 C CA . LEU A 1 54 ? 1.466 -6.653 -4.697 1.00 0.00 54 LEU A CA 14
ATOM 23808 C C . LEU A 1 54 ? 0.128 -5.945 -4.847 1.00 0.00 54 LEU A C 14
ATOM 23809 O O . LEU A 1 54 ? -0.046 -4.819 -4.381 1.00 0.00 54 LEU A O 14
ATOM 23825 N N . ASP A 1 55 ? -0.815 -6.610 -5.495 1.00 0.00 55 ASP A N 14
ATOM 23826 C CA . ASP A 1 55 ? -2.130 -6.022 -5.691 1.00 0.00 55 ASP A CA 14
ATOM 23827 C C . ASP A 1 55 ? -2.820 -5.783 -4.351 1.00 0.00 55 ASP A C 14
ATOM 23828 O O . ASP A 1 55 ? -3.441 -4.740 -4.139 1.00 0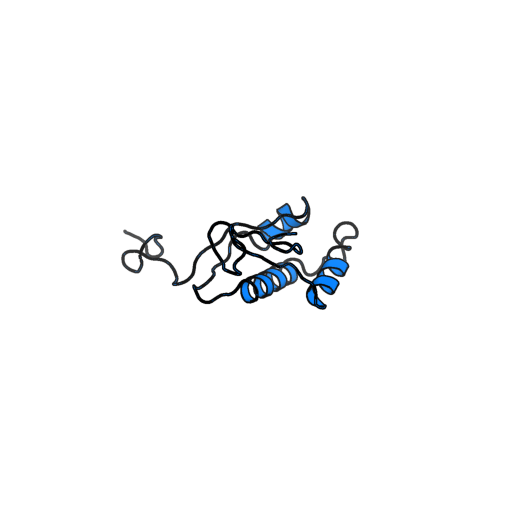.00 55 ASP A O 14
ATOM 23837 N N . VAL A 1 56 ? -2.713 -6.757 -3.449 1.00 0.00 56 VAL A N 14
ATOM 23838 C CA . VAL A 1 56 ? -3.337 -6.640 -2.138 1.00 0.00 56 VAL A CA 14
ATOM 23839 C C . VAL A 1 56 ? -2.661 -5.551 -1.318 1.00 0.00 56 VAL A C 14
ATOM 23840 O O . VAL A 1 56 ? -3.325 -4.736 -0.688 1.00 0.00 56 VAL A O 14
ATOM 23853 N N . VAL A 1 57 ? -1.338 -5.557 -1.318 1.00 0.00 57 VAL A N 14
ATOM 23854 C CA . VAL A 1 57 ? -0.585 -4.573 -0.554 1.00 0.00 57 VAL A CA 14
ATOM 23855 C C . VAL A 1 57 ? -0.927 -3.167 -1.033 1.00 0.00 57 VAL A C 14
ATOM 23856 O O . VAL A 1 57 ? -1.169 -2.267 -0.220 1.00 0.00 57 VAL A O 14
ATOM 23869 N N . LEU A 1 58 ? -0.952 -2.983 -2.346 1.00 0.00 58 LEU A N 14
ATOM 23870 C CA . LEU A 1 58 ? -1.270 -1.677 -2.902 1.00 0.00 58 LEU A CA 14
ATOM 23871 C C . LEU A 1 58 ? -2.669 -1.258 -2.464 1.00 0.00 58 LEU A C 14
ATOM 23872 O O . LEU A 1 58 ? -2.871 -0.159 -1.955 1.00 0.00 58 LEU A O 14
ATOM 23888 N N . ASP A 1 59 ? -3.633 -2.139 -2.673 1.00 0.00 59 ASP A N 14
ATOM 23889 C CA . ASP A 1 59 ? -5.007 -1.844 -2.301 1.00 0.00 59 ASP A CA 14
ATOM 23890 C C . ASP A 1 59 ? -5.095 -1.594 -0.799 1.00 0.00 59 ASP A C 14
ATOM 23891 O O . ASP A 1 59 ? -5.914 -0.802 -0.340 1.00 0.00 59 ASP A O 14
ATOM 23900 N N . ALA A 1 60 ? -4.253 -2.285 -0.037 1.00 0.00 60 ALA A N 14
ATOM 23901 C CA . ALA A 1 60 ? -4.246 -2.139 1.417 1.00 0.00 60 ALA A CA 14
ATOM 23902 C C . ALA A 1 60 ? -3.953 -0.697 1.819 1.00 0.00 60 ALA A C 14
ATOM 23903 O O . ALA A 1 60 ? -4.724 -0.078 2.558 1.00 0.00 60 ALA A O 14
ATOM 23910 N N . VAL A 1 61 ? -2.840 -0.163 1.319 1.00 0.00 61 VAL A N 14
ATOM 23911 C CA . VAL A 1 61 ? -2.466 1.211 1.636 1.00 0.00 61 VAL A CA 14
ATOM 23912 C C . VAL A 1 61 ? -3.484 2.191 1.059 1.00 0.00 61 VAL A C 14
ATOM 23913 O O . VAL A 1 61 ? -3.820 3.193 1.691 1.00 0.00 61 VAL A O 14
ATOM 23926 N N . GLU A 1 62 ? -3.962 1.900 -0.142 1.00 0.00 62 GLU A N 14
ATOM 23927 C CA . GLU A 1 62 ? -4.931 2.769 -0.792 1.00 0.00 62 GLU A CA 14
ATOM 23928 C C . GLU A 1 62 ? -6.218 2.827 0.021 1.00 0.00 62 GLU A C 14
ATOM 23929 O O . GLU A 1 62 ? -6.795 3.897 0.208 1.00 0.00 62 GLU A O 14
ATOM 23941 N N . SER A 1 63 ? -6.666 1.670 0.493 1.00 0.00 63 SER A N 14
ATOM 23942 C CA . SER A 1 63 ? -7.890 1.606 1.278 1.00 0.00 63 SER A CA 14
ATOM 23943 C C . SER A 1 63 ? -7.749 2.424 2.553 1.00 0.00 63 SER A C 14
ATOM 23944 O O . SER A 1 63 ? -8.616 3.233 2.880 1.00 0.00 63 SER A O 14
ATOM 23952 N N . THR A 1 64 ? -6.654 2.202 3.277 1.00 0.00 64 THR A N 14
ATOM 23953 C CA . THR A 1 64 ? -6.425 2.931 4.516 1.00 0.00 64 THR A CA 14
ATOM 23954 C C . THR A 1 64 ? -6.328 4.423 4.250 1.00 0.00 64 THR A C 14
ATOM 23955 O O . THR A 1 64 ? -6.975 5.228 4.922 1.00 0.00 64 THR A O 14
ATOM 23966 N N . LEU A 1 65 ? -5.516 4.792 3.259 1.00 0.00 65 LEU A N 14
ATOM 23967 C CA . LEU A 1 65 ? -5.341 6.201 2.904 1.00 0.00 65 LEU A CA 14
ATOM 23968 C C . LEU A 1 65 ? -6.021 6.500 1.573 1.00 0.00 65 LEU A C 14
ATOM 23969 O O . LEU A 1 65 ? -5.373 6.542 0.526 1.00 0.00 65 LEU A O 14
ATOM 23985 N N . SER A 1 66 ? -7.329 6.727 1.627 1.00 0.00 66 SER A N 14
ATOM 23986 C CA . SER A 1 66 ? -8.093 7.046 0.427 1.00 0.00 66 SER A CA 14
ATOM 23987 C C . SER A 1 66 ? -7.887 8.513 0.037 1.00 0.00 66 SER A C 14
ATOM 23988 O O . SER A 1 66 ? -7.705 8.834 -1.137 1.00 0.00 66 SER A O 14
ATOM 23996 N N . PRO A 1 67 ? -7.927 9.404 1.002 1.00 0.00 67 PRO A N 14
ATOM 23997 C CA . PRO A 1 67 ? -7.760 10.870 0.758 1.00 0.00 67 PRO A CA 14
ATOM 23998 C C . PRO A 1 67 ? -6.397 11.200 0.153 1.00 0.00 67 PRO A C 14
ATOM 23999 O O . PRO A 1 67 ? -5.365 11.019 0.791 1.00 0.00 67 PRO A O 14
ATOM 24010 N N . CYS A 1 68 ? -6.403 11.702 -1.080 1.00 0.00 68 CYS A N 14
ATOM 24011 C CA . CYS A 1 68 ? -5.159 12.065 -1.760 1.00 0.00 68 CYS A CA 14
ATOM 24012 C C . CYS A 1 68 ? -5.288 13.446 -2.396 1.00 0.00 68 CYS A C 14
ATOM 24013 O O . CYS A 1 68 ? -4.368 14.250 -2.337 1.00 0.00 68 CYS A O 14
ATOM 24021 N N . LYS A 1 69 ? -6.435 13.710 -3.008 1.00 0.00 69 LYS A N 14
ATOM 24022 C CA . LYS A 1 69 ? -6.663 14.994 -3.656 1.00 0.00 69 LYS A CA 14
ATOM 24023 C C . LYS A 1 69 ? -6.605 16.131 -2.639 1.00 0.00 69 LYS A C 14
ATOM 24024 O O . LYS A 1 69 ? -6.111 17.219 -2.936 1.00 0.00 69 LYS A O 14
ATOM 24043 N N . GLU A 1 70 ? -7.122 15.876 -1.443 1.00 0.00 70 GLU A N 14
ATOM 24044 C CA . GLU A 1 70 ? -7.136 16.889 -0.390 1.00 0.00 70 GLU A CA 14
ATOM 24045 C C . GLU A 1 70 ? -5.748 17.057 0.223 1.00 0.00 70 GLU A C 14
ATOM 24046 O O . GLU A 1 70 ? -5.618 17.416 1.393 1.00 0.00 70 GLU A O 14
ATOM 24058 N N . HIS A 1 71 ? -4.715 16.791 -0.575 1.00 0.00 71 HIS A N 14
ATOM 24059 C CA . HIS A 1 71 ? -3.330 16.911 -0.106 1.00 0.00 71 HIS A CA 14
ATOM 24060 C C . HIS A 1 71 ? -2.467 17.590 -1.157 1.00 0.00 71 HIS A C 14
ATOM 24061 O O . HIS A 1 71 ? -2.653 17.383 -2.353 1.00 0.00 71 HIS A O 14
ATOM 24075 N N . ASP A 1 72 ? -1.518 18.403 -0.702 1.00 0.00 72 ASP A N 14
ATOM 24076 C CA . ASP A 1 72 ? -0.625 19.103 -1.616 1.00 0.00 72 ASP A CA 14
ATOM 24077 C C . ASP A 1 72 ? 0.490 18.182 -2.102 1.00 0.00 72 ASP A C 14
ATOM 24078 O O . ASP A 1 72 ? 0.598 17.899 -3.295 1.00 0.00 72 ASP A O 14
ATOM 24087 N N . VAL A 1 73 ? 1.320 17.723 -1.168 1.00 0.00 73 VAL A N 14
ATOM 24088 C CA . VAL A 1 73 ? 2.433 16.842 -1.511 1.00 0.00 73 VAL A CA 14
ATOM 24089 C C . VAL A 1 73 ? 1.909 15.496 -2.008 1.00 0.00 73 VAL A C 14
ATOM 24090 O O . VAL A 1 73 ? 2.391 14.961 -3.006 1.00 0.00 73 VAL A O 14
ATOM 24103 N N . ILE A 1 74 ? 0.915 14.954 -1.302 1.00 0.00 74 ILE A N 14
ATOM 24104 C CA . ILE A 1 74 ? 0.330 13.666 -1.676 1.00 0.00 74 ILE A CA 14
ATOM 24105 C C . ILE A 1 74 ? -0.745 13.871 -2.741 1.00 0.00 74 ILE A C 14
ATOM 24106 O O . ILE A 1 74 ? -1.393 12.921 -3.178 1.00 0.00 74 ILE A O 14
ATOM 24122 N N . GLY A 1 75 ? -0.914 15.119 -3.169 1.00 0.00 75 GLY A N 14
ATOM 24123 C CA . GLY A 1 75 ? -1.895 15.439 -4.200 1.00 0.00 75 GLY A CA 14
ATOM 24124 C C . GLY A 1 75 ? -1.560 14.738 -5.511 1.00 0.00 75 GLY A C 14
ATOM 24125 O O . GLY A 1 75 ? -2.445 14.439 -6.309 1.00 0.00 75 GLY A O 14
ATOM 24129 N N . THR A 1 76 ? -0.273 14.482 -5.727 1.00 0.00 76 THR A N 14
ATOM 24130 C CA . THR A 1 76 ? 0.172 13.816 -6.951 1.00 0.00 76 THR A CA 14
ATOM 24131 C C . THR A 1 76 ? -0.007 12.307 -6.833 1.00 0.00 76 THR A C 14
ATOM 24132 O O . THR A 1 76 ? 0.160 11.574 -7.808 1.00 0.00 76 THR A O 14
ATOM 24143 N N . LYS A 1 77 ? -0.353 11.847 -5.635 1.00 0.00 77 LYS A N 14
ATOM 24144 C CA . LYS A 1 77 ? -0.555 10.423 -5.402 1.00 0.00 77 LYS A CA 14
ATOM 24145 C C . LYS A 1 77 ? -1.663 9.890 -6.300 1.00 0.00 77 LYS A C 14
ATOM 24146 O O . LYS A 1 77 ? -1.535 8.822 -6.882 1.00 0.00 77 LYS A O 14
ATOM 24165 N N . VAL A 1 78 ? -2.758 10.628 -6.389 1.00 0.00 78 VAL A N 14
ATOM 24166 C CA . VAL A 1 78 ? -3.884 10.198 -7.209 1.00 0.00 78 VAL A CA 14
ATOM 24167 C C . VAL A 1 78 ? -3.436 9.976 -8.652 1.00 0.00 78 VAL A C 14
ATOM 24168 O O . VAL A 1 78 ? -3.807 8.982 -9.281 1.00 0.00 78 VAL A O 14
ATOM 24181 N N . CYS A 1 79 ? -2.641 10.905 -9.170 1.00 0.00 79 CYS A N 14
ATOM 24182 C CA . CYS A 1 79 ? -2.155 10.799 -10.542 1.00 0.00 79 CYS A CA 14
ATOM 24183 C C . CYS A 1 79 ? -1.185 9.628 -10.691 1.00 0.00 79 CYS A C 14
ATOM 24184 O O . CYS A 1 79 ? -1.319 8.807 -11.603 1.00 0.00 79 CYS A O 14
ATOM 24192 N N . ALA A 1 80 ? -0.209 9.558 -9.793 1.00 0.00 80 ALA A N 14
ATOM 24193 C CA . ALA A 1 80 ? 0.780 8.488 -9.840 1.00 0.00 80 ALA A CA 14
ATOM 24194 C C . ALA A 1 80 ? 0.111 7.132 -9.652 1.00 0.00 80 ALA A C 14
ATOM 24195 O O . ALA A 1 80 ? 0.455 6.160 -10.322 1.00 0.00 80 ALA A O 14
ATOM 24202 N N . LEU A 1 81 ? -0.849 7.077 -8.739 1.00 0.00 81 LEU A N 14
ATOM 24203 C CA . LEU A 1 81 ? -1.562 5.837 -8.471 1.00 0.00 81 LEU A CA 14
ATOM 24204 C C . LEU A 1 81 ? -2.321 5.393 -9.709 1.00 0.00 81 LEU A C 14
ATOM 24205 O O . LEU A 1 81 ? -2.335 4.210 -10.050 1.00 0.00 81 LEU A O 14
ATOM 24221 N N . LEU A 1 82 ? -2.957 6.344 -10.382 1.00 0.00 82 LEU A N 14
ATOM 24222 C CA . LEU A 1 82 ? -3.716 6.023 -11.580 1.00 0.00 82 LEU A CA 14
ATOM 24223 C C . LEU A 1 82 ? -2.798 5.432 -12.637 1.00 0.00 82 LEU A C 14
ATOM 24224 O O . LEU A 1 82 ? -3.148 4.458 -13.305 1.00 0.00 82 LEU A O 14
ATOM 24240 N N . ASP A 1 83 ? -1.620 6.027 -12.789 1.00 0.00 83 ASP A N 14
ATOM 24241 C CA . ASP A 1 83 ? -0.664 5.543 -13.776 1.00 0.00 83 ASP A CA 14
ATOM 24242 C C . ASP A 1 83 ? -0.239 4.115 -13.458 1.00 0.00 83 ASP A C 14
ATOM 24243 O O . ASP A 1 83 ? -0.173 3.264 -14.347 1.00 0.00 83 ASP A O 14
ATOM 24252 N N . ARG A 1 84 ? 0.047 3.856 -12.189 1.00 0.00 84 ARG A N 14
ATOM 24253 C CA . ARG A 1 84 ? 0.466 2.525 -11.772 1.00 0.00 84 ARG A CA 14
ATOM 24254 C C . ARG A 1 84 ? -0.669 1.529 -11.960 1.00 0.00 84 ARG A C 14
ATOM 24255 O O . ARG A 1 84 ? -0.449 0.387 -12.365 1.00 0.00 84 ARG A O 14
ATOM 24276 N N . LEU A 1 85 ? -1.884 1.962 -11.648 1.00 0.00 85 LEU A N 14
ATOM 24277 C CA . LEU A 1 85 ? -3.045 1.093 -11.775 1.00 0.00 85 LEU A CA 14
ATOM 24278 C C . LEU A 1 85 ? -3.278 0.725 -13.239 1.00 0.00 85 LEU A C 14
ATOM 24279 O O . LEU A 1 85 ? -3.672 -0.396 -13.554 1.00 0.00 85 LEU A O 14
ATOM 24295 N N . ALA A 1 86 ? -3.052 1.683 -14.127 1.00 0.00 86 ALA A N 14
ATOM 24296 C CA . ALA A 1 86 ? -3.265 1.449 -15.548 1.00 0.00 86 ALA A CA 14
ATOM 24297 C C . ALA A 1 86 ? -2.429 0.272 -16.028 1.00 0.00 86 ALA A C 14
ATOM 24298 O O . ALA A 1 86 ? -2.905 -0.566 -16.794 1.00 0.00 86 ALA A O 14
ATOM 24305 N N . GLY A 1 87 ? -1.184 0.201 -15.569 1.00 0.00 87 GLY A N 14
ATOM 24306 C CA . GLY A 1 87 ? -0.299 -0.892 -15.960 1.00 0.00 87 GLY A CA 14
ATOM 24307 C C . GLY A 1 87 ? 1.162 -0.482 -15.833 1.00 0.00 87 GLY A C 14
ATOM 24308 O O . GLY A 1 87 ? 1.893 -0.443 -16.823 1.00 0.00 87 GLY A O 14
ATOM 24312 N N . ASP A 1 88 ? 1.582 -0.179 -14.610 1.00 0.00 88 ASP A N 14
ATOM 24313 C CA . ASP A 1 88 ? 2.961 0.224 -14.368 1.00 0.00 88 ASP A CA 14
ATOM 24314 C C . ASP A 1 88 ? 3.229 0.337 -12.874 1.00 0.00 88 ASP A C 14
ATOM 24315 O O . ASP A 1 88 ? 3.646 1.386 -12.390 1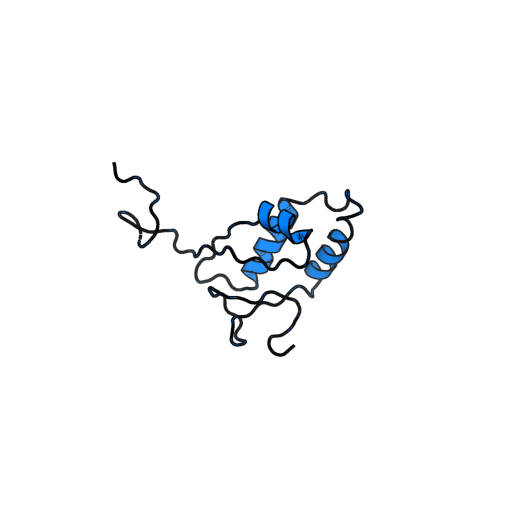.00 0.00 88 ASP A O 14
ATOM 24324 N N . TYR A 1 89 ? 2.987 -0.751 -12.143 1.00 0.00 89 TYR A N 14
ATOM 24325 C CA . TYR A 1 89 ? 3.202 -0.762 -10.696 1.00 0.00 89 TYR A CA 14
ATOM 24326 C C . TYR A 1 89 ? 4.508 -1.466 -10.357 1.00 0.00 89 TYR A C 14
ATOM 24327 O O . TYR A 1 89 ? 4.981 -2.320 -11.108 1.00 0.00 89 TYR A O 14
ATOM 24345 N N . VAL A 1 90 ? 5.102 -1.083 -9.234 1.00 0.00 90 VAL A N 14
ATOM 24346 C CA . VAL A 1 90 ? 6.374 -1.658 -8.820 1.00 0.00 90 VAL A CA 14
ATOM 24347 C C . VAL A 1 90 ? 6.313 -3.176 -8.913 1.00 0.00 90 VAL A C 14
ATOM 24348 O O . VAL A 1 90 ? 5.257 -3.778 -8.732 1.00 0.00 90 VAL A O 14
ATOM 24361 N N . TYR A 1 91 ? 7.453 -3.789 -9.217 1.00 0.00 91 TYR A N 14
ATOM 24362 C CA . TYR A 1 91 ? 7.521 -5.244 -9.356 1.00 0.00 91 TYR A CA 14
ATOM 24363 C C . TYR A 1 91 ? 8.237 -5.851 -8.163 1.00 0.00 91 TYR A C 14
ATOM 24364 O O . TYR A 1 91 ? 8.913 -5.149 -7.408 1.00 0.00 91 TYR A O 14
ATOM 24382 N N . LEU A 1 92 ? 8.086 -7.162 -7.996 1.00 0.00 92 LEU A N 14
ATOM 24383 C CA . LEU A 1 92 ? 8.722 -7.871 -6.889 1.00 0.00 92 LEU A CA 14
ATOM 24384 C C . LEU A 1 92 ? 9.523 -9.061 -7.397 1.00 0.00 92 LEU A C 14
ATOM 24385 O O . LEU A 1 92 ? 9.000 -9.913 -8.114 1.00 0.00 92 LEU A O 14
ATOM 24401 N N . PHE A 1 93 ? 10.796 -9.119 -7.006 1.00 0.00 93 PHE A N 14
ATOM 24402 C CA . PHE A 1 93 ? 11.668 -10.223 -7.418 1.00 0.00 93 PHE A CA 14
ATOM 24403 C C . PHE A 1 93 ? 12.511 -10.701 -6.241 1.00 0.00 93 PHE A C 14
ATOM 24404 O O . PHE A 1 93 ? 12.773 -9.947 -5.304 1.00 0.00 93 PHE A O 14
ATOM 24421 N N . ASP A 1 94 ? 12.937 -11.959 -6.299 1.00 0.00 94 ASP A N 14
ATOM 24422 C CA . ASP A 1 94 ? 13.758 -12.534 -5.239 1.00 0.00 94 ASP A CA 14
ATOM 24423 C C . ASP A 1 94 ? 15.227 -12.196 -5.453 1.00 0.00 94 ASP A C 14
ATOM 24424 O O . ASP A 1 94 ? 15.577 -11.470 -6.384 1.00 0.00 94 ASP A O 14
ATOM 24433 N N . GLU A 1 95 ? 16.081 -12.720 -4.582 1.00 0.00 95 GLU A N 14
ATOM 24434 C CA . GLU A 1 95 ? 17.513 -12.465 -4.684 1.00 0.00 95 GLU A CA 14
ATOM 24435 C C . GLU A 1 95 ? 18.107 -13.203 -5.879 1.00 0.00 95 GLU A C 14
ATOM 24436 O O . GLU A 1 95 ? 19.144 -13.858 -5.764 1.00 0.00 95 GLU A O 14
ATOM 24448 N N . GLY A 1 96 ? 17.444 -13.094 -7.027 1.00 0.00 96 GLY A N 14
ATOM 24449 C CA . GLY A 1 96 ? 17.914 -13.755 -8.241 1.00 0.00 96 GLY A CA 14
ATOM 24450 C C . GLY A 1 96 ? 17.343 -13.079 -9.482 1.00 0.00 96 GLY A C 14
ATOM 24451 O O . GLY A 1 96 ? 18.075 -12.454 -10.250 1.00 0.00 96 GLY A O 14
ATOM 24455 N N . GLY A 1 97 ? 16.033 -13.208 -9.672 1.00 0.00 97 GLY A N 14
ATOM 24456 C CA . GLY A 1 97 ? 15.376 -12.604 -10.827 1.00 0.00 97 GLY A CA 14
ATOM 24457 C C . GLY A 1 97 ? 14.034 -13.273 -11.099 1.00 0.00 97 GLY A C 14
ATOM 24458 O O . GLY A 1 97 ? 13.161 -12.696 -11.747 1.00 0.00 97 GLY A O 14
ATOM 24462 N N . ASP A 1 98 ? 13.877 -14.493 -10.599 1.00 0.00 98 ASP A N 14
ATOM 24463 C CA . ASP A 1 98 ? 12.635 -15.231 -10.792 1.00 0.00 98 ASP A CA 14
ATOM 24464 C C . ASP A 1 98 ? 11.529 -14.659 -9.914 1.00 0.00 98 ASP A C 14
ATOM 24465 O O . ASP A 1 98 ? 11.767 -14.266 -8.771 1.00 0.00 98 ASP A O 14
ATOM 24474 N N . GLU A 1 99 ? 10.316 -14.613 -10.454 1.00 0.00 99 GLU A N 14
ATOM 24475 C CA . GLU A 1 99 ? 9.180 -14.087 -9.712 1.00 0.00 99 GLU A CA 14
ATOM 24476 C C . GLU A 1 99 ? 8.703 -15.104 -8.677 1.00 0.00 99 GLU A C 14
ATOM 24477 O O . GLU A 1 99 ? 7.890 -15.977 -8.980 1.00 0.00 99 GLU A O 14
ATOM 24489 N N . VAL A 1 100 ? 9.215 -14.982 -7.455 1.00 0.00 100 VAL A N 14
ATOM 24490 C CA . VAL A 1 100 ? 8.837 -15.894 -6.377 1.00 0.00 100 VAL A CA 14
ATOM 24491 C C . VAL A 1 100 ? 8.781 -15.150 -5.052 1.00 0.00 100 VAL A C 14
ATOM 24492 O O . VAL A 1 100 ? 9.463 -14.143 -4.864 1.00 0.00 100 VAL A O 14
ATOM 24505 N N . ILE A 1 101 ? 7.960 -15.647 -4.133 1.00 0.00 101 ILE A N 14
ATOM 24506 C CA . ILE A 1 101 ? 7.817 -15.018 -2.825 1.00 0.00 101 ILE A CA 14
ATOM 24507 C C . ILE A 1 101 ? 8.798 -15.628 -1.839 1.00 0.00 101 ILE A C 14
ATOM 24508 O O . ILE A 1 101 ? 8.845 -16.847 -1.669 1.00 0.00 101 ILE A O 14
ATOM 24524 N N . ALA A 1 102 ? 9.579 -14.779 -1.184 1.00 0.00 102 ALA A N 14
ATOM 24525 C CA . ALA A 1 102 ? 10.548 -15.260 -0.212 1.00 0.00 102 ALA A CA 14
ATOM 24526 C C . ALA A 1 102 ? 10.960 -14.130 0.743 1.00 0.00 102 ALA A C 14
ATOM 24527 O O . ALA A 1 102 ? 10.909 -12.956 0.379 1.00 0.00 102 ALA A O 14
ATOM 24534 N N . PRO A 1 103 ? 11.385 -14.458 1.946 1.00 0.00 103 PRO A N 14
ATOM 24535 C CA . PRO A 1 103 ? 11.829 -13.434 2.940 1.00 0.00 103 PRO A CA 14
ATOM 24536 C C . PRO A 1 103 ? 12.790 -12.409 2.324 1.00 0.00 103 PRO A C 14
ATOM 24537 O O . PRO A 1 103 ? 12.735 -11.223 2.650 1.00 0.00 103 PRO A O 14
ATOM 24548 N N . ARG A 1 104 ? 13.669 -12.875 1.436 1.00 0.00 104 ARG A N 14
ATOM 24549 C CA . ARG A 1 104 ? 14.635 -11.989 0.780 1.00 0.00 104 ARG A CA 14
ATOM 24550 C C . ARG A 1 104 ? 14.073 -11.479 -0.543 1.00 0.00 104 ARG A C 14
ATOM 24551 O O . ARG A 1 104 ? 14.698 -11.627 -1.596 1.00 0.00 104 ARG A O 14
ATOM 24572 N N . MET A 1 105 ? 12.888 -10.882 -0.490 1.00 0.00 105 MET A N 14
ATOM 24573 C CA . MET A 1 105 ? 12.248 -10.355 -1.694 1.00 0.00 105 MET A CA 14
ATOM 24574 C C . MET A 1 105 ? 12.382 -8.843 -1.743 1.00 0.00 105 MET A C 14
ATOM 24575 O O . MET A 1 105 ? 12.330 -8.171 -0.711 1.00 0.00 105 MET A O 14
ATOM 24589 N N . TYR A 1 106 ? 12.549 -8.311 -2.951 1.00 0.00 106 TYR A N 14
ATOM 24590 C CA . TYR A 1 106 ? 12.684 -6.867 -3.143 1.00 0.00 106 TYR A CA 14
ATOM 24591 C C . TYR A 1 106 ? 11.531 -6.337 -3.982 1.00 0.00 106 TYR A C 14
ATOM 24592 O O . TYR A 1 106 ? 11.314 -6.785 -5.113 1.00 0.00 106 TYR A O 14
ATOM 24610 N N . CYS A 1 107 ? 10.790 -5.381 -3.417 1.00 0.00 107 CYS A N 14
ATOM 24611 C CA . CYS A 1 107 ? 9.645 -4.780 -4.106 1.00 0.00 107 CYS A CA 14
ATOM 24612 C C . CYS A 1 107 ? 9.922 -3.320 -4.427 1.00 0.00 107 CYS A C 14
ATOM 24613 O O . CYS A 1 107 ? 10.057 -2.489 -3.528 1.00 0.00 107 CYS A O 14
ATOM 24621 N N . SER A 1 108 ? 9.993 -3.018 -5.716 1.00 0.00 108 SER A N 14
ATOM 24622 C CA . SER A 1 108 ? 10.243 -1.648 -6.163 1.00 0.00 108 SER A CA 14
ATOM 24623 C C . SER A 1 108 ? 10.128 -1.542 -7.681 1.00 0.00 108 SER A C 14
ATOM 24624 O O . SER A 1 108 ? 9.938 -2.543 -8.373 1.00 0.00 108 SER A O 14
ATOM 24632 N N . PHE A 1 109 ? 10.249 -0.320 -8.193 1.00 0.00 109 PHE A N 14
ATOM 24633 C CA . PHE A 1 109 ? 10.165 -0.089 -9.630 1.00 0.00 109 PHE A CA 14
ATOM 24634 C C . PHE A 1 109 ? 11.451 -0.539 -10.316 1.00 0.00 109 PHE A C 14
ATOM 24635 O O . PHE A 1 109 ? 11.469 -0.792 -11.520 1.00 0.00 109 PHE A O 14
ATOM 24652 N N . SER A 1 110 ? 12.525 -0.638 -9.538 1.00 0.00 110 SER A N 14
ATOM 24653 C CA . SER A 1 110 ? 13.810 -1.062 -10.080 1.00 0.00 110 SER A CA 14
ATOM 24654 C C . SER A 1 110 ? 13.785 -2.554 -10.390 1.00 0.00 110 SER A C 14
ATOM 24655 O O . SER A 1 110 ? 13.204 -3.343 -9.643 1.00 0.00 110 SER A O 14
ATOM 24663 N N . ALA A 1 111 ? 14.414 -2.935 -11.498 1.00 0.00 111 ALA A N 14
ATOM 24664 C CA . ALA A 1 111 ? 14.455 -4.341 -11.907 1.00 0.00 111 ALA A CA 14
ATOM 24665 C C . ALA A 1 111 ? 15.778 -4.986 -11.476 1.00 0.00 111 ALA A C 14
ATOM 24666 O O . ALA A 1 111 ? 16.699 -4.298 -11.035 1.00 0.00 111 ALA A O 14
ATOM 24673 N N . PRO A 1 112 ? 15.888 -6.287 -11.604 1.00 0.00 112 PRO A N 14
ATOM 24674 C CA . PRO A 1 112 ? 17.127 -7.032 -11.228 1.00 0.00 112 PRO A CA 14
ATOM 24675 C C . PRO A 1 112 ? 18.376 -6.443 -11.890 1.00 0.00 112 PRO A C 14
ATOM 24676 O O . PRO A 1 112 ? 19.424 -6.313 -11.256 1.00 0.00 112 PRO A O 14
ATOM 24687 N N . ASP A 1 113 ? 18.252 -6.089 -13.171 1.00 0.00 113 ASP A N 14
ATOM 24688 C CA . ASP A 1 113 ? 19.375 -5.514 -13.916 1.00 0.00 113 ASP A CA 14
ATOM 24689 C C . ASP A 1 113 ? 19.288 -3.995 -13.920 1.00 0.00 113 ASP A C 14
ATOM 24690 O O . ASP A 1 113 ? 19.424 -3.357 -14.964 1.00 0.00 113 ASP A O 14
ATOM 24699 N N . ASP A 1 114 ? 19.066 -3.420 -12.743 1.00 0.00 114 ASP A N 14
ATOM 24700 C CA . ASP A 1 114 ? 18.969 -1.970 -12.620 1.00 0.00 114 ASP A CA 14
ATOM 24701 C C . ASP A 1 114 ? 20.156 -1.294 -13.299 1.00 0.00 114 ASP A C 14
ATOM 24702 O O . ASP A 1 114 ? 19.925 -0.443 -14.143 1.00 0.00 114 ASP A O 14
ATOM 24711 N N . GLY A 1 1 ? -2.448 -46.356 16.321 1.00 0.00 1 GLY A N 15
ATOM 24712 C CA . GLY A 1 1 ? -2.121 -45.181 17.177 1.00 0.00 1 GLY A CA 15
ATOM 24713 C C . GLY A 1 1 ? -2.929 -45.249 18.468 1.00 0.00 1 GLY A C 15
ATOM 24714 O O . GLY A 1 1 ? -3.109 -46.321 19.043 1.00 0.00 1 GLY A O 15
ATOM 24717 N N . LYS A 1 2 ? -3.416 -44.096 18.914 1.00 0.00 2 LYS A N 15
ATOM 24718 C CA . LYS A 1 2 ? -4.208 -44.036 20.138 1.00 0.00 2 LYS A CA 15
ATOM 24719 C C . LYS A 1 2 ? -5.638 -44.489 19.875 1.00 0.00 2 LYS A C 15
ATOM 24720 O O . LYS A 1 2 ? -6.254 -44.110 18.878 1.00 0.00 2 LYS A O 15
ATOM 24739 N N . LYS A 1 3 ? -6.165 -45.306 20.785 1.00 0.00 3 LYS A N 15
ATOM 24740 C CA . LYS A 1 3 ? -7.528 -45.815 20.664 1.00 0.00 3 LYS A CA 15
ATOM 24741 C C . LYS A 1 3 ? -8.476 -45.022 21.558 1.00 0.00 3 LYS A C 15
ATOM 24742 O O . LYS A 1 3 ? -9.674 -45.292 21.602 1.00 0.00 3 LYS A O 15
ATOM 24761 N N . VAL A 1 4 ? -7.924 -44.037 22.275 1.00 0.00 4 VAL A N 15
ATOM 24762 C CA . VAL A 1 4 ? -8.726 -43.201 23.177 1.00 0.00 4 VAL A CA 15
ATOM 24763 C C . VAL A 1 4 ? -8.818 -41.777 22.645 1.00 0.00 4 VAL A C 15
ATOM 24764 O O . VAL A 1 4 ? -8.815 -40.819 23.416 1.00 0.00 4 VAL A O 15
ATOM 24777 N N . GLU A 1 5 ? -8.900 -41.645 21.325 1.00 0.00 5 GLU A N 15
ATOM 24778 C CA . GLU A 1 5 ? -8.997 -40.328 20.708 1.00 0.00 5 GLU A CA 15
ATOM 24779 C C . GLU A 1 5 ? -7.826 -39.454 21.140 1.00 0.00 5 GLU A C 15
ATOM 24780 O O . GLU A 1 5 ? -7.122 -39.769 22.099 1.00 0.00 5 GLU A O 15
ATOM 24792 N N . PHE A 1 6 ? -7.624 -38.347 20.425 1.00 0.00 6 PHE A N 15
ATOM 24793 C CA . PHE A 1 6 ? -6.535 -37.424 20.735 1.00 0.00 6 PHE A CA 15
ATOM 24794 C C . PHE A 1 6 ? -7.026 -36.301 21.639 1.00 0.00 6 PHE A C 15
ATOM 24795 O O . PHE A 1 6 ? -8.230 -36.097 21.799 1.00 0.00 6 PHE A O 15
ATOM 24812 N N . ASN A 1 7 ? -6.084 -35.578 22.234 1.00 0.00 7 ASN A N 15
ATOM 24813 C CA . ASN A 1 7 ? -6.431 -34.480 23.126 1.00 0.00 7 ASN A CA 15
ATOM 24814 C C . ASN A 1 7 ? -7.403 -33.521 22.451 1.00 0.00 7 ASN A C 15
ATOM 24815 O O . ASN A 1 7 ? -8.611 -33.610 22.658 1.00 0.00 7 ASN A O 15
ATOM 24826 N N . ASP A 1 8 ? -6.869 -32.612 21.641 1.00 0.00 8 ASP A N 15
ATOM 24827 C CA . ASP A 1 8 ? -7.696 -31.635 20.932 1.00 0.00 8 ASP A CA 15
ATOM 24828 C C . ASP A 1 8 ? -6.819 -30.528 20.354 1.00 0.00 8 ASP A C 15
ATOM 24829 O O . ASP A 1 8 ? -6.045 -29.899 21.077 1.00 0.00 8 ASP A O 15
ATOM 24838 N N . LYS A 1 9 ? -6.950 -30.292 19.056 1.00 0.00 9 LYS A N 15
ATOM 24839 C CA . LYS A 1 9 ? -6.163 -29.256 18.398 1.00 0.00 9 LYS A CA 15
ATOM 24840 C C . LYS A 1 9 ? -6.129 -27.981 19.246 1.00 0.00 9 LYS A C 15
ATOM 24841 O O . LYS A 1 9 ? -7.028 -27.741 20.053 1.00 0.00 9 LYS A O 15
ATOM 24860 N N . PRO A 1 10 ? -5.124 -27.162 19.066 1.00 0.00 10 PRO A N 15
ATOM 24861 C CA . PRO A 1 10 ? -4.984 -25.882 19.821 1.00 0.00 10 PRO A CA 15
ATOM 24862 C C . PRO A 1 10 ? -6.194 -24.967 19.616 1.00 0.00 10 PRO A C 15
ATOM 24863 O O . PRO A 1 10 ? -6.408 -24.437 18.525 1.00 0.00 10 PRO A O 15
ATOM 24874 N N . LYS A 1 11 ? -6.986 -24.793 20.671 1.00 0.00 11 LYS A N 15
ATOM 24875 C CA . LYS A 1 11 ? -8.174 -23.947 20.591 1.00 0.00 11 LYS A CA 15
ATOM 24876 C C . LYS A 1 11 ? -7.816 -22.474 20.769 1.00 0.00 11 LYS A C 15
ATOM 24877 O O . LYS A 1 11 ? -7.619 -21.754 19.791 1.00 0.00 11 LYS A O 15
ATOM 24896 N N . VAL A 1 12 ? -7.743 -22.031 22.022 1.00 0.00 12 VAL A N 15
ATOM 24897 C CA . VAL A 1 12 ? -7.427 -20.636 22.313 1.00 0.00 12 VAL A CA 15
ATOM 24898 C C . VAL A 1 12 ? -5.959 -20.338 22.027 1.00 0.00 12 VAL A C 15
ATOM 24899 O O . VAL A 1 12 ? -5.240 -19.826 22.884 1.00 0.00 12 VAL A O 15
ATOM 24912 N N . ARG A 1 13 ? -5.516 -20.669 20.819 1.00 0.00 13 ARG A N 15
ATOM 24913 C CA . ARG A 1 13 ? -4.129 -20.427 20.432 1.00 0.00 13 ARG A CA 15
ATOM 24914 C C . ARG A 1 13 ? -4.025 -20.257 18.923 1.00 0.00 13 ARG A C 15
ATOM 24915 O O . ARG A 1 13 ? -4.372 -21.161 18.158 1.00 0.00 13 ARG A O 15
ATOM 24936 N N . LYS A 1 14 ? -3.539 -19.096 18.496 1.00 0.00 14 LYS A N 15
ATOM 24937 C CA . LYS A 1 14 ? -3.387 -18.825 17.073 1.00 0.00 14 LYS A CA 15
ATOM 24938 C C . LYS A 1 14 ? -2.254 -19.661 16.492 1.00 0.00 14 LYS A C 15
ATOM 24939 O O . LYS A 1 14 ? -1.102 -19.526 16.903 1.00 0.00 14 LYS A O 15
ATOM 24958 N N . ILE A 1 15 ? -2.586 -20.521 15.528 1.00 0.00 15 ILE A N 15
ATOM 24959 C CA . ILE A 1 15 ? -1.586 -21.381 14.888 1.00 0.00 15 ILE A CA 15
ATOM 24960 C C . ILE A 1 15 ? -1.562 -21.165 13.376 1.00 0.00 15 ILE A C 15
ATOM 24961 O O . ILE A 1 15 ? -2.159 -21.931 12.617 1.00 0.00 15 ILE A O 15
ATOM 24977 N N . PRO A 1 16 ? -0.879 -20.143 12.922 1.00 0.00 16 PRO A N 15
ATOM 24978 C CA . PRO A 1 16 ? -0.770 -19.831 11.475 1.00 0.00 16 PRO A CA 15
ATOM 24979 C C . PRO A 1 16 ? 0.330 -20.656 10.811 1.00 0.00 16 PRO A C 15
ATOM 24980 O O . PRO A 1 16 ? 1.514 -20.457 11.075 1.00 0.00 16 PRO A O 15
ATOM 24991 N N . SER A 1 17 ? -0.074 -21.581 9.947 1.00 0.00 17 SER A N 15
ATOM 24992 C CA . SER A 1 17 ? 0.884 -22.427 9.249 1.00 0.00 17 SER A CA 15
ATOM 24993 C C . SER A 1 17 ? 1.534 -21.668 8.101 1.00 0.00 17 SER A C 15
ATOM 24994 O O . SER A 1 17 ? 2.496 -22.145 7.496 1.00 0.00 17 SER A O 15
ATOM 25002 N N . THR A 1 18 ? 1.000 -20.489 7.794 1.00 0.00 18 THR A N 15
ATOM 25003 C CA . THR A 1 18 ? 1.535 -19.679 6.704 1.00 0.00 18 THR A CA 15
ATOM 25004 C C . THR A 1 18 ? 2.691 -18.826 7.209 1.00 0.00 18 THR A C 15
ATOM 25005 O O . THR A 1 18 ? 2.948 -18.764 8.411 1.00 0.00 18 THR A O 15
ATOM 25016 N N . ARG A 1 19 ? 3.394 -18.177 6.283 1.00 0.00 19 ARG A N 15
ATOM 25017 C CA . ARG A 1 19 ? 4.534 -17.336 6.643 1.00 0.00 19 ARG A CA 15
ATOM 25018 C C . ARG A 1 19 ? 4.143 -15.871 6.572 1.00 0.00 19 ARG A C 15
ATOM 25019 O O . ARG A 1 19 ? 3.469 -15.442 5.634 1.00 0.00 19 ARG A O 15
ATOM 25040 N N . LYS A 1 20 ? 4.561 -15.101 7.577 1.00 0.00 20 LYS A N 15
ATOM 25041 C CA . LYS A 1 20 ? 4.239 -13.677 7.625 1.00 0.00 20 LYS A CA 15
ATOM 25042 C C . LYS A 1 20 ? 5.469 -12.852 7.252 1.00 0.00 20 LYS A C 15
ATOM 25043 O O . LYS A 1 20 ? 6.517 -12.954 7.890 1.00 0.00 20 LYS A O 15
ATOM 25062 N N . ILE A 1 21 ? 5.323 -12.038 6.212 1.00 0.00 21 ILE A N 15
ATOM 25063 C CA . ILE A 1 21 ? 6.415 -11.190 5.739 1.00 0.00 21 ILE A CA 15
ATOM 25064 C C . ILE A 1 21 ? 6.229 -9.772 6.257 1.00 0.00 21 ILE A C 15
ATOM 25065 O O . ILE A 1 21 ? 5.105 -9.317 6.456 1.00 0.00 21 ILE A O 15
ATOM 25081 N N . LYS A 1 22 ? 7.341 -9.073 6.476 1.00 0.00 22 LYS A N 15
ATOM 25082 C CA . LYS A 1 22 ? 7.296 -7.698 6.970 1.00 0.00 22 LYS A CA 15
ATOM 25083 C C . LYS A 1 22 ? 8.175 -6.783 6.120 1.00 0.00 22 LYS A C 15
ATOM 25084 O O . LYS A 1 22 ? 8.572 -5.706 6.562 1.00 0.00 22 LYS A O 15
ATOM 25103 N N . ILE A 1 23 ? 8.478 -7.222 4.900 1.00 0.00 23 ILE A N 15
ATOM 25104 C CA . ILE A 1 23 ? 9.312 -6.434 3.993 1.00 0.00 23 ILE A CA 15
ATOM 25105 C C . ILE A 1 23 ? 8.437 -5.577 3.089 1.00 0.00 23 ILE A C 15
ATOM 25106 O O . ILE A 1 23 ? 7.585 -6.089 2.364 1.00 0.00 23 ILE A O 15
ATOM 25122 N N . THR A 1 24 ? 8.655 -4.266 3.138 1.00 0.00 24 THR A N 15
ATOM 25123 C CA . THR A 1 24 ? 7.888 -3.335 2.319 1.00 0.00 24 THR A CA 15
ATOM 25124 C C . THR A 1 24 ? 8.781 -2.203 1.826 1.00 0.00 24 THR A C 15
ATOM 25125 O O . THR A 1 24 ? 9.555 -1.630 2.593 1.00 0.00 24 THR A O 15
ATOM 25136 N N . PHE A 1 25 ? 8.667 -1.879 0.539 1.00 0.00 25 PHE A N 15
ATOM 25137 C CA . PHE A 1 25 ? 9.463 -0.804 -0.052 1.00 0.00 25 PHE A CA 15
ATOM 25138 C C . PHE A 1 25 ? 8.649 0.481 -0.105 1.00 0.00 25 PHE A C 15
ATOM 25139 O O . PHE A 1 25 ? 7.593 0.530 -0.733 1.00 0.00 25 PHE A O 15
ATOM 25156 N N . ALA A 1 26 ? 9.148 1.524 0.559 1.00 0.00 26 ALA A N 15
ATOM 25157 C CA . ALA A 1 26 ? 8.463 2.817 0.588 1.00 0.00 26 ALA A CA 15
ATOM 25158 C C . ALA A 1 26 ? 9.154 3.806 -0.341 1.00 0.00 26 ALA A C 15
ATOM 25159 O O . ALA A 1 26 ? 10.376 3.783 -0.493 1.00 0.00 26 ALA A O 15
ATOM 25166 N N . LEU A 1 27 ? 8.363 4.674 -0.959 1.00 0.00 27 LEU A N 15
ATOM 25167 C CA . LEU A 1 27 ? 8.906 5.672 -1.869 1.00 0.00 27 LEU A CA 15
ATOM 25168 C C . LEU A 1 27 ? 9.800 6.656 -1.123 1.00 0.00 27 LEU A C 15
ATOM 25169 O O . LEU A 1 27 ? 10.863 7.041 -1.610 1.00 0.00 27 LEU A O 15
ATOM 25185 N N . ASP A 1 28 ? 9.357 7.063 0.062 1.00 0.00 28 ASP A N 15
ATOM 25186 C CA . ASP A 1 28 ? 10.117 8.008 0.873 1.00 0.00 28 ASP A CA 15
ATOM 25187 C C . ASP A 1 28 ? 9.855 7.764 2.354 1.00 0.00 28 ASP A C 15
ATOM 25188 O O . ASP A 1 28 ? 9.183 6.802 2.727 1.00 0.00 28 ASP A O 15
ATOM 25197 N N . ALA A 1 29 ? 10.394 8.638 3.193 1.00 0.00 29 ALA A N 15
ATOM 25198 C CA . ALA A 1 29 ? 10.214 8.510 4.633 1.00 0.00 29 ALA A CA 15
ATOM 25199 C C . ALA A 1 29 ? 8.740 8.640 5.007 1.00 0.00 29 ALA A C 15
ATOM 25200 O O . ALA A 1 29 ? 8.248 7.950 5.906 1.00 0.00 29 ALA A O 15
ATOM 25207 N N . THR A 1 30 ? 8.037 9.531 4.313 1.00 0.00 30 THR A N 15
ATOM 25208 C CA . THR A 1 30 ? 6.621 9.749 4.582 1.00 0.00 30 THR A CA 15
ATOM 25209 C C . THR A 1 30 ? 5.839 8.458 4.373 1.00 0.00 30 THR A C 15
ATOM 25210 O O . THR A 1 30 ? 5.045 8.052 5.227 1.00 0.00 30 THR A O 15
ATOM 25221 N N . PHE A 1 31 ? 6.075 7.812 3.241 1.00 0.00 31 PHE A N 15
ATOM 25222 C CA . PHE A 1 31 ? 5.394 6.565 2.937 1.00 0.00 31 PHE A CA 15
ATOM 25223 C C . PHE A 1 31 ? 5.835 5.466 3.896 1.00 0.00 31 PHE A C 15
ATOM 25224 O O . PHE A 1 31 ? 5.051 4.594 4.263 1.00 0.00 31 PHE A O 15
ATOM 25241 N N . ASP A 1 32 ? 7.096 5.512 4.304 1.00 0.00 32 ASP A N 15
ATOM 25242 C CA . ASP A 1 32 ? 7.619 4.510 5.221 1.00 0.00 32 ASP A CA 15
ATOM 25243 C C . ASP A 1 32 ? 6.819 4.507 6.519 1.00 0.00 32 ASP A C 15
ATOM 25244 O O . ASP A 1 32 ? 6.426 3.449 7.015 1.00 0.00 32 ASP A O 15
ATOM 25253 N N . SER A 1 33 ? 6.576 5.695 7.062 1.00 0.00 33 SER A N 15
ATOM 25254 C CA . SER A 1 33 ? 5.813 5.811 8.299 1.00 0.00 33 SER A CA 15
ATOM 25255 C C . SER A 1 33 ? 4.356 5.421 8.075 1.00 0.00 33 SER A C 15
ATOM 25256 O O . SER A 1 33 ? 3.750 4.744 8.906 1.00 0.00 33 SER A O 15
ATOM 25264 N N . VAL A 1 34 ? 3.788 5.865 6.955 1.00 0.00 34 VAL A N 15
ATOM 25265 C CA . VAL A 1 34 ? 2.393 5.559 6.654 1.00 0.00 34 VAL A CA 15
ATOM 25266 C C . VAL A 1 34 ? 2.183 4.053 6.519 1.00 0.00 34 VAL A C 15
ATOM 25267 O O . VAL A 1 34 ? 1.277 3.487 7.127 1.00 0.00 34 VAL A O 15
ATOM 25280 N N . LEU A 1 35 ? 3.038 3.409 5.734 1.00 0.00 35 LEU A N 15
ATOM 25281 C CA . LEU A 1 35 ? 2.943 1.967 5.542 1.00 0.00 35 LEU A CA 15
ATOM 25282 C C . LEU A 1 35 ? 3.201 1.229 6.847 1.00 0.00 35 LEU A C 15
ATOM 25283 O O . LEU A 1 35 ? 2.530 0.247 7.165 1.00 0.00 35 LEU A O 15
ATOM 25299 N N . SER A 1 36 ? 4.180 1.701 7.596 1.00 0.00 36 SER A N 15
ATOM 25300 C CA . SER A 1 36 ? 4.518 1.074 8.860 1.00 0.00 36 SER A CA 15
ATOM 25301 C C . SER A 1 36 ? 3.322 1.102 9.803 1.00 0.00 36 SER A C 15
ATOM 25302 O O . SER A 1 36 ? 3.036 0.127 10.492 1.00 0.00 36 SER A O 15
ATOM 25310 N N . LYS A 1 37 ? 2.628 2.231 9.827 1.00 0.00 37 LYS A N 15
ATOM 25311 C CA . LYS A 1 37 ? 1.464 2.380 10.689 1.00 0.00 37 LYS A CA 15
ATOM 25312 C C . LYS A 1 37 ? 0.266 1.622 10.130 1.00 0.00 37 LYS A C 15
ATOM 25313 O O . LYS A 1 37 ? -0.588 1.151 10.879 1.00 0.00 37 LYS A O 15
ATOM 25332 N N . ALA A 1 38 ? 0.203 1.526 8.807 1.00 0.00 38 ALA A N 15
ATOM 25333 C CA . ALA A 1 38 ? -0.904 0.842 8.149 1.00 0.00 38 ALA A CA 15
ATOM 25334 C C . ALA A 1 38 ? -0.656 -0.657 8.100 1.00 0.00 38 ALA A C 15
ATOM 25335 O O . ALA A 1 38 ? -1.045 -1.391 9.009 1.00 0.00 38 ALA A O 15
ATOM 25342 N N . CYS A 1 39 ? -0.004 -1.112 7.031 1.00 0.00 39 CYS A N 15
ATOM 25343 C CA . CYS A 1 39 ? 0.294 -2.535 6.863 1.00 0.00 39 CYS A CA 15
ATOM 25344 C C . CYS A 1 39 ? 1.786 -2.792 7.041 1.00 0.00 39 CYS A C 15
ATOM 25345 O O . CYS A 1 39 ? 2.566 -2.662 6.098 1.00 0.00 39 CYS A O 15
ATOM 25353 N N . SER A 1 40 ? 2.177 -3.163 8.257 1.00 0.00 40 SER A N 15
ATOM 25354 C CA . SER A 1 40 ? 3.580 -3.443 8.556 1.00 0.00 40 SER A CA 15
ATOM 25355 C C . SER A 1 40 ? 3.904 -4.909 8.296 1.00 0.00 40 SER A C 15
ATOM 25356 O O . SER A 1 40 ? 5.069 -5.305 8.292 1.00 0.00 40 SER A O 15
ATOM 25364 N N . GLU A 1 41 ? 2.864 -5.715 8.084 1.00 0.00 41 GLU A N 15
ATOM 25365 C CA . GLU A 1 41 ? 3.051 -7.142 7.830 1.00 0.00 41 GLU A CA 15
ATOM 25366 C C . GLU A 1 41 ? 2.009 -7.652 6.839 1.00 0.00 41 GLU A C 15
ATOM 25367 O O . GLU A 1 41 ? 0.938 -7.062 6.694 1.00 0.00 41 GLU A O 15
ATOM 25379 N N . PHE A 1 42 ? 2.328 -8.752 6.159 1.00 0.00 42 PHE A N 15
ATOM 25380 C CA . PHE A 1 42 ? 1.407 -9.337 5.184 1.00 0.00 42 PHE A CA 15
ATOM 25381 C C . PHE A 1 42 ? 1.488 -10.862 5.216 1.00 0.00 42 PHE A C 15
ATOM 25382 O O . PHE A 1 42 ? 2.557 -11.447 5.025 1.00 0.00 42 PHE A O 15
ATOM 25399 N N . GLU A 1 43 ? 0.351 -11.505 5.463 1.00 0.00 43 GLU A N 15
ATOM 25400 C CA . GLU A 1 43 ? 0.305 -12.958 5.514 1.00 0.00 43 GLU A CA 15
ATOM 25401 C C . GLU A 1 43 ? 0.507 -13.545 4.121 1.00 0.00 43 GLU A C 15
ATOM 25402 O O . GLU A 1 43 ? -0.077 -13.068 3.148 1.00 0.00 43 GLU A O 15
ATOM 25414 N N . VAL A 1 44 ? 1.341 -14.577 4.032 1.00 0.00 44 VAL A N 15
ATOM 25415 C CA . VAL A 1 44 ? 1.617 -15.227 2.750 1.00 0.00 44 VAL A CA 15
ATOM 25416 C C . VAL A 1 44 ? 1.600 -16.745 2.902 1.00 0.00 44 VAL A C 15
ATOM 25417 O O . VAL A 1 44 ? 2.217 -17.295 3.816 1.00 0.00 44 VAL A O 15
ATOM 25430 N N . ASP A 1 45 ? 0.900 -17.413 1.992 1.00 0.00 45 ASP A N 15
ATOM 25431 C CA . ASP A 1 45 ? 0.810 -18.869 2.017 1.00 0.00 45 ASP A CA 15
ATOM 25432 C C . ASP A 1 45 ? 2.200 -19.483 1.916 1.00 0.00 45 ASP A C 15
ATOM 25433 O O . ASP A 1 45 ? 3.184 -18.781 1.693 1.00 0.00 45 ASP A O 15
ATOM 25442 N N . LYS A 1 46 ? 2.277 -20.798 2.086 1.00 0.00 46 LYS A N 15
ATOM 25443 C CA . LYS A 1 46 ? 3.556 -21.489 2.015 1.00 0.00 46 LYS A CA 15
ATOM 25444 C C . LYS A 1 46 ? 4.305 -21.112 0.743 1.00 0.00 46 LYS A C 15
ATOM 25445 O O . LYS A 1 46 ? 5.527 -20.962 0.752 1.00 0.00 46 LYS A O 15
ATOM 25464 N N . ASP A 1 47 ? 3.569 -20.965 -0.356 1.00 0.00 47 ASP A N 15
ATOM 25465 C CA . ASP A 1 47 ? 4.171 -20.606 -1.635 1.00 0.00 47 ASP A CA 15
ATOM 25466 C C . ASP A 1 47 ? 3.204 -19.754 -2.446 1.00 0.00 47 ASP A C 15
ATOM 25467 O O . ASP A 1 47 ? 2.147 -20.226 -2.866 1.00 0.00 47 ASP A O 15
ATOM 25476 N N . VAL A 1 48 ? 3.574 -18.498 -2.665 1.00 0.00 48 VAL A N 15
ATOM 25477 C CA . VAL A 1 48 ? 2.741 -17.572 -3.430 1.00 0.00 48 VAL A CA 15
ATOM 25478 C C . VAL A 1 48 ? 3.550 -16.924 -4.539 1.00 0.00 48 VAL A C 15
ATOM 25479 O O . VAL A 1 48 ? 4.781 -16.913 -4.504 1.00 0.00 48 VAL A O 15
ATOM 25492 N N . THR A 1 49 ? 2.849 -16.381 -5.530 1.00 0.00 49 THR A N 15
ATOM 25493 C CA . THR A 1 49 ? 3.502 -15.727 -6.658 1.00 0.00 49 THR A CA 15
ATOM 25494 C C . THR A 1 49 ? 3.557 -14.226 -6.435 1.00 0.00 49 THR A C 15
ATOM 25495 O O . THR A 1 49 ? 2.537 -13.588 -6.178 1.00 0.00 49 THR A O 15
ATOM 25506 N N . LEU A 1 50 ? 4.761 -13.674 -6.521 1.00 0.00 50 LEU A N 15
ATOM 25507 C CA . LEU A 1 50 ? 4.963 -12.243 -6.323 1.00 0.00 50 LEU A CA 15
ATOM 25508 C C . LEU A 1 50 ? 3.817 -11.445 -6.936 1.00 0.00 50 LEU A C 15
ATOM 25509 O O . LEU A 1 50 ? 3.537 -10.321 -6.520 1.00 0.00 50 LEU A O 15
ATOM 25525 N N . ASP A 1 51 ? 3.152 -12.043 -7.920 1.00 0.00 51 ASP A N 15
ATOM 25526 C CA . ASP A 1 51 ? 2.031 -11.390 -8.577 1.00 0.00 51 ASP A CA 15
ATOM 25527 C C . ASP A 1 51 ? 0.928 -11.087 -7.563 1.00 0.00 51 ASP A C 15
ATOM 25528 O O . ASP A 1 51 ? 0.380 -9.981 -7.536 1.00 0.00 51 ASP A O 15
ATOM 25537 N N . GLU A 1 52 ? 0.612 -12.071 -6.729 1.00 0.00 52 GLU A N 15
ATOM 25538 C CA . GLU A 1 52 ? -0.422 -11.894 -5.719 1.00 0.00 52 GLU A CA 15
ATOM 25539 C C . GLU A 1 52 ? 0.001 -10.821 -4.725 1.00 0.00 52 GLU A C 15
ATOM 25540 O O . GLU A 1 52 ? -0.797 -9.970 -4.341 1.00 0.00 52 GLU A O 15
ATOM 25552 N N . LEU A 1 53 ? 1.262 -10.865 -4.316 1.00 0.00 53 LEU A N 15
ATOM 25553 C CA . LEU A 1 53 ? 1.773 -9.883 -3.369 1.00 0.00 53 LEU A CA 15
ATOM 25554 C C . LEU A 1 53 ? 1.691 -8.487 -3.970 1.00 0.00 53 LEU A C 15
ATOM 25555 O O . LEU A 1 53 ? 1.363 -7.532 -3.279 1.00 0.00 53 LEU A O 15
ATOM 25571 N N . LEU A 1 54 ? 2.007 -8.379 -5.250 1.00 0.00 54 LEU A N 15
ATOM 25572 C CA . LEU A 1 54 ? 1.978 -7.086 -5.928 1.00 0.00 54 LEU A CA 15
ATOM 25573 C C . LEU A 1 54 ? 0.557 -6.516 -5.918 1.00 0.00 54 LEU A C 15
ATOM 25574 O O . LEU A 1 54 ? 0.345 -5.323 -5.666 1.00 0.00 54 LEU A O 15
ATOM 25590 N N . ASP A 1 55 ? -0.411 -7.373 -6.180 1.00 0.00 55 ASP A N 15
ATOM 25591 C CA . ASP A 1 55 ? -1.801 -6.944 -6.185 1.00 0.00 55 ASP A CA 15
ATOM 25592 C C . ASP A 1 55 ? -2.289 -6.677 -4.762 1.00 0.00 55 ASP A C 15
ATOM 25593 O O . ASP A 1 55 ? -3.039 -5.729 -4.520 1.00 0.00 55 ASP A O 15
ATOM 25602 N N . VAL A 1 56 ? -1.869 -7.528 -3.825 1.00 0.00 56 VAL A N 15
ATOM 25603 C CA . VAL A 1 56 ? -2.282 -7.384 -2.431 1.00 0.00 56 VAL A CA 15
ATOM 25604 C C . VAL A 1 56 ? -1.647 -6.150 -1.797 1.00 0.00 56 VAL A C 15
ATOM 25605 O O . VAL A 1 56 ? -2.338 -5.313 -1.218 1.00 0.00 56 VAL A O 15
ATOM 25618 N N . VAL A 1 57 ? -0.328 -6.056 -1.892 1.00 0.00 57 VAL A N 15
ATOM 25619 C CA . VAL A 1 57 ? 0.386 -4.933 -1.301 1.00 0.00 57 VAL A CA 15
ATOM 25620 C C . VAL A 1 57 ? -0.180 -3.632 -1.845 1.00 0.00 57 VAL A C 15
ATOM 25621 O O . VAL A 1 57 ? -0.424 -2.690 -1.092 1.00 0.00 57 VAL A O 15
ATOM 25634 N N . LEU A 1 58 ? -0.395 -3.584 -3.156 1.00 0.00 58 LEU A N 15
ATOM 25635 C CA . LEU A 1 58 ? -0.942 -2.378 -3.755 1.00 0.00 58 LEU A CA 15
ATOM 25636 C C . LEU A 1 58 ? -2.330 -2.094 -3.192 1.00 0.00 58 LEU A C 15
ATOM 25637 O O . LEU A 1 58 ? -2.609 -0.986 -2.730 1.00 0.00 58 LEU A O 15
ATOM 25653 N N . ASP A 1 59 ? -3.195 -3.099 -3.242 1.00 0.00 59 ASP A N 15
ATOM 25654 C CA . ASP A 1 59 ? -4.556 -2.944 -2.747 1.00 0.00 59 ASP A CA 15
ATOM 25655 C C . ASP A 1 59 ? -4.536 -2.442 -1.309 1.00 0.00 59 ASP A C 15
ATOM 25656 O O . ASP A 1 59 ? -5.302 -1.550 -0.945 1.00 0.00 59 ASP A O 15
ATOM 25665 N N . ALA A 1 60 ? -3.651 -3.015 -0.502 1.00 0.00 60 ALA A N 15
ATOM 25666 C CA . ALA A 1 60 ? -3.532 -2.615 0.895 1.00 0.00 60 ALA A CA 15
ATOM 25667 C C . ALA A 1 60 ? -3.171 -1.135 0.990 1.00 0.00 60 ALA A C 15
ATOM 25668 O O . ALA A 1 60 ? -3.717 -0.403 1.820 1.00 0.00 60 ALA A O 15
ATOM 25675 N N . VAL A 1 61 ? -2.256 -0.700 0.127 1.00 0.00 61 VAL A N 15
ATOM 25676 C CA . VAL A 1 61 ? -1.835 0.697 0.117 1.00 0.00 61 VAL A CA 15
ATOM 25677 C C . VAL A 1 61 ? -3.009 1.599 -0.242 1.00 0.00 61 VAL A C 15
ATOM 25678 O O . VAL A 1 61 ? -3.195 2.650 0.361 1.00 0.00 61 VAL A O 15
ATOM 25691 N N . GLU A 1 62 ? -3.784 1.190 -1.235 1.00 0.00 62 GLU A N 15
ATOM 25692 C CA . GLU A 1 62 ? -4.932 1.980 -1.665 1.00 0.00 62 GLU A CA 15
ATOM 25693 C C . GLU A 1 62 ? -6.005 2.002 -0.581 1.00 0.00 62 GLU A C 15
ATOM 25694 O O . GLU A 1 62 ? -6.683 3.011 -0.388 1.00 0.00 62 GLU A O 15
ATOM 25706 N N . SER A 1 63 ? -6.161 0.878 0.116 1.00 0.00 63 SER A N 15
ATOM 25707 C CA . SER A 1 63 ? -7.166 0.782 1.171 1.00 0.00 63 SER A CA 15
ATOM 25708 C C . SER A 1 63 ? -6.866 1.764 2.296 1.00 0.00 63 SER A C 15
ATOM 25709 O O . SER A 1 63 ? -7.729 2.543 2.698 1.00 0.00 63 SER A O 15
ATOM 25717 N N . THR A 1 64 ? -5.643 1.721 2.808 1.00 0.00 64 THR A N 15
ATOM 25718 C CA . THR A 1 64 ? -5.251 2.616 3.890 1.00 0.00 64 THR A CA 15
ATOM 25719 C C . THR A 1 64 ? -5.031 4.030 3.362 1.00 0.00 64 THR A C 15
ATOM 25720 O O . THR A 1 64 ? -5.357 5.013 4.027 1.00 0.00 64 THR A O 15
ATOM 25731 N N . LEU A 1 65 ? -4.457 4.121 2.163 1.00 0.00 65 LEU A N 15
ATOM 25732 C CA . LEU A 1 65 ? -4.170 5.413 1.544 1.00 0.00 65 LEU A CA 15
ATOM 25733 C C . LEU A 1 65 ? -5.321 5.853 0.642 1.00 0.00 65 LEU A C 15
ATOM 25734 O O . LEU A 1 65 ? -5.109 6.504 -0.383 1.00 0.00 65 LEU A O 15
ATOM 25750 N N . SER A 1 66 ? -6.540 5.506 1.036 1.00 0.00 66 SER A N 15
ATOM 25751 C CA . SER A 1 66 ? -7.716 5.885 0.267 1.00 0.00 66 SER A CA 15
ATOM 25752 C C . SER A 1 66 ? -8.064 7.355 0.514 1.00 0.00 66 SER A C 15
ATOM 25753 O O . SER A 1 66 ? -8.330 8.106 -0.425 1.00 0.00 66 SER A O 15
ATOM 25761 N N . PRO A 1 67 ? -8.086 7.771 1.760 1.00 0.00 67 PRO A N 15
ATOM 25762 C CA . PRO A 1 67 ? -8.433 9.172 2.129 1.00 0.00 67 PRO A CA 15
ATOM 25763 C C . PRO A 1 67 ? -7.242 10.117 1.998 1.00 0.00 67 PRO A C 15
ATOM 25764 O O . PRO A 1 67 ? -6.617 10.482 2.991 1.00 0.00 67 PRO A O 15
ATOM 25775 N N . CYS A 1 68 ? -6.938 10.518 0.761 1.00 0.00 68 CYS A N 15
ATOM 25776 C CA . CYS A 1 68 ? -5.821 11.430 0.504 1.00 0.00 68 CYS A CA 15
ATOM 25777 C C . CYS A 1 68 ? -6.250 12.538 -0.453 1.00 0.00 68 CYS A C 15
ATOM 25778 O O . CYS A 1 68 ? -5.600 13.578 -0.547 1.00 0.00 68 CYS A O 15
ATOM 25786 N N . LYS A 1 69 ? -7.352 12.306 -1.159 1.00 0.00 69 LYS A N 15
ATOM 25787 C CA . LYS A 1 69 ? -7.862 13.290 -2.106 1.00 0.00 69 LYS A CA 15
ATOM 25788 C C . LYS A 1 69 ? -8.376 14.526 -1.374 1.00 0.00 69 LYS A C 15
ATOM 25789 O O . LYS A 1 69 ? -8.727 15.528 -1.998 1.00 0.00 69 LYS A O 15
ATOM 25808 N N . GLU A 1 70 ? -8.422 14.446 -0.048 1.00 0.00 70 GLU A N 15
ATOM 25809 C CA . GLU A 1 70 ? -8.902 15.564 0.755 1.00 0.00 70 GLU A CA 15
ATOM 25810 C C . GLU A 1 70 ? -7.871 16.688 0.785 1.00 0.00 70 GLU A C 15
ATOM 25811 O O . GLU A 1 70 ? -8.223 17.865 0.730 1.00 0.00 70 GLU A O 15
ATOM 25823 N N . HIS A 1 71 ? -6.595 16.316 0.866 1.00 0.00 71 HIS A N 15
ATOM 25824 C CA . HIS A 1 71 ? -5.513 17.299 0.895 1.00 0.00 71 HIS A CA 15
ATOM 25825 C C . HIS A 1 71 ? -4.853 17.396 -0.474 1.00 0.00 71 HIS A C 15
ATOM 25826 O O . HIS A 1 71 ? -4.163 16.475 -0.907 1.00 0.00 71 HIS A O 15
ATOM 25840 N N . ASP A 1 72 ? -5.068 18.519 -1.149 1.00 0.00 72 ASP A N 15
ATOM 25841 C CA . ASP A 1 72 ? -4.492 18.725 -2.471 1.00 0.00 72 ASP A CA 15
ATOM 25842 C C . ASP A 1 72 ? -2.971 18.802 -2.391 1.00 0.00 72 ASP A C 15
ATOM 25843 O O . ASP A 1 72 ? -2.272 18.325 -3.284 1.00 0.00 72 ASP A O 15
ATOM 25852 N N . VAL A 1 73 ? -2.464 19.405 -1.321 1.00 0.00 73 VAL A N 15
ATOM 25853 C CA . VAL A 1 73 ? -1.022 19.535 -1.150 1.00 0.00 73 VAL A CA 15
ATOM 25854 C C . VAL A 1 73 ? -0.393 18.190 -0.800 1.00 0.00 73 VAL A C 15
ATOM 25855 O O . VAL A 1 73 ? 0.499 17.712 -1.501 1.00 0.00 73 VAL A O 15
ATOM 25868 N N . ILE A 1 74 ? -0.862 17.588 0.290 1.00 0.00 74 ILE A N 15
ATOM 25869 C CA . ILE A 1 74 ? -0.330 16.301 0.716 1.00 0.00 74 ILE A CA 15
ATOM 25870 C C . ILE A 1 74 ? -0.722 15.200 -0.256 1.00 0.00 74 ILE A C 15
ATOM 25871 O O . ILE A 1 74 ? 0.107 14.367 -0.596 1.00 0.00 74 ILE A O 15
ATOM 25887 N N . GLY A 1 75 ? -2.000 15.196 -0.661 1.00 0.00 75 GLY A N 15
ATOM 25888 C CA . GLY A 1 75 ? -2.529 14.178 -1.582 1.00 0.00 75 GLY A CA 15
ATOM 25889 C C . GLY A 1 75 ? -1.560 13.904 -2.731 1.00 0.00 75 GLY A C 15
ATOM 25890 O O . GLY A 1 75 ? -0.378 13.680 -2.525 1.00 0.00 75 GLY A O 15
ATOM 25894 N N . THR A 1 76 ? -2.070 13.910 -3.954 1.00 0.00 76 THR A N 15
ATOM 25895 C CA . THR A 1 76 ? -1.224 13.662 -5.120 1.00 0.00 76 THR A CA 15
ATOM 25896 C C . THR A 1 76 ? -0.862 12.181 -5.214 1.00 0.00 76 THR A C 15
ATOM 25897 O O . THR A 1 76 ? -0.771 11.609 -6.308 1.00 0.00 76 THR A O 15
ATOM 25908 N N . LYS A 1 77 ? -0.665 11.570 -4.056 1.00 0.00 77 LYS A N 15
ATOM 25909 C CA . LYS A 1 77 ? -0.319 10.160 -3.992 1.00 0.00 77 LYS A CA 15
ATOM 25910 C C . LYS A 1 77 ? -1.403 9.330 -4.673 1.00 0.00 77 LYS A C 15
ATOM 25911 O O . LYS A 1 77 ? -1.129 8.255 -5.211 1.00 0.00 77 LYS A O 15
ATOM 25930 N N . VAL A 1 78 ? -2.627 9.834 -4.637 1.00 0.00 78 VAL A N 15
ATOM 25931 C CA . VAL A 1 78 ? -3.737 9.119 -5.247 1.00 0.00 78 VAL A CA 15
ATOM 25932 C C . VAL A 1 78 ? -3.514 8.974 -6.752 1.00 0.00 78 VAL A C 15
ATOM 25933 O O . VAL A 1 78 ? -3.638 7.880 -7.312 1.00 0.00 78 VAL A O 15
ATOM 25946 N N . CYS A 1 79 ? -3.171 10.085 -7.397 1.00 0.00 79 CYS A N 15
ATOM 25947 C CA . CYS A 1 79 ? -2.924 10.073 -8.831 1.00 0.00 79 CYS A CA 15
ATOM 25948 C C . CYS A 1 79 ? -1.734 9.181 -9.149 1.00 0.00 79 CYS A C 15
ATOM 25949 O O . CYS A 1 79 ? -1.727 8.474 -10.157 1.00 0.00 79 CYS A O 15
ATOM 25957 N N . ALA A 1 80 ? -0.730 9.211 -8.277 1.00 0.00 80 ALA A N 15
ATOM 25958 C CA . ALA A 1 80 ? 0.457 8.390 -8.481 1.00 0.00 80 ALA A CA 15
ATOM 25959 C C . ALA A 1 80 ? 0.082 6.910 -8.515 1.00 0.00 80 ALA A C 15
ATOM 25960 O O . ALA A 1 80 ? 0.548 6.157 -9.372 1.00 0.00 80 ALA A O 15
ATOM 25967 N N . LEU A 1 81 ? -0.763 6.500 -7.578 1.00 0.00 81 LEU A N 15
ATOM 25968 C CA . LEU A 1 81 ? -1.190 5.110 -7.511 1.00 0.00 81 LEU A CA 15
ATOM 25969 C C . LEU A 1 81 ? -1.945 4.722 -8.774 1.00 0.00 81 LEU A C 15
ATOM 25970 O O . LEU A 1 81 ? -1.722 3.648 -9.342 1.00 0.00 81 LEU A O 15
ATOM 25986 N N . LEU A 1 82 ? -2.825 5.608 -9.219 1.00 0.00 82 LEU A N 15
ATOM 25987 C CA . LEU A 1 82 ? -3.594 5.352 -10.427 1.00 0.00 82 LEU A CA 15
ATOM 25988 C C . LEU A 1 82 ? -2.656 5.246 -11.623 1.00 0.00 82 LEU A C 15
ATOM 25989 O O . LEU A 1 82 ? -2.870 4.431 -12.515 1.00 0.00 82 LEU A O 15
ATOM 26005 N N . ASP A 1 83 ? -1.624 6.074 -11.639 1.00 0.00 83 ASP A N 15
ATOM 26006 C CA . ASP A 1 83 ? -0.671 6.052 -12.736 1.00 0.00 83 ASP A CA 15
ATOM 26007 C C . ASP A 1 83 ? 0.038 4.703 -12.793 1.00 0.00 83 ASP A C 15
ATOM 26008 O O . ASP A 1 83 ? 0.242 4.144 -13.869 1.00 0.00 83 ASP A O 15
ATOM 26017 N N . ARG A 1 84 ? 0.413 4.185 -11.626 1.00 0.00 84 ARG A N 15
ATOM 26018 C CA . ARG A 1 84 ? 1.096 2.901 -11.573 1.00 0.00 84 ARG A CA 15
ATOM 26019 C C . ARG A 1 84 ? 0.209 1.788 -12.114 1.00 0.00 84 ARG A C 15
ATOM 26020 O O . ARG A 1 84 ? 0.644 0.980 -12.937 1.00 0.00 84 ARG A O 15
ATOM 26041 N N . LEU A 1 85 ? -1.029 1.750 -11.650 1.00 0.00 85 LEU A N 15
ATOM 26042 C CA . LEU A 1 85 ? -1.964 0.728 -12.097 1.00 0.00 85 LEU A CA 15
ATOM 26043 C C . LEU A 1 85 ? -2.372 0.977 -13.551 1.00 0.00 85 LEU A C 15
ATOM 26044 O O . LEU A 1 85 ? -2.699 0.049 -14.288 1.00 0.00 85 LEU A O 15
ATOM 26060 N N . ALA A 1 86 ? -2.376 2.245 -13.946 1.00 0.00 86 ALA A N 15
ATOM 26061 C CA . ALA A 1 86 ? -2.775 2.615 -15.299 1.00 0.00 86 ALA A CA 15
ATOM 26062 C C . ALA A 1 86 ? -1.901 1.922 -16.334 1.00 0.00 86 ALA A C 15
ATOM 26063 O O . ALA A 1 86 ? -2.406 1.356 -17.302 1.00 0.00 86 ALA A O 15
ATOM 26070 N N . GLY A 1 87 ? -0.591 1.962 -16.126 1.00 0.00 87 GLY A N 15
ATOM 26071 C CA . GLY A 1 87 ? 0.328 1.328 -17.059 1.00 0.00 87 GLY A CA 15
ATOM 26072 C C . GLY A 1 87 ? 1.699 1.119 -16.430 1.00 0.00 87 GLY A C 15
ATOM 26073 O O . GLY A 1 87 ? 2.244 0.017 -16.477 1.00 0.00 87 GLY A O 15
ATOM 26077 N N . ASP A 1 88 ? 2.253 2.183 -15.845 1.00 0.00 88 ASP A N 15
ATOM 26078 C CA . ASP A 1 88 ? 3.571 2.111 -15.212 1.00 0.00 88 ASP A CA 15
ATOM 26079 C C . ASP A 1 88 ? 3.735 0.777 -14.480 1.00 0.00 88 ASP A C 15
ATOM 26080 O O . ASP A 1 88 ? 4.456 -0.107 -14.946 1.00 0.00 88 ASP A O 15
ATOM 26089 N N . TYR A 1 89 ? 3.060 0.640 -13.344 1.00 0.00 89 TYR A N 15
ATOM 26090 C CA . TYR A 1 89 ? 3.136 -0.586 -12.567 1.00 0.00 89 TYR A CA 15
ATOM 26091 C C . TYR A 1 89 ? 4.553 -0.794 -12.045 1.00 0.00 89 TYR A C 15
ATOM 26092 O O . TYR A 1 89 ? 5.495 -0.141 -12.500 1.00 0.00 89 TYR A O 15
ATOM 26110 N N . VAL A 1 90 ? 4.696 -1.700 -11.083 1.00 0.00 90 VAL A N 15
ATOM 26111 C CA . VAL A 1 90 ? 5.998 -1.989 -10.483 1.00 0.00 90 VAL A CA 15
ATOM 26112 C C . VAL A 1 90 ? 6.297 -3.477 -10.583 1.00 0.00 90 VAL A C 15
ATOM 26113 O O . VAL A 1 90 ? 5.389 -4.298 -10.699 1.00 0.00 90 VAL A O 15
ATOM 26126 N N . TYR A 1 91 ? 7.586 -3.817 -10.539 1.00 0.00 91 TYR A N 15
ATOM 26127 C CA . TYR A 1 91 ? 8.012 -5.211 -10.624 1.00 0.00 91 TYR A CA 15
ATOM 26128 C C . TYR A 1 91 ? 8.831 -5.581 -9.401 1.00 0.00 91 TYR A C 15
ATOM 26129 O O . TYR A 1 91 ? 9.671 -4.802 -8.941 1.00 0.00 91 TYR A O 15
ATOM 26147 N N . LEU A 1 92 ? 8.587 -6.776 -8.877 1.00 0.00 92 LEU A N 15
ATOM 26148 C CA . LEU A 1 92 ? 9.304 -7.262 -7.705 1.00 0.00 92 LEU A CA 15
ATOM 26149 C C . LEU A 1 92 ? 10.265 -8.373 -8.088 1.00 0.00 92 LEU A C 15
ATOM 26150 O O . LEU A 1 92 ? 9.883 -9.343 -8.744 1.00 0.00 92 LEU A O 15
ATOM 26166 N N . PHE A 1 93 ? 11.518 -8.228 -7.667 1.00 0.00 93 PHE A N 15
ATOM 26167 C CA . PHE A 1 93 ? 12.547 -9.226 -7.959 1.00 0.00 93 PHE A CA 15
ATOM 26168 C C . PHE A 1 93 ? 13.319 -9.594 -6.695 1.00 0.00 93 PHE A C 15
ATOM 26169 O O . PHE A 1 93 ? 13.408 -8.807 -5.760 1.00 0.00 93 PHE A O 15
ATOM 26186 N N . ASP A 1 94 ? 13.875 -10.803 -6.677 1.00 0.00 94 ASP A N 15
ATOM 26187 C CA . ASP A 1 94 ? 14.637 -11.265 -5.524 1.00 0.00 94 ASP A CA 15
ATOM 26188 C C . ASP A 1 94 ? 15.988 -10.566 -5.466 1.00 0.00 94 ASP A C 15
ATOM 26189 O O . ASP A 1 94 ? 16.327 -9.776 -6.348 1.00 0.00 94 ASP A O 15
ATOM 26198 N N . GLU A 1 95 ? 16.754 -10.853 -4.421 1.00 0.00 95 GLU A N 15
ATOM 26199 C CA . GLU A 1 95 ? 18.065 -10.235 -4.256 1.00 0.00 95 GLU A CA 15
ATOM 26200 C C . GLU A 1 95 ? 18.977 -10.596 -5.423 1.00 0.00 95 GLU A C 15
ATOM 26201 O O . GLU A 1 95 ? 19.700 -9.745 -5.942 1.00 0.00 95 GLU A O 15
ATOM 26213 N N . GLY A 1 96 ? 18.942 -11.860 -5.828 1.00 0.00 96 GLY A N 15
ATOM 26214 C CA . GLY A 1 96 ? 19.776 -12.317 -6.933 1.00 0.00 96 GLY A CA 15
ATOM 26215 C C . GLY A 1 96 ? 19.214 -11.847 -8.269 1.00 0.00 96 GLY A C 15
ATOM 26216 O O . GLY A 1 96 ? 19.768 -12.142 -9.328 1.00 0.00 96 GLY A O 15
ATOM 26220 N N . GLY A 1 97 ? 18.105 -11.114 -8.211 1.00 0.00 97 GLY A N 15
ATOM 26221 C CA . GLY A 1 97 ? 17.469 -10.604 -9.423 1.00 0.00 97 GLY A CA 15
ATOM 26222 C C . GLY A 1 97 ? 16.515 -11.638 -10.009 1.00 0.00 97 GLY A C 15
ATOM 26223 O O . GLY A 1 97 ? 15.875 -11.394 -11.033 1.00 0.00 97 GLY A O 15
ATOM 26227 N N . ASP A 1 98 ? 16.422 -12.795 -9.357 1.00 0.00 98 ASP A N 15
ATOM 26228 C CA . ASP A 1 98 ? 15.541 -13.862 -9.825 1.00 0.00 98 ASP A CA 15
ATOM 26229 C C . ASP A 1 98 ? 14.151 -13.708 -9.222 1.00 0.00 98 ASP A C 15
ATOM 26230 O O . ASP A 1 98 ? 13.958 -13.933 -8.029 1.00 0.00 98 ASP A O 15
ATOM 26239 N N . GLU A 1 99 ? 13.189 -13.323 -10.056 1.00 0.00 99 GLU A N 15
ATOM 26240 C CA . GLU A 1 99 ? 11.817 -13.145 -9.590 1.00 0.00 99 GLU A CA 15
ATOM 26241 C C . GLU A 1 99 ? 11.382 -14.338 -8.747 1.00 0.00 99 GLU A C 15
ATOM 26242 O O . GLU A 1 99 ? 10.807 -15.298 -9.261 1.00 0.00 99 GLU A O 15
ATOM 26254 N N . VAL A 1 100 ? 11.652 -14.268 -7.448 1.00 0.00 100 VAL A N 15
ATOM 26255 C CA . VAL A 1 100 ? 11.278 -15.342 -6.541 1.00 0.00 100 VAL A CA 15
ATOM 26256 C C . VAL A 1 100 ? 11.064 -14.804 -5.128 1.00 0.00 100 VAL A C 15
ATOM 26257 O O . VAL A 1 100 ? 11.896 -14.068 -4.597 1.00 0.00 100 VAL A O 15
ATOM 26270 N N . ILE A 1 101 ? 9.941 -15.182 -4.528 1.00 0.00 101 ILE A N 15
ATOM 26271 C CA . ILE A 1 101 ? 9.624 -14.730 -3.183 1.00 0.00 101 ILE A CA 15
ATOM 26272 C C . ILE A 1 101 ? 10.693 -15.206 -2.216 1.00 0.00 101 ILE A C 15
ATOM 26273 O O . ILE A 1 101 ? 10.964 -16.403 -2.116 1.00 0.00 101 ILE A O 15
ATOM 26289 N N . ALA A 1 102 ? 11.297 -14.265 -1.500 1.00 0.00 102 ALA A N 15
ATOM 26290 C CA . ALA A 1 102 ? 12.340 -14.615 -0.540 1.00 0.00 102 ALA A CA 15
ATOM 26291 C C . ALA A 1 102 ? 12.413 -13.570 0.580 1.00 0.00 102 ALA A C 15
ATOM 26292 O O . ALA A 1 102 ? 11.789 -12.513 0.493 1.00 0.00 102 ALA A O 15
ATOM 26299 N N . PRO A 1 103 ? 13.171 -13.848 1.613 1.00 0.00 103 PRO A N 15
ATOM 26300 C CA . PRO A 1 103 ? 13.337 -12.902 2.759 1.00 0.00 103 PRO A CA 15
ATOM 26301 C C . PRO A 1 103 ? 13.732 -11.498 2.298 1.00 0.00 103 PRO A C 15
ATOM 26302 O O . PRO A 1 103 ? 13.225 -10.499 2.807 1.00 0.00 103 PRO A O 15
ATOM 26313 N N . ARG A 1 104 ? 14.646 -11.431 1.330 1.00 0.00 104 ARG A N 15
ATOM 26314 C CA . ARG A 1 104 ? 15.111 -10.147 0.804 1.00 0.00 104 ARG A CA 15
ATOM 26315 C C . ARG A 1 104 ? 14.519 -9.898 -0.573 1.00 0.00 104 ARG A C 15
ATOM 26316 O O . ARG A 1 104 ? 14.979 -10.452 -1.572 1.00 0.00 104 ARG A O 15
ATOM 26337 N N . MET A 1 105 ? 13.488 -9.059 -0.616 1.00 0.00 105 MET A N 15
ATOM 26338 C CA . MET A 1 105 ? 12.825 -8.730 -1.871 1.00 0.00 105 MET A CA 15
ATOM 26339 C C . MET A 1 105 ? 13.226 -7.336 -2.331 1.00 0.00 105 MET A C 15
ATOM 26340 O O . MET A 1 105 ? 13.462 -6.444 -1.518 1.00 0.00 105 MET A O 15
ATOM 26354 N N . TYR A 1 106 ? 13.294 -7.156 -3.648 1.00 0.00 106 TYR A N 15
ATOM 26355 C CA . TYR A 1 106 ? 13.658 -5.868 -4.236 1.00 0.00 106 TYR A CA 15
ATOM 26356 C C . TYR A 1 106 ? 12.513 -5.347 -5.099 1.00 0.00 106 TYR A C 15
ATOM 26357 O O . TYR A 1 106 ? 12.386 -5.713 -6.268 1.00 0.00 106 TYR A O 15
ATOM 26375 N N . CYS A 1 107 ? 11.691 -4.482 -4.515 1.00 0.00 107 CYS A N 15
ATOM 26376 C CA . CYS A 1 107 ? 10.567 -3.899 -5.238 1.00 0.00 107 CYS A CA 15
ATOM 26377 C C . CYS A 1 107 ? 10.993 -2.604 -5.921 1.00 0.00 107 CYS A C 15
ATOM 26378 O O . CYS A 1 107 ? 11.420 -1.656 -5.261 1.00 0.00 107 CYS A O 15
ATOM 26386 N N . SER A 1 108 ? 10.876 -2.571 -7.245 1.00 0.00 108 SER A N 15
ATOM 26387 C CA . SER A 1 108 ? 11.255 -1.378 -8.002 1.00 0.00 108 SER A CA 15
ATOM 26388 C C . SER A 1 108 ? 10.615 -1.395 -9.387 1.00 0.00 108 SER A C 15
ATOM 26389 O O . SER A 1 108 ? 10.200 -2.448 -9.878 1.00 0.00 108 SER A O 15
ATOM 26397 N N . PHE A 1 109 ? 10.526 -0.221 -10.007 1.00 0.00 109 PHE A N 15
ATOM 26398 C CA . PHE A 1 109 ? 9.923 -0.110 -11.334 1.00 0.00 109 PHE A CA 15
ATOM 26399 C C . PHE A 1 109 ? 10.966 -0.400 -12.408 1.00 0.00 109 PHE A C 15
ATOM 26400 O O . PHE A 1 109 ? 11.041 0.298 -13.418 1.00 0.00 109 PHE A O 15
ATOM 26417 N N . SER A 1 110 ? 11.771 -1.432 -12.182 1.00 0.00 110 SER A N 15
ATOM 26418 C CA . SER A 1 110 ? 12.813 -1.809 -13.131 1.00 0.00 110 SER A CA 15
ATOM 26419 C C . SER A 1 110 ? 13.007 -3.315 -13.127 1.00 0.00 110 SER A C 15
ATOM 26420 O O . SER A 1 110 ? 12.343 -4.032 -12.380 1.00 0.00 110 SER A O 15
ATOM 26428 N N . ALA A 1 111 ? 13.918 -3.792 -13.974 1.00 0.00 111 ALA A N 15
ATOM 26429 C CA . ALA A 1 111 ? 14.194 -5.225 -14.076 1.00 0.00 111 ALA A CA 15
ATOM 26430 C C . ALA A 1 111 ? 15.564 -5.553 -13.470 1.00 0.00 111 ALA A C 15
ATOM 26431 O O . ALA A 1 111 ? 16.342 -4.654 -13.155 1.00 0.00 111 ALA A O 15
ATOM 26438 N N . PRO A 1 112 ? 15.870 -6.818 -13.319 1.00 0.00 112 PRO A N 15
ATOM 26439 C CA . PRO A 1 112 ? 17.178 -7.268 -12.753 1.00 0.00 112 PRO A CA 15
ATOM 26440 C C . PRO A 1 112 ? 18.367 -6.627 -13.474 1.00 0.00 112 PRO A C 15
ATOM 26441 O O . PRO A 1 112 ? 19.363 -6.262 -12.848 1.00 0.00 112 PRO A O 15
ATOM 26452 N N . ASP A 1 113 ? 18.258 -6.504 -14.797 1.00 0.00 113 ASP A N 15
ATOM 26453 C CA . ASP A 1 113 ? 19.331 -5.915 -15.596 1.00 0.00 113 ASP A CA 15
ATOM 26454 C C . ASP A 1 113 ? 19.177 -4.400 -15.665 1.00 0.00 113 ASP A C 15
ATOM 26455 O O . ASP A 1 113 ? 19.981 -3.713 -16.299 1.00 0.00 113 ASP A O 15
ATOM 26464 N N . ASP A 1 114 ? 18.146 -3.883 -15.007 1.00 0.00 114 ASP A N 15
ATOM 26465 C CA . ASP A 1 114 ? 17.899 -2.448 -15.000 1.00 0.00 114 ASP A CA 15
ATOM 26466 C C . ASP A 1 114 ? 17.869 -1.902 -16.422 1.00 0.00 114 ASP A C 15
ATOM 26467 O O . ASP A 1 114 ? 16.957 -1.149 -16.728 1.00 0.00 114 ASP A O 15
ATOM 26476 N N . GLY A 1 1 ? -10.508 -11.730 19.888 1.00 0.00 1 GLY A N 16
ATOM 26477 C CA . GLY A 1 1 ? -9.601 -12.098 18.765 1.00 0.00 1 GLY A CA 16
ATOM 26478 C C . GLY A 1 1 ? -9.785 -11.111 17.619 1.00 0.00 1 GLY A C 16
ATOM 26479 O O . GLY A 1 1 ? -10.725 -11.225 16.834 1.00 0.00 1 GLY A O 16
ATOM 26482 N N . LYS A 1 2 ? -8.880 -10.138 17.527 1.00 0.00 2 LYS A N 16
ATOM 26483 C CA . LYS A 1 2 ? -8.957 -9.135 16.472 1.00 0.00 2 LYS A CA 16
ATOM 26484 C C . LYS A 1 2 ? -10.399 -8.685 16.257 1.00 0.00 2 LYS A C 16
ATOM 26485 O O . LYS A 1 2 ? -10.962 -7.946 17.063 1.00 0.00 2 LYS A O 16
ATOM 26504 N N . LYS A 1 3 ? -10.991 -9.140 15.165 1.00 0.00 3 LYS A N 16
ATOM 26505 C CA . LYS A 1 3 ? -12.371 -8.794 14.839 1.00 0.00 3 LYS A CA 16
ATOM 26506 C C . LYS A 1 3 ? -13.015 -9.869 13.969 1.00 0.00 3 LYS A C 16
ATOM 26507 O O . LYS A 1 3 ? -14.165 -9.732 13.555 1.00 0.00 3 LYS A O 16
ATOM 26526 N N . VAL A 1 4 ? -12.271 -10.936 13.693 1.00 0.00 4 VAL A N 16
ATOM 26527 C CA . VAL A 1 4 ? -12.779 -12.020 12.870 1.00 0.00 4 VAL A CA 16
ATOM 26528 C C . VAL A 1 4 ? -12.189 -13.340 13.311 1.00 0.00 4 VAL A C 16
ATOM 26529 O O . VAL A 1 4 ? -12.214 -14.302 12.546 1.00 0.00 4 VAL A O 16
ATOM 26542 N N . GLU A 1 5 ? -11.657 -13.378 14.540 1.00 0.00 5 GLU A N 16
ATOM 26543 C CA . GLU A 1 5 ? -11.058 -14.601 15.083 1.00 0.00 5 GLU A CA 16
ATOM 26544 C C . GLU A 1 5 ? -10.461 -15.451 13.963 1.00 0.00 5 GLU A C 16
ATOM 26545 O O . GLU A 1 5 ? -11.156 -16.271 13.366 1.00 0.00 5 GLU A O 16
ATOM 26557 N N . PHE A 1 6 ? -9.179 -15.250 13.680 1.00 0.00 6 PHE A N 16
ATOM 26558 C CA . PHE A 1 6 ? -8.504 -16.000 12.627 1.00 0.00 6 PHE A CA 16
ATOM 26559 C C . PHE A 1 6 ? -7.196 -16.577 13.147 1.00 0.00 6 PHE A C 16
ATOM 26560 O O . PHE A 1 6 ? -6.392 -15.870 13.753 1.00 0.00 6 PHE A O 16
ATOM 26577 N N . ASN A 1 7 ? -6.993 -17.866 12.899 1.00 0.00 7 ASN A N 16
ATOM 26578 C CA . ASN A 1 7 ? -5.774 -18.532 13.331 1.00 0.00 7 ASN A CA 16
ATOM 26579 C C . ASN A 1 7 ? -5.674 -18.528 14.846 1.00 0.00 7 ASN A C 16
ATOM 26580 O O . ASN A 1 7 ? -5.546 -17.473 15.462 1.00 0.00 7 ASN A O 16
ATOM 26591 N N . ASP A 1 8 ? -5.736 -19.715 15.442 1.00 0.00 8 ASP A N 16
ATOM 26592 C CA . ASP A 1 8 ? -5.654 -19.847 16.901 1.00 0.00 8 ASP A CA 16
ATOM 26593 C C . ASP A 1 8 ? -4.531 -20.798 17.289 1.00 0.00 8 ASP A C 16
ATOM 26594 O O . ASP A 1 8 ? -3.822 -21.324 16.429 1.00 0.00 8 ASP A O 16
ATOM 26603 N N . LYS A 1 9 ? -4.373 -21.008 18.589 1.00 0.00 9 LYS A N 16
ATOM 26604 C CA . LYS A 1 9 ? -3.328 -21.888 19.082 1.00 0.00 9 LYS A CA 16
ATOM 26605 C C . LYS A 1 9 ? -3.382 -23.241 18.363 1.00 0.00 9 LYS A C 16
ATOM 26606 O O . LYS A 1 9 ? -4.450 -23.681 17.933 1.00 0.00 9 LYS A O 16
ATOM 26625 N N . PRO A 1 10 ? -2.262 -23.902 18.242 1.00 0.00 10 PRO A N 16
ATOM 26626 C CA . PRO A 1 10 ? -2.178 -25.235 17.572 1.00 0.00 10 PRO A CA 16
ATOM 26627 C C . PRO A 1 10 ? -2.900 -26.319 18.362 1.00 0.00 10 PRO A C 16
ATOM 26628 O O . PRO A 1 10 ? -3.670 -26.021 19.275 1.00 0.00 10 PRO A O 16
ATOM 26639 N N . LYS A 1 11 ? -2.645 -27.571 17.995 1.00 0.00 11 LYS A N 16
ATOM 26640 C CA . LYS A 1 11 ? -3.273 -28.704 18.665 1.00 0.00 11 LYS A CA 16
ATOM 26641 C C . LYS A 1 11 ? -4.728 -28.835 18.217 1.00 0.00 11 LYS A C 16
ATOM 26642 O O . LYS A 1 11 ? -5.118 -29.846 17.630 1.00 0.00 11 LYS A O 16
ATOM 26661 N N . VAL A 1 12 ? -5.522 -27.812 18.506 1.00 0.00 12 VAL A N 16
ATOM 26662 C CA . VAL A 1 12 ? -6.931 -27.815 18.126 1.00 0.00 12 VAL A CA 16
ATOM 26663 C C . VAL A 1 12 ? -7.072 -27.682 16.615 1.00 0.00 12 VAL A C 16
ATOM 26664 O O . VAL A 1 12 ? -8.036 -28.167 16.026 1.00 0.00 12 VAL A O 16
ATOM 26677 N N . ARG A 1 13 ? -6.101 -27.021 15.993 1.00 0.00 13 ARG A N 16
ATOM 26678 C CA . ARG A 1 13 ? -6.110 -26.824 14.541 1.00 0.00 13 ARG A CA 16
ATOM 26679 C C . ARG A 1 13 ? -4.711 -26.998 13.964 1.00 0.00 13 ARG A C 16
ATOM 26680 O O . ARG A 1 13 ? -3.713 -26.819 14.663 1.00 0.00 13 ARG A O 16
ATOM 26701 N N . LYS A 1 14 ? -4.648 -27.347 12.684 1.00 0.00 14 LYS A N 16
ATOM 26702 C CA . LYS A 1 14 ? -3.364 -27.548 12.024 1.00 0.00 14 LYS A CA 16
ATOM 26703 C C . LYS A 1 14 ? -2.476 -26.327 12.203 1.00 0.00 14 LYS A C 16
ATOM 26704 O O . LYS A 1 14 ? -2.911 -25.190 12.007 1.00 0.00 14 LYS A O 16
ATOM 26723 N N . ILE A 1 15 ? -1.226 -26.568 12.587 1.00 0.00 15 ILE A N 16
ATOM 26724 C CA . ILE A 1 15 ? -0.286 -25.485 12.807 1.00 0.00 15 ILE A CA 16
ATOM 26725 C C . ILE A 1 15 ? -0.373 -24.453 11.673 1.00 0.00 15 ILE A C 16
ATOM 26726 O O . ILE A 1 15 ? -0.735 -24.794 10.545 1.00 0.00 15 ILE A O 16
ATOM 26742 N N . PRO A 1 16 ? -0.033 -23.221 11.951 1.00 0.00 16 PRO A N 16
ATOM 26743 C CA . PRO A 1 16 ? -0.063 -22.136 10.933 1.00 0.00 16 PRO A CA 16
ATOM 26744 C C . PRO A 1 16 ? 0.542 -22.584 9.604 1.00 0.00 16 PRO A C 16
ATOM 26745 O O . PRO A 1 16 ? 1.695 -23.004 9.550 1.00 0.00 16 PRO A O 16
ATOM 26756 N N . SER A 1 17 ? -0.246 -22.483 8.535 1.00 0.00 17 SER A N 16
ATOM 26757 C CA . SER A 1 17 ? 0.221 -22.877 7.204 1.00 0.00 17 SER A CA 16
ATOM 26758 C C . SER A 1 17 ? 0.451 -21.649 6.334 1.00 0.00 17 SER A C 16
ATOM 26759 O O . SER A 1 17 ? 0.960 -21.756 5.221 1.00 0.00 17 SER A O 16
ATOM 26767 N N . THR A 1 18 ? 0.072 -20.484 6.845 1.00 0.00 18 THR A N 16
ATOM 26768 C CA . THR A 1 18 ? 0.238 -19.242 6.095 1.00 0.00 18 THR A CA 16
ATOM 26769 C C . THR A 1 18 ? 1.633 -18.670 6.330 1.00 0.00 18 THR A C 16
ATOM 26770 O O . THR A 1 18 ? 2.446 -19.271 7.036 1.00 0.00 18 THR A O 16
ATOM 26781 N N . ARG A 1 19 ? 1.888 -17.497 5.754 1.00 0.00 19 ARG A N 16
ATOM 26782 C CA . ARG A 1 19 ? 3.187 -16.836 5.915 1.00 0.00 19 ARG A CA 16
ATOM 26783 C C . ARG A 1 19 ? 3.002 -15.415 6.429 1.00 0.00 19 ARG A C 16
ATOM 26784 O O . ARG A 1 19 ? 1.984 -14.772 6.163 1.00 0.00 19 ARG A O 16
ATOM 26805 N N . LYS A 1 20 ? 3.997 -14.928 7.168 1.00 0.00 20 LYS A N 16
ATOM 26806 C CA . LYS A 1 20 ? 3.946 -13.579 7.719 1.00 0.00 20 LYS A CA 16
ATOM 26807 C C . LYS A 1 20 ? 5.332 -12.954 7.746 1.00 0.00 20 LYS A C 16
ATOM 26808 O O . LYS A 1 20 ? 6.276 -13.531 8.278 1.00 0.00 20 LYS A O 16
ATOM 26827 N N . ILE A 1 21 ? 5.454 -11.763 7.162 1.00 0.00 21 ILE A N 16
ATOM 26828 C CA . ILE A 1 21 ? 6.737 -11.063 7.129 1.00 0.00 21 ILE A CA 16
ATOM 26829 C C . ILE A 1 21 ? 6.538 -9.565 7.344 1.00 0.00 21 ILE A C 16
ATOM 26830 O O . ILE A 1 21 ? 5.517 -8.996 6.954 1.00 0.00 21 ILE A O 16
ATOM 26846 N N . LYS A 1 22 ? 7.517 -8.920 7.959 1.00 0.00 22 LYS A N 16
ATOM 26847 C CA . LYS A 1 22 ? 7.429 -7.480 8.211 1.00 0.00 22 LYS A CA 16
ATOM 26848 C C . LYS A 1 22 ? 8.475 -6.736 7.397 1.00 0.00 22 LYS A C 16
ATOM 26849 O O . LYS A 1 22 ? 9.505 -6.325 7.923 1.00 0.00 22 LYS A O 16
ATOM 26868 N N . ILE A 1 23 ? 8.205 -6.565 6.101 1.00 0.00 23 ILE A N 16
ATOM 26869 C CA . ILE A 1 23 ? 9.132 -5.864 5.214 1.00 0.00 23 ILE A CA 16
ATOM 26870 C C . ILE A 1 23 ? 8.549 -4.520 4.801 1.00 0.00 23 ILE A C 16
ATOM 26871 O O . ILE A 1 23 ? 7.435 -4.450 4.291 1.00 0.00 23 ILE A O 16
ATOM 26887 N N . THR A 1 24 ? 9.319 -3.458 5.016 1.00 0.00 24 THR A N 16
ATOM 26888 C CA . THR A 1 24 ? 8.883 -2.111 4.648 1.00 0.00 24 THR A CA 16
ATOM 26889 C C . THR A 1 24 ? 9.901 -1.459 3.722 1.00 0.00 24 THR A C 16
ATOM 26890 O O . THR A 1 24 ? 11.088 -1.394 4.038 1.00 0.00 24 THR A O 16
ATOM 26901 N N . PHE A 1 25 ? 9.429 -0.974 2.577 1.00 0.00 25 PHE A N 16
ATOM 26902 C CA . PHE A 1 25 ? 10.305 -0.319 1.603 1.00 0.00 25 PHE A CA 16
ATOM 26903 C C . PHE A 1 25 ? 9.721 1.018 1.181 1.00 0.00 25 PHE A C 16
ATOM 26904 O O . PHE A 1 25 ? 8.532 1.124 0.899 1.00 0.00 25 PHE A O 16
ATOM 26921 N N . ALA A 1 26 ? 10.564 2.046 1.150 1.00 0.00 26 ALA A N 16
ATOM 26922 C CA . ALA A 1 26 ? 10.108 3.375 0.766 1.00 0.00 26 ALA A CA 16
ATOM 26923 C C . ALA A 1 26 ? 9.652 3.390 -0.690 1.00 0.00 26 ALA A C 16
ATOM 26924 O O . ALA A 1 26 ? 10.468 3.348 -1.611 1.00 0.00 26 ALA A O 16
ATOM 26931 N N . LEU A 1 27 ? 8.341 3.473 -0.892 1.00 0.00 27 LEU A N 16
ATOM 26932 C CA . LEU A 1 27 ? 7.790 3.523 -2.241 1.00 0.00 27 LEU A CA 16
ATOM 26933 C C . LEU A 1 27 ? 8.046 4.880 -2.882 1.00 0.00 27 LEU A C 16
ATOM 26934 O O . LEU A 1 27 ? 8.410 4.964 -4.052 1.00 0.00 27 LEU A O 16
ATOM 26950 N N . ASP A 1 28 ? 7.836 5.942 -2.110 1.00 0.00 28 ASP A N 16
ATOM 26951 C CA . ASP A 1 28 ? 8.032 7.301 -2.608 1.00 0.00 28 ASP A CA 16
ATOM 26952 C C . ASP A 1 28 ? 8.791 8.141 -1.585 1.00 0.00 28 ASP A C 16
ATOM 26953 O O . ASP A 1 28 ? 10.015 8.249 -1.646 1.00 0.00 28 ASP A O 16
ATOM 26962 N N . ALA A 1 29 ? 8.055 8.734 -0.651 1.00 0.00 29 ALA A N 16
ATOM 26963 C CA . ALA A 1 29 ? 8.670 9.567 0.378 1.00 0.00 29 ALA A CA 16
ATOM 26964 C C . ALA A 1 29 ? 7.672 9.855 1.503 1.00 0.00 29 ALA A C 16
ATOM 26965 O O . ALA A 1 29 ? 7.617 9.142 2.509 1.00 0.00 29 ALA A O 16
ATOM 26972 N N . THR A 1 30 ? 6.875 10.900 1.324 1.00 0.00 30 THR A N 16
ATOM 26973 C CA . THR A 1 30 ? 5.882 11.267 2.327 1.00 0.00 30 THR A CA 16
ATOM 26974 C C . THR A 1 30 ? 4.915 10.107 2.565 1.00 0.00 30 THR A C 16
ATOM 26975 O O . THR A 1 30 ? 4.604 9.759 3.711 1.00 0.00 30 THR A O 16
ATOM 26986 N N . PHE A 1 31 ? 4.449 9.506 1.476 1.00 0.00 31 PHE A N 16
ATOM 26987 C CA . PHE A 1 31 ? 3.531 8.381 1.568 1.00 0.00 31 PHE A CA 16
ATOM 26988 C C . PHE A 1 31 ? 4.188 7.218 2.304 1.00 0.00 31 PHE A C 16
ATOM 26989 O O . PHE A 1 31 ? 3.526 6.489 3.032 1.00 0.00 31 PHE A O 16
ATOM 27006 N N . ASP A 1 32 ? 5.486 7.043 2.090 1.00 0.00 32 ASP A N 16
ATOM 27007 C CA . ASP A 1 32 ? 6.213 5.951 2.727 1.00 0.00 32 ASP A CA 16
ATOM 27008 C C . ASP A 1 32 ? 6.178 6.106 4.243 1.00 0.00 32 ASP A C 16
ATOM 27009 O O . ASP A 1 32 ? 5.940 5.142 4.971 1.00 0.00 32 ASP A O 16
ATOM 27018 N N . SER A 1 33 ? 6.412 7.331 4.714 1.00 0.00 33 SER A N 16
ATOM 27019 C CA . SER A 1 33 ? 6.395 7.593 6.152 1.00 0.00 33 SER A CA 16
ATOM 27020 C C . SER A 1 33 ? 5.012 7.307 6.735 1.00 0.00 33 SER A C 16
ATOM 27021 O O . SER A 1 33 ? 4.882 6.629 7.761 1.00 0.00 33 SER A O 16
ATOM 27029 N N . VAL A 1 34 ? 3.981 7.811 6.063 1.00 0.00 34 VAL A N 16
ATOM 27030 C CA . VAL A 1 34 ? 2.613 7.592 6.521 1.00 0.00 34 VAL A CA 16
ATOM 27031 C C . VAL A 1 34 ? 2.252 6.112 6.437 1.00 0.00 34 VAL A C 16
ATOM 27032 O O . VAL A 1 34 ? 1.647 5.550 7.353 1.00 0.00 34 VAL A O 16
ATOM 27045 N N . LEU A 1 35 ? 2.616 5.486 5.323 1.00 0.00 35 LEU A N 16
ATOM 27046 C CA . LEU A 1 35 ? 2.313 4.083 5.126 1.00 0.00 35 LEU A CA 16
ATOM 27047 C C . LEU A 1 35 ? 2.987 3.237 6.200 1.00 0.00 35 LEU A C 16
ATOM 27048 O O . LEU A 1 35 ? 2.375 2.330 6.765 1.00 0.00 35 LEU A O 16
ATOM 27064 N N . SER A 1 36 ? 4.253 3.534 6.472 1.00 0.00 36 SER A N 16
ATOM 27065 C CA . SER A 1 36 ? 4.999 2.788 7.476 1.00 0.00 36 SER A CA 16
ATOM 27066 C C . SER A 1 36 ? 4.320 2.914 8.837 1.00 0.00 36 SER A C 16
ATOM 27067 O O . SER A 1 36 ? 4.203 1.941 9.581 1.00 0.00 36 SER A O 16
ATOM 27075 N N . LYS A 1 37 ? 3.864 4.117 9.154 1.00 0.00 37 LYS A N 16
ATOM 27076 C CA . LYS A 1 37 ? 3.187 4.351 10.424 1.00 0.00 37 LYS A CA 16
ATOM 27077 C C . LYS A 1 37 ? 1.869 3.587 10.477 1.00 0.00 37 LYS A C 16
ATOM 27078 O O . LYS A 1 37 ? 1.427 3.164 11.545 1.00 0.00 37 LYS A O 16
ATOM 27097 N N . ALA A 1 38 ? 1.233 3.431 9.318 1.00 0.00 38 ALA A N 16
ATOM 27098 C CA . ALA A 1 38 ? -0.046 2.730 9.245 1.00 0.00 38 ALA A CA 16
ATOM 27099 C C . ALA A 1 38 ? 0.155 1.265 8.884 1.00 0.00 38 ALA A C 16
ATOM 27100 O O . ALA A 1 38 ? 0.065 0.388 9.740 1.00 0.00 38 ALA A O 16
ATOM 27107 N N . CYS A 1 39 ? 0.425 1.005 7.609 1.00 0.00 39 CYS A N 16
ATOM 27108 C CA . CYS A 1 39 ? 0.631 -0.365 7.134 1.00 0.00 39 CYS A CA 16
ATOM 27109 C C . CYS A 1 39 ? 2.108 -0.634 6.893 1.00 0.00 39 CYS A C 16
ATOM 27110 O O . CYS A 1 39 ? 2.638 -0.321 5.830 1.00 0.00 39 CYS A O 16
ATOM 27118 N N . SER A 1 40 ? 2.769 -1.228 7.881 1.00 0.00 40 SER A N 16
ATOM 27119 C CA . SER A 1 40 ? 4.192 -1.560 7.763 1.00 0.00 40 SER A CA 16
ATOM 27120 C C . SER A 1 40 ? 4.381 -3.069 7.707 1.00 0.00 40 SER A C 16
ATOM 27121 O O . SER A 1 40 ? 5.327 -3.560 7.095 1.00 0.00 40 SER A O 16
ATOM 27129 N N . GLU A 1 41 ? 3.481 -3.804 8.357 1.00 0.00 41 GLU A N 16
ATOM 27130 C CA . GLU A 1 41 ? 3.572 -5.262 8.380 1.00 0.00 41 GLU A CA 16
ATOM 27131 C C . GLU A 1 41 ? 2.703 -5.864 7.286 1.00 0.00 41 GLU A C 16
ATOM 27132 O O . GLU A 1 41 ? 1.601 -5.384 7.024 1.00 0.00 41 GLU A O 16
ATOM 27144 N N . PHE A 1 42 ? 3.205 -6.925 6.652 1.00 0.00 42 PHE A N 16
ATOM 27145 C CA . PHE A 1 42 ? 2.453 -7.591 5.586 1.00 0.00 42 PHE A CA 16
ATOM 27146 C C . PHE A 1 42 ? 2.537 -9.102 5.738 1.00 0.00 42 PHE A C 16
ATOM 27147 O O . PHE A 1 42 ? 3.610 -9.661 5.952 1.00 0.00 42 PHE A O 16
ATOM 27164 N N . GLU A 1 43 ? 1.397 -9.769 5.626 1.00 0.00 43 GLU A N 16
ATOM 27165 C CA . GLU A 1 43 ? 1.355 -11.224 5.751 1.00 0.00 43 GLU A CA 16
ATOM 27166 C C . GLU A 1 43 ? 0.522 -11.835 4.643 1.00 0.00 43 GLU A C 16
ATOM 27167 O O . GLU A 1 43 ? -0.491 -11.273 4.233 1.00 0.00 43 GLU A O 16
ATOM 27179 N N . VAL A 1 44 ? 0.954 -12.999 4.157 1.00 0.00 44 VAL A N 16
ATOM 27180 C CA . VAL A 1 44 ? 0.236 -13.688 3.086 1.00 0.00 44 VAL A CA 16
ATOM 27181 C C . VAL A 1 44 ? 0.329 -15.200 3.258 1.00 0.00 44 VAL A C 16
ATOM 27182 O O . VAL A 1 44 ? -0.305 -15.773 4.134 1.00 0.00 44 VAL A O 16
ATOM 27195 N N . ASP A 1 45 ? 1.134 -15.838 2.421 1.00 0.00 45 ASP A N 16
ATOM 27196 C CA . ASP A 1 45 ? 1.297 -17.282 2.484 1.00 0.00 45 ASP A CA 16
ATOM 27197 C C . ASP A 1 45 ? 2.495 -17.727 1.654 1.00 0.00 45 ASP A C 16
ATOM 27198 O O . ASP A 1 45 ? 2.971 -16.992 0.789 1.00 0.00 45 ASP A O 16
ATOM 27207 N N . LYS A 1 46 ? 2.976 -18.932 1.923 1.00 0.00 46 LYS A N 16
ATOM 27208 C CA . LYS A 1 46 ? 4.116 -19.468 1.189 1.00 0.00 46 LYS A CA 16
ATOM 27209 C C . LYS A 1 46 ? 3.766 -19.641 -0.285 1.00 0.00 46 LYS A C 16
ATOM 27210 O O . LYS A 1 46 ? 2.595 -19.642 -0.659 1.00 0.00 46 LYS A O 16
ATOM 27229 N N . ASP A 1 47 ? 4.790 -19.788 -1.116 1.00 0.00 47 ASP A N 16
ATOM 27230 C CA . ASP A 1 47 ? 4.584 -19.961 -2.550 1.00 0.00 47 ASP A CA 16
ATOM 27231 C C . ASP A 1 47 ? 3.887 -18.744 -3.138 1.00 0.00 47 ASP A C 16
ATOM 27232 O O . ASP A 1 47 ? 3.049 -18.870 -4.028 1.00 0.00 47 ASP A O 16
ATOM 27241 N N . VAL A 1 48 ? 4.239 -17.562 -2.635 1.00 0.00 48 VAL A N 16
ATOM 27242 C CA . VAL A 1 48 ? 3.638 -16.316 -3.122 1.00 0.00 48 VAL A CA 16
ATOM 27243 C C . VAL A 1 48 ? 4.687 -15.467 -3.828 1.00 0.00 48 VAL A C 16
ATOM 27244 O O . VAL A 1 48 ? 5.723 -15.132 -3.257 1.00 0.00 48 VAL A O 16
ATOM 27257 N N . THR A 1 49 ? 4.405 -15.118 -5.080 1.00 0.00 49 THR A N 16
ATOM 27258 C CA . THR A 1 49 ? 5.326 -14.303 -5.862 1.00 0.00 49 THR A CA 16
ATOM 27259 C C . THR A 1 49 ? 5.123 -12.823 -5.549 1.00 0.00 49 THR A C 16
ATOM 27260 O O . THR A 1 49 ? 4.164 -12.444 -4.880 1.00 0.00 49 THR A O 16
ATOM 27271 N N . LEU A 1 50 ? 6.032 -11.993 -6.035 1.00 0.00 50 LEU A N 16
ATOM 27272 C CA . LEU A 1 50 ? 5.948 -10.555 -5.796 1.00 0.00 50 LEU A CA 16
ATOM 27273 C C . LEU A 1 50 ? 4.656 -9.998 -6.381 1.00 0.00 50 LEU A C 16
ATOM 27274 O O . LEU A 1 50 ? 4.014 -9.137 -5.777 1.00 0.00 50 LEU A O 16
ATOM 27290 N N . ASP A 1 51 ? 4.281 -10.480 -7.560 1.00 0.00 51 ASP A N 16
ATOM 27291 C CA . ASP A 1 51 ? 3.066 -10.004 -8.215 1.00 0.00 51 ASP A CA 16
ATOM 27292 C C . ASP A 1 51 ? 1.870 -10.129 -7.272 1.00 0.00 51 ASP A C 16
ATOM 27293 O O . ASP A 1 51 ? 1.120 -9.165 -7.057 1.00 0.00 51 ASP A O 16
ATOM 27302 N N . GLU A 1 52 ? 1.707 -11.314 -6.689 1.00 0.00 52 GLU A N 16
ATOM 27303 C CA . GLU A 1 52 ? 0.609 -11.548 -5.763 1.00 0.00 52 GLU A CA 16
ATOM 27304 C C . GLU A 1 52 ? 0.748 -10.649 -4.539 1.00 0.00 52 GLU A C 16
ATOM 27305 O O . GLU A 1 52 ? -0.245 -10.132 -4.015 1.00 0.00 52 GLU A O 16
ATOM 27317 N N . LEU A 1 53 ? 1.984 -10.458 -4.089 1.00 0.00 53 LEU A N 16
ATOM 27318 C CA . LEU A 1 53 ? 2.233 -9.611 -2.934 1.00 0.00 53 LEU A CA 16
ATOM 27319 C C . LEU A 1 53 ? 1.803 -8.180 -3.226 1.00 0.00 53 LEU A C 16
ATOM 27320 O O . LEU A 1 53 ? 1.101 -7.566 -2.433 1.00 0.00 53 LEU A O 16
ATOM 27336 N N . LEU A 1 54 ? 2.229 -7.661 -4.363 1.00 0.00 54 LEU A N 16
ATOM 27337 C CA . LEU A 1 54 ? 1.891 -6.294 -4.736 1.00 0.00 54 LEU A CA 16
ATOM 27338 C C . LEU A 1 54 ? 0.380 -6.112 -4.692 1.00 0.00 54 LEU A C 16
ATOM 27339 O O . LEU A 1 54 ? -0.115 -5.084 -4.223 1.00 0.00 54 LEU A O 16
ATOM 27355 N N . ASP A 1 55 ? -0.345 -7.113 -5.174 1.00 0.00 55 ASP A N 16
ATOM 27356 C CA . ASP A 1 55 ? -1.805 -7.046 -5.166 1.00 0.00 55 ASP A CA 16
ATOM 27357 C C . ASP A 1 55 ? -2.333 -6.955 -3.735 1.00 0.00 55 ASP A C 16
ATOM 27358 O O . ASP A 1 55 ? -3.181 -6.115 -3.424 1.00 0.00 55 ASP A O 16
ATOM 27367 N N . VAL A 1 56 ? -1.824 -7.823 -2.864 1.00 0.00 56 VAL A N 16
ATOM 27368 C CA . VAL A 1 56 ? -2.251 -7.831 -1.468 1.00 0.00 56 VAL A CA 16
ATOM 27369 C C . VAL A 1 56 ? -1.841 -6.534 -0.774 1.00 0.00 56 VAL A C 16
ATOM 27370 O O . VAL A 1 56 ? -2.616 -5.943 -0.016 1.00 0.00 56 VAL A O 16
ATOM 27383 N N . VAL A 1 57 ? -0.613 -6.101 -1.033 1.00 0.00 57 VAL A N 16
ATOM 27384 C CA . VAL A 1 57 ? -0.100 -4.880 -0.429 1.00 0.00 57 VAL A CA 16
ATOM 27385 C C . VAL A 1 57 ? -0.945 -3.682 -0.859 1.00 0.00 57 VAL A C 16
ATOM 27386 O O . VAL A 1 57 ? -1.317 -2.837 -0.036 1.00 0.00 57 VAL A O 16
ATOM 27399 N N . LEU A 1 58 ? -1.254 -3.621 -2.150 1.00 0.00 58 LEU A N 16
ATOM 27400 C CA . LEU A 1 58 ? -2.054 -2.527 -2.668 1.00 0.00 58 LEU A CA 16
ATOM 27401 C C . LEU A 1 58 ? -3.423 -2.519 -1.993 1.00 0.00 58 LEU A C 16
ATOM 27402 O O . LEU A 1 58 ? -3.920 -1.470 -1.587 1.00 0.00 58 LEU A O 16
ATOM 27418 N N . ASP A 1 59 ? -4.030 -3.693 -1.887 1.00 0.00 59 ASP A N 16
ATOM 27419 C CA . ASP A 1 59 ? -5.347 -3.806 -1.265 1.00 0.00 59 ASP A CA 16
ATOM 27420 C C . ASP A 1 59 ? -5.306 -3.209 0.136 1.00 0.00 59 ASP A C 16
ATOM 27421 O O . ASP A 1 59 ? -6.210 -2.470 0.533 1.00 0.00 59 ASP A O 16
ATOM 27430 N N . ALA A 1 60 ? -4.248 -3.522 0.881 1.00 0.00 60 ALA A N 16
ATOM 27431 C CA . ALA A 1 60 ? -4.100 -2.995 2.236 1.00 0.00 60 ALA A CA 16
ATOM 27432 C C . ALA A 1 60 ? -4.030 -1.472 2.211 1.00 0.00 60 ALA A C 16
ATOM 27433 O O . ALA A 1 60 ? -4.594 -0.799 3.074 1.00 0.00 60 ALA A O 16
ATOM 27440 N N . VAL A 1 61 ? -3.343 -0.932 1.213 1.00 0.00 61 VAL A N 16
ATOM 27441 C CA . VAL A 1 61 ? -3.214 0.518 1.083 1.00 0.00 61 VAL A CA 16
ATOM 27442 C C . VAL A 1 61 ? -4.576 1.159 0.838 1.00 0.00 61 VAL A C 16
ATOM 27443 O O . VAL A 1 61 ? -4.893 2.205 1.406 1.00 0.00 61 VAL A O 16
ATOM 27456 N N . GLU A 1 62 ? -5.375 0.525 -0.013 1.00 0.00 62 GLU A N 16
ATOM 27457 C CA . GLU A 1 62 ? -6.701 1.046 -0.329 1.00 0.00 62 GLU A CA 16
ATOM 27458 C C . GLU A 1 62 ? -7.632 0.917 0.873 1.00 0.00 62 GLU A C 16
ATOM 27459 O O . GLU A 1 62 ? -8.340 1.859 1.226 1.00 0.00 62 GLU A O 16
ATOM 27471 N N . SER A 1 63 ? -7.633 -0.260 1.491 1.00 0.00 63 SER A N 16
ATOM 27472 C CA . SER A 1 63 ? -8.492 -0.502 2.644 1.00 0.00 63 SER A CA 16
ATOM 27473 C C . SER A 1 63 ? -8.125 0.426 3.795 1.00 0.00 63 SER A C 16
ATOM 27474 O O . SER A 1 63 ? -8.995 0.895 4.528 1.00 0.00 63 SER A O 16
ATOM 27482 N N . THR A 1 64 ? -6.831 0.683 3.952 1.00 0.00 64 THR A N 16
ATOM 27483 C CA . THR A 1 64 ? -6.358 1.556 5.018 1.00 0.00 64 THR A CA 16
ATOM 27484 C C . THR A 1 64 ? -6.676 3.010 4.698 1.00 0.00 64 THR A C 16
ATOM 27485 O O . THR A 1 64 ? -7.524 3.627 5.344 1.00 0.00 64 THR A O 16
ATOM 27496 N N . LEU A 1 65 ? -5.990 3.557 3.696 1.00 0.00 65 LEU A N 16
ATOM 27497 C CA . LEU A 1 65 ? -6.208 4.943 3.294 1.00 0.00 65 LEU A CA 16
ATOM 27498 C C . LEU A 1 65 ? -7.033 5.001 2.017 1.00 0.00 65 LEU A C 16
ATOM 27499 O O . LEU A 1 65 ? -6.506 4.860 0.917 1.00 0.00 65 LEU A O 16
ATOM 27515 N N . SER A 1 66 ? -8.330 5.231 2.175 1.00 0.00 66 SER A N 16
ATOM 27516 C CA . SER A 1 66 ? -9.227 5.334 1.029 1.00 0.00 66 SER A CA 16
ATOM 27517 C C . SER A 1 66 ? -9.092 6.702 0.355 1.00 0.00 66 SER A C 16
ATOM 27518 O O . SER A 1 66 ? -9.001 6.798 -0.869 1.00 0.00 66 SER A O 16
ATOM 27526 N N . PRO A 1 67 ? -9.103 7.751 1.135 1.00 0.00 67 PRO A N 16
ATOM 27527 C CA . PRO A 1 67 ? -9.006 9.139 0.612 1.00 0.00 67 PRO A CA 16
ATOM 27528 C C . PRO A 1 67 ? -7.567 9.534 0.315 1.00 0.00 67 PRO A C 16
ATOM 27529 O O . PRO A 1 67 ? -6.665 9.253 1.104 1.00 0.00 67 PRO A O 16
ATOM 27540 N N . CYS A 1 68 ? -7.361 10.205 -0.816 1.00 0.00 68 CYS A N 16
ATOM 27541 C CA . CYS A 1 68 ? -6.019 10.656 -1.193 1.00 0.00 68 CYS A CA 16
ATOM 27542 C C . CYS A 1 68 ? -6.052 12.112 -1.646 1.00 0.00 68 CYS A C 16
ATOM 27543 O O . CYS A 1 68 ? -5.157 12.892 -1.316 1.00 0.00 68 CYS A O 16
ATOM 27551 N N . LYS A 1 69 ? -7.087 12.473 -2.396 1.00 0.00 69 LYS A N 16
ATOM 27552 C CA . LYS A 1 69 ? -7.230 13.840 -2.881 1.00 0.00 69 LYS A CA 16
ATOM 27553 C C . LYS A 1 69 ? -7.569 14.788 -1.736 1.00 0.00 69 LYS A C 16
ATOM 27554 O O . LYS A 1 69 ? -7.549 16.008 -1.902 1.00 0.00 69 LYS A O 16
ATOM 27573 N N . GLU A 1 70 ? -7.898 14.217 -0.584 1.00 0.00 70 GLU A N 16
ATOM 27574 C CA . GLU A 1 70 ? -8.260 15.021 0.578 1.00 0.00 70 GLU A CA 16
ATOM 27575 C C . GLU A 1 70 ? -7.034 15.704 1.161 1.00 0.00 70 GLU A C 16
ATOM 27576 O O . GLU A 1 70 ? -7.098 16.857 1.581 1.00 0.00 70 GLU A O 16
ATOM 27588 N N . HIS A 1 71 ? -5.912 14.990 1.180 1.00 0.00 71 HIS A N 16
ATOM 27589 C CA . HIS A 1 71 ? -4.670 15.546 1.715 1.00 0.00 71 HIS A CA 16
ATOM 27590 C C . HIS A 1 71 ? -3.746 15.971 0.582 1.00 0.00 71 HIS A C 16
ATOM 27591 O O . HIS A 1 71 ? -3.153 15.135 -0.090 1.00 0.00 71 HIS A O 16
ATOM 27605 N N . ASP A 1 72 ? -3.635 17.276 0.374 1.00 0.00 72 ASP A N 16
ATOM 27606 C CA . ASP A 1 72 ? -2.781 17.799 -0.688 1.00 0.00 72 ASP A CA 16
ATOM 27607 C C . ASP A 1 72 ? -1.324 17.439 -0.419 1.00 0.00 72 ASP A C 16
ATOM 27608 O O . ASP A 1 72 ? -0.571 17.139 -1.345 1.00 0.00 72 ASP A O 16
ATOM 27617 N N . VAL A 1 73 ? -0.932 17.483 0.848 1.00 0.00 73 VAL A N 16
ATOM 27618 C CA . VAL A 1 73 ? 0.441 17.170 1.220 1.00 0.00 73 VAL A CA 16
ATOM 27619 C C . VAL A 1 73 ? 0.782 15.734 0.832 1.00 0.00 73 VAL A C 16
ATOM 27620 O O . VAL A 1 73 ? 1.834 15.474 0.251 1.00 0.00 73 VAL A O 16
ATOM 27633 N N . ILE A 1 74 ? -0.113 14.807 1.155 1.00 0.00 74 ILE A N 16
ATOM 27634 C CA . ILE A 1 74 ? 0.103 13.398 0.836 1.00 0.00 74 ILE A CA 16
ATOM 27635 C C . ILE A 1 74 ? -0.499 13.060 -0.521 1.00 0.00 74 ILE A C 16
ATOM 27636 O O . ILE A 1 74 ? -0.221 12.002 -1.084 1.00 0.00 74 ILE A O 16
ATOM 27652 N N . GLY A 1 75 ? -1.332 13.963 -1.038 1.00 0.00 75 GLY A N 16
ATOM 27653 C CA . GLY A 1 75 ? -1.978 13.751 -2.329 1.00 0.00 75 GLY A CA 16
ATOM 27654 C C . GLY A 1 75 ? -0.945 13.447 -3.405 1.00 0.00 75 GLY A C 16
ATOM 27655 O O . GLY A 1 75 ? 0.164 13.019 -3.102 1.00 0.00 75 GLY A O 16
ATOM 27659 N N . THR A 1 76 ? -1.311 13.670 -4.659 1.00 0.00 76 THR A N 16
ATOM 27660 C CA . THR A 1 76 ? -0.406 13.413 -5.780 1.00 0.00 76 THR A CA 16
ATOM 27661 C C . THR A 1 76 ? -0.184 11.909 -5.957 1.00 0.00 76 THR A C 16
ATOM 27662 O O . THR A 1 76 ? -0.066 11.407 -7.086 1.00 0.00 76 THR A O 16
ATOM 27673 N N . LYS A 1 77 ? -0.144 11.193 -4.839 1.00 0.00 77 LYS A N 16
ATOM 27674 C CA . LYS A 1 77 ? 0.051 9.757 -4.877 1.00 0.00 77 LYS A CA 16
ATOM 27675 C C . LYS A 1 77 ? -1.109 9.085 -5.600 1.00 0.00 77 LYS A C 16
ATOM 27676 O O . LYS A 1 77 ? -0.989 7.953 -6.062 1.00 0.00 77 LYS A O 16
ATOM 27695 N N . VAL A 1 78 ? -2.231 9.785 -5.681 1.00 0.00 78 VAL A N 16
ATOM 27696 C CA . VAL A 1 78 ? -3.408 9.243 -6.344 1.00 0.00 78 VAL A CA 16
ATOM 27697 C C . VAL A 1 78 ? -3.138 9.058 -7.835 1.00 0.00 78 VAL A C 16
ATOM 27698 O O . VAL A 1 78 ? -3.443 8.016 -8.410 1.00 0.00 78 VAL A O 16
ATOM 27711 N N . CYS A 1 79 ? -2.550 10.080 -8.451 1.00 0.00 79 CYS A N 16
ATOM 27712 C CA . CYS A 1 79 ? -2.231 10.020 -9.870 1.00 0.00 79 CYS A CA 16
ATOM 27713 C C . CYS A 1 79 ? -1.119 9.012 -10.123 1.00 0.00 79 CYS A C 16
ATOM 27714 O O . CYS A 1 79 ? -1.206 8.180 -11.033 1.00 0.00 79 CYS A O 16
ATOM 27722 N N . ALA A 1 80 ? -0.066 9.097 -9.310 1.00 0.00 80 ALA A N 16
ATOM 27723 C CA . ALA A 1 80 ? 1.065 8.184 -9.463 1.00 0.00 80 ALA A CA 16
ATOM 27724 C C . ALA A 1 80 ? 0.620 6.743 -9.243 1.00 0.00 80 ALA A C 16
ATOM 27725 O O . ALA A 1 80 ? 1.053 5.830 -9.951 1.00 0.00 80 ALA A O 16
ATOM 27732 N N . LEU A 1 81 ? -0.245 6.543 -8.258 1.00 0.00 81 LEU A N 16
ATOM 27733 C CA . LEU A 1 81 ? -0.742 5.213 -7.952 1.00 0.00 81 LEU A CA 16
ATOM 27734 C C . LEU A 1 81 ? -1.528 4.652 -9.130 1.00 0.00 81 LEU A C 16
ATOM 27735 O O . LEU A 1 81 ? -1.382 3.483 -9.485 1.00 0.00 81 LEU A O 16
ATOM 27751 N N . LEU A 1 82 ? -2.365 5.490 -9.726 1.00 0.00 82 LEU A N 16
ATOM 27752 C CA . LEU A 1 82 ? -3.170 5.061 -10.865 1.00 0.00 82 LEU A CA 16
ATOM 27753 C C . LEU A 1 82 ? -2.275 4.663 -12.031 1.00 0.00 82 LEU A C 16
ATOM 27754 O O . LEU A 1 82 ? -2.522 3.654 -12.701 1.00 0.00 82 LEU A O 16
ATOM 27770 N N . ASP A 1 83 ? -1.233 5.453 -12.261 1.00 0.00 83 ASP A N 16
ATOM 27771 C CA . ASP A 1 83 ? -0.303 5.169 -13.349 1.00 0.00 83 ASP A CA 16
ATOM 27772 C C . ASP A 1 83 ? 0.370 3.818 -13.130 1.00 0.00 83 ASP A C 16
ATOM 27773 O O . ASP A 1 83 ? 0.496 3.017 -14.059 1.00 0.00 83 ASP A O 16
ATOM 27782 N N . ARG A 1 84 ? 0.791 3.564 -11.895 1.00 0.00 84 ARG A N 16
ATOM 27783 C CA . ARG A 1 84 ? 1.435 2.300 -11.561 1.00 0.00 84 ARG A CA 16
ATOM 27784 C C . ARG A 1 84 ? 0.430 1.154 -11.641 1.00 0.00 84 ARG A C 16
ATOM 27785 O O . ARG A 1 84 ? 0.761 0.048 -12.055 1.00 0.00 84 ARG A O 16
ATOM 27806 N N . LEU A 1 85 ? -0.801 1.427 -11.240 1.00 0.00 85 LEU A N 16
ATOM 27807 C CA . LEU A 1 85 ? -1.836 0.407 -11.265 1.00 0.00 85 LEU A CA 16
ATOM 27808 C C . LEU A 1 85 ? -2.047 -0.107 -12.685 1.00 0.00 85 LEU A C 16
ATOM 27809 O O . LEU A 1 85 ? -2.183 -1.311 -12.904 1.00 0.00 85 LEU A O 16
ATOM 27825 N N . ALA A 1 86 ? -2.071 0.810 -13.644 1.00 0.00 86 ALA A N 16
ATOM 27826 C CA . ALA A 1 86 ? -2.261 0.435 -15.042 1.00 0.00 86 ALA A CA 16
ATOM 27827 C C . ALA A 1 86 ? -0.936 0.012 -15.663 1.00 0.00 86 ALA A C 16
ATOM 27828 O O . ALA A 1 86 ? -0.903 -0.571 -16.744 1.00 0.00 86 ALA A O 16
ATOM 27835 N N . GLY A 1 87 ? 0.160 0.306 -14.965 1.00 0.00 87 GLY A N 16
ATOM 27836 C CA . GLY A 1 87 ? 1.489 -0.048 -15.459 1.00 0.00 87 GLY A CA 16
ATOM 27837 C C . GLY A 1 87 ? 2.441 -0.310 -14.304 1.00 0.00 87 GLY A C 16
ATOM 27838 O O . GLY A 1 87 ? 3.446 0.382 -14.151 1.00 0.00 87 GLY A O 16
ATOM 27842 N N . ASP A 1 88 ? 2.117 -1.314 -13.491 1.00 0.00 88 ASP A N 16
ATOM 27843 C CA . ASP A 1 88 ? 2.957 -1.666 -12.344 1.00 0.00 88 ASP A CA 16
ATOM 27844 C C . ASP A 1 88 ? 4.432 -1.540 -12.704 1.00 0.00 88 ASP A C 16
ATOM 27845 O O . ASP A 1 88 ? 5.035 -2.473 -13.234 1.00 0.00 88 ASP A O 16
ATOM 27854 N N . TYR A 1 89 ? 5.010 -0.375 -12.412 1.00 0.00 89 TYR A N 16
ATOM 27855 C CA . TYR A 1 89 ? 6.417 -0.131 -12.719 1.00 0.00 89 TYR A CA 16
ATOM 27856 C C . TYR A 1 89 ? 7.287 -0.431 -11.500 1.00 0.00 89 TYR A C 16
ATOM 27857 O O . TYR A 1 89 ? 7.936 0.451 -10.946 1.00 0.00 89 TYR A O 16
ATOM 27875 N N . VAL A 1 90 ? 7.294 -1.680 -11.086 1.00 0.00 90 VAL A N 16
ATOM 27876 C CA . VAL A 1 90 ? 8.086 -2.081 -9.928 1.00 0.00 90 VAL A CA 16
ATOM 27877 C C . VAL A 1 90 ? 8.518 -3.530 -10.050 1.00 0.00 90 VAL A C 16
ATOM 27878 O O . VAL A 1 90 ? 7.727 -4.390 -10.436 1.00 0.00 90 VAL A O 16
ATOM 27891 N N . TYR A 1 91 ? 9.771 -3.807 -9.695 1.00 0.00 91 TYR A N 16
ATOM 27892 C CA . TYR A 1 91 ? 10.287 -5.172 -9.750 1.00 0.00 91 TYR A CA 16
ATOM 27893 C C . TYR A 1 91 ? 11.029 -5.506 -8.464 1.00 0.00 91 TYR A C 16
ATOM 27894 O O . TYR A 1 91 ? 11.874 -4.734 -7.997 1.00 0.00 91 TYR A O 16
ATOM 27912 N N . LEU A 1 92 ? 10.718 -6.666 -7.899 1.00 0.00 92 LEU A N 16
ATOM 27913 C CA . LEU A 1 92 ? 11.365 -7.113 -6.675 1.00 0.00 92 LEU A CA 16
ATOM 27914 C C . LEU A 1 92 ? 12.398 -8.183 -6.973 1.00 0.00 92 LEU A C 16
ATOM 27915 O O . LEU A 1 92 ? 12.147 -9.103 -7.751 1.00 0.00 92 LEU A O 16
ATOM 27931 N N . PHE A 1 93 ? 13.559 -8.065 -6.334 1.00 0.00 93 PHE A N 16
ATOM 27932 C CA . PHE A 1 93 ? 14.626 -9.052 -6.533 1.00 0.00 93 PHE A CA 16
ATOM 27933 C C . PHE A 1 93 ? 15.590 -9.052 -5.355 1.00 0.00 93 PHE A C 16
ATOM 27934 O O . PHE A 1 93 ? 15.807 -8.021 -4.725 1.00 0.00 93 PHE A O 16
ATOM 27951 N N . ASP A 1 94 ? 16.170 -10.215 -5.063 1.00 0.00 94 ASP A N 16
ATOM 27952 C CA . ASP A 1 94 ? 17.114 -10.334 -3.952 1.00 0.00 94 ASP A CA 16
ATOM 27953 C C . ASP A 1 94 ? 18.540 -10.101 -4.437 1.00 0.00 94 ASP A C 16
ATOM 27954 O O . ASP A 1 94 ? 18.757 -9.589 -5.534 1.00 0.00 94 ASP A O 16
ATOM 27963 N N . GLU A 1 95 ? 19.509 -10.479 -3.613 1.00 0.00 95 GLU A N 16
ATOM 27964 C CA . GLU A 1 95 ? 20.912 -10.305 -3.972 1.00 0.00 95 GLU A CA 16
ATOM 27965 C C . GLU A 1 95 ? 21.230 -11.049 -5.265 1.00 0.00 95 GLU A C 16
ATOM 27966 O O . GLU A 1 95 ? 21.968 -10.548 -6.115 1.00 0.00 95 GLU A O 16
ATOM 27978 N N . GLY A 1 96 ? 20.663 -12.242 -5.408 1.00 0.00 96 GLY A N 16
ATOM 27979 C CA . GLY A 1 96 ? 20.892 -13.046 -6.605 1.00 0.00 96 GLY A CA 16
ATOM 27980 C C . GLY A 1 96 ? 20.497 -12.272 -7.855 1.00 0.00 96 GLY A C 16
ATOM 27981 O O . GLY A 1 96 ? 21.131 -12.400 -8.901 1.00 0.00 96 GLY A O 16
ATOM 27985 N N . GLY A 1 97 ? 19.453 -11.456 -7.741 1.00 0.00 97 GLY A N 16
ATOM 27986 C CA . GLY A 1 97 ? 18.985 -10.654 -8.869 1.00 0.00 97 GLY A CA 16
ATOM 27987 C C . GLY A 1 97 ? 17.788 -11.310 -9.543 1.00 0.00 97 GLY A C 16
ATOM 27988 O O . GLY A 1 97 ? 17.073 -10.672 -10.315 1.00 0.00 97 GLY A O 16
ATOM 27992 N N . ASP A 1 98 ? 17.571 -12.588 -9.246 1.00 0.00 98 ASP A N 16
ATOM 27993 C CA . ASP A 1 98 ? 16.453 -13.321 -9.833 1.00 0.00 98 ASP A CA 16
ATOM 27994 C C . ASP A 1 98 ? 15.204 -13.153 -8.976 1.00 0.00 98 ASP A C 16
ATOM 27995 O O . ASP A 1 98 ? 15.160 -13.618 -7.838 1.00 0.00 98 ASP A O 16
ATOM 28004 N N . GLU A 1 99 ? 14.196 -12.484 -9.530 1.00 0.00 99 GLU A N 16
ATOM 28005 C CA . GLU A 1 99 ? 12.948 -12.260 -8.803 1.00 0.00 99 GLU A CA 16
ATOM 28006 C C . GLU A 1 99 ? 12.523 -13.523 -8.062 1.00 0.00 99 GLU A C 16
ATOM 28007 O O . GLU A 1 99 ? 11.789 -14.352 -8.595 1.00 0.00 99 GLU A O 16
ATOM 28019 N N . VAL A 1 100 ? 12.994 -13.667 -6.830 1.00 0.00 100 VAL A N 16
ATOM 28020 C CA . VAL A 1 100 ? 12.664 -14.837 -6.023 1.00 0.00 100 VAL A CA 16
ATOM 28021 C C . VAL A 1 100 ? 12.509 -14.456 -4.554 1.00 0.00 100 VAL A C 16
ATOM 28022 O O . VAL A 1 100 ? 13.257 -13.630 -4.036 1.00 0.00 100 VAL A O 16
ATOM 28035 N N . ILE A 1 101 ? 11.538 -15.073 -3.890 1.00 0.00 101 ILE A N 16
ATOM 28036 C CA . ILE A 1 101 ? 11.300 -14.788 -2.482 1.00 0.00 101 ILE A CA 16
ATOM 28037 C C . ILE A 1 101 ? 12.468 -15.284 -1.642 1.00 0.00 101 ILE A C 16
ATOM 28038 O O . ILE A 1 101 ? 12.877 -16.441 -1.745 1.00 0.00 101 ILE A O 16
ATOM 28054 N N . ALA A 1 102 ? 13.008 -14.393 -0.814 1.00 0.00 102 ALA A N 16
ATOM 28055 C CA . ALA A 1 102 ? 14.139 -14.750 0.039 1.00 0.00 102 ALA A CA 16
ATOM 28056 C C . ALA A 1 102 ? 14.158 -13.880 1.298 1.00 0.00 102 ALA A C 16
ATOM 28057 O O . ALA A 1 102 ? 13.433 -12.890 1.394 1.00 0.00 102 ALA A O 16
ATOM 28064 N N . PRO A 1 103 ? 14.991 -14.228 2.248 1.00 0.00 103 PRO A N 16
ATOM 28065 C CA . PRO A 1 103 ? 15.123 -13.459 3.514 1.00 0.00 103 PRO A CA 16
ATOM 28066 C C . PRO A 1 103 ? 15.202 -11.954 3.270 1.00 0.00 103 PRO A C 16
ATOM 28067 O O . PRO A 1 103 ? 14.581 -11.172 3.986 1.00 0.00 103 PRO A O 16
ATOM 28078 N N . ARG A 1 104 ? 15.969 -11.555 2.261 1.00 0.00 104 ARG A N 16
ATOM 28079 C CA . ARG A 1 104 ? 16.118 -10.135 1.935 1.00 0.00 104 ARG A CA 16
ATOM 28080 C C . ARG A 1 104 ? 15.225 -9.770 0.766 1.00 0.00 104 ARG A C 16
ATOM 28081 O O . ARG A 1 104 ? 15.304 -10.377 -0.301 1.00 0.00 104 ARG A O 16
ATOM 28102 N N . MET A 1 105 ? 14.361 -8.779 0.972 1.00 0.00 105 MET A N 16
ATOM 28103 C CA . MET A 1 105 ? 13.438 -8.335 -0.076 1.00 0.00 105 MET A CA 16
ATOM 28104 C C . MET A 1 105 ? 13.758 -6.909 -0.499 1.00 0.00 105 MET A C 16
ATOM 28105 O O . MET A 1 105 ? 14.113 -6.066 0.324 1.00 0.00 105 MET A O 16
ATOM 28119 N N . TYR A 1 106 ? 13.621 -6.646 -1.794 1.00 0.00 106 TYR A N 16
ATOM 28120 C CA . TYR A 1 106 ? 13.888 -5.317 -2.330 1.00 0.00 106 TYR A CA 16
ATOM 28121 C C . TYR A 1 106 ? 12.949 -5.021 -3.489 1.00 0.00 106 TYR A C 16
ATOM 28122 O O . TYR A 1 106 ? 13.208 -5.438 -4.620 1.00 0.00 106 TYR A O 16
ATOM 28140 N N . CYS A 1 107 ? 11.860 -4.303 -3.195 1.00 0.00 107 CYS A N 16
ATOM 28141 C CA . CYS A 1 107 ? 10.878 -3.946 -4.218 1.00 0.00 107 CYS A CA 16
ATOM 28142 C C . CYS A 1 107 ? 11.102 -2.524 -4.714 1.00 0.00 107 CYS A C 16
ATOM 28143 O O . CYS A 1 10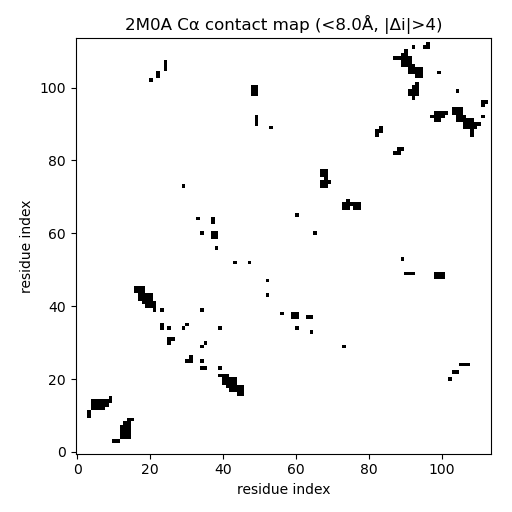7 ? 10.951 -1.565 -3.962 1.00 0.00 107 CYS A O 16
ATOM 28151 N N . SER A 1 108 ? 11.453 -2.398 -5.992 1.00 0.00 108 SER A N 16
ATOM 28152 C CA . SER A 1 108 ? 11.679 -1.081 -6.578 1.00 0.00 108 SER A CA 16
ATOM 28153 C C . SER A 1 108 ? 11.850 -1.187 -8.087 1.00 0.00 108 SER A C 16
ATOM 28154 O O . SER A 1 108 ? 12.118 -2.266 -8.616 1.00 0.00 108 SER A O 16
ATOM 28162 N N . PHE A 1 109 ? 11.695 -0.062 -8.778 1.00 0.00 109 PHE A N 16
ATOM 28163 C CA . PHE A 1 109 ? 11.843 -0.055 -10.227 1.00 0.00 109 PHE A CA 16
ATOM 28164 C C . PHE A 1 109 ? 13.261 -0.472 -10.619 1.00 0.00 109 PHE A C 16
ATOM 28165 O O . PHE A 1 109 ? 13.446 -1.382 -11.426 1.00 0.00 109 PHE A O 16
ATOM 28182 N N . SER A 1 110 ? 14.254 0.208 -10.048 1.00 0.00 110 SER A N 16
ATOM 28183 C CA . SER A 1 110 ? 15.648 -0.086 -10.363 1.00 0.00 110 SER A CA 16
ATOM 28184 C C . SER A 1 110 ? 15.858 -1.585 -10.435 1.00 0.00 110 SER A C 16
ATOM 28185 O O . SER A 1 110 ? 15.176 -2.343 -9.756 1.00 0.00 110 SER A O 16
ATOM 28193 N N . ALA A 1 111 ? 16.790 -2.012 -11.277 1.00 0.00 111 ALA A N 16
ATOM 28194 C CA . ALA A 1 111 ? 17.070 -3.436 -11.444 1.00 0.00 111 ALA A CA 16
ATOM 28195 C C . ALA A 1 111 ? 18.398 -3.794 -10.777 1.00 0.00 111 ALA A C 16
ATOM 28196 O O . ALA A 1 111 ? 19.231 -2.924 -10.510 1.00 0.00 111 ALA A O 16
ATOM 28203 N N . PRO A 1 112 ? 18.608 -5.056 -10.523 1.00 0.00 112 PRO A N 16
ATOM 28204 C CA . PRO A 1 112 ? 19.865 -5.552 -9.889 1.00 0.00 112 PRO A CA 16
ATOM 28205 C C . PRO A 1 112 ? 21.103 -5.149 -10.680 1.00 0.00 112 PRO A C 16
ATOM 28206 O O . PRO A 1 112 ? 22.170 -4.942 -10.109 1.00 0.00 112 PRO A O 16
ATOM 28217 N N . ASP A 1 113 ? 20.956 -5.043 -11.994 1.00 0.00 113 ASP A N 16
ATOM 28218 C CA . ASP A 1 113 ? 22.069 -4.655 -12.861 1.00 0.00 113 ASP A CA 16
ATOM 28219 C C . ASP A 1 113 ? 21.898 -3.216 -13.321 1.00 0.00 113 ASP A C 16
ATOM 28220 O O . ASP A 1 113 ? 22.557 -2.780 -14.264 1.00 0.00 113 ASP A O 16
ATOM 28229 N N . ASP A 1 114 ? 21.009 -2.482 -12.653 1.00 0.00 114 ASP A N 16
ATOM 28230 C CA . ASP A 1 114 ? 20.755 -1.086 -13.005 1.00 0.00 114 ASP A CA 16
ATOM 28231 C C . ASP A 1 114 ? 20.755 -0.896 -14.520 1.00 0.00 114 ASP A C 16
ATOM 28232 O O . ASP A 1 114 ? 19.681 -0.740 -15.079 1.00 0.00 114 ASP A O 16
ATOM 28241 N N . GLY A 1 1 ? -22.492 -16.763 -14.003 1.00 0.00 1 GLY A N 17
ATOM 28242 C CA . GLY A 1 1 ? -22.061 -17.223 -12.654 1.00 0.00 1 GLY A CA 17
ATOM 28243 C C . GLY A 1 1 ? -20.557 -17.016 -12.499 1.00 0.00 1 GLY A C 17
ATOM 28244 O O . GLY A 1 1 ? -19.991 -16.079 -13.061 1.00 0.00 1 GLY A O 17
ATOM 28247 N N . LYS A 1 2 ? -19.914 -17.896 -11.735 1.00 0.00 2 LYS A N 17
ATOM 28248 C CA . LYS A 1 2 ? -18.476 -17.792 -11.515 1.00 0.00 2 LYS A CA 17
ATOM 28249 C C . LYS A 1 2 ? -17.719 -18.060 -12.814 1.00 0.00 2 LYS A C 17
ATOM 28250 O O . LYS A 1 2 ? -17.945 -19.072 -13.476 1.00 0.00 2 LYS A O 17
ATOM 28269 N N . LYS A 1 3 ? -16.816 -17.147 -13.168 1.00 0.00 3 LYS A N 17
ATOM 28270 C CA . LYS A 1 3 ? -16.029 -17.303 -14.388 1.00 0.00 3 LYS A CA 17
ATOM 28271 C C . LYS A 1 3 ? -14.950 -18.366 -14.207 1.00 0.00 3 LYS A C 17
ATOM 28272 O O . LYS A 1 3 ? -14.811 -19.270 -15.032 1.00 0.00 3 LYS A O 17
ATOM 28291 N N . VAL A 1 4 ? -14.186 -18.247 -13.123 1.00 0.00 4 VAL A N 17
ATOM 28292 C CA . VAL A 1 4 ? -13.112 -19.196 -12.836 1.00 0.00 4 VAL A CA 17
ATOM 28293 C C . VAL A 1 4 ? -13.630 -20.346 -11.982 1.00 0.00 4 VAL A C 17
ATOM 28294 O O . VAL A 1 4 ? -14.613 -20.197 -11.257 1.00 0.00 4 VAL A O 17
ATOM 28307 N N . GLU A 1 5 ? -12.965 -21.490 -12.075 1.00 0.00 5 GLU A N 17
ATOM 28308 C CA . GLU A 1 5 ? -13.370 -22.662 -11.307 1.00 0.00 5 GLU A CA 17
ATOM 28309 C C . GLU A 1 5 ? -13.145 -22.428 -9.817 1.00 0.00 5 GLU A C 17
ATOM 28310 O O . GLU A 1 5 ? -12.306 -21.617 -9.426 1.00 0.00 5 GLU A O 17
ATOM 28322 N N . PHE A 1 6 ? -13.897 -23.148 -8.991 1.00 0.00 6 PHE A N 17
ATOM 28323 C CA . PHE A 1 6 ? -13.771 -23.016 -7.543 1.00 0.00 6 PHE A CA 17
ATOM 28324 C C . PHE A 1 6 ? -12.437 -23.592 -7.068 1.00 0.00 6 PHE A C 17
ATOM 28325 O O . PHE A 1 6 ? -11.482 -23.676 -7.842 1.00 0.00 6 PHE A O 17
ATOM 28342 N N . ASN A 1 7 ? -12.379 -23.984 -5.798 1.00 0.00 7 ASN A N 17
ATOM 28343 C CA . ASN A 1 7 ? -11.158 -24.550 -5.234 1.00 0.00 7 ASN A CA 17
ATOM 28344 C C . ASN A 1 7 ? -10.015 -23.549 -5.340 1.00 0.00 7 ASN A C 17
ATOM 28345 O O . ASN A 1 7 ? -9.061 -23.758 -6.090 1.00 0.00 7 ASN A O 17
ATOM 28356 N N . ASP A 1 8 ? -10.115 -22.459 -4.585 1.00 0.00 8 ASP A N 17
ATOM 28357 C CA . ASP A 1 8 ? -9.080 -21.422 -4.601 1.00 0.00 8 ASP A CA 17
ATOM 28358 C C . ASP A 1 8 ? -8.784 -20.938 -3.182 1.00 0.00 8 ASP A C 17
ATOM 28359 O O . ASP A 1 8 ? -8.578 -21.742 -2.272 1.00 0.00 8 ASP A O 17
ATOM 28368 N N . LYS A 1 9 ? -8.755 -19.622 -3.003 1.00 0.00 9 LYS A N 17
ATOM 28369 C CA . LYS A 1 9 ? -8.468 -19.050 -1.698 1.00 0.00 9 LYS A CA 17
ATOM 28370 C C . LYS A 1 9 ? -9.270 -19.772 -0.597 1.00 0.00 9 LYS A C 17
ATOM 28371 O O . LYS A 1 9 ? -10.493 -19.886 -0.706 1.00 0.00 9 LYS A O 17
ATOM 28390 N N . PRO A 1 10 ? -8.631 -20.257 0.454 1.00 0.00 10 PRO A N 17
ATOM 28391 C CA . PRO A 1 10 ? -9.347 -20.962 1.559 1.00 0.00 10 PRO A CA 17
ATOM 28392 C C . PRO A 1 10 ? -10.103 -19.991 2.466 1.00 0.00 10 PRO A C 17
ATOM 28393 O O . PRO A 1 10 ? -9.513 -19.089 3.061 1.00 0.00 10 PRO A O 17
ATOM 28404 N N . LYS A 1 11 ? -11.412 -20.194 2.568 1.00 0.00 11 LYS A N 17
ATOM 28405 C CA . LYS A 1 11 ? -12.257 -19.343 3.407 1.00 0.00 11 LYS A CA 17
ATOM 28406 C C . LYS A 1 11 ? -12.277 -19.876 4.833 1.00 0.00 11 LYS A C 17
ATOM 28407 O O . LYS A 1 11 ? -11.360 -20.582 5.243 1.00 0.00 11 LYS A O 17
ATOM 28426 N N . VAL A 1 12 ? -13.331 -19.540 5.577 1.00 0.00 12 VAL A N 17
ATOM 28427 C CA . VAL A 1 12 ? -13.475 -19.993 6.963 1.00 0.00 12 VAL A CA 17
ATOM 28428 C C . VAL A 1 12 ? -12.161 -19.831 7.726 1.00 0.00 12 VAL A C 17
ATOM 28429 O O . VAL A 1 12 ? -11.973 -18.858 8.457 1.00 0.00 12 VAL A O 17
ATOM 28442 N N . ARG A 1 13 ? -11.257 -20.787 7.545 1.00 0.00 13 ARG A N 17
ATOM 28443 C CA . ARG A 1 13 ? -9.964 -20.746 8.208 1.00 0.00 13 ARG A CA 17
ATOM 28444 C C . ARG A 1 13 ? -9.180 -19.516 7.774 1.00 0.00 13 ARG A C 17
ATOM 28445 O O . ARG A 1 13 ? -9.492 -18.892 6.760 1.00 0.00 13 ARG A O 17
ATOM 28466 N N . LYS A 1 14 ? -8.160 -19.177 8.550 1.00 0.00 14 LYS A N 17
ATOM 28467 C CA . LYS A 1 14 ? -7.334 -18.018 8.241 1.00 0.00 14 LYS A CA 17
ATOM 28468 C C . LYS A 1 14 ? -6.609 -18.213 6.916 1.00 0.00 14 LYS A C 17
ATOM 28469 O O . LYS A 1 14 ? -6.710 -19.267 6.286 1.00 0.00 14 LYS A O 17
ATOM 28488 N N . ILE A 1 15 ? -5.893 -17.182 6.493 1.00 0.00 15 ILE A N 17
ATOM 28489 C CA . ILE A 1 15 ? -5.162 -17.227 5.230 1.00 0.00 15 ILE A CA 17
ATOM 28490 C C . ILE A 1 15 ? -4.417 -18.570 5.089 1.00 0.00 15 ILE A C 17
ATOM 28491 O O . ILE A 1 15 ? -4.228 -19.272 6.079 1.00 0.00 15 ILE A O 17
ATOM 28507 N N . PRO A 1 16 ? -3.982 -18.925 3.892 1.00 0.00 16 PRO A N 17
ATOM 28508 C CA . PRO A 1 16 ? -3.222 -20.199 3.657 1.00 0.00 16 PRO A CA 17
ATOM 28509 C C . PRO A 1 16 ? -1.995 -20.322 4.571 1.00 0.00 16 PRO A C 17
ATOM 28510 O O . PRO A 1 16 ? -2.054 -20.011 5.757 1.00 0.00 16 PRO A O 17
ATOM 28521 N N . SER A 1 17 ? -0.882 -20.780 3.997 1.00 0.00 17 SER A N 17
ATOM 28522 C CA . SER A 1 17 ? 0.358 -20.943 4.749 1.00 0.00 17 SER A CA 17
ATOM 28523 C C . SER A 1 17 ? 1.143 -19.638 4.790 1.00 0.00 17 SER A C 17
ATOM 28524 O O . SER A 1 17 ? 2.317 -19.619 5.165 1.00 0.00 17 SER A O 17
ATOM 28532 N N . THR A 1 18 ? 0.495 -18.546 4.391 1.00 0.00 18 THR A N 17
ATOM 28533 C CA . THR A 1 18 ? 1.149 -17.240 4.378 1.00 0.00 18 THR A CA 17
ATOM 28534 C C . THR A 1 18 ? 1.027 -16.578 5.743 1.00 0.00 18 THR A C 17
ATOM 28535 O O . THR A 1 18 ? 0.013 -16.719 6.424 1.00 0.00 18 THR A O 17
ATOM 28546 N N . ARG A 1 19 ? 2.077 -15.864 6.142 1.00 0.00 19 ARG A N 17
ATOM 28547 C CA . ARG A 1 19 ? 2.094 -15.185 7.436 1.00 0.00 19 ARG A CA 17
ATOM 28548 C C . ARG A 1 19 ? 2.548 -13.742 7.274 1.00 0.00 19 ARG A C 17
ATOM 28549 O O . ARG A 1 19 ? 3.375 -13.434 6.417 1.00 0.00 19 ARG A O 17
ATOM 28570 N N . LYS A 1 20 ? 1.992 -12.863 8.098 1.00 0.00 20 LYS A N 17
ATOM 28571 C CA . LYS A 1 20 ? 2.346 -11.449 8.038 1.00 0.00 20 LYS A CA 17
ATOM 28572 C C . LYS A 1 20 ? 3.623 -11.186 8.827 1.00 0.00 20 LYS A C 17
ATOM 28573 O O . LYS A 1 20 ? 3.833 -11.753 9.898 1.00 0.00 20 LYS A O 17
ATOM 28592 N N . ILE A 1 21 ? 4.479 -10.322 8.280 1.00 0.00 21 ILE A N 17
ATOM 28593 C CA . ILE A 1 21 ? 5.751 -9.976 8.923 1.00 0.00 21 ILE A CA 17
ATOM 28594 C C . ILE A 1 21 ? 5.940 -8.467 8.967 1.00 0.00 21 ILE A C 17
ATOM 28595 O O . ILE A 1 21 ? 5.514 -7.752 8.064 1.00 0.00 21 ILE A O 17
ATOM 28611 N N . LYS A 1 22 ? 6.594 -7.988 10.022 1.00 0.00 22 LYS A N 17
ATOM 28612 C CA . LYS A 1 22 ? 6.851 -6.556 10.177 1.00 0.00 22 LYS A CA 17
ATOM 28613 C C . LYS A 1 22 ? 8.326 -6.271 9.926 1.00 0.00 22 LYS A C 17
ATOM 28614 O O . LYS A 1 22 ? 9.142 -6.298 10.847 1.00 0.00 22 LYS A O 17
ATOM 28633 N N . ILE A 1 23 ? 8.669 -6.007 8.664 1.00 0.00 23 ILE A N 17
ATOM 28634 C CA . ILE A 1 23 ? 10.056 -5.726 8.291 1.00 0.00 23 ILE A CA 17
ATOM 28635 C C . ILE A 1 23 ? 10.250 -4.231 8.066 1.00 0.00 23 ILE A C 17
ATOM 28636 O O . ILE A 1 23 ? 9.510 -3.603 7.310 1.00 0.00 23 ILE A O 17
ATOM 28652 N N . THR A 1 24 ? 11.253 -3.667 8.726 1.00 0.00 24 THR A N 17
ATOM 28653 C CA . THR A 1 24 ? 11.539 -2.245 8.590 1.00 0.00 24 THR A CA 17
ATOM 28654 C C . THR A 1 24 ? 12.022 -1.931 7.177 1.00 0.00 24 THR A C 17
ATOM 28655 O O . THR A 1 24 ? 12.768 -2.705 6.578 1.00 0.00 24 THR A O 17
ATOM 28666 N N . PHE A 1 25 ? 11.585 -0.788 6.655 1.00 0.00 25 PHE A N 17
ATOM 28667 C CA . PHE A 1 25 ? 11.971 -0.357 5.307 1.00 0.00 25 PHE A CA 17
ATOM 28668 C C . PHE A 1 25 ? 12.804 0.916 5.377 1.00 0.00 25 PHE A C 17
ATOM 28669 O O . PHE A 1 25 ? 12.461 1.862 6.085 1.00 0.00 25 PHE A O 17
ATOM 28686 N N . ALA A 1 26 ? 13.888 0.931 4.607 1.00 0.00 26 ALA A N 17
ATOM 28687 C CA . ALA A 1 26 ? 14.777 2.087 4.537 1.00 0.00 26 ALA A CA 17
ATOM 28688 C C . ALA A 1 26 ? 15.184 2.334 3.087 1.00 0.00 26 ALA A C 17
ATOM 28689 O O . ALA A 1 26 ? 15.391 1.386 2.331 1.00 0.00 26 ALA A O 17
ATOM 28696 N N . LEU A 1 27 ? 15.297 3.605 2.705 1.00 0.00 27 LEU A N 17
ATOM 28697 C CA . LEU A 1 27 ? 15.690 3.975 1.343 1.00 0.00 27 LEU A CA 17
ATOM 28698 C C . LEU A 1 27 ? 14.626 3.590 0.339 1.00 0.00 27 LEU A C 17
ATOM 28699 O O . LEU A 1 27 ? 14.922 3.015 -0.709 1.00 0.00 27 LEU A O 17
ATOM 28715 N N . ASP A 1 28 ? 13.380 3.915 0.663 1.00 0.00 28 ASP A N 17
ATOM 28716 C CA . ASP A 1 28 ? 12.257 3.613 -0.217 1.00 0.00 28 ASP A CA 17
ATOM 28717 C C . ASP A 1 28 ? 11.421 4.880 -0.463 1.00 0.00 28 ASP A C 17
ATOM 28718 O O . ASP A 1 28 ? 10.314 4.810 -0.995 1.00 0.00 28 ASP A O 17
ATOM 28727 N N . ALA A 1 29 ? 11.964 6.031 -0.077 1.00 0.00 29 ALA A N 17
ATOM 28728 C CA . ALA A 1 29 ? 11.272 7.312 -0.266 1.00 0.00 29 ALA A CA 17
ATOM 28729 C C . ALA A 1 29 ? 9.760 7.177 -0.049 1.00 0.00 29 ALA A C 17
ATOM 28730 O O . ALA A 1 29 ? 9.298 6.786 1.034 1.00 0.00 29 ALA A O 17
ATOM 28737 N N . THR A 1 30 ? 8.992 7.498 -1.089 1.00 0.00 30 THR A N 17
ATOM 28738 C CA . THR A 1 30 ? 7.541 7.413 -1.005 1.00 0.00 30 THR A CA 17
ATOM 28739 C C . THR A 1 30 ? 7.150 6.054 -0.449 1.00 0.00 30 THR A C 17
ATOM 28740 O O . THR A 1 30 ? 6.501 5.972 0.587 1.00 0.00 30 THR A O 17
ATOM 28751 N N . PHE A 1 31 ? 7.542 4.987 -1.145 1.00 0.00 31 PHE A N 17
ATOM 28752 C CA . PHE A 1 31 ? 7.207 3.632 -0.706 1.00 0.00 31 PHE A CA 17
ATOM 28753 C C . PHE A 1 31 ? 7.344 3.511 0.809 1.00 0.00 31 PHE A C 17
ATOM 28754 O O . PHE A 1 31 ? 6.484 2.943 1.475 1.00 0.00 31 PHE A O 17
ATOM 28771 N N . ASP A 1 32 ? 8.429 4.052 1.349 1.00 0.00 32 ASP A N 17
ATOM 28772 C CA . ASP A 1 32 ? 8.653 3.989 2.786 1.00 0.00 32 ASP A CA 17
ATOM 28773 C C . ASP A 1 32 ? 7.468 4.604 3.520 1.00 0.00 32 ASP A C 17
ATOM 28774 O O . ASP A 1 32 ? 6.893 3.989 4.420 1.00 0.00 32 ASP A O 17
ATOM 28783 N N . SER A 1 33 ? 7.110 5.824 3.133 1.00 0.00 33 SER A N 17
ATOM 28784 C CA . SER A 1 33 ? 5.991 6.511 3.773 1.00 0.00 33 SER A CA 17
ATOM 28785 C C . SER A 1 33 ? 4.655 5.845 3.447 1.00 0.00 33 SER A C 17
ATOM 28786 O O . SER A 1 33 ? 3.781 5.737 4.306 1.00 0.00 33 SER A O 17
ATOM 28794 N N . VAL A 1 34 ? 4.494 5.425 2.195 1.00 0.00 34 VAL A N 17
ATOM 28795 C CA . VAL A 1 34 ? 3.252 4.799 1.756 1.00 0.00 34 VAL A CA 17
ATOM 28796 C C . VAL A 1 34 ? 3.000 3.488 2.498 1.00 0.00 34 VAL A C 17
ATOM 28797 O O . VAL A 1 34 ? 1.933 3.291 3.068 1.00 0.00 34 VAL A O 17
ATOM 28810 N N . LEU A 1 35 ? 3.990 2.599 2.484 1.00 0.00 35 LEU A N 17
ATOM 28811 C CA . LEU A 1 35 ? 3.858 1.311 3.165 1.00 0.00 35 LEU A CA 17
ATOM 28812 C C . LEU A 1 35 ? 3.765 1.504 4.676 1.00 0.00 35 LEU A C 17
ATOM 28813 O O . LEU A 1 35 ? 2.970 0.849 5.347 1.00 0.00 35 LEU A O 17
ATOM 28829 N N . SER A 1 36 ? 4.591 2.400 5.205 1.00 0.00 36 SER A N 17
ATOM 28830 C CA . SER A 1 36 ? 4.597 2.660 6.639 1.00 0.00 36 SER A CA 17
ATOM 28831 C C . SER A 1 36 ? 3.228 3.143 7.106 1.00 0.00 36 SER A C 17
ATOM 28832 O O . SER A 1 36 ? 2.728 2.713 8.147 1.00 0.00 36 SER A O 17
ATOM 28840 N N . LYS A 1 37 ? 2.628 4.044 6.336 1.00 0.00 37 LYS A N 17
ATOM 28841 C CA . LYS A 1 37 ? 1.320 4.588 6.681 1.00 0.00 37 LYS A CA 17
ATOM 28842 C C . LYS A 1 37 ? 0.201 3.616 6.309 1.00 0.00 37 LYS A C 17
ATOM 28843 O O . LYS A 1 37 ? -0.873 3.638 6.905 1.00 0.00 37 LYS A O 17
ATOM 28862 N N . ALA A 1 38 ? 0.454 2.782 5.309 1.00 0.00 38 ALA A N 17
ATOM 28863 C CA . ALA A 1 38 ? -0.546 1.826 4.852 1.00 0.00 38 ALA A CA 17
ATOM 28864 C C . ALA A 1 38 ? -0.613 0.625 5.779 1.00 0.00 38 ALA A C 17
ATOM 28865 O O . ALA A 1 38 ? -1.574 0.462 6.531 1.00 0.00 38 ALA A O 17
ATOM 28872 N N . CYS A 1 39 ? 0.409 -0.219 5.715 1.00 0.00 39 CYS A N 17
ATOM 28873 C CA . CYS A 1 39 ? 0.454 -1.412 6.551 1.00 0.00 39 CYS A CA 17
ATOM 28874 C C . CYS A 1 39 ? 1.895 -1.822 6.829 1.00 0.00 39 CYS A C 17
ATOM 28875 O O . CYS A 1 39 ? 2.537 -2.469 6.004 1.00 0.00 39 CYS A O 17
ATOM 28883 N N . SER A 1 40 ? 2.392 -1.445 8.001 1.00 0.00 40 SER A N 17
ATOM 28884 C CA . SER A 1 40 ? 3.759 -1.787 8.384 1.00 0.00 40 SER A CA 17
ATOM 28885 C C . SER A 1 40 ? 4.000 -3.283 8.205 1.00 0.00 40 SER A C 17
ATOM 28886 O O . SER A 1 40 ? 5.117 -3.710 7.909 1.00 0.00 40 SER A O 17
ATOM 28894 N N . GLU A 1 41 ? 2.943 -4.074 8.379 1.00 0.00 41 GLU A N 17
ATOM 28895 C CA . GLU A 1 41 ? 3.042 -5.526 8.223 1.00 0.00 41 GLU A CA 17
ATOM 28896 C C . GLU A 1 41 ? 2.865 -5.910 6.760 1.00 0.00 41 GLU A C 17
ATOM 28897 O O . GLU A 1 41 ? 2.100 -5.280 6.030 1.00 0.00 41 GLU A O 17
ATOM 28909 N N . PHE A 1 42 ? 3.584 -6.946 6.324 1.00 0.00 42 PHE A N 17
ATOM 28910 C CA . PHE A 1 42 ? 3.505 -7.403 4.933 1.00 0.00 42 PHE A CA 17
ATOM 28911 C C . PHE A 1 42 ? 3.262 -8.909 4.877 1.00 0.00 42 PHE A C 17
ATOM 28912 O O . PHE A 1 42 ? 3.851 -9.670 5.645 1.00 0.00 42 PHE A O 17
ATOM 28929 N N . GLU A 1 43 ? 2.393 -9.331 3.966 1.00 0.00 43 GLU A N 17
ATOM 28930 C CA . GLU A 1 43 ? 2.086 -10.749 3.820 1.00 0.00 43 GLU A CA 17
ATOM 28931 C C . GLU A 1 43 ? 3.203 -11.465 3.070 1.00 0.00 43 GLU A C 17
ATOM 28932 O O . GLU A 1 43 ? 3.700 -10.965 2.059 1.00 0.00 43 GLU A O 17
ATOM 28944 N N . VAL A 1 44 ? 3.586 -12.646 3.557 1.00 0.00 44 VAL A N 17
ATOM 28945 C CA . VAL A 1 44 ? 4.641 -13.433 2.903 1.00 0.00 44 VAL A CA 17
ATOM 28946 C C . VAL A 1 44 ? 4.295 -14.920 2.935 1.00 0.00 44 VAL A C 17
ATOM 28947 O O . VAL A 1 44 ? 3.554 -15.374 3.805 1.00 0.00 44 VAL A O 17
ATOM 28960 N N . ASP A 1 45 ? 4.844 -15.671 1.984 1.00 0.00 45 ASP A N 17
ATOM 28961 C CA . ASP A 1 45 ? 4.597 -17.111 1.908 1.00 0.00 45 ASP A CA 17
ATOM 28962 C C . ASP A 1 45 ? 5.801 -17.830 1.308 1.00 0.00 45 ASP A C 17
ATOM 28963 O O . ASP A 1 45 ? 6.490 -17.291 0.443 1.00 0.00 45 ASP A O 17
ATOM 28972 N N . LYS A 1 46 ? 6.052 -19.048 1.776 1.00 0.00 46 LYS A N 17
ATOM 28973 C CA . LYS A 1 46 ? 7.181 -19.835 1.281 1.00 0.00 46 LYS A CA 17
ATOM 28974 C C . LYS A 1 46 ? 7.319 -19.684 -0.232 1.00 0.00 46 LYS A C 17
ATOM 28975 O O . LYS A 1 46 ? 8.412 -19.826 -0.784 1.00 0.00 46 LYS A O 17
ATOM 28994 N N . ASP A 1 47 ? 6.202 -19.391 -0.896 1.00 0.00 47 ASP A N 17
ATOM 28995 C CA . ASP A 1 47 ? 6.192 -19.212 -2.349 1.00 0.00 47 ASP A CA 17
ATOM 28996 C C . ASP A 1 47 ? 5.318 -18.023 -2.729 1.00 0.00 47 ASP A C 17
ATOM 28997 O O . ASP A 1 47 ? 4.114 -18.165 -2.945 1.00 0.00 47 ASP A O 17
ATOM 29006 N N . VAL A 1 48 ? 5.937 -16.846 -2.812 1.00 0.00 48 VAL A N 17
ATOM 29007 C CA . VAL A 1 48 ? 5.218 -15.623 -3.172 1.00 0.00 48 VAL A CA 17
ATOM 29008 C C . VAL A 1 48 ? 6.063 -14.784 -4.121 1.00 0.00 48 VAL A C 17
ATOM 29009 O O . VAL A 1 48 ? 7.284 -14.932 -4.179 1.00 0.00 48 VAL A O 17
ATOM 29022 N N . THR A 1 49 ? 5.401 -13.899 -4.861 1.00 0.00 49 THR A N 17
ATOM 29023 C CA . THR A 1 49 ? 6.087 -13.026 -5.815 1.00 0.00 49 THR A CA 17
ATOM 29024 C C . THR A 1 49 ? 5.822 -11.560 -5.481 1.00 0.00 49 THR A C 17
ATOM 29025 O O . THR A 1 49 ? 4.699 -11.182 -5.158 1.00 0.00 49 THR A O 17
ATOM 29036 N N . LEU A 1 50 ? 6.870 -10.748 -5.562 1.00 0.00 50 LEU A N 17
ATOM 29037 C CA . LEU A 1 50 ? 6.761 -9.317 -5.272 1.00 0.00 50 LEU A CA 17
ATOM 29038 C C . LEU A 1 50 ? 5.436 -8.757 -5.788 1.00 0.00 50 LEU A C 17
ATOM 29039 O O . LEU A 1 50 ? 4.917 -7.760 -5.279 1.00 0.00 50 LEU A O 17
ATOM 29055 N N . ASP A 1 51 ? 4.897 -9.412 -6.806 1.00 0.00 51 ASP A N 17
ATOM 29056 C CA . ASP A 1 51 ? 3.643 -8.980 -7.402 1.00 0.00 51 ASP A CA 17
ATOM 29057 C C . ASP A 1 51 ? 2.542 -8.976 -6.350 1.00 0.00 51 ASP A C 17
ATOM 29058 O O . ASP A 1 51 ? 1.732 -8.050 -6.285 1.00 0.00 51 ASP A O 17
ATOM 29067 N N . GLU A 1 52 ? 2.528 -10.008 -5.517 1.00 0.00 52 GLU A N 17
ATOM 29068 C CA . GLU A 1 52 ? 1.532 -10.102 -4.460 1.00 0.00 52 GLU A CA 17
ATOM 29069 C C . GLU A 1 52 ? 1.730 -8.967 -3.459 1.00 0.00 52 GLU A C 17
ATOM 29070 O O . GLU A 1 52 ? 0.767 -8.458 -2.895 1.00 0.00 52 GLU A O 17
ATOM 29082 N N . LEU A 1 53 ? 2.989 -8.573 -3.247 1.00 0.00 53 LEU A N 17
ATOM 29083 C CA . LEU A 1 53 ? 3.288 -7.493 -2.310 1.00 0.00 53 LEU A CA 17
ATOM 29084 C C . LEU A 1 53 ? 2.637 -6.199 -2.788 1.00 0.00 53 LEU A C 17
ATOM 29085 O O . LEU A 1 53 ? 2.063 -5.448 -2.008 1.00 0.00 53 LEU A O 17
ATOM 29101 N N . LEU A 1 54 ? 2.725 -5.934 -4.079 1.00 0.00 54 LEU A N 17
ATOM 29102 C CA . LEU A 1 54 ? 2.115 -4.722 -4.623 1.00 0.00 54 LEU A CA 17
ATOM 29103 C C . LEU A 1 54 ? 0.590 -4.816 -4.569 1.00 0.00 54 LEU A C 17
ATOM 29104 O O . LEU A 1 54 ? -0.092 -3.849 -4.228 1.00 0.00 54 LEU A O 17
ATOM 29120 N N . ASP A 1 55 ? 0.064 -5.987 -4.917 1.00 0.00 55 ASP A N 17
ATOM 29121 C CA . ASP A 1 55 ? -1.380 -6.208 -4.920 1.00 0.00 55 ASP A CA 17
ATOM 29122 C C . ASP A 1 55 ? -1.982 -6.116 -3.514 1.00 0.00 55 ASP A C 17
ATOM 29123 O O . ASP A 1 55 ? -3.043 -5.516 -3.329 1.00 0.00 55 ASP A O 17
ATOM 29132 N N . VAL A 1 56 ? -1.316 -6.727 -2.536 1.00 0.00 56 VAL A N 17
ATOM 29133 C CA . VAL A 1 56 ? -1.822 -6.718 -1.169 1.00 0.00 56 VAL A CA 17
ATOM 29134 C C . VAL A 1 56 ? -1.660 -5.340 -0.545 1.00 0.00 56 VAL A C 17
ATOM 29135 O O . VAL A 1 56 ? -2.540 -4.864 0.168 1.00 0.00 56 VAL A O 17
ATOM 29148 N N . VAL A 1 57 ? -0.528 -4.704 -0.817 1.00 0.00 57 VAL A N 17
ATOM 29149 C CA . VAL A 1 57 ? -0.266 -3.381 -0.270 1.00 0.00 57 VAL A CA 17
ATOM 29150 C C . VAL A 1 57 ? -1.316 -2.391 -0.755 1.00 0.00 57 VAL A C 17
ATOM 29151 O O . VAL A 1 57 ? -1.893 -1.647 0.038 1.00 0.00 57 VAL A O 17
ATOM 29164 N N . LEU A 1 58 ? -1.574 -2.393 -2.058 1.00 0.00 58 LEU A N 17
ATOM 29165 C CA . LEU A 1 58 ? -2.564 -1.483 -2.604 1.00 0.00 58 LEU A CA 17
ATOM 29166 C C . LEU A 1 58 ? -3.938 -1.815 -2.035 1.00 0.00 58 LEU A C 17
ATOM 29167 O O . LEU A 1 58 ? -4.622 -0.947 -1.486 1.00 0.00 58 LEU A O 17
ATOM 29183 N N . ASP A 1 59 ? -4.337 -3.075 -2.178 1.00 0.00 59 ASP A N 17
ATOM 29184 C CA . ASP A 1 59 ? -5.638 -3.510 -1.684 1.00 0.00 59 ASP A CA 17
ATOM 29185 C C . ASP A 1 59 ? -5.794 -3.114 -0.221 1.00 0.00 59 ASP A C 17
ATOM 29186 O O . ASP A 1 59 ? -6.873 -2.706 0.209 1.00 0.00 59 ASP A O 17
ATOM 29195 N N . ALA A 1 60 ? -4.709 -3.230 0.536 1.00 0.00 60 ALA A N 17
ATOM 29196 C CA . ALA A 1 60 ? -4.735 -2.873 1.946 1.00 0.00 60 ALA A CA 17
ATOM 29197 C C . ALA A 1 60 ? -5.040 -1.388 2.111 1.00 0.00 60 ALA A C 17
ATOM 29198 O O . ALA A 1 60 ? -5.816 -0.999 2.984 1.00 0.00 60 ALA A O 17
ATOM 29205 N N . VAL A 1 61 ? -4.430 -0.561 1.264 1.00 0.00 61 VAL A N 17
ATOM 29206 C CA . VAL A 1 61 ? -4.653 0.880 1.333 1.00 0.00 61 VAL A CA 17
ATOM 29207 C C . VAL A 1 61 ? -6.116 1.211 1.042 1.00 0.00 61 VAL A C 17
ATOM 29208 O O . VAL A 1 61 ? -6.733 2.008 1.748 1.00 0.00 61 VAL A O 17
ATOM 29221 N N . GLU A 1 62 ? -6.657 0.603 -0.011 1.00 0.00 62 GLU A N 17
ATOM 29222 C CA . GLU A 1 62 ? -8.040 0.848 -0.403 1.00 0.00 62 GLU A CA 17
ATOM 29223 C C . GLU A 1 62 ? -8.997 0.317 0.653 1.00 0.00 62 GLU A C 17
ATOM 29224 O O . GLU A 1 62 ? -9.977 0.974 1.012 1.00 0.00 62 GLU A O 17
ATOM 29236 N N . SER A 1 63 ? -8.711 -0.882 1.143 1.00 0.00 63 SER A N 17
ATOM 29237 C CA . SER A 1 63 ? -9.552 -1.502 2.152 1.00 0.00 63 SER A CA 17
ATOM 29238 C C . SER A 1 63 ? -9.590 -0.651 3.414 1.00 0.00 63 SER A C 17
ATOM 29239 O O . SER A 1 63 ? -10.658 -0.391 3.966 1.00 0.00 63 SER A O 17
ATOM 29247 N N . THR A 1 64 ? -8.420 -0.220 3.868 1.00 0.00 64 THR A N 17
ATOM 29248 C CA . THR A 1 64 ? -8.342 0.598 5.068 1.00 0.00 64 THR A CA 17
ATOM 29249 C C . THR A 1 64 ? -8.798 2.021 4.770 1.00 0.00 64 THR A C 17
ATOM 29250 O O . THR A 1 64 ? -9.908 2.416 5.126 1.00 0.00 64 THR A O 17
ATOM 29261 N N . LEU A 1 65 ? -7.934 2.790 4.109 1.00 0.00 65 LEU A N 17
ATOM 29262 C CA . LEU A 1 65 ? -8.252 4.175 3.758 1.00 0.00 65 LEU A CA 17
ATOM 29263 C C . LEU A 1 65 ? -8.464 4.308 2.256 1.00 0.00 65 LEU A C 17
ATOM 29264 O O . LEU A 1 65 ? -7.521 4.217 1.474 1.00 0.00 65 LEU A O 17
ATOM 29280 N N . SER A 1 66 ? -9.710 4.534 1.866 1.00 0.00 66 SER A N 17
ATOM 29281 C CA . SER A 1 66 ? -10.039 4.691 0.454 1.00 0.00 66 SER A CA 17
ATOM 29282 C C . SER A 1 66 ? -9.634 6.087 -0.028 1.00 0.00 66 SER A C 17
ATOM 29283 O O . SER A 1 66 ? -9.062 6.238 -1.105 1.00 0.00 66 SER A O 17
ATOM 29291 N N . PRO A 1 67 ? -9.922 7.104 0.747 1.00 0.00 67 PRO A N 17
ATOM 29292 C CA . PRO A 1 67 ? -9.581 8.513 0.385 1.00 0.00 67 PRO A CA 17
ATOM 29293 C C . PRO A 1 67 ? -8.074 8.718 0.226 1.00 0.00 67 PRO A C 17
ATOM 29294 O O . PRO A 1 67 ? -7.291 8.305 1.082 1.00 0.00 67 PRO A O 17
ATOM 29305 N N . CYS A 1 68 ? -7.673 9.364 -0.868 1.00 0.00 68 CYS A N 17
ATOM 29306 C CA . CYS A 1 68 ? -6.256 9.629 -1.126 1.00 0.00 68 CYS A CA 17
ATOM 29307 C C . CYS A 1 68 ? -6.063 11.072 -1.589 1.00 0.00 68 CYS A C 17
ATOM 29308 O O . CYS A 1 68 ? -5.293 11.829 -0.996 1.00 0.00 68 CYS A O 17
ATOM 29316 N N . LYS A 1 69 ? -6.774 11.444 -2.649 1.00 0.00 69 LYS A N 17
ATOM 29317 C CA . LYS A 1 69 ? -6.683 12.796 -3.193 1.00 0.00 69 LYS A CA 17
ATOM 29318 C C . LYS A 1 69 ? -7.267 13.812 -2.216 1.00 0.00 69 LYS A C 17
ATOM 29319 O O . LYS A 1 69 ? -7.052 15.016 -2.356 1.00 0.00 69 LYS A O 17
ATOM 29338 N N . GLU A 1 70 ? -8.010 13.320 -1.233 1.00 0.00 70 GLU A N 17
ATOM 29339 C CA . GLU A 1 70 ? -8.625 14.196 -0.245 1.00 0.00 70 GLU A CA 17
ATOM 29340 C C . GLU A 1 70 ? -7.585 14.680 0.760 1.00 0.00 70 GLU A C 17
ATOM 29341 O O . GLU A 1 70 ? -7.928 15.228 1.806 1.00 0.00 70 GLU A O 17
ATOM 29353 N N . HIS A 1 71 ? -6.309 14.474 0.432 1.00 0.00 71 HIS A N 17
ATOM 29354 C CA . HIS A 1 71 ? -5.213 14.893 1.311 1.00 0.00 71 HIS A CA 17
ATOM 29355 C C . HIS A 1 71 ? -4.222 15.764 0.548 1.00 0.00 71 HIS A C 17
ATOM 29356 O O . HIS A 1 71 ? -3.297 15.258 -0.090 1.00 0.00 71 HIS A O 17
ATOM 29370 N N . ASP A 1 72 ? -4.419 17.075 0.620 1.00 0.00 72 ASP A N 17
ATOM 29371 C CA . ASP A 1 72 ? -3.539 18.013 -0.068 1.00 0.00 72 ASP A CA 17
ATOM 29372 C C . ASP A 1 72 ? -2.117 17.900 0.468 1.00 0.00 72 ASP A C 17
ATOM 29373 O O . ASP A 1 72 ? -1.149 18.053 -0.276 1.00 0.00 72 ASP A O 17
ATOM 29382 N N . VAL A 1 73 ? -1.999 17.631 1.764 1.00 0.00 73 VAL A N 17
ATOM 29383 C CA . VAL A 1 73 ? -0.692 17.499 2.389 1.00 0.00 73 VAL A CA 17
ATOM 29384 C C . VAL A 1 73 ? 0.086 16.349 1.752 1.00 0.00 73 VAL A C 17
ATOM 29385 O O . VAL A 1 73 ? 1.266 16.486 1.431 1.00 0.00 73 VAL A O 17
ATOM 29398 N N . ILE A 1 74 ? -0.586 15.215 1.568 1.00 0.00 74 ILE A N 17
ATOM 29399 C CA . ILE A 1 74 ? 0.046 14.044 0.960 1.00 0.00 74 ILE A CA 17
ATOM 29400 C C . ILE A 1 74 ? 0.141 14.207 -0.554 1.00 0.00 74 ILE A C 17
ATOM 29401 O O . ILE A 1 74 ? 1.237 14.208 -1.115 1.00 0.00 74 ILE A O 17
ATOM 29417 N N . GLY A 1 75 ? -1.016 14.354 -1.196 1.00 0.00 75 GLY A N 17
ATOM 29418 C CA . GLY A 1 75 ? -1.070 14.516 -2.653 1.00 0.00 75 GLY A CA 17
ATOM 29419 C C . GLY A 1 75 ? -0.174 13.493 -3.341 1.00 0.00 75 GLY A C 17
ATOM 29420 O O . GLY A 1 75 ? 0.511 12.712 -2.680 1.00 0.00 75 GLY A O 17
ATOM 29424 N N . THR A 1 76 ? -0.199 13.477 -4.669 1.00 0.00 76 THR A N 17
ATOM 29425 C CA . THR A 1 76 ? 0.607 12.521 -5.425 1.00 0.00 76 THR A CA 17
ATOM 29426 C C . THR A 1 76 ? 0.188 11.084 -5.101 1.00 0.00 76 THR A C 17
ATOM 29427 O O . THR A 1 76 ? 0.422 10.171 -5.892 1.00 0.00 76 THR A O 17
ATOM 29438 N N . LYS A 1 77 ? -0.422 10.889 -3.930 1.00 0.00 77 LYS A N 17
ATOM 29439 C CA . LYS A 1 77 ? -0.854 9.567 -3.502 1.00 0.00 77 LYS A CA 17
ATOM 29440 C C . LYS A 1 77 ? -1.790 8.967 -4.540 1.00 0.00 77 LYS A C 17
ATOM 29441 O O . LYS A 1 77 ? -1.513 7.925 -5.122 1.00 0.00 77 LYS A O 17
ATOM 29460 N N . VAL A 1 78 ? -2.918 9.628 -4.732 1.00 0.00 78 VAL A N 17
ATOM 29461 C CA . VAL A 1 78 ? -3.917 9.150 -5.669 1.00 0.00 78 VAL A CA 17
ATOM 29462 C C . VAL A 1 78 ? -3.277 8.894 -7.029 1.00 0.00 78 VAL A C 17
ATOM 29463 O O . VAL A 1 78 ? -3.667 7.976 -7.751 1.00 0.00 78 VAL A O 17
ATOM 29476 N N . CYS A 1 79 ? -2.283 9.703 -7.358 1.00 0.00 79 CYS A N 17
ATOM 29477 C CA . CYS A 1 79 ? -1.582 9.551 -8.622 1.00 0.00 79 CYS A CA 17
ATOM 29478 C C . CYS A 1 79 ? -0.769 8.254 -8.633 1.00 0.00 79 CYS A C 17
ATOM 29479 O O . CYS A 1 79 ? -0.868 7.450 -9.562 1.00 0.00 79 CYS A O 17
ATOM 29487 N N . ALA A 1 80 ? 0.032 8.058 -7.587 1.00 0.00 80 ALA A N 17
ATOM 29488 C CA . ALA A 1 80 ? 0.857 6.860 -7.481 1.00 0.00 80 ALA A CA 17
ATOM 29489 C C . ALA A 1 80 ? -0.011 5.613 -7.339 1.00 0.00 80 ALA A C 17
ATOM 29490 O O . ALA A 1 80 ? 0.282 4.568 -7.921 1.00 0.00 80 ALA A O 17
ATOM 29497 N N . LEU A 1 81 ? -1.076 5.735 -6.559 1.00 0.00 81 LEU A N 17
ATOM 29498 C CA . LEU A 1 81 ? -1.989 4.624 -6.340 1.00 0.00 81 LEU A CA 17
ATOM 29499 C C . LEU A 1 81 ? -2.645 4.219 -7.657 1.00 0.00 81 LEU A C 17
ATOM 29500 O O . LEU A 1 81 ? -2.784 3.032 -7.954 1.00 0.00 81 LEU A O 17
ATOM 29516 N N . LEU A 1 82 ? -3.042 5.212 -8.448 1.00 0.00 82 LEU A N 17
ATOM 29517 C CA . LEU A 1 82 ? -3.670 4.936 -9.734 1.00 0.00 82 LEU A CA 17
ATOM 29518 C C . LEU A 1 82 ? -2.687 4.205 -10.642 1.00 0.00 82 LEU A C 17
ATOM 29519 O O . LEU A 1 82 ? -3.046 3.237 -11.313 1.00 0.00 82 LEU A O 17
ATOM 29535 N N . ASP A 1 83 ? -1.444 4.676 -10.659 1.00 0.00 83 ASP A N 17
ATOM 29536 C CA . ASP A 1 83 ? -0.421 4.056 -11.493 1.00 0.00 83 ASP A CA 17
ATOM 29537 C C . ASP A 1 83 ? -0.255 2.585 -11.120 1.00 0.00 83 ASP A C 17
ATOM 29538 O O . ASP A 1 83 ? -0.220 1.715 -11.992 1.00 0.00 83 ASP A O 17
ATOM 29547 N N . ARG A 1 84 ? -0.164 2.311 -9.825 1.00 0.00 84 ARG A N 17
ATOM 29548 C CA . ARG A 1 84 ? -0.017 0.939 -9.354 1.00 0.00 84 ARG A CA 17
ATOM 29549 C C . ARG A 1 84 ? -1.258 0.119 -9.684 1.00 0.00 84 ARG A C 17
ATOM 29550 O O . ARG A 1 84 ? -1.164 -1.063 -10.010 1.00 0.00 84 ARG A O 17
ATOM 29571 N N . LEU A 1 85 ? -2.424 0.754 -9.597 1.00 0.00 85 LEU A N 17
ATOM 29572 C CA . LEU A 1 85 ? -3.678 0.070 -9.886 1.00 0.00 85 LEU A CA 17
ATOM 29573 C C . LEU A 1 85 ? -3.693 -0.417 -11.329 1.00 0.00 85 LEU A C 17
ATOM 29574 O O . LEU A 1 85 ? -4.200 -1.500 -11.621 1.00 0.00 85 LEU A O 17
ATOM 29590 N N . ALA A 1 86 ? -3.139 0.387 -12.229 1.00 0.00 86 ALA A N 17
ATOM 29591 C CA . ALA A 1 86 ? -3.111 0.020 -13.637 1.00 0.00 86 ALA A CA 17
ATOM 29592 C C . ALA A 1 86 ? -2.380 -1.304 -13.825 1.00 0.00 86 ALA A C 17
ATOM 29593 O O . ALA A 1 86 ? -2.619 -2.023 -14.795 1.00 0.00 86 ALA A O 17
ATOM 29600 N N . GLY A 1 87 ? -1.495 -1.625 -12.891 1.00 0.00 87 GLY A N 17
ATOM 29601 C CA . GLY A 1 87 ? -0.744 -2.869 -12.967 1.00 0.00 87 GLY A CA 17
ATOM 29602 C C . GLY A 1 87 ? 0.337 -2.923 -11.896 1.00 0.00 87 GLY A C 17
ATOM 29603 O O . GLY A 1 87 ? 0.285 -3.754 -10.991 1.00 0.00 87 GLY A O 17
ATOM 29607 N N . ASP A 1 88 ? 1.311 -2.024 -12.006 1.00 0.00 88 ASP A N 17
ATOM 29608 C CA . ASP A 1 88 ? 2.407 -1.973 -11.040 1.00 0.00 88 ASP A CA 17
ATOM 29609 C C . ASP A 1 88 ? 3.306 -0.773 -11.318 1.00 0.00 88 ASP A C 17
ATOM 29610 O O . ASP A 1 88 ? 3.067 -0.007 -12.251 1.00 0.00 88 ASP A O 17
ATOM 29619 N N . TYR A 1 89 ? 4.346 -0.624 -10.505 1.00 0.00 89 TYR A N 17
ATOM 29620 C CA . TYR A 1 89 ? 5.284 0.482 -10.673 1.00 0.00 89 TYR A CA 17
ATOM 29621 C C . TYR A 1 89 ? 6.620 0.156 -10.015 1.00 0.00 89 TYR A C 17
ATOM 29622 O O . TYR A 1 89 ? 7.630 -0.029 -10.695 1.00 0.00 89 TYR A O 17
ATOM 29640 N N . VAL A 1 90 ? 6.619 0.099 -8.685 1.00 0.00 90 VAL A N 17
ATOM 29641 C CA . VAL A 1 90 ? 7.836 -0.194 -7.938 1.00 0.00 90 VAL A CA 17
ATOM 29642 C C . VAL A 1 90 ? 8.139 -1.688 -7.961 1.00 0.00 90 VAL A C 17
ATOM 29643 O O . VAL A 1 90 ? 7.246 -2.511 -8.168 1.00 0.00 90 VAL A O 17
ATOM 29656 N N . TYR A 1 91 ? 9.407 -2.028 -7.749 1.00 0.00 91 TYR A N 17
ATOM 29657 C CA . TYR A 1 91 ? 9.835 -3.426 -7.747 1.00 0.00 91 TYR A CA 17
ATOM 29658 C C . TYR A 1 91 ? 10.931 -3.654 -6.715 1.00 0.00 91 TYR A C 17
ATOM 29659 O O . TYR A 1 91 ? 11.637 -2.728 -6.318 1.00 0.00 91 TYR A O 17
ATOM 29677 N N . LEU A 1 92 ? 11.045 -4.895 -6.256 1.00 0.00 92 LEU A N 17
ATOM 29678 C CA . LEU A 1 92 ? 12.032 -5.253 -5.239 1.00 0.00 92 LEU A CA 17
ATOM 29679 C C . LEU A 1 92 ? 12.894 -6.403 -5.726 1.00 0.00 92 LEU A C 17
ATOM 29680 O O . LEU A 1 92 ? 12.474 -7.199 -6.567 1.00 0.00 92 LEU A O 17
ATOM 29696 N N . PHE A 1 93 ? 14.104 -6.491 -5.189 1.00 0.00 93 PHE A N 17
ATOM 29697 C CA . PHE A 1 93 ? 15.024 -7.559 -5.571 1.00 0.00 93 PHE A CA 17
ATOM 29698 C C . PHE A 1 93 ? 15.948 -7.894 -4.406 1.00 0.00 93 PHE A C 17
ATOM 29699 O O . PHE A 1 93 ? 16.301 -7.022 -3.613 1.00 0.00 93 PHE A O 17
ATOM 29716 N N . ASP A 1 94 ? 16.330 -9.161 -4.309 1.00 0.00 94 ASP A N 17
ATOM 29717 C CA . ASP A 1 94 ? 17.209 -9.607 -3.233 1.00 0.00 94 ASP A CA 17
ATOM 29718 C C . ASP A 1 94 ? 18.660 -9.281 -3.558 1.00 0.00 94 ASP A C 17
ATOM 29719 O O . ASP A 1 94 ? 18.986 -8.925 -4.690 1.00 0.00 94 ASP A O 17
ATOM 29728 N N . GLU A 1 95 ? 19.526 -9.406 -2.562 1.00 0.00 95 GLU A N 17
ATOM 29729 C CA . GLU A 1 95 ? 20.942 -9.119 -2.754 1.00 0.00 95 GLU A CA 17
ATOM 29730 C C . GLU A 1 95 ? 21.487 -9.893 -3.956 1.00 0.00 95 GLU A C 17
ATOM 29731 O O . GLU A 1 95 ? 22.611 -9.661 -4.397 1.00 0.00 95 GLU A O 17
ATOM 29743 N N . GLY A 1 96 ? 20.675 -10.810 -4.481 1.00 0.00 96 GLY A N 17
ATOM 29744 C CA . GLY A 1 96 ? 21.080 -11.614 -5.637 1.00 0.00 96 GLY A CA 17
ATOM 29745 C C . GLY A 1 96 ? 20.685 -10.929 -6.939 1.00 0.00 96 GLY A C 17
ATOM 29746 O O . GLY A 1 96 ? 21.530 -10.376 -7.641 1.00 0.00 96 GLY A O 17
ATOM 29750 N N . GLY A 1 97 ? 19.396 -10.964 -7.256 1.00 0.00 97 GLY A N 17
ATOM 29751 C CA . GLY A 1 97 ? 18.905 -10.336 -8.477 1.00 0.00 97 GLY A CA 17
ATOM 29752 C C . GLY A 1 97 ? 17.545 -10.894 -8.870 1.00 0.00 97 GLY A C 17
ATOM 29753 O O . GLY A 1 97 ? 16.743 -10.210 -9.506 1.00 0.00 97 GLY A O 17
ATOM 29757 N N . ASP A 1 98 ? 17.294 -12.138 -8.490 1.00 0.00 98 ASP A N 17
ATOM 29758 C CA . ASP A 1 98 ? 16.026 -12.781 -8.808 1.00 0.00 98 ASP A CA 17
ATOM 29759 C C . ASP A 1 98 ? 14.896 -12.140 -8.005 1.00 0.00 98 ASP A C 17
ATOM 29760 O O . ASP A 1 98 ? 15.050 -11.858 -6.817 1.00 0.00 98 ASP A O 17
ATOM 29769 N N . GLU A 1 99 ? 13.758 -11.916 -8.658 1.00 0.00 99 GLU A N 17
ATOM 29770 C CA . GLU A 1 99 ? 12.614 -11.310 -7.987 1.00 0.00 99 GLU A CA 17
ATOM 29771 C C . GLU A 1 99 ? 11.934 -12.325 -7.076 1.00 0.00 99 GLU A C 17
ATOM 29772 O O . GLU A 1 99 ? 11.024 -13.041 -7.493 1.00 0.00 99 GLU A O 17
ATOM 29784 N N . VAL A 1 100 ? 12.384 -12.379 -5.825 1.00 0.00 100 VAL A N 17
ATOM 29785 C CA . VAL A 1 100 ? 11.817 -13.308 -4.848 1.00 0.00 100 VAL A CA 17
ATOM 29786 C C . VAL A 1 100 ? 11.867 -12.712 -3.444 1.00 0.00 100 VAL A C 17
ATOM 29787 O O . VAL A 1 100 ? 12.763 -11.934 -3.122 1.00 0.00 100 VAL A O 17
ATOM 29800 N N . ILE A 1 101 ? 10.903 -13.093 -2.615 1.00 0.00 101 ILE A N 17
ATOM 29801 C CA . ILE A 1 101 ? 10.850 -12.599 -1.243 1.00 0.00 101 ILE A CA 17
ATOM 29802 C C . ILE A 1 101 ? 11.771 -13.426 -0.353 1.00 0.00 101 ILE A C 17
ATOM 29803 O O . ILE A 1 101 ? 11.710 -14.656 -0.356 1.00 0.00 101 ILE A O 17
ATOM 29819 N N . ALA A 1 102 ? 12.626 -12.748 0.409 1.00 0.00 102 ALA A N 17
ATOM 29820 C CA . ALA A 1 102 ? 13.556 -13.443 1.299 1.00 0.00 102 ALA A CA 17
ATOM 29821 C C . ALA A 1 102 ? 13.832 -12.594 2.549 1.00 0.00 102 ALA A C 17
ATOM 29822 O O . ALA A 1 102 ? 13.467 -11.420 2.601 1.00 0.00 102 ALA A O 17
ATOM 29829 N N . PRO A 1 103 ? 14.477 -13.163 3.541 1.00 0.00 103 PRO A N 17
ATOM 29830 C CA . PRO A 1 103 ? 14.815 -12.436 4.806 1.00 0.00 103 PRO A CA 17
ATOM 29831 C C . PRO A 1 103 ? 15.406 -11.049 4.547 1.00 0.00 103 PRO A C 17
ATOM 29832 O O . PRO A 1 103 ? 15.030 -10.072 5.195 1.00 0.00 103 PRO A O 17
ATOM 29843 N N . ARG A 1 104 ? 16.338 -10.978 3.600 1.00 0.00 104 ARG A N 17
ATOM 29844 C CA . ARG A 1 104 ? 16.997 -9.719 3.250 1.00 0.00 104 ARG A CA 17
ATOM 29845 C C . ARG A 1 104 ? 16.505 -9.217 1.901 1.00 0.00 104 ARG A C 17
ATOM 29846 O O . ARG A 1 104 ? 17.165 -9.404 0.878 1.00 0.00 104 ARG A O 17
ATOM 29867 N N . MET A 1 105 ? 15.339 -8.580 1.908 1.00 0.00 105 MET A N 17
ATOM 29868 C CA . MET A 1 105 ? 14.749 -8.048 0.683 1.00 0.00 105 MET A CA 17
ATOM 29869 C C . MET A 1 105 ? 14.919 -6.538 0.630 1.00 0.00 105 MET A C 17
ATOM 29870 O O . MET A 1 105 ? 15.147 -5.892 1.652 1.00 0.00 105 MET A O 17
ATOM 29884 N N . TYR A 1 106 ? 14.794 -5.977 -0.566 1.00 0.00 106 TYR A N 17
ATOM 29885 C CA . TYR A 1 106 ? 14.918 -4.536 -0.748 1.00 0.00 106 TYR A CA 17
ATOM 29886 C C . TYR A 1 106 ? 13.907 -4.060 -1.785 1.00 0.00 106 TYR A C 17
ATOM 29887 O O . TYR A 1 106 ? 13.991 -4.422 -2.963 1.00 0.00 106 TYR A O 17
ATOM 29905 N N . CYS A 1 107 ? 12.943 -3.252 -1.330 1.00 0.00 107 CYS A N 17
ATOM 29906 C CA . CYS A 1 107 ? 11.905 -2.726 -2.216 1.00 0.00 107 CYS A CA 17
ATOM 29907 C C . CYS A 1 107 ? 12.183 -1.282 -2.579 1.00 0.00 107 CYS A C 17
ATOM 29908 O O . CYS A 1 107 ? 12.412 -0.443 -1.705 1.00 0.00 107 CYS A O 17
ATOM 29916 N N . SER A 1 108 ? 12.154 -0.997 -3.880 1.00 0.00 108 SER A N 17
ATOM 29917 C CA . SER A 1 108 ? 12.401 0.366 -4.351 1.00 0.00 108 SER A CA 17
ATOM 29918 C C . SER A 1 108 ? 12.213 0.471 -5.862 1.00 0.00 108 SER A C 17
ATOM 29919 O O . SER A 1 108 ? 11.672 -0.429 -6.500 1.00 0.00 108 SER A O 17
ATOM 29927 N N . PHE A 1 109 ? 12.667 1.586 -6.428 1.00 0.00 109 PHE A N 17
ATOM 29928 C CA . PHE A 1 109 ? 12.554 1.815 -7.870 1.00 0.00 109 PHE A CA 17
ATOM 29929 C C . PHE A 1 109 ? 13.906 1.605 -8.534 1.00 0.00 109 PHE A C 17
ATOM 29930 O O . PHE A 1 109 ? 14.180 2.155 -9.599 1.00 0.00 109 PHE A O 17
ATOM 29947 N N . SER A 1 110 ? 14.751 0.798 -7.895 1.00 0.00 110 SER A N 17
ATOM 29948 C CA . SER A 1 110 ? 16.087 0.507 -8.422 1.00 0.00 110 SER A CA 17
ATOM 29949 C C . SER A 1 110 ? 16.201 -0.966 -8.785 1.00 0.00 110 SER A C 17
ATOM 29950 O O . SER A 1 110 ? 15.408 -1.790 -8.331 1.00 0.00 110 SER A O 17
ATOM 29958 N N . ALA A 1 111 ? 17.186 -1.289 -9.621 1.00 0.00 111 ALA A N 17
ATOM 29959 C CA . ALA A 1 111 ? 17.399 -2.670 -10.066 1.00 0.00 111 ALA A CA 17
ATOM 29960 C C . ALA A 1 111 ? 18.672 -3.248 -9.435 1.00 0.00 111 ALA A C 17
ATOM 29961 O O . ALA A 1 111 ? 19.454 -2.522 -8.822 1.00 0.00 111 ALA A O 17
ATOM 29968 N N . PRO A 1 112 ? 18.894 -4.533 -9.583 1.00 0.00 112 PRO A N 17
ATOM 29969 C CA . PRO A 1 112 ? 20.105 -5.210 -9.018 1.00 0.00 112 PRO A CA 17
ATOM 29970 C C . PRO A 1 112 ? 21.405 -4.514 -9.426 1.00 0.00 112 PRO A C 17
ATOM 29971 O O . PRO A 1 112 ? 22.324 -4.373 -8.620 1.00 0.00 112 PRO A O 17
ATOM 29982 N N . ASP A 1 113 ? 21.472 -4.085 -10.687 1.00 0.00 113 ASP A N 17
ATOM 29983 C CA . ASP A 1 113 ? 22.661 -3.405 -11.215 1.00 0.00 113 ASP A CA 17
ATOM 29984 C C . ASP A 1 113 ? 22.346 -1.954 -11.566 1.00 0.00 113 ASP A C 17
ATOM 29985 O O . ASP A 1 113 ? 22.822 -1.430 -12.573 1.00 0.00 113 ASP A O 17
ATOM 29994 N N . ASP A 1 114 ? 21.544 -1.309 -10.724 1.00 0.00 114 ASP A N 17
ATOM 29995 C CA . ASP A 1 114 ? 21.174 0.085 -10.952 1.00 0.00 114 ASP A CA 17
ATOM 29996 C C . ASP A 1 114 ? 22.401 0.914 -11.318 1.00 0.00 114 ASP A C 17
ATOM 29997 O O . ASP A 1 114 ? 23.334 0.935 -10.531 1.00 0.00 114 ASP A O 17
ATOM 30006 N N . GLY A 1 1 ? -8.597 -39.435 17.147 1.00 0.00 1 GLY A N 18
ATOM 30007 C CA . GLY A 1 1 ? -9.027 -40.069 15.870 1.00 0.00 1 GLY A CA 18
ATOM 30008 C C . GLY A 1 1 ? -10.444 -39.621 15.529 1.00 0.00 1 GLY A C 18
ATOM 30009 O O . GLY A 1 1 ? -11.065 -40.142 14.606 1.00 0.00 1 GLY A O 18
ATOM 30012 N N . LYS A 1 2 ? -10.950 -38.648 16.286 1.00 0.00 2 LYS A N 18
ATOM 30013 C CA . LYS A 1 2 ? -12.294 -38.135 16.057 1.00 0.00 2 LYS A CA 18
ATOM 30014 C C . LYS A 1 2 ? -12.361 -37.377 14.733 1.00 0.00 2 LYS A C 18
ATOM 30015 O O . LYS A 1 2 ? -11.551 -36.486 14.478 1.00 0.00 2 LYS A O 18
ATOM 30034 N N . LYS A 1 3 ? -13.331 -37.734 13.895 1.00 0.00 3 LYS A N 18
ATOM 30035 C CA . LYS A 1 3 ? -13.489 -37.074 12.605 1.00 0.00 3 LYS A CA 18
ATOM 30036 C C . LYS A 1 3 ? -14.244 -35.758 12.772 1.00 0.00 3 LYS A C 18
ATOM 30037 O O . LYS A 1 3 ? -15.472 -35.722 12.702 1.00 0.00 3 LYS A O 18
ATOM 30056 N N . VAL A 1 4 ? -13.498 -34.678 12.990 1.00 0.00 4 VAL A N 18
ATOM 30057 C CA . VAL A 1 4 ? -14.101 -33.359 13.162 1.00 0.00 4 VAL A CA 18
ATOM 30058 C C . VAL A 1 4 ? -13.190 -32.276 12.594 1.00 0.00 4 VAL A C 18
ATOM 30059 O O . VAL A 1 4 ? -11.967 -32.362 12.693 1.00 0.00 4 VAL A O 18
ATOM 30072 N N . GLU A 1 5 ? -13.801 -31.257 11.998 1.00 0.00 5 GLU A N 18
ATOM 30073 C CA . GLU A 1 5 ? -13.040 -30.160 11.415 1.00 0.00 5 GLU A CA 18
ATOM 30074 C C . GLU A 1 5 ? -12.146 -29.511 12.464 1.00 0.00 5 GLU A C 18
ATOM 30075 O O . GLU A 1 5 ? -11.337 -28.638 12.150 1.00 0.00 5 GLU A O 18
ATOM 30087 N N . PHE A 1 6 ? -12.292 -29.943 13.713 1.00 0.00 6 PHE A N 18
ATOM 30088 C CA . PHE A 1 6 ? -11.492 -29.390 14.799 1.00 0.00 6 PHE A CA 18
ATOM 30089 C C . PHE A 1 6 ? -10.041 -29.257 14.371 1.00 0.00 6 PHE A C 18
ATOM 30090 O O . PHE A 1 6 ? -9.488 -30.177 13.780 1.00 0.00 6 PHE A O 18
ATOM 30107 N N . ASN A 1 7 ? -9.440 -28.108 14.684 1.00 0.00 7 ASN A N 18
ATOM 30108 C CA . ASN A 1 7 ? -8.045 -27.857 14.334 1.00 0.00 7 ASN A CA 18
ATOM 30109 C C . ASN A 1 7 ? -7.752 -26.360 14.363 1.00 0.00 7 ASN A C 18
ATOM 30110 O O . ASN A 1 7 ? -6.611 -25.946 14.571 1.00 0.00 7 ASN A O 18
ATOM 30121 N N . ASP A 1 8 ? -8.784 -25.552 14.149 1.00 0.00 8 ASP A N 18
ATOM 30122 C CA . ASP A 1 8 ? -8.616 -24.104 14.139 1.00 0.00 8 ASP A CA 18
ATOM 30123 C C . ASP A 1 8 ? -7.522 -23.700 13.157 1.00 0.00 8 ASP A C 18
ATOM 30124 O O . ASP A 1 8 ? -6.747 -24.536 12.691 1.00 0.00 8 ASP A O 18
ATOM 30133 N N . LYS A 1 9 ? -7.471 -22.412 12.841 1.00 0.00 9 LYS A N 18
ATOM 30134 C CA . LYS A 1 9 ? -6.474 -21.916 11.904 1.00 0.00 9 LYS A CA 18
ATOM 30135 C C . LYS A 1 9 ? -5.111 -21.788 12.580 1.00 0.00 9 LYS A C 18
ATOM 30136 O O . LYS A 1 9 ? -5.024 -21.648 13.799 1.00 0.00 9 LYS A O 18
ATOM 30155 N N . PRO A 1 10 ? -4.056 -21.820 11.805 1.00 0.00 10 PRO A N 18
ATOM 30156 C CA . PRO A 1 10 ? -2.672 -21.693 12.332 1.00 0.00 10 PRO A CA 18
ATOM 30157 C C . PRO A 1 10 ? -2.331 -20.253 12.717 1.00 0.00 10 PRO A C 18
ATOM 30158 O O . PRO A 1 10 ? -1.162 -19.913 12.905 1.00 0.00 10 PRO A O 18
ATOM 30169 N N . LYS A 1 11 ? -3.353 -19.414 12.828 1.00 0.00 11 LYS A N 18
ATOM 30170 C CA . LYS A 1 11 ? -3.141 -18.018 13.180 1.00 0.00 11 LYS A CA 18
ATOM 30171 C C . LYS A 1 11 ? -2.647 -17.880 14.612 1.00 0.00 11 LYS A C 18
ATOM 30172 O O . LYS A 1 11 ? -1.652 -17.205 14.873 1.00 0.00 11 LYS A O 18
ATOM 30191 N N . VAL A 1 12 ? -3.348 -18.523 15.539 1.00 0.00 12 VAL A N 18
ATOM 30192 C CA . VAL A 1 12 ? -2.974 -18.459 16.948 1.00 0.00 12 VAL A CA 18
ATOM 30193 C C . VAL A 1 12 ? -1.999 -19.574 17.299 1.00 0.00 12 VAL A C 18
ATOM 30194 O O . VAL A 1 12 ? -1.832 -19.929 18.463 1.00 0.00 12 VAL A O 18
ATOM 30207 N N . ARG A 1 13 ? -1.348 -20.127 16.286 1.00 0.00 13 ARG A N 18
ATOM 30208 C CA . ARG A 1 13 ? -0.387 -21.208 16.507 1.00 0.00 13 ARG A CA 18
ATOM 30209 C C . ARG A 1 13 ? 0.855 -20.991 15.652 1.00 0.00 13 ARG A C 18
ATOM 30210 O O . ARG A 1 13 ? 0.784 -20.409 14.570 1.00 0.00 13 ARG A O 18
ATOM 30231 N N . LYS A 1 14 ? 1.993 -21.464 16.146 1.00 0.00 14 LYS A N 18
ATOM 30232 C CA . LYS A 1 14 ? 3.247 -21.317 15.420 1.00 0.00 14 LYS A CA 18
ATOM 30233 C C . LYS A 1 14 ? 3.112 -21.869 14.009 1.00 0.00 14 LYS A C 18
ATOM 30234 O O . LYS A 1 14 ? 3.222 -23.072 13.780 1.00 0.00 14 LYS A O 18
ATOM 30253 N N . ILE A 1 15 ? 2.874 -20.978 13.063 1.00 0.00 15 ILE A N 18
ATOM 30254 C CA . ILE A 1 15 ? 2.724 -21.371 11.669 1.00 0.00 15 ILE A CA 18
ATOM 30255 C C . ILE A 1 15 ? 3.793 -22.396 11.276 1.00 0.00 15 ILE A C 18
ATOM 30256 O O . ILE A 1 15 ? 4.869 -22.449 11.871 1.00 0.00 15 ILE A O 18
ATOM 30272 N N . PRO A 1 16 ? 3.512 -23.199 10.287 1.00 0.00 16 PRO A N 18
ATOM 30273 C CA . PRO A 1 16 ? 4.472 -24.231 9.797 1.00 0.00 16 PRO A CA 18
ATOM 30274 C C . PRO A 1 16 ? 5.708 -23.607 9.152 1.00 0.00 16 PRO A C 18
ATOM 30275 O O . PRO A 1 16 ? 6.711 -23.360 9.819 1.00 0.00 16 PRO A O 18
ATOM 30286 N N . SER A 1 17 ? 5.624 -23.360 7.846 1.00 0.00 17 SER A N 18
ATOM 30287 C CA . SER A 1 17 ? 6.739 -22.768 7.106 1.00 0.00 17 SER A CA 18
ATOM 30288 C C . SER A 1 17 ? 6.378 -21.367 6.631 1.00 0.00 17 SER A C 18
ATOM 30289 O O . SER A 1 17 ? 7.189 -20.688 6.008 1.00 0.00 17 SER A O 18
ATOM 30297 N N . THR A 1 18 ? 5.155 -20.940 6.935 1.00 0.00 18 THR A N 18
ATOM 30298 C CA . THR A 1 18 ? 4.696 -19.614 6.533 1.00 0.00 18 THR A CA 18
ATOM 30299 C C . THR A 1 18 ? 5.088 -18.577 7.578 1.00 0.00 18 THR A C 18
ATOM 30300 O O . THR A 1 18 ? 5.495 -18.923 8.687 1.00 0.00 18 THR A O 18
ATOM 30311 N N . ARG A 1 19 ? 4.971 -17.304 7.214 1.00 0.00 19 ARG A N 18
ATOM 30312 C CA . ARG A 1 19 ? 5.328 -16.224 8.130 1.00 0.00 19 ARG A CA 18
ATOM 30313 C C . ARG A 1 19 ? 4.637 -14.936 7.722 1.00 0.00 19 ARG A C 18
ATOM 30314 O O . ARG A 1 19 ? 3.936 -14.897 6.716 1.00 0.00 19 ARG A O 18
ATOM 30335 N N . LYS A 1 20 ? 4.844 -13.878 8.504 1.00 0.00 20 LYS A N 18
ATOM 30336 C CA . LYS A 1 20 ? 4.232 -12.581 8.209 1.00 0.00 20 LYS A CA 18
ATOM 30337 C C . LYS A 1 20 ? 5.310 -11.540 7.938 1.00 0.00 20 LYS A C 18
ATOM 30338 O O . LYS A 1 20 ? 6.352 -11.526 8.593 1.00 0.00 20 LYS A O 18
ATOM 30357 N N . ILE A 1 21 ? 5.055 -10.668 6.968 1.00 0.00 21 ILE A N 18
ATOM 30358 C CA . ILE A 1 21 ? 6.011 -9.622 6.611 1.00 0.00 21 ILE A CA 18
ATOM 30359 C C . ILE A 1 21 ? 5.612 -8.304 7.260 1.00 0.00 21 ILE A C 18
ATOM 30360 O O . ILE A 1 21 ? 4.425 -7.971 7.337 1.00 0.00 21 ILE A O 18
ATOM 30376 N N . LYS A 1 22 ? 6.612 -7.555 7.725 1.00 0.00 22 LYS A N 18
ATOM 30377 C CA . LYS A 1 22 ? 6.364 -6.265 8.362 1.00 0.00 22 LYS A CA 18
ATOM 30378 C C . LYS A 1 22 ? 7.289 -5.196 7.793 1.00 0.00 22 LYS A C 18
ATOM 30379 O O . LYS A 1 22 ? 7.304 -4.063 8.268 1.00 0.00 22 LYS A O 18
ATOM 30398 N N . ILE A 1 23 ? 8.059 -5.563 6.773 1.00 0.00 23 ILE A N 18
ATOM 30399 C CA . ILE A 1 23 ? 8.990 -4.625 6.143 1.00 0.00 23 ILE A CA 18
ATOM 30400 C C . ILE A 1 23 ? 8.544 -4.300 4.729 1.00 0.00 23 ILE A C 18
ATOM 30401 O O . ILE A 1 23 ? 8.339 -5.195 3.912 1.00 0.00 23 ILE A O 18
ATOM 30417 N N . THR A 1 24 ? 8.397 -3.012 4.447 1.00 0.00 24 THR A N 18
ATOM 30418 C CA . THR A 1 24 ? 7.979 -2.566 3.118 1.00 0.00 24 THR A CA 18
ATOM 30419 C C . THR A 1 24 ? 8.774 -1.338 2.690 1.00 0.00 24 THR A C 18
ATOM 30420 O O . THR A 1 24 ? 9.141 -0.504 3.516 1.00 0.00 24 THR A O 18
ATOM 30431 N N . PHE A 1 25 ? 9.034 -1.233 1.392 1.00 0.00 25 PHE A N 18
ATOM 30432 C CA . PHE A 1 25 ? 9.783 -0.101 0.861 1.00 0.00 25 PHE A CA 18
ATOM 30433 C C . PHE A 1 25 ? 8.989 1.187 1.039 1.00 0.00 25 PHE A C 18
ATOM 30434 O O . PHE A 1 25 ? 7.783 1.218 0.803 1.00 0.00 25 PHE A O 18
ATOM 30451 N N . ALA A 1 26 ? 9.672 2.249 1.462 1.00 0.00 26 ALA A N 18
ATOM 30452 C CA . ALA A 1 26 ? 9.018 3.541 1.674 1.00 0.00 26 ALA A CA 18
ATOM 30453 C C . ALA A 1 26 ? 9.824 4.662 1.026 1.00 0.00 26 ALA A C 18
ATOM 30454 O O . ALA A 1 26 ? 11.043 4.736 1.176 1.00 0.00 26 ALA A O 18
ATOM 30461 N N . LEU A 1 27 ? 9.131 5.532 0.298 1.00 0.00 27 LEU A N 18
ATOM 30462 C CA . LEU A 1 27 ? 9.786 6.652 -0.367 1.00 0.00 27 LEU A CA 18
ATOM 30463 C C . LEU A 1 27 ? 10.337 7.638 0.655 1.00 0.00 27 LEU A C 18
ATOM 30464 O O . LEU A 1 27 ? 11.430 8.175 0.487 1.00 0.00 27 LEU A O 18
ATOM 30480 N N . ASP A 1 28 ? 9.566 7.879 1.712 1.00 0.00 28 ASP A N 18
ATOM 30481 C CA . ASP A 1 28 ? 9.983 8.813 2.752 1.00 0.00 28 ASP A CA 18
ATOM 30482 C C . ASP A 1 28 ? 9.225 8.541 4.046 1.00 0.00 28 ASP A C 18
ATOM 30483 O O . ASP A 1 28 ? 8.519 7.544 4.165 1.00 0.00 28 ASP A O 18
ATOM 30492 N N . ALA A 1 29 ? 9.376 9.440 5.015 1.00 0.00 29 ALA A N 18
ATOM 30493 C CA . ALA A 1 29 ? 8.703 9.284 6.299 1.00 0.00 29 ALA A CA 18
ATOM 30494 C C . ALA A 1 29 ? 7.189 9.223 6.111 1.00 0.00 29 ALA A C 18
ATOM 30495 O O . ALA A 1 29 ? 6.514 8.371 6.689 1.00 0.00 29 ALA A O 18
ATOM 30502 N N . THR A 1 30 ? 6.663 10.134 5.303 1.00 0.00 30 THR A N 18
ATOM 30503 C CA . THR A 1 30 ? 5.224 10.177 5.055 1.00 0.00 30 THR A CA 18
ATOM 30504 C C . THR A 1 30 ? 4.755 8.880 4.406 1.00 0.00 30 THR A C 18
ATOM 30505 O O . THR A 1 30 ? 3.832 8.226 4.893 1.00 0.00 30 THR A O 18
ATOM 30516 N N . PHE A 1 31 ? 5.403 8.506 3.309 1.00 0.00 31 PHE A N 18
ATOM 30517 C CA . PHE A 1 31 ? 5.045 7.284 2.604 1.00 0.00 31 PHE A CA 18
ATOM 30518 C C . PHE A 1 31 ? 5.241 6.071 3.512 1.00 0.00 31 PHE A C 18
ATOM 30519 O O . PHE A 1 31 ? 4.576 5.049 3.362 1.00 0.00 31 PHE A O 18
ATOM 30536 N N . ASP A 1 32 ? 6.166 6.192 4.460 1.00 0.00 32 ASP A N 18
ATOM 30537 C CA . ASP A 1 32 ? 6.436 5.100 5.388 1.00 0.00 32 ASP A CA 18
ATOM 30538 C C . ASP A 1 32 ? 5.257 4.880 6.330 1.00 0.00 32 ASP A C 18
ATOM 30539 O O . ASP A 1 32 ? 4.835 3.744 6.562 1.00 0.00 32 ASP A O 18
ATOM 30548 N N . SER A 1 33 ? 4.723 5.976 6.863 1.00 0.00 33 SER A N 18
ATOM 30549 C CA . SER A 1 33 ? 3.586 5.895 7.770 1.00 0.00 33 SER A CA 18
ATOM 30550 C C . SER A 1 33 ? 2.341 5.429 7.023 1.00 0.00 33 SER A C 18
ATOM 30551 O O . SER A 1 33 ? 1.516 4.696 7.567 1.00 0.00 33 SER A O 18
ATOM 30559 N N . VAL A 1 34 ? 2.204 5.872 5.775 1.00 0.00 34 VAL A N 18
ATOM 30560 C CA . VAL A 1 34 ? 1.042 5.503 4.975 1.00 0.00 34 VAL A CA 18
ATOM 30561 C C . VAL A 1 34 ? 1.001 3.996 4.759 1.00 0.00 34 VAL A C 18
ATOM 30562 O O . VAL A 1 34 ? -0.029 3.359 4.972 1.00 0.00 34 VAL A O 18
ATOM 30575 N N . LEU A 1 35 ? 2.123 3.429 4.335 1.00 0.00 35 LEU A N 18
ATOM 30576 C CA . LEU A 1 35 ? 2.196 1.990 4.104 1.00 0.00 35 LEU A CA 18
ATOM 30577 C C . LEU A 1 35 ? 2.019 1.222 5.400 1.00 0.00 35 LEU A C 18
ATOM 30578 O O . LEU A 1 35 ? 1.338 0.197 5.436 1.00 0.00 35 LEU A O 18
ATOM 30594 N N . SER A 1 36 ? 2.645 1.716 6.456 1.00 0.00 36 SER A N 18
ATOM 30595 C CA . SER A 1 36 ? 2.559 1.053 7.750 1.00 0.00 36 SER A CA 18
ATOM 30596 C C . SER A 1 36 ? 1.114 1.025 8.240 1.00 0.00 36 SER A C 18
ATOM 30597 O O . SER A 1 36 ? 0.632 0.006 8.727 1.00 0.00 36 SER A O 18
ATOM 30605 N N . LYS A 1 37 ? 0.430 2.154 8.106 1.00 0.00 37 LYS A N 18
ATOM 30606 C CA . LYS A 1 37 ? -0.960 2.250 8.539 1.00 0.00 37 LYS A CA 18
ATOM 30607 C C . LYS A 1 37 ? -1.882 1.535 7.561 1.00 0.00 37 LYS A C 18
ATOM 30608 O O . LYS A 1 37 ? -2.963 1.079 7.936 1.00 0.00 37 LYS A O 18
ATOM 30627 N N . ALA A 1 38 ? -1.452 1.449 6.310 1.00 0.00 38 ALA A N 18
ATOM 30628 C CA . ALA A 1 38 ? -2.251 0.797 5.284 1.00 0.00 38 ALA A CA 18
ATOM 30629 C C . ALA A 1 38 ? -2.488 -0.668 5.636 1.00 0.00 38 ALA A C 18
ATOM 30630 O O . ALA A 1 38 ? -3.505 -1.251 5.261 1.00 0.00 38 ALA A O 18
ATOM 30637 N N . CYS A 1 39 ? -1.547 -1.253 6.366 1.00 0.00 39 CYS A N 18
ATOM 30638 C CA . CYS A 1 39 ? -1.664 -2.649 6.767 1.00 0.00 39 CYS A CA 18
ATOM 30639 C C . CYS A 1 39 ? -0.740 -2.951 7.943 1.00 0.00 39 CYS A C 18
ATOM 30640 O O . CYS A 1 39 ? -1.066 -3.767 8.806 1.00 0.00 39 CYS A O 18
ATOM 30648 N N . SER A 1 40 ? 0.414 -2.289 7.967 1.00 0.00 40 SER A N 18
ATOM 30649 C CA . SER A 1 40 ? 1.381 -2.495 9.040 1.00 0.00 40 SER A CA 18
ATOM 30650 C C . SER A 1 40 ? 2.012 -3.880 8.937 1.00 0.00 40 SER A C 18
ATOM 30651 O O . SER A 1 40 ? 3.219 -4.035 9.115 1.00 0.00 40 SER A O 18
ATOM 30659 N N . GLU A 1 41 ? 1.189 -4.877 8.647 1.00 0.00 41 GLU A N 18
ATOM 30660 C CA . GLU A 1 41 ? 1.675 -6.250 8.527 1.00 0.00 41 GLU A CA 18
ATOM 30661 C C . GLU A 1 41 ? 0.761 -7.060 7.624 1.00 0.00 41 GLU A C 18
ATOM 30662 O O . GLU A 1 41 ? -0.456 -6.886 7.640 1.00 0.00 41 GLU A O 18
ATOM 30674 N N . PHE A 1 42 ? 1.355 -7.954 6.834 1.00 0.00 42 PHE A N 18
ATOM 30675 C CA . PHE A 1 42 ? 0.576 -8.793 5.921 1.00 0.00 42 PHE A CA 18
ATOM 30676 C C . PHE A 1 42 ? 1.031 -10.244 6.007 1.00 0.00 42 PHE A C 18
ATOM 30677 O O . PHE A 1 42 ? 2.226 -10.533 6.038 1.00 0.00 42 PHE A O 18
ATOM 30694 N N . GLU A 1 43 ? 0.070 -11.157 6.049 1.00 0.00 43 GLU A N 18
ATOM 30695 C CA . GLU A 1 43 ? 0.387 -12.577 6.128 1.00 0.00 43 GLU A CA 18
ATOM 30696 C C . GLU A 1 43 ? 1.039 -13.049 4.835 1.00 0.00 43 GLU A C 18
ATOM 30697 O O . GLU A 1 43 ? 0.592 -12.706 3.745 1.00 0.00 43 GLU A O 18
ATOM 30709 N N . VAL A 1 44 ? 2.101 -13.838 4.966 1.00 0.00 44 VAL A N 18
ATOM 30710 C CA . VAL A 1 44 ? 2.815 -14.363 3.799 1.00 0.00 44 VAL A CA 18
ATOM 30711 C C . VAL A 1 44 ? 2.868 -15.884 3.852 1.00 0.00 44 VAL A C 18
ATOM 30712 O O . VAL A 1 44 ? 3.164 -16.472 4.897 1.00 0.00 44 VAL A O 18
ATOM 30725 N N . ASP A 1 45 ? 2.584 -16.516 2.714 1.00 0.00 45 ASP A N 18
ATOM 30726 C CA . ASP A 1 45 ? 2.601 -17.970 2.633 1.00 0.00 45 ASP A CA 18
ATOM 30727 C C . ASP A 1 45 ? 2.885 -18.426 1.202 1.00 0.00 45 ASP A C 18
ATOM 30728 O O . ASP A 1 45 ? 2.779 -17.643 0.257 1.00 0.00 45 ASP A O 18
ATOM 30737 N N . LYS A 1 46 ? 3.243 -19.696 1.051 1.00 0.00 46 LYS A N 18
ATOM 30738 C CA . LYS A 1 46 ? 3.540 -20.246 -0.268 1.00 0.00 46 LYS A CA 18
ATOM 30739 C C . LYS A 1 46 ? 2.263 -20.365 -1.071 1.00 0.00 46 LYS A C 18
ATOM 30740 O O . LYS A 1 46 ? 1.502 -21.305 -0.875 1.00 0.00 46 LYS A O 18
ATOM 30759 N N . ASP A 1 47 ? 2.048 -19.414 -1.983 1.00 0.00 47 ASP A N 18
ATOM 30760 C CA . ASP A 1 47 ? 0.852 -19.412 -2.824 1.00 0.00 47 ASP A CA 18
ATOM 30761 C C . ASP A 1 47 ? 0.648 -18.031 -3.447 1.00 0.00 47 ASP A C 18
ATOM 30762 O O . ASP A 1 47 ? 0.376 -17.912 -4.641 1.00 0.00 47 ASP A O 18
ATOM 30771 N N . VAL A 1 48 ? 0.767 -16.991 -2.629 1.00 0.00 48 VAL A N 18
ATOM 30772 C CA . VAL A 1 48 ? 0.580 -15.623 -3.109 1.00 0.00 48 VAL A CA 18
ATOM 30773 C C . VAL A 1 48 ? 1.924 -14.954 -3.356 1.00 0.00 48 VAL A C 18
ATOM 30774 O O . VAL A 1 48 ? 2.664 -14.657 -2.419 1.00 0.00 48 VAL A O 18
ATOM 30787 N N . THR A 1 49 ? 2.234 -14.718 -4.624 1.00 0.00 49 THR A N 18
ATOM 30788 C CA . THR A 1 49 ? 3.489 -14.076 -4.989 1.00 0.00 49 THR A CA 18
ATOM 30789 C C . THR A 1 49 ? 3.334 -12.560 -4.979 1.00 0.00 49 THR A C 18
ATOM 30790 O O . THR A 1 49 ? 2.229 -12.039 -4.821 1.00 0.00 49 THR A O 18
ATOM 30801 N N . LEU A 1 50 ? 4.448 -11.854 -5.151 1.00 0.00 50 LEU A N 18
ATOM 30802 C CA . LEU A 1 50 ? 4.420 -10.396 -5.161 1.00 0.00 50 LEU A CA 18
ATOM 30803 C C . LEU A 1 50 ? 3.245 -9.888 -5.990 1.00 0.00 50 LEU A C 18
ATOM 30804 O O . LEU A 1 50 ? 2.698 -8.821 -5.716 1.00 0.00 50 LEU A O 18
ATOM 30820 N N . ASP A 1 51 ? 2.864 -10.654 -7.010 1.00 0.00 51 ASP A N 18
ATOM 30821 C CA . ASP A 1 51 ? 1.752 -10.259 -7.869 1.00 0.00 51 ASP A CA 18
ATOM 30822 C C . ASP A 1 51 ? 0.459 -10.139 -7.059 1.00 0.00 51 ASP A C 18
ATOM 30823 O O . ASP A 1 51 ? -0.229 -9.112 -7.104 1.00 0.00 51 ASP A O 18
ATOM 30832 N N . GLU A 1 52 ? 0.143 -11.189 -6.307 1.00 0.00 52 GLU A N 18
ATOM 30833 C CA . GLU A 1 52 ? -1.059 -11.189 -5.485 1.00 0.00 52 GLU A CA 18
ATOM 30834 C C . GLU A 1 52 ? -0.952 -10.131 -4.397 1.00 0.00 52 GLU A C 18
ATOM 30835 O O . GLU A 1 52 ? -1.923 -9.436 -4.096 1.00 0.00 52 GLU A O 18
ATOM 30847 N N . LEU A 1 53 ? 0.233 -10.001 -3.817 1.00 0.00 53 LEU A N 18
ATOM 30848 C CA . LEU A 1 53 ? 0.456 -9.016 -2.771 1.00 0.00 53 LEU A CA 18
ATOM 30849 C C . LEU A 1 53 ? 0.244 -7.611 -3.325 1.00 0.00 53 LEU A C 18
ATOM 30850 O O . LEU A 1 53 ? -0.294 -6.747 -2.643 1.00 0.00 53 LEU A O 18
ATOM 30866 N N . LEU A 1 54 ? 0.687 -7.392 -4.554 1.00 0.00 54 LEU A N 18
ATOM 30867 C CA . LEU A 1 54 ? 0.545 -6.084 -5.180 1.00 0.00 54 LEU A CA 18
ATOM 30868 C C . LEU A 1 54 ? -0.936 -5.732 -5.339 1.00 0.00 54 LEU A C 18
ATOM 30869 O O . LEU A 1 54 ? -1.355 -4.603 -5.070 1.00 0.00 54 LEU A O 18
ATOM 30885 N N . ASP A 1 55 ? -1.719 -6.706 -5.787 1.00 0.00 55 ASP A N 18
ATOM 30886 C CA . ASP A 1 55 ? -3.147 -6.483 -5.979 1.00 0.00 55 ASP A CA 18
ATOM 30887 C C . ASP A 1 55 ? -3.860 -6.372 -4.632 1.00 0.00 55 ASP A C 18
ATOM 30888 O O . ASP A 1 55 ? -4.822 -5.618 -4.486 1.00 0.00 55 ASP A O 18
ATOM 30897 N N . VAL A 1 56 ? -3.384 -7.139 -3.658 1.00 0.00 56 VAL A N 18
ATOM 30898 C CA . VAL A 1 56 ? -3.990 -7.130 -2.332 1.00 0.00 56 VAL A CA 18
ATOM 30899 C C . VAL A 1 56 ? -3.641 -5.849 -1.579 1.00 0.00 56 VAL A C 18
ATOM 30900 O O . VAL A 1 56 ? -4.525 -5.137 -1.108 1.00 0.00 56 VAL A O 18
ATOM 30913 N N . VAL A 1 57 ? -2.350 -5.567 -1.468 1.00 0.00 57 VAL A N 18
ATOM 30914 C CA . VAL A 1 57 ? -1.898 -4.382 -0.756 1.00 0.00 57 VAL A CA 18
ATOM 30915 C C . VAL A 1 57 ? -2.554 -3.144 -1.351 1.00 0.00 57 VAL A C 18
ATOM 30916 O O . VAL A 1 57 ? -3.026 -2.274 -0.621 1.00 0.00 57 VAL A O 18
ATOM 30929 N N . LEU A 1 58 ? -2.582 -3.070 -2.679 1.00 0.00 58 LEU A N 18
ATOM 30930 C CA . LEU A 1 58 ? -3.196 -1.929 -3.338 1.00 0.00 58 LEU A CA 18
ATOM 30931 C C . LEU A 1 58 ? -4.678 -1.846 -2.989 1.00 0.00 58 LEU A C 18
ATOM 30932 O O . LEU A 1 58 ? -5.154 -0.821 -2.498 1.00 0.00 58 LEU A O 18
ATOM 30948 N N . ASP A 1 59 ? -5.401 -2.932 -3.243 1.00 0.00 59 ASP A N 18
ATOM 30949 C CA . ASP A 1 59 ? -6.831 -2.967 -2.947 1.00 0.00 59 ASP A CA 18
ATOM 30950 C C . ASP A 1 59 ? -7.069 -2.557 -1.495 1.00 0.00 59 ASP A C 18
ATOM 30951 O O . ASP A 1 59 ? -7.988 -1.793 -1.200 1.00 0.00 59 ASP A O 18
ATOM 30960 N N . ALA A 1 60 ? -6.232 -3.065 -0.597 1.00 0.00 60 ALA A N 18
ATOM 30961 C CA . ALA A 1 60 ? -6.356 -2.736 0.818 1.00 0.00 60 ALA A CA 18
ATOM 30962 C C . ALA A 1 60 ? -6.088 -1.254 1.051 1.00 0.00 60 ALA A C 18
ATOM 30963 O O . ALA A 1 60 ? -6.774 -0.607 1.840 1.00 0.00 60 ALA A O 18
ATOM 30970 N N . VAL A 1 61 ? -5.086 -0.722 0.361 1.00 0.00 61 VAL A N 18
ATOM 30971 C CA . VAL A 1 61 ? -4.742 0.688 0.504 1.00 0.00 61 VAL A CA 18
ATOM 30972 C C . VAL A 1 61 ? -5.875 1.575 0.003 1.00 0.00 61 VAL A C 18
ATOM 30973 O O . VAL A 1 61 ? -6.255 2.543 0.665 1.00 0.00 61 VAL A O 18
ATOM 30986 N N . GLU A 1 62 ? -6.404 1.238 -1.169 1.00 0.00 62 GLU A N 18
ATOM 30987 C CA . GLU A 1 62 ? -7.483 2.017 -1.757 1.00 0.00 62 GLU A CA 18
ATOM 30988 C C . GLU A 1 62 ? -8.745 1.924 -0.907 1.00 0.00 62 GLU A C 18
ATOM 30989 O O . GLU A 1 62 ? -9.387 2.932 -0.617 1.00 0.00 62 GLU A O 18
ATOM 31001 N N . SER A 1 63 ? -9.097 0.702 -0.516 1.00 0.00 63 SER A N 18
ATOM 31002 C CA . SER A 1 63 ? -10.290 0.490 0.294 1.00 0.00 63 SER A CA 18
ATOM 31003 C C . SER A 1 63 ? -10.140 1.148 1.661 1.00 0.00 63 SER A C 18
ATOM 31004 O O . SER A 1 63 ? -10.984 1.944 2.073 1.00 0.00 63 SER A O 18
ATOM 31012 N N . THR A 1 64 ? -9.061 0.811 2.359 1.00 0.00 64 THR A N 18
ATOM 31013 C CA . THR A 1 64 ? -8.816 1.374 3.679 1.00 0.00 64 THR A CA 18
ATOM 31014 C C . THR A 1 64 ? -8.555 2.868 3.587 1.00 0.00 64 THR A C 18
ATOM 31015 O O . THR A 1 64 ? -9.406 3.676 3.959 1.00 0.00 64 THR A O 18
ATOM 31026 N N . LEU A 1 65 ? -7.373 3.233 3.090 1.00 0.00 65 LEU A N 18
ATOM 31027 C CA . LEU A 1 65 ? -7.008 4.638 2.959 1.00 0.00 65 LEU A CA 18
ATOM 31028 C C . LEU A 1 65 ? -6.994 5.055 1.495 1.00 0.00 65 LEU A C 18
ATOM 31029 O O . LEU A 1 65 ? -5.939 5.111 0.867 1.00 0.00 65 LEU A O 18
ATOM 31045 N N . SER A 1 66 ? -8.169 5.364 0.961 1.00 0.00 66 SER A N 18
ATOM 31046 C CA . SER A 1 66 ? -8.276 5.790 -0.432 1.00 0.00 66 SER A CA 18
ATOM 31047 C C . SER A 1 66 ? -7.862 7.253 -0.576 1.00 0.00 66 SER A C 18
ATOM 31048 O O . SER A 1 66 ? -7.132 7.613 -1.501 1.00 0.00 66 SER A O 18
ATOM 31056 N N . PRO A 1 67 ? -8.323 8.091 0.316 1.00 0.00 67 PRO A N 18
ATOM 31057 C CA . PRO A 1 67 ? -8.002 9.548 0.290 1.00 0.00 67 PRO A CA 18
ATOM 31058 C C . PRO A 1 67 ? -6.510 9.809 0.478 1.00 0.00 67 PRO A C 18
ATOM 31059 O O . PRO A 1 67 ? -5.937 9.444 1.500 1.00 0.00 67 PRO A O 18
ATOM 31070 N N . CYS A 1 68 ? -5.896 10.441 -0.513 1.00 0.00 68 CYS A N 18
ATOM 31071 C CA . CYS A 1 68 ? -4.465 10.751 -0.449 1.00 0.00 68 CYS A CA 18
ATOM 31072 C C . CYS A 1 68 ? -4.212 12.192 -0.884 1.00 0.00 68 CYS A C 18
ATOM 31073 O O . CYS A 1 68 ? -3.151 12.750 -0.617 1.00 0.00 68 CYS A O 18
ATOM 31081 N N . LYS A 1 69 ? -5.187 12.777 -1.571 1.00 0.00 69 LYS A N 18
ATOM 31082 C CA . LYS A 1 69 ? -5.045 14.144 -2.053 1.00 0.00 69 LYS A CA 18
ATOM 31083 C C . LYS A 1 69 ? -4.990 15.121 -0.882 1.00 0.00 69 LYS A C 18
ATOM 31084 O O . LYS A 1 69 ? -4.518 16.249 -1.023 1.00 0.00 69 LYS A O 18
ATOM 31103 N N . GLU A 1 70 ? -5.481 14.679 0.270 1.00 0.00 70 GLU A N 18
ATOM 31104 C CA . GLU A 1 70 ? -5.492 15.523 1.461 1.00 0.00 70 GLU A CA 18
ATOM 31105 C C . GLU A 1 70 ? -4.125 15.521 2.130 1.00 0.00 70 GLU A C 18
ATOM 31106 O O . GLU A 1 70 ? -4.023 15.692 3.343 1.00 0.00 70 GLU A O 18
ATOM 31118 N N . HIS A 1 71 ? -3.077 15.325 1.336 1.00 0.00 71 HIS A N 18
ATOM 31119 C CA . HIS A 1 71 ? -1.711 15.297 1.861 1.00 0.00 71 HIS A CA 18
ATOM 31120 C C . HIS A 1 71 ? -0.832 16.288 1.112 1.00 0.00 71 HIS A C 18
ATOM 31121 O O . HIS A 1 71 ? -1.163 16.714 0.007 1.00 0.00 71 HIS A O 18
ATOM 31135 N N . ASP A 1 72 ? 0.292 16.651 1.725 1.00 0.00 72 ASP A N 18
ATOM 31136 C CA . ASP A 1 72 ? 1.222 17.585 1.101 1.00 0.00 72 ASP A CA 18
ATOM 31137 C C . ASP A 1 72 ? 2.140 16.874 0.111 1.00 0.00 72 ASP A C 18
ATOM 31138 O O . ASP A 1 72 ? 2.088 17.121 -1.092 1.00 0.00 72 ASP A O 18
ATOM 31147 N N . VAL A 1 73 ? 2.982 15.986 0.636 1.00 0.00 73 VAL A N 18
ATOM 31148 C CA . VAL A 1 73 ? 3.916 15.240 -0.205 1.00 0.00 73 VAL A CA 18
ATOM 31149 C C . VAL A 1 73 ? 3.230 14.036 -0.839 1.00 0.00 73 VAL A C 18
ATOM 31150 O O . VAL A 1 73 ? 3.357 13.792 -2.039 1.00 0.00 73 VAL A O 18
ATOM 31163 N N . ILE A 1 74 ? 2.512 13.282 -0.021 1.00 0.00 74 ILE A N 18
ATOM 31164 C CA . ILE A 1 74 ? 1.812 12.088 -0.493 1.00 0.00 74 ILE A CA 18
ATOM 31165 C C . ILE A 1 74 ? 0.714 12.479 -1.470 1.00 0.00 74 ILE A C 18
ATOM 31166 O O . ILE A 1 74 ? 0.200 11.641 -2.203 1.00 0.00 74 ILE A O 18
ATOM 31182 N N . GLY A 1 75 ? 0.353 13.761 -1.468 1.00 0.00 75 GLY A N 18
ATOM 31183 C CA . GLY A 1 75 ? -0.691 14.249 -2.361 1.00 0.00 75 GLY A CA 18
ATOM 31184 C C . GLY A 1 75 ? -0.436 13.779 -3.791 1.00 0.00 75 GLY A C 18
ATOM 31185 O O . GLY A 1 75 ? -1.360 13.708 -4.602 1.00 0.00 75 GLY A O 18
ATOM 31189 N N . THR A 1 76 ? 0.817 13.449 -4.092 1.00 0.00 76 THR A N 18
ATOM 31190 C CA . THR A 1 76 ? 1.180 12.975 -5.425 1.00 0.00 76 THR A CA 18
ATOM 31191 C C . THR A 1 76 ? 0.885 11.485 -5.570 1.00 0.00 76 THR A C 18
ATOM 31192 O O . THR A 1 76 ? 0.870 10.939 -6.677 1.00 0.00 76 THR A O 18
ATOM 31203 N N . LYS A 1 77 ? 0.647 10.828 -4.443 1.00 0.00 77 LYS A N 18
ATOM 31204 C CA . LYS A 1 77 ? 0.346 9.404 -4.447 1.00 0.00 77 LYS A CA 18
ATOM 31205 C C . LYS A 1 77 ? -0.826 9.115 -5.373 1.00 0.00 77 LYS A C 18
ATOM 31206 O O . LYS A 1 77 ? -0.879 8.064 -6.004 1.00 0.00 77 LYS A O 18
ATOM 31225 N N . VAL A 1 78 ? -1.770 10.046 -5.439 1.00 0.00 78 VAL A N 18
ATOM 31226 C CA . VAL A 1 78 ? -2.940 9.858 -6.287 1.00 0.00 78 VAL A CA 18
ATOM 31227 C C . VAL A 1 78 ? -2.514 9.679 -7.745 1.00 0.00 78 VAL A C 18
ATOM 31228 O O . VAL A 1 78 ? -2.946 8.743 -8.421 1.00 0.00 78 VAL A O 18
ATOM 31241 N N . CYS A 1 79 ? -1.649 10.567 -8.217 1.00 0.00 79 CYS A N 18
ATOM 31242 C CA . CYS A 1 79 ? -1.167 10.486 -9.591 1.00 0.00 79 CYS A CA 18
ATOM 31243 C C . CYS A 1 79 ? -0.422 9.175 -9.810 1.00 0.00 79 CYS A C 18
ATOM 31244 O O . CYS A 1 79 ? -0.561 8.532 -10.856 1.00 0.00 79 CYS A O 18
ATOM 31252 N N . ALA A 1 80 ? 0.359 8.774 -8.813 1.00 0.00 80 ALA A N 18
ATOM 31253 C CA . ALA A 1 80 ? 1.110 7.526 -8.905 1.00 0.00 80 ALA A CA 18
ATOM 31254 C C . ALA A 1 80 ? 0.156 6.337 -8.945 1.00 0.00 80 ALA A C 18
ATOM 31255 O O . ALA A 1 80 ? 0.413 5.345 -9.624 1.00 0.00 80 ALA A O 18
ATOM 31262 N N . LEU A 1 81 ? -0.936 6.433 -8.198 1.00 0.00 81 LEU A N 18
ATOM 31263 C CA . LEU A 1 81 ? -1.896 5.347 -8.146 1.00 0.00 81 LEU A CA 18
ATOM 31264 C C . LEU A 1 81 ? -2.460 5.073 -9.534 1.00 0.00 81 LEU A C 18
ATOM 31265 O O . LEU A 1 81 ? -2.476 3.933 -9.997 1.00 0.00 81 LEU A O 18
ATOM 31281 N N . LEU A 1 82 ? -2.911 6.122 -10.197 1.00 0.00 82 LEU A N 18
ATOM 31282 C CA . LEU A 1 82 ? -3.459 5.970 -11.541 1.00 0.00 82 LEU A CA 18
ATOM 31283 C C . LEU A 1 82 ? -2.397 5.439 -12.489 1.00 0.00 82 LEU A C 18
ATOM 31284 O O . LEU A 1 82 ? -2.671 4.569 -13.321 1.00 0.00 82 LEU A O 18
ATOM 31300 N N . ASP A 1 83 ? -1.187 5.961 -12.358 1.00 0.00 83 ASP A N 18
ATOM 31301 C CA . ASP A 1 83 ? -0.091 5.525 -13.210 1.00 0.00 83 ASP A CA 18
ATOM 31302 C C . ASP A 1 83 ? 0.171 4.035 -13.011 1.00 0.00 83 ASP A C 18
ATOM 31303 O O . ASP A 1 83 ? 0.303 3.285 -13.979 1.00 0.00 83 ASP A O 18
ATOM 31312 N N . ARG A 1 84 ? 0.241 3.615 -11.750 1.00 0.00 84 ARG A N 18
ATOM 31313 C CA . ARG A 1 84 ? 0.481 2.212 -11.438 1.00 0.00 84 ARG A CA 18
ATOM 31314 C C . ARG A 1 84 ? -0.689 1.352 -11.898 1.00 0.00 84 ARG A C 18
ATOM 31315 O O . ARG A 1 84 ? -0.502 0.257 -12.431 1.00 0.00 84 ARG A O 18
ATOM 31336 N N . LEU A 1 85 ? -1.897 1.854 -11.688 1.00 0.00 85 LEU A N 18
ATOM 31337 C CA . LEU A 1 85 ? -3.094 1.130 -12.082 1.00 0.00 85 LEU A CA 18
ATOM 31338 C C . LEU A 1 85 ? -3.175 1.010 -13.601 1.00 0.00 85 LEU A C 18
ATOM 31339 O O . LEU A 1 85 ? -3.861 0.136 -14.130 1.00 0.00 85 LEU A O 18
ATOM 31355 N N . ALA A 1 86 ? -2.483 1.910 -14.295 1.00 0.00 86 ALA A N 18
ATOM 31356 C CA . ALA A 1 86 ? -2.498 1.907 -15.752 1.00 0.00 86 ALA A CA 18
ATOM 31357 C C . ALA A 1 86 ? -2.010 0.565 -16.289 1.00 0.00 86 ALA A C 18
ATOM 31358 O O . ALA A 1 86 ? -2.564 0.035 -17.251 1.00 0.00 86 ALA A O 18
ATOM 31365 N N . GLY A 1 87 ? -0.980 0.018 -15.657 1.00 0.00 87 GLY A N 18
ATOM 31366 C CA . GLY A 1 87 ? -0.433 -1.270 -16.077 1.00 0.00 87 GLY A CA 18
ATOM 31367 C C . GLY A 1 87 ? 1.027 -1.401 -15.665 1.00 0.00 87 GLY A C 18
ATOM 31368 O O . GLY A 1 87 ? 1.478 -2.480 -15.280 1.00 0.00 87 GLY A O 18
ATOM 31372 N N . ASP A 1 88 ? 1.763 -0.298 -15.746 1.00 0.00 88 ASP A N 18
ATOM 31373 C CA . ASP A 1 88 ? 3.175 -0.304 -15.379 1.00 0.00 88 ASP A CA 18
ATOM 31374 C C . ASP A 1 88 ? 3.335 -0.122 -13.876 1.00 0.00 88 ASP A C 18
ATOM 31375 O O . ASP A 1 88 ? 2.972 0.916 -13.331 1.00 0.00 88 ASP A O 18
ATOM 31384 N N . TYR A 1 89 ? 3.883 -1.136 -13.215 1.00 0.00 89 TYR A N 18
ATOM 31385 C CA . TYR A 1 89 ? 4.087 -1.081 -11.765 1.00 0.00 89 TYR A CA 18
ATOM 31386 C C . TYR A 1 89 ? 5.514 -1.491 -11.412 1.00 0.00 89 TYR A C 18
ATOM 31387 O O . TYR A 1 89 ? 6.093 -2.372 -12.045 1.00 0.00 89 TYR A O 18
ATOM 31405 N N . VAL A 1 90 ? 6.072 -0.841 -10.400 1.00 0.00 90 VAL A N 18
ATOM 31406 C CA . VAL A 1 90 ? 7.432 -1.137 -9.972 1.00 0.00 90 VAL A CA 18
ATOM 31407 C C . VAL A 1 90 ? 7.602 -2.633 -9.741 1.00 0.00 90 VAL A C 18
ATOM 31408 O O . VAL A 1 90 ? 6.706 -3.297 -9.224 1.00 0.00 90 VAL A O 18
ATOM 31421 N N . TYR A 1 91 ? 8.759 -3.160 -10.132 1.00 0.00 91 TYR A N 18
ATOM 31422 C CA . TYR A 1 91 ? 9.034 -4.584 -9.971 1.00 0.00 91 TYR A CA 18
ATOM 31423 C C . TYR A 1 91 ? 9.614 -4.857 -8.592 1.00 0.00 91 TYR A C 18
ATOM 31424 O O . TYR A 1 91 ? 10.281 -4.002 -8.008 1.00 0.00 91 TYR A O 18
ATOM 31442 N N . LEU A 1 92 ? 9.354 -6.053 -8.076 1.00 0.00 92 LEU A N 18
ATOM 31443 C CA . LEU A 1 92 ? 9.854 -6.438 -6.761 1.00 0.00 92 LEU A CA 18
ATOM 31444 C C . LEU A 1 92 ? 10.588 -7.770 -6.831 1.00 0.00 92 LEU A C 18
ATOM 31445 O O . LEU A 1 92 ? 10.051 -8.757 -7.329 1.00 0.00 92 LEU A O 18
ATOM 31461 N N . PHE A 1 93 ? 11.813 -7.792 -6.314 1.00 0.00 93 PHE A N 18
ATOM 31462 C CA . PHE A 1 93 ? 12.612 -9.019 -6.311 1.00 0.00 93 PHE A CA 18
ATOM 31463 C C . PHE A 1 93 ? 13.520 -9.066 -5.090 1.00 0.00 93 PHE A C 18
ATOM 31464 O O . PHE A 1 93 ? 13.915 -8.027 -4.559 1.00 0.00 93 PHE A O 18
ATOM 31481 N N . ASP A 1 94 ? 13.839 -10.275 -4.641 1.00 0.00 94 ASP A N 18
ATOM 31482 C CA . ASP A 1 94 ? 14.696 -10.445 -3.471 1.00 0.00 94 ASP A CA 18
ATOM 31483 C C . ASP A 1 94 ? 16.158 -10.240 -3.839 1.00 0.00 94 ASP A C 18
ATOM 31484 O O . ASP A 1 94 ? 16.488 -9.981 -4.994 1.00 0.00 94 ASP A O 18
ATOM 31493 N N . GLU A 1 95 ? 17.039 -10.359 -2.853 1.00 0.00 95 GLU A N 18
ATOM 31494 C CA . GLU A 1 95 ? 18.467 -10.184 -3.091 1.00 0.00 95 GLU A CA 18
ATOM 31495 C C . GLU A 1 95 ? 19.010 -11.298 -3.978 1.00 0.00 95 GLU A C 18
ATOM 31496 O O . GLU A 1 95 ? 20.194 -11.622 -3.919 1.00 0.00 95 GLU A O 18
ATOM 31508 N N . GLY A 1 96 ? 18.139 -11.879 -4.803 1.00 0.00 96 GLY A N 18
ATOM 31509 C CA . GLY A 1 96 ? 18.538 -12.957 -5.703 1.00 0.00 96 GLY A CA 18
ATOM 31510 C C . GLY A 1 96 ? 18.068 -12.675 -7.124 1.00 0.00 96 GLY A C 18
ATOM 31511 O O . GLY A 1 96 ? 18.825 -12.155 -7.945 1.00 0.00 96 GLY A O 18
ATOM 31515 N N . GLY A 1 97 ? 16.817 -13.019 -7.410 1.00 0.00 97 GLY A N 18
ATOM 31516 C CA . GLY A 1 97 ? 16.260 -12.800 -8.741 1.00 0.00 97 GLY A CA 18
ATOM 31517 C C . GLY A 1 97 ? 14.918 -13.506 -8.889 1.00 0.00 97 GLY A C 18
ATOM 31518 O O . GLY A 1 97 ? 14.069 -13.084 -9.675 1.00 0.00 97 GLY A O 18
ATOM 31522 N N . ASP A 1 98 ? 14.730 -14.578 -8.127 1.00 0.00 98 ASP A N 18
ATOM 31523 C CA . ASP A 1 98 ? 13.481 -15.331 -8.182 1.00 0.00 98 ASP A CA 18
ATOM 31524 C C . ASP A 1 98 ? 12.355 -14.547 -7.519 1.00 0.00 98 ASP A C 18
ATOM 31525 O O . ASP A 1 98 ? 12.558 -13.892 -6.496 1.00 0.00 98 ASP A O 18
ATOM 31534 N N . GLU A 1 99 ? 11.163 -14.615 -8.108 1.00 0.00 99 GLU A N 18
ATOM 31535 C CA . GLU A 1 99 ? 10.013 -13.906 -7.563 1.00 0.00 99 GLU A CA 18
ATOM 31536 C C . GLU A 1 99 ? 9.561 -14.546 -6.257 1.00 0.00 99 GLU A C 18
ATOM 31537 O O . GLU A 1 99 ? 8.717 -15.441 -6.252 1.00 0.00 99 GLU A O 18
ATOM 31549 N N . VAL A 1 100 ? 10.128 -14.080 -5.147 1.00 0.00 100 VAL A N 18
ATOM 31550 C CA . VAL A 1 100 ? 9.776 -14.613 -3.832 1.00 0.00 100 VAL A CA 18
ATOM 31551 C C . VAL A 1 100 ? 9.893 -13.529 -2.766 1.00 0.00 100 VAL A C 18
ATOM 31552 O O . VAL A 1 100 ? 10.852 -12.758 -2.752 1.00 0.00 100 VAL A O 18
ATOM 31565 N N . ILE A 1 101 ? 8.911 -13.478 -1.874 1.00 0.00 101 ILE A N 18
ATOM 31566 C CA . ILE A 1 101 ? 8.915 -12.482 -0.810 1.00 0.00 101 ILE A CA 18
ATOM 31567 C C . ILE A 1 101 ? 9.882 -12.884 0.291 1.00 0.00 101 ILE A C 18
ATOM 31568 O O . ILE A 1 101 ? 9.854 -14.017 0.771 1.00 0.00 101 ILE A O 18
ATOM 31584 N N . ALA A 1 102 ? 10.740 -11.948 0.693 1.00 0.00 102 ALA A N 18
ATOM 31585 C CA . ALA A 1 102 ? 11.708 -12.217 1.746 1.00 0.00 102 ALA A CA 18
ATOM 31586 C C . ALA A 1 102 ? 11.852 -11.004 2.666 1.00 0.00 102 ALA A C 18
ATOM 31587 O O . ALA A 1 102 ? 11.373 -9.913 2.353 1.00 0.00 102 ALA A O 18
ATOM 31594 N N . PRO A 1 103 ? 12.517 -11.180 3.779 1.00 0.00 103 PRO A N 18
ATOM 31595 C CA . PRO A 1 103 ? 12.752 -10.078 4.756 1.00 0.00 103 PRO A CA 18
ATOM 31596 C C . PRO A 1 103 ? 13.339 -8.835 4.092 1.00 0.00 103 PRO A C 18
ATOM 31597 O O . PRO A 1 103 ? 13.008 -7.712 4.464 1.00 0.00 103 PRO A O 18
ATOM 31608 N N . ARG A 1 104 ? 14.218 -9.045 3.115 1.00 0.00 104 ARG A N 18
ATOM 31609 C CA . ARG A 1 104 ? 14.858 -7.935 2.409 1.00 0.00 104 ARG A CA 18
ATOM 31610 C C . ARG A 1 104 ? 14.730 -8.116 0.902 1.00 0.00 104 ARG A C 18
ATOM 31611 O O . ARG A 1 104 ? 15.151 -9.134 0.350 1.00 0.00 104 ARG A O 18
ATOM 31632 N N . MET A 1 105 ? 14.138 -7.127 0.242 1.00 0.00 105 MET A N 18
ATOM 31633 C CA . MET A 1 105 ? 13.950 -7.186 -1.203 1.00 0.00 105 MET A CA 18
ATOM 31634 C C . MET A 1 105 ? 13.873 -5.781 -1.787 1.00 0.00 105 MET A C 18
ATOM 31635 O O . MET A 1 105 ? 13.403 -4.853 -1.133 1.00 0.00 105 MET A O 18
ATOM 31649 N N . TYR A 1 106 ? 14.326 -5.634 -3.027 1.00 0.00 106 TYR A N 18
ATOM 31650 C CA . TYR A 1 106 ? 14.295 -4.337 -3.692 1.00 0.00 106 TYR A CA 18
ATOM 31651 C C . TYR A 1 106 ? 12.961 -4.128 -4.395 1.00 0.00 106 TYR A C 18
ATOM 31652 O O . TYR A 1 106 ? 12.492 -5.002 -5.135 1.00 0.00 106 TYR A O 18
ATOM 31670 N N . CYS A 1 107 ? 12.349 -2.966 -4.160 1.00 0.00 107 CYS A N 18
ATOM 31671 C CA . CYS A 1 107 ? 11.062 -2.637 -4.774 1.00 0.00 107 CYS A CA 18
ATOM 31672 C C . CYS A 1 107 ? 11.145 -1.302 -5.506 1.00 0.00 107 CYS A C 18
ATOM 31673 O O . CYS A 1 107 ? 11.216 -0.244 -4.881 1.00 0.00 107 CYS A O 18
ATOM 31681 N N . SER A 1 108 ? 11.129 -1.362 -6.834 1.00 0.00 108 SER A N 18
ATOM 31682 C CA . SER A 1 108 ? 11.200 -0.146 -7.640 1.00 0.00 108 SER A CA 18
ATOM 31683 C C . SER A 1 108 ? 11.093 -0.485 -9.128 1.00 0.00 108 SER A C 18
ATOM 31684 O O . SER A 1 108 ? 10.992 -1.652 -9.504 1.00 0.00 108 SER A O 18
ATOM 31692 N N . PHE A 1 109 ? 11.127 0.546 -9.964 1.00 0.00 109 PHE A N 18
ATOM 31693 C CA . PHE A 1 109 ? 11.045 0.350 -11.408 1.00 0.00 109 PHE A CA 18
ATOM 31694 C C . PHE A 1 109 ? 12.315 -0.315 -11.931 1.00 0.00 109 PHE A C 18
ATOM 31695 O O . PHE A 1 109 ? 12.257 -1.187 -12.799 1.00 0.00 109 PHE A O 18
ATOM 31712 N N . SER A 1 110 ? 13.458 0.108 -11.403 1.00 0.00 110 SER A N 18
ATOM 31713 C CA . SER A 1 110 ? 14.738 -0.445 -11.831 1.00 0.00 110 SER A CA 18
ATOM 31714 C C . SER A 1 110 ? 14.753 -1.952 -11.638 1.00 0.00 110 SER A C 18
ATOM 31715 O O . SER A 1 110 ? 14.094 -2.481 -10.742 1.00 0.00 110 SER A O 18
ATOM 31723 N N . ALA A 1 111 ? 15.497 -2.645 -12.490 1.00 0.00 111 ALA A N 18
ATOM 31724 C CA . ALA A 1 111 ? 15.580 -4.098 -12.418 1.00 0.00 111 ALA A CA 18
ATOM 31725 C C . ALA A 1 111 ? 16.772 -4.529 -11.557 1.00 0.00 111 ALA A C 18
ATOM 31726 O O . ALA A 1 111 ? 17.614 -3.708 -11.190 1.00 0.00 111 ALA A O 18
ATOM 31733 N N . PRO A 1 112 ? 16.855 -5.797 -11.252 1.00 0.00 112 PRO A N 18
ATOM 31734 C CA . PRO A 1 112 ? 17.977 -6.354 -10.439 1.00 0.00 112 PRO A CA 18
ATOM 31735 C C . PRO A 1 112 ? 19.341 -5.948 -10.988 1.00 0.00 112 PRO A C 18
ATOM 31736 O O . PRO A 1 112 ? 20.258 -5.636 -10.230 1.00 0.00 112 PRO A O 18
ATOM 31747 N N . ASP A 1 113 ? 19.470 -5.959 -12.312 1.00 0.00 113 ASP A N 18
ATOM 31748 C CA . ASP A 1 113 ? 20.732 -5.592 -12.945 1.00 0.00 113 ASP A CA 18
ATOM 31749 C C . ASP A 1 113 ? 21.113 -4.161 -12.590 1.00 0.00 113 ASP A C 18
ATOM 31750 O O . ASP A 1 113 ? 22.251 -3.887 -12.212 1.00 0.00 113 ASP A O 18
ATOM 31759 N N . ASP A 1 114 ? 20.159 -3.263 -12.723 1.00 0.00 114 ASP A N 18
ATOM 31760 C CA . ASP A 1 114 ? 20.399 -1.854 -12.419 1.00 0.00 114 ASP A CA 18
ATOM 31761 C C . ASP A 1 114 ? 21.611 -1.340 -13.187 1.00 0.00 114 ASP A C 18
ATOM 31762 O O . ASP A 1 114 ? 21.451 -0.993 -14.347 1.00 0.00 114 ASP A O 18
ATOM 31771 N N . GLY A 1 1 ? 8.473 -38.687 38.007 1.00 0.00 1 GLY A N 19
ATOM 31772 C CA . GLY A 1 1 ? 7.338 -39.324 37.284 1.00 0.00 1 GLY A CA 19
ATOM 31773 C C . GLY A 1 1 ? 6.432 -38.243 36.702 1.00 0.00 1 GLY A C 19
ATOM 31774 O O . GLY A 1 1 ? 5.216 -38.276 36.885 1.00 0.00 1 GLY A O 19
ATOM 31777 N N . LYS A 1 2 ? 7.034 -37.291 35.997 1.00 0.00 2 LYS A N 19
ATOM 31778 C CA . LYS A 1 2 ? 6.274 -36.205 35.386 1.00 0.00 2 LYS A CA 19
ATOM 31779 C C . LYS A 1 2 ? 5.585 -36.682 34.114 1.00 0.00 2 LYS A C 19
ATOM 31780 O O . LYS A 1 2 ? 6.069 -37.588 33.436 1.00 0.00 2 LYS A O 19
ATOM 31799 N N . LYS A 1 3 ? 4.453 -36.059 33.786 1.00 0.00 3 LYS A N 19
ATOM 31800 C CA . LYS A 1 3 ? 3.705 -36.422 32.584 1.00 0.00 3 LYS A CA 19
ATOM 31801 C C . LYS A 1 3 ? 4.135 -35.553 31.406 1.00 0.00 3 LYS A C 19
ATOM 31802 O O . LYS A 1 3 ? 3.676 -35.745 30.279 1.00 0.00 3 LYS A O 19
ATOM 31821 N N . VAL A 1 4 ? 5.014 -34.594 31.677 1.00 0.00 4 VAL A N 19
ATOM 31822 C CA . VAL A 1 4 ? 5.498 -33.693 30.635 1.00 0.00 4 VAL A CA 19
ATOM 31823 C C . VAL A 1 4 ? 4.328 -33.022 29.917 1.00 0.00 4 VAL A C 19
ATOM 31824 O O . VAL A 1 4 ? 4.465 -32.547 28.791 1.00 0.00 4 VAL A O 19
ATOM 31837 N N . GLU A 1 5 ? 3.181 -32.985 30.579 1.00 0.00 5 GLU A N 19
ATOM 31838 C CA . GLU A 1 5 ? 1.999 -32.367 29.995 1.00 0.00 5 GLU A CA 19
ATOM 31839 C C . GLU A 1 5 ? 2.096 -30.853 30.075 1.00 0.00 5 GLU A C 19
ATOM 31840 O O . GLU A 1 5 ? 1.102 -30.167 30.318 1.00 0.00 5 GLU A O 19
ATOM 31852 N N . PHE A 1 6 ? 3.300 -30.333 29.870 1.00 0.00 6 PHE A N 19
ATOM 31853 C CA . PHE A 1 6 ? 3.531 -28.892 29.920 1.00 0.00 6 PHE A CA 19
ATOM 31854 C C . PHE A 1 6 ? 3.783 -28.336 28.523 1.00 0.00 6 PHE A C 19
ATOM 31855 O O . PHE A 1 6 ? 3.493 -28.993 27.522 1.00 0.00 6 PHE A O 19
ATOM 31872 N N . ASN A 1 7 ? 4.315 -27.116 28.462 1.00 0.00 7 ASN A N 19
ATOM 31873 C CA . ASN A 1 7 ? 4.595 -26.472 27.186 1.00 0.00 7 ASN A CA 19
ATOM 31874 C C . ASN A 1 7 ? 3.306 -26.293 26.396 1.00 0.00 7 ASN A C 19
ATOM 31875 O O . ASN A 1 7 ? 2.445 -27.173 26.384 1.00 0.00 7 ASN A O 19
ATOM 31886 N N . ASP A 1 8 ? 3.179 -25.148 25.732 1.00 0.00 8 ASP A N 19
ATOM 31887 C CA . ASP A 1 8 ? 1.991 -24.857 24.934 1.00 0.00 8 ASP A CA 19
ATOM 31888 C C . ASP A 1 8 ? 2.234 -25.228 23.479 1.00 0.00 8 ASP A C 19
ATOM 31889 O O . ASP A 1 8 ? 2.611 -24.384 22.669 1.00 0.00 8 ASP A O 19
ATOM 31898 N N . LYS A 1 9 ? 2.016 -26.499 23.146 1.00 0.00 9 LYS A N 19
ATOM 31899 C CA . LYS A 1 9 ? 2.219 -26.965 21.775 1.00 0.00 9 LYS A CA 19
ATOM 31900 C C . LYS A 1 9 ? 1.037 -27.824 21.305 1.00 0.00 9 LYS A C 19
ATOM 31901 O O . LYS A 1 9 ? 0.452 -28.562 22.098 1.00 0.00 9 LYS A O 19
ATOM 31920 N N . PRO A 1 10 ? 0.682 -27.751 20.040 1.00 0.00 10 PRO A N 19
ATOM 31921 C CA . PRO A 1 10 ? -0.444 -28.551 19.472 1.00 0.00 10 PRO A CA 19
ATOM 31922 C C . PRO A 1 10 ? -0.120 -30.036 19.407 1.00 0.00 10 PRO A C 19
ATOM 31923 O O . PRO A 1 10 ? -0.833 -30.870 19.966 1.00 0.00 10 PRO A O 19
ATOM 31934 N N . LYS A 1 11 ? 0.961 -30.356 18.720 1.00 0.00 11 LYS A N 19
ATOM 31935 C CA . LYS A 1 11 ? 1.382 -31.746 18.578 1.00 0.00 11 LYS A CA 19
ATOM 31936 C C . LYS A 1 11 ? 2.791 -31.825 17.983 1.00 0.00 11 LYS A C 19
ATOM 31937 O O . LYS A 1 11 ? 3.541 -30.849 17.997 1.00 0.00 11 LYS A O 19
ATOM 31956 N N . VAL A 1 12 ? 3.138 -33.005 17.461 1.00 0.00 12 VAL A N 19
ATOM 31957 C CA . VAL A 1 12 ? 4.455 -33.201 16.866 1.00 0.00 12 VAL A CA 19
ATOM 31958 C C . VAL A 1 12 ? 4.619 -32.314 15.641 1.00 0.00 12 VAL A C 19
ATOM 31959 O O . VAL A 1 12 ? 5.591 -31.563 15.532 1.00 0.00 12 VAL A O 19
ATOM 31972 N N . ARG A 1 13 ? 3.670 -32.408 14.709 1.00 0.00 13 ARG A N 19
ATOM 31973 C CA . ARG A 1 13 ? 3.731 -31.611 13.489 1.00 0.00 13 ARG A CA 19
ATOM 31974 C C . ARG A 1 13 ? 4.165 -30.185 13.813 1.00 0.00 13 ARG A C 19
ATOM 31975 O O . ARG A 1 13 ? 3.455 -29.448 14.497 1.00 0.00 13 ARG A O 19
ATOM 31996 N N . LYS A 1 14 ? 5.340 -29.813 13.324 1.00 0.00 14 LYS A N 19
ATOM 31997 C CA . LYS A 1 14 ? 5.862 -28.482 13.578 1.00 0.00 14 LYS A CA 19
ATOM 31998 C C . LYS A 1 14 ? 4.820 -27.439 13.229 1.00 0.00 14 LYS A C 19
ATOM 31999 O O . LYS A 1 14 ? 3.742 -27.763 12.728 1.00 0.00 14 LYS A O 19
ATOM 32018 N N . ILE A 1 15 ? 5.142 -26.190 13.514 1.00 0.00 15 ILE A N 19
ATOM 32019 C CA . ILE A 1 15 ? 4.221 -25.096 13.252 1.00 0.00 15 ILE A CA 19
ATOM 32020 C C . ILE A 1 15 ? 3.756 -25.122 11.792 1.00 0.00 15 ILE A C 19
ATOM 32021 O O . ILE A 1 15 ? 4.371 -25.771 10.949 1.00 0.00 15 ILE A O 19
ATOM 32037 N N . PRO A 1 16 ? 2.694 -24.410 11.478 1.00 0.00 16 PRO A N 19
ATOM 32038 C CA . PRO A 1 16 ? 2.164 -24.341 10.083 1.00 0.00 16 PRO A CA 19
ATOM 32039 C C . PRO A 1 16 ? 3.223 -23.860 9.087 1.00 0.00 16 PRO A C 19
ATOM 32040 O O . PRO A 1 16 ? 4.095 -23.060 9.426 1.00 0.00 16 PRO A O 19
ATOM 32051 N N . SER A 1 17 ? 3.130 -24.354 7.859 1.00 0.00 17 SER A N 19
ATOM 32052 C CA . SER A 1 17 ? 4.073 -23.974 6.815 1.00 0.00 17 SER A CA 19
ATOM 32053 C C . SER A 1 17 ? 3.902 -22.500 6.456 1.00 0.00 17 SER A C 19
ATOM 32054 O O . SER A 1 17 ? 4.489 -22.016 5.487 1.00 0.00 17 SER A O 19
ATOM 32062 N N . THR A 1 18 ? 3.095 -21.791 7.243 1.00 0.00 18 THR A N 19
ATOM 32063 C CA . THR A 1 18 ? 2.858 -20.372 6.998 1.00 0.00 18 THR A CA 19
ATOM 32064 C C . THR A 1 18 ? 3.920 -19.534 7.693 1.00 0.00 18 THR A C 19
ATOM 32065 O O . THR A 1 18 ? 4.594 -20.003 8.613 1.00 0.00 18 THR A O 19
ATOM 32076 N N . ARG A 1 19 ? 4.072 -18.293 7.244 1.00 0.00 19 ARG A N 19
ATOM 32077 C CA . ARG A 1 19 ? 5.066 -17.386 7.820 1.00 0.00 19 ARG A CA 19
ATOM 32078 C C . ARG A 1 19 ? 4.552 -15.954 7.811 1.00 0.00 19 ARG A C 19
ATOM 32079 O O . ARG A 1 19 ? 3.461 -15.678 7.316 1.00 0.00 19 ARG A O 19
ATOM 32100 N N . LYS A 1 20 ? 5.346 -15.043 8.368 1.00 0.00 20 LYS A N 19
ATOM 32101 C CA . LYS A 1 20 ? 4.967 -13.635 8.424 1.00 0.00 20 LYS A CA 19
ATOM 32102 C C . LYS A 1 20 ? 6.196 -12.747 8.281 1.00 0.00 20 LYS A C 19
ATOM 32103 O O . LYS A 1 20 ? 7.222 -12.978 8.924 1.00 0.00 20 LYS A O 19
ATOM 32122 N N . ILE A 1 21 ? 6.085 -11.729 7.431 1.00 0.00 21 ILE A N 19
ATOM 32123 C CA . ILE A 1 21 ? 7.184 -10.797 7.192 1.00 0.00 21 ILE A CA 19
ATOM 32124 C C . ILE A 1 21 ? 6.691 -9.358 7.272 1.00 0.00 21 ILE A C 19
ATOM 32125 O O . ILE A 1 21 ? 5.539 -9.063 6.942 1.00 0.00 21 ILE A O 19
ATOM 32141 N N . LYS A 1 22 ? 7.571 -8.461 7.706 1.00 0.00 22 LYS A N 19
ATOM 32142 C CA . LYS A 1 22 ? 7.228 -7.042 7.818 1.00 0.00 22 LYS A CA 19
ATOM 32143 C C . LYS A 1 22 ? 8.047 -6.222 6.831 1.00 0.00 22 LYS A C 19
ATOM 32144 O O . LYS A 1 22 ? 8.917 -5.448 7.228 1.00 0.00 22 LYS A O 19
ATOM 32163 N N . ILE A 1 23 ? 7.768 -6.400 5.539 1.00 0.00 23 ILE A N 19
ATOM 32164 C CA . ILE A 1 23 ? 8.497 -5.671 4.499 1.00 0.00 23 ILE A CA 19
ATOM 32165 C C . ILE A 1 23 ? 7.730 -4.420 4.096 1.00 0.00 23 ILE A C 19
ATOM 32166 O O . ILE A 1 23 ? 6.563 -4.490 3.714 1.00 0.00 23 ILE A O 19
ATOM 32182 N N . THR A 1 24 ? 8.396 -3.276 4.176 1.00 0.00 24 THR A N 19
ATOM 32183 C CA . THR A 1 24 ? 7.772 -2.012 3.811 1.00 0.00 24 THR A CA 19
ATOM 32184 C C . THR A 1 24 ? 8.834 -0.950 3.556 1.00 0.00 24 THR A C 19
ATOM 32185 O O . THR A 1 24 ? 9.846 -0.891 4.253 1.00 0.00 24 THR A O 19
ATOM 32196 N N . PHE A 1 25 ? 8.589 -0.100 2.559 1.00 0.00 25 PHE A N 19
ATOM 32197 C CA . PHE A 1 25 ? 9.524 0.974 2.218 1.00 0.00 25 PHE A CA 19
ATOM 32198 C C . PHE A 1 25 ? 8.791 2.309 2.129 1.00 0.00 25 PHE A C 19
ATOM 32199 O O . PHE A 1 25 ? 7.725 2.409 1.523 1.00 0.00 25 PHE A O 19
ATOM 32216 N N . ALA A 1 26 ? 9.378 3.335 2.741 1.00 0.00 26 ALA A N 19
ATOM 32217 C CA . ALA A 1 26 ? 8.791 4.672 2.738 1.00 0.00 26 ALA A CA 19
ATOM 32218 C C . ALA A 1 26 ? 9.856 5.714 2.422 1.00 0.00 26 ALA A C 19
ATOM 32219 O O . ALA A 1 26 ? 11.006 5.591 2.845 1.00 0.00 26 ALA A O 19
ATOM 32226 N N . LEU A 1 27 ? 9.463 6.740 1.675 1.00 0.00 27 LEU A N 19
ATOM 32227 C CA . LEU A 1 27 ? 10.385 7.811 1.301 1.00 0.00 27 LEU A CA 19
ATOM 32228 C C . LEU A 1 27 ? 10.223 8.999 2.241 1.00 0.00 27 LEU A C 19
ATOM 32229 O O . LEU A 1 27 ? 10.972 9.974 2.158 1.00 0.00 27 LEU A O 19
ATOM 32245 N N . ASP A 1 28 ? 9.242 8.917 3.135 1.00 0.00 28 ASP A N 19
ATOM 32246 C CA . ASP A 1 28 ? 8.992 9.995 4.087 1.00 0.00 28 ASP A CA 19
ATOM 32247 C C . ASP A 1 28 ? 8.332 9.452 5.350 1.00 0.00 28 ASP A C 19
ATOM 32248 O O . ASP A 1 28 ? 7.813 8.336 5.360 1.00 0.00 28 ASP A O 19
ATOM 32257 N N . ALA A 1 29 ? 8.355 10.251 6.410 1.00 0.00 29 ALA A N 19
ATOM 32258 C CA . ALA A 1 29 ? 7.755 9.843 7.677 1.00 0.00 29 ALA A CA 19
ATOM 32259 C C . ALA A 1 29 ? 6.243 9.688 7.533 1.00 0.00 29 ALA A C 19
ATOM 32260 O O . ALA A 1 29 ? 5.645 8.786 8.117 1.00 0.00 29 ALA A O 19
ATOM 32267 N N . THR A 1 30 ? 5.633 10.579 6.760 1.00 0.00 30 THR A N 19
ATOM 32268 C CA . THR A 1 30 ? 4.189 10.533 6.555 1.00 0.00 30 THR A CA 19
ATOM 32269 C C . THR A 1 30 ? 3.782 9.218 5.897 1.00 0.00 30 THR A C 19
ATOM 32270 O O . THR A 1 30 ? 2.823 8.561 6.323 1.00 0.00 30 THR A O 19
ATOM 32281 N N . PHE A 1 31 ? 4.522 8.829 4.863 1.00 0.00 31 PHE A N 19
ATOM 32282 C CA . PHE A 1 31 ? 4.240 7.589 4.154 1.00 0.00 31 PHE A CA 19
ATOM 32283 C C . PHE A 1 31 ? 4.486 6.385 5.065 1.00 0.00 31 PHE A C 19
ATOM 32284 O O . PHE A 1 31 ? 3.869 5.334 4.907 1.00 0.00 31 PHE A O 19
ATOM 32301 N N . ASP A 1 32 ? 5.388 6.558 6.018 1.00 0.00 32 ASP A N 19
ATOM 32302 C CA . ASP A 1 32 ? 5.703 5.486 6.952 1.00 0.00 32 ASP A CA 19
ATOM 32303 C C . ASP A 1 32 ? 4.572 5.293 7.960 1.00 0.00 32 ASP A C 19
ATOM 32304 O O . ASP A 1 32 ? 4.230 4.164 8.311 1.00 0.00 32 ASP A O 19
ATOM 32313 N N . SER A 1 33 ? 4.006 6.400 8.430 1.00 0.00 33 SER A N 19
ATOM 32314 C CA . SER A 1 33 ? 2.926 6.337 9.408 1.00 0.00 33 SER A CA 19
ATOM 32315 C C . SER A 1 33 ? 1.672 5.719 8.798 1.00 0.00 33 SER A C 19
ATOM 32316 O O . SER A 1 33 ? 1.060 4.828 9.386 1.00 0.00 33 SER A O 19
ATOM 32324 N N . VAL A 1 34 ? 1.291 6.199 7.619 1.00 0.00 34 VAL A N 19
ATOM 32325 C CA . VAL A 1 34 ? 0.100 5.678 6.949 1.00 0.00 34 VAL A CA 19
ATOM 32326 C C . VAL A 1 34 ? 0.302 4.219 6.559 1.00 0.00 34 VAL A C 19
ATOM 32327 O O . VAL A 1 34 ? -0.598 3.397 6.722 1.00 0.00 34 VAL A O 19
ATOM 32340 N N . LEU A 1 35 ? 1.486 3.898 6.045 1.00 0.00 35 LEU A N 19
ATOM 32341 C CA . LEU A 1 35 ? 1.778 2.529 5.642 1.00 0.00 35 LEU A CA 19
ATOM 32342 C C . LEU A 1 35 ? 1.730 1.589 6.843 1.00 0.00 35 LEU A C 19
ATOM 32343 O O . LEU A 1 35 ? 1.175 0.493 6.764 1.00 0.00 35 LEU A O 19
ATOM 32359 N N . SER A 1 36 ? 2.309 2.023 7.953 1.00 0.00 36 SER A N 19
ATOM 32360 C CA . SER A 1 36 ? 2.318 1.206 9.158 1.00 0.00 36 SER A CA 19
ATOM 32361 C C . SER A 1 36 ? 0.910 1.060 9.724 1.00 0.00 36 SER A C 19
ATOM 32362 O O . SER A 1 36 ? 0.494 -0.030 10.117 1.00 0.00 36 SER A O 19
ATOM 32370 N N . LYS A 1 37 ? 0.176 2.165 9.753 1.00 0.00 37 LYS A N 19
ATOM 32371 C CA . LYS A 1 37 ? -1.186 2.152 10.265 1.00 0.00 37 LYS A CA 19
ATOM 32372 C C . LYS A 1 37 ? -2.088 1.292 9.387 1.00 0.00 37 LYS A C 19
ATOM 32373 O O . LYS A 1 37 ? -3.002 0.630 9.876 1.00 0.00 37 LYS A O 19
ATOM 32392 N N . ALA A 1 38 ? -1.830 1.318 8.083 1.00 0.00 38 ALA A N 19
ATOM 32393 C CA . ALA A 1 38 ? -2.628 0.549 7.135 1.00 0.00 38 ALA A CA 19
ATOM 32394 C C . ALA A 1 38 ? -2.165 -0.903 7.090 1.00 0.00 38 ALA A C 19
ATOM 32395 O O . ALA A 1 38 ? -2.949 -1.821 7.341 1.00 0.00 38 ALA A O 19
ATOM 32402 N N . CYS A 1 39 ? -0.889 -1.105 6.765 1.00 0.00 39 CYS A N 19
ATOM 32403 C CA . CYS A 1 39 ? -0.327 -2.454 6.685 1.00 0.00 39 CYS A CA 19
ATOM 32404 C C . CYS A 1 39 ? 1.068 -2.494 7.301 1.00 0.00 39 CYS A C 19
ATOM 32405 O O . CYS A 1 39 ? 2.061 -2.216 6.629 1.00 0.00 39 CYS A O 19
ATOM 32413 N N . SER A 1 40 ? 1.135 -2.853 8.581 1.00 0.00 40 SER A N 19
ATOM 32414 C CA . SER A 1 40 ? 2.413 -2.943 9.291 1.00 0.00 40 SER A CA 19
ATOM 32415 C C . SER A 1 40 ? 2.873 -4.397 9.374 1.00 0.00 40 SER A C 19
ATOM 32416 O O . SER A 1 40 ? 3.949 -4.687 9.895 1.00 0.00 40 SER A O 19
ATOM 32424 N N . GLU A 1 41 ? 2.049 -5.310 8.864 1.00 0.00 41 GLU A N 19
ATOM 32425 C CA . GLU A 1 41 ? 2.381 -6.735 8.890 1.00 0.00 41 GLU A CA 19
ATOM 32426 C C . GLU A 1 41 ? 1.849 -7.434 7.648 1.00 0.00 41 GLU A C 19
ATOM 32427 O O . GLU A 1 41 ? 0.659 -7.353 7.339 1.00 0.00 41 GLU A O 19
ATOM 32439 N N . PHE A 1 42 ? 2.737 -8.133 6.938 1.00 0.00 42 PHE A N 19
ATOM 32440 C CA . PHE A 1 42 ? 2.351 -8.857 5.728 1.00 0.00 42 PHE A CA 19
ATOM 32441 C C . PHE A 1 42 ? 2.428 -10.359 5.968 1.00 0.00 42 PHE A C 19
ATOM 32442 O O . PHE A 1 42 ? 3.513 -10.921 6.124 1.00 0.00 42 PHE A O 19
ATOM 32459 N N . GLU A 1 43 ? 1.266 -11.003 5.991 1.00 0.00 43 GLU A N 19
ATOM 32460 C CA . GLU A 1 43 ? 1.202 -12.442 6.205 1.00 0.00 43 GLU A CA 19
ATOM 32461 C C . GLU A 1 43 ? 1.737 -13.183 4.989 1.00 0.00 43 GLU A C 19
ATOM 32462 O O . GLU A 1 43 ? 1.731 -12.656 3.877 1.00 0.00 43 GLU A O 19
ATOM 32474 N N . VAL A 1 44 ? 2.190 -14.415 5.202 1.00 0.00 44 VAL A N 19
ATOM 32475 C CA . VAL A 1 44 ? 2.721 -15.236 4.112 1.00 0.00 44 VAL A CA 19
ATOM 32476 C C . VAL A 1 44 ? 2.096 -16.625 4.136 1.00 0.00 44 VAL A C 19
ATOM 32477 O O . VAL A 1 44 ? 2.129 -17.317 5.154 1.00 0.00 44 VAL A O 19
ATOM 32490 N N . ASP A 1 45 ? 1.523 -17.029 3.003 1.00 0.00 45 ASP A N 19
ATOM 32491 C CA . ASP A 1 45 ? 0.888 -18.339 2.894 1.00 0.00 45 ASP A CA 19
ATOM 32492 C C . ASP A 1 45 ? 1.041 -18.890 1.483 1.00 0.00 45 ASP A C 19
ATOM 32493 O O . ASP A 1 45 ? 1.101 -18.134 0.512 1.00 0.00 45 ASP A O 19
ATOM 32502 N N . LYS A 1 46 ? 1.105 -20.209 1.377 1.00 0.00 46 LYS A N 19
ATOM 32503 C CA . LYS A 1 46 ? 1.254 -20.855 0.077 1.00 0.00 46 LYS A CA 19
ATOM 32504 C C . LYS A 1 46 ? -0.040 -20.757 -0.725 1.00 0.00 46 LYS A C 19
ATOM 32505 O O . LYS A 1 46 ? -0.224 -21.472 -1.711 1.00 0.00 46 LYS A O 19
ATOM 32524 N N . ASP A 1 47 ? -0.931 -19.863 -0.299 1.00 0.00 47 ASP A N 19
ATOM 32525 C CA . ASP A 1 47 ? -2.213 -19.667 -0.982 1.00 0.00 47 ASP A CA 19
ATOM 32526 C C . ASP A 1 47 ? -2.262 -18.297 -1.650 1.00 0.00 47 ASP A C 19
ATOM 32527 O O . ASP A 1 47 ? -3.238 -17.958 -2.323 1.00 0.00 47 ASP A O 19
ATOM 32536 N N . VAL A 1 48 ? -1.208 -17.505 -1.457 1.00 0.00 48 VAL A N 19
ATOM 32537 C CA . VAL A 1 48 ? -1.134 -16.163 -2.039 1.00 0.00 48 VAL A CA 19
ATOM 32538 C C . VAL A 1 48 ? 0.061 -16.060 -2.978 1.00 0.00 48 VAL A C 19
ATOM 32539 O O . VAL A 1 48 ? 1.171 -16.466 -2.636 1.00 0.00 48 VAL A O 19
ATOM 32552 N N . THR A 1 49 ? -0.176 -15.516 -4.170 1.00 0.00 49 THR A N 19
ATOM 32553 C CA . THR A 1 49 ? 0.884 -15.360 -5.163 1.00 0.00 49 THR A CA 19
ATOM 32554 C C . THR A 1 49 ? 1.375 -13.919 -5.191 1.00 0.00 49 THR A C 19
ATOM 32555 O O . THR A 1 49 ? 0.666 -13.001 -4.776 1.00 0.00 49 THR A O 19
ATOM 32566 N N . LEU A 1 50 ? 2.591 -13.731 -5.674 1.00 0.00 50 LEU A N 19
ATOM 32567 C CA . LEU A 1 50 ? 3.175 -12.397 -5.744 1.00 0.00 50 LEU A CA 19
ATOM 32568 C C . LEU A 1 50 ? 2.199 -11.414 -6.382 1.00 0.00 50 LEU A C 19
ATOM 32569 O O . LEU A 1 50 ? 2.055 -10.283 -5.921 1.00 0.00 50 LEU A O 19
ATOM 32585 N N . ASP A 1 51 ? 1.526 -11.852 -7.444 1.00 0.00 51 ASP A N 19
ATOM 32586 C CA . ASP A 1 51 ? 0.564 -10.997 -8.128 1.00 0.00 51 ASP A CA 19
ATOM 32587 C C . ASP A 1 51 ? -0.544 -10.567 -7.165 1.00 0.00 51 ASP A C 19
ATOM 32588 O O . ASP A 1 51 ? -0.867 -9.378 -7.049 1.00 0.00 51 ASP A O 19
ATOM 32597 N N . GLU A 1 52 ? -1.108 -11.541 -6.461 1.00 0.00 52 GLU A N 19
ATOM 32598 C CA . GLU A 1 52 ? -2.163 -11.257 -5.502 1.00 0.00 52 GLU A CA 19
ATOM 32599 C C . GLU A 1 52 ? -1.630 -10.393 -4.372 1.00 0.00 52 GLU A C 19
ATOM 32600 O O . GLU A 1 52 ? -2.333 -9.528 -3.853 1.00 0.00 52 GLU A O 19
ATOM 32612 N N . LEU A 1 53 ? -0.378 -10.628 -3.997 1.00 0.00 53 LEU A N 19
ATOM 32613 C CA . LEU A 1 53 ? 0.231 -9.854 -2.929 1.00 0.00 53 LEU A CA 19
ATOM 32614 C C . LEU A 1 53 ? 0.290 -8.381 -3.311 1.00 0.00 53 LEU A C 19
ATOM 32615 O O . LEU A 1 53 ? -0.019 -7.518 -2.494 1.00 0.00 53 LEU A O 19
ATOM 32631 N N . LEU A 1 54 ? 0.684 -8.107 -4.549 1.00 0.00 54 LEU A N 19
ATOM 32632 C CA . LEU A 1 54 ? 0.783 -6.732 -5.034 1.00 0.00 54 LEU A CA 19
ATOM 32633 C C . LEU A 1 54 ? -0.592 -6.075 -5.028 1.00 0.00 54 LEU A C 19
ATOM 32634 O O . LEU A 1 54 ? -0.743 -4.901 -4.671 1.00 0.00 54 LEU A O 19
ATOM 32650 N N . ASP A 1 55 ? -1.599 -6.833 -5.429 1.00 0.00 55 ASP A N 19
ATOM 32651 C CA . ASP A 1 55 ? -2.951 -6.308 -5.451 1.00 0.00 55 ASP A CA 19
ATOM 32652 C C . ASP A 1 55 ? -3.453 -6.037 -4.032 1.00 0.00 55 ASP A C 19
ATOM 32653 O O . ASP A 1 55 ? -4.081 -5.011 -3.776 1.00 0.00 55 ASP A O 19
ATOM 32662 N N . VAL A 1 56 ? -3.191 -6.976 -3.122 1.00 0.00 56 VAL A N 19
ATOM 32663 C CA . VAL A 1 56 ? -3.645 -6.839 -1.736 1.00 0.00 56 VAL A CA 19
ATOM 32664 C C . VAL A 1 56 ? -2.981 -5.652 -1.049 1.00 0.00 56 VAL A C 19
ATOM 32665 O O . VAL A 1 56 ? -3.653 -4.822 -0.450 1.00 0.00 56 VAL A O 19
ATOM 32678 N N . VAL A 1 57 ? -1.659 -5.598 -1.104 1.00 0.00 57 VAL A N 19
ATOM 32679 C CA . VAL A 1 57 ? -0.936 -4.519 -0.445 1.00 0.00 57 VAL A CA 19
ATOM 32680 C C . VAL A 1 57 ? -1.385 -3.179 -1.000 1.00 0.00 57 VAL A C 19
ATOM 32681 O O . VAL A 1 57 ? -1.643 -2.244 -0.241 1.00 0.00 57 VAL A O 19
ATOM 32694 N N . LEU A 1 58 ? -1.475 -3.081 -2.324 1.00 0.00 58 LEU A N 19
ATOM 32695 C CA . LEU A 1 58 ? -1.891 -1.826 -2.939 1.00 0.00 58 LEU A CA 19
ATOM 32696 C C . LEU A 1 58 ? -3.338 -1.499 -2.577 1.00 0.00 58 LEU A C 19
ATOM 32697 O O . LEU A 1 58 ? -3.641 -0.415 -2.083 1.00 0.00 58 LEU A O 19
ATOM 32713 N N . ASP A 1 59 ? -4.229 -2.434 -2.850 1.00 0.00 59 ASP A N 19
ATOM 32714 C CA . ASP A 1 59 ? -5.637 -2.223 -2.571 1.00 0.00 59 ASP A CA 19
ATOM 32715 C C . ASP A 1 59 ? -5.834 -1.948 -1.088 1.00 0.00 59 ASP A C 19
ATOM 32716 O O . ASP A 1 59 ? -6.745 -1.223 -0.694 1.00 0.00 59 ASP A O 19
ATOM 32725 N N . ALA A 1 60 ? -4.980 -2.548 -0.269 1.00 0.00 60 ALA A N 19
ATOM 32726 C CA . ALA A 1 60 ? -5.071 -2.378 1.176 1.00 0.00 60 ALA A CA 19
ATOM 32727 C C . ALA A 1 60 ? -4.792 -0.933 1.585 1.00 0.00 60 ALA A C 19
ATOM 32728 O O . ALA A 1 60 ? -5.620 -0.290 2.236 1.00 0.00 60 ALA A O 19
ATOM 32735 N N . VAL A 1 61 ? -3.625 -0.420 1.198 1.00 0.00 61 VAL A N 19
ATOM 32736 C CA . VAL A 1 61 ? -3.264 0.951 1.542 1.00 0.00 61 VAL A CA 19
ATOM 32737 C C . VAL A 1 61 ? -4.137 1.944 0.785 1.00 0.00 61 VAL A C 19
ATOM 32738 O O . VAL A 1 61 ? -4.614 2.927 1.354 1.00 0.00 61 VAL A O 19
ATOM 32751 N N . GLU A 1 62 ? -4.339 1.686 -0.503 1.00 0.00 62 GLU A N 19
ATOM 32752 C CA . GLU A 1 62 ? -5.148 2.567 -1.331 1.00 0.00 62 GLU A CA 19
ATOM 32753 C C . GLU A 1 62 ? -6.558 2.675 -0.766 1.00 0.00 62 GLU A C 19
ATOM 32754 O O . GLU A 1 62 ? -7.118 3.768 -0.676 1.00 0.00 62 GLU A O 19
ATOM 32766 N N . SER A 1 63 ? -7.124 1.537 -0.387 1.00 0.00 63 SER A N 19
ATOM 32767 C CA . SER A 1 63 ? -8.469 1.523 0.170 1.00 0.00 63 SER A CA 19
ATOM 32768 C C . SER A 1 63 ? -8.519 2.308 1.474 1.00 0.00 63 SER A C 19
ATOM 32769 O O . SER A 1 63 ? -9.428 3.110 1.688 1.00 0.00 63 SER A O 19
ATOM 32777 N N . THR A 1 64 ? -7.543 2.071 2.347 1.00 0.00 64 THR A N 19
ATOM 32778 C CA . THR A 1 64 ? -7.511 2.769 3.626 1.00 0.00 64 THR A CA 19
ATOM 32779 C C . THR A 1 64 ? -7.340 4.264 3.410 1.00 0.00 64 THR A C 19
ATOM 32780 O O . THR A 1 64 ? -8.120 5.070 3.922 1.00 0.00 64 THR A O 19
ATOM 32791 N N . LEU A 1 65 ? -6.314 4.634 2.640 1.00 0.00 65 LEU A N 19
ATOM 32792 C CA . LEU A 1 65 ? -6.047 6.043 2.345 1.00 0.00 65 LEU A CA 19
ATOM 32793 C C . LEU A 1 65 ? -6.335 6.351 0.879 1.00 0.00 65 LEU A C 19
ATOM 32794 O O . LEU A 1 65 ? -5.415 6.553 0.085 1.00 0.00 65 LEU A O 19
ATOM 32810 N N . SER A 1 66 ? -7.616 6.402 0.529 1.00 0.00 66 SER A N 19
ATOM 32811 C CA . SER A 1 66 ? -8.014 6.703 -0.837 1.00 0.00 66 SER A CA 19
ATOM 32812 C C . SER A 1 66 ? -7.881 8.206 -1.118 1.00 0.00 66 SER A C 19
ATOM 32813 O O . SER A 1 66 ? -7.358 8.607 -2.156 1.00 0.00 66 SER A O 19
ATOM 32821 N N . PRO A 1 67 ? -8.365 9.032 -0.221 1.00 0.00 67 PRO A N 19
ATOM 32822 C CA . PRO A 1 67 ? -8.319 10.509 -0.392 1.00 0.00 67 PRO A CA 19
ATOM 32823 C C . PRO A 1 67 ? -6.968 11.087 0.018 1.00 0.00 67 PRO A C 19
ATOM 32824 O O . PRO A 1 67 ? -6.650 11.169 1.206 1.00 0.00 67 PRO A O 19
ATOM 32835 N N . CYS A 1 68 ? -6.178 11.497 -0.974 1.00 0.00 68 CYS A N 19
ATOM 32836 C CA . CYS A 1 68 ? -4.859 12.080 -0.711 1.00 0.00 68 CYS A CA 19
ATOM 32837 C C . CYS A 1 68 ? -4.669 13.346 -1.534 1.00 0.00 68 CYS A C 19
ATOM 32838 O O . CYS A 1 68 ? -3.749 14.123 -1.287 1.00 0.00 68 CYS A O 19
ATOM 32846 N N . LYS A 1 69 ? -5.545 13.549 -2.512 1.00 0.00 69 LYS A N 19
ATOM 32847 C CA . LYS A 1 69 ? -5.456 14.725 -3.370 1.00 0.00 69 LYS A CA 19
ATOM 32848 C C . LYS A 1 69 ? -5.351 16.002 -2.539 1.00 0.00 69 LYS A C 19
ATOM 32849 O O . LYS A 1 69 ? -5.149 17.089 -3.079 1.00 0.00 69 LYS A O 19
ATOM 32868 N N . GLU A 1 70 ? -5.492 15.864 -1.223 1.00 0.00 70 GLU A N 19
ATOM 32869 C CA . GLU A 1 70 ? -5.417 17.012 -0.328 1.00 0.00 70 GLU A CA 19
ATOM 32870 C C . GLU A 1 70 ? -3.980 17.508 -0.215 1.00 0.00 70 GLU A C 19
ATOM 32871 O O . GLU A 1 70 ? -3.732 18.711 -0.137 1.00 0.00 70 GLU A O 19
ATOM 32883 N N . HIS A 1 71 ? -3.032 16.573 -0.214 1.00 0.00 71 HIS A N 19
ATOM 32884 C CA . HIS A 1 71 ? -1.619 16.926 -0.117 1.00 0.00 71 HIS A CA 19
ATOM 32885 C C . HIS A 1 71 ? -1.060 17.286 -1.489 1.00 0.00 71 HIS A C 19
ATOM 32886 O O . HIS A 1 71 ? -1.590 16.862 -2.517 1.00 0.00 71 HIS A O 19
ATOM 32900 N N . ASP A 1 72 ? 0.018 18.065 -1.496 1.00 0.00 72 ASP A N 19
ATOM 32901 C CA . ASP A 1 72 ? 0.640 18.472 -2.748 1.00 0.00 72 ASP A CA 19
ATOM 32902 C C . ASP A 1 72 ? 1.444 17.321 -3.346 1.00 0.00 72 ASP A C 19
ATOM 32903 O O . ASP A 1 72 ? 1.175 16.875 -4.462 1.00 0.00 72 ASP A O 19
ATOM 32912 N N . VAL A 1 73 ? 2.433 16.841 -2.593 1.00 0.00 73 VAL A N 19
ATOM 32913 C CA . VAL A 1 73 ? 3.276 15.736 -3.052 1.00 0.00 73 VAL A CA 19
ATOM 32914 C C . VAL A 1 73 ? 2.751 14.408 -2.512 1.00 0.00 73 VAL A C 19
ATOM 32915 O O . VAL A 1 73 ? 2.657 13.422 -3.242 1.00 0.00 73 VAL A O 19
ATOM 32928 N N . ILE A 1 74 ? 2.407 14.394 -1.227 1.00 0.00 74 ILE A N 19
ATOM 32929 C CA . ILE A 1 74 ? 1.888 13.185 -0.591 1.00 0.00 74 ILE A CA 19
ATOM 32930 C C . ILE A 1 74 ? 0.486 12.874 -1.118 1.00 0.00 74 ILE A C 19
ATOM 32931 O O . ILE A 1 74 ? -0.137 11.888 -0.726 1.00 0.00 74 ILE A O 19
ATOM 32947 N N . GLY A 1 75 ? -0.006 13.730 -2.012 1.00 0.00 75 GLY A N 19
ATOM 32948 C CA . GLY A 1 75 ? -1.339 13.553 -2.594 1.00 0.00 75 GLY A CA 19
ATOM 32949 C C . GLY A 1 75 ? -1.252 13.072 -4.034 1.00 0.00 75 GLY A C 19
ATOM 32950 O O . GLY A 1 75 ? -2.023 12.215 -4.463 1.00 0.00 75 GLY A O 19
ATOM 32954 N N . THR A 1 76 ? -0.311 13.639 -4.778 1.00 0.00 76 THR A N 19
ATOM 32955 C CA . THR A 1 76 ? -0.134 13.267 -6.176 1.00 0.00 76 THR A CA 19
ATOM 32956 C C . THR A 1 76 ? -0.086 11.753 -6.325 1.00 0.00 76 THR A C 19
ATOM 32957 O O . THR A 1 76 ? -0.179 11.224 -7.432 1.00 0.00 76 THR A O 19
ATOM 32968 N N . LYS A 1 77 ? 0.060 11.061 -5.203 1.00 0.00 77 LYS A N 19
ATOM 32969 C CA . LYS A 1 77 ? 0.122 9.610 -5.222 1.00 0.00 77 LYS A CA 19
ATOM 32970 C C . LYS A 1 77 ? -1.115 9.032 -5.891 1.00 0.00 77 LYS A C 19
ATOM 32971 O O . LYS A 1 77 ? -1.034 8.029 -6.590 1.00 0.00 77 LYS A O 19
ATOM 32990 N N . VAL A 1 78 ? -2.261 9.657 -5.659 1.00 0.00 78 VAL A N 19
ATOM 32991 C CA . VAL A 1 78 ? -3.506 9.177 -6.244 1.00 0.00 78 VAL A CA 19
ATOM 32992 C C . VAL A 1 78 ? -3.410 9.183 -7.769 1.00 0.00 78 VAL A C 19
ATOM 32993 O O . VAL A 1 78 ? -3.795 8.217 -8.429 1.00 0.00 78 VAL A O 19
ATOM 33006 N N . CYS A 1 79 ? -2.896 10.276 -8.319 1.00 0.00 79 CYS A N 19
ATOM 33007 C CA . CYS A 1 79 ? -2.762 10.389 -9.764 1.00 0.00 79 CYS A CA 19
ATOM 33008 C C . CYS A 1 79 ? -1.781 9.350 -10.296 1.00 0.00 79 CYS A C 19
ATOM 33009 O O . CYS A 1 79 ? -2.073 8.641 -11.264 1.00 0.00 79 CYS A O 19
ATOM 33017 N N . ALA A 1 80 ? -0.624 9.253 -9.654 1.00 0.00 80 ALA A N 19
ATOM 33018 C CA . ALA A 1 80 ? 0.389 8.292 -10.068 1.00 0.00 80 ALA A CA 19
ATOM 33019 C C . ALA A 1 80 ? -0.128 6.872 -9.891 1.00 0.00 80 ALA A C 19
ATOM 33020 O O . ALA A 1 80 ? 0.175 5.984 -10.688 1.00 0.00 80 ALA A O 19
ATOM 33027 N N . LEU A 1 81 ? -0.903 6.668 -8.839 1.00 0.00 81 LEU A N 19
ATOM 33028 C CA . LEU A 1 81 ? -1.453 5.356 -8.558 1.00 0.00 81 LEU A CA 19
ATOM 33029 C C . LEU A 1 81 ? -2.370 4.917 -9.683 1.00 0.00 81 LEU A C 19
ATOM 33030 O O . LEU A 1 81 ? -2.324 3.772 -10.120 1.00 0.00 81 LEU A O 19
ATOM 33046 N N . LEU A 1 82 ? -3.203 5.831 -10.148 1.00 0.00 82 LEU A N 19
ATOM 33047 C CA . LEU A 1 82 ? -4.118 5.509 -11.229 1.00 0.00 82 LEU A CA 19
ATOM 33048 C C . LEU A 1 82 ? -3.337 5.221 -12.506 1.00 0.00 82 LEU A C 19
ATOM 33049 O O . LEU A 1 82 ? -3.678 4.312 -13.263 1.00 0.00 82 LEU A O 19
ATOM 33065 N N . ASP A 1 83 ? -2.298 6.016 -12.748 1.00 0.00 83 ASP A N 19
ATOM 33066 C CA . ASP A 1 83 ? -1.488 5.850 -13.951 1.00 0.00 83 ASP A CA 19
ATOM 33067 C C . ASP A 1 83 ? -0.783 4.497 -13.960 1.00 0.00 83 ASP A C 19
ATOM 33068 O O . ASP A 1 83 ? -0.855 3.758 -14.942 1.00 0.00 83 ASP A O 19
ATOM 33077 N N . ARG A 1 84 ? -0.097 4.179 -12.865 1.00 0.00 84 ARG A N 19
ATOM 33078 C CA . ARG A 1 84 ? 0.624 2.917 -12.765 1.00 0.00 84 ARG A CA 19
ATOM 33079 C C . ARG A 1 84 ? -0.347 1.751 -12.671 1.00 0.00 84 ARG A C 19
ATOM 33080 O O . ARG A 1 84 ? -0.137 0.696 -13.263 1.00 0.00 84 ARG A O 19
ATOM 33101 N N . LEU A 1 85 ? -1.410 1.949 -11.915 1.00 0.00 85 LEU A N 19
ATOM 33102 C CA . LEU A 1 85 ? -2.404 0.907 -11.739 1.00 0.00 85 LEU A CA 19
ATOM 33103 C C . LEU A 1 85 ? -3.053 0.552 -13.066 1.00 0.00 85 LEU A C 19
ATOM 33104 O O . LEU A 1 85 ? -3.315 -0.617 -13.344 1.00 0.00 85 LEU A O 19
ATOM 33120 N N . ALA A 1 86 ? -3.321 1.566 -13.875 1.00 0.00 86 ALA A N 19
ATOM 33121 C CA . ALA A 1 86 ? -3.954 1.351 -15.170 1.00 0.00 86 ALA A CA 19
ATOM 33122 C C . ALA A 1 86 ? -2.925 0.932 -16.216 1.00 0.00 86 ALA A C 19
ATOM 33123 O O . ALA A 1 86 ? -3.193 0.065 -17.044 1.00 0.00 86 ALA A O 19
ATOM 33130 N N . GLY A 1 87 ? -1.750 1.560 -16.175 1.00 0.00 87 GLY A N 19
ATOM 33131 C CA . GLY A 1 87 ? -0.694 1.246 -17.133 1.00 0.00 87 GLY A CA 19
ATOM 33132 C C . GLY A 1 87 ? 0.208 0.138 -16.611 1.00 0.00 87 GLY A C 19
ATOM 33133 O O . GLY A 1 87 ? 0.059 -1.028 -16.980 1.00 0.00 87 GLY A O 19
ATOM 33137 N N . ASP A 1 88 ? 1.151 0.512 -15.749 1.00 0.00 88 ASP A N 19
ATOM 33138 C CA . ASP A 1 88 ? 2.094 -0.453 -15.175 1.00 0.00 88 ASP A CA 19
ATOM 33139 C C . ASP A 1 88 ? 2.250 -0.229 -13.675 1.00 0.00 88 ASP A C 19
ATOM 33140 O O . ASP A 1 88 ? 3.009 0.637 -13.238 1.00 0.00 88 ASP A O 19
ATOM 33149 N N . TYR A 1 89 ? 1.516 -1.018 -12.902 1.00 0.00 89 TYR A N 19
ATOM 33150 C CA . TYR A 1 89 ? 1.556 -0.918 -11.450 1.00 0.00 89 TYR A CA 19
ATOM 33151 C C . TYR A 1 89 ? 2.989 -1.064 -10.945 1.00 0.00 89 TYR A C 19
ATOM 33152 O O . TYR A 1 89 ? 3.775 -0.116 -10.992 1.00 0.00 89 TYR A O 19
ATOM 33170 N N . VAL A 1 90 ? 3.319 -2.252 -10.461 1.00 0.00 90 VAL A N 19
ATOM 33171 C CA . VAL A 1 90 ? 4.652 -2.530 -9.946 1.00 0.00 90 VAL A CA 19
ATOM 33172 C C . VAL A 1 90 ? 5.042 -3.973 -10.227 1.00 0.00 90 VAL A C 19
ATOM 33173 O O . VAL A 1 90 ? 4.190 -4.813 -10.521 1.00 0.00 90 VAL A O 19
ATOM 33186 N N . TYR A 1 91 ? 6.340 -4.262 -10.133 1.00 0.00 91 TYR A N 19
ATOM 33187 C CA . TYR A 1 91 ? 6.844 -5.612 -10.373 1.00 0.00 91 TYR A CA 19
ATOM 33188 C C . TYR A 1 91 ? 7.585 -6.114 -9.146 1.00 0.00 91 TYR A C 19
ATOM 33189 O O . TYR A 1 91 ? 8.287 -5.352 -8.476 1.00 0.00 91 TYR A O 19
ATOM 33207 N N . LEU A 1 92 ? 7.423 -7.404 -8.854 1.00 0.00 92 LEU A N 19
ATOM 33208 C CA . LEU A 1 92 ? 8.080 -8.016 -7.699 1.00 0.00 92 LEU A CA 19
ATOM 33209 C C . LEU A 1 92 ? 8.949 -9.183 -8.143 1.00 0.00 92 LEU A C 19
ATOM 33210 O O . LEU A 1 92 ? 8.481 -10.103 -8.813 1.00 0.00 92 LEU A O 19
ATOM 33226 N N . PHE A 1 93 ? 10.223 -9.137 -7.759 1.00 0.00 93 PHE A N 19
ATOM 33227 C CA . PHE A 1 93 ? 11.170 -10.195 -8.117 1.00 0.00 93 PHE A CA 19
ATOM 33228 C C . PHE A 1 93 ? 11.892 -10.710 -6.876 1.00 0.00 93 PHE A C 19
ATOM 33229 O O . PHE A 1 93 ? 12.033 -9.996 -5.881 1.00 0.00 93 PHE A O 19
ATOM 33246 N N . ASP A 1 94 ? 12.349 -11.956 -6.943 1.00 0.00 94 ASP A N 19
ATOM 33247 C CA . ASP A 1 94 ? 13.057 -12.569 -5.825 1.00 0.00 94 ASP A CA 19
ATOM 33248 C C . ASP A 1 94 ? 14.473 -12.014 -5.721 1.00 0.00 94 ASP A C 19
ATOM 33249 O O . ASP A 1 94 ? 14.889 -11.196 -6.541 1.00 0.00 94 ASP A O 19
ATOM 33258 N N . GLU A 1 95 ? 15.205 -12.459 -4.706 1.00 0.00 95 GLU A N 19
ATOM 33259 C CA . GLU A 1 95 ? 16.569 -11.992 -4.504 1.00 0.00 95 GLU A CA 19
ATOM 33260 C C . GLU A 1 95 ? 17.349 -12.032 -5.816 1.00 0.00 95 GLU A C 19
ATOM 33261 O O . GLU A 1 95 ? 17.837 -11.005 -6.287 1.00 0.00 95 GLU A O 19
ATOM 33273 N N . GLY A 1 96 ? 17.464 -13.220 -6.397 1.00 0.00 96 GLY A N 19
ATOM 33274 C CA . GLY A 1 96 ? 18.191 -13.375 -7.651 1.00 0.00 96 GLY A CA 19
ATOM 33275 C C . GLY A 1 96 ? 17.515 -12.598 -8.774 1.00 0.00 96 GLY A C 19
ATOM 33276 O O . GLY A 1 96 ? 18.173 -11.878 -9.526 1.00 0.00 96 GLY A O 19
ATOM 33280 N N . GLY A 1 97 ? 16.197 -12.744 -8.880 1.00 0.00 97 GLY A N 19
ATOM 33281 C CA . GLY A 1 97 ? 15.436 -12.049 -9.916 1.00 0.00 97 GLY A CA 19
ATOM 33282 C C . GLY A 1 97 ? 14.191 -12.842 -10.305 1.00 0.00 97 GLY A C 19
ATOM 33283 O O . GLY A 1 97 ? 13.296 -12.320 -10.968 1.00 0.00 97 GLY A O 19
ATOM 33287 N N . ASP A 1 98 ? 14.141 -14.102 -9.885 1.00 0.00 98 ASP A N 19
ATOM 33288 C CA . ASP A 1 98 ? 12.998 -14.954 -10.196 1.00 0.00 98 ASP A CA 19
ATOM 33289 C C . ASP A 1 98 ? 11.742 -14.435 -9.510 1.00 0.00 98 ASP A C 19
ATOM 33290 O O . ASP A 1 98 ? 11.794 -13.963 -8.374 1.00 0.00 98 ASP A O 19
ATOM 33299 N N . GLU A 1 99 ? 10.610 -14.520 -10.203 1.00 0.00 99 GLU A N 19
ATOM 33300 C CA . GLU A 1 99 ? 9.352 -14.048 -9.644 1.00 0.00 99 GLU A CA 19
ATOM 33301 C C . GLU A 1 99 ? 8.812 -15.045 -8.624 1.00 0.00 99 GLU A C 19
ATOM 33302 O O . GLU A 1 99 ? 8.029 -15.933 -8.964 1.00 0.00 99 GLU A O 19
ATOM 33314 N N . VAL A 1 100 ? 9.228 -14.886 -7.370 1.00 0.00 100 VAL A N 19
ATOM 33315 C CA . VAL A 1 100 ? 8.774 -15.770 -6.301 1.00 0.00 100 VAL A CA 19
ATOM 33316 C C . VAL A 1 100 ? 8.769 -15.034 -4.966 1.00 0.00 100 VAL A C 19
ATOM 33317 O O . VAL A 1 100 ? 9.698 -14.286 -4.657 1.00 0.00 100 VAL A O 19
ATOM 33330 N N . ILE A 1 101 ? 7.721 -15.243 -4.177 1.00 0.00 101 ILE A N 19
ATOM 33331 C CA . ILE A 1 101 ? 7.612 -14.587 -2.881 1.00 0.00 101 ILE A CA 19
ATOM 33332 C C . ILE A 1 101 ? 8.727 -15.057 -1.959 1.00 0.00 101 ILE A C 19
ATOM 33333 O O . ILE A 1 101 ? 8.979 -16.256 -1.836 1.00 0.00 101 ILE A O 19
ATOM 33349 N N . ALA A 1 102 ? 9.393 -14.106 -1.311 1.00 0.00 102 ALA A N 19
ATOM 33350 C CA . ALA A 1 102 ? 10.485 -14.438 -0.401 1.00 0.00 102 ALA A CA 19
ATOM 33351 C C . ALA A 1 102 ? 10.625 -13.358 0.679 1.00 0.00 102 ALA A C 19
ATOM 33352 O O . ALA A 1 102 ? 10.152 -12.233 0.512 1.00 0.00 102 ALA A O 19
ATOM 33359 N N . PRO A 1 103 ? 11.276 -13.683 1.765 1.00 0.00 103 PRO A N 19
ATOM 33360 C CA . PRO A 1 103 ? 11.502 -12.726 2.893 1.00 0.00 103 PRO A CA 19
ATOM 33361 C C . PRO A 1 103 ? 12.321 -11.506 2.454 1.00 0.00 103 PRO A C 19
ATOM 33362 O O . PRO A 1 103 ? 12.250 -10.445 3.074 1.00 0.00 103 PRO A O 19
ATOM 33373 N N . ARG A 1 104 ? 13.115 -11.676 1.396 1.00 0.00 104 ARG A N 19
ATOM 33374 C CA . ARG A 1 104 ? 13.967 -10.596 0.891 1.00 0.00 104 ARG A CA 19
ATOM 33375 C C . ARG A 1 104 ? 13.704 -10.347 -0.587 1.00 0.00 104 ARG A C 19
ATOM 33376 O O . ARG A 1 104 ? 14.615 -10.421 -1.411 1.00 0.00 104 ARG A O 19
ATOM 33397 N N . MET A 1 105 ? 12.453 -10.052 -0.911 1.00 0.00 105 MET A N 19
ATOM 33398 C CA . MET A 1 105 ? 12.059 -9.792 -2.294 1.00 0.00 105 MET A CA 19
ATOM 33399 C C . MET A 1 105 ? 11.899 -8.297 -2.517 1.00 0.00 105 MET A C 19
ATOM 33400 O O . MET A 1 105 ? 11.451 -7.571 -1.631 1.00 0.00 105 MET A O 19
ATOM 33414 N N . TYR A 1 106 ? 12.260 -7.839 -3.713 1.00 0.00 106 TYR A N 19
ATOM 33415 C CA . TYR A 1 106 ? 12.144 -6.424 -4.049 1.00 0.00 106 TYR A CA 19
ATOM 33416 C C . TYR A 1 106 ? 10.853 -6.167 -4.820 1.00 0.00 106 TYR A C 19
ATOM 33417 O O . TYR A 1 106 ? 10.574 -6.826 -5.826 1.00 0.00 106 TYR A O 19
ATOM 33435 N N . CYS A 1 107 ? 10.065 -5.202 -4.338 1.00 0.00 107 CYS A N 19
ATOM 33436 C CA . CYS A 1 107 ? 8.794 -4.848 -4.976 1.00 0.00 107 CYS A CA 19
ATOM 33437 C C . CYS A 1 107 ? 8.754 -3.360 -5.296 1.00 0.00 107 CYS A C 19
ATOM 33438 O O . CYS A 1 107 ? 8.714 -2.518 -4.400 1.00 0.00 107 CYS A O 19
ATOM 33446 N N . SER A 1 108 ? 8.766 -3.047 -6.585 1.00 0.00 108 SER A N 19
ATOM 33447 C CA . SER A 1 108 ? 8.733 -1.653 -7.021 1.00 0.00 108 SER A CA 19
ATOM 33448 C C . SER A 1 108 ? 8.543 -1.563 -8.533 1.00 0.00 108 SER A C 19
ATOM 33449 O O . SER A 1 108 ? 8.649 -2.562 -9.244 1.00 0.00 108 SER A O 19
ATOM 33457 N N . PHE A 1 109 ? 8.266 -0.355 -9.018 1.00 0.00 109 PHE A N 19
ATOM 33458 C CA . PHE A 1 109 ? 8.074 -0.139 -10.449 1.00 0.00 109 PHE A CA 19
ATOM 33459 C C . PHE A 1 109 ? 9.354 -0.444 -11.220 1.00 0.00 109 PHE A C 19
ATOM 33460 O O . PHE A 1 109 ? 9.324 -1.136 -12.238 1.00 0.00 109 PHE A O 19
ATOM 33477 N N . SER A 1 110 ? 10.471 0.080 -10.731 1.00 0.00 110 SER A N 19
ATOM 33478 C CA . SER A 1 110 ? 11.753 -0.139 -11.387 1.00 0.00 110 SER A CA 19
ATOM 33479 C C . SER A 1 110 ? 12.065 -1.628 -11.454 1.00 0.00 110 SER A C 19
ATOM 33480 O O . SER A 1 110 ? 11.737 -2.385 -10.540 1.00 0.00 110 SER A O 19
ATOM 33488 N N . ALA A 1 111 ? 12.695 -2.040 -12.547 1.00 0.00 111 ALA A N 19
ATOM 33489 C CA . ALA A 1 111 ? 13.043 -3.445 -12.734 1.00 0.00 111 ALA A CA 19
ATOM 33490 C C . ALA A 1 111 ? 14.284 -3.808 -11.906 1.00 0.00 111 ALA A C 19
ATOM 33491 O O . ALA A 1 111 ? 14.944 -2.934 -11.349 1.00 0.00 111 ALA A O 19
ATOM 33498 N N . PRO A 1 112 ? 14.605 -5.075 -11.824 1.00 0.00 112 PRO A N 19
ATOM 33499 C CA . PRO A 1 112 ? 15.793 -5.551 -11.054 1.00 0.00 112 PRO A CA 19
ATOM 33500 C C . PRO A 1 112 ? 17.065 -4.791 -11.440 1.00 0.00 112 PRO A C 19
ATOM 33501 O O . PRO A 1 112 ? 17.865 -4.423 -10.580 1.00 0.00 112 PRO A O 19
ATOM 33512 N N . ASP A 1 113 ? 17.246 -4.556 -12.741 1.00 0.00 113 ASP A N 19
ATOM 33513 C CA . ASP A 1 113 ? 18.423 -3.840 -13.229 1.00 0.00 113 ASP A CA 19
ATOM 33514 C C . ASP A 1 113 ? 18.177 -2.338 -13.240 1.00 0.00 113 ASP A C 19
ATOM 33515 O O . ASP A 1 113 ? 19.089 -1.542 -13.005 1.00 0.00 113 ASP A O 19
ATOM 33524 N N . ASP A 1 114 ? 16.944 -1.965 -13.520 1.00 0.00 114 ASP A N 19
ATOM 33525 C CA . ASP A 1 114 ? 16.569 -0.556 -13.566 1.00 0.00 114 ASP A CA 19
ATOM 33526 C C . ASP A 1 114 ? 17.513 0.222 -14.475 1.00 0.00 114 ASP A C 19
ATOM 33527 O O . ASP A 1 114 ? 17.291 0.214 -15.674 1.00 0.00 114 ASP A O 19
ATOM 33536 N N . GLY A 1 1 ? 13.904 -46.998 29.352 1.00 0.00 1 GLY A N 20
ATOM 33537 C CA . GLY A 1 1 ? 12.524 -46.469 29.158 1.00 0.00 1 GLY A CA 20
ATOM 33538 C C . GLY A 1 1 ? 12.564 -44.948 29.106 1.00 0.00 1 GLY A C 20
ATOM 33539 O O . GLY A 1 1 ? 12.419 -44.278 30.129 1.00 0.00 1 GLY A O 20
ATOM 33542 N N . LYS A 1 2 ? 12.761 -44.409 27.910 1.00 0.00 2 LYS A N 20
ATOM 33543 C CA . LYS A 1 2 ? 12.820 -42.965 27.743 1.00 0.00 2 LYS A CA 20
ATOM 33544 C C . LYS A 1 2 ? 11.438 -42.346 27.904 1.00 0.00 2 LYS A C 20
ATOM 33545 O O . LYS A 1 2 ? 10.634 -42.347 26.972 1.00 0.00 2 LYS A O 20
ATOM 33564 N N . LYS A 1 3 ? 11.168 -41.814 29.089 1.00 0.00 3 LYS A N 20
ATOM 33565 C CA . LYS A 1 3 ? 9.875 -41.198 29.361 1.00 0.00 3 LYS A CA 20
ATOM 33566 C C . LYS A 1 3 ? 9.637 -40.014 28.428 1.00 0.00 3 LYS A C 20
ATOM 33567 O O . LYS A 1 3 ? 8.562 -39.879 27.845 1.00 0.00 3 LYS A O 20
ATOM 33586 N N . VAL A 1 4 ? 10.646 -39.162 28.292 1.00 0.00 4 VAL A N 20
ATOM 33587 C CA . VAL A 1 4 ? 10.534 -37.992 27.427 1.00 0.00 4 VAL A CA 20
ATOM 33588 C C . VAL A 1 4 ? 10.739 -38.383 25.968 1.00 0.00 4 VAL A C 20
ATOM 33589 O O . VAL A 1 4 ? 11.659 -39.133 25.639 1.00 0.00 4 VAL A O 20
ATOM 33602 N N . GLU A 1 5 ? 9.876 -37.870 25.094 1.00 0.00 5 GLU A N 20
ATOM 33603 C CA . GLU A 1 5 ? 9.972 -38.172 23.670 1.00 0.00 5 GLU A CA 20
ATOM 33604 C C . GLU A 1 5 ? 11.422 -38.110 23.203 1.00 0.00 5 GLU A C 20
ATOM 33605 O O . GLU A 1 5 ? 12.234 -37.371 23.761 1.00 0.00 5 GLU A O 20
ATOM 33617 N N . PHE A 1 6 ? 11.743 -38.897 22.179 1.00 0.00 6 PHE A N 20
ATOM 33618 C CA . PHE A 1 6 ? 13.100 -38.922 21.650 1.00 0.00 6 PHE A CA 20
ATOM 33619 C C . PHE A 1 6 ? 13.404 -37.633 20.900 1.00 0.00 6 PHE A C 20
ATOM 33620 O O . PHE A 1 6 ? 14.329 -36.904 21.253 1.00 0.00 6 PHE A O 20
ATOM 33637 N N . ASN A 1 7 ? 12.618 -37.357 19.862 1.00 0.00 7 ASN A N 20
ATOM 33638 C CA . ASN A 1 7 ? 12.809 -36.151 19.062 1.00 0.00 7 ASN A CA 20
ATOM 33639 C C . ASN A 1 7 ? 11.835 -36.131 17.889 1.00 0.00 7 ASN A C 20
ATOM 33640 O O . ASN A 1 7 ? 11.898 -36.982 17.004 1.00 0.00 7 ASN A O 20
ATOM 33651 N N . ASP A 1 8 ? 10.939 -35.150 17.887 1.00 0.00 8 ASP A N 20
ATOM 33652 C CA . ASP A 1 8 ? 9.957 -35.023 16.812 1.00 0.00 8 ASP A CA 20
ATOM 33653 C C . ASP A 1 8 ? 9.573 -33.565 16.610 1.00 0.00 8 ASP A C 20
ATOM 33654 O O . ASP A 1 8 ? 9.801 -32.992 15.541 1.00 0.00 8 ASP A O 20
ATOM 33663 N N . LYS A 1 9 ? 8.977 -32.971 17.638 1.00 0.00 9 LYS A N 20
ATOM 33664 C CA . LYS A 1 9 ? 8.552 -31.586 17.554 1.00 0.00 9 LYS A CA 20
ATOM 33665 C C . LYS A 1 9 ? 9.726 -30.680 17.174 1.00 0.00 9 LYS A C 20
ATOM 33666 O O . LYS A 1 9 ? 10.869 -30.947 17.549 1.00 0.00 9 LYS A O 20
ATOM 33685 N N . PRO A 1 10 ? 9.469 -29.617 16.450 1.00 0.00 10 PRO A N 20
ATOM 33686 C CA . PRO A 1 10 ? 10.531 -28.659 16.022 1.00 0.00 10 PRO A CA 20
ATOM 33687 C C . PRO A 1 10 ? 11.072 -27.850 17.191 1.00 0.00 10 PRO A C 20
ATOM 33688 O O . PRO A 1 10 ? 10.346 -27.048 17.777 1.00 0.00 10 PRO A O 20
ATOM 33699 N N . LYS A 1 11 ? 12.348 -28.064 17.519 1.00 0.00 11 LYS A N 20
ATOM 33700 C CA . LYS A 1 11 ? 12.991 -27.350 18.622 1.00 0.00 11 LYS A CA 20
ATOM 33701 C C . LYS A 1 11 ? 11.984 -27.045 19.728 1.00 0.00 11 LYS A C 20
ATOM 33702 O O . LYS A 1 11 ? 11.483 -27.952 20.389 1.00 0.00 11 LYS A O 20
ATOM 33721 N N . VAL A 1 12 ? 11.679 -25.763 19.906 1.00 0.00 12 VAL A N 20
ATOM 33722 C CA . VAL A 1 12 ? 10.713 -25.342 20.924 1.00 0.00 12 VAL A CA 20
ATOM 33723 C C . VAL A 1 12 ? 9.726 -24.340 20.342 1.00 0.00 12 VAL A C 20
ATOM 33724 O O . VAL A 1 12 ? 9.062 -23.614 21.078 1.00 0.00 12 VAL A O 20
ATOM 33737 N N . ARG A 1 13 ? 9.630 -24.304 19.014 1.00 0.00 13 ARG A N 20
ATOM 33738 C CA . ARG A 1 13 ? 8.712 -23.381 18.341 1.00 0.00 13 ARG A CA 20
ATOM 33739 C C . ARG A 1 13 ? 8.010 -24.079 17.182 1.00 0.00 13 ARG A C 20
ATOM 33740 O O . ARG A 1 13 ? 8.634 -24.819 16.422 1.00 0.00 13 ARG A O 20
ATOM 33761 N N . LYS A 1 14 ? 6.710 -23.836 17.054 1.00 0.00 14 LYS A N 20
ATOM 33762 C CA . LYS A 1 14 ? 5.931 -24.445 15.985 1.00 0.00 14 LYS A CA 20
ATOM 33763 C C . LYS A 1 14 ? 6.337 -23.872 14.638 1.00 0.00 14 LYS A C 20
ATOM 33764 O O . LYS A 1 14 ? 6.622 -22.679 14.522 1.00 0.00 14 LYS A O 20
ATOM 33783 N N . ILE A 1 15 ? 6.362 -24.733 13.615 1.00 0.00 15 ILE A N 20
ATOM 33784 C CA . ILE A 1 15 ? 6.735 -24.304 12.268 1.00 0.00 15 ILE A CA 20
ATOM 33785 C C . ILE A 1 15 ? 5.514 -24.341 11.340 1.00 0.00 15 ILE A C 20
ATOM 33786 O O . ILE A 1 15 ? 5.163 -25.396 10.807 1.00 0.00 15 ILE A O 20
ATOM 33802 N N . PRO A 1 16 ? 4.855 -23.222 11.142 1.00 0.00 16 PRO A N 20
ATOM 33803 C CA . PRO A 1 16 ? 3.653 -23.140 10.265 1.00 0.00 16 PRO A CA 20
ATOM 33804 C C . PRO A 1 16 ? 4.016 -23.132 8.783 1.00 0.00 16 PRO A C 20
ATOM 33805 O O . PRO A 1 16 ? 5.110 -22.715 8.404 1.00 0.00 16 PRO A O 20
ATOM 33816 N N . SER A 1 17 ? 3.086 -23.591 7.954 1.00 0.00 17 SER A N 20
ATOM 33817 C CA . SER A 1 17 ? 3.311 -23.627 6.516 1.00 0.00 17 SER A CA 20
ATOM 33818 C C . SER A 1 17 ? 3.257 -22.223 5.931 1.00 0.00 17 SER A C 20
ATOM 33819 O O . SER A 1 17 ? 3.532 -22.023 4.753 1.00 0.00 17 SER A O 20
ATOM 33827 N N . THR A 1 18 ? 2.888 -21.250 6.763 1.00 0.00 18 THR A N 20
ATOM 33828 C CA . THR A 1 18 ? 2.789 -19.855 6.318 1.00 0.00 18 THR A CA 20
ATOM 33829 C C . THR A 1 18 ? 3.554 -18.938 7.260 1.00 0.00 18 THR A C 20
ATOM 33830 O O . THR A 1 18 ? 4.010 -19.361 8.321 1.00 0.00 18 THR A O 20
ATOM 33841 N N . ARG A 1 19 ? 3.707 -17.682 6.852 1.00 0.00 19 ARG A N 20
ATOM 33842 C CA . ARG A 1 19 ? 4.438 -16.708 7.659 1.00 0.00 19 ARG A CA 20
ATOM 33843 C C . ARG A 1 19 ? 3.872 -15.309 7.450 1.00 0.00 19 ARG A C 20
ATOM 33844 O O . ARG A 1 19 ? 3.202 -15.038 6.454 1.00 0.00 19 ARG A O 20
ATOM 33865 N N . LYS A 1 20 ? 4.152 -14.421 8.401 1.00 0.00 20 LYS A N 20
ATOM 33866 C CA . LYS A 1 20 ? 3.677 -13.041 8.314 1.00 0.00 20 LYS A CA 20
ATOM 33867 C C . LYS A 1 20 ? 4.801 -12.136 7.830 1.00 0.00 20 LYS A C 20
ATOM 33868 O O . LYS A 1 20 ? 5.956 -12.314 8.203 1.00 0.00 20 LYS A O 20
ATOM 33887 N N . ILE A 1 21 ? 4.448 -11.165 6.992 1.00 0.00 21 ILE A N 20
ATOM 33888 C CA . ILE A 1 21 ? 5.432 -10.226 6.449 1.00 0.00 21 ILE A CA 20
ATOM 33889 C C . ILE A 1 21 ? 5.273 -8.853 7.087 1.00 0.00 21 ILE A C 20
ATOM 33890 O O . ILE A 1 21 ? 4.172 -8.295 7.131 1.00 0.00 21 ILE A O 20
ATOM 33906 N N . LYS A 1 22 ? 6.386 -8.315 7.582 1.00 0.00 22 LYS A N 20
ATOM 33907 C CA . LYS A 1 22 ? 6.391 -6.995 8.215 1.00 0.00 22 LYS A CA 20
ATOM 33908 C C . LYS A 1 22 ? 7.366 -6.071 7.498 1.00 0.00 22 LYS A C 20
ATOM 33909 O O . LYS A 1 22 ? 7.763 -5.043 8.038 1.00 0.00 22 LYS A O 20
ATOM 33928 N N . ILE A 1 23 ? 7.758 -6.453 6.281 1.00 0.00 23 ILE A N 20
ATOM 33929 C CA . ILE A 1 23 ? 8.702 -5.656 5.494 1.00 0.00 23 ILE A CA 20
ATOM 33930 C C . ILE A 1 23 ? 8.005 -4.973 4.331 1.00 0.00 23 ILE A C 20
ATOM 33931 O O . ILE A 1 23 ? 7.255 -5.596 3.586 1.00 0.00 23 ILE A O 20
ATOM 33947 N N . THR A 1 24 ? 8.259 -3.674 4.186 1.00 0.00 24 THR A N 20
ATOM 33948 C CA . THR A 1 24 ? 7.653 -2.898 3.105 1.00 0.00 24 THR A CA 20
ATOM 33949 C C . THR A 1 24 ? 8.655 -1.896 2.541 1.00 0.00 24 THR A C 20
ATOM 33950 O O . THR A 1 24 ? 9.483 -1.354 3.274 1.00 0.00 24 THR A O 20
ATOM 33961 N N . PHE A 1 25 ? 8.576 -1.660 1.235 1.00 0.00 25 PHE A N 20
ATOM 33962 C CA . PHE A 1 25 ? 9.483 -0.722 0.586 1.00 0.00 25 PHE A CA 20
ATOM 33963 C C . PHE A 1 25 ? 8.950 0.700 0.706 1.00 0.00 25 PHE A C 20
ATOM 33964 O O . PHE A 1 25 ? 7.899 1.026 0.155 1.00 0.00 25 PHE A O 20
ATOM 33981 N N . ALA A 1 26 ? 9.678 1.542 1.430 1.00 0.00 26 ALA A N 20
ATOM 33982 C CA . ALA A 1 26 ? 9.273 2.937 1.621 1.00 0.00 26 ALA A CA 20
ATOM 33983 C C . ALA A 1 26 ? 10.460 3.868 1.429 1.00 0.00 26 ALA A C 20
ATOM 33984 O O . ALA A 1 26 ? 11.583 3.551 1.823 1.00 0.00 26 ALA A O 20
ATOM 33991 N N . LEU A 1 27 ? 10.206 5.022 0.822 1.00 0.00 27 LEU A N 20
ATOM 33992 C CA . LEU A 1 27 ? 11.262 6.002 0.577 1.00 0.00 27 LEU A CA 20
ATOM 33993 C C . LEU A 1 27 ? 11.337 7.007 1.718 1.00 0.00 27 LEU A C 20
ATOM 33994 O O . LEU A 1 27 ? 12.196 6.902 2.590 1.00 0.00 27 LEU A O 20
ATOM 34010 N N . ASP A 1 28 ? 10.434 7.982 1.703 1.00 0.00 28 ASP A N 20
ATOM 34011 C CA . ASP A 1 28 ? 10.408 9.004 2.744 1.00 0.00 28 ASP A CA 20
ATOM 34012 C C . ASP A 1 28 ? 9.662 8.502 3.973 1.00 0.00 28 ASP A C 20
ATOM 34013 O O . ASP A 1 28 ? 9.004 7.462 3.931 1.00 0.00 28 ASP A O 20
ATOM 34022 N N . ALA A 1 29 ? 9.771 9.248 5.066 1.00 0.00 29 ALA A N 20
ATOM 34023 C CA . ALA A 1 29 ? 9.105 8.869 6.306 1.00 0.00 29 ALA A CA 20
ATOM 34024 C C . ALA A 1 29 ? 7.589 8.923 6.144 1.00 0.00 29 ALA A C 20
ATOM 34025 O O . ALA A 1 29 ? 6.863 8.098 6.694 1.00 0.00 29 ALA A O 20
ATOM 34032 N N . THR A 1 30 ? 7.116 9.908 5.394 1.00 0.00 30 THR A N 20
ATOM 34033 C CA . THR A 1 30 ? 5.682 10.068 5.176 1.00 0.00 30 THR A CA 20
ATOM 34034 C C . THR A 1 30 ? 5.080 8.787 4.598 1.00 0.00 30 THR A C 20
ATOM 34035 O O . THR A 1 30 ? 4.166 8.200 5.180 1.00 0.00 30 THR A O 20
ATOM 34046 N N . PHE A 1 31 ? 5.602 8.357 3.456 1.00 0.00 31 PHE A N 20
ATOM 34047 C CA . PHE A 1 31 ? 5.111 7.147 2.815 1.00 0.00 31 PHE A CA 20
ATOM 34048 C C . PHE A 1 31 ? 5.420 5.929 3.678 1.00 0.00 31 PHE A C 20
ATOM 34049 O O . PHE A 1 31 ? 4.759 4.903 3.580 1.00 0.00 31 PHE A O 20
ATOM 34066 N N . ASP A 1 32 ? 6.431 6.052 4.528 1.00 0.00 32 ASP A N 20
ATOM 34067 C CA . ASP A 1 32 ? 6.809 4.947 5.404 1.00 0.00 32 ASP A CA 20
ATOM 34068 C C . ASP A 1 32 ? 5.730 4.695 6.454 1.00 0.00 32 ASP A C 20
ATOM 34069 O O . ASP A 1 32 ? 5.335 3.552 6.692 1.00 0.00 32 ASP A O 20
ATOM 34078 N N . SER A 1 33 ? 5.256 5.770 7.076 1.00 0.00 33 SER A N 20
ATOM 34079 C CA . SER A 1 33 ? 4.223 5.653 8.099 1.00 0.00 33 SER A CA 20
ATOM 34080 C C . SER A 1 33 ? 2.883 5.289 7.466 1.00 0.00 33 SER A C 20
ATOM 34081 O O . SER A 1 33 ? 2.122 4.497 8.021 1.00 0.00 33 SER A O 20
ATOM 34089 N N . VAL A 1 34 ? 2.598 5.879 6.308 1.00 0.00 34 VAL A N 20
ATOM 34090 C CA . VAL A 1 34 ? 1.342 5.611 5.620 1.00 0.00 34 VAL A CA 20
ATOM 34091 C C . VAL A 1 34 ? 1.249 4.134 5.245 1.00 0.00 34 VAL A C 20
ATOM 34092 O O . VAL A 1 34 ? 0.235 3.481 5.496 1.00 0.00 34 VAL A O 20
ATOM 34105 N N . LEU A 1 35 ? 2.312 3.614 4.651 1.00 0.00 35 LEU A N 20
ATOM 34106 C CA . LEU A 1 35 ? 2.340 2.212 4.259 1.00 0.00 35 LEU A CA 20
ATOM 34107 C C . LEU A 1 35 ? 2.297 1.310 5.472 1.00 0.00 35 LEU A C 20
ATOM 34108 O O . LEU A 1 35 ? 1.585 0.304 5.478 1.00 0.00 35 LEU A O 20
ATOM 34124 N N . SER A 1 36 ? 3.060 1.670 6.485 1.00 0.00 36 SER A N 20
ATOM 34125 C CA . SER A 1 36 ? 3.100 0.876 7.699 1.00 0.00 36 SER A CA 20
ATOM 34126 C C . SER A 1 36 ? 1.728 0.845 8.362 1.00 0.00 36 SER A C 20
ATOM 34127 O O . SER A 1 36 ? 1.235 -0.215 8.736 1.00 0.00 36 SER A O 20
ATOM 34135 N N . LYS A 1 37 ? 1.116 2.016 8.500 1.00 0.00 37 LYS A N 20
ATOM 34136 C CA . LYS A 1 37 ? -0.197 2.109 9.128 1.00 0.00 37 LYS A CA 20
ATOM 34137 C C . LYS A 1 37 ? -1.234 1.327 8.329 1.00 0.00 37 LYS A C 20
ATOM 34138 O O . LYS A 1 37 ? -2.027 0.576 8.892 1.00 0.00 37 LYS A O 20
ATOM 34157 N N . ALA A 1 38 ? -1.214 1.509 7.013 1.00 0.00 38 ALA A N 20
ATOM 34158 C CA . ALA A 1 38 ? -2.153 0.814 6.141 1.00 0.00 38 ALA A CA 20
ATOM 34159 C C . ALA A 1 38 ? -1.873 -0.684 6.142 1.00 0.00 38 ALA A C 20
ATOM 34160 O O . ALA A 1 38 ? -2.744 -1.491 5.815 1.00 0.00 38 ALA A O 20
ATOM 34167 N N . CYS A 1 39 ? -0.649 -1.050 6.508 1.00 0.00 39 CYS A N 20
ATOM 34168 C CA . CYS A 1 39 ? -0.263 -2.455 6.544 1.00 0.00 39 CYS A CA 20
ATOM 34169 C C . CYS A 1 39 ? 1.018 -2.645 7.350 1.00 0.00 39 CYS A C 20
ATOM 34170 O O . CYS A 1 39 ? 2.098 -2.812 6.784 1.00 0.00 39 CYS A O 20
ATOM 34178 N N . SER A 1 40 ? 0.892 -2.630 8.673 1.00 0.00 40 SER A N 20
ATOM 34179 C CA . SER A 1 40 ? 2.049 -2.813 9.545 1.00 0.00 40 SER A CA 20
ATOM 34180 C C . SER A 1 40 ? 2.351 -4.299 9.719 1.00 0.00 40 SER A C 20
ATOM 34181 O O . SER A 1 40 ? 3.366 -4.670 10.306 1.00 0.00 40 SER A O 20
ATOM 34189 N N . GLU A 1 41 ? 1.464 -5.142 9.202 1.00 0.00 41 GLU A N 20
ATOM 34190 C CA . GLU A 1 41 ? 1.649 -6.583 9.306 1.00 0.00 41 GLU A CA 20
ATOM 34191 C C . GLU A 1 41 ? 0.620 -7.314 8.453 1.00 0.00 41 GLU A C 20
ATOM 34192 O O . GLU A 1 41 ? -0.577 -7.063 8.567 1.00 0.00 41 GLU A O 20
ATOM 34204 N N . PHE A 1 42 ? 1.099 -8.219 7.599 1.00 0.00 42 PHE A N 20
ATOM 34205 C CA . PHE A 1 42 ? 0.205 -8.985 6.725 1.00 0.00 42 PHE A CA 20
ATOM 34206 C C . PHE A 1 42 ? 0.499 -10.474 6.848 1.00 0.00 42 PHE A C 20
ATOM 34207 O O . PHE A 1 42 ? 1.588 -10.868 7.261 1.00 0.00 42 PHE A O 20
ATOM 34224 N N . GLU A 1 43 ? -0.481 -11.297 6.489 1.00 0.00 43 GLU A N 20
ATOM 34225 C CA . GLU A 1 43 ? -0.325 -12.752 6.563 1.00 0.00 43 GLU A CA 20
ATOM 34226 C C . GLU A 1 43 ? -0.241 -13.349 5.165 1.00 0.00 43 GLU A C 20
ATOM 34227 O O . GLU A 1 43 ? -1.190 -13.265 4.389 1.00 0.00 43 GLU A O 20
ATOM 34239 N N . VAL A 1 44 ? 0.902 -13.956 4.856 1.00 0.00 44 VAL A N 20
ATOM 34240 C CA . VAL A 1 44 ? 1.108 -14.569 3.543 1.00 0.00 44 VAL A CA 20
ATOM 34241 C C . VAL A 1 44 ? 1.431 -16.045 3.698 1.00 0.00 44 VAL A C 20
ATOM 34242 O O . VAL A 1 44 ? 2.310 -16.427 4.470 1.00 0.00 44 VAL A O 20
ATOM 34255 N N . ASP A 1 45 ? 0.710 -16.879 2.950 1.00 0.00 45 ASP A N 20
ATOM 34256 C CA . ASP A 1 45 ? 0.916 -18.327 2.996 1.00 0.00 45 ASP A CA 20
ATOM 34257 C C . ASP A 1 45 ? 1.455 -18.820 1.656 1.00 0.00 45 ASP A C 20
ATOM 34258 O O . ASP A 1 45 ? 1.470 -18.080 0.672 1.00 0.00 45 ASP A O 20
ATOM 34267 N N . LYS A 1 46 ? 1.899 -20.070 1.627 1.00 0.00 46 LYS A N 20
ATOM 34268 C CA . LYS A 1 46 ? 2.441 -20.652 0.405 1.00 0.00 46 LYS A CA 20
ATOM 34269 C C . LYS A 1 46 ? 1.462 -20.482 -0.746 1.00 0.00 46 LYS A C 20
ATOM 34270 O O . LYS A 1 46 ? 0.653 -21.368 -1.009 1.00 0.00 46 LYS A O 20
ATOM 34289 N N . ASP A 1 47 ? 1.546 -19.342 -1.426 1.00 0.00 47 ASP A N 20
ATOM 34290 C CA . ASP A 1 47 ? 0.661 -19.059 -2.553 1.00 0.00 47 ASP A CA 20
ATOM 34291 C C . ASP A 1 47 ? 0.761 -17.588 -2.954 1.00 0.00 47 ASP A C 20
ATOM 34292 O O . ASP A 1 47 ? 0.504 -17.230 -4.103 1.00 0.00 47 ASP A O 20
ATOM 34301 N N . VAL A 1 48 ? 1.122 -16.741 -1.997 1.00 0.00 48 VAL A N 20
ATOM 34302 C CA . VAL A 1 48 ? 1.236 -15.315 -2.265 1.00 0.00 48 VAL A CA 20
ATOM 34303 C C . VAL A 1 48 ? 2.523 -15.021 -3.021 1.00 0.00 48 VAL A C 20
ATOM 34304 O O . VAL A 1 48 ? 3.601 -15.456 -2.622 1.00 0.00 48 VAL A O 20
ATOM 34317 N N . THR A 1 49 ? 2.400 -14.278 -4.116 1.00 0.00 49 THR A N 20
ATOM 34318 C CA . THR A 1 49 ? 3.563 -13.919 -4.933 1.00 0.00 49 THR A CA 20
ATOM 34319 C C . THR A 1 49 ? 3.652 -12.411 -5.079 1.00 0.00 49 THR A C 20
ATOM 34320 O O . THR A 1 49 ? 2.658 -11.705 -4.917 1.00 0.00 49 THR A O 20
ATOM 34331 N N . LEU A 1 50 ? 4.856 -11.921 -5.376 1.00 0.00 50 LEU A N 20
ATOM 34332 C CA . LEU A 1 50 ? 5.081 -10.484 -5.532 1.00 0.00 50 LEU A CA 20
ATOM 34333 C C . LEU A 1 50 ? 3.876 -9.819 -6.194 1.00 0.00 50 LEU A C 20
ATOM 34334 O O . LEU A 1 50 ? 3.481 -8.717 -5.817 1.00 0.00 50 LEU A O 20
ATOM 34350 N N . ASP A 1 51 ? 3.294 -10.503 -7.173 1.00 0.00 51 ASP A N 20
ATOM 34351 C CA . ASP A 1 51 ? 2.129 -9.973 -7.869 1.00 0.00 51 ASP A CA 20
ATOM 34352 C C . ASP A 1 51 ? 0.956 -9.816 -6.903 1.00 0.00 51 ASP A C 20
ATOM 34353 O O . ASP A 1 51 ? 0.281 -8.784 -6.890 1.00 0.00 51 ASP A O 20
ATOM 34362 N N . GLU A 1 52 ? 0.721 -10.845 -6.094 1.00 0.00 52 GLU A N 20
ATOM 34363 C CA . GLU A 1 52 ? -0.372 -10.809 -5.128 1.00 0.00 52 GLU A CA 20
ATOM 34364 C C . GLU A 1 52 ? -0.092 -9.761 -4.056 1.00 0.00 52 GLU A C 20
ATOM 34365 O O . GLU A 1 52 ? -1.002 -9.064 -3.609 1.00 0.00 52 GLU A O 20
ATOM 34377 N N . LEU A 1 53 ? 1.168 -9.658 -3.651 1.00 0.00 53 LEU A N 20
ATOM 34378 C CA . LEU A 1 53 ? 1.547 -8.685 -2.640 1.00 0.00 53 LEU A CA 20
ATOM 34379 C C . LEU A 1 53 ? 1.283 -7.274 -3.131 1.00 0.00 53 LEU A C 20
ATOM 34380 O O . LEU A 1 53 ? 0.796 -6.432 -2.395 1.00 0.00 53 LEU A O 20
ATOM 34396 N N . LEU A 1 54 ? 1.628 -7.012 -4.371 1.00 0.00 54 LEU A N 20
ATOM 34397 C CA . LEU A 1 54 ? 1.432 -5.685 -4.926 1.00 0.00 54 LEU A CA 20
ATOM 34398 C C . LEU A 1 54 ? -0.062 -5.374 -5.069 1.00 0.00 54 LEU A C 20
ATOM 34399 O O . LEU A 1 54 ? -0.507 -4.245 -4.842 1.00 0.00 54 LEU A O 20
ATOM 34415 N N . ASP A 1 55 ? -0.822 -6.376 -5.478 1.00 0.00 55 ASP A N 20
ATOM 34416 C CA . ASP A 1 55 ? -2.252 -6.196 -5.681 1.00 0.00 55 ASP A CA 20
ATOM 34417 C C . ASP A 1 55 ? -2.981 -5.942 -4.364 1.00 0.00 55 ASP A C 20
ATOM 34418 O O . ASP A 1 55 ? -3.841 -5.059 -4.272 1.00 0.00 55 ASP A O 20
ATOM 34427 N N . VAL A 1 56 ? -2.632 -6.721 -3.348 1.00 0.00 56 VAL A N 20
ATOM 34428 C CA . VAL A 1 56 ? -3.266 -6.584 -2.042 1.00 0.00 56 VAL A CA 20
ATOM 34429 C C . VAL A 1 56 ? -2.723 -5.371 -1.301 1.00 0.00 56 VAL A C 20
ATOM 34430 O O . VAL A 1 56 ? -3.481 -4.603 -0.719 1.00 0.00 56 VAL A O 20
ATOM 34443 N N . VAL A 1 57 ? -1.405 -5.212 -1.310 1.00 0.00 57 VAL A N 20
ATOM 34444 C CA . VAL A 1 57 ? -0.785 -4.095 -0.614 1.00 0.00 57 VAL A CA 20
ATOM 34445 C C . VAL A 1 57 ? -1.331 -2.783 -1.155 1.00 0.00 57 VAL A C 20
ATOM 34446 O O . VAL A 1 57 ? -1.712 -1.893 -0.389 1.00 0.00 57 VAL A O 20
ATOM 34459 N N . LEU A 1 58 ? -1.370 -2.659 -2.481 1.00 0.00 58 LEU A N 20
ATOM 34460 C CA . LEU A 1 58 ? -1.873 -1.440 -3.088 1.00 0.00 58 LEU A CA 20
ATOM 34461 C C . LEU A 1 58 ? -3.353 -1.258 -2.763 1.00 0.00 58 LEU A C 20
ATOM 34462 O O . LEU A 1 58 ? -3.761 -0.234 -2.213 1.00 0.00 58 LEU A O 20
ATOM 34478 N N . ASP A 1 59 ? -4.157 -2.261 -3.114 1.00 0.00 59 ASP A N 20
ATOM 34479 C CA . ASP A 1 59 ? -5.587 -2.198 -2.853 1.00 0.00 59 ASP A CA 20
ATOM 34480 C C . ASP A 1 59 ? -5.840 -1.839 -1.393 1.00 0.00 59 ASP A C 20
ATOM 34481 O O . ASP A 1 59 ? -6.733 -1.053 -1.080 1.00 0.00 59 ASP A O 20
ATOM 34490 N N . ALA A 1 60 ? -5.040 -2.418 -0.503 1.00 0.00 60 ALA A N 20
ATOM 34491 C CA . ALA A 1 60 ? -5.178 -2.153 0.925 1.00 0.00 60 ALA A CA 20
ATOM 34492 C C . ALA A 1 60 ? -4.972 -0.671 1.216 1.00 0.00 60 ALA A C 20
ATOM 34493 O O . ALA A 1 60 ? -5.746 -0.063 1.955 1.00 0.00 60 ALA A O 20
ATOM 34500 N N . VAL A 1 61 ? -3.923 -0.097 0.639 1.00 0.00 61 VAL A N 20
ATOM 34501 C CA . VAL A 1 61 ? -3.628 1.316 0.853 1.00 0.00 61 VAL A CA 20
ATOM 34502 C C . VAL A 1 61 ? -4.763 2.190 0.331 1.00 0.00 61 VAL A C 20
ATOM 34503 O O . VAL A 1 61 ? -5.198 3.124 1.002 1.00 0.00 61 VAL A O 20
ATOM 34516 N N . GLU A 1 62 ? -5.232 1.885 -0.871 1.00 0.00 62 GLU A N 20
ATOM 34517 C CA . GLU A 1 62 ? -6.312 2.659 -1.473 1.00 0.00 62 GLU A CA 20
ATOM 34518 C C . GLU A 1 62 ? -7.587 2.530 -0.650 1.00 0.00 62 GLU A C 20
ATOM 34519 O O . GLU A 1 62 ? -8.297 3.513 -0.433 1.00 0.00 62 GLU A O 20
ATOM 34531 N N . SER A 1 63 ? -7.882 1.314 -0.207 1.00 0.00 63 SER A N 20
ATOM 34532 C CA . SER A 1 63 ? -9.089 1.075 0.582 1.00 0.00 63 SER A CA 20
ATOM 34533 C C . SER A 1 63 ? -9.037 1.839 1.901 1.00 0.00 63 SER A C 20
ATOM 34534 O O . SER A 1 63 ? -9.944 2.610 2.217 1.00 0.00 63 SER A O 20
ATOM 34542 N N . THR A 1 64 ? -7.973 1.621 2.665 1.00 0.00 64 THR A N 20
ATOM 34543 C CA . THR A 1 64 ? -7.823 2.291 3.953 1.00 0.00 64 THR A CA 20
ATOM 34544 C C . THR A 1 64 ? -7.746 3.796 3.765 1.00 0.00 64 THR A C 20
ATOM 34545 O O . THR A 1 64 ? -8.442 4.549 4.442 1.00 0.00 64 THR A O 20
ATOM 34556 N N . LEU A 1 65 ? -6.894 4.230 2.838 1.00 0.00 65 LEU A N 20
ATOM 34557 C CA . LEU A 1 65 ? -6.729 5.652 2.562 1.00 0.00 65 LEU A CA 20
ATOM 34558 C C . LEU A 1 65 ? -7.336 6.018 1.213 1.00 0.00 65 LEU A C 20
ATOM 34559 O O . LEU A 1 65 ? -6.677 5.921 0.179 1.00 0.00 65 LEU A O 20
ATOM 34575 N N . SER A 1 66 ? -8.591 6.453 1.234 1.00 0.00 66 SER A N 20
ATOM 34576 C CA . SER A 1 66 ? -9.274 6.853 0.008 1.00 0.00 66 SER A CA 20
ATOM 34577 C C . SER A 1 66 ? -8.846 8.261 -0.415 1.00 0.00 66 SER A C 20
ATOM 34578 O O . SER A 1 66 ? -8.559 8.509 -1.589 1.00 0.00 66 SER A O 20
ATOM 34586 N N . PRO A 1 67 ? -8.820 9.188 0.518 1.00 0.00 67 PRO A N 20
ATOM 34587 C CA . PRO A 1 67 ? -8.448 10.596 0.239 1.00 0.00 67 PRO A CA 20
ATOM 34588 C C . PRO A 1 67 ? -6.941 10.803 0.251 1.00 0.00 67 PRO A C 20
ATOM 34589 O O . PRO A 1 67 ? -6.294 10.629 1.279 1.00 0.00 67 PRO A O 20
ATOM 34600 N N . CYS A 1 68 ? -6.390 11.180 -0.900 1.00 0.00 68 CYS A N 20
ATOM 34601 C CA . CYS A 1 68 ? -4.952 11.418 -1.016 1.00 0.00 68 CYS A CA 20
ATOM 34602 C C . CYS A 1 68 ? -4.684 12.760 -1.688 1.00 0.00 68 CYS A C 20
ATOM 34603 O O . CYS A 1 68 ? -3.713 13.443 -1.367 1.00 0.00 68 CYS A O 20
ATOM 34611 N N . LYS A 1 69 ? -5.551 13.131 -2.623 1.00 0.00 69 LYS A N 20
ATOM 34612 C CA . LYS A 1 69 ? -5.400 14.392 -3.342 1.00 0.00 69 LYS A CA 20
ATOM 34613 C C . LYS A 1 69 ? -5.548 15.574 -2.389 1.00 0.00 69 LYS A C 20
ATOM 34614 O O . LYS A 1 69 ? -4.991 16.647 -2.620 1.00 0.00 69 LYS A O 20
ATOM 34633 N N . GLU A 1 70 ? -6.311 15.372 -1.321 1.00 0.00 70 GLU A N 20
ATOM 34634 C CA . GLU A 1 70 ? -6.537 16.427 -0.341 1.00 0.00 70 GLU A CA 20
ATOM 34635 C C . GLU A 1 70 ? -5.293 16.650 0.503 1.00 0.00 70 GLU A C 20
ATOM 34636 O O . GLU A 1 70 ? -4.976 17.781 0.865 1.00 0.00 70 GLU A O 20
ATOM 34648 N N . HIS A 1 71 ? -4.585 15.567 0.806 1.00 0.00 71 HIS A N 20
ATOM 34649 C CA . HIS A 1 71 ? -3.365 15.662 1.603 1.00 0.00 71 HIS A CA 20
ATOM 34650 C C . HIS A 1 71 ? -2.154 15.829 0.694 1.00 0.00 71 HIS A C 20
ATOM 34651 O O . HIS A 1 71 ? -1.748 14.893 0.006 1.00 0.00 71 HIS A O 20
ATOM 34665 N N . ASP A 1 72 ? -1.579 17.026 0.698 1.00 0.00 72 ASP A N 20
ATOM 34666 C CA . ASP A 1 72 ? -0.412 17.310 -0.127 1.00 0.00 72 ASP A CA 20
ATOM 34667 C C . ASP A 1 72 ? 0.773 16.455 0.310 1.00 0.00 72 ASP A C 20
ATOM 34668 O O . ASP A 1 72 ? 1.639 16.114 -0.497 1.00 0.00 72 ASP A O 20
ATOM 34677 N N . VAL A 1 73 ? 0.811 16.118 1.595 1.00 0.00 73 VAL A N 20
ATOM 34678 C CA . VAL A 1 73 ? 1.902 15.314 2.128 1.00 0.00 73 VAL A CA 20
ATOM 34679 C C . VAL A 1 73 ? 1.965 13.969 1.416 1.00 0.00 73 VAL A C 20
ATOM 34680 O O . VAL A 1 73 ? 3.041 13.516 1.027 1.00 0.00 73 VAL A O 20
ATOM 34693 N N . ILE A 1 74 ? 0.810 13.335 1.247 1.00 0.00 74 ILE A N 20
ATOM 34694 C CA . ILE A 1 74 ? 0.746 12.037 0.577 1.00 0.00 74 ILE A CA 20
ATOM 34695 C C . ILE A 1 74 ? 0.229 12.201 -0.850 1.00 0.00 74 ILE A C 20
ATOM 34696 O O . ILE A 1 74 ? 0.279 11.266 -1.647 1.00 0.00 74 ILE A O 20
ATOM 34712 N N . GLY A 1 75 ? -0.271 13.394 -1.159 1.00 0.00 75 GLY A N 20
ATOM 34713 C CA . GLY A 1 75 ? -0.803 13.668 -2.489 1.00 0.00 75 GLY A CA 20
ATOM 34714 C C . GLY A 1 75 ? 0.167 13.200 -3.564 1.00 0.00 75 GLY A C 20
ATOM 34715 O O . GLY A 1 75 ? 1.209 12.632 -3.254 1.00 0.00 75 GLY A O 20
ATOM 34719 N N . THR A 1 76 ? -0.177 13.448 -4.825 1.00 0.00 76 THR A N 20
ATOM 34720 C CA . THR A 1 76 ? 0.670 13.050 -5.944 1.00 0.00 76 THR A CA 20
ATOM 34721 C C . THR A 1 76 ? 0.600 11.538 -6.162 1.00 0.00 76 THR A C 20
ATOM 34722 O O . THR A 1 76 ? 0.714 11.043 -7.294 1.00 0.00 76 THR A O 20
ATOM 34733 N N . LYS A 1 77 ? 0.392 10.810 -5.072 1.00 0.00 77 LYS A N 20
ATOM 34734 C CA . LYS A 1 77 ? 0.293 9.367 -5.153 1.00 0.00 77 LYS A CA 20
ATOM 34735 C C . LYS A 1 77 ? -0.900 8.975 -6.017 1.00 0.00 77 LYS A C 20
ATOM 34736 O O . LYS A 1 77 ? -0.861 7.969 -6.715 1.00 0.00 77 LYS A O 20
ATOM 34755 N N . VAL A 1 78 ? -1.964 9.774 -5.961 1.00 0.00 78 VAL A N 20
ATOM 34756 C CA . VAL A 1 78 ? -3.161 9.491 -6.742 1.00 0.00 78 VAL A CA 20
ATOM 34757 C C . VAL A 1 78 ? -2.813 9.468 -8.230 1.00 0.00 78 VAL A C 20
ATOM 34758 O O . VAL A 1 78 ? -3.275 8.600 -8.973 1.00 0.00 78 VAL A O 20
ATOM 34771 N N . CYS A 1 79 ? -1.986 10.421 -8.655 1.00 0.00 79 CYS A N 20
ATOM 34772 C CA . CYS A 1 79 ? -1.579 10.490 -10.054 1.00 0.00 79 CYS A CA 20
ATOM 34773 C C . CYS A 1 79 ? -0.784 9.236 -10.431 1.00 0.00 79 CYS A C 20
ATOM 34774 O O . CYS A 1 79 ? -1.078 8.565 -11.431 1.00 0.00 79 CYS A O 20
ATOM 34782 N N . ALA A 1 80 ? 0.215 8.911 -9.611 1.00 0.00 80 ALA A N 20
ATOM 34783 C CA . ALA A 1 80 ? 1.028 7.723 -9.871 1.00 0.00 80 ALA A CA 20
ATOM 34784 C C . ALA A 1 80 ? 0.159 6.469 -9.817 1.00 0.00 80 ALA A C 20
ATOM 34785 O O . ALA A 1 80 ? 0.202 5.631 -10.710 1.00 0.00 80 ALA A O 20
ATOM 34792 N N . LEU A 1 81 ? -0.646 6.356 -8.770 1.00 0.00 81 LEU A N 20
ATOM 34793 C CA . LEU A 1 81 ? -1.522 5.213 -8.614 1.00 0.00 81 LEU A CA 20
ATOM 34794 C C . LEU A 1 81 ? -2.322 5.001 -9.886 1.00 0.00 81 LEU A C 20
ATOM 34795 O O . LEU A 1 81 ? -2.519 3.872 -10.315 1.00 0.00 81 LEU A O 20
ATOM 34811 N N . LEU A 1 82 ? -2.801 6.085 -10.481 1.00 0.00 82 LEU A N 20
ATOM 34812 C CA . LEU A 1 82 ? -3.587 5.970 -11.700 1.00 0.00 82 LEU A CA 20
ATOM 34813 C C . LEU A 1 82 ? -2.754 5.318 -12.804 1.00 0.00 82 LEU A C 20
ATOM 34814 O O . LEU A 1 82 ? -3.191 4.357 -13.452 1.00 0.00 82 LEU A O 20
ATOM 34830 N N . ASP A 1 83 ? -1.550 5.839 -13.005 1.00 0.00 83 ASP A N 20
ATOM 34831 C CA . ASP A 1 83 ? -0.666 5.290 -14.029 1.00 0.00 83 ASP A CA 20
ATOM 34832 C C . ASP A 1 83 ? -0.305 3.845 -13.699 1.00 0.00 83 ASP A C 20
ATOM 34833 O O . ASP A 1 83 ? -0.279 2.984 -14.577 1.00 0.00 83 ASP A O 20
ATOM 34842 N N . ARG A 1 84 ? -0.027 3.587 -12.429 1.00 0.00 84 ARG A N 20
ATOM 34843 C CA . ARG A 1 84 ? 0.332 2.242 -11.991 1.00 0.00 84 ARG A CA 20
ATOM 34844 C C . ARG A 1 84 ? -0.846 1.294 -12.157 1.00 0.00 84 ARG A C 20
ATOM 34845 O O . ARG A 1 84 ? -0.681 0.149 -12.574 1.00 0.00 84 ARG A O 20
ATOM 34866 N N . LEU A 1 85 ? -2.027 1.776 -11.823 1.00 0.00 85 LEU A N 20
ATOM 34867 C CA . LEU A 1 85 ? -3.226 0.974 -11.928 1.00 0.00 85 LEU A CA 20
ATOM 34868 C C . LEU A 1 85 ? -3.476 0.585 -13.375 1.00 0.00 85 LEU A C 20
ATOM 34869 O O . LEU A 1 85 ? -4.050 -0.468 -13.656 1.00 0.00 85 LEU A O 20
ATOM 34885 N N . ALA A 1 86 ? -3.044 1.441 -14.294 1.00 0.00 86 ALA A N 20
ATOM 34886 C CA . ALA A 1 86 ? -3.231 1.176 -15.716 1.00 0.00 86 ALA A CA 20
ATOM 34887 C C . ALA A 1 86 ? -2.567 -0.143 -16.105 1.00 0.00 86 ALA A C 20
ATOM 34888 O O . ALA A 1 86 ? -2.608 -0.551 -17.266 1.00 0.00 86 ALA A O 20
ATOM 34895 N N . GLY A 1 87 ? -1.960 -0.806 -15.126 1.00 0.00 87 GLY A N 20
ATOM 34896 C CA . GLY A 1 87 ? -1.296 -2.074 -15.378 1.00 0.00 87 GLY A CA 20
ATOM 34897 C C . GLY A 1 87 ? -0.499 -2.522 -14.162 1.00 0.00 87 GLY A C 20
ATOM 34898 O O . GLY A 1 87 ? -0.903 -3.441 -13.452 1.00 0.00 87 GLY A O 20
ATOM 34902 N N . ASP A 1 88 ? 0.635 -1.867 -13.930 1.00 0.00 88 ASP A N 20
ATOM 34903 C CA . ASP A 1 88 ? 1.493 -2.209 -12.798 1.00 0.00 88 ASP A CA 20
ATOM 34904 C C . ASP A 1 88 ? 2.759 -1.357 -12.808 1.00 0.00 88 ASP A C 20
ATOM 34905 O O . ASP A 1 88 ? 2.902 -0.433 -12.010 1.00 0.00 88 ASP A O 20
ATOM 34914 N N . TYR A 1 89 ? 3.672 -1.677 -13.713 1.00 0.00 89 TYR A N 20
ATOM 34915 C CA . TYR A 1 89 ? 4.921 -0.936 -13.822 1.00 0.00 89 TYR A CA 20
ATOM 34916 C C . TYR A 1 89 ? 5.879 -1.319 -12.694 1.00 0.00 89 TYR A C 20
ATOM 34917 O O . TYR A 1 89 ? 6.894 -1.976 -12.920 1.00 0.00 89 TYR A O 20
ATOM 34935 N N . VAL A 1 90 ? 5.553 -0.892 -11.482 1.00 0.00 90 VAL A N 20
ATOM 34936 C CA . VAL A 1 90 ? 6.397 -1.183 -10.337 1.00 0.00 90 VAL A CA 20
ATOM 34937 C C . VAL A 1 90 ? 6.670 -2.674 -10.248 1.00 0.00 90 VAL A C 20
ATOM 34938 O O . VAL A 1 90 ? 5.753 -3.486 -10.336 1.00 0.00 90 VAL A O 20
ATOM 34951 N N . TYR A 1 91 ? 7.945 -3.030 -10.074 1.00 0.00 91 TYR A N 20
ATOM 34952 C CA . TYR A 1 91 ? 8.339 -4.438 -9.976 1.00 0.00 91 TYR A CA 20
ATOM 34953 C C . TYR A 1 91 ? 9.012 -4.697 -8.644 1.00 0.00 91 TYR A C 20
ATOM 34954 O O . TYR A 1 91 ? 9.476 -3.768 -7.983 1.00 0.00 91 TYR A O 20
ATOM 34972 N N . LEU A 1 92 ? 9.055 -5.963 -8.251 1.00 0.00 92 LEU A N 20
ATOM 34973 C CA . LEU A 1 92 ? 9.676 -6.349 -6.982 1.00 0.00 92 LEU A CA 20
ATOM 34974 C C . LEU A 1 92 ? 10.764 -7.382 -7.217 1.00 0.00 92 LEU A C 20
ATOM 34975 O O . LEU A 1 92 ? 10.527 -8.414 -7.839 1.00 0.00 92 LEU A O 20
ATOM 34991 N N . PHE A 1 93 ? 11.961 -7.097 -6.705 1.00 0.00 93 PHE A N 20
ATOM 34992 C CA . PHE A 1 93 ? 13.097 -8.013 -6.856 1.00 0.00 93 PHE A CA 20
ATOM 34993 C C . PHE A 1 93 ? 13.767 -8.268 -5.513 1.00 0.00 93 PHE A C 20
ATOM 34994 O O . PHE A 1 93 ? 13.753 -7.415 -4.627 1.00 0.00 93 PHE A O 20
ATOM 35011 N N . ASP A 1 94 ? 14.355 -9.454 -5.371 1.00 0.00 94 ASP A N 20
ATOM 35012 C CA . ASP A 1 94 ? 15.034 -9.821 -4.132 1.00 0.00 94 ASP A CA 20
ATOM 35013 C C . ASP A 1 94 ? 16.451 -9.256 -4.113 1.00 0.00 94 ASP A C 20
ATOM 35014 O O . ASP A 1 94 ? 16.756 -8.300 -4.827 1.00 0.00 94 ASP A O 20
ATOM 35023 N N . GLU A 1 95 ? 17.310 -9.848 -3.290 1.00 0.00 95 GLU A N 20
ATOM 35024 C CA . GLU A 1 95 ? 18.690 -9.390 -3.184 1.00 0.00 95 GLU A CA 20
ATOM 35025 C C . GLU A 1 95 ? 19.366 -9.414 -4.552 1.00 0.00 95 GLU A C 20
ATOM 35026 O O . GLU A 1 95 ? 19.982 -8.432 -4.965 1.00 0.00 95 GLU A O 20
ATOM 35038 N N . GLY A 1 96 ? 19.247 -10.540 -5.247 1.00 0.00 96 GLY A N 20
ATOM 35039 C CA . GLY A 1 96 ? 19.852 -10.677 -6.568 1.00 0.00 96 GLY A CA 20
ATOM 35040 C C . GLY A 1 96 ? 19.025 -9.944 -7.617 1.00 0.00 96 GLY A C 20
ATOM 35041 O O . GLY A 1 96 ? 18.931 -8.717 -7.601 1.00 0.00 96 GLY A O 20
ATOM 35045 N N . GLY A 1 97 ? 18.425 -10.703 -8.528 1.00 0.00 97 GLY A N 20
ATOM 35046 C CA . GLY A 1 97 ? 17.604 -10.112 -9.581 1.00 0.00 97 GLY A CA 20
ATOM 35047 C C . GLY A 1 97 ? 16.557 -11.101 -10.074 1.00 0.00 97 GLY A C 20
ATOM 35048 O O . GLY A 1 97 ? 16.361 -11.259 -11.276 1.00 0.00 97 GLY A O 20
ATOM 35052 N N . ASP A 1 98 ? 15.884 -11.764 -9.132 1.00 0.00 98 ASP A N 20
ATOM 35053 C CA . ASP A 1 98 ? 14.846 -12.740 -9.473 1.00 0.00 98 ASP A CA 20
ATOM 35054 C C . ASP A 1 98 ? 13.536 -12.389 -8.781 1.00 0.00 98 ASP A C 20
ATOM 35055 O O . ASP A 1 98 ? 13.508 -12.120 -7.580 1.00 0.00 98 ASP A O 20
ATOM 35064 N N . GLU A 1 99 ? 12.452 -12.384 -9.548 1.00 0.00 99 GLU A N 20
ATOM 35065 C CA . GLU A 1 99 ? 11.146 -12.052 -9.000 1.00 0.00 99 GLU A CA 20
ATOM 35066 C C . GLU A 1 99 ? 10.654 -13.157 -8.074 1.00 0.00 99 GLU A C 20
ATOM 35067 O O . GLU A 1 99 ? 9.974 -14.089 -8.506 1.00 0.00 99 GLU A O 20
ATOM 35079 N N . VAL A 1 100 ? 11.000 -13.045 -6.796 1.00 0.00 100 VAL A N 20
ATOM 35080 C CA . VAL A 1 100 ? 10.587 -14.036 -5.809 1.00 0.00 100 VAL A CA 20
ATOM 35081 C C . VAL A 1 100 ? 10.628 -13.452 -4.402 1.00 0.00 100 VAL A C 20
ATOM 35082 O O . VAL A 1 100 ? 11.478 -12.618 -4.094 1.00 0.00 100 VAL A O 20
ATOM 35095 N N . ILE A 1 101 ? 9.712 -13.896 -3.555 1.00 0.00 101 ILE A N 20
ATOM 35096 C CA . ILE A 1 101 ? 9.657 -13.402 -2.184 1.00 0.00 101 ILE A CA 20
ATOM 35097 C C . ILE A 1 101 ? 10.803 -13.982 -1.375 1.00 0.00 101 ILE A C 20
ATOM 35098 O O . ILE A 1 101 ? 11.017 -15.195 -1.362 1.00 0.00 101 ILE A O 20
ATOM 35114 N N . ALA A 1 102 ? 11.542 -13.108 -0.697 1.00 0.00 102 ALA A N 20
ATOM 35115 C CA . ALA A 1 102 ? 12.673 -13.548 0.113 1.00 0.00 102 ALA A CA 20
ATOM 35116 C C . ALA A 1 102 ? 12.805 -12.685 1.370 1.00 0.00 102 ALA A C 20
ATOM 35117 O O . ALA A 1 102 ? 12.136 -11.657 1.502 1.00 0.00 102 ALA A O 20
ATOM 35124 N N . PRO A 1 103 ? 13.667 -13.076 2.274 1.00 0.00 103 PRO A N 20
ATOM 35125 C CA . PRO A 1 103 ? 13.903 -12.320 3.537 1.00 0.00 103 PRO A CA 20
ATOM 35126 C C . PRO A 1 103 ? 14.144 -10.834 3.276 1.00 0.00 103 PRO A C 20
ATOM 35127 O O . PRO A 1 103 ? 13.714 -9.986 4.055 1.00 0.00 103 PRO A O 20
ATOM 35138 N N . ARG A 1 104 ? 14.835 -10.528 2.180 1.00 0.00 104 ARG A N 20
ATOM 35139 C CA . ARG A 1 104 ? 15.132 -9.136 1.825 1.00 0.00 104 ARG A CA 20
ATOM 35140 C C . ARG A 1 104 ? 14.778 -8.866 0.374 1.00 0.00 104 ARG A C 20
ATOM 35141 O O . ARG A 1 104 ? 15.148 -9.626 -0.520 1.00 0.00 104 ARG A O 20
ATOM 35162 N N . MET A 1 105 ? 14.055 -7.778 0.149 1.00 0.00 105 MET A N 20
ATOM 35163 C CA . MET A 1 105 ? 13.648 -7.412 -1.200 1.00 0.00 105 MET A CA 20
ATOM 35164 C C . MET A 1 105 ? 13.225 -5.952 -1.248 1.00 0.00 105 MET A C 20
ATOM 35165 O O . MET A 1 105 ? 13.034 -5.317 -0.214 1.00 0.00 105 MET A O 20
ATOM 35179 N N . TYR A 1 106 ? 13.071 -5.424 -2.461 1.00 0.00 106 TYR A N 20
ATOM 35180 C CA . TYR A 1 106 ? 12.660 -4.033 -2.637 1.00 0.00 106 TYR A CA 20
ATOM 35181 C C . TYR A 1 106 ? 11.655 -3.924 -3.777 1.00 0.00 106 TYR A C 20
ATOM 35182 O O . TYR A 1 106 ? 11.777 -4.615 -4.797 1.00 0.00 106 TYR A O 20
ATOM 35200 N N . CYS A 1 107 ? 10.662 -3.047 -3.598 1.00 0.00 107 CYS A N 20
ATOM 35201 C CA . CYS A 1 107 ? 9.631 -2.832 -4.613 1.00 0.00 107 CYS A CA 20
ATOM 35202 C C . CYS A 1 107 ? 9.724 -1.423 -5.179 1.00 0.00 107 CYS A C 20
ATOM 35203 O O . CYS A 1 107 ? 9.490 -0.440 -4.480 1.00 0.00 107 CYS A O 20
ATOM 35211 N N . SER A 1 108 ? 10.078 -1.338 -6.454 1.00 0.00 108 SER A N 20
ATOM 35212 C CA . SER A 1 108 ? 10.208 -0.042 -7.115 1.00 0.00 108 SER A CA 20
ATOM 35213 C C . SER A 1 108 ? 10.188 -0.201 -8.634 1.00 0.00 108 SER A C 20
ATOM 35214 O O . SER A 1 108 ? 10.246 -1.316 -9.151 1.00 0.00 108 SER A O 20
ATOM 35222 N N . PHE A 1 109 ? 10.110 0.923 -9.339 1.00 0.00 109 PHE A N 20
ATOM 35223 C CA . PHE A 1 109 ? 10.094 0.900 -10.798 1.00 0.00 109 PHE A CA 20
ATOM 35224 C C . PHE A 1 109 ? 11.429 0.416 -11.347 1.00 0.00 109 PHE A C 20
ATOM 35225 O O . PHE A 1 109 ? 11.475 -0.356 -12.306 1.00 0.00 109 PHE A O 20
ATOM 35242 N N . SER A 1 110 ? 12.516 0.875 -10.737 1.00 0.00 110 SER A N 20
ATOM 35243 C CA . SER A 1 110 ? 13.851 0.490 -11.179 1.00 0.00 110 SER A CA 20
ATOM 35244 C C . SER A 1 110 ? 13.987 -1.022 -11.205 1.00 0.00 110 SER A C 20
ATOM 35245 O O . SER A 1 110 ? 13.356 -1.724 -10.414 1.00 0.00 110 SER A O 20
ATOM 35253 N N . ALA A 1 111 ? 14.807 -1.521 -12.127 1.00 0.00 111 ALA A N 20
ATOM 35254 C CA . ALA A 1 111 ? 15.014 -2.961 -12.261 1.00 0.00 111 ALA A CA 20
ATOM 35255 C C . ALA A 1 111 ? 16.370 -3.364 -11.677 1.00 0.00 111 ALA A C 20
ATOM 35256 O O . ALA A 1 111 ? 17.202 -2.509 -11.359 1.00 0.00 111 ALA A O 20
ATOM 35263 N N . PRO A 1 112 ? 16.607 -4.644 -11.553 1.00 0.00 112 PRO A N 20
ATOM 35264 C CA . PRO A 1 112 ? 17.892 -5.172 -11.009 1.00 0.00 112 PRO A CA 20
ATOM 35265 C C . PRO A 1 112 ? 19.106 -4.564 -11.719 1.00 0.00 112 PRO A C 20
ATOM 35266 O O . PRO A 1 112 ? 20.111 -4.245 -11.083 1.00 0.00 112 PRO A O 20
ATOM 35277 N N . ASP A 1 113 ? 19.005 -4.410 -13.035 1.00 0.00 113 ASP A N 20
ATOM 35278 C CA . ASP A 1 113 ? 20.100 -3.842 -13.813 1.00 0.00 113 ASP A CA 20
ATOM 35279 C C . ASP A 1 113 ? 20.078 -2.319 -13.730 1.00 0.00 113 ASP A C 20
ATOM 35280 O O . ASP A 1 113 ? 20.394 -1.630 -14.700 1.00 0.00 113 ASP A O 20
ATOM 35289 N N . ASP A 1 114 ? 19.700 -1.801 -12.566 1.00 0.00 114 ASP A N 20
ATOM 35290 C CA . ASP A 1 114 ? 19.637 -0.358 -12.367 1.00 0.00 114 ASP A CA 20
ATOM 35291 C C . ASP A 1 114 ? 20.955 0.296 -12.772 1.00 0.00 114 ASP A C 20
ATOM 35292 O O . ASP A 1 114 ? 21.962 -0.394 -12.770 1.00 0.00 114 ASP A O 20
ATOM 35301 N N . GLY A 1 1 ? -3.823 -12.131 15.962 1.00 999.99 1 GLY A N 21
ATOM 35302 C CA . GLY A 1 1 ? -4.849 -12.780 16.828 1.00 999.99 1 GLY A CA 21
ATOM 35303 C C . GLY A 1 1 ? -4.205 -13.884 17.651 1.00 999.99 1 GLY A C 21
ATOM 35304 O O . GLY A 1 1 ? -2.984 -14.006 17.694 1.00 999.99 1 GLY A O 21
ATOM 35307 N N . LYS A 1 2 ? -5.046 -14.675 18.313 1.00 999.99 2 LYS A N 21
ATOM 35308 C CA . LYS A 1 2 ? -4.574 -15.771 19.157 1.00 999.99 2 LYS A CA 21
ATOM 35309 C C . LYS A 1 2 ? -3.400 -16.506 18.481 1.00 999.99 2 LYS A C 21
ATOM 35310 O O . LYS A 1 2 ? -3.161 -16.321 17.290 1.00 999.99 2 LYS A O 21
ATOM 35329 N N . LYS A 1 3 ? -2.653 -17.321 19.244 1.00 999.99 3 LYS A N 21
ATOM 35330 C CA . LYS A 1 3 ? -1.520 -18.043 18.665 1.00 999.99 3 LYS A CA 21
ATOM 35331 C C . LYS A 1 3 ? -2.001 -18.922 17.517 1.00 999.99 3 LYS A C 21
ATOM 35332 O O . LYS A 1 3 ? -2.995 -18.600 16.877 1.00 999.99 3 LYS A O 21
ATOM 35351 N N . VAL A 1 4 ? -1.281 -20.009 17.243 1.00 999.99 4 VAL A N 21
ATOM 35352 C CA . VAL A 1 4 ? -1.649 -20.915 16.148 1.00 999.99 4 VAL A CA 21
ATOM 35353 C C . VAL A 1 4 ? -3.187 -20.917 15.967 1.00 999.99 4 VAL A C 21
ATOM 35354 O O . VAL A 1 4 ? -3.682 -20.985 14.843 1.00 999.99 4 VAL A O 21
ATOM 35367 N N . GLU A 1 5 ? -3.920 -20.780 17.093 1.00 999.99 5 GLU A N 21
ATOM 35368 C CA . GLU A 1 5 ? -5.390 -20.712 17.096 1.00 999.99 5 GLU A CA 21
ATOM 35369 C C . GLU A 1 5 ? -5.968 -20.656 18.535 1.00 999.99 5 GLU A C 21
ATOM 35370 O O . GLU A 1 5 ? -7.137 -20.982 18.724 1.00 999.99 5 GLU A O 21
ATOM 35382 N N . PHE A 1 6 ? -5.172 -20.242 19.559 1.00 999.99 6 PHE A N 21
ATOM 35383 C CA . PHE A 1 6 ? -5.706 -20.180 20.951 1.00 999.99 6 PHE A CA 21
ATOM 35384 C C . PHE A 1 6 ? -5.325 -18.888 21.726 1.00 999.99 6 PHE A C 21
ATOM 35385 O O . PHE A 1 6 ? -6.157 -18.372 22.472 1.00 999.99 6 PHE A O 21
ATOM 35402 N N . ASN A 1 7 ? -4.088 -18.376 21.595 1.00 999.99 7 ASN A N 21
ATOM 35403 C CA . ASN A 1 7 ? -3.693 -17.169 22.355 1.00 999.99 7 ASN A CA 21
ATOM 35404 C C . ASN A 1 7 ? -2.248 -16.708 22.085 1.00 999.99 7 ASN A C 21
ATOM 35405 O O . ASN A 1 7 ? -1.296 -17.353 22.514 1.00 999.99 7 ASN A O 21
ATOM 35416 N N . ASP A 1 8 ? -2.128 -15.559 21.401 1.00 999.99 8 ASP A N 21
ATOM 35417 C CA . ASP A 1 8 ? -0.828 -14.933 21.072 1.00 999.99 8 ASP A CA 21
ATOM 35418 C C . ASP A 1 8 ? -0.420 -15.217 19.623 1.00 999.99 8 ASP A C 21
ATOM 35419 O O . ASP A 1 8 ? -1.222 -15.067 18.705 1.00 999.99 8 ASP A O 21
ATOM 35428 N N . LYS A 1 9 ? 0.834 -15.630 19.428 1.00 999.99 9 LYS A N 21
ATOM 35429 C CA . LYS A 1 9 ? 1.357 -15.941 18.092 1.00 999.99 9 LYS A CA 21
ATOM 35430 C C . LYS A 1 9 ? 1.731 -17.431 18.029 1.00 999.99 9 LYS A C 21
ATOM 35431 O O . LYS A 1 9 ? 2.020 -18.030 19.061 1.00 999.99 9 LYS A O 21
ATOM 35450 N N . PRO A 1 10 ? 1.710 -18.047 16.867 1.00 999.99 10 PRO A N 21
ATOM 35451 C CA . PRO A 1 10 ? 2.037 -19.502 16.728 1.00 999.99 10 PRO A CA 21
ATOM 35452 C C . PRO A 1 10 ? 3.204 -19.972 17.617 1.00 999.99 10 PRO A C 21
ATOM 35453 O O . PRO A 1 10 ? 4.324 -19.480 17.494 1.00 999.99 10 PRO A O 21
ATOM 35464 N N . LYS A 1 11 ? 2.925 -20.949 18.498 1.00 999.99 11 LYS A N 21
ATOM 35465 C CA . LYS A 1 11 ? 3.953 -21.509 19.400 1.00 999.99 11 LYS A CA 21
ATOM 35466 C C . LYS A 1 11 ? 3.863 -23.049 19.436 1.00 999.99 11 LYS A C 21
ATOM 35467 O O . LYS A 1 11 ? 4.595 -23.742 18.727 1.00 999.99 11 LYS A O 21
ATOM 35486 N N . VAL A 1 12 ? 2.963 -23.565 20.280 1.00 999.99 12 VAL A N 21
ATOM 35487 C CA . VAL A 1 12 ? 2.768 -25.009 20.435 1.00 999.99 12 VAL A CA 21
ATOM 35488 C C . VAL A 1 12 ? 2.534 -25.690 19.081 1.00 999.99 12 VAL A C 21
ATOM 35489 O O . VAL A 1 12 ? 3.486 -26.065 18.403 1.00 999.99 12 VAL A O 21
ATOM 35502 N N . ARG A 1 13 ? 1.267 -25.885 18.721 1.00 999.99 13 ARG A N 21
ATOM 35503 C CA . ARG A 1 13 ? 0.918 -26.553 17.463 1.00 999.99 13 ARG A CA 21
ATOM 35504 C C . ARG A 1 13 ? 1.862 -26.123 16.337 1.00 999.99 13 ARG A C 21
ATOM 35505 O O . ARG A 1 13 ? 2.672 -25.210 16.502 1.00 999.99 13 ARG A O 21
ATOM 35526 N N . LYS A 1 14 ? 1.740 -26.781 15.189 1.00 999.99 14 LYS A N 21
ATOM 35527 C CA . LYS A 1 14 ? 2.587 -26.458 14.047 1.00 999.99 14 LYS A CA 21
ATOM 35528 C C . LYS A 1 14 ? 2.190 -25.102 13.469 1.00 999.99 14 LYS A C 21
ATOM 35529 O O . LYS A 1 14 ? 1.004 -24.782 13.366 1.00 999.99 14 LYS A O 21
ATOM 35548 N N . ILE A 1 15 ? 3.186 -24.307 13.104 1.00 999.99 15 ILE A N 21
ATOM 35549 C CA . ILE A 1 15 ? 2.922 -22.988 12.545 1.00 999.99 15 ILE A CA 21
ATOM 35550 C C . ILE A 1 15 ? 2.223 -23.128 11.185 1.00 999.99 15 ILE A C 21
ATOM 35551 O O . ILE A 1 15 ? 2.666 -23.919 10.351 1.00 999.99 15 ILE A O 21
ATOM 35567 N N . PRO A 1 16 ? 1.165 -22.387 10.927 1.00 999.99 16 PRO A N 21
ATOM 35568 C CA . PRO A 1 16 ? 0.452 -22.471 9.621 1.00 999.99 16 PRO A CA 21
ATOM 35569 C C . PRO A 1 16 ? 1.429 -22.486 8.450 1.00 999.99 16 PRO A C 21
ATOM 35570 O O . PRO A 1 16 ? 2.524 -21.930 8.533 1.00 999.99 16 PRO A O 21
ATOM 35581 N N . SER A 1 17 ? 1.022 -23.120 7.359 1.00 999.99 17 SER A N 21
ATOM 35582 C CA . SER A 1 17 ? 1.865 -23.191 6.179 1.00 999.99 17 SER A CA 21
ATOM 35583 C C . SER A 1 17 ? 2.140 -21.787 5.648 1.00 999.99 17 SER A C 21
ATOM 35584 O O . SER A 1 17 ? 2.680 -21.623 4.554 1.00 999.99 17 SER A O 21
ATOM 35592 N N . THR A 1 18 ? 1.750 -20.772 6.425 1.00 999.99 18 THR A N 21
ATOM 35593 C CA . THR A 1 18 ? 1.947 -19.385 6.021 1.00 999.99 18 THR A CA 21
ATOM 35594 C C . THR A 1 18 ? 3.086 -18.731 6.795 1.00 999.99 18 THR A C 21
ATOM 35595 O O . THR A 1 18 ? 3.717 -19.351 7.650 1.00 999.99 18 THR A O 21
ATOM 35606 N N . ARG A 1 19 ? 3.346 -17.463 6.472 1.00 999.99 19 ARG A N 21
ATOM 35607 C CA . ARG A 1 19 ? 4.412 -16.703 7.120 1.00 999.99 19 ARG A CA 21
ATOM 35608 C C . ARG A 1 19 ? 4.028 -15.230 7.249 1.00 999.99 19 ARG A C 21
ATOM 35609 O O . ARG A 1 19 ? 2.983 -14.795 6.759 1.00 999.99 19 ARG A O 21
ATOM 35630 N N . LYS A 1 20 ? 4.670 -14.382 7.938 1.00 900.08 20 LYS A N 21
ATOM 35631 C CA . LYS A 1 20 ? 4.361 -12.988 8.241 1.00 857.56 20 LYS A CA 21
ATOM 35632 C C . LYS A 1 20 ? 5.520 -12.073 7.867 1.00 815.13 20 LYS A C 21
ATOM 35633 O O . LYS A 1 20 ? 6.636 -12.213 8.371 1.00 869.52 20 LYS A O 21
ATOM 35652 N N . ILE A 1 21 ? 5.231 -11.142 6.958 1.00 749.93 21 ILE A N 21
ATOM 35653 C CA . ILE A 1 21 ? 6.228 -10.191 6.468 1.00 733.33 21 ILE A CA 21
ATOM 35654 C C . ILE A 1 21 ? 6.005 -8.813 7.094 1.00 731.44 21 ILE A C 21
ATOM 35655 O O . ILE A 1 21 ? 4.865 -8.410 7.360 1.00 731.93 21 ILE A O 21
ATOM 35671 N N . LYS A 1 22 ? 7.116 -8.109 7.327 1.00 767.29 22 LYS A N 21
ATOM 35672 C CA . LYS A 1 22 ? 7.088 -6.778 7.925 1.00 802.62 22 LYS A CA 21
ATOM 35673 C C . LYS A 1 22 ? 8.021 -5.838 7.157 1.00 756.18 22 LYS A C 21
ATOM 35674 O O . LYS A 1 22 ? 8.312 -4.731 7.613 1.00 945.87 22 LYS A O 21
ATOM 35693 N N . ILE A 1 23 ? 8.500 -6.296 5.998 1.00 650.64 23 ILE A N 21
ATOM 35694 C CA . ILE A 1 23 ? 9.419 -5.500 5.185 1.00 662.41 23 ILE A CA 21
ATOM 35695 C C . ILE A 1 23 ? 8.671 -4.710 4.112 1.00 600.65 23 ILE A C 21
ATOM 35696 O O . ILE A 1 23 ? 8.148 -5.278 3.153 1.00 701.55 23 ILE A O 21
ATOM 35712 N N . THR A 1 24 ? 8.645 -3.390 4.287 1.00 619.81 24 THR A N 21
ATOM 35713 C CA . THR A 1 24 ? 7.984 -2.496 3.338 1.00 700.63 24 THR A CA 21
ATOM 35714 C C . THR A 1 24 ? 9.001 -1.518 2.761 1.00 594.61 24 THR A C 21
ATOM 35715 O O . THR A 1 24 ? 9.847 -0.995 3.490 1.00 664.15 24 THR A O 21
ATOM 35726 N N . PHE A 1 25 ? 8.928 -1.279 1.454 1.00 559.65 25 PHE A N 21
ATOM 35727 C CA . PHE A 1 25 ? 9.866 -0.369 0.809 1.00 513.49 25 PHE A CA 21
ATOM 35728 C C . PHE A 1 25 ? 9.361 1.071 0.909 1.00 590.53 25 PHE A C 21
ATOM 35729 O O . PHE A 1 25 ? 8.317 1.420 0.353 1.00 619.97 25 PHE A O 21
ATOM 35746 N N . ALA A 1 26 ? 10.111 1.891 1.638 1.00 700.26 26 ALA A N 21
ATOM 35747 C CA . ALA A 1 26 ? 9.739 3.289 1.831 1.00 843.29 26 ALA A CA 21
ATOM 35748 C C . ALA A 1 26 ? 10.379 4.180 0.765 1.00 788.29 26 ALA A C 21
ATOM 35749 O O . ALA A 1 26 ? 11.584 4.435 0.793 1.00 836.59 26 ALA A O 21
ATOM 35756 N N . LEU A 1 27 ? 9.549 4.661 -0.159 1.00 811.92 27 LEU A N 21
ATOM 35757 C CA . LEU A 1 27 ? 10.027 5.544 -1.221 1.00 865.32 27 LEU A CA 21
ATOM 35758 C C . LEU A 1 27 ? 10.426 6.888 -0.625 1.00 863.93 27 LEU A C 21
ATOM 35759 O O . LEU A 1 27 ? 11.432 7.485 -1.006 1.00 999.99 27 LEU A O 21
ATOM 35775 N N . ASP A 1 28 ? 9.616 7.338 0.325 1.00 818.61 28 ASP A N 21
ATOM 35776 C CA . ASP A 1 28 ? 9.844 8.599 1.016 1.00 932.56 28 ASP A CA 21
ATOM 35777 C C . ASP A 1 28 ? 9.253 8.515 2.413 1.00 978.37 28 ASP A C 21
ATOM 35778 O O . ASP A 1 28 ? 8.560 7.550 2.741 1.00 999.99 28 ASP A O 21
ATOM 35787 N N . ALA A 1 29 ? 9.513 9.526 3.234 1.00 999.99 29 ALA A N 21
ATOM 35788 C CA . ALA A 1 29 ? 8.979 9.537 4.586 1.00 999.99 29 ALA A CA 21
ATOM 35789 C C . ALA A 1 29 ? 7.450 9.455 4.546 1.00 999.99 29 ALA A C 21
ATOM 35790 O O . ALA A 1 29 ? 6.812 8.973 5.497 1.00 999.99 29 ALA A O 21
ATOM 35797 N N . THR A 1 30 ? 6.864 9.932 3.434 1.00 972.42 30 THR A N 21
ATOM 35798 C CA . THR A 1 30 ? 5.416 9.910 3.288 1.00 887.22 30 THR A CA 21
ATOM 35799 C C . THR A 1 30 ? 4.900 8.481 3.363 1.00 763.10 30 THR A C 21
ATOM 35800 O O . THR A 1 30 ? 4.181 8.153 4.307 1.00 761.09 30 THR A O 21
ATOM 35811 N N . PHE A 1 31 ? 5.270 7.599 2.411 1.00 710.73 31 PHE A N 21
ATOM 35812 C CA . PHE A 1 31 ? 4.822 6.206 2.458 1.00 643.83 31 PHE A CA 21
ATOM 35813 C C . PHE A 1 31 ? 5.608 5.452 3.519 1.00 616.39 31 PHE A C 21
ATOM 35814 O O . PHE A 1 31 ? 5.568 4.229 3.587 1.00 571.40 31 PHE A O 21
ATOM 35831 N N . ASP A 1 32 ? 6.251 6.203 4.389 1.00 700.41 32 ASP A N 21
ATOM 35832 C CA . ASP A 1 32 ? 6.981 5.597 5.483 1.00 735.68 32 ASP A CA 21
ATOM 35833 C C . ASP A 1 32 ? 6.014 5.441 6.627 1.00 772.55 32 ASP A C 21
ATOM 35834 O O . ASP A 1 32 ? 5.647 4.325 7.003 1.00 765.18 32 ASP A O 21
ATOM 35843 N N . SER A 1 33 ? 5.553 6.574 7.136 1.00 852.93 33 SER A N 21
ATOM 35844 C CA . SER A 1 33 ? 4.571 6.550 8.199 1.00 943.57 33 SER A CA 21
ATOM 35845 C C . SER A 1 33 ? 3.254 6.004 7.649 1.00 853.46 33 SER A C 21
ATOM 35846 O O . SER A 1 33 ? 2.572 5.222 8.310 1.00 906.08 33 SER A O 21
ATOM 35854 N N . VAL A 1 34 ? 2.903 6.439 6.429 1.00 767.50 34 VAL A N 21
ATOM 35855 C CA . VAL A 1 34 ? 1.654 6.014 5.796 1.00 736.51 34 VAL A CA 21
ATOM 35856 C C . VAL A 1 34 ? 1.640 4.518 5.454 1.00 674.12 34 VAL A C 21
ATOM 35857 O O . VAL A 1 34 ? 0.674 3.825 5.787 1.00 718.24 34 VAL A O 21
ATOM 35870 N N . LEU A 1 35 ? 2.683 4.009 4.777 1.00 610.93 35 LEU A N 21
ATOM 35871 C CA . LEU A 1 35 ? 2.688 2.591 4.412 1.00 588.93 35 LEU A CA 21
ATOM 35872 C C . LEU A 1 35 ? 2.737 1.718 5.664 1.00 670.32 35 LEU A C 21
ATOM 35873 O O . LEU A 1 35 ? 2.042 0.707 5.745 1.00 715.35 35 LEU A O 21
ATOM 35889 N N . SER A 1 36 ? 3.557 2.115 6.639 1.00 740.43 36 SER A N 21
ATOM 35890 C CA . SER A 1 36 ? 3.673 1.353 7.882 1.00 887.13 36 SER A CA 21
ATOM 35891 C C . SER A 1 36 ? 2.340 1.313 8.641 1.00 992.19 36 SER A C 21
ATOM 35892 O O . SER A 1 36 ? 1.934 0.258 9.130 1.00 999.99 36 SER A O 21
ATOM 35900 N N . LYS A 1 37 ? 1.665 2.461 8.740 1.00 995.13 37 LYS A N 21
ATOM 35901 C CA . LYS A 1 37 ? 0.379 2.534 9.446 1.00 999.99 37 LYS A CA 21
ATOM 35902 C C . LYS A 1 37 ? -0.697 1.678 8.783 1.00 999.99 37 LYS A C 21
ATOM 35903 O O . LYS A 1 37 ? -1.428 0.958 9.461 1.00 999.99 37 LYS A O 21
ATOM 35922 N N . ALA A 1 38 ? -0.791 1.773 7.464 1.00 923.62 38 ALA A N 21
ATOM 35923 C CA . ALA A 1 38 ? -1.789 1.013 6.720 1.00 927.96 38 ALA A CA 21
ATOM 35924 C C . ALA A 1 38 ? -1.359 -0.444 6.571 1.00 937.19 38 ALA A C 21
ATOM 35925 O O . ALA A 1 38 ? -2.195 -1.341 6.442 1.00 999.99 38 ALA A O 21
ATOM 35932 N N . CYS A 1 39 ? -0.049 -0.657 6.566 1.00 767.52 39 CYS A N 21
ATOM 35933 C CA . CYS A 1 39 ? 0.483 -2.008 6.402 1.00 808.44 39 CYS A CA 21
ATOM 35934 C C . CYS A 1 39 ? 1.796 -2.239 7.152 1.00 897.76 39 CYS A C 21
ATOM 35935 O O . CYS A 1 39 ? 2.876 -2.222 6.560 1.00 999.99 39 CYS A O 21
ATOM 35943 N N . SER A 1 40 ? 1.683 -2.501 8.452 1.00 870.68 40 SER A N 21
ATOM 35944 C CA . SER A 1 40 ? 2.858 -2.799 9.278 1.00 986.32 40 SER A CA 21
ATOM 35945 C C . SER A 1 40 ? 3.101 -4.317 9.301 1.00 981.35 40 SER A C 21
ATOM 35946 O O . SER A 1 40 ? 4.168 -4.784 9.698 1.00 999.99 40 SER A O 21
ATOM 35954 N N . GLU A 1 41 ? 2.081 -5.065 8.869 1.00 959.86 41 GLU A N 21
ATOM 35955 C CA . GLU A 1 41 ? 2.158 -6.539 8.840 1.00 964.52 41 GLU A CA 21
ATOM 35956 C C . GLU A 1 41 ? 1.296 -7.177 7.753 1.00 883.22 41 GLU A C 21
ATOM 35957 O O . GLU A 1 41 ? 0.190 -6.719 7.464 1.00 945.21 41 GLU A O 21
ATOM 35969 N N . PHE A 1 42 ? 1.815 -8.276 7.185 1.00 789.04 42 PHE A N 21
ATOM 35970 C CA . PHE A 1 42 ? 1.087 -9.029 6.158 1.00 755.91 42 PHE A CA 21
ATOM 35971 C C . PHE A 1 42 ? 1.269 -10.536 6.343 1.00 756.01 42 PHE A C 21
ATOM 35972 O O . PHE A 1 42 ? 2.322 -10.993 6.787 1.00 740.85 42 PHE A O 21
ATOM 35989 N N . GLU A 1 43 ? 0.226 -11.296 5.985 1.00 807.99 43 GLU A N 21
ATOM 35990 C CA . GLU A 1 43 ? 0.262 -12.758 6.098 1.00 830.13 43 GLU A CA 21
ATOM 35991 C C . GLU A 1 43 ? 0.295 -13.395 4.707 1.00 801.99 43 GLU A C 21
ATOM 35992 O O . GLU A 1 43 ? -0.589 -13.165 3.880 1.00 874.50 43 GLU A O 21
ATOM 36004 N N . VAL A 1 44 ? 1.367 -14.139 4.440 1.00 770.30 44 VAL A N 21
ATOM 36005 C CA . VAL A 1 44 ? 1.533 -14.735 3.112 1.00 801.16 44 VAL A CA 21
ATOM 36006 C C . VAL A 1 44 ? 1.655 -16.271 3.106 1.00 832.54 44 VAL A C 21
ATOM 36007 O O . VAL A 1 44 ? 2.673 -16.846 3.490 1.00 840.71 44 VAL A O 21
ATOM 36020 N N . ASP A 1 45 ? 0.604 -16.897 2.560 1.00 904.35 45 ASP A N 21
ATOM 36021 C CA . ASP A 1 45 ? 0.572 -18.363 2.377 1.00 963.77 45 ASP A CA 21
ATOM 36022 C C . ASP A 1 45 ? 1.723 -18.675 1.433 1.00 889.48 45 ASP A C 21
ATOM 36023 O O . ASP A 1 45 ? 2.178 -17.750 0.760 1.00 825.46 45 ASP A O 21
ATOM 36032 N N . LYS A 1 46 ? 2.247 -19.909 1.318 1.00 970.08 46 LYS A N 21
ATOM 36033 C CA . LYS A 1 46 ? 3.355 -20.127 0.398 1.00 983.32 46 LYS A CA 21
ATOM 36034 C C . LYS A 1 46 ? 2.834 -20.343 -1.019 1.00 999.99 46 LYS A C 21
ATOM 36035 O O . LYS A 1 46 ? 3.410 -21.116 -1.788 1.00 999.99 46 LYS A O 21
ATOM 36054 N N . ASP A 1 47 ? 1.765 -19.637 -1.375 1.00 999.99 47 ASP A N 21
ATOM 36055 C CA . ASP A 1 47 ? 1.196 -19.733 -2.712 1.00 999.99 47 ASP A CA 21
ATOM 36056 C C . ASP A 1 47 ? 0.962 -18.328 -3.250 1.00 994.19 47 ASP A C 21
ATOM 36057 O O . ASP A 1 47 ? 0.445 -18.147 -4.355 1.00 999.99 47 ASP A O 21
ATOM 36066 N N . VAL A 1 48 ? 1.353 -17.335 -2.451 1.00 883.65 48 VAL A N 21
ATOM 36067 C CA . VAL A 1 48 ? 1.194 -15.943 -2.831 1.00 739.91 48 VAL A CA 21
ATOM 36068 C C . VAL A 1 48 ? 2.416 -15.483 -3.603 1.00 565.75 48 VAL A C 21
ATOM 36069 O O . VAL A 1 48 ? 3.545 -15.603 -3.128 1.00 572.42 48 VAL A O 21
ATOM 36082 N N . THR A 1 49 ? 2.181 -14.963 -4.797 1.00 478.14 49 THR A N 21
ATOM 36083 C CA . THR A 1 49 ? 3.264 -14.491 -5.640 1.00 373.90 49 THR A CA 21
ATOM 36084 C C . THR A 1 49 ? 3.328 -12.974 -5.598 1.00 305.60 49 THR A C 21
ATOM 36085 O O . THR A 1 49 ? 2.309 -12.311 -5.422 1.00 388.23 49 THR A O 21
ATOM 36096 N N . LEU A 1 50 ? 4.541 -12.443 -5.722 1.00 245.55 50 LEU A N 21
ATOM 36097 C CA . LEU A 1 50 ? 4.759 -10.997 -5.675 1.00 201.23 50 LEU A CA 21
ATOM 36098 C C . LEU A 1 50 ? 3.576 -10.245 -6.291 1.00 193.63 50 LEU A C 21
ATOM 36099 O O . LEU A 1 50 ? 3.211 -9.166 -5.827 1.00 177.81 50 LEU A O 21
ATOM 36115 N N . ASP A 1 51 ? 2.972 -10.832 -7.323 1.00 229.19 51 ASP A N 21
ATOM 36116 C CA . ASP A 1 51 ? 1.824 -10.217 -7.985 1.00 262.86 51 ASP A CA 21
ATOM 36117 C C . ASP A 1 51 ? 0.666 -10.039 -6.997 1.00 300.14 51 ASP A C 21
ATOM 36118 O O . ASP A 1 51 ? 0.089 -8.957 -6.894 1.00 305.27 51 ASP A O 21
ATOM 36127 N N . GLU A 1 52 ? 0.348 -11.107 -6.258 1.00 352.08 52 GLU A N 21
ATOM 36128 C CA . GLU A 1 52 ? -0.726 -11.059 -5.263 1.00 432.40 52 GLU A CA 21
ATOM 36129 C C . GLU A 1 52 ? -0.333 -10.155 -4.101 1.00 378.71 52 GLU A C 21
ATOM 36130 O O . GLU A 1 52 ? -1.166 -9.424 -3.566 1.00 418.76 52 GLU A O 21
ATOM 36142 N N . LEU A 1 53 ? 0.945 -10.209 -3.716 1.00 310.08 53 LEU A N 21
ATOM 36143 C CA . LEU A 1 53 ? 1.433 -9.383 -2.617 1.00 282.54 53 LEU A CA 21
ATOM 36144 C C . LEU A 1 53 ? 1.252 -7.916 -2.977 1.00 227.80 53 LEU A C 21
ATOM 36145 O O . LEU A 1 53 ? 0.756 -7.126 -2.178 1.00 247.15 53 LEU A O 21
ATOM 36161 N N . LEU A 1 54 ? 1.637 -7.575 -4.203 1.00 185.85 54 LEU A N 21
ATOM 36162 C CA . LEU A 1 54 ? 1.502 -6.211 -4.699 1.00 170.67 54 LEU A CA 21
ATOM 36163 C C . LEU A 1 54 ? 0.034 -5.816 -4.762 1.00 234.24 54 LEU A C 21
ATOM 36164 O O . LEU A 1 54 ? -0.336 -4.692 -4.414 1.00 246.82 54 LEU A O 21
ATOM 36180 N N . ASP A 1 55 ? -0.789 -6.747 -5.226 1.00 299.02 55 ASP A N 21
ATOM 36181 C CA . ASP A 1 55 ? -2.215 -6.503 -5.357 1.00 404.70 55 ASP A CA 21
ATOM 36182 C C . ASP A 1 55 ? -2.853 -6.199 -4.001 1.00 450.19 55 ASP A C 21
ATOM 36183 O O . ASP A 1 55 ? -3.577 -5.212 -3.865 1.00 507.43 55 ASP A O 21
ATOM 36192 N N . VAL A 1 56 ? -2.598 -7.048 -2.998 1.00 453.57 56 VAL A N 21
ATOM 36193 C CA . VAL A 1 56 ? -3.170 -6.860 -1.669 1.00 536.71 56 VAL A CA 21
ATOM 36194 C C . VAL A 1 56 ? -2.574 -5.641 -0.990 1.00 466.25 56 VAL A C 21
ATOM 36195 O O . VAL A 1 56 ? -3.263 -4.920 -0.274 1.00 541.51 56 VAL A O 21
ATOM 36208 N N . VAL A 1 57 ? -1.288 -5.422 -1.228 1.00 347.83 57 VAL A N 21
ATOM 36209 C CA . VAL A 1 57 ? -0.587 -4.289 -0.648 1.00 302.42 57 VAL A CA 21
ATOM 36210 C C . VAL A 1 57 ? -1.178 -2.984 -1.158 1.00 295.64 57 VAL A C 21
ATOM 36211 O O . VAL A 1 57 ? -1.470 -2.070 -0.385 1.00 329.68 57 VAL A O 21
ATOM 36224 N N . LEU A 1 58 ? -1.347 -2.916 -2.470 1.00 276.16 58 LEU A N 21
ATOM 36225 C CA . LEU A 1 58 ? -1.897 -1.733 -3.095 1.00 305.50 58 LEU A CA 21
ATOM 36226 C C . LEU A 1 58 ? -3.334 -1.520 -2.625 1.00 424.01 58 LEU A C 21
ATOM 36227 O O . LEU A 1 58 ? -3.730 -0.402 -2.290 1.00 451.35 58 LEU A O 21
ATOM 36243 N N . ASP A 1 59 ? -4.105 -2.609 -2.589 1.00 520.48 59 ASP A N 21
ATOM 36244 C CA . ASP A 1 59 ? -5.497 -2.546 -2.149 1.00 687.68 59 ASP A CA 21
ATOM 36245 C C . ASP A 1 59 ? -5.595 -2.124 -0.685 1.00 713.01 59 ASP A C 21
ATOM 36246 O O . ASP A 1 59 ? -6.445 -1.317 -0.329 1.00 813.78 59 ASP A O 21
ATOM 36255 N N . ALA A 1 60 ? -4.729 -2.687 0.156 1.00 647.87 60 ALA A N 21
ATOM 36256 C CA . ALA A 1 60 ? -4.736 -2.367 1.582 1.00 701.80 60 ALA A CA 21
ATOM 36257 C C . ALA A 1 60 ? -4.457 -0.887 1.810 1.00 642.23 60 ALA A C 21
ATOM 36258 O O . ALA A 1 60 ? -5.166 -0.222 2.565 1.00 763.22 60 ALA A O 21
ATOM 36265 N N . VAL A 1 61 ? -3.422 -0.382 1.146 1.00 487.96 61 VAL A N 21
ATOM 36266 C CA . VAL A 1 61 ? -3.039 1.022 1.267 1.00 449.52 61 VAL A CA 21
ATOM 36267 C C . VAL A 1 61 ? -4.143 1.922 0.725 1.00 542.59 61 VAL A C 21
ATOM 36268 O O . VAL A 1 61 ? -4.468 2.953 1.314 1.00 599.86 61 VAL A O 21
ATOM 36281 N N . GLU A 1 62 ? -4.712 1.516 -0.401 1.00 589.33 62 GLU A N 21
ATOM 36282 C CA . GLU A 1 62 ? -5.780 2.281 -1.027 1.00 732.80 62 GLU A CA 21
ATOM 36283 C C . GLU A 1 62 ? -7.013 2.295 -0.121 1.00 908.55 62 GLU A C 21
ATOM 36284 O O . GLU A 1 62 ? -7.690 3.317 0.005 1.00 999.99 62 GLU A O 21
ATOM 36296 N N . SER A 1 63 ? -7.297 1.152 0.510 1.00 962.43 63 SER A N 21
ATOM 36297 C CA . SER A 1 63 ? -8.451 1.034 1.405 1.00 999.99 63 SER A CA 21
ATOM 36298 C C . SER A 1 63 ? -8.283 1.896 2.664 1.00 999.99 63 SER A C 21
ATOM 36299 O O . SER A 1 63 ? -9.235 2.543 3.104 1.00 999.99 63 SER A O 21
ATOM 36307 N N . THR A 1 64 ? -7.078 1.901 3.244 1.00 999.99 64 THR A N 21
ATOM 36308 C CA . THR A 1 64 ? -6.834 2.697 4.454 1.00 999.99 64 THR A CA 21
ATOM 36309 C C . THR A 1 64 ? -6.705 4.173 4.115 1.00 999.99 64 THR A C 21
ATOM 36310 O O . THR A 1 64 ? -7.272 5.025 4.802 1.00 999.99 64 THR A O 21
ATOM 36321 N N . LEU A 1 65 ? -5.949 4.475 3.063 1.00 882.66 65 LEU A N 21
ATOM 36322 C CA . LEU A 1 65 ? -5.749 5.858 2.655 1.00 863.36 65 LEU A CA 21
ATOM 36323 C C . LEU A 1 65 ? -6.507 6.155 1.362 1.00 852.65 65 LEU A C 21
ATOM 36324 O O . LEU A 1 65 ? -5.910 6.324 0.298 1.00 797.60 65 LEU A O 21
ATOM 36340 N N . SER A 1 66 ? -7.829 6.223 1.472 1.00 976.72 66 SER A N 21
ATOM 36341 C CA . SER A 1 66 ? -8.676 6.512 0.320 1.00 999.99 66 SER A CA 21
ATOM 36342 C C . SER A 1 66 ? -8.660 8.010 -0.006 1.00 999.99 66 SER A C 21
ATOM 36343 O O . SER A 1 66 ? -8.535 8.396 -1.168 1.00 999.99 66 SER A O 21
ATOM 36351 N N . PRO A 1 67 ? -8.791 8.855 0.993 1.00 999.99 67 PRO A N 21
ATOM 36352 C CA . PRO A 1 67 ? -8.801 10.335 0.806 1.00 999.99 67 PRO A CA 21
ATOM 36353 C C . PRO A 1 67 ? -7.398 10.939 0.655 1.00 859.07 67 PRO A C 21
ATOM 36354 O O . PRO A 1 67 ? -7.012 11.834 1.410 1.00 837.52 67 PRO A O 21
ATOM 36365 N N . CYS A 1 68 ? -6.646 10.452 -0.334 1.00 801.96 68 CYS A N 21
ATOM 36366 C CA . CYS A 1 68 ? -5.294 10.964 -0.585 1.00 671.20 68 CYS A CA 21
ATOM 36367 C C . CYS A 1 68 ? -5.356 12.231 -1.442 1.00 694.73 68 CYS A C 21
ATOM 36368 O O . CYS A 1 68 ? -4.535 13.137 -1.293 1.00 678.18 68 CYS A O 21
ATOM 36376 N N . LYS A 1 69 ? -6.343 12.278 -2.337 1.00 786.15 69 LYS A N 21
ATOM 36377 C CA . LYS A 1 69 ? -6.539 13.425 -3.229 1.00 870.47 69 LYS A CA 21
ATOM 36378 C C . LYS A 1 69 ? -6.857 14.700 -2.445 1.00 966.55 69 LYS A C 21
ATOM 36379 O O . LYS A 1 69 ? -6.707 15.808 -2.962 1.00 999.99 69 LYS A O 21
ATOM 36398 N N . GLU A 1 70 ? -7.318 14.540 -1.207 1.00 992.46 70 GLU A N 21
ATOM 36399 C CA . GLU A 1 70 ? -7.682 15.691 -0.381 1.00 999.99 70 GLU A CA 21
ATOM 36400 C C . GLU A 1 70 ? -6.447 16.460 0.080 1.00 999.99 70 GLU A C 21
ATOM 36401 O O . GLU A 1 70 ? -6.463 17.691 0.130 1.00 999.99 70 GLU A O 21
ATOM 36413 N N . HIS A 1 71 ? -5.383 15.739 0.409 1.00 910.00 71 HIS A N 21
ATOM 36414 C CA . HIS A 1 71 ? -4.150 16.381 0.858 1.00 906.67 71 HIS A CA 21
ATOM 36415 C C . HIS A 1 71 ? -3.266 16.726 -0.335 1.00 848.28 71 HIS A C 21
ATOM 36416 O O . HIS A 1 71 ? -2.887 15.845 -1.098 1.00 773.55 71 HIS A O 21
ATOM 36430 N N . ASP A 1 72 ? -2.955 18.011 -0.501 1.00 951.99 72 ASP A N 21
ATOM 36431 C CA . ASP A 1 72 ? -2.122 18.451 -1.618 1.00 966.30 72 ASP A CA 21
ATOM 36432 C C . ASP A 1 72 ? -0.732 17.826 -1.552 1.00 905.95 72 ASP A C 21
ATOM 36433 O O . ASP A 1 72 ? -0.181 17.417 -2.575 1.00 846.19 72 ASP A O 21
ATOM 36442 N N . VAL A 1 73 ? -0.167 17.759 -0.350 1.00 993.31 73 VAL A N 21
ATOM 36443 C CA . VAL A 1 73 ? 1.162 17.186 -0.178 1.00 999.99 73 VAL A CA 21
ATOM 36444 C C . VAL A 1 73 ? 1.170 15.726 -0.625 1.00 839.39 73 VAL A C 21
ATOM 36445 O O . VAL A 1 73 ? 2.049 15.301 -1.375 1.00 829.57 73 VAL A O 21
ATOM 36458 N N . ILE A 1 74 ? 0.177 14.970 -0.164 1.00 759.17 74 ILE A N 21
ATOM 36459 C CA . ILE A 1 74 ? 0.067 13.559 -0.524 1.00 640.39 74 ILE A CA 21
ATOM 36460 C C . ILE A 1 74 ? -0.587 13.402 -1.895 1.00 513.18 74 ILE A C 21
ATOM 36461 O O . ILE A 1 74 ? -0.347 12.416 -2.580 1.00 448.21 74 ILE A O 21
ATOM 36477 N N . GLY A 1 75 ? -1.415 14.378 -2.282 1.00 579.23 75 GLY A N 21
ATOM 36478 C CA . GLY A 1 75 ? -2.111 14.342 -3.578 1.00 546.28 75 GLY A CA 21
ATOM 36479 C C . GLY A 1 75 ? -1.381 13.447 -4.570 1.00 519.41 75 GLY A C 21
ATOM 36480 O O . GLY A 1 75 ? -1.806 12.325 -4.816 1.00 655.90 75 GLY A O 21
ATOM 36484 N N . THR A 1 76 ? -0.307 13.983 -5.156 1.00 527.93 76 THR A N 21
ATOM 36485 C CA . THR A 1 76 ? 0.503 13.266 -6.158 1.00 539.79 76 THR A CA 21
ATOM 36486 C C . THR A 1 76 ? 0.423 11.738 -6.011 1.00 463.72 76 THR A C 21
ATOM 36487 O O . THR A 1 76 ? 0.475 11.017 -7.010 1.00 473.28 76 THR A O 21
ATOM 36498 N N . LYS A 1 77 ? 0.289 11.243 -4.780 1.00 421.27 77 LYS A N 21
ATOM 36499 C CA . LYS A 1 77 ? 0.197 9.800 -4.549 1.00 387.97 77 LYS A CA 21
ATOM 36500 C C . LYS A 1 77 ? -0.954 9.189 -5.354 1.00 387.45 77 LYS A C 21
ATOM 36501 O O . LYS A 1 77 ? -0.876 8.028 -5.755 1.00 380.59 77 LYS A O 21
ATOM 36520 N N . VAL A 1 78 ? -2.005 9.972 -5.608 1.00 424.27 78 VAL A N 21
ATOM 36521 C CA . VAL A 1 78 ? -3.140 9.490 -6.388 1.00 469.88 78 VAL A CA 21
ATOM 36522 C C . VAL A 1 78 ? -2.724 9.268 -7.841 1.00 494.56 78 VAL A C 21
ATOM 36523 O O . VAL A 1 78 ? -3.039 8.238 -8.435 1.00 520.74 78 VAL A O 21
ATOM 36536 N N . CYS A 1 79 ? -2.013 10.246 -8.401 1.00 517.73 79 CYS A N 21
ATOM 36537 C CA . CYS A 1 79 ? -1.554 10.152 -9.784 1.00 580.42 79 CYS A CA 21
ATOM 36538 C C . CYS A 1 79 ? -0.597 8.977 -9.940 1.00 541.96 79 CYS A C 21
ATOM 36539 O O . CYS A 1 79 ? -0.694 8.207 -10.896 1.00 582.99 79 CYS A O 21
ATOM 36547 N N . ALA A 1 80 ? 0.316 8.840 -8.982 1.00 483.48 80 ALA A N 21
ATOM 36548 C CA . ALA A 1 80 ? 1.278 7.746 -9.006 1.00 468.62 80 ALA A CA 21
ATOM 36549 C C . ALA A 1 80 ? 0.551 6.414 -8.831 1.00 439.92 80 ALA A C 21
ATOM 36550 O O . ALA A 1 80 ? 0.866 5.431 -9.501 1.00 470.01 80 ALA A O 21
ATOM 36557 N N . LEU A 1 81 ? -0.430 6.403 -7.930 1.00 407.97 81 LEU A N 21
ATOM 36558 C CA . LEU A 1 81 ? -1.217 5.203 -7.667 1.00 420.51 81 LEU A CA 21
ATOM 36559 C C . LEU A 1 81 ? -1.982 4.786 -8.919 1.00 498.91 81 LEU A C 21
ATOM 36560 O O . LEU A 1 81 ? -2.009 3.608 -9.279 1.00 527.52 81 LEU A O 21
ATOM 36576 N N . LEU A 1 82 ? -2.598 5.766 -9.577 1.00 555.88 82 LEU A N 21
ATOM 36577 C CA . LEU A 1 82 ? -3.361 5.504 -10.794 1.00 664.13 82 LEU A CA 21
ATOM 36578 C C . LEU A 1 82 ? -2.441 4.967 -11.885 1.00 686.96 82 LEU A C 21
ATOM 36579 O O . LEU A 1 82 ? -2.791 4.024 -12.593 1.00 750.82 82 LEU A O 21
ATOM 36595 N N . ASP A 1 83 ? -1.264 5.579 -12.015 1.00 660.49 83 ASP A N 21
ATOM 36596 C CA . ASP A 1 83 ? -0.296 5.149 -13.020 1.00 713.31 83 ASP A CA 21
ATOM 36597 C C . ASP A 1 83 ? 0.183 3.732 -12.716 1.00 680.53 83 ASP A C 21
ATOM 36598 O O . ASP A 1 83 ? 0.364 2.921 -13.626 1.00 760.39 83 ASP A O 21
ATOM 36607 N N . ARG A 1 84 ? 0.374 3.433 -11.432 1.00 589.92 84 ARG A N 21
ATOM 36608 C CA . ARG A 1 84 ? 0.813 2.100 -11.023 1.00 583.56 84 ARG A CA 21
ATOM 36609 C C . ARG A 1 84 ? -0.257 1.066 -11.338 1.00 630.94 84 ARG A C 21
ATOM 36610 O O . ARG A 1 84 ? 0.043 -0.040 -11.789 1.00 692.12 84 ARG A O 21
ATOM 36631 N N . LEU A 1 85 ? -1.507 1.446 -11.110 1.00 627.93 85 LEU A N 21
ATOM 36632 C CA . LEU A 1 85 ? -2.633 0.564 -11.383 1.00 709.13 85 LEU A CA 21
ATOM 36633 C C . LEU A 1 85 ? -2.865 0.456 -12.892 1.00 815.80 85 LEU A C 21
ATOM 36634 O O . LEU A 1 85 ? -3.442 -0.520 -13.373 1.00 910.79 85 LEU A O 21
ATOM 36650 N N . ALA A 1 86 ? -2.425 1.481 -13.630 1.00 838.04 86 ALA A N 21
ATOM 36651 C CA . ALA A 1 86 ? -2.607 1.517 -15.080 1.00 974.10 86 ALA A CA 21
ATOM 36652 C C . ALA A 1 86 ? -1.894 0.357 -15.774 1.00 999.99 86 ALA A C 21
ATOM 36653 O O . ALA A 1 86 ? -2.453 -0.255 -16.686 1.00 999.99 86 ALA A O 21
ATOM 36660 N N . GLY A 1 87 ? -0.666 0.056 -15.352 1.00 996.07 87 GLY A N 21
ATOM 36661 C CA . GLY A 1 87 ? 0.079 -1.038 -15.974 1.00 999.99 87 GLY A CA 21
ATOM 36662 C C . GLY A 1 87 ? 1.432 -1.266 -15.308 1.00 999.99 87 GLY A C 21
ATOM 36663 O O . GLY A 1 87 ? 1.733 -2.376 -14.867 1.00 999.99 87 GLY A O 21
ATOM 36667 N N . ASP A 1 88 ? 2.250 -0.216 -15.246 1.00 899.71 88 ASP A N 21
ATOM 36668 C CA . ASP A 1 88 ? 3.577 -0.325 -14.637 1.00 838.30 88 ASP A CA 21
ATOM 36669 C C . ASP A 1 88 ? 3.490 -0.060 -13.144 1.00 520.98 88 ASP A C 21
ATOM 36670 O O . ASP A 1 88 ? 3.145 1.043 -12.730 1.00 619.61 88 ASP A O 21
ATOM 36679 N N . TYR A 1 89 ? 3.801 -1.075 -12.340 1.00 422.59 89 TYR A N 21
ATOM 36680 C CA . TYR A 1 89 ? 3.744 -0.943 -10.885 1.00 364.23 89 TYR A CA 21
ATOM 36681 C C . TYR A 1 89 ? 5.155 -0.946 -10.294 1.00 294.05 89 TYR A C 21
ATOM 36682 O O . TYR A 1 89 ? 5.927 -0.013 -10.519 1.00 424.42 89 TYR A O 21
ATOM 36700 N N . VAL A 1 90 ? 5.495 -2.005 -9.569 1.00 235.15 90 VAL A N 21
ATOM 36701 C CA . VAL A 1 90 ? 6.816 -2.151 -8.978 1.00 206.72 90 VAL A CA 21
ATOM 36702 C C . VAL A 1 90 ? 7.137 -3.646 -8.876 1.00 186.74 90 VAL A C 21
ATOM 36703 O O . VAL A 1 90 ? 6.471 -4.383 -8.151 1.00 199.10 90 VAL A O 21
ATOM 36716 N N . TYR A 1 91 ? 8.156 -4.083 -9.610 1.00 188.92 91 TYR A N 21
ATOM 36717 C CA . TYR A 1 91 ? 8.555 -5.495 -9.598 1.00 181.31 91 TYR A CA 21
ATOM 36718 C C . TYR A 1 91 ? 9.220 -5.785 -8.260 1.00 154.51 91 TYR A C 21
ATOM 36719 O O . TYR A 1 91 ? 9.653 -4.846 -7.599 1.00 182.52 91 TYR A O 21
ATOM 36737 N N . LEU A 1 92 ? 9.327 -7.047 -7.825 1.00 133.41 92 LEU A N 21
ATOM 36738 C CA . LEU A 1 92 ? 9.973 -7.337 -6.554 1.00 142.25 92 LEU A CA 21
ATOM 36739 C C . LEU A 1 92 ? 10.684 -8.683 -6.683 1.00 160.87 92 LEU A C 21
ATOM 36740 O O . LEU A 1 92 ? 10.113 -9.637 -7.215 1.00 157.54 92 LEU A O 21
ATOM 36756 N N . PHE A 1 93 ? 11.924 -8.770 -6.213 1.00 199.84 93 PHE A N 21
ATOM 36757 C CA . PHE A 1 93 ? 12.665 -10.035 -6.313 1.00 237.53 93 PHE A CA 21
ATOM 36758 C C . PHE A 1 93 ? 13.593 -10.252 -5.126 1.00 292.50 93 PHE A C 21
ATOM 36759 O O . PHE A 1 93 ? 13.916 -9.322 -4.387 1.00 328.03 93 PHE A O 21
ATOM 36776 N N . ASP A 1 94 ? 14.017 -11.500 -4.957 1.00 326.04 94 ASP A N 21
ATOM 36777 C CA . ASP A 1 94 ? 14.907 -11.863 -3.862 1.00 410.41 94 ASP A CA 21
ATOM 36778 C C . ASP A 1 94 ? 16.342 -11.442 -4.170 1.00 508.21 94 ASP A C 21
ATOM 36779 O O . ASP A 1 94 ? 16.611 -10.840 -5.212 1.00 524.81 94 ASP A O 21
ATOM 36788 N N . GLU A 1 95 ? 17.254 -11.761 -3.255 1.00 622.11 95 GLU A N 21
ATOM 36789 C CA . GLU A 1 95 ? 18.663 -11.413 -3.425 1.00 768.28 95 GLU A CA 21
ATOM 36790 C C . GLU A 1 95 ? 19.323 -12.328 -4.460 1.00 810.89 95 GLU A C 21
ATOM 36791 O O . GLU A 1 95 ? 20.390 -12.896 -4.217 1.00 999.99 95 GLU A O 21
ATOM 36803 N N . GLY A 1 96 ? 18.679 -12.458 -5.616 1.00 684.05 96 GLY A N 21
ATOM 36804 C CA . GLY A 1 96 ? 19.198 -13.296 -6.695 1.00 763.23 96 GLY A CA 21
ATOM 36805 C C . GLY A 1 96 ? 18.721 -12.783 -8.048 1.00 752.54 96 GLY A C 21
ATOM 36806 O O . GLY A 1 96 ? 19.526 -12.533 -8.946 1.00 951.76 96 GLY A O 21
ATOM 36810 N N . GLY A 1 97 ? 17.407 -12.632 -8.183 1.00 633.38 97 GLY A N 21
ATOM 36811 C CA . GLY A 1 97 ? 16.815 -12.152 -9.427 1.00 633.31 97 GLY A CA 21
ATOM 36812 C C . GLY A 1 97 ? 15.532 -12.910 -9.725 1.00 557.09 97 GLY A C 21
ATOM 36813 O O . GLY A 1 97 ? 14.689 -12.449 -10.495 1.00 556.63 97 GLY A O 21
ATOM 36817 N N . ASP A 1 98 ? 15.391 -14.073 -9.099 1.00 537.67 98 ASP A N 21
ATOM 36818 C CA . ASP A 1 98 ? 14.206 -14.899 -9.283 1.00 490.62 98 ASP A CA 21
ATOM 36819 C C . ASP A 1 98 ? 12.997 -14.250 -8.612 1.00 382.67 98 ASP A C 21
ATOM 36820 O O . ASP A 1 98 ? 13.095 -13.752 -7.488 1.00 357.57 98 ASP A O 21
ATOM 36829 N N . GLU A 1 99 ? 11.860 -14.266 -9.302 1.00 363.53 99 GLU A N 21
ATOM 36830 C CA . GLU A 1 99 ? 10.638 -13.681 -8.756 1.00 292.68 99 GLU A CA 21
ATOM 36831 C C . GLU A 1 99 ? 10.059 -14.597 -7.680 1.00 269.70 99 GLU A C 21
ATOM 36832 O O . GLU A 1 99 ? 9.258 -15.487 -7.970 1.00 299.83 99 GLU A O 21
ATOM 36844 N N . VAL A 1 100 ? 10.485 -14.376 -6.438 1.00 253.92 100 VAL A N 21
ATOM 36845 C CA . VAL A 1 100 ? 10.023 -15.188 -5.316 1.00 275.86 100 VAL A CA 21
ATOM 36846 C C . VAL A 1 100 ? 9.994 -14.361 -4.034 1.00 274.32 100 VAL A C 21
ATOM 36847 O O . VAL A 1 100 ? 10.797 -13.443 -3.855 1.00 282.12 100 VAL A O 21
ATOM 36860 N N . ILE A 1 101 ? 9.074 -14.707 -3.137 1.00 312.17 101 ILE A N 21
ATOM 36861 C CA . ILE A 1 101 ? 8.955 -14.009 -1.865 1.00 352.22 101 ILE A CA 21
ATOM 36862 C C . ILE A 1 101 ? 9.843 -14.687 -0.826 1.00 417.99 101 ILE A C 21
ATOM 36863 O O . ILE A 1 101 ? 9.715 -15.884 -0.569 1.00 462.67 101 ILE A O 21
ATOM 36879 N N . ALA A 1 102 ? 10.747 -13.909 -0.241 1.00 448.60 102 ALA A N 21
ATOM 36880 C CA . ALA A 1 102 ? 11.666 -14.429 0.765 1.00 546.52 102 ALA A CA 21
ATOM 36881 C C . ALA A 1 102 ? 11.824 -13.411 1.891 1.00 635.24 102 ALA A C 21
ATOM 36882 O O . ALA A 1 102 ? 11.249 -12.324 1.833 1.00 610.13 102 ALA A O 21
ATOM 36889 N N . PRO A 1 103 ? 12.589 -13.729 2.904 1.00 762.19 103 PRO A N 21
ATOM 36890 C CA . PRO A 1 103 ? 12.817 -12.804 4.053 1.00 894.07 103 PRO A CA 21
ATOM 36891 C C . PRO A 1 103 ? 13.307 -11.434 3.584 1.00 842.24 103 PRO A C 21
ATOM 36892 O O . PRO A 1 103 ? 12.961 -10.408 4.169 1.00 896.95 103 PRO A O 21
ATOM 36903 N N . ARG A 1 104 ? 14.122 -11.436 2.530 1.00 767.27 104 ARG A N 21
ATOM 36904 C CA . ARG A 1 104 ? 14.667 -10.197 1.983 1.00 751.85 104 ARG A CA 21
ATOM 36905 C C . ARG A 1 104 ? 14.282 -10.040 0.511 1.00 586.81 104 ARG A C 21
ATOM 36906 O O . ARG A 1 104 ? 14.921 -10.614 -0.373 1.00 577.48 104 ARG A O 21
ATOM 36927 N N . MET A 1 105 ? 13.228 -9.261 0.261 1.00 524.37 105 MET A N 21
ATOM 36928 C CA . MET A 1 105 ? 12.755 -9.032 -1.106 1.00 431.17 105 MET A CA 21
ATOM 36929 C C . MET A 1 105 ? 12.895 -7.557 -1.482 1.00 407.85 105 MET A C 21
ATOM 36930 O O . MET A 1 105 ? 12.485 -6.674 -0.726 1.00 464.07 105 MET A O 21
ATOM 36944 N N . TYR A 1 106 ? 13.459 -7.298 -2.660 1.00 364.44 106 TYR A N 21
ATOM 36945 C CA . TYR A 1 106 ? 13.636 -5.930 -3.140 1.00 358.43 106 TYR A CA 21
ATOM 36946 C C . TYR A 1 106 ? 12.442 -5.519 -3.996 1.00 265.95 106 TYR A C 21
ATOM 36947 O O . TYR A 1 106 ? 12.301 -5.974 -5.132 1.00 235.16 106 TYR A O 21
ATOM 36965 N N . CYS A 1 107 ? 11.583 -4.664 -3.437 1.00 251.60 107 CYS A N 21
ATOM 36966 C CA . CYS A 1 107 ? 10.392 -4.197 -4.147 1.00 194.42 107 CYS A CA 21
ATOM 36967 C C . CYS A 1 107 ? 10.633 -2.826 -4.774 1.00 222.27 107 CYS A C 21
ATOM 36968 O O . CYS A 1 107 ? 10.893 -1.851 -4.070 1.00 274.03 107 CYS A O 21
ATOM 36976 N N . SER A 1 108 ? 10.536 -2.758 -6.102 1.00 213.91 108 SER A N 21
ATOM 36977 C CA . SER A 1 108 ? 10.735 -1.499 -6.814 1.00 264.92 108 SER A CA 21
ATOM 36978 C C . SER A 1 108 ? 10.434 -1.663 -8.305 1.00 265.15 108 SER A C 21
ATOM 36979 O O . SER A 1 108 ? 10.300 -2.779 -8.809 1.00 243.03 108 SER A O 21
ATOM 36987 N N . PHE A 1 109 ? 10.349 -0.542 -9.010 1.00 316.64 109 PHE A N 21
ATOM 36988 C CA . PHE A 1 109 ? 10.086 -0.574 -10.443 1.00 353.61 109 PHE A CA 21
ATOM 36989 C C . PHE A 1 109 ? 11.410 -0.696 -11.194 1.00 431.44 109 PHE A C 21
ATOM 36990 O O . PHE A 1 109 ? 11.516 -0.311 -12.360 1.00 523.07 109 PHE A O 21
ATOM 37007 N N . SER A 1 110 ? 12.414 -1.255 -10.515 1.00 480.75 110 SER A N 21
ATOM 37008 C CA . SER A 1 110 ? 13.731 -1.446 -11.107 1.00 580.77 110 SER A CA 21
ATOM 37009 C C . SER A 1 110 ? 14.061 -2.934 -11.178 1.00 531.40 110 SER A C 21
ATOM 37010 O O . SER A 1 110 ? 14.079 -3.624 -10.160 1.00 513.47 110 SER A O 21
ATOM 37018 N N . ALA A 1 111 ? 14.317 -3.408 -12.392 1.00 581.09 111 ALA A N 21
ATOM 37019 C CA . ALA A 1 111 ? 14.646 -4.815 -12.624 1.00 562.85 111 ALA A CA 21
ATOM 37020 C C . ALA A 1 111 ? 15.848 -5.245 -11.775 1.00 604.69 111 ALA A C 21
ATOM 37021 O O . ALA A 1 111 ? 16.594 -4.400 -11.278 1.00 699.56 111 ALA A O 21
ATOM 37028 N N . PRO A 1 112 ? 16.043 -6.533 -11.591 1.00 595.19 112 PRO A N 21
ATOM 37029 C CA . PRO A 1 112 ? 17.176 -7.068 -10.770 1.00 699.81 112 PRO A CA 21
ATOM 37030 C C . PRO A 1 112 ? 18.526 -6.497 -11.209 1.00 901.13 112 PRO A C 21
ATOM 37031 O O . PRO A 1 112 ? 19.317 -6.050 -10.378 1.00 999.99 112 PRO A O 21
ATOM 37042 N N . ASP A 1 113 ? 18.765 -6.480 -12.519 1.00 972.97 113 ASP A N 21
ATOM 37043 C CA . ASP A 1 113 ? 20.005 -5.916 -13.068 1.00 999.99 113 ASP A CA 21
ATOM 37044 C C . ASP A 1 113 ? 19.935 -4.387 -12.996 1.00 999.99 113 ASP A C 21
ATOM 37045 O O . ASP A 1 113 ? 20.924 -3.700 -12.740 1.00 999.99 113 ASP A O 21
ATOM 37054 N N . ASP A 1 114 ? 18.726 -3.900 -13.226 1.00 999.99 114 ASP A N 21
ATOM 37055 C CA . ASP A 1 114 ? 18.443 -2.462 -13.194 1.00 999.99 114 ASP A CA 21
ATOM 37056 C C . ASP A 1 114 ? 19.346 -1.718 -14.188 1.00 999.99 114 ASP A C 21
ATOM 37057 O O . ASP A 1 114 ? 19.333 -0.494 -14.190 1.00 999.99 114 ASP A O 21
#

Secondary structure (DSSP, 8-state):
---S---SSSTTS---SEEEE-----SSSHHHHHHHHH-S-EEEETT--HHHHHHHHHHHHHHHS-TTTT-HHHHTHHHHHHHHHHS---EEEESSSS----SSEEEESS-S--

InterPro domains:
  IPR002589 Macro domain [PF01661] (1344-1450)
  IPR002589 Macro domain [PS51154] (1311-1482)
  IPR002589 Macro domain [SM00506] (1323-1453)
  IPR002705 Peptidase C30/C16, Betacoronavirus [PF01831] (1085-1332)
  IPR008740 Peptidase C30, coronavirus [PF05409] (3362-3640)
  IPR008740 Peptidase C30, coronavirus [PS51442] (3334-3635)
  IPR008740 Peptidase C30, coronavirus [cd21666] (3337-3629)
  IPR009003 Peptidase S1, PA clan [SSF50494] (3334-3633)
  IPR013016 Peptidase C16, coronavirus [PF08715] (1611-1913)
  IPR013016 Peptidase C16, coronavirus [PS51124] (1084-1333)
  IPR013016 Peptidase C16, coronavirus [PS51124] (1678-1937)
  IPR014822 Non-structural protein NSP9, coronavirus [PF08710] (4208-4317)
  IPR014822 Non-structural protein NSP9, coronavirus [PS51951] (4208-4317)
  IPR014828 Non-structural protein NSP7, coronavirus [PF08716] (3922-4010)
  IPR014828 Non-structural protein NSP7, coronavirus [PS51949] (3922-4010)
  IPR014829 Non-structural protein NSP8, coronavirus [PF08717] (4012-4207)
  IPR014829 Non-structural protein NSP8, coronavirus [PS51950] (4011-4207)
  IPR018995 RNA synthesis protein NSP10, coronavirus [PF09401] (4326-4446)
  IPR018995 RNA synthesis protein NSP10, coronavirus [PS51952] (4318-4455)
  IPR022570 NSP1, betacoronavirus lineage A [PF11963] (1-355)

CATH classification: 3.10.20.350

Nearest PDB structures (foldseek):
  2m0a-assembly1_A  TM=7.975E-01  e=4.566E-16  Murine hepatitis virus strain A59
  7pku-assembly1_A  TM=6.500E-01  e=4.909E-04  Severe acute respiratory syndrome coronavirus 2
  7wzo-assembly1_C  TM=5.838E-01  e=7.690E-04  Severe acute respiratory syndrome coronavirus 2
  2idy-assembly1_A  TM=5.321E-01  e=3.341E-04  Severe acute respiratory syndrome-related coronavirus
  2k86-assembly1_A  TM=2.359E-01  e=8.400E+00  Homo sapiens

GO terms:
  GO:0039714 cytoplasmic viral factory (C, IDA)
  GO:0097264 self proteolysis (P, IMP)

B-factor: mean 787.33, std 255.32, range [133.41, 999.99]

Sequence (114 aa):
GKKVEFNDKPKVRKIPSTRKIKITFALDATFDSVLSKACSEFEVDKDVTLDELLDVVLDAVESTLSPCKEHDVIGTKVCALLDRLAGDYVYLFDEGGDEVIAPRMYCSFSAPDDGKKVEFNDKPKVRKIPSTRKIKITFALDATFDSVLSKACSEFEVDKDVTLDELLDVVLDAVESTLSPCKEHDVIGTKVCALLDRLAGDYVYLFDEGGDEVIAPRMYCSFSAPDDGKKVEFNDKPKVRKIPSTRKIKITFALDATFDSVLSKACSEFEVDKDVTLDELLDVVLDAVESTLSPCKEHDVIGTKVCALLDRLAGDYVYLFDEGGDEVIAPRMYCSFSAPDDGKKVEFNDKPKVRKIPSTRKIKITFALDATFDSVLSKACSEFEVDKDVTLDELLDVVLDAVESTLSPCKEHDVIGTKVCALLDRLAGDYVYLFDEGGDEVIAPRMYCSFSAPDDGKKVEFNDKPKVRKIPSTRKIKITFALDATFDSVLSKACSEFEVDKDVTLDELLDVVLDAVESTLSPCKEHDVIGTKVCALLDRLAGDYVYLFDEGGDEVIAPRMYCSFSAPDDGKKVEFNDKPKVRKIPSTRKIKITFALDATFDSVLSKACSEFEVDKDVTLDELLDVVLDAVESTLSPCKEHDVIGTKVCALLDRLAGDYVYLFDEGGDEVIAPRMYCSFSAPDDGKKVEFNDKPKVRKIPSTRKIKITFALDATFDSVLSKACSEFEVDKDVTLDELLDVVLDAVESTLSPCKEHDVIGTKVCALLDRLAGDYVYLFDEGGDEVIAPRMYCSFSAPDDGKKVEFNDKPKVRKIPSTRKIKITFALDATFDSVLSKACSEFEVDKDVTLDELLDVVLDAVESTLSPCKEHDVIGTKVCALLDRLAGDYVYLFDEGGDEVIAPRMYCSFSAPDDGKKVEFNDKPKVRKIPSTRKIKITFALDATFDSVLSKACSEFEVDKDVTLDELLDVVLDAVESTLSPCKEHDVIGTKVCALLDRLAGDYVYLFDEGGDEVIAPRMYCSFSAPDDGKKVEFNDKPKVRKIPSTRKIKITFALDATFDSVLSKACSEFEVDKDVTLDELLDVVLDAVESTLSPCKEHDVIGTKVCALLDRLAGDYVYLFDEGGDEVIAPRMYCSFSAPDDGKKVEFNDKPKVRKIPSTRKIKITFALDATFDSVLSKACSEFEVDKDVTLDELLDVVLDAVESTLSPCKEHDVIGTKVCALLDRLAGDYVYLFDEGGDEVIAPRMYCSFSAPDDGKKVEFNDKPKVRKIPSTRKIKITFALDATFDSVLSKACSEFEVDKDVTLDELLDVVLDAVESTLSPCKEHDVIGTKVCALLDRLAGDYVYLFDEGGDEVIAPRMYCSFSAPDDGKKVEFNDKPKVRKIPSTRKIKITFALDATFDSVLSKACSEFEVDKDVTLDELLDVVLDAVESTLSPCKEHDVIGTKVCALLDRLAGDYVYLFDEGGDEVIAPRMYCSFSAPDDGKKVEFNDKPKVRKIPSTRKIKITFALDATFDSVLSKACSEFEVDKDVTLDELLDVVLDAVESTLSPCKEHDVIGTKVCALLDRLAGDYVYLFDEGGDEVIAPRMYCSFSAPDDGKKVEFNDKPKVRKIPSTRKIKITFALDATFDSVLSKACSEFEVDKDVTLDELLDVVLDAVESTLSPCKEHDVIGTKVCALLDRLAGDYVYLFDEGGDEVIAPRMYCSFSAPDDGKKVEFNDKPKVRKIPSTRKIKITFALDATFDSVLSKACSEFEVDKDVTLDELLDVVLDAVESTLSPCKEHDVIGTKVCALLDRLAGDYVYLFDEGGDEVIAPRMYCSFSAPDDGKKVEFNDKPKVRKIPSTRKIKITFALDATFDSVLSKACSEFEVDKDVTLDELLDVVLDAVESTLSPCKEHDVIGTKVCALLDRLAGDYVYLFDEGGDEVIAPRMYCSFSAPDDGKKVEFNDKPKVRKIPSTRKIKITFALDATFDSVLSKACSEFEVDKDVTLDELLDVVLDAVESTLSPCKEHDVIGTKVCALLDRLAGDYVYLFDEGGDEVIAPRMYCSFSAPDDGKKVEFNDKPKVRKIPSTRKIKITFALDATFDSVLSKACSEFEVDKDVTLDELLDVVLDAVESTLSPCKEHDVIGTKVCALLDRLAGDYVYLFDEGGDEVIAPRMYCSFSAPDDGKKVEFNDKPKVRKIPSTRKIKITFALDATFDSVLSKACSEFEVDKDVTLDELLDVVLDAVESTLSPCKEHDVIGTKVCALLDRLAGDYVYLFDEGGDEVIAPRMYCSFSAPDDGKKVEFNDKPKVRKIPSTRKIKITFALDATFDSVLSKACSEFEVDKDVTLDELLDVVLDAVESTLSPCKEHDVIGTKVCALLDRLAGDYVYLFDEGGDEVIAPRMYCSFSAPDD

Radius of gyration: 16.38 Å; Cα contacts (8 Å, |Δi|>4): 133; chains: 1; bounding box: 29×46×47 Å

Solvent-accessible surface area: 8385 Å² total; per-residue (Å²): 123,119,63,115,138,92,91,81,134,62,134,94,64,86,75,68,99,18,128,140,21,140,86,56,89,50,83,95,84,47,39,71,72,24,20,51,185,23,7,61,100,37,108,8,66,172,128,27,68,14,86,93,13,26,84,74,35,41,77,25,12,70,87,80,44,74,66,5,168,135,105,134,128,33,13,102,12,50,84,39,26,119,95,59,116,85,41,112,93,21,86,2,9,40,128,72,26,107,115,80,37,28,87,159,18,92,26,9,150,18,47,75,130,132

Foldseek 3Di:
DADCPHHDHDDPPDRALKDKAQDDDDPDVVCVCLLCVLPRMDIGRQVDFPVNVQVVSLVSSCVVPVPQCVDPVSNVVVVLSVVLVVPQNWQKAAPPQDRHDDRHIRTGSDHPVD

Organism: Murine coronavirus (strain A59) (NCBI:txid11142)